Protein 1T0B (pdb70)

B-factor: mean 19.77, std 7.7, range [8.36, 55.63]

Structure (mmCIF, N/CA/C/O backbone):
data_1T0B
#
_entry.id   1T0B
#
_cell.length_a   71.542
_cell.length_b   74.603
_cell.length_c   123.518
_cell.angle_alpha   90.84
_cell.angle_beta   97.78
_cell.angle_gamma   118.69
#
_symmetry.space_group_name_H-M   'P 1'
#
loop_
_entity.id
_entity.type
_entity.pdbx_description
1 polymer 'ThuA-like protein'
2 non-polymer 'ZINC ION'
3 water water
#
loop_
_atom_site.group_PDB
_atom_site.id
_atom_site.type_symbol
_atom_site.label_atom_id
_atom_site.label_alt_id
_atom_site.label_comp_id
_atom_site.label_asym_id
_atom_site.label_entity_id
_atom_site.label_seq_id
_atom_site.pdbx_PDB_ins_code
_atom_site.Cartn_x
_atom_site.Cartn_y
_atom_site.Cartn_z
_atom_site.occupancy
_atom_site.B_iso_or_equiv
_atom_site.auth_seq_id
_atom_site.auth_comp_id
_atom_site.auth_asym_id
_atom_site.auth_atom_id
_atom_site.pdbx_PDB_model_num
ATOM 1 N N . THR A 1 6 ? 37.066 51.888 32.370 1.00 37.86 3 THR A N 1
ATOM 2 C CA . THR A 1 6 ? 36.508 50.496 32.331 1.00 36.55 3 THR A CA 1
ATOM 3 C C . THR A 1 6 ? 36.733 49.817 33.671 1.00 35.19 3 THR A C 1
ATOM 4 O O . THR A 1 6 ? 37.814 49.945 34.227 1.00 36.84 3 THR A O 1
ATOM 8 N N . PRO A 1 7 ? 35.735 49.141 34.235 1.00 32.69 4 PRO A N 1
ATOM 9 C CA . PRO A 1 7 ? 35.964 48.457 35.494 1.00 30.46 4 PRO A CA 1
ATOM 10 C C . PRO A 1 7 ? 36.871 47.244 35.288 1.00 28.09 4 PRO A C 1
ATOM 11 O O . PRO A 1 7 ? 36.857 46.594 34.228 1.00 25.42 4 PRO A O 1
ATOM 15 N N . ILE A 1 8 ? 37.607 46.945 36.343 1.00 25.29 5 ILE A N 1
ATOM 16 C CA . ILE A 1 8 ? 38.536 45.846 36.372 1.00 23.96 5 ILE A CA 1
ATOM 17 C C . ILE A 1 8 ? 37.720 44.576 36.406 1.00 22.05 5 ILE A C 1
ATOM 18 O O . ILE A 1 8 ? 36.772 44.472 37.154 1.00 22.91 5 ILE A O 1
ATOM 23 N N . ARG A 1 9 ? 38.118 43.629 35.584 1.00 20.23 6 ARG A N 1
ATOM 24 C CA . ARG A 1 9 ? 37.447 42.358 35.476 1.00 19.67 6 ARG A CA 1
ATOM 25 C C . ARG A 1 9 ? 38.161 41.347 36.338 1.00 18.24 6 ARG A C 1
ATOM 26 O O . ARG A 1 9 ? 39.318 41.013 36.110 1.00 18.26 6 ARG A O 1
ATOM 41 N N . VAL A 1 10 ? 37.434 40.777 37.290 1.00 18.87 7 VAL A N 1
ATOM 42 C CA . VAL A 1 10 ? 38.033 39.879 38.242 1.00 16.52 7 VAL A CA 1
ATOM 43 C C . VAL A 1 10 ? 37.260 38.557 38.243 1.00 16.58 7 VAL A C 1
ATOM 44 O O . VAL A 1 10 ? 36.067 38.579 38.180 1.00 18.67 7 VAL A O 1
ATOM 48 N N . VAL A 1 11 ? 37.979 37.439 38.173 1.00 15.23 8 VAL A N 1
ATOM 49 C CA . VAL A 1 11 ? 37.373 36.106 38.309 1.00 15.34 8 VAL A CA 1
ATOM 50 C C . VAL A 1 11 ? 37.799 35.565 39.670 1.00 13.60 8 VAL A C 1
ATOM 51 O O . VAL A 1 11 ? 38.973 35.469 39.930 1.00 15.49 8 VAL A O 1
ATOM 55 N N . VAL A 1 12 ? 36.830 35.111 40.481 1.00 15.48 9 VAL A N 1
ATOM 56 C CA . VAL A 1 12 ? 37.058 34.504 41.739 1.00 13.43 9 VAL A CA 1
ATOM 57 C C . VAL A 1 12 ? 36.891 33.006 41.586 1.00 13.72 9 VAL A C 1
ATOM 58 O O . VAL A 1 12 ? 35.834 32.580 41.256 1.00 14.53 9 VAL A O 1
ATOM 62 N N . TRP A 1 13 ? 37.988 32.292 41.692 1.00 12.76 10 TRP A N 1
ATOM 63 C CA . TRP A 1 13 ? 38.075 30.824 41.479 1.00 12.72 10 TRP A CA 1
ATOM 64 C C . TRP A 1 13 ? 38.062 30.146 42.836 1.00 12.73 10 TRP A C 1
ATOM 65 O O . TRP A 1 13 ? 38.881 30.478 43.729 1.00 14.57 10 TRP A O 1
ATOM 76 N N . ASN A 1 14 ? 37.237 29.138 43.003 1.00 13.27 11 ASN A N 1
ATOM 77 C CA . ASN A 1 14 ? 37.139 28.466 44.259 1.00 12.60 11 ASN A CA 1
ATOM 78 C C . ASN A 1 14 ? 36.938 26.974 43.953 1.00 14.05 11 ASN A C 1
ATOM 79 O O . ASN A 1 14 ? 36.161 26.615 43.077 1.00 15.04 11 ASN A O 1
ATOM 84 N N . GLU A 1 15 ? 37.696 26.184 44.669 1.00 12.18 12 GLU A N 1
ATOM 85 C CA . GLU A 1 15 ? 37.593 24.694 44.639 1.00 13.01 12 GLU A CA 1
ATOM 86 C C . GLU A 1 15 ? 36.159 24.237 44.822 1.00 14.03 12 GLU A C 1
ATOM 87 O O . GLU A 1 15 ? 35.687 23.316 44.107 1.00 13.87 12 GLU A O 1
ATOM 93 N N . PHE A 1 16 ? 35.435 24.817 45.806 1.00 13.93 13 PHE A N 1
ATOM 94 C CA . PHE A 1 16 ? 34.003 24.645 46.001 1.00 14.45 13 PHE A CA 1
ATOM 95 C C . PHE A 1 16 ? 33.661 23.163 46.280 1.00 14.92 13 PHE A C 1
ATOM 96 O O . PHE A 1 16 ? 32.744 22.637 45.678 1.00 16.89 13 PHE A O 1
ATOM 104 N N . ARG A 1 17 ? 34.457 22.532 47.133 1.00 15.49 14 ARG A N 1
ATOM 105 C CA . ARG A 1 17 ? 34.184 21.181 47.606 1.00 15.65 14 ARG A CA 1
ATOM 106 C C . ARG A 1 17 ? 33.707 21.246 49.032 1.00 16.00 14 ARG A C 1
ATOM 107 O O . ARG A 1 17 ? 32.683 20.640 49.359 1.00 16.99 14 ARG A O 1
ATOM 115 N N . HIS A 1 18 ? 34.443 21.928 49.893 1.00 16.15 15 HIS A N 1
ATOM 116 C CA . HIS A 1 18 ? 34.037 21.968 51.320 1.00 16.26 15 HIS A CA 1
ATOM 117 C C . HIS A 1 18 ? 32.593 22.407 51.533 1.00 16.49 15 HIS A C 1
ATOM 118 O O . HIS A 1 18 ? 31.900 21.859 52.409 1.00 17.41 15 HIS A O 1
ATOM 125 N N . GLU A 1 19 ? 32.149 23.445 50.805 1.00 17.26 16 GLU A N 1
ATOM 126 C CA . GLU A 1 19 ? 30.801 23.970 50.973 1.00 18.11 16 GLU A CA 1
ATOM 127 C C . GLU A 1 19 ? 29.679 22.964 50.585 1.00 19.68 16 GLU A C 1
ATOM 128 O O . GLU A 1 19 ? 28.510 23.172 50.896 1.00 18.33 16 GLU A O 1
ATOM 134 N N . LYS A 1 20 ? 30.042 21.929 49.845 1.00 19.08 17 LYS A N 1
ATOM 135 C CA . LYS A 1 20 ? 29.108 20.808 49.557 1.00 21.18 17 LYS A CA 1
ATOM 136 C C . LYS A 1 20 ? 29.291 19.645 50.511 1.00 21.01 17 LYS A C 1
ATOM 137 O O . LYS A 1 20 ? 28.418 18.817 50.663 1.00 21.83 17 LYS A O 1
ATOM 143 N N . LYS A 1 21 ? 30.456 19.517 51.122 1.00 23.15 18 LYS A N 1
ATOM 144 C CA . LYS A 1 21 ? 30.766 18.272 51.874 1.00 24.33 18 LYS A CA 1
ATOM 145 C C . LYS A 1 21 ? 30.333 18.435 53.293 1.00 24.84 18 LYS A C 1
ATOM 146 O O . LYS A 1 21 ? 29.858 17.483 53.929 1.00 25.61 18 LYS A O 1
ATOM 152 N N . ASP A 1 22 ? 30.458 19.638 53.810 1.00 24.95 19 ASP A N 1
ATOM 153 C CA . ASP A 1 22 ? 30.492 19.799 55.253 1.00 25.71 19 ASP A CA 1
ATOM 154 C C . ASP A 1 22 ? 29.378 20.751 55.656 1.00 25.61 19 ASP A C 1
ATOM 155 O O . ASP A 1 22 ? 29.325 21.918 55.254 1.00 24.17 19 ASP A O 1
ATOM 164 N N . GLU A 1 23 ? 28.449 20.227 56.447 1.00 25.70 20 GLU A N 1
ATOM 165 C CA . GLU A 1 23 ? 27.267 20.971 56.853 1.00 25.24 20 GLU A CA 1
ATOM 166 C C . GLU A 1 23 ? 27.633 22.279 57.531 1.00 25.43 20 GLU A C 1
ATOM 167 O O . GLU A 1 23 ? 26.977 23.307 57.338 1.00 25.89 20 GLU A O 1
ATOM 173 N N . GLN A 1 24 ? 28.674 22.260 58.346 1.00 25.15 21 GLN A N 1
ATOM 174 C CA . GLN A 1 24 ? 29.012 23.480 59.110 1.00 24.31 21 GLN A CA 1
ATOM 175 C C . GLN A 1 24 ? 29.576 24.570 58.177 1.00 23.37 21 GLN A C 1
ATOM 176 O O . GLN A 1 24 ? 29.422 25.755 58.442 1.00 23.32 21 GLN A O 1
ATOM 182 N N . VAL A 1 25 ? 30.208 24.162 57.088 1.00 22.80 22 VAL A N 1
ATOM 183 C CA . VAL A 1 25 ? 30.755 25.114 56.116 1.00 22.55 22 VAL A CA 1
ATOM 184 C C . VAL A 1 25 ? 29.608 25.663 55.276 1.00 22.34 22 VAL A C 1
ATOM 185 O O . VAL A 1 25 ? 29.537 26.844 54.997 1.00 19.33 22 VAL A O 1
ATOM 189 N N . ARG A 1 26 ? 28.748 24.753 54.797 1.00 22.28 23 ARG A N 1
ATOM 190 C CA . ARG A 1 26 ? 27.611 25.135 53.978 1.00 23.47 23 ARG A CA 1
ATOM 191 C C . ARG A 1 26 ? 26.737 26.174 54.710 1.00 23.65 23 ARG A C 1
ATOM 192 O O . ARG A 1 26 ? 26.177 27.097 54.108 1.00 23.58 23 ARG A O 1
ATOM 200 N N . ALA A 1 27 ? 26.657 26.039 56.022 1.00 23.28 24 ALA A N 1
ATOM 201 C CA . ALA A 1 27 ? 25.864 26.944 56.821 1.00 23.43 24 ALA A CA 1
ATOM 202 C C . ALA A 1 27 ? 26.429 28.346 56.732 1.00 23.90 24 ALA A C 1
ATOM 203 O O . ALA A 1 27 ? 25.663 29.300 56.751 1.00 26.23 24 ALA A O 1
ATOM 205 N N . ILE A 1 28 ? 27.751 28.482 56.589 1.00 22.47 25 ILE A N 1
ATOM 206 C CA . ILE A 1 28 ? 28.404 29.808 56.525 1.00 21.15 25 ILE A CA 1
ATOM 207 C C . ILE A 1 28 ? 28.445 30.351 55.101 1.00 19.81 25 ILE A C 1
ATOM 208 O O . ILE A 1 28 ? 28.329 31.534 54.878 1.00 19.70 25 ILE A O 1
ATOM 213 N N . TYR A 1 29 ? 28.685 29.454 54.159 1.00 18.70 26 TYR A N 1
ATOM 214 C CA . TYR A 1 29 ? 28.892 29.808 52.770 1.00 19.33 26 TYR A CA 1
ATOM 215 C C . TYR A 1 29 ? 28.007 28.914 51.897 1.00 20.56 26 TYR A C 1
ATOM 216 O O . TYR A 1 29 ? 28.495 28.059 51.165 1.00 19.00 26 TYR A O 1
ATOM 225 N N . PRO A 1 30 ? 26.697 29.124 51.945 1.00 22.50 27 PRO A N 1
ATOM 226 C CA . PRO A 1 30 ? 25.757 28.176 51.298 1.00 22.98 27 PRO A CA 1
ATOM 227 C C . PRO A 1 30 ? 25.863 28.130 49.776 1.00 23.91 27 PRO A C 1
ATOM 228 O O . PRO A 1 30 ? 25.485 27.132 49.147 1.00 22.58 27 PRO A O 1
ATOM 232 N N . GLU A 1 31 ? 26.356 29.216 49.196 1.00 23.22 28 GLU A N 1
ATOM 233 C CA . GLU A 1 31 ? 26.596 29.260 47.757 1.00 24.60 28 GLU A CA 1
ATOM 234 C C . GLU A 1 31 ? 28.082 29.365 47.439 1.00 22.13 28 GLU A C 1
ATOM 235 O O . GLU A 1 31 ? 28.482 29.698 46.304 1.00 22.28 28 GLU A O 1
ATOM 241 N N . GLY A 1 32 ? 28.912 29.048 48.408 1.00 20.12 29 GLY A N 1
ATOM 242 C CA . GLY A 1 32 ? 30.335 29.021 48.170 1.00 19.50 29 GLY A CA 1
ATOM 243 C C . GLY A 1 32 ? 31.020 30.306 48.552 1.00 17.51 29 GLY A C 1
ATOM 244 O O . GLY A 1 32 ? 30.392 31.366 48.504 1.00 17.78 29 GLY A O 1
ATOM 245 N N . MET A 1 33 ? 32.293 30.235 48.925 1.00 16.32 30 MET A N 1
ATOM 246 C CA . MET A 1 33 ? 33.037 31.459 49.317 1.00 16.89 30 MET A CA 1
ATOM 247 C C . MET A 1 33 ? 33.226 32.361 48.136 1.00 16.25 30 MET A C 1
ATOM 248 O O . MET A 1 33 ? 33.304 33.603 48.281 1.00 16.43 30 MET A O 1
ATOM 253 N N . HIS A 1 34 ? 33.322 31.766 46.960 1.00 15.79 31 HIS A N 1
ATOM 254 C CA . HIS A 1 34 ? 33.443 32.567 45.714 1.00 16.83 31 HIS A CA 1
ATOM 255 C C . HIS A 1 34 ? 32.311 33.590 45.521 1.00 17.70 31 HIS A C 1
ATOM 256 O O . HIS A 1 34 ? 32.581 34.742 45.143 1.00 16.42 31 HIS A O 1
ATOM 263 N N . THR A 1 35 ? 31.091 33.197 45.869 1.00 17.95 32 THR A N 1
ATOM 264 C CA . THR A 1 35 ? 29.878 33.988 45.678 1.00 18.54 32 THR A CA 1
ATOM 265 C C . THR A 1 35 ? 29.920 35.192 46.634 1.00 19.13 32 THR A C 1
ATOM 266 O O . THR A 1 35 ? 29.678 36.327 46.244 1.00 20.16 32 THR A O 1
ATOM 270 N N . VAL A 1 36 ? 30.310 34.944 47.874 1.00 18.98 33 VAL A N 1
ATOM 271 C CA . VAL A 1 36 ? 30.455 36.013 48.863 1.00 18.74 33 VAL A CA 1
ATOM 272 C C . VAL A 1 36 ? 31.528 37.027 48.450 1.00 18.21 33 VAL A C 1
ATOM 273 O O . VAL A 1 36 ? 31.260 38.239 48.436 1.00 18.55 33 VAL A O 1
ATOM 277 N N . ILE A 1 37 ? 32.715 36.546 48.068 1.00 17.92 34 ILE A N 1
ATOM 278 C CA . ILE A 1 37 ? 33.790 37.452 47.606 1.00 18.14 34 ILE A CA 1
ATOM 279 C C . ILE A 1 37 ? 33.374 38.193 46.345 1.00 18.41 34 ILE A C 1
ATOM 280 O O . ILE A 1 37 ? 33.523 39.417 46.279 1.00 17.02 34 ILE A O 1
ATOM 285 N N . ALA A 1 38 ? 32.867 37.460 45.348 1.00 17.90 35 ALA A N 1
ATOM 286 C CA . ALA A 1 38 ? 32.484 38.116 44.088 1.00 19.45 35 ALA A CA 1
ATOM 287 C C . ALA A 1 38 ? 31.355 39.133 44.304 1.00 19.84 35 ALA A C 1
ATOM 288 O O . ALA A 1 38 ? 31.367 40.200 43.667 1.00 20.18 35 ALA A O 1
ATOM 290 N N . SER A 1 39 ? 30.418 38.859 45.219 1.00 19.63 36 SER A N 1
ATOM 291 C CA . SER A 1 39 ? 29.335 39.808 45.462 1.00 20.28 36 SER A CA 1
ATOM 292 C C . SER A 1 39 ? 29.888 41.096 46.018 1.00 20.06 36 SER A C 1
ATOM 293 O O . SER A 1 39 ? 29.471 42.165 45.597 1.00 20.49 36 SER A O 1
ATOM 296 N N . TYR A 1 40 ? 30.809 40.998 46.966 1.00 18.70 37 TYR A N 1
ATOM 297 C CA . TYR A 1 40 ? 31.413 42.207 47.544 1.00 18.99 37 TYR A CA 1
ATOM 298 C C . TYR A 1 40 ? 32.118 42.986 46.458 1.00 18.73 37 TYR A C 1
ATOM 299 O O . TYR A 1 40 ? 32.000 44.232 46.344 1.00 18.75 37 TYR A O 1
ATOM 308 N N . LEU A 1 41 ? 32.909 42.280 45.656 1.00 18.28 38 LEU A N 1
ATOM 309 C CA . LEU A 1 41 ? 33.672 42.971 44.605 1.00 19.23 38 LEU A CA 1
ATOM 310 C C . LEU A 1 41 ? 32.746 43.665 43.613 1.00 20.07 38 LEU A C 1
ATOM 311 O O . LEU A 1 41 ? 33.063 44.770 43.157 1.00 20.61 38 LEU A O 1
ATOM 316 N N . ALA A 1 42 ? 31.647 43.008 43.241 1.00 20.78 39 ALA A N 1
ATOM 317 C CA . ALA A 1 42 ? 30.655 43.593 42.323 1.00 22.36 39 ALA A CA 1
ATOM 318 C C . ALA A 1 42 ? 30.077 44.889 42.934 1.00 23.61 39 ALA A C 1
ATOM 319 O O . ALA A 1 42 ? 30.023 45.958 42.273 1.00 23.30 39 ALA A O 1
ATOM 321 N N . GLU A 1 43 ? 29.705 44.828 44.199 1.00 23.57 40 GLU A N 1
ATOM 322 C CA . GLU A 1 43 ? 29.270 46.055 44.901 1.00 25.56 40 GLU A CA 1
ATOM 323 C C . GLU A 1 43 ? 30.313 47.164 44.973 1.00 25.73 40 GLU A C 1
ATOM 324 O O . GLU A 1 43 ? 29.958 48.353 45.043 1.00 27.93 40 GLU A O 1
ATOM 330 N N . ALA A 1 44 ? 31.591 46.815 44.961 1.00 25.57 41 ALA A N 1
ATOM 331 C CA . ALA A 1 44 ? 32.666 47.784 45.026 1.00 25.67 41 ALA A CA 1
ATOM 332 C C . ALA A 1 44 ? 33.030 48.297 43.633 1.00 25.77 41 ALA A C 1
ATOM 333 O O . ALA A 1 44 ? 33.976 49.065 43.497 1.00 26.49 41 ALA A O 1
ATOM 335 N N . GLY A 1 45 ? 32.319 47.869 42.613 1.00 24.38 42 GLY A N 1
ATOM 336 C CA . GLY A 1 45 ? 32.484 48.461 41.280 1.00 24.28 42 GLY A CA 1
ATOM 337 C C . GLY A 1 45 ? 33.279 47.642 40.297 1.00 24.33 42 GLY A C 1
ATOM 338 O O . GLY A 1 45 ? 33.489 48.073 39.146 1.00 24.23 42 GLY A O 1
ATOM 339 N N . PHE A 1 46 ? 33.693 46.439 40.709 1.00 22.66 43 PHE A N 1
ATOM 340 C CA . PHE A 1 46 ? 34.439 45.553 39.818 1.00 22.37 43 PHE A CA 1
ATOM 341 C C . PHE A 1 46 ? 33.453 44.745 38.943 1.00 22.06 43 PHE A C 1
ATOM 342 O O . PHE A 1 46 ? 32.303 44.529 39.310 1.00 22.89 43 PHE A O 1
ATOM 350 N N . ASP A 1 47 ? 33.911 44.288 37.783 1.00 21.79 44 ASP A N 1
ATOM 351 C CA . ASP A 1 47 ? 33.138 43.425 36.929 1.00 21.84 44 ASP A CA 1
ATOM 352 C C . ASP A 1 47 ? 33.547 42.025 37.381 1.00 22.02 44 ASP A C 1
ATOM 353 O O . ASP A 1 47 ? 34.559 41.517 36.945 1.00 22.64 44 ASP A O 1
ATOM 358 N N . ALA A 1 48 ? 32.776 41.445 38.290 1.00 21.59 45 ALA A N 1
ATOM 359 C CA . ALA A 1 48 ? 33.156 40.208 38.992 1.00 21.05 45 ALA A CA 1
ATOM 360 C C . ALA A 1 48 ? 32.455 38.981 38.401 1.00 20.71 45 ALA A C 1
ATOM 361 O O . ALA A 1 48 ? 31.276 39.056 38.051 1.00 22.07 45 ALA A O 1
ATOM 363 N N . ALA A 1 49 ? 33.176 37.871 38.287 1.00 19.67 46 ALA A N 1
ATOM 364 C CA . ALA A 1 49 ? 32.628 36.568 37.842 1.00 19.60 46 ALA A CA 1
ATOM 365 C C . ALA A 1 49 ? 33.263 35.491 38.700 1.00 18.70 46 ALA A C 1
ATOM 366 O O . ALA A 1 49 ? 34.209 35.732 39.431 1.00 18.44 46 ALA A O 1
ATOM 368 N N . THR A 1 50 ? 32.754 34.280 38.609 1.00 18.75 47 THR A N 1
ATOM 369 C CA . THR A 1 50 ? 33.285 33.235 39.430 1.00 18.25 47 THR A CA 1
ATOM 370 C C . THR A 1 50 ? 33.579 32.002 38.573 1.00 17.33 47 THR A C 1
ATOM 371 O O . THR A 1 50 ? 33.112 31.882 37.430 1.00 19.02 47 THR A O 1
ATOM 375 N N . ALA A 1 51 ? 34.413 31.146 39.106 1.00 16.63 48 ALA A N 1
ATOM 376 C CA . ALA A 1 51 ? 34.766 29.865 38.417 1.00 16.58 48 ALA A CA 1
ATOM 377 C C . ALA A 1 51 ? 35.060 28.845 39.462 1.00 16.49 48 ALA A C 1
ATOM 378 O O . ALA A 1 51 ? 35.505 29.189 40.546 1.00 17.70 48 ALA A O 1
ATOM 380 N N . VAL A 1 52 ? 34.847 27.570 39.155 1.00 15.79 49 VAL A N 1
ATOM 381 C CA . VAL A 1 52 ? 35.008 26.548 40.199 1.00 16.20 49 VAL A CA 1
ATOM 382 C C . VAL A 1 52 ? 35.623 25.313 39.563 1.00 16.35 49 VAL A C 1
ATOM 383 O O . VAL A 1 52 ? 35.587 25.188 38.338 1.00 14.38 49 VAL A O 1
ATOM 387 N N . LEU A 1 53 ? 36.179 24.455 40.404 1.00 15.75 50 LEU A N 1
ATOM 388 C CA . LEU A 1 53 ? 36.958 23.299 39.992 1.00 16.90 50 LEU A CA 1
ATOM 389 C C . LEU A 1 53 ? 36.112 22.363 39.141 1.00 16.23 50 LEU A C 1
ATOM 390 O O . LEU A 1 53 ? 36.594 21.908 38.087 1.00 16.95 50 LEU A O 1
ATOM 395 N N . ASP A 1 54 ? 34.878 22.077 39.570 1.00 17.56 51 ASP A N 1
ATOM 396 C CA . ASP A 1 54 ? 34.042 21.039 38.903 1.00 19.12 51 ASP A CA 1
ATOM 397 C C . ASP A 1 54 ? 33.255 21.555 37.684 1.00 19.73 51 ASP A C 1
ATOM 398 O O . ASP A 1 54 ? 32.065 21.393 37.606 1.00 21.77 51 ASP A O 1
ATOM 403 N N . GLU A 1 55 ? 33.951 22.210 36.762 1.00 21.50 52 GLU A N 1
ATOM 404 C CA . GLU A 1 55 ? 33.409 22.884 35.533 1.00 21.36 52 GLU A CA 1
ATOM 405 C C . GLU A 1 55 ? 34.412 22.456 34.495 1.00 20.10 52 GLU A C 1
ATOM 406 O O . GLU A 1 55 ? 35.557 22.248 34.829 1.00 17.86 52 GLU A O 1
ATOM 412 N N . PRO A 1 56 ? 34.025 22.409 33.227 1.00 19.64 53 PRO A N 1
ATOM 413 C CA . PRO A 1 56 ? 34.975 22.216 32.134 1.00 18.93 53 PRO A CA 1
ATOM 414 C C . PRO A 1 56 ? 36.095 23.247 32.193 1.00 18.22 53 PRO A C 1
ATOM 415 O O . PRO A 1 56 ? 35.820 24.444 32.367 1.00 17.99 53 PRO A O 1
ATOM 419 N N . GLU A 1 57 ? 37.342 22.792 32.106 1.00 16.37 54 GLU A N 1
ATOM 420 C CA . GLU A 1 57 ? 38.528 23.604 32.219 1.00 17.07 54 GLU A CA 1
ATOM 421 C C . GLU A 1 57 ? 38.579 24.369 33.530 1.00 15.72 54 GLU A C 1
ATOM 422 O O . GLU A 1 57 ? 39.234 25.375 33.628 1.00 15.58 54 GLU A O 1
ATOM 428 N N . HIS A 1 58 ? 37.874 23.862 34.522 1.00 14.77 55 HIS A N 1
ATOM 429 C CA . HIS A 1 58 ? 37.768 24.524 35.838 1.00 14.89 55 HIS A CA 1
ATOM 430 C C . HIS A 1 58 ? 37.342 25.975 35.692 1.00 15.63 55 HIS A C 1
ATOM 431 O O . HIS A 1 58 ? 37.634 26.800 36.549 1.00 15.96 55 HIS A O 1
ATOM 438 N N . GLY A 1 59 ? 36.584 26.238 34.642 1.00 15.12 56 GLY A N 1
ATOM 439 C CA . GLY A 1 59 ? 36.021 27.512 34.382 1.00 17.46 56 GLY A CA 1
ATOM 440 C C . GLY A 1 59 ? 37.033 28.444 33.796 1.00 17.34 56 GLY A C 1
ATOM 441 O O . GLY A 1 59 ? 36.692 29.573 33.546 1.00 20.38 56 GLY A O 1
ATOM 442 N N . LEU A 1 60 ? 38.263 27.999 33.561 1.00 17.11 57 LEU A N 1
ATOM 443 C CA . LEU A 1 60 ? 39.310 28.887 33.148 1.00 17.12 57 LEU A CA 1
ATOM 444 C C . LEU A 1 60 ? 39.717 28.572 31.707 1.00 17.15 57 LEU A C 1
ATOM 445 O O . LEU A 1 60 ? 40.845 28.185 31.454 1.00 17.12 57 LEU A O 1
ATOM 450 N N . THR A 1 61 ? 38.790 28.762 30.789 1.00 17.86 58 THR A N 1
ATOM 451 C CA . THR A 1 61 ? 39.079 28.613 29.346 1.00 18.57 58 THR A CA 1
ATOM 452 C C . THR A 1 61 ? 39.909 29.801 28.888 1.00 19.22 58 THR A C 1
ATOM 453 O O . THR A 1 61 ? 40.067 30.799 29.599 1.00 16.26 58 THR A O 1
ATOM 457 N N . ASP A 1 62 ? 40.449 29.684 27.687 1.00 19.27 59 ASP A N 1
ATOM 458 C CA . ASP A 1 62 ? 41.191 30.822 27.117 1.00 21.15 59 ASP A CA 1
ATOM 459 C C . ASP A 1 62 ? 40.368 32.076 27.051 1.00 20.91 59 ASP A C 1
ATOM 460 O O . ASP A 1 62 ? 40.900 33.155 27.267 1.00 22.08 59 ASP A O 1
ATOM 465 N N . GLU A 1 63 ? 39.080 31.939 26.782 1.00 21.98 60 GLU A N 1
ATOM 466 C CA . GLU A 1 63 ? 38.211 33.087 26.526 1.00 22.51 60 GLU A CA 1
ATOM 467 C C . GLU A 1 63 ? 37.972 33.806 27.841 1.00 22.22 60 GLU A C 1
ATOM 468 O O . GLU A 1 63 ? 37.990 35.051 27.938 1.00 21.49 60 GLU A O 1
ATOM 474 N N . VAL A 1 64 ? 37.819 33.017 28.886 1.00 21.02 61 VAL A N 1
ATOM 475 C CA . VAL A 1 64 ? 37.637 33.600 30.206 1.00 20.66 61 VAL A CA 1
ATOM 476 C C . VAL A 1 64 ? 38.908 34.326 30.654 1.00 20.18 61 VAL A C 1
ATOM 477 O O . VAL A 1 64 ? 38.841 35.440 31.187 1.00 20.93 61 VAL A O 1
ATOM 481 N N . LEU A 1 65 ? 40.052 33.671 30.513 1.00 20.09 62 LEU A N 1
ATOM 482 C CA . LEU A 1 65 ? 41.303 34.196 31.075 1.00 21.08 62 LEU A CA 1
ATOM 483 C C . LEU A 1 65 ? 41.756 35.367 30.268 1.00 22.61 62 LEU A C 1
ATOM 484 O O . LEU A 1 65 ? 42.338 36.293 30.784 1.00 22.52 62 LEU A O 1
ATOM 489 N N . ASP A 1 66 ? 41.473 35.345 28.982 1.00 24.05 63 ASP A N 1
ATOM 490 C CA . ASP A 1 66 ? 41.904 36.475 28.151 1.00 26.26 63 ASP A CA 1
ATOM 491 C C . ASP A 1 66 ? 41.217 37.772 28.514 1.00 26.05 63 ASP A C 1
ATOM 492 O O . ASP A 1 66 ? 41.765 38.848 28.250 1.00 28.37 63 ASP A O 1
ATOM 497 N N . ARG A 1 67 ? 40.018 37.712 29.086 1.00 25.37 64 ARG A N 1
ATOM 498 C CA . ARG A 1 67 ? 39.337 38.916 29.548 1.00 26.22 64 ARG A CA 1
ATOM 499 C C . ARG A 1 67 ? 39.394 39.081 31.076 1.00 24.89 64 ARG A C 1
ATOM 500 O O . ARG A 1 67 ? 38.687 39.910 31.643 1.00 25.47 64 ARG A O 1
ATOM 508 N N . CYS A 1 68 ? 40.238 38.295 31.723 1.00 22.59 65 CYS A N 1
ATOM 509 C CA . CYS A 1 68 ? 40.389 38.368 33.189 1.00 21.13 65 CYS A CA 1
ATOM 510 C C . CYS A 1 68 ? 41.573 39.259 33.495 1.00 20.44 65 CYS A C 1
ATOM 511 O O . CYS A 1 68 ? 42.680 38.961 33.084 1.00 20.95 65 CYS A O 1
ATOM 514 N N . ASP A 1 69 ? 41.340 40.370 34.177 1.00 18.10 66 ASP A N 1
ATOM 515 C CA . ASP A 1 69 ? 42.396 41.227 34.611 1.00 17.37 66 ASP A CA 1
ATOM 516 C C . ASP A 1 69 ? 43.062 40.735 35.912 1.00 16.05 66 ASP A C 1
ATOM 517 O O . ASP A 1 69 ? 44.272 40.847 36.056 1.00 15.65 66 ASP A O 1
ATOM 522 N N . VAL A 1 70 ? 42.274 40.184 36.854 1.00 14.72 67 VAL A N 1
ATOM 523 C CA . VAL A 1 70 ? 42.812 39.669 38.095 1.00 14.29 67 VAL A CA 1
ATOM 524 C C . VAL A 1 70 ? 42.052 38.358 38.431 1.00 12.83 67 VAL A C 1
ATOM 525 O O . VAL A 1 70 ? 40.845 38.357 38.363 1.00 15.86 67 VAL A O 1
ATOM 529 N N . LEU A 1 71 ? 42.785 37.301 38.711 1.00 13.51 68 LEU A N 1
ATOM 530 C CA . LEU A 1 71 ? 42.236 36.032 39.191 1.00 13.92 68 LEU A CA 1
ATOM 531 C C . LEU A 1 71 ? 42.490 35.910 40.694 1.00 12.99 68 LEU A C 1
ATOM 532 O O . LEU A 1 71 ? 43.653 36.063 41.146 1.00 13.48 68 LEU A O 1
ATOM 537 N N . VAL A 1 72 ? 41.442 35.552 41.443 1.00 14.48 69 VAL A N 1
ATOM 538 C CA . VAL A 1 72 ? 41.504 35.295 42.872 1.00 12.97 69 VAL A CA 1
ATOM 539 C C . VAL A 1 72 ? 41.396 33.746 43.031 1.00 13.83 69 VAL A C 1
ATOM 540 O O . VAL A 1 72 ? 40.600 33.160 42.361 1.00 15.83 69 VAL A O 1
ATOM 544 N N . TRP A 1 73 ? 42.219 33.137 43.874 1.00 12.32 70 TRP A N 1
ATOM 545 C CA . TRP A 1 73 ? 42.292 31.653 43.959 1.00 13.09 70 TRP A CA 1
ATOM 546 C C . TRP A 1 73 ? 42.165 31.162 45.404 1.00 13.19 70 TRP A C 1
ATOM 547 O O . TRP A 1 73 ? 42.999 31.489 46.239 1.00 14.14 70 TRP A O 1
ATOM 558 N N . TRP A 1 74 ? 41.199 30.275 45.666 1.00 13.06 71 TRP A N 1
ATOM 559 C CA . TRP A 1 74 ? 41.119 29.593 46.931 1.00 12.50 71 TRP A CA 1
ATOM 560 C C . TRP A 1 74 ? 40.989 28.094 46.619 1.00 13.50 71 TRP A C 1
ATOM 561 O O . TRP A 1 74 ? 40.140 27.706 45.809 1.00 14.37 71 TRP A O 1
ATOM 572 N N . GLY A 1 75 ? 41.837 27.301 47.237 1.00 12.34 72 GLY A N 1
ATOM 573 C CA . GLY A 1 75 ? 41.761 25.811 47.158 1.00 12.72 72 GLY A CA 1
ATOM 574 C C . GLY A 1 75 ? 42.268 25.180 48.444 1.00 13.13 72 GLY A C 1
ATOM 575 O O . GLY A 1 75 ? 42.828 25.873 49.344 1.00 12.49 72 GLY A O 1
ATOM 576 N N . HIS A 1 76 ? 42.069 23.869 48.611 1.00 13.41 73 HIS A N 1
ATOM 577 C CA . HIS A 1 76 ? 42.527 23.233 49.812 1.00 14.66 73 HIS A CA 1
ATOM 578 C C . HIS A 1 76 ? 42.721 21.695 49.668 1.00 15.25 73 HIS A C 1
ATOM 579 O O . HIS A 1 76 ? 43.829 21.187 49.839 1.00 14.18 73 HIS A O 1
ATOM 586 N N . ILE A 1 77 ? 41.631 21.044 49.414 1.00 15.98 74 ILE A N 1
ATOM 587 C CA . ILE A 1 77 ? 41.610 19.566 49.493 1.00 16.25 74 ILE A CA 1
ATOM 588 C C . ILE A 1 77 ? 41.682 18.886 48.160 1.00 17.01 74 ILE A C 1
ATOM 589 O O . ILE A 1 77 ? 41.738 17.628 48.078 1.00 16.57 74 ILE A 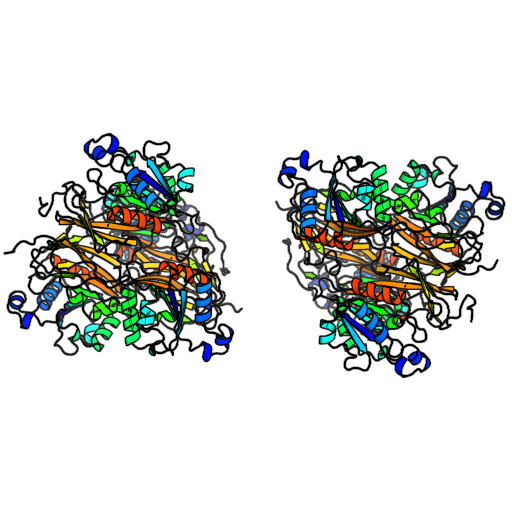O 1
ATOM 594 N N . ALA A 1 78 ? 41.647 19.676 47.118 1.00 13.64 75 ALA A N 1
ATOM 595 C CA . ALA A 1 78 ? 41.711 19.126 45.759 1.00 14.47 75 ALA A CA 1
ATOM 596 C C . ALA A 1 78 ? 42.694 19.871 44.863 1.00 13.45 75 ALA A C 1
ATOM 597 O O . ALA A 1 78 ? 42.441 20.050 43.667 1.00 14.86 75 ALA A O 1
ATOM 599 N N . HIS A 1 79 ? 43.867 20.287 45.404 1.00 14.87 76 HIS A N 1
ATOM 600 C CA . HIS A 1 79 ? 44.844 21.043 44.582 1.00 14.95 76 HIS A CA 1
ATOM 601 C C . HIS A 1 79 ? 45.317 20.180 43.412 1.00 14.79 76 HIS A C 1
ATOM 602 O O . HIS A 1 79 ? 45.598 20.730 42.343 1.00 15.46 76 HIS A O 1
ATOM 609 N N . ASP A 1 80 ? 45.431 18.867 43.673 1.00 16.20 77 ASP A N 1
ATOM 610 C CA . ASP A 1 80 ? 45.898 17.852 42.764 1.00 17.23 77 ASP A CA 1
ATOM 611 C C . ASP A 1 80 ? 45.019 17.702 41.500 1.00 18.41 77 ASP A C 1
ATOM 612 O O . ASP A 1 80 ? 45.477 17.214 40.425 1.00 16.89 77 ASP A O 1
ATOM 617 N N . GLU A 1 81 ? 43.758 18.115 41.625 1.00 17.30 78 GLU A N 1
ATOM 618 C CA . GLU A 1 81 ? 42.750 17.894 40.595 1.00 17.03 78 GLU A CA 1
ATOM 619 C C . GLU A 1 81 ? 42.720 19.006 39.546 1.00 15.77 78 GLU A C 1
ATOM 620 O O . GLU A 1 81 ? 41.999 18.901 38.577 1.00 14.91 78 GLU A O 1
ATOM 626 N N . VAL A 1 82 ? 43.422 20.093 39.811 1.00 14.94 79 VAL A N 1
ATOM 627 C CA . VAL A 1 82 ? 43.557 21.113 38.804 1.00 14.76 79 VAL A CA 1
ATOM 628 C C . VAL A 1 82 ? 44.515 20.586 37.728 1.00 15.21 79 VAL A C 1
ATOM 629 O O . VAL A 1 82 ? 45.684 20.314 37.981 1.00 17.61 79 VAL A O 1
ATOM 633 N N . LYS A 1 83 ? 44.014 20.470 36.516 1.00 16.36 80 LYS A N 1
ATOM 634 C CA . LYS A 1 83 ? 44.790 19.921 35.426 1.00 16.98 80 LYS A CA 1
ATOM 635 C C . LYS A 1 83 ? 45.965 20.768 35.071 1.00 17.11 80 LYS A C 1
ATOM 636 O O . LYS A 1 83 ? 45.886 22.005 35.006 1.00 14.96 80 LYS A O 1
ATOM 642 N N . ASP A 1 84 ? 47.091 20.133 34.847 1.00 18.81 81 ASP A N 1
ATOM 643 C CA . ASP A 1 84 ? 48.306 20.856 34.470 1.00 19.09 81 ASP A CA 1
ATOM 644 C C . ASP A 1 84 ? 48.138 21.806 33.287 1.00 19.18 81 ASP A C 1
ATOM 645 O O . ASP A 1 84 ? 48.792 22.862 33.251 1.00 17.44 81 ASP A O 1
ATOM 650 N N . GLU A 1 85 ? 47.304 21.440 32.322 1.00 19.93 82 GLU A N 1
ATOM 651 C CA . GLU A 1 85 ? 47.091 22.289 31.127 1.00 19.99 82 GLU A CA 1
ATOM 652 C C . GLU A 1 85 ? 46.523 23.681 31.519 1.00 19.80 82 GLU A C 1
ATOM 653 O O . GLU A 1 85 ? 46.919 24.747 30.993 1.00 19.35 82 GLU A O 1
ATOM 659 N N . VAL A 1 86 ? 45.621 23.647 32.493 1.00 18.62 83 VAL A N 1
ATOM 660 C CA . VAL A 1 86 ? 45.016 24.849 33.039 1.00 17.65 83 VAL A CA 1
ATOM 661 C C . VAL A 1 86 ? 46.022 25.630 33.879 1.00 17.20 83 VAL A C 1
ATOM 662 O O . VAL A 1 86 ? 46.072 26.871 33.749 1.00 17.31 83 VAL A O 1
ATOM 666 N N . VAL A 1 87 ? 46.787 24.953 34.745 1.00 16.44 84 VAL A N 1
ATOM 667 C CA . VAL A 1 87 ? 47.826 25.635 35.548 1.00 16.43 84 VAL A CA 1
ATOM 668 C C . VAL A 1 87 ? 48.785 26.345 34.593 1.00 16.91 84 VAL A C 1
ATOM 669 O O . VAL A 1 87 ? 49.144 27.502 34.766 1.00 14.04 84 VAL A O 1
ATOM 673 N N . GLU A 1 88 ? 49.186 25.655 33.522 1.00 16.71 85 GLU A N 1
ATOM 674 C CA . GLU A 1 88 ? 50.098 26.286 32.589 1.00 17.94 85 GLU A CA 1
ATOM 675 C C . GLU A 1 88 ? 49.469 27.530 31.908 1.00 18.12 85 GLU A C 1
ATOM 676 O O . GLU A 1 88 ? 50.177 28.533 31.623 1.00 17.03 85 GLU A O 1
ATOM 687 N N . ARG A 1 89 ? 48.176 27.468 31.593 1.00 16.59 86 ARG A N 1
ATOM 688 C CA . ARG A 1 89 ? 47.477 28.547 30.937 1.00 17.60 86 ARG A CA 1
ATOM 689 C C . ARG A 1 89 ? 47.457 29.756 31.836 1.00 16.80 86 ARG A C 1
ATOM 690 O O . ARG A 1 89 ? 47.668 30.890 31.381 1.00 16.30 86 ARG A O 1
ATOM 698 N N . VAL A 1 90 ? 47.142 29.489 33.094 1.00 13.79 87 VAL A N 1
ATOM 699 C CA . VAL A 1 90 ? 47.112 30.587 34.107 1.00 15.19 87 VAL A CA 1
ATOM 700 C C . VAL A 1 90 ? 48.487 31.221 34.283 1.00 14.82 87 VAL A C 1
ATOM 701 O O . VAL A 1 90 ? 48.644 32.484 34.402 1.00 15.09 87 VAL A O 1
ATOM 705 N N . HIS A 1 91 ? 49.485 30.389 34.402 1.00 16.11 88 HIS A N 1
ATOM 706 C CA . HIS A 1 91 ? 50.882 30.810 34.620 1.00 17.00 88 HIS A CA 1
ATOM 707 C C . HIS A 1 91 ? 51.298 31.729 33.464 1.00 16.08 88 HIS A C 1
ATOM 708 O O . HIS A 1 91 ? 51.834 32.803 33.684 1.00 14.91 88 HIS A O 1
ATOM 715 N N . ARG A 1 92 ? 51.035 31.312 32.245 1.00 15.49 89 ARG A N 1
ATOM 716 C CA . ARG A 1 92 ? 51.318 32.192 31.075 1.00 17.00 89 ARG A CA 1
ATOM 717 C C . ARG A 1 92 ? 50.623 33.548 31.166 1.00 16.64 89 ARG A C 1
ATOM 718 O O . ARG A 1 92 ? 51.204 34.593 30.875 1.00 16.65 89 ARG A O 1
ATOM 726 N N . ARG A 1 93 ? 49.381 33.554 31.625 1.00 16.91 90 ARG A N 1
ATOM 727 C CA . ARG A 1 93 ? 48.612 34.793 31.726 1.00 16.20 90 ARG A CA 1
ATOM 728 C C . ARG A 1 93 ? 49.199 35.696 32.784 1.00 16.03 90 ARG A C 1
ATOM 729 O O . ARG A 1 93 ? 49.301 36.889 32.590 1.00 13.61 90 ARG A O 1
ATOM 737 N N . VAL A 1 94 ? 49.542 35.131 33.939 1.00 14.16 91 VAL A N 1
ATOM 738 C CA . VAL A 1 94 ? 50.188 35.971 34.990 1.00 15.87 91 VAL A CA 1
ATOM 739 C C . VAL A 1 94 ? 51.489 36.599 34.493 1.00 16.56 91 VAL A C 1
ATOM 740 O O . VAL A 1 94 ? 51.721 37.842 34.638 1.00 17.11 91 VAL A O 1
ATOM 744 N N . LEU A 1 95 ? 52.319 35.816 33.801 1.00 16.36 92 LEU A N 1
ATOM 745 C CA . LEU A 1 95 ? 53.578 36.408 33.303 1.00 17.48 92 LEU A CA 1
ATOM 746 C C . LEU A 1 95 ? 53.367 37.511 32.306 1.00 17.14 92 LEU A C 1
ATOM 747 O O . LEU A 1 95 ? 54.242 38.368 32.172 1.00 16.92 92 LEU A O 1
ATOM 752 N N . GLU A 1 96 ? 52.251 37.469 31.565 1.00 18.82 93 GLU A N 1
ATOM 753 C CA . GLU A 1 96 ? 51.872 38.543 30.608 1.00 19.95 93 GLU A CA 1
ATOM 754 C C . GLU A 1 96 ? 51.232 39.722 31.264 1.00 19.28 93 GLU A C 1
ATOM 755 O O . GLU A 1 96 ? 50.922 40.694 30.596 1.00 18.70 93 GLU A O 1
ATOM 761 N N . GLY A 1 97 ? 50.958 39.625 32.570 1.00 15.69 94 GLY A N 1
ATOM 762 C CA . GLY A 1 97 ? 50.362 40.745 33.266 1.00 17.74 94 GLY A CA 1
ATOM 763 C C . GLY A 1 97 ? 49.109 40.555 34.081 1.00 16.76 94 GLY A C 1
ATOM 764 O O . GLY A 1 97 ? 48.765 41.411 34.880 1.00 15.87 94 GLY A O 1
ATOM 765 N N . MET A 1 98 ? 48.433 39.422 33.951 1.00 15.19 95 MET A N 1
ATOM 766 C CA . MET A 1 98 ? 47.254 39.142 34.741 1.00 15.62 95 MET A CA 1
ATOM 767 C C . MET A 1 98 ? 47.627 39.100 36.244 1.00 15.46 95 MET A C 1
ATOM 768 O O . MET A 1 98 ? 48.652 38.489 36.629 1.00 16.54 95 MET A O 1
ATOM 773 N N . GLY A 1 99 ? 46.811 39.737 37.073 1.00 13.96 96 GLY A N 1
ATOM 774 C CA . GLY A 1 99 ? 47.053 39.743 38.500 1.00 13.47 96 GLY A CA 1
ATOM 775 C C . GLY A 1 99 ? 46.571 38.420 39.094 1.00 13.83 96 GLY A C 1
ATOM 776 O O . GLY A 1 99 ? 45.675 37.818 38.528 1.00 14.32 96 GLY A O 1
ATOM 777 N N . LEU A 1 100 ? 47.118 38.047 40.262 1.00 12.97 97 LEU A N 1
ATOM 778 C CA . LEU A 1 100 ? 46.740 36.782 40.927 1.00 13.66 97 LEU A CA 1
ATOM 779 C C . LEU A 1 100 ? 46.667 37.100 42.422 1.00 14.13 97 LEU A C 1
ATOM 780 O O . LEU A 1 100 ? 47.669 37.586 42.953 1.00 14.76 97 LEU A O 1
ATOM 785 N N . ILE A 1 101 ? 45.542 36.810 43.071 1.00 13.05 98 ILE A N 1
ATOM 786 C CA . ILE A 1 101 ? 45.380 36.954 44.526 1.00 12.65 98 ILE A CA 1
ATOM 787 C C . ILE A 1 101 ? 45.179 35.545 45.045 1.00 12.67 98 ILE A C 1
ATOM 788 O O . ILE A 1 101 ? 44.189 34.942 44.687 1.00 14.95 98 ILE A O 1
ATOM 793 N N . VAL A 1 102 ? 46.098 35.066 45.837 1.00 11.14 99 VAL A N 1
ATOM 794 C CA . VAL A 1 102 ? 46.053 33.680 46.360 1.00 12.52 99 VAL A CA 1
ATOM 795 C C . VAL A 1 102 ? 45.610 33.738 47.794 1.00 12.17 99 VAL A C 1
ATOM 796 O O . VAL A 1 102 ? 46.252 34.448 48.615 1.00 14.25 99 VAL A O 1
ATOM 800 N N . LEU A 1 103 ? 44.555 32.999 48.145 1.00 12.37 100 LEU A N 1
ATOM 801 C CA . LEU A 1 103 ? 43.958 33.106 49.479 1.00 12.44 100 LEU A CA 1
ATOM 802 C C . LEU A 1 103 ? 44.203 31.877 50.319 1.00 14.08 100 LEU A C 1
ATOM 803 O O . LEU A 1 103 ? 44.039 30.789 49.810 1.00 11.73 100 LEU A O 1
ATOM 808 N N . HIS A 1 104 ? 44.638 32.046 51.588 1.00 13.11 101 HIS A N 1
ATOM 809 C CA . HIS A 1 104 ? 44.589 30.939 52.587 1.00 13.40 101 HIS A CA 1
ATOM 810 C C . HIS A 1 104 ? 45.297 29.662 52.017 1.00 12.63 101 HIS A C 1
ATOM 811 O O . HIS A 1 104 ? 46.499 29.726 51.719 1.00 13.36 101 HIS A O 1
ATOM 818 N N . SER A 1 105 ? 44.574 28.542 51.928 1.00 13.34 102 SER A N 1
ATOM 819 C CA . SER A 1 105 ? 45.123 27.244 51.616 1.00 13.64 102 SER A CA 1
ATOM 820 C C . SER A 1 105 ? 45.527 27.205 50.135 1.00 13.44 102 SER A C 1
ATOM 821 O O . SER A 1 105 ? 46.123 26.224 49.668 1.00 14.09 102 SER A O 1
ATOM 824 N N . GLY A 1 106 ? 45.200 28.264 49.439 1.00 13.59 103 GLY A N 1
ATOM 825 C CA . GLY A 1 106 ? 45.775 28.538 48.101 1.00 13.63 103 GLY A CA 1
ATOM 826 C C . GLY A 1 106 ? 47.286 28.485 48.059 1.00 13.51 103 GLY A C 1
ATOM 827 O O . GLY A 1 106 ? 47.878 28.359 46.952 1.00 15.53 103 GLY A O 1
ATOM 828 N N . HIS A 1 107 ? 47.952 28.710 49.209 1.00 13.19 104 HIS A N 1
ATOM 829 C CA . HIS A 1 107 ? 49.400 28.530 49.284 1.00 13.90 104 HIS A CA 1
ATOM 830 C C . HIS A 1 107 ? 49.932 27.210 48.727 1.00 13.72 104 HIS A C 1
ATOM 831 O O . HIS A 1 107 ? 51.100 27.178 48.332 1.00 14.86 104 HIS A O 1
ATOM 838 N N . PHE A 1 108 ? 49.137 26.131 48.740 1.00 13.79 105 PHE A N 1
ATOM 839 C CA . PHE A 1 108 ? 49.606 24.855 48.264 1.00 13.76 105 PHE A CA 1
ATOM 840 C C . PHE A 1 108 ? 48.989 24.538 46.923 1.00 15.81 105 PHE A C 1
ATOM 841 O O . PHE A 1 108 ? 49.052 23.367 46.469 1.00 16.17 105 PHE A O 1
ATOM 849 N N . SER A 1 109 ? 48.450 25.550 46.244 1.00 14.16 106 SER A N 1
ATOM 850 C CA . SER A 1 109 ? 47.889 25.337 44.891 1.00 13.81 106 SER A CA 1
ATOM 851 C C . SER A 1 109 ? 49.005 25.124 43.923 1.00 13.48 106 SER A C 1
ATOM 852 O O . SER A 1 109 ? 50.159 25.571 44.121 1.00 12.98 106 SER A O 1
ATOM 855 N N . LYS A 1 110 ? 48.726 24.376 42.858 1.00 11.61 107 LYS A N 1
ATOM 856 C CA . LYS A 1 110 ? 49.740 24.176 41.867 1.00 12.79 107 LYS A CA 1
ATOM 857 C C . LYS A 1 110 ? 50.261 25.495 41.270 1.00 12.43 107 LYS A C 1
ATOM 858 O O . LYS A 1 110 ? 51.432 25.645 41.056 1.00 12.88 107 LYS A O 1
ATOM 864 N N . ILE A 1 111 ? 49.384 26.434 41.009 1.00 14.03 108 ILE A N 1
ATOM 865 C CA . ILE A 1 111 ? 49.778 27.732 40.433 1.00 13.36 108 ILE A CA 1
ATOM 866 C C . ILE A 1 111 ? 50.697 28.516 41.339 1.00 13.48 108 ILE A C 1
ATOM 867 O O . ILE A 1 111 ? 51.709 29.096 40.908 1.00 14.12 108 ILE A O 1
ATOM 872 N N . PHE A 1 112 ? 50.374 28.588 42.633 1.00 12.59 109 PHE A N 1
ATOM 873 C CA . PHE A 1 112 ? 51.224 29.376 43.521 1.00 13.66 109 PHE A CA 1
ATOM 874 C C . PHE A 1 112 ? 52.555 28.730 43.661 1.00 12.87 109 PHE A C 1
ATOM 875 O O . PHE A 1 112 ? 53.558 29.369 43.557 1.00 12.80 109 PHE A O 1
ATOM 883 N N . LYS A 1 113 ? 52.596 27.381 43.824 1.00 13.35 110 LYS A N 1
ATOM 884 C CA . LYS A 1 113 ? 53.844 26.714 43.941 1.00 14.78 110 LYS A CA 1
ATOM 885 C C . LYS A 1 113 ? 54.704 26.888 42.695 1.00 13.90 110 LYS A C 1
ATOM 886 O O . LYS A 1 113 ? 55.937 26.997 42.810 1.00 14.91 110 LYS A O 1
ATOM 892 N N . LYS A 1 114 ? 54.061 26.866 41.524 1.00 14.42 111 LYS A N 1
ATOM 893 C CA . LYS A 1 114 ? 54.795 26.983 40.271 1.00 14.28 111 LYS A CA 1
ATOM 894 C C . LYS A 1 114 ? 55.438 28.358 40.166 1.00 14.77 111 LYS A C 1
ATOM 895 O O . LYS A 1 114 ? 56.651 28.477 39.901 1.00 15.69 111 LYS A O 1
ATOM 901 N N . LEU A 1 115 ? 54.670 29.382 40.501 1.00 13.84 112 LEU A N 1
ATOM 902 C CA . LEU A 1 115 ? 55.217 30.776 40.476 1.00 13.88 112 LEU A CA 1
ATOM 903 C C . LEU A 1 115 ? 56.304 31.074 41.491 1.00 15.52 112 LEU A C 1
ATOM 904 O O . LEU A 1 115 ? 57.170 31.972 41.304 1.00 16.01 112 LEU A O 1
ATOM 909 N N . MET A 1 116 ? 56.213 30.433 42.640 1.00 14.17 113 MET A N 1
ATOM 910 C CA . MET A 1 116 ? 57.192 30.611 43.738 1.00 13.94 113 MET A CA 1
ATOM 911 C C . MET A 1 116 ? 58.464 29.822 43.580 1.00 15.24 113 MET A C 1
ATOM 912 O O . MET A 1 116 ? 59.541 30.323 43.916 1.00 15.64 113 MET A O 1
ATOM 917 N N . GLY A 1 117 ? 58.406 28.566 43.066 1.00 14.64 114 GLY A N 1
ATOM 918 C CA . GLY A 1 117 ? 59.630 27.803 42.939 1.00 15.49 114 GLY A CA 1
ATOM 919 C C . GLY A 1 117 ? 60.056 27.016 44.202 1.00 16.45 114 GLY A C 1
ATOM 920 O O . GLY A 1 117 ? 61.129 26.377 44.240 1.00 17.29 114 GLY A O 1
ATOM 921 N N . THR A 1 118 ? 59.232 27.125 45.256 1.00 18.05 115 THR A N 1
ATOM 922 C CA . THR A 1 118 ? 59.483 26.456 46.522 1.00 16.98 115 THR A CA 1
ATOM 923 C C . THR A 1 118 ? 58.312 25.529 46.890 1.00 17.34 115 THR A C 1
ATOM 924 O O . THR A 1 118 ? 57.326 25.457 46.159 1.00 19.16 115 THR A O 1
ATOM 928 N N . THR A 1 119 ? 58.367 24.896 48.079 1.00 17.03 116 THR A N 1
ATOM 929 C CA . THR A 1 119 ? 57.278 23.991 48.430 1.00 17.59 116 THR A CA 1
ATOM 930 C C . THR A 1 119 ? 56.007 24.696 48.893 1.00 17.78 116 THR A C 1
ATOM 931 O O . THR A 1 119 ? 54.931 24.107 48.844 1.00 17.33 116 THR A O 1
ATOM 935 N N . CYS A 1 120 ? 56.179 25.899 49.463 1.00 16.01 117 CYS A N 1
ATOM 936 C CA . CYS A 1 120 ? 55.110 26.688 50.041 1.00 14.77 117 CYS A CA 1
ATOM 937 C C . CYS A 1 120 ? 54.505 25.951 51.233 1.00 16.15 117 CYS A C 1
ATOM 938 O O . CYS A 1 120 ? 53.384 26.271 51.598 1.00 16.75 117 CYS A O 1
ATOM 941 N N . ASN A 1 121 ? 55.292 25.100 51.857 1.00 14.84 118 ASN A N 1
ATOM 942 C CA . ASN A 1 121 ? 54.834 24.392 53.082 1.00 13.87 118 ASN A CA 1
ATOM 943 C C . ASN A 1 121 ? 54.948 25.334 54.260 1.00 14.27 118 ASN A C 1
ATOM 944 O O . ASN A 1 121 ? 55.537 26.403 54.149 1.00 13.07 118 ASN A O 1
ATOM 949 N N . LEU A 1 122 ? 54.378 24.934 55.389 1.00 14.00 119 LEU A N 1
ATOM 950 C CA . LEU A 1 122 ? 54.356 25.827 56.555 1.00 14.71 119 LEU A CA 1
ATOM 951 C C . LEU A 1 122 ? 53.939 24.955 57.718 1.00 14.04 119 LEU A C 1
ATOM 952 O O . LEU A 1 122 ? 53.596 23.809 57.507 1.00 15.50 119 LEU A O 1
ATOM 957 N N . LYS A 1 123 ? 53.999 25.491 58.925 1.00 15.07 120 LYS A N 1
ATOM 958 C CA . LYS A 1 123 ? 53.395 24.851 60.098 1.00 16.55 120 LYS A CA 1
ATOM 959 C C . LYS A 1 123 ? 51.933 25.270 60.187 1.00 15.98 120 LYS A C 1
ATOM 960 O O . LYS A 1 123 ? 51.547 26.359 59.756 1.00 14.94 120 LYS A O 1
ATOM 966 N N . TRP A 1 124 ? 51.091 24.427 60.821 1.00 14.79 121 TRP A N 1
ATOM 967 C CA . TRP A 1 124 ? 49.663 24.742 60.884 1.00 15.45 121 TRP A CA 1
ATOM 968 C C . TRP A 1 124 ? 48.973 24.076 62.068 1.00 14.99 121 TRP A C 1
ATOM 969 O O . TRP A 1 124 ? 49.472 23.109 62.579 1.00 15.44 121 TRP A O 1
ATOM 980 N N . ARG A 1 125 ? 47.813 24.597 62.421 1.00 14.63 122 ARG A N 1
ATOM 981 C CA . ARG A 1 125 ? 46.994 24.081 63.536 1.00 16.99 122 ARG A CA 1
ATOM 982 C C . ARG A 1 125 ? 45.583 24.585 63.387 1.00 17.13 122 ARG A C 1
ATOM 983 O O . ARG A 1 125 ? 45.368 25.752 63.152 1.00 17.40 122 ARG A O 1
ATOM 991 N N . GLU A 1 126 ? 44.617 23.670 63.490 1.00 18.64 123 GLU A N 1
ATOM 992 C CA . GLU A 1 126 ? 43.195 24.054 63.453 1.00 19.97 123 GLU A CA 1
ATOM 993 C C . GLU A 1 126 ? 42.704 24.043 64.867 1.00 20.52 123 GLU A C 1
ATOM 994 O O . GLU A 1 126 ? 42.346 22.998 65.362 1.00 20.83 123 GLU A O 1
ATOM 1000 N N . ALA A 1 127 ? 42.696 25.202 65.524 1.00 20.05 124 ALA A N 1
ATOM 1001 C CA . ALA A 1 127 ? 42.276 25.272 66.926 1.00 21.13 124 ALA A CA 1
ATOM 1002 C C . ALA A 1 127 ? 41.376 26.475 67.332 1.00 20.74 124 ALA A C 1
ATOM 1003 O O . ALA A 1 127 ? 41.271 26.806 68.558 1.00 21.51 124 ALA A O 1
ATOM 1005 N N . ASP A 1 128 ? 40.708 27.088 66.343 1.00 19.83 125 ASP A N 1
ATOM 1006 C CA . ASP A 1 128 ? 39.729 28.150 66.535 1.00 21.08 125 ASP A CA 1
ATOM 1007 C C . ASP A 1 128 ? 40.350 29.308 67.296 1.00 20.70 125 ASP A C 1
ATOM 1008 O O . ASP A 1 128 ? 39.693 29.865 68.143 1.00 23.42 125 ASP A O 1
ATOM 1013 N N . GLU A 1 129 ? 41.609 29.618 67.038 1.00 20.03 126 GLU A N 1
ATOM 1014 C CA . GLU A 1 129 ? 42.326 30.599 67.856 1.00 17.95 126 GLU A CA 1
ATOM 1015 C C . GLU A 1 129 ? 42.328 31.960 67.253 1.00 17.49 126 GLU A C 1
ATOM 1016 O O . GLU A 1 129 ? 42.113 32.136 66.070 1.00 17.11 126 GLU A O 1
ATOM 1022 N N . LYS A 1 130 ? 42.685 32.954 68.064 1.00 16.10 127 LYS A N 1
ATOM 1023 C CA . LYS A 1 130 ? 42.695 34.333 67.618 1.00 17.22 127 LYS A CA 1
ATOM 1024 C C . LYS A 1 130 ? 43.901 34.643 66.743 1.00 14.91 127 LYS A C 1
ATOM 1025 O O . LYS A 1 130 ? 44.968 34.120 66.999 1.00 14.88 127 LYS A O 1
ATOM 1031 N N . GLU A 1 131 ? 43.739 35.484 65.699 1.00 15.37 128 GLU A N 1
ATOM 1032 C CA . GLU A 1 131 ? 44.810 35.947 64.827 1.00 15.52 128 GLU A CA 1
ATOM 1033 C C . GLU A 1 131 ? 44.715 37.482 64.756 1.00 14.35 128 GLU A C 1
ATOM 1034 O O . GLU A 1 131 ? 43.621 37.987 64.622 1.00 15.39 128 GLU A O 1
ATOM 1040 N N . ARG A 1 132 ? 45.825 38.183 64.888 1.00 14.19 129 ARG A N 1
ATOM 1041 C CA . ARG A 1 132 ? 45.842 39.625 64.730 1.00 13.81 129 ARG A CA 1
ATOM 1042 C C . ARG A 1 132 ? 46.854 39.875 63.581 1.00 13.92 129 ARG A C 1
ATOM 1043 O O . ARG A 1 132 ? 48.042 39.611 63.752 1.00 14.78 129 ARG A O 1
ATOM 1051 N N . LEU A 1 133 ? 46.370 40.384 62.455 1.00 14.53 130 LEU A N 1
ATOM 1052 C CA . LEU A 1 133 ? 47.167 40.740 61.283 1.00 14.13 130 LEU A CA 1
ATOM 1053 C C . LEU A 1 133 ? 47.617 42.196 61.377 1.00 13.47 130 LEU A C 1
ATOM 1054 O O . LEU A 1 133 ? 46.824 43.098 61.144 1.00 16.15 130 LEU A O 1
ATOM 1059 N N . TRP A 1 134 ? 48.879 42.373 61.671 1.00 13.34 131 TRP A N 1
ATOM 1060 C CA . TRP A 1 134 ? 49.516 43.700 61.850 1.00 12.43 131 TRP A CA 1
ATOM 1061 C C . TRP A 1 134 ? 49.971 44.191 60.513 1.00 13.22 131 TRP A C 1
ATOM 1062 O O . TRP A 1 134 ? 50.637 43.476 59.741 1.00 12.75 131 TRP A O 1
ATOM 1073 N N . VAL A 1 135 ? 49.656 45.427 60.249 1.00 14.50 132 VAL A N 1
ATOM 1074 C CA . VAL A 1 135 ? 50.144 46.064 59.023 1.00 13.93 132 VAL A CA 1
ATOM 1075 C C . VAL A 1 135 ? 51.599 46.471 59.215 1.00 15.30 132 VAL A C 1
ATOM 1076 O O . VAL A 1 135 ? 51.949 47.201 60.217 1.00 13.58 132 VAL A O 1
ATOM 1080 N N . VAL A 1 136 ? 52.427 46.164 58.234 1.00 14.57 133 VAL A N 1
ATOM 1081 C CA . VAL A 1 136 ? 53.852 46.482 58.290 1.00 14.48 133 VAL A CA 1
ATOM 1082 C C . VAL A 1 136 ? 54.295 47.302 57.032 1.00 15.50 133 VAL A C 1
ATOM 1083 O O . VAL A 1 136 ? 55.460 47.593 56.895 1.00 16.77 133 VAL A O 1
ATOM 1087 N N . ALA A 1 137 ? 53.355 47.595 56.130 1.00 16.52 134 ALA A N 1
ATOM 1088 C CA . ALA A 1 137 ? 53.602 48.471 54.950 1.00 16.15 134 ALA A CA 1
ATOM 1089 C C . ALA A 1 137 ? 52.473 49.507 54.937 1.00 16.77 134 ALA A C 1
ATOM 1090 O O . ALA A 1 137 ? 51.549 49.421 54.181 1.00 16.60 134 ALA A O 1
ATOM 1092 N N . PRO A 1 138 ? 52.474 50.436 55.894 1.00 16.86 135 PRO A N 1
ATOM 1093 C CA . PRO A 1 138 ? 51.312 51.281 56.144 1.00 16.44 135 PRO A CA 1
ATOM 1094 C C . PRO A 1 138 ? 50.996 52.311 55.076 1.00 16.98 135 PRO A C 1
ATOM 1095 O O . PRO A 1 138 ? 49.985 52.986 55.178 1.00 19.13 135 PRO A O 1
ATOM 1099 N N . GLY A 1 139 ? 51.847 52.422 54.092 1.00 15.49 136 GLY A N 1
ATOM 1100 C CA . GLY A 1 139 ? 51.583 53.288 52.926 1.00 17.01 136 GLY A CA 1
ATOM 1101 C C . GLY A 1 139 ? 51.142 52.499 51.702 1.00 16.95 136 GLY A C 1
ATOM 1102 O O . GLY A 1 139 ? 50.967 53.070 50.622 1.00 18.99 136 GLY A O 1
ATOM 1103 N N . HIS A 1 140 ? 50.959 51.186 51.835 1.00 16.13 137 HIS A N 1
ATOM 1104 C CA . HIS A 1 140 ? 50.723 50.414 50.643 1.00 15.47 137 HIS A CA 1
ATOM 1105 C C . HIS A 1 140 ? 49.263 50.523 50.233 1.00 14.73 137 HIS A C 1
ATOM 1106 O O . HIS A 1 140 ? 48.385 50.461 51.070 1.00 16.60 137 HIS A O 1
ATOM 1113 N N . PRO A 1 141 ? 48.970 50.596 48.941 1.00 15.34 138 PRO A N 1
ATOM 1114 C CA . PRO A 1 141 ? 47.568 50.632 48.501 1.00 15.13 138 PRO A CA 1
ATOM 1115 C C . PRO A 1 141 ? 46.660 49.471 49.042 1.00 14.98 138 PRO A C 1
ATOM 1116 O O . PRO A 1 141 ? 45.463 49.636 49.239 1.00 16.55 138 PRO A O 1
ATOM 1120 N N . ILE A 1 142 ? 47.242 48.338 49.264 1.00 14.78 139 ILE A N 1
ATOM 1121 C CA . ILE A 1 142 ? 46.490 47.165 49.758 1.00 14.33 139 ILE A CA 1
ATOM 1122 C C . ILE A 1 142 ? 45.873 47.474 51.102 1.00 14.60 139 ILE A C 1
ATOM 1123 O O . ILE A 1 142 ? 44.841 46.922 51.467 1.00 15.65 139 ILE A O 1
ATOM 1128 N N . VAL A 1 143 ? 46.518 48.360 51.852 1.00 13.46 140 VAL A N 1
ATOM 1129 C CA . VAL A 1 143 ? 45.949 48.627 53.180 1.00 16.45 140 VAL A CA 1
ATOM 1130 C C . VAL A 1 143 ? 45.163 49.951 53.269 1.00 16.86 140 VAL A C 1
ATOM 1131 O O . VAL A 1 143 ? 44.890 50.429 54.394 1.00 17.10 140 VAL A O 1
ATOM 1135 N N . GLU A 1 144 ? 44.727 50.519 52.138 1.00 18.62 141 GLU A N 1
ATOM 1136 C CA . GLU A 1 144 ? 43.860 51.732 52.164 1.00 19.06 141 GLU A CA 1
ATOM 1137 C C . GLU A 1 144 ? 42.616 51.451 52.978 1.00 19.33 141 GLU A C 1
ATOM 1138 O O . GLU A 1 144 ? 41.939 50.407 52.827 1.00 18.70 141 GLU A O 1
ATOM 1144 N N . GLY A 1 145 ? 42.311 52.308 53.938 1.00 20.35 142 GLY A N 1
ATOM 1145 C CA . GLY A 1 145 ? 41.149 52.060 54.774 1.00 20.19 142 GLY A CA 1
ATOM 1146 C C . GLY A 1 145 ? 41.275 51.034 55.880 1.00 21.57 142 GLY A C 1
ATOM 1147 O O . GLY A 1 145 ? 40.277 50.680 56.532 1.00 22.78 142 GLY A O 1
ATOM 1148 N N . ILE A 1 146 ? 42.466 50.512 56.094 1.00 20.68 143 ILE A N 1
ATOM 1149 C CA . ILE A 1 146 ? 42.658 49.494 57.132 1.00 20.55 143 ILE A CA 1
ATOM 1150 C C . ILE A 1 146 ? 43.396 50.124 58.292 1.00 21.06 143 ILE A C 1
ATOM 1151 O O . ILE A 1 146 ? 44.265 50.972 58.112 1.00 20.65 143 ILE A O 1
ATOM 1156 N N . GLY A 1 147 ? 43.068 49.696 59.499 1.00 21.00 144 GLY A N 1
ATOM 1157 C CA . GLY A 1 147 ? 43.673 50.299 60.692 1.00 20.15 144 GLY A CA 1
ATOM 1158 C C . GLY A 1 147 ? 45.005 49.642 60.928 1.00 19.36 144 GLY A C 1
ATOM 1159 O O . GLY A 1 147 ? 45.504 48.972 60.007 1.00 17.98 144 GLY A O 1
ATOM 1160 N N . PRO A 1 148 ? 45.576 49.757 62.134 1.00 17.51 145 PRO A N 1
ATOM 1161 C CA . PRO A 1 148 ? 46.903 49.192 62.392 1.00 17.12 145 PRO A CA 1
ATOM 1162 C C . PRO A 1 148 ? 46.924 47.657 62.302 1.00 15.81 145 PRO A C 1
ATOM 1163 O O . PRO A 1 148 ? 47.958 47.073 62.077 1.00 16.03 145 PRO A O 1
ATOM 1167 N N . TYR A 1 149 ? 45.771 47.091 62.529 1.00 16.16 146 TYR A N 1
ATOM 1168 C CA . TYR A 1 149 ? 45.597 45.628 62.475 1.00 15.71 146 TYR A CA 1
ATOM 1169 C C . TYR A 1 149 ? 44.198 45.228 62.170 1.00 16.11 146 TYR A C 1
ATOM 1170 O O . TYR A 1 149 ? 43.268 46.000 62.414 1.00 16.80 146 TYR A O 1
ATOM 1179 N N . ILE A 1 150 ? 44.062 43.965 61.718 1.00 15.51 147 ILE A N 1
ATOM 1180 C CA . ILE A 1 150 ? 42.810 43.297 61.565 1.00 15.49 147 ILE A CA 1
ATOM 1181 C C . ILE A 1 150 ? 42.808 42.152 62.595 1.00 15.37 147 ILE A C 1
ATOM 1182 O O . ILE A 1 150 ? 43.779 41.385 62.672 1.00 16.37 147 ILE A O 1
ATOM 1187 N N . GLU A 1 151 ? 41.752 42.043 63.378 1.00 16.71 148 GLU A N 1
ATOM 1188 C CA . GLU A 1 151 ? 41.649 40.999 64.355 1.00 17.91 148 GLU A CA 1
ATOM 1189 C C . GLU A 1 151 ? 40.537 40.039 63.964 1.00 17.70 148 GLU A C 1
ATOM 1190 O O . GLU A 1 151 ? 39.409 40.468 63.695 1.00 18.20 148 GLU A O 1
ATOM 1196 N N . LEU A 1 152 ? 40.863 38.745 63.939 1.00 17.50 149 LEU A N 1
ATOM 1197 C CA . LEU A 1 152 ? 39.939 37.697 63.638 1.00 17.12 149 LEU A CA 1
ATOM 1198 C C . LEU A 1 152 ? 39.833 36.834 64.886 1.00 16.22 149 LEU A C 1
ATOM 1199 O O . LEU A 1 152 ? 40.817 36.325 65.395 1.00 17.28 149 LEU A O 1
ATOM 1204 N N . GLU A 1 153 ? 38.620 36.651 65.368 1.00 17.71 150 GLU A N 1
ATOM 1205 C CA . GLU A 1 153 ? 38.432 35.968 66.620 1.00 17.78 150 GLU A CA 1
ATOM 1206 C C . GLU A 1 153 ? 38.733 34.484 66.563 1.00 18.21 150 GLU A C 1
ATOM 1207 O O . GLU A 1 153 ? 39.132 33.917 67.579 1.00 16.80 150 GLU A O 1
ATOM 1213 N N . GLN A 1 154 ? 38.552 33.861 65.392 1.00 16.74 151 GLN A N 1
ATOM 1214 C CA . GLN A 1 154 ? 38.810 32.443 65.171 1.00 18.04 151 GLN A CA 1
ATOM 1215 C C . GLN A 1 154 ? 39.427 32.304 63.794 1.00 16.18 151 GLN A C 1
ATOM 1216 O O . GLN A 1 154 ? 38.900 32.870 62.854 1.00 17.45 151 GLN A O 1
ATOM 1222 N N . GLU A 1 155 ? 40.561 31.631 63.711 1.00 17.13 152 GLU A N 1
ATOM 1223 C CA . GLU A 1 155 ? 41.129 31.220 62.408 1.00 17.65 152 GLU A CA 1
ATOM 1224 C C . GLU A 1 155 ? 41.996 29.998 62.579 1.00 17.49 152 GLU A C 1
ATOM 1225 O O . GLU A 1 155 ? 42.260 29.505 63.676 1.00 16.46 152 GLU A O 1
ATOM 1231 N N . GLU A 1 156 ? 42.368 29.385 61.468 1.00 17.13 153 GLU A N 1
ATOM 1232 C CA . GLU A 1 156 ? 43.371 28.358 61.500 1.00 16.85 153 GLU A CA 1
ATOM 1233 C C . GLU A 1 156 ? 44.747 29.011 61.503 1.00 16.82 153 GLU A C 1
ATOM 1234 O O . GLU A 1 156 ? 45.043 29.876 60.637 1.00 17.83 153 GLU A O 1
ATOM 1240 N N . MET A 1 157 ? 45.608 28.609 62.447 1.00 14.81 154 MET A N 1
ATOM 1241 C CA . MET A 1 157 ? 46.983 29.026 62.464 1.00 13.60 154 MET A CA 1
ATOM 1242 C C . MET A 1 157 ? 47.808 28.473 61.293 1.00 13.08 154 MET A C 1
ATOM 1243 O O . MET A 1 157 ? 47.739 27.299 61.034 1.00 13.32 154 MET A O 1
ATOM 1248 N N . TYR A 1 158 ? 48.504 29.349 60.572 1.00 14.43 155 TYR A N 1
ATOM 1249 C CA . TYR A 1 158 ? 49.683 28.961 59.816 1.00 14.19 155 TYR A CA 1
ATOM 1250 C C . TYR A 1 158 ? 50.847 29.629 60.511 1.00 16.43 155 TYR A C 1
ATOM 1251 O O . TYR A 1 158 ? 50.724 30.775 60.961 1.00 16.29 155 TYR A O 1
ATOM 1260 N N . GLY A 1 159 ? 52.006 29.000 60.503 1.00 15.31 156 GLY A N 1
ATOM 1261 C CA . GLY A 1 159 ? 53.183 29.519 61.154 1.00 16.12 156 GLY A CA 1
ATOM 1262 C C . GLY A 1 159 ? 54.448 29.408 60.321 1.00 16.39 156 GLY A C 1
ATOM 1263 O O . GLY A 1 159 ? 54.633 28.512 59.497 1.00 15.11 156 GLY A O 1
ATOM 1264 N N . GLU A 1 160 ? 55.399 30.280 60.640 1.00 16.39 157 GLU A N 1
ATOM 1265 C CA . GLU A 1 160 ? 56.726 30.274 60.021 1.00 15.89 157 GLU A CA 1
ATOM 1266 C C . GLU A 1 160 ? 57.489 29.035 60.517 1.00 16.20 157 GLU A C 1
ATOM 1267 O O . GLU A 1 160 ? 57.246 28.596 61.655 1.00 17.42 157 GLU A O 1
ATOM 1273 N N . PHE A 1 161 ? 58.394 28.443 59.752 1.00 16.12 158 PHE A N 1
ATOM 1274 C CA . PHE A 1 161 ? 58.841 28.960 58.432 1.00 16.52 158 PHE A CA 1
ATOM 1275 C C . PHE A 1 161 ? 57.903 28.535 57.319 1.00 16.56 158 PHE A C 1
ATOM 1276 O O . PHE A 1 161 ? 57.593 27.344 57.131 1.00 16.91 158 PHE A O 1
ATOM 1284 N N . PHE A 1 162 ? 57.481 29.558 56.561 1.00 16.46 159 PHE A N 1
ATOM 1285 C CA . PHE A 1 162 ? 56.664 29.469 55.370 1.00 15.00 159 PHE A CA 1
ATOM 1286 C C . PHE A 1 162 ? 57.653 29.455 54.193 1.00 16.05 159 PHE A C 1
ATOM 1287 O O . PHE A 1 162 ? 58.360 30.435 53.916 1.00 12.31 159 PHE A O 1
ATOM 1295 N N . ASP A 1 163 ? 57.644 28.369 53.432 1.00 15.72 160 ASP A N 1
ATOM 1296 C CA . ASP A 1 163 ? 58.688 28.138 52.467 1.00 15.53 160 ASP A CA 1
ATOM 1297 C C . ASP A 1 163 ? 58.317 28.835 51.184 1.00 16.72 160 ASP A C 1
ATOM 1298 O O . ASP A 1 163 ? 57.955 28.236 50.154 1.00 12.99 160 ASP A O 1
ATOM 1303 N N . ILE A 1 164 ? 58.472 30.144 51.219 1.00 14.63 161 ILE A N 1
ATOM 1304 C CA . ILE A 1 164 ? 58.262 31.021 50.022 1.00 15.46 161 ILE A CA 1
ATOM 1305 C C . ILE A 1 164 ? 59.571 31.817 49.774 1.00 14.91 161 ILE A C 1
ATOM 1306 O O . ILE A 1 164 ? 60.397 32.025 50.655 1.00 14.01 161 ILE A O 1
ATOM 1311 N N . PRO A 1 165 ? 59.775 32.217 48.534 1.00 15.16 162 PRO A N 1
ATOM 1312 C CA . PRO A 1 165 ? 60.776 33.178 48.257 1.00 16.75 162 PRO A CA 1
ATOM 1313 C C . PRO A 1 165 ? 60.446 34.452 49.057 1.00 18.00 162 PRO A C 1
ATOM 1314 O O . PRO A 1 165 ? 59.284 34.684 49.345 1.00 17.91 162 PRO A O 1
ATOM 1318 N N . GLU A 1 166 ? 61.458 35.240 49.434 1.00 19.88 163 GLU A N 1
ATOM 1319 C CA . GLU A 1 166 ? 61.229 36.447 50.202 1.00 20.48 163 GLU A CA 1
ATOM 1320 C C . GLU A 1 166 ? 60.299 37.301 49.364 1.00 19.10 163 GLU A C 1
ATOM 1321 O O . GLU A 1 166 ? 60.540 37.475 48.153 1.00 18.83 163 GLU A O 1
ATOM 1327 N N . PRO A 1 167 ? 59.221 37.798 49.937 1.00 18.19 164 PRO A N 1
ATOM 1328 C CA . PRO A 1 167 ? 58.282 38.627 49.175 1.00 18.40 164 PRO A CA 1
ATOM 1329 C C . PRO A 1 167 ? 58.932 39.926 48.668 1.00 18.28 164 PRO A C 1
ATOM 1330 O O . PRO A 1 167 ? 59.859 40.421 49.328 1.00 17.93 164 PRO A O 1
ATOM 1334 N N . ASP A 1 168 ? 58.430 40.467 47.578 1.00 18.85 165 ASP A N 1
ATOM 1335 C CA . ASP A 1 168 ? 58.742 41.835 47.188 1.00 18.15 165 ASP A CA 1
ATOM 1336 C C . ASP A 1 168 ? 58.454 42.809 48.329 1.00 18.58 165 ASP A C 1
ATOM 1337 O O . ASP A 1 168 ? 59.279 43.666 48.615 1.00 18.65 165 ASP A O 1
ATOM 1342 N N . GLU A 1 169 ? 57.278 42.708 48.920 1.00 18.53 166 GLU A N 1
ATOM 1343 C CA . GLU A 1 169 ? 56.919 43.455 50.128 1.00 18.34 166 GLU A CA 1
ATOM 1344 C C . GLU A 1 169 ? 56.071 42.552 51.030 1.00 17.92 166 GLU A C 1
ATOM 1345 O O . GLU A 1 169 ? 55.233 41.793 50.585 1.00 18.31 166 GLU A O 1
ATOM 1351 N N . THR A 1 170 ? 56.307 42.692 52.331 1.00 16.65 167 THR A N 1
ATOM 1352 C CA . THR A 1 170 ? 55.491 42.064 53.349 1.00 16.24 167 THR A CA 1
ATOM 1353 C C . THR A 1 170 ? 54.526 43.146 53.790 1.00 16.60 167 THR A C 1
ATOM 1354 O O . THR A 1 170 ? 54.977 44.269 54.200 1.00 16.44 167 THR A O 1
ATOM 1358 N N . ILE A 1 171 ? 53.232 42.874 53.665 1.00 14.51 168 ILE A N 1
ATOM 1359 C CA . ILE A 1 171 ? 52.183 43.831 53.976 1.00 15.11 168 ILE A CA 1
ATOM 1360 C C . ILE A 1 171 ? 51.622 43.658 55.380 1.00 13.57 168 ILE A C 1
ATOM 1361 O O . ILE A 1 171 ? 51.318 44.623 56.085 1.00 14.43 168 ILE A O 1
ATOM 1366 N N . PHE A 1 172 ? 51.387 42.421 55.720 1.00 14.21 169 PHE A N 1
ATOM 1367 C CA . PHE A 1 172 ? 50.823 41.991 57.015 1.00 14.48 169 PHE A CA 1
ATOM 1368 C C . PHE A 1 172 ? 51.743 40.922 57.660 1.00 15.10 169 PHE A C 1
ATOM 1369 O O . PHE A 1 172 ? 52.294 40.043 56.976 1.00 12.08 169 PHE A O 1
ATOM 1377 N N . ILE A 1 173 ? 51.847 40.939 58.993 1.00 14.17 170 ILE A N 1
ATOM 1378 C CA . ILE A 1 173 ? 52.448 39.859 59.729 1.00 14.05 170 ILE A CA 1
ATOM 1379 C C . ILE A 1 173 ? 51.427 39.529 60.762 1.00 13.96 170 ILE A C 1
ATOM 1380 O O . ILE A 1 173 ? 50.986 40.423 61.500 1.00 13.68 170 ILE A O 1
ATOM 1385 N N . SER A 1 174 ? 51.081 38.255 60.872 1.00 11.76 171 SER A N 1
ATOM 1386 C CA . SER A 1 174 ? 50.099 37.765 61.853 1.00 13.42 171 SER A CA 1
ATOM 1387 C C . SER A 1 174 ? 50.714 37.301 63.164 1.00 12.40 171 SER A C 1
ATOM 1388 O O . SER A 1 174 ? 51.804 36.722 63.164 1.00 12.06 171 SER A O 1
ATOM 1391 N N . TRP A 1 175 ? 50.022 37.612 64.292 1.00 12.09 172 TRP A N 1
ATOM 1392 C CA . TRP A 1 175 ? 50.248 37.061 65.589 1.00 13.25 172 TRP A CA 1
ATOM 1393 C C . TRP A 1 175 ? 49.130 36.064 65.859 1.00 12.56 172 TRP A C 1
ATOM 1394 O O . TRP A 1 175 ? 47.969 36.393 65.580 1.00 13.80 172 TRP A O 1
ATOM 1405 N N . PHE A 1 176 ? 49.468 34.878 66.341 1.00 13.52 173 PHE A N 1
ATOM 1406 C CA . PHE A 1 176 ? 48.500 33.880 66.681 1.00 13.12 173 PHE A CA 1
ATOM 1407 C C . PHE A 1 176 ? 48.541 33.627 68.177 1.00 12.33 173 PHE A C 1
ATOM 1408 O O . PHE A 1 176 ? 49.603 33.538 68.796 1.00 12.45 173 PHE A O 1
ATOM 1416 N N . GLU A 1 177 ? 47.378 33.395 68.711 1.00 14.31 174 GLU A N 1
ATOM 1417 C CA . GLU A 1 177 ? 47.185 33.108 70.143 1.00 15.38 174 GLU A CA 1
ATOM 1418 C C . GLU A 1 177 ? 48.117 31.998 70.670 1.00 15.71 174 GLU A C 1
ATOM 1419 O O . GLU A 1 177 ? 48.617 32.029 71.807 1.00 13.90 174 GLU A O 1
ATOM 1425 N N . GLY A 1 178 ? 48.295 30.963 69.861 1.00 15.40 175 GLY A N 1
ATOM 1426 C CA . GLY A 1 178 ? 49.156 29.845 70.190 1.00 15.03 175 GLY A CA 1
ATOM 1427 C C . GLY A 1 178 ? 50.656 29.996 70.139 1.00 15.26 175 GLY A C 1
ATOM 1428 O O . GLY A 1 178 ? 51.361 29.074 70.519 1.00 14.77 175 GLY A O 1
ATOM 1429 N N . GLY A 1 179 ? 51.196 31.182 69.758 1.00 12.14 176 GLY A N 1
ATOM 1430 C CA . GLY A 1 179 ? 52.613 31.341 69.844 1.00 12.42 176 GLY A CA 1
ATOM 1431 C C . GLY A 1 179 ? 53.405 31.598 68.591 1.00 13.05 176 GLY A C 1
ATOM 1432 O O . GLY A 1 179 ? 54.580 31.906 68.694 1.00 14.65 176 GLY A O 1
ATOM 1433 N N . GLU A 1 180 ? 52.759 31.431 67.458 1.00 12.07 177 GLU A N 1
ATOM 1434 C CA . GLU A 1 180 ? 53.395 31.542 66.161 1.00 12.44 177 GLU A CA 1
ATOM 1435 C C . GLU A 1 180 ? 53.170 32.890 65.520 1.00 11.71 177 GLU A C 1
ATOM 1436 O O . GLU A 1 180 ? 52.223 33.620 65.857 1.00 12.28 177 GLU A O 1
ATOM 1442 N N . VAL A 1 181 ? 53.947 33.136 64.459 1.00 13.04 178 VAL A N 1
ATOM 1443 C CA . VAL A 1 181 ? 53.770 34.292 63.629 1.00 11.64 178 VAL A CA 1
ATOM 1444 C C . VAL A 1 181 ? 53.740 33.824 62.158 1.00 13.52 178 VAL A C 1
ATOM 1445 O O . VAL A 1 181 ? 54.155 32.664 61.858 1.00 13.58 178 VAL A O 1
ATOM 1449 N N . PHE A 1 182 ? 53.350 34.725 61.287 1.00 13.00 179 PHE A N 1
ATOM 1450 C CA . PHE A 1 182 ? 53.250 34.366 59.821 1.00 11.62 179 PHE A CA 1
ATOM 1451 C C . PHE A 1 182 ? 53.312 35.627 58.975 1.00 11.97 179 PHE A C 1
ATOM 1452 O O . PHE A 1 182 ? 52.660 36.634 59.275 1.00 13.34 179 PHE A O 1
ATOM 1460 N N . ARG A 1 183 ? 54.039 35.551 57.875 1.00 12.53 180 ARG A N 1
ATOM 1461 C CA . ARG A 1 183 ? 54.002 36.631 56.902 1.00 14.29 180 ARG A CA 1
ATOM 1462 C C . ARG A 1 183 ? 52.710 36.440 56.087 1.00 15.26 180 ARG A C 1
ATOM 1463 O O . ARG A 1 183 ? 52.672 35.747 55.027 1.00 15.81 180 ARG A O 1
ATOM 1471 N N . SER A 1 184 ? 51.645 37.036 56.562 1.00 14.84 181 SER A N 1
ATOM 1472 C CA . SER A 1 184 ? 50.265 36.811 56.080 1.00 15.19 181 SER A CA 1
ATOM 1473 C C . SER A 1 184 ? 49.802 37.675 54.910 1.00 14.69 181 SER A C 1
ATOM 1474 O O . SER A 1 184 ? 48.694 37.475 54.427 1.00 14.43 181 SER A O 1
ATOM 1479 N N . GLY A 1 185 ? 50.533 38.705 54.501 1.00 14.77 182 GLY A N 1
ATOM 1480 C CA . GLY A 1 185 ? 50.210 39.340 53.218 1.00 14.67 182 GLY A CA 1
ATOM 1481 C C . GLY A 1 185 ? 51.541 39.652 52.605 1.00 15.30 182 GLY A C 1
ATOM 1482 O O . GLY A 1 185 ? 52.354 40.413 53.164 1.00 15.63 182 GLY A O 1
ATOM 1483 N N . CYS A 1 186 ? 51.783 39.071 51.409 1.00 15.16 183 CYS A N 1
ATOM 1484 C CA . CYS A 1 186 ? 53.084 39.137 50.750 1.00 15.33 183 CYS A CA 1
ATOM 1485 C C . CYS A 1 186 ? 52.795 39.474 49.296 1.00 14.90 183 CYS A C 1
ATOM 1486 O O . CYS A 1 186 ? 51.858 38.858 48.700 1.00 15.42 183 CYS A O 1
ATOM 1489 N N . THR A 1 187 ? 53.498 40.405 48.728 1.00 11.74 184 THR A N 1
ATOM 1490 C CA . THR A 1 187 ? 53.437 40.641 47.262 1.00 13.62 184 THR A CA 1
ATOM 1491 C C . THR A 1 187 ? 54.609 40.029 46.560 1.00 13.55 184 THR A C 1
ATOM 1492 O O . THR A 1 187 ? 55.748 39.945 47.099 1.00 13.65 184 THR A O 1
ATOM 1496 N N . PHE A 1 188 ? 54.395 39.706 45.259 1.00 15.38 185 PHE A N 1
ATOM 1497 C CA . PHE A 1 188 ? 55.431 39.236 44.393 1.00 15.57 185 PHE A CA 1
ATOM 1498 C C . PHE A 1 188 ? 55.116 39.719 43.011 1.00 16.64 185 PHE A C 1
ATOM 1499 O O . PHE A 1 188 ? 53.968 39.972 42.701 1.00 17.53 185 PHE A O 1
ATOM 1507 N N . THR A 1 189 ? 56.141 39.873 42.202 1.00 16.25 186 THR A N 1
ATOM 1508 C CA . THR A 1 189 ? 55.916 40.178 40.799 1.00 16.24 186 THR A CA 1
ATOM 1509 C C . THR A 1 189 ? 56.565 39.061 40.018 1.00 13.95 186 THR A C 1
ATOM 1510 O O . THR A 1 189 ? 57.692 38.660 40.275 1.00 15.25 186 THR A O 1
ATOM 1514 N N . ARG A 1 190 ? 55.832 38.538 39.043 1.00 16.44 187 ARG A N 1
ATOM 1515 C CA . ARG A 1 190 ? 56.344 37.512 38.139 1.00 15.81 187 ARG A CA 1
ATOM 1516 C C . ARG A 1 190 ? 56.009 37.894 36.717 1.00 16.14 187 ARG A C 1
ATOM 1517 O O . ARG A 1 190 ? 54.859 38.003 36.355 1.00 15.23 187 ARG A O 1
ATOM 1525 N N . GLY A 1 191 ? 57.017 38.105 35.905 1.00 16.64 188 GLY A N 1
ATOM 1526 C CA . GLY A 1 191 ? 56.839 38.696 34.581 1.00 16.76 188 GLY A CA 1
ATOM 1527 C C . GLY A 1 191 ? 56.281 40.050 34.767 1.00 16.26 188 GLY A C 1
ATOM 1528 O O . GLY A 1 191 ? 56.830 40.840 35.600 1.00 17.03 188 GLY A O 1
ATOM 1529 N N . LYS A 1 192 ? 55.174 40.324 34.081 1.00 17.01 189 LYS A N 1
ATOM 1530 C CA . LYS A 1 192 ? 54.442 41.571 34.279 1.00 18.14 189 LYS A CA 1
ATOM 1531 C C . LYS A 1 192 ? 53.357 41.481 35.383 1.00 18.25 189 LYS A C 1
ATOM 1532 O O . LYS A 1 192 ? 52.695 42.486 35.715 1.00 19.31 189 LYS A O 1
ATOM 1538 N N . GLY A 1 193 ? 53.134 40.284 35.908 1.00 16.32 190 GLY A N 1
ATOM 1539 C CA . GLY A 1 193 ? 52.002 40.020 36.744 1.00 16.08 190 GLY A CA 1
ATOM 1540 C C . GLY A 1 193 ? 52.307 40.282 38.206 1.00 16.20 190 GLY A C 1
ATOM 1541 O O . GLY A 1 193 ? 53.403 40.036 38.653 1.00 18.55 190 GLY A O 1
ATOM 1542 N N . LYS A 1 194 ? 51.320 40.809 38.917 1.00 15.02 191 LYS A N 1
ATOM 1543 C CA . LYS A 1 194 ? 51.411 41.159 40.307 1.00 15.14 191 LYS A CA 1
ATOM 1544 C C . LYS A 1 194 ? 50.618 40.079 41.064 1.00 13.05 191 LYS A C 1
ATOM 1545 O O . LYS A 1 194 ? 49.503 39.781 40.691 1.00 14.25 191 LYS A O 1
ATOM 1551 N N . ILE A 1 195 ? 51.207 39.576 42.140 1.00 13.56 192 ILE A N 1
ATOM 1552 C CA . ILE A 1 195 ? 50.608 38.521 42.951 1.00 12.67 192 ILE A CA 1
ATOM 1553 C C . ILE A 1 195 ? 50.542 39.037 44.376 1.00 12.54 192 ILE A C 1
ATOM 1554 O O . ILE A 1 195 ? 51.540 39.639 44.827 1.00 12.91 192 ILE A O 1
ATOM 1559 N N . PHE A 1 196 ? 49.448 38.705 45.073 1.00 12.31 193 PHE A N 1
ATOM 1560 C CA . PHE A 1 196 ? 49.323 38.997 46.477 1.00 11.28 193 PHE A CA 1
ATOM 1561 C C . PHE A 1 196 ? 48.840 37.721 47.112 1.00 12.39 193 PHE A C 1
ATOM 1562 O O . PHE A 1 196 ? 47.804 37.206 46.688 1.00 12.01 193 PHE A O 1
ATOM 1570 N N . TYR A 1 197 ? 49.600 37.276 48.092 1.00 11.24 194 TYR A N 1
ATOM 1571 C CA . TYR A 1 197 ? 49.190 36.131 48.968 1.00 11.22 194 TYR A CA 1
ATOM 1572 C C . TYR A 1 197 ? 48.588 36.727 50.217 1.00 12.85 194 TYR A C 1
ATOM 1573 O O . TYR A 1 197 ? 49.284 37.558 50.827 1.00 13.76 194 TYR A O 1
ATOM 1582 N N . PHE A 1 198 ? 47.348 36.346 50.583 1.00 12.93 195 PHE A N 1
ATOM 1583 C CA . PHE A 1 198 ? 46.664 36.848 51.812 1.00 12.06 195 PHE A CA 1
ATOM 1584 C C . PHE A 1 198 ? 46.171 35.651 52.569 1.00 14.03 195 PHE A C 1
ATOM 1585 O O . PHE A 1 198 ? 45.381 34.791 52.027 1.00 16.39 195 PHE A O 1
ATOM 1593 N N . ARG A 1 199 ? 46.643 35.521 53.797 1.00 15.12 196 ARG A N 1
ATOM 1594 C CA . ARG A 1 199 ? 46.467 34.251 54.546 1.00 15.05 196 ARG A CA 1
ATOM 1595 C C . ARG A 1 199 ? 45.034 33.897 55.001 1.00 16.59 196 ARG A C 1
ATOM 1596 O O . ARG A 1 199 ? 44.648 32.680 54.931 1.00 16.00 196 ARG A O 1
ATOM 1604 N N . PRO A 1 200 ? 44.227 34.852 55.530 1.00 16.06 197 PRO A N 1
ATOM 1605 C CA . PRO A 1 200 ? 42.955 34.492 56.152 1.00 16.83 197 PRO A CA 1
ATOM 1606 C C . PRO A 1 200 ? 41.932 33.867 55.233 1.00 17.41 197 PRO A C 1
ATOM 1607 O O . PRO A 1 200 ? 41.813 34.232 54.024 1.00 16.33 197 PRO A O 1
ATOM 1611 N N . GLY A 1 201 ? 41.234 32.849 55.727 1.00 16.21 198 GLY A N 1
ATOM 1612 C CA . GLY A 1 201 ? 40.154 32.331 54.915 1.00 16.53 198 GLY A CA 1
ATOM 1613 C C . GLY A 1 201 ? 39.778 30.894 55.132 1.00 17.12 198 GLY A C 1
ATOM 1614 O O . GLY A 1 201 ? 39.347 30.247 54.189 1.00 16.82 198 GLY A O 1
ATOM 1615 N N . HIS A 1 202 ? 39.925 30.401 56.371 1.00 16.70 199 HIS A N 1
ATOM 1616 C CA . HIS A 1 202 ? 39.564 28.983 56.606 1.00 16.86 199 HIS A CA 1
ATOM 1617 C C . HIS A 1 202 ? 38.078 28.730 56.415 1.00 16.88 199 HIS A C 1
ATOM 1618 O O . HIS A 1 202 ? 37.247 29.465 56.895 1.00 16.57 199 HIS A O 1
ATOM 1625 N N . GLU A 1 203 ? 37.744 27.576 55.825 1.00 15.98 200 GLU A N 1
ATOM 1626 C CA . GLU A 1 203 ? 36.392 27.321 55.433 1.00 15.70 200 GLU A CA 1
ATOM 1627 C C . GLU A 1 203 ? 35.372 27.229 56.580 1.00 16.17 200 GLU A C 1
ATOM 1628 O O . GLU A 1 203 ? 34.184 27.461 56.386 1.00 16.32 200 GLU A O 1
ATOM 1634 N N . THR A 1 204 ? 35.843 26.869 57.759 1.00 16.94 201 THR A N 1
ATOM 1635 C CA . THR A 1 204 ? 34.969 26.667 58.887 1.00 17.09 201 THR A CA 1
ATOM 1636 C C . THR A 1 204 ? 34.686 27.921 59.700 1.00 18.20 201 THR A C 1
ATOM 1637 O O . THR A 1 204 ? 33.903 27.884 60.684 1.00 17.00 201 THR A O 1
ATOM 1641 N N . TYR A 1 205 ? 35.226 29.049 59.262 1.00 17.39 202 TYR A N 1
ATOM 1642 C CA . TYR A 1 205 ? 35.007 30.306 59.966 1.00 18.61 202 TYR A CA 1
ATOM 1643 C C . TYR A 1 205 ? 34.495 31.359 58.973 1.00 18.57 202 TYR A C 1
ATOM 1644 O O . TYR A 1 205 ? 34.903 31.344 57.805 1.00 17.69 202 TYR A O 1
ATOM 1653 N N . PRO A 1 206 ? 33.655 32.300 59.413 1.00 18.26 203 PRO A N 1
ATOM 1654 C CA . PRO A 1 206 ? 33.091 33.328 58.535 1.00 19.08 203 PRO A CA 1
ATOM 1655 C C . PRO A 1 206 ? 34.073 34.469 58.155 1.00 19.08 203 PRO A C 1
ATOM 1656 O O . PRO A 1 206 ? 33.696 35.617 58.115 1.00 17.44 203 PRO A O 1
ATOM 1660 N N . THR A 1 207 ? 35.329 34.132 57.907 1.00 19.97 204 THR A N 1
ATOM 1661 C CA . THR A 1 207 ? 36.380 35.116 57.632 1.00 19.19 204 THR A CA 1
ATOM 1662 C C . THR A 1 207 ? 36.048 36.020 56.457 1.00 19.61 204 THR A C 1
ATOM 1663 O O . THR A 1 207 ? 36.360 37.225 56.499 1.00 18.55 204 THR A O 1
ATOM 1667 N N . TYR A 1 208 ? 35.401 35.455 55.426 1.00 18.11 205 TYR A N 1
ATOM 1668 C CA . TYR A 1 208 ? 35.042 36.249 54.234 1.00 17.62 205 TYR A CA 1
ATOM 1669 C C . TYR A 1 208 ? 33.777 37.067 54.390 1.00 18.53 205 TYR A C 1
ATOM 1670 O O . TYR A 1 208 ? 33.310 37.651 53.437 1.00 19.92 205 TYR A O 1
ATOM 1679 N N . HIS A 1 209 ? 33.232 37.120 55.605 1.00 17.37 206 HIS A N 1
ATOM 1680 C CA . HIS A 1 209 ? 32.219 38.087 55.949 1.00 18.25 206 HIS A CA 1
ATOM 1681 C C . HIS A 1 209 ? 32.788 39.232 56.763 1.00 19.00 206 HIS A C 1
ATOM 1682 O O . HIS A 1 209 ? 32.040 40.115 57.184 1.00 20.43 206 HIS A O 1
ATOM 1689 N N . HIS A 1 210 ? 34.078 39.205 57.029 1.00 17.79 207 HIS A N 1
ATOM 1690 C CA . HIS A 1 210 ? 34.711 40.270 57.828 1.00 17.70 207 HIS A CA 1
ATOM 1691 C C . HIS A 1 210 ? 34.957 41.455 56.897 1.00 17.42 207 HIS A C 1
ATOM 1692 O O . HIS A 1 210 ? 35.671 41.297 55.891 1.00 16.36 207 HIS A O 1
ATOM 1699 N N . PRO A 1 211 ? 34.412 42.657 57.197 1.00 19.13 208 PRO A N 1
ATOM 1700 C CA . PRO A 1 211 ? 34.588 43.784 56.288 1.00 18.37 208 PRO A CA 1
ATOM 1701 C C . PRO A 1 211 ? 36.011 44.176 55.978 1.00 18.85 208 PRO A C 1
ATOM 1702 O O . PRO A 1 211 ? 36.232 44.646 54.858 1.00 19.47 208 PRO A O 1
ATOM 1706 N N . ASP A 1 212 ? 36.949 44.070 56.929 1.00 18.75 209 ASP A N 1
ATOM 1707 C CA . ASP A 1 212 ? 38.341 44.403 56.699 1.00 18.29 209 ASP A CA 1
ATOM 1708 C C . ASP A 1 212 ? 38.996 43.392 55.752 1.00 16.07 209 ASP A C 1
ATOM 1709 O O . ASP A 1 212 ? 39.825 43.728 54.904 1.00 15.73 209 ASP A O 1
ATOM 1714 N N . VAL A 1 213 ? 38.639 42.135 55.899 1.00 14.96 210 VAL A N 1
ATOM 1715 C CA . VAL A 1 213 ? 39.174 41.111 55.002 1.00 14.54 210 VAL A CA 1
ATOM 1716 C C . VAL A 1 213 ? 38.750 41.389 53.575 1.00 14.72 210 VAL A C 1
ATOM 1717 O O . VAL A 1 213 ? 39.560 41.314 52.664 1.00 16.93 210 VAL A O 1
ATOM 1721 N N . LEU A 1 214 ? 37.478 41.696 53.363 1.00 15.26 211 LEU A N 1
ATOM 1722 C CA . LEU A 1 214 ? 36.927 41.890 52.019 1.00 15.03 211 LEU A CA 1
ATOM 1723 C C . LEU A 1 214 ? 37.512 43.186 51.458 1.00 14.69 211 LEU A C 1
ATOM 1724 O O . LEU A 1 214 ? 37.880 43.225 50.302 1.00 14.75 211 LEU A O 1
ATOM 1729 N N . LYS A 1 215 ? 37.707 44.172 52.324 1.00 15.60 212 LYS A N 1
ATOM 1730 C CA . LYS A 1 215 ? 38.344 45.433 51.889 1.00 15.33 212 LYS A CA 1
ATOM 1731 C C . LYS A 1 215 ? 39.778 45.240 51.367 1.00 15.10 212 LYS A C 1
ATOM 1732 O O . LYS A 1 215 ? 40.159 45.734 50.280 1.00 16.70 212 LYS A O 1
ATOM 1738 N N . VAL A 1 216 ? 40.542 44.429 52.045 1.00 13.99 213 VAL A N 1
ATOM 1739 C CA . VAL A 1 216 ? 41.891 44.110 51.645 1.00 14.47 213 VAL A CA 1
ATOM 1740 C C . VAL A 1 216 ? 41.894 43.415 50.304 1.00 13.68 213 VAL A C 1
ATOM 1741 O O . VAL A 1 216 ? 42.652 43.741 49.428 1.00 13.75 213 VAL A O 1
ATOM 1745 N N . ILE A 1 217 ? 41.038 42.401 50.159 1.00 14.76 214 ILE A N 1
ATOM 1746 C CA . ILE A 1 217 ? 40.924 41.750 48.828 1.00 15.38 214 ILE A CA 1
ATOM 1747 C C . ILE A 1 217 ? 40.592 42.752 47.712 1.00 15.68 214 ILE A C 1
ATOM 1748 O O . ILE A 1 217 ? 41.270 42.738 46.648 1.00 14.63 214 ILE A O 1
ATOM 1753 N N . ALA A 1 218 ? 39.578 43.606 47.924 1.00 15.20 215 ALA A N 1
ATOM 1754 C CA . ALA A 1 218 ? 39.226 44.631 46.929 1.00 16.68 215 ALA A CA 1
ATOM 1755 C C . ALA A 1 218 ? 40.399 45.550 46.617 1.00 16.36 215 ALA A C 1
ATOM 1756 O O . ALA A 1 218 ? 40.709 45.826 45.448 1.00 15.84 215 ALA A O 1
ATOM 1758 N N . ASN A 1 219 ? 41.089 46.038 47.654 1.00 16.79 216 ASN A N 1
ATOM 1759 C CA . ASN A 1 219 ? 42.259 46.879 47.440 1.00 16.03 216 ASN A CA 1
ATOM 1760 C C . ASN A 1 219 ? 43.380 46.188 46.624 1.00 14.94 216 ASN A C 1
ATOM 1761 O O . ASN A 1 219 ? 44.010 46.777 45.739 1.00 15.32 216 ASN A O 1
ATOM 1766 N N . ALA A 1 220 ? 43.542 44.883 46.865 1.00 14.62 217 ALA A N 1
ATOM 1767 C CA . ALA A 1 220 ? 44.557 44.074 46.231 1.00 15.06 217 ALA A CA 1
ATOM 1768 C C . ALA A 1 220 ? 44.173 43.828 44.770 1.00 15.15 217 ALA A C 1
ATOM 1769 O O . ALA A 1 220 ? 45.047 43.813 43.894 1.00 15.80 217 ALA A O 1
ATOM 1771 N N . VAL A 1 221 ? 42.863 43.656 44.492 1.00 15.14 218 VAL A N 1
ATOM 1772 C CA . VAL A 1 221 ? 42.412 43.492 43.097 1.00 16.23 218 VAL A CA 1
ATOM 1773 C C . VAL A 1 221 ? 42.745 44.774 42.331 1.00 17.46 218 VAL A C 1
ATOM 1774 O O . VAL A 1 221 ? 43.272 44.750 41.236 1.00 17.00 218 VAL A O 1
ATOM 1778 N N . ARG A 1 222 ? 42.451 45.908 42.938 1.00 17.60 219 ARG A N 1
ATOM 1779 C CA . ARG A 1 222 ? 42.798 47.171 42.285 1.00 17.81 219 ARG A CA 1
ATOM 1780 C C . ARG A 1 222 ? 44.286 47.290 42.052 1.00 17.18 219 ARG A C 1
ATOM 1781 O O . ARG A 1 222 ? 44.721 47.749 40.961 1.00 17.90 219 ARG A O 1
ATOM 1789 N N . TRP A 1 223 ? 45.079 46.953 43.063 1.00 16.83 220 TRP A N 1
ATOM 1790 C CA . TRP A 1 223 ? 46.545 46.984 43.027 1.00 16.30 220 TRP A CA 1
ATOM 1791 C C . TRP A 1 223 ? 47.145 46.066 41.955 1.00 16.95 220 TRP A C 1
ATOM 1792 O O . TRP A 1 223 ? 48.112 46.439 41.298 1.00 16.21 220 TRP A O 1
ATOM 1803 N N . ALA A 1 224 ? 46.557 44.875 41.802 1.00 16.17 221 ALA A N 1
ATOM 1804 C CA . ALA A 1 224 ? 47.106 43.828 40.951 1.00 17.17 221 ALA A CA 1
ATOM 1805 C C . ALA A 1 224 ? 46.660 43.966 39.522 1.00 18.35 221 ALA A C 1
ATOM 1806 O O . ALA A 1 224 ? 47.094 43.220 38.651 1.00 18.41 221 ALA A O 1
ATOM 1808 N N . ALA A 1 225 ? 45.802 44.911 39.216 1.00 19.66 222 ALA A N 1
ATOM 1809 C CA . ALA A 1 225 ? 45.298 44.970 37.838 1.00 19.78 222 ALA A CA 1
ATOM 1810 C C . ALA A 1 225 ? 46.426 45.378 36.869 1.00 20.70 222 ALA A C 1
ATOM 1811 O O . ALA A 1 225 ? 47.257 46.225 37.187 1.00 21.14 222 ALA A O 1
ATOM 1813 N N . PRO A 1 226 ? 46.509 44.765 35.705 1.00 20.76 223 PRO A N 1
ATOM 1814 C CA . PRO A 1 226 ? 47.589 45.058 34.788 1.00 22.25 223 PRO A CA 1
ATOM 1815 C C . PRO A 1 226 ? 47.440 46.446 34.160 1.00 23.76 223 PRO A C 1
ATOM 1816 O O . PRO A 1 226 ? 46.337 46.835 33.912 1.00 25.69 223 PRO A O 1
ATOM 1820 N N . VAL A 1 227 ? 48.496 47.159 33.859 1.00 27.49 224 VAL A N 1
ATOM 1821 C CA . VAL A 1 227 ? 48.327 48.380 33.042 1.00 28.65 224 VAL A CA 1
ATOM 1822 C C . VAL A 1 227 ? 49.133 48.393 31.728 1.00 29.77 224 VAL A C 1
ATOM 1823 O O . VAL A 1 227 ? 48.838 49.288 30.919 1.00 30.33 224 VAL A O 1
ATOM 1827 N N . ASN A 1 228 ? 50.046 47.398 31.490 1.00 30.11 225 ASN A N 1
ATOM 1828 C CA . ASN A 1 228 ? 50.876 47.209 30.252 1.00 30.38 225 ASN A CA 1
ATOM 1829 C C . ASN A 1 228 ? 50.705 45.761 29.657 1.00 31.95 225 ASN A C 1
ATOM 1830 O O . ASN A 1 228 ? 51.651 45.039 29.336 1.00 31.33 225 ASN A O 1
ATOM 1835 N N . ARG A 1 229 ? 49.488 45.331 29.509 1.00 33.92 226 ARG A N 1
ATOM 1836 C CA . ARG A 1 229 ? 49.257 43.900 29.380 1.00 35.05 226 ARG A CA 1
ATOM 1837 C C . ARG A 1 229 ? 49.635 43.315 28.012 1.00 35.82 226 ARG A C 1
ATOM 1838 O O . ARG A 1 229 ? 49.349 43.900 26.973 1.00 35.15 226 ARG A O 1
ATOM 1846 N N . GLY A 1 230 ? 50.288 42.151 28.036 1.00 36.86 227 GLY A N 1
ATOM 1847 C CA . GLY A 1 230 ? 50.499 41.363 26.809 1.00 37.62 227 GLY A CA 1
ATOM 1848 C C . GLY A 1 230 ? 51.920 40.871 26.697 1.00 38.16 227 GLY A C 1
ATOM 1849 O O . GLY A 1 230 ? 52.636 40.799 27.694 1.00 37.57 227 GLY A O 1
ATOM 1850 N N . GLU A 1 231 ? 52.314 40.575 25.453 1.00 38.97 228 GLU A N 1
ATOM 1851 C CA . GLU A 1 231 ? 53.592 39.924 25.141 1.00 38.55 228 GLU A CA 1
ATOM 1852 C C . GLU A 1 231 ? 54.808 40.853 25.215 1.00 37.82 228 GLU A C 1
ATOM 1853 O O . GLU A 1 231 ? 54.824 41.944 24.642 1.00 38.44 228 GLU A O 1
ATOM 1859 N N . ILE A 1 232 ? 55.830 40.390 25.944 1.00 35.94 229 ILE A N 1
ATOM 1860 C CA . ILE A 1 232 ? 57.153 40.987 25.914 1.00 33.88 229 ILE A CA 1
ATOM 1861 C C . ILE A 1 232 ? 57.924 40.360 24.756 1.00 30.91 229 ILE A C 1
ATOM 1862 O O . ILE A 1 232 ? 57.763 39.175 24.479 1.00 30.38 229 ILE A O 1
ATOM 1867 N N . VAL A 1 233 ? 58.781 41.149 24.129 1.00 28.40 230 VAL A N 1
ATOM 1868 C CA . VAL A 1 233 ? 59.706 40.638 23.114 1.00 26.08 230 VAL A CA 1
ATOM 1869 C C . VAL A 1 233 ? 60.950 39.982 23.719 1.00 23.34 230 VAL A C 1
ATOM 1870 O O . VAL A 1 233 ? 61.683 40.603 24.513 1.00 22.72 230 VAL A O 1
ATOM 1874 N N . PHE A 1 234 ? 61.159 38.712 23.357 1.00 18.90 231 PHE A N 1
ATOM 1875 C CA . PHE A 1 234 ? 62.370 38.002 23.692 1.00 18.09 231 PHE A CA 1
ATOM 1876 C C . PHE A 1 234 ? 63.071 37.496 22.443 1.00 17.31 231 PHE A C 1
ATOM 1877 O O . PHE A 1 234 ? 62.566 37.710 21.342 1.00 19.92 231 PHE A O 1
ATOM 1885 N N . GLY A 1 235 ? 64.232 36.872 22.577 1.00 14.59 232 GLY A N 1
ATOM 1886 C CA . GLY A 1 235 ? 64.894 36.247 21.424 1.00 16.16 232 GLY A CA 1
ATOM 1887 C C . GLY A 1 235 ? 65.978 37.075 20.794 1.00 15.76 232 GLY A C 1
ATOM 1888 O O . GLY A 1 235 ? 66.478 38.048 21.338 1.00 12.97 232 GLY A O 1
ATOM 1889 N N . ASN A 1 236 ? 66.313 36.700 19.570 1.00 14.62 233 ASN A N 1
ATOM 1890 C CA . ASN A 1 236 ? 67.459 37.238 18.906 1.00 15.93 233 ASN A CA 1
ATOM 1891 C C . ASN A 1 236 ? 67.121 38.626 18.447 1.00 16.41 233 ASN A C 1
ATOM 1892 O O . ASN A 1 236 ? 66.076 38.803 17.811 1.00 17.89 233 ASN A O 1
ATOM 1897 N N . VAL A 1 237 ? 68.003 39.600 18.706 1.00 15.79 234 VAL A N 1
ATOM 1898 C CA . VAL A 1 237 ? 67.767 40.997 18.322 1.00 16.03 234 VAL A CA 1
ATOM 1899 C C . VAL A 1 237 ? 68.975 41.685 17.708 1.00 15.86 234 VAL A C 1
ATOM 1900 O O . VAL A 1 237 ? 70.127 41.376 18.009 1.00 15.09 234 VAL A O 1
ATOM 1904 N N . LYS A 1 238 ? 68.714 42.600 16.782 1.00 17.09 235 LYS A N 1
ATOM 1905 C CA . LYS A 1 238 ? 69.738 43.324 16.123 1.00 18.39 235 LYS A CA 1
ATOM 1906 C C . LYS A 1 238 ? 70.225 44.412 17.043 1.00 17.72 235 LYS A C 1
ATOM 1907 O O . LYS A 1 238 ? 69.431 44.928 17.855 1.00 19.67 235 LYS A O 1
ATOM 1913 N N . PRO A 1 239 ? 71.489 44.784 16.905 1.00 17.74 236 PRO A N 1
ATOM 1914 C CA . PRO A 1 239 ? 72.066 45.833 17.718 1.00 17.91 236 PRO A CA 1
ATOM 1915 C C . PRO A 1 239 ? 71.519 47.211 17.433 1.00 18.09 236 PRO A C 1
ATOM 1916 O O . PRO A 1 239 ? 71.196 47.546 16.301 1.00 16.52 236 PRO A O 1
ATOM 1920 N N . LEU A 1 240 ? 71.429 48.027 18.473 1.00 17.42 237 LEU A N 1
ATOM 1921 C CA . LEU A 1 240 ? 71.023 49.419 18.344 1.00 19.20 237 LEU A CA 1
ATOM 1922 C C . LEU A 1 240 ? 72.224 50.309 18.128 1.00 19.65 237 LEU A C 1
ATOM 1923 O O . LEU A 1 240 ? 72.092 51.463 17.688 1.00 21.54 237 LEU A O 1
ATOM 1928 N N . GLU A 1 241 ? 73.410 49.808 18.421 1.00 20.48 238 GLU A N 1
ATOM 1929 C CA . GLU A 1 241 ? 74.648 50.520 18.190 1.00 21.26 238 GLU A CA 1
ATOM 1930 C C . GLU A 1 241 ? 75.597 49.678 17.347 1.00 22.32 238 GLU A C 1
ATOM 1931 O O . GLU A 1 241 ? 75.520 48.443 17.343 1.00 21.57 238 GLU A O 1
ATOM 1937 N N . PRO A 1 242 ? 76.482 50.342 16.607 1.00 23.92 239 PRO A N 1
ATOM 1938 C CA . PRO A 1 242 ? 77.496 49.661 15.806 1.00 23.92 239 PRO A CA 1
ATOM 1939 C C . PRO A 1 242 ? 78.399 48.778 16.637 1.00 24.69 239 PRO A C 1
ATOM 1940 O O . PRO A 1 242 ? 78.824 49.159 17.744 1.00 26.78 239 PRO A O 1
ATOM 1944 N N . ILE A 1 243 ? 78.654 47.578 16.157 1.00 24.07 240 ILE A N 1
ATOM 1945 C CA . ILE A 1 243 ? 79.575 46.696 16.848 1.00 24.29 240 ILE A CA 1
ATOM 1946 C C . ILE A 1 243 ? 80.831 46.595 16.016 1.00 25.27 240 ILE A C 1
ATOM 1947 O O . ILE A 1 243 ? 80.724 46.305 14.827 1.00 24.00 240 ILE A O 1
ATOM 1952 N N . LYS A 1 244 ? 82.001 46.852 16.617 1.00 26.24 241 LYS A N 1
ATOM 1953 C CA . LYS A 1 244 ? 83.271 46.822 15.869 1.00 27.28 241 LYS A CA 1
ATOM 1954 C C . LYS A 1 244 ? 83.667 45.385 15.576 1.00 27.99 241 LYS A C 1
ATOM 1955 O O . LYS A 1 244 ? 83.737 44.553 16.472 1.00 26.75 241 LYS A O 1
ATOM 1961 N N . ALA A 1 245 ? 83.936 45.088 14.316 1.00 28.56 242 ALA A N 1
ATOM 1962 C CA . ALA A 1 245 ? 84.313 43.718 13.932 1.00 29.73 242 ALA A CA 1
ATOM 1963 C C . ALA A 1 245 ? 85.773 43.410 14.279 1.00 30.79 242 ALA A C 1
ATOM 1964 O O . ALA A 1 245 ? 86.044 42.610 15.189 1.00 33.14 242 ALA A O 1
ATOM 1966 N N . THR B 1 6 ? 39.037 63.018 43.267 1.00 37.25 3 THR B N 1
ATOM 1967 C CA . THR B 1 6 ? 39.537 64.415 43.080 1.00 36.14 3 THR B CA 1
ATOM 1968 C C . THR B 1 6 ? 40.992 64.395 42.614 1.00 35.07 3 THR B C 1
ATOM 1969 O O . THR B 1 6 ? 41.719 63.477 42.979 1.00 35.83 3 THR B O 1
ATOM 1973 N N . PRO B 1 7 ? 41.424 65.365 41.797 1.00 32.46 4 PRO B N 1
ATOM 1974 C CA . PRO B 1 7 ? 42.793 65.326 41.292 1.00 30.19 4 PRO B CA 1
ATOM 1975 C C . PRO B 1 7 ? 43.851 65.215 42.392 1.00 28.00 4 PRO B C 1
ATOM 1976 O O . PRO B 1 7 ? 43.708 65.787 43.480 1.00 28.93 4 PRO B O 1
ATOM 1980 N N . ILE B 1 8 ? 44.904 64.483 42.093 1.00 24.17 5 ILE B N 1
ATOM 1981 C CA . ILE B 1 8 ? 46.108 64.461 42.900 1.00 23.47 5 ILE B CA 1
ATOM 1982 C C . ILE B 1 8 ? 46.780 65.846 42.843 1.00 21.61 5 ILE B C 1
ATOM 1983 O O . ILE B 1 8 ? 46.924 66.409 41.760 1.00 20.72 5 ILE B O 1
ATOM 1988 N N . ARG B 1 9 ? 47.178 66.347 44.003 1.00 19.91 6 ARG B N 1
ATOM 1989 C CA . ARG B 1 9 ? 47.785 67.669 44.118 1.00 20.16 6 ARG B CA 1
ATOM 1990 C C . ARG B 1 9 ? 49.295 67.543 44.160 1.00 19.03 6 ARG B C 1
ATOM 1991 O O . ARG B 1 9 ? 49.850 66.941 45.056 1.00 18.78 6 ARG B O 1
ATOM 1999 N N . VAL B 1 10 ? 49.952 68.110 43.171 1.00 17.41 7 VAL B N 1
ATOM 2000 C CA . VAL B 1 10 ? 51.390 67.958 43.016 1.00 16.66 7 VAL B CA 1
ATOM 2001 C C . VAL B 1 10 ? 52.084 69.318 43.033 1.00 16.47 7 VAL B C 1
ATOM 2002 O O . VAL B 1 10 ? 51.592 70.259 42.416 1.00 17.67 7 VAL B O 1
ATOM 2006 N N . VAL B 1 11 ? 53.165 69.424 43.794 1.00 15.82 8 VAL B N 1
ATOM 2007 C CA . VAL B 1 11 ? 54.014 70.633 43.789 1.00 14.49 8 VAL B CA 1
ATOM 2008 C C . VAL B 1 11 ? 55.337 70.260 43.134 1.00 13.65 8 VAL B C 1
ATOM 2009 O O . VAL B 1 11 ? 56.036 69.351 43.560 1.00 14.06 8 VAL B O 1
ATOM 2013 N N . VAL B 1 12 ? 55.684 70.977 42.067 1.00 12.69 9 VAL B N 1
ATOM 2014 C CA . VAL B 1 12 ? 56.939 70.829 41.403 1.00 12.51 9 VAL B CA 1
ATOM 2015 C C . VAL B 1 12 ? 57.926 71.862 41.909 1.00 13.27 9 VAL B C 1
ATOM 2016 O O . VAL B 1 12 ? 57.712 73.059 41.680 1.00 11.80 9 VAL B O 1
ATOM 2020 N N . TRP B 1 13 ? 58.927 71.409 42.658 1.00 12.62 10 TRP B N 1
ATOM 2021 C CA . TRP B 1 13 ? 59.960 72.279 43.268 1.00 13.28 10 TRP B CA 1
ATOM 2022 C C . TRP B 1 13 ? 61.224 72.271 42.439 1.00 14.02 10 TRP B C 1
ATOM 2023 O O . TRP B 1 13 ? 61.765 71.197 42.072 1.00 14.18 10 TRP B O 1
ATOM 2034 N N . ASN B 1 14 ? 61.749 73.470 42.188 1.00 12.95 11 ASN B N 1
ATOM 2035 C CA . ASN B 1 14 ? 62.899 73.629 41.363 1.00 13.90 11 ASN B CA 1
ATOM 2036 C C . ASN B 1 14 ? 63.751 74.738 41.906 1.00 14.42 11 ASN B C 1
ATOM 2037 O O . ASN B 1 14 ? 63.237 75.766 42.367 1.00 12.51 11 ASN B O 1
ATOM 2042 N N . GLU B 1 15 ? 65.045 74.466 41.919 1.00 14.23 12 GLU B N 1
ATOM 2043 C CA . GLU B 1 15 ? 66.034 75.390 42.473 1.00 14.92 12 GLU B CA 1
ATOM 2044 C C . GLU B 1 15 ? 65.902 76.665 41.706 1.00 14.70 12 GLU B C 1
ATOM 2045 O O . GLU B 1 15 ? 65.993 77.766 42.272 1.00 15.38 12 GLU B O 1
ATOM 2051 N N . PHE B 1 16 ? 65.707 76.551 40.388 1.00 14.12 13 PHE B N 1
ATOM 2052 C CA . PHE B 1 16 ? 65.446 77.748 39.524 1.00 14.93 13 PHE B CA 1
ATOM 2053 C C . PHE B 1 16 ? 66.563 78.782 39.617 1.00 16.07 13 PHE B C 1
ATOM 2054 O O . PHE B 1 16 ? 66.308 80.018 39.721 1.00 15.53 13 PHE B O 1
ATOM 2062 N N . ARG B 1 17 ? 67.787 78.305 39.526 1.00 16.09 14 ARG B N 1
ATOM 2063 C CA . ARG B 1 17 ? 68.954 79.200 39.408 1.00 16.98 14 ARG B CA 1
ATOM 2064 C C . ARG B 1 17 ? 69.541 79.220 37.999 1.00 17.83 14 ARG B C 1
ATOM 2065 O O . ARG B 1 17 ? 69.736 80.279 37.411 1.00 17.84 14 ARG B O 1
ATOM 2073 N N . HIS B 1 18 ? 69.808 78.048 37.461 1.00 17.92 15 HIS B N 1
ATOM 2074 C CA . HIS B 1 18 ? 70.380 77.949 36.116 1.00 18.42 15 HIS B CA 1
ATOM 2075 C C . HIS B 1 18 ? 69.571 78.693 35.084 1.00 19.21 15 HIS B C 1
ATOM 2076 O O . HIS B 1 18 ? 70.139 79.399 34.219 1.00 20.16 15 HIS B O 1
ATOM 2083 N N . GLU B 1 19 ? 68.246 78.613 35.167 1.00 18.41 16 GLU B N 1
ATOM 2084 C CA . GLU B 1 19 ? 67.448 79.141 34.073 1.00 19.75 16 GLU B CA 1
ATOM 2085 C C . GLU B 1 19 ? 67.441 80.673 34.084 1.00 20.53 16 GLU B C 1
ATOM 2086 O O . GLU B 1 19 ? 67.087 81.303 33.082 1.00 22.32 16 GLU B O 1
ATOM 2092 N N . LYS B 1 20 ? 67.819 81.266 35.218 1.00 21.79 17 LYS B N 1
ATOM 2093 C CA . LYS B 1 20 ? 67.789 82.738 35.346 1.00 24.02 17 LYS B CA 1
ATOM 2094 C C . LYS B 1 20 ? 69.016 83.394 34.732 1.00 25.33 17 LYS B C 1
ATOM 2095 O O . LYS B 1 20 ? 68.957 84.573 34.309 1.00 26.41 17 LYS B O 1
ATOM 2101 N N . LYS B 1 21 ? 70.119 82.645 34.710 1.00 26.48 18 LYS B N 1
ATOM 2102 C CA . LYS B 1 21 ? 71.479 83.203 34.601 1.00 26.44 18 LYS B CA 1
ATOM 2103 C C . LYS B 1 21 ? 72.302 82.555 33.476 1.00 26.64 18 LYS B C 1
ATOM 2104 O O . LYS B 1 21 ? 73.217 83.187 32.976 1.00 27.36 18 LYS B O 1
ATOM 2110 N N . ASP B 1 22 ? 72.013 81.301 33.104 1.00 24.87 19 ASP B N 1
ATOM 2111 C CA . ASP B 1 22 ? 72.776 80.585 32.098 1.00 24.32 19 ASP B CA 1
ATOM 2112 C C . ASP B 1 22 ? 72.081 80.674 30.747 1.00 23.20 19 ASP B C 1
ATOM 2113 O O . ASP B 1 22 ? 71.032 80.103 30.540 1.00 22.85 19 ASP B O 1
ATOM 2118 N N . GLU B 1 23 ? 72.680 81.364 29.791 1.00 22.33 20 GLU B N 1
ATOM 2119 C CA . GLU B 1 23 ? 72.031 81.568 28.482 1.00 22.69 20 GLU B CA 1
ATOM 2120 C C . GLU B 1 23 ? 71.523 80.319 27.775 1.00 21.76 20 GLU B C 1
ATOM 2121 O O . GLU B 1 23 ? 70.441 80.326 27.180 1.00 20.72 20 GLU B O 1
ATOM 2127 N N . GLN B 1 24 ? 72.343 79.275 27.774 1.00 21.96 21 GLN B N 1
ATOM 2128 C CA . GLN B 1 24 ? 72.019 78.048 27.053 1.00 21.84 21 GLN B CA 1
ATOM 2129 C C . GLN B 1 24 ? 70.870 77.328 27.717 1.00 21.23 21 GLN B C 1
ATOM 2130 O O . GLN B 1 24 ? 70.059 76.677 27.048 1.00 21.39 21 GLN B O 1
ATOM 2136 N N . VAL B 1 25 ? 70.775 77.428 29.045 1.00 20.35 22 VAL B N 1
ATOM 2137 C CA . VAL B 1 25 ? 69.636 76.825 29.767 1.00 19.02 22 VAL B CA 1
ATOM 2138 C C . VAL B 1 25 ? 68.362 77.655 29.575 1.00 18.54 22 VAL B C 1
ATOM 2139 O O . VAL B 1 25 ? 67.305 77.134 29.290 1.00 18.13 22 VAL B O 1
ATOM 2143 N N . ARG B 1 26 ? 68.463 78.978 29.707 1.00 19.38 23 ARG B N 1
ATOM 2144 C CA . ARG B 1 26 ? 67.291 79.840 29.553 1.00 20.21 23 ARG B CA 1
ATOM 2145 C C . ARG B 1 26 ? 66.684 79.638 28.157 1.00 19.89 23 ARG B C 1
ATOM 2146 O O . ARG B 1 26 ? 65.491 79.766 27.939 1.00 19.92 23 ARG B O 1
ATOM 2154 N N . ALA B 1 27 ? 67.516 79.306 27.190 1.00 20.80 24 ALA B N 1
ATOM 2155 C CA . ALA B 1 27 ? 67.045 79.113 25.844 1.00 20.59 24 ALA B CA 1
ATOM 2156 C C . ALA B 1 27 ? 66.133 77.904 25.748 1.00 20.76 24 ALA B C 1
ATOM 2157 O O . ALA B 1 27 ? 65.185 77.896 24.948 1.00 21.08 24 ALA B O 1
ATOM 2159 N N . ILE B 1 28 ? 66.395 76.895 26.578 1.00 19.70 25 ILE B N 1
ATOM 2160 C CA . ILE B 1 28 ? 65.609 75.648 26.612 1.00 19.39 25 ILE B CA 1
ATOM 2161 C C . ILE B 1 28 ? 64.415 75.755 27.536 1.00 18.41 25 ILE B C 1
ATOM 2162 O O . ILE B 1 28 ? 63.335 75.286 27.242 1.00 19.04 25 ILE B O 1
ATOM 2167 N N . TYR B 1 29 ? 64.620 76.383 28.680 1.00 17.85 26 TYR B N 1
ATOM 2168 C CA . TYR B 1 29 ? 63.641 76.478 29.708 1.00 17.02 26 TYR B CA 1
ATOM 2169 C C . TYR B 1 29 ? 63.481 77.931 30.165 1.00 17.44 26 TYR B C 1
ATOM 2170 O O . TYR B 1 29 ? 63.885 78.246 31.292 1.00 16.74 26 TYR B O 1
ATOM 2179 N N . PRO B 1 30 ? 62.918 78.794 29.316 1.00 18.61 27 PRO B N 1
ATOM 2180 C CA . PRO B 1 30 ? 62.896 80.239 29.600 1.00 18.73 27 PRO B CA 1
ATOM 2181 C C . PRO B 1 30 ? 62.051 80.615 30.820 1.00 19.66 27 PRO B C 1
ATOM 2182 O O . PRO B 1 30 ? 62.270 81.680 31.404 1.00 20.56 27 PRO B O 1
ATOM 2186 N N . GLU B 1 31 ? 61.130 79.756 31.227 1.00 18.59 28 GLU B N 1
ATOM 2187 C CA . GLU B 1 31 ? 60.276 79.984 32.389 1.00 19.63 28 GLU B CA 1
ATOM 2188 C C . GLU B 1 31 ? 60.566 78.950 33.531 1.00 19.35 28 GLU B C 1
ATOM 2189 O O . GLU B 1 31 ? 59.823 78.863 34.545 1.00 20.07 28 GLU B O 1
ATOM 2195 N N . GLY B 1 32 ? 61.668 78.213 33.388 1.00 17.47 29 GLY B N 1
ATOM 2196 C CA . GLY B 1 32 ? 62.076 77.249 34.327 1.00 16.93 29 GLY B CA 1
ATOM 2197 C C . GLY B 1 32 ? 61.587 75.843 33.996 1.00 14.90 29 GLY B C 1
ATOM 2198 O O . GLY B 1 32 ? 60.524 75.697 33.424 1.00 15.22 29 GLY B O 1
ATOM 2199 N N . MET B 1 33 ? 62.361 74.855 34.400 1.00 14.86 30 MET B N 1
ATOM 2200 C CA . MET B 1 33 ? 61.978 73.429 34.270 1.00 16.43 30 MET B CA 1
ATOM 2201 C C . MET B 1 33 ? 60.688 73.128 35.008 1.00 16.62 30 MET B C 1
ATOM 2202 O O . MET B 1 33 ? 59.896 72.261 34.611 1.00 16.75 30 MET B O 1
ATOM 2207 N N . HIS B 1 34 ? 60.456 73.828 36.113 1.00 15.73 31 HIS B N 1
ATOM 2208 C CA . HIS B 1 34 ? 59.256 73.563 36.892 1.00 15.30 31 HIS B CA 1
ATOM 2209 C C . HIS B 1 34 ? 58.013 73.892 36.124 1.00 16.52 31 HIS B C 1
ATOM 2210 O O . HIS B 1 34 ? 57.012 73.201 36.240 1.00 15.63 31 HIS B O 1
ATOM 2217 N N . THR B 1 35 ? 58.054 74.961 35.322 1.00 15.25 32 THR B N 1
ATOM 2218 C CA . THR B 1 35 ? 56.896 75.399 34.579 1.00 15.74 32 THR B CA 1
ATOM 2219 C C . THR B 1 35 ? 56.512 74.370 33.519 1.00 15.78 32 THR B C 1
ATOM 2220 O O . THR B 1 35 ? 55.348 74.075 33.312 1.00 17.44 32 THR B O 1
ATOM 2224 N N . VAL B 1 36 ? 57.527 73.807 32.906 1.00 16.12 33 VAL B N 1
ATOM 2225 C CA . VAL B 1 36 ? 57.354 72.789 31.859 1.00 15.61 33 VAL B CA 1
ATOM 2226 C C . VAL B 1 36 ? 56.713 71.489 32.415 1.00 16.06 33 VAL B C 1
ATOM 2227 O O . VAL B 1 36 ? 55.733 70.987 31.858 1.00 17.05 33 VAL B O 1
ATOM 2231 N N . ILE B 1 37 ? 57.272 71.003 33.506 1.00 14.75 34 ILE B N 1
ATOM 2232 C CA . ILE B 1 37 ? 56.809 69.804 34.163 1.00 15.92 34 ILE B CA 1
ATOM 2233 C C . ILE B 1 37 ? 55.390 70.094 34.668 1.00 16.14 34 ILE B C 1
ATOM 2234 O O . ILE B 1 37 ? 54.476 69.343 34.413 1.00 16.16 34 ILE B O 1
ATOM 2239 N N . ALA B 1 38 ? 55.183 71.231 35.360 1.00 16.29 35 ALA B N 1
ATOM 2240 C CA . ALA B 1 38 ? 53.873 71.506 35.938 1.00 16.36 35 ALA B CA 1
ATOM 2241 C C . ALA B 1 38 ? 52.825 71.704 34.869 1.00 17.41 35 ALA B C 1
ATOM 2242 O O . ALA B 1 38 ? 51.690 71.343 35.059 1.00 17.59 35 ALA B O 1
ATOM 2244 N N . SER B 1 39 ? 53.185 72.260 33.720 1.00 17.91 36 SER B N 1
ATOM 2245 C CA . SER B 1 39 ? 52.223 72.472 32.678 1.00 18.04 36 SER B CA 1
ATOM 2246 C C . SER B 1 39 ? 51.730 71.136 32.135 1.00 17.44 36 SER B C 1
ATOM 2247 O O . SER B 1 39 ? 50.527 70.932 31.954 1.00 18.57 36 SER B O 1
ATOM 2250 N N . TYR B 1 40 ? 52.672 70.226 31.906 1.00 17.90 37 TYR B N 1
ATOM 2251 C CA . TYR B 1 40 ? 52.359 68.893 31.409 1.00 16.93 37 TYR B CA 1
ATOM 2252 C C . TYR B 1 40 ? 51.428 68.194 32.386 1.00 16.90 37 TYR B C 1
ATOM 2253 O O . TYR B 1 40 ? 50.442 67.590 31.977 1.00 18.48 37 TYR B O 1
ATOM 2262 N N . LEU B 1 41 ? 51.759 68.245 33.667 1.00 15.62 38 LEU B N 1
ATOM 2263 C CA . LEU B 1 41 ? 50.974 67.595 34.702 1.00 17.76 38 LEU B CA 1
ATOM 2264 C C . LEU B 1 41 ? 49.560 68.142 34.803 1.00 19.45 38 LEU B C 1
ATOM 2265 O O . LEU B 1 41 ? 48.571 67.375 34.904 1.00 19.55 38 LEU B O 1
ATOM 2270 N N . ALA B 1 42 ? 49.426 69.459 34.742 1.00 19.21 39 ALA B N 1
ATOM 2271 C CA . ALA B 1 42 ? 48.111 70.083 34.706 1.00 21.16 39 ALA B CA 1
ATOM 2272 C C . ALA B 1 42 ? 47.278 69.622 33.490 1.00 22.55 39 ALA B C 1
ATOM 2273 O O . ALA B 1 42 ? 46.091 69.312 33.606 1.00 24.22 39 ALA B O 1
ATOM 2275 N N . GLU B 1 43 ? 47.899 69.564 32.331 1.00 23.91 40 GLU B N 1
ATOM 2276 C CA . GLU B 1 43 ? 47.196 69.164 31.114 1.00 24.70 40 GLU B CA 1
ATOM 2277 C C . GLU B 1 43 ? 46.849 67.655 31.173 1.00 25.48 40 GLU B C 1
ATOM 2278 O O . GLU B 1 43 ? 45.916 67.184 30.484 1.00 27.50 40 GLU B O 1
ATOM 2284 N N . ALA B 1 44 ? 47.539 66.905 32.033 1.00 24.52 41 ALA B N 1
ATOM 2285 C CA . ALA B 1 44 ? 47.228 65.500 32.323 1.00 24.50 41 ALA B CA 1
ATOM 2286 C C . ALA B 1 44 ? 46.197 65.290 33.451 1.00 24.52 41 ALA B C 1
ATOM 2287 O O . ALA B 1 44 ? 45.907 64.145 33.837 1.00 26.37 41 ALA B O 1
ATOM 2289 N N . GLY B 1 45 ? 45.628 66.359 33.987 1.00 24.67 42 GLY B N 1
ATOM 2290 C CA . GLY B 1 45 ? 44.583 66.239 35.016 1.00 23.52 42 GLY B CA 1
ATOM 2291 C C . GLY B 1 45 ? 44.998 66.391 36.464 1.00 23.38 42 GLY B C 1
ATOM 2292 O O . GLY B 1 45 ? 44.165 66.287 37.360 1.00 24.26 42 GLY B O 1
ATOM 2293 N N . PHE B 1 46 ? 46.278 66.644 36.717 1.00 21.63 43 PHE B N 1
ATOM 2294 C CA . PHE B 1 46 ? 46.726 66.821 38.081 1.00 20.71 43 PHE B CA 1
ATOM 2295 C C . PHE B 1 46 ? 46.434 68.252 38.483 1.00 19.91 43 PHE B C 1
ATOM 2296 O O . PHE B 1 46 ? 46.360 69.143 37.637 1.00 20.61 43 PHE B O 1
ATOM 2304 N N . ASP B 1 47 ? 46.319 68.475 39.776 1.00 18.64 44 ASP B N 1
ATOM 2305 C CA . ASP B 1 47 ? 46.240 69.823 40.304 1.00 19.93 44 ASP B CA 1
ATOM 2306 C C . ASP B 1 47 ? 47.675 70.269 40.602 1.00 19.22 44 ASP B C 1
ATOM 2307 O O . ASP B 1 47 ? 48.185 69.996 41.682 1.00 18.97 44 ASP B O 1
ATOM 2312 N N . ALA B 1 48 ? 48.321 70.966 39.667 1.00 17.78 45 ALA B N 1
ATOM 2313 C CA . ALA B 1 48 ? 49.766 71.144 39.733 1.00 17.57 45 ALA B CA 1
ATOM 2314 C C . ALA B 1 48 ? 50.126 72.586 40.097 1.00 18.72 45 ALA B C 1
ATOM 2315 O O . ALA B 1 48 ? 49.471 73.492 39.635 1.00 18.64 45 ALA B O 1
ATOM 2317 N N . ALA B 1 49 ? 51.135 72.752 40.933 1.00 17.35 46 ALA B N 1
ATOM 2318 C CA . ALA B 1 49 ? 51.634 74.055 41.322 1.00 17.52 46 ALA B CA 1
ATOM 2319 C C . ALA B 1 49 ? 53.135 73.970 41.262 1.00 16.99 46 ALA B C 1
ATOM 2320 O O . ALA B 1 49 ? 53.695 72.877 41.098 1.00 16.80 46 ALA B O 1
ATOM 2322 N N . THR B 1 50 ? 53.811 75.105 41.431 1.00 15.57 47 THR B N 1
ATOM 2323 C CA . THR B 1 50 ? 55.246 75.099 41.556 1.00 15.57 47 THR B CA 1
ATOM 2324 C C . THR B 1 50 ? 55.727 75.836 42.792 1.00 15.58 47 THR B C 1
ATOM 2325 O O . THR B 1 50 ? 54.972 76.611 43.408 1.00 16.23 47 THR B O 1
ATOM 2329 N N . ALA B 1 51 ? 56.960 75.550 43.163 1.00 14.67 48 ALA B N 1
ATOM 2330 C CA . ALA B 1 51 ? 57.692 76.200 44.282 1.00 15.70 48 ALA B CA 1
ATOM 2331 C C . ALA B 1 51 ? 59.149 76.323 43.866 1.00 15.72 48 ALA B C 1
ATOM 2332 O O . ALA B 1 51 ? 59.680 75.429 43.197 1.00 14.22 48 ALA B O 1
ATOM 2334 N N . VAL B 1 52 ? 59.819 77.415 44.237 1.00 15.34 49 VAL B N 1
ATOM 2335 C CA . VAL B 1 52 ? 61.228 77.559 43.954 1.00 14.70 49 VAL B CA 1
ATOM 2336 C C . VAL B 1 52 ? 62.023 78.001 45.172 1.00 15.42 49 VAL B C 1
ATOM 2337 O O . VAL B 1 52 ? 61.449 78.482 46.156 1.00 16.07 49 VAL B O 1
ATOM 2341 N N . LEU B 1 53 ? 63.328 77.800 45.112 1.00 13.97 50 LEU B N 1
ATOM 2342 C CA . LEU B 1 53 ? 64.216 78.048 46.226 1.00 14.90 50 LEU B CA 1
ATOM 2343 C C . LEU B 1 53 ? 64.070 79.454 46.770 1.00 14.64 50 LEU B C 1
ATOM 2344 O O . LEU B 1 53 ? 64.015 79.644 47.974 1.00 14.49 50 LEU B O 1
ATOM 2349 N N . ASP B 1 54 ? 64.010 80.414 45.868 1.00 15.50 51 ASP B N 1
ATOM 2350 C CA . ASP B 1 54 ? 64.039 81.838 46.337 1.00 18.26 51 ASP B CA 1
ATOM 2351 C C . ASP B 1 54 ? 62.682 82.453 46.732 1.00 18.45 51 ASP B C 1
ATOM 2352 O O . ASP B 1 54 ? 62.568 83.662 46.822 1.00 22.62 51 ASP B O 1
ATOM 2357 N N . GLU B 1 55 ? 61.640 81.662 46.878 1.00 19.96 52 GLU B N 1
ATOM 2358 C CA . GLU B 1 55 ? 60.353 82.057 47.494 1.00 19.27 52 GLU B CA 1
ATOM 2359 C C . GLU B 1 55 ? 60.539 81.965 49.044 1.00 19.81 52 GLU B C 1
ATOM 2360 O O . GLU B 1 55 ? 61.442 81.232 49.553 1.00 19.24 52 GLU B O 1
ATOM 2366 N N . PRO B 1 56 ? 59.693 82.650 49.815 1.00 18.73 53 PRO B N 1
ATOM 2367 C CA . PRO B 1 56 ? 59.698 82.434 51.274 1.00 18.27 53 PRO B CA 1
ATOM 2368 C C . PRO B 1 56 ? 59.527 80.967 51.609 1.00 18.17 53 PRO B C 1
ATOM 2369 O O . PRO B 1 56 ? 58.690 80.310 51.001 1.00 18.81 53 PRO B O 1
ATOM 2373 N N . GLU B 1 57 ? 60.340 80.453 52.539 1.00 17.38 54 GLU B N 1
ATOM 2374 C CA . GLU B 1 57 ? 60.329 79.043 52.931 1.00 18.00 54 GLU B CA 1
ATOM 2375 C C . GLU B 1 57 ? 60.490 78.109 51.733 1.00 16.33 54 GLU B C 1
ATOM 2376 O O . GLU B 1 57 ? 60.056 76.943 51.751 1.00 16.17 54 GLU B O 1
ATOM 2382 N N . HIS B 1 58 ? 61.183 78.630 50.736 1.00 16.08 55 HIS B N 1
ATOM 2383 C CA . HIS B 1 58 ? 61.419 77.903 49.472 1.00 16.61 55 HIS B CA 1
ATOM 2384 C C . HIS B 1 58 ? 60.094 77.445 48.852 1.00 16.21 55 HIS B C 1
ATOM 2385 O O . HIS B 1 58 ? 60.044 76.454 48.081 1.00 13.74 55 HIS B O 1
ATOM 2392 N N . GLY B 1 59 ? 59.020 78.142 49.197 1.00 15.76 56 GLY B N 1
ATOM 2393 C CA . GLY B 1 59 ? 57.689 77.862 48.673 1.00 17.11 56 GLY B CA 1
ATOM 2394 C C . GLY B 1 59 ? 57.000 76.690 49.345 1.00 18.24 56 GLY B C 1
ATOM 2395 O O . GLY B 1 59 ? 55.909 76.247 48.924 1.00 21.32 56 GLY B O 1
ATOM 2396 N N . LEU B 1 60 ? 57.644 76.157 50.365 1.00 17.70 57 LEU B N 1
ATOM 2397 C CA . LEU B 1 60 ? 57.194 74.928 51.029 1.00 17.35 57 LEU B CA 1
ATOM 2398 C C . LEU B 1 60 ? 56.776 75.271 52.447 1.00 17.99 57 LEU B C 1
ATOM 2399 O O . LEU B 1 60 ? 57.330 74.735 53.401 1.00 17.54 57 LEU B O 1
ATOM 2404 N N . THR B 1 61 ? 55.825 76.183 52.569 1.00 18.91 58 THR B N 1
ATOM 2405 C CA . THR B 1 61 ? 55.244 76.508 53.899 1.00 18.73 58 THR B CA 1
ATOM 2406 C C . THR B 1 61 ? 54.480 75.284 54.355 1.00 19.24 58 THR B C 1
ATOM 2407 O O . THR B 1 61 ? 54.188 74.396 53.565 1.00 17.37 58 THR B O 1
ATOM 2411 N N . ASP B 1 62 ? 54.129 75.239 55.635 1.00 20.06 59 ASP B N 1
ATOM 2412 C CA . ASP B 1 62 ? 53.199 74.198 56.122 1.00 20.50 59 ASP B CA 1
ATOM 2413 C C . ASP B 1 62 ? 51.895 74.145 55.343 1.00 20.25 59 ASP B C 1
ATOM 2414 O O . ASP B 1 62 ? 51.393 73.058 55.047 1.00 23.00 59 ASP B O 1
ATOM 2419 N N . GLU B 1 63 ? 51.356 75.303 54.995 1.00 21.27 60 GLU B N 1
ATOM 2420 C CA . GLU B 1 63 ? 50.086 75.400 54.288 1.00 20.93 60 GLU B CA 1
ATOM 2421 C C . GLU B 1 63 ? 50.190 74.725 52.915 1.00 21.02 60 GLU B C 1
ATOM 2422 O O . GLU B 1 63 ? 49.330 73.943 52.523 1.00 22.69 60 GLU B O 1
ATOM 2428 N N . VAL B 1 64 ? 51.271 75.018 52.207 1.00 20.47 61 VAL B N 1
ATOM 2429 C CA . VAL B 1 64 ? 51.540 74.407 50.901 1.00 18.67 61 VAL B CA 1
ATOM 2430 C C . VAL B 1 64 ? 51.709 72.893 51.038 1.00 19.16 61 VAL B C 1
ATOM 2431 O O . VAL B 1 64 ? 51.100 72.130 50.277 1.00 19.11 61 VAL B O 1
ATOM 2435 N N . LEU B 1 65 ? 52.548 72.463 51.974 1.00 18.47 62 LEU B N 1
ATOM 2436 C CA . LEU B 1 65 ? 52.850 71.011 52.117 1.00 19.58 62 LEU B CA 1
ATOM 2437 C C . LEU B 1 65 ? 51.670 70.216 52.593 1.00 20.17 62 LEU B C 1
ATOM 2438 O O . LEU B 1 65 ? 51.492 69.018 52.205 1.00 21.50 62 LEU B O 1
ATOM 2443 N N . ASP B 1 66 ? 50.833 70.846 53.419 1.00 21.31 63 ASP B N 1
ATOM 2444 C CA . ASP B 1 66 ? 49.672 70.151 53.943 1.00 23.08 63 ASP B CA 1
ATOM 2445 C C . ASP B 1 66 ? 48.654 69.856 52.848 1.00 23.87 63 ASP B C 1
ATOM 2446 O O . ASP B 1 66 ? 47.899 68.927 53.010 1.00 26.91 63 ASP B O 1
ATOM 2451 N N . ARG B 1 67 ? 48.657 70.580 51.729 1.00 23.23 64 ARG B N 1
ATOM 2452 C CA . ARG B 1 67 ? 47.773 70.280 50.626 1.00 24.32 64 ARG B CA 1
ATOM 2453 C C . ARG B 1 67 ? 48.544 69.689 49.437 1.00 23.36 64 ARG B C 1
ATOM 2454 O O . ARG B 1 67 ? 48.074 69.724 48.306 1.00 26.68 64 ARG B O 1
ATOM 2462 N N . CYS B 1 68 ? 49.736 69.175 49.688 1.00 21.17 65 CYS B N 1
ATOM 2463 C CA . CYS B 1 68 ? 50.570 68.581 48.648 1.00 19.63 65 CYS B CA 1
ATOM 2464 C C . CYS B 1 68 ? 50.531 67.115 48.820 1.00 19.34 65 CYS B C 1
ATOM 2465 O O . CYS B 1 68 ? 50.872 66.652 49.895 1.00 18.90 65 CYS B O 1
ATOM 2468 N N . ASP B 1 69 ? 50.120 66.392 47.778 1.00 17.02 66 ASP B N 1
ATOM 2469 C CA . ASP B 1 69 ? 50.078 64.961 47.835 1.00 16.55 66 ASP B CA 1
ATOM 2470 C C . ASP B 1 69 ? 51.377 64.338 47.389 1.00 15.57 66 ASP B C 1
ATOM 2471 O O . ASP B 1 69 ? 51.770 63.300 47.864 1.00 14.75 66 ASP B O 1
ATOM 2476 N N . VAL B 1 70 ? 51.999 64.933 46.359 1.00 13.50 67 VAL B N 1
ATOM 2477 C CA . VAL B 1 70 ? 53.261 64.511 45.873 1.00 12.97 67 VAL B CA 1
ATOM 2478 C C . VAL B 1 70 ? 54.102 65.729 45.551 1.00 12.33 67 VAL B C 1
ATOM 2479 O O . VAL B 1 70 ? 53.617 66.629 44.869 1.00 14.39 67 VAL B O 1
ATOM 2483 N N . LEU B 1 71 ? 55.338 65.682 46.007 1.00 12.32 68 LEU B N 1
ATOM 2484 C CA . LEU B 1 71 ? 56.382 66.720 45.745 1.00 14.32 68 LEU B CA 1
ATOM 2485 C C . LEU B 1 71 ? 57.406 66.195 44.761 1.00 14.59 68 LEU B C 1
ATOM 2486 O O . LEU B 1 71 ? 57.946 65.080 44.933 1.00 14.81 68 LEU B O 1
ATOM 2491 N N . VAL B 1 72 ? 57.677 66.974 43.720 1.00 13.96 69 VAL B N 1
ATOM 2492 C CA . VAL B 1 72 ? 58.689 66.644 42.721 1.00 14.34 69 VAL B CA 1
ATOM 2493 C C . VAL B 1 72 ? 59.853 67.611 42.981 1.00 15.24 69 VAL B C 1
ATOM 2494 O O . VAL B 1 72 ? 59.611 68.792 43.282 1.00 15.03 69 VAL B O 1
ATOM 2498 N N . TRP B 1 73 ? 61.090 67.122 42.930 1.00 13.73 70 TRP B N 1
ATOM 2499 C CA . TRP B 1 73 ? 62.248 67.885 43.336 1.00 14.15 70 TRP B CA 1
ATOM 2500 C C . TRP B 1 73 ? 63.412 67.852 42.319 1.00 15.36 70 TRP B C 1
ATOM 2501 O O . TRP B 1 73 ? 63.930 66.795 42.014 1.00 14.96 70 TRP B O 1
ATOM 2512 N N . TRP B 1 74 ? 63.838 69.021 41.839 1.00 13.45 71 TRP B N 1
ATOM 2513 C CA . TRP B 1 74 ? 65.023 69.183 41.048 1.00 14.36 71 TRP B CA 1
ATOM 2514 C C . TRP B 1 74 ? 65.900 70.276 41.693 1.00 14.63 71 TRP B C 1
ATOM 2515 O O . TRP B 1 74 ? 65.417 71.362 42.003 1.00 14.09 71 TRP B O 1
ATOM 2526 N N . GLY B 1 75 ? 67.156 69.945 41.907 1.00 14.91 72 GLY B N 1
ATOM 2527 C CA . GLY B 1 75 ? 68.191 70.847 42.405 1.00 14.22 72 GLY B CA 1
ATOM 2528 C C . GLY B 1 75 ? 69.549 70.481 41.866 1.00 15.42 72 GLY B C 1
ATOM 2529 O O . GLY B 1 75 ? 69.738 69.383 41.304 1.00 13.76 72 GLY B O 1
ATOM 2530 N N . HIS B 1 76 ? 70.524 71.393 42.017 1.00 13.95 73 HIS B N 1
ATOM 2531 C CA . HIS B 1 76 ? 71.873 71.122 41.499 1.00 15.25 73 HIS B CA 1
ATOM 2532 C C . HIS B 1 76 ? 72.976 71.928 42.192 1.00 15.21 73 HIS B C 1
ATOM 2533 O O . HIS B 1 76 ? 73.847 71.337 42.814 1.00 16.09 73 HIS B O 1
ATOM 2540 N N . ILE B 1 77 ? 72.988 73.226 41.968 1.00 14.84 74 ILE B N 1
ATOM 2541 C CA . ILE B 1 77 ? 74.091 74.046 42.400 1.00 14.98 74 ILE B CA 1
ATOM 2542 C C . ILE B 1 77 ? 73.837 74.760 43.726 1.00 14.92 74 ILE B C 1
ATOM 2543 O O . ILE B 1 77 ? 74.713 75.550 44.166 1.00 15.77 74 ILE B O 1
ATOM 2548 N N . ALA B 1 78 ? 72.679 74.551 44.337 1.00 13.51 75 ALA B N 1
ATOM 2549 C CA . ALA B 1 78 ? 72.334 75.236 45.593 1.00 14.47 75 ALA B CA 1
ATOM 2550 C C . ALA B 1 78 ? 71.690 74.347 46.592 1.00 14.43 75 ALA B C 1
ATOM 2551 O O . ALA B 1 78 ? 70.778 74.786 47.342 1.00 14.19 75 ALA B O 1
ATOM 2553 N N . HIS B 1 79 ? 72.080 73.055 46.599 1.00 13.62 76 HIS B N 1
ATOM 2554 C CA . HIS B 1 79 ? 71.466 72.118 47.566 1.00 14.61 76 HIS B CA 1
ATOM 2555 C C . HIS B 1 79 ? 71.616 72.610 48.996 1.00 14.47 76 HIS B C 1
ATOM 2556 O O . HIS B 1 79 ? 70.717 72.384 49.826 1.00 13.41 76 HIS B O 1
ATOM 2563 N N . ASP B 1 80 ? 72.762 73.205 49.256 1.00 16.19 77 ASP B N 1
ATOM 2564 C CA . ASP B 1 80 ? 73.129 73.645 50.628 1.00 17.87 77 ASP B CA 1
ATOM 2565 C C . ASP B 1 80 ? 72.292 74.817 51.137 1.00 18.66 77 ASP B C 1
ATOM 2566 O O . ASP B 1 80 ? 72.234 75.069 52.401 1.00 16.09 77 ASP B O 1
ATOM 2571 N N . GLU B 1 81 ? 71.640 75.541 50.207 1.00 16.69 78 GLU B N 1
ATOM 2572 C CA . GLU B 1 81 ? 70.788 76.710 50.582 1.00 16.41 78 GLU B CA 1
ATOM 2573 C C . GLU B 1 81 ? 69.365 76.373 50.991 1.00 16.14 78 GLU B C 1
ATOM 2574 O O . GLU B 1 81 ? 68.621 77.221 51.401 1.00 13.53 78 GLU B O 1
ATOM 2580 N N . VAL B 1 82 ? 68.953 75.112 50.861 1.00 14.37 79 VAL B N 1
ATOM 2581 C CA . VAL B 1 82 ? 67.662 74.736 51.348 1.00 15.39 79 VAL B CA 1
ATOM 2582 C C . VAL B 1 82 ? 67.786 74.614 52.868 1.00 15.98 79 VAL B C 1
ATOM 2583 O O . VAL B 1 82 ? 68.577 73.784 53.367 1.00 17.66 79 VAL B O 1
ATOM 2587 N N . LYS B 1 83 ? 67.012 75.394 53.599 1.00 15.35 80 LYS B N 1
ATOM 2588 C CA . LYS B 1 83 ? 67.194 75.428 55.040 1.00 15.73 80 LYS B CA 1
ATOM 2589 C C . LYS B 1 83 ? 66.827 74.125 55.699 1.00 17.18 80 LYS B C 1
ATOM 2590 O O . LYS B 1 83 ? 65.831 73.533 55.365 1.00 13.65 80 LYS B O 1
ATOM 2596 N N . ASP B 1 84 ? 67.582 73.762 56.727 1.00 17.50 81 ASP B N 1
ATOM 2597 C CA . ASP B 1 84 ? 67.291 72.555 57.454 1.00 19.08 81 ASP B CA 1
ATOM 2598 C C . ASP B 1 84 ? 65.871 72.466 57.963 1.00 19.16 81 ASP B C 1
ATOM 2599 O O . ASP B 1 84 ? 65.315 71.330 57.983 1.00 18.03 81 ASP B O 1
ATOM 2604 N N . GLU B 1 85 ? 65.293 73.584 58.429 1.00 18.12 82 GLU B N 1
ATOM 2605 C CA . GLU B 1 85 ? 63.903 73.592 58.935 1.00 18.06 82 GLU B CA 1
ATOM 2606 C C . GLU B 1 85 ? 62.889 73.067 57.895 1.00 18.20 82 GLU B C 1
ATOM 2607 O O . GLU B 1 85 ? 61.991 72.248 58.212 1.00 17.26 82 GLU B O 1
ATOM 2613 N N . VAL B 1 86 ? 63.082 73.467 56.642 1.00 16.02 83 VAL B N 1
ATOM 2614 C CA . VAL B 1 86 ? 62.229 73.064 55.546 1.00 15.74 83 VAL B CA 1
ATOM 2615 C C . VAL B 1 86 ? 62.495 71.585 55.139 1.00 15.06 83 VAL B C 1
ATOM 2616 O O . VAL B 1 86 ? 61.541 70.838 54.868 1.00 16.04 83 VAL B O 1
ATOM 2620 N N . VAL B 1 87 ? 63.760 71.176 55.123 1.00 13.86 84 VAL B N 1
ATOM 2621 C CA . VAL B 1 87 ? 64.135 69.774 54.883 1.00 14.35 84 VAL B CA 1
ATOM 2622 C C . VAL B 1 87 ? 63.437 68.895 55.904 1.00 13.93 84 VAL B C 1
ATOM 2623 O O . VAL B 1 87 ? 62.850 67.907 55.543 1.00 14.28 84 VAL B O 1
ATOM 2627 N N . GLU B 1 88 ? 63.493 69.286 57.169 1.00 15.53 85 GLU B N 1
ATOM 2628 C CA . GLU B 1 88 ? 62.824 68.516 58.202 1.00 16.62 85 GLU B CA 1
ATOM 2629 C C . GLU B 1 88 ? 61.317 68.448 58.013 1.00 16.12 85 GLU B C 1
ATOM 2630 O O . GLU B 1 88 ? 60.705 67.426 58.206 1.00 17.29 85 GLU B O 1
ATOM 2636 N N . ARG B 1 89 ? 60.725 69.551 57.636 1.00 15.27 86 ARG B N 1
ATOM 2637 C CA . ARG B 1 89 ? 59.288 69.640 57.363 1.00 15.26 86 ARG B CA 1
ATOM 2638 C C . ARG B 1 89 ? 58.853 68.709 56.232 1.00 13.53 86 ARG B C 1
ATOM 2639 O O . ARG B 1 89 ? 57.879 67.921 56.325 1.00 14.17 86 ARG B O 1
ATOM 2647 N N . VAL B 1 90 ? 59.599 68.762 55.143 1.00 14.17 87 VAL B N 1
ATOM 2648 C CA . VAL B 1 90 ? 59.380 67.822 54.043 1.00 13.58 87 VAL B CA 1
ATOM 2649 C C . VAL B 1 90 ? 59.570 66.368 54.460 1.00 14.52 87 VAL B C 1
ATOM 2650 O O . VAL B 1 90 ? 58.757 65.507 54.115 1.00 14.55 87 VAL B O 1
ATOM 2654 N N . HIS B 1 91 ? 60.665 66.083 55.162 1.00 14.36 88 HIS B N 1
ATOM 2655 C CA . HIS B 1 91 ? 60.956 64.716 55.683 1.00 14.53 88 HIS B CA 1
ATOM 2656 C C . HIS B 1 91 ? 59.750 64.209 56.473 1.00 15.23 88 HIS B C 1
ATOM 2657 O O . HIS B 1 91 ? 59.277 63.072 56.234 1.00 13.63 88 HIS B O 1
ATOM 2664 N N . ARG B 1 92 ? 59.269 65.009 57.411 1.00 15.10 89 ARG B N 1
ATOM 2665 C CA . ARG B 1 92 ? 58.079 64.634 58.189 1.00 16.29 89 ARG B CA 1
ATOM 2666 C C . ARG B 1 92 ? 56.861 64.310 57.331 1.00 15.91 89 ARG B C 1
ATOM 2667 O O . ARG B 1 92 ? 56.171 63.313 57.561 1.00 15.27 89 ARG B O 1
ATOM 2675 N N . ARG B 1 93 ? 56.623 65.107 56.299 1.00 14.90 90 ARG B N 1
ATOM 2676 C CA . ARG B 1 93 ? 55.488 64.923 55.407 1.00 14.25 90 ARG B CA 1
ATOM 2677 C C . ARG B 1 93 ? 55.644 63.610 54.612 1.00 13.34 90 ARG B C 1
ATOM 2678 O O . ARG B 1 93 ? 54.671 62.849 54.482 1.00 13.99 90 ARG B O 1
ATOM 2686 N N . VAL B 1 94 ? 56.855 63.308 54.154 1.00 13.85 91 VAL B N 1
ATOM 2687 C CA . VAL B 1 94 ? 57.084 62.041 53.387 1.00 14.03 91 VAL B CA 1
ATOM 2688 C C . VAL B 1 94 ? 56.809 60.888 54.298 1.00 13.80 91 VAL B C 1
ATOM 2689 O O . VAL B 1 94 ? 56.115 59.916 53.914 1.00 15.50 91 VAL B O 1
ATOM 2693 N N . LEU B 1 95 ? 57.356 60.939 55.505 1.00 14.57 92 LEU B N 1
ATOM 2694 C CA . LEU B 1 95 ? 57.082 59.810 56.438 1.00 16.04 92 LEU B CA 1
ATOM 2695 C C . LEU B 1 95 ? 55.603 59.610 56.772 1.00 16.79 92 LEU B C 1
ATOM 2696 O O . LEU B 1 95 ? 55.189 58.471 57.054 1.00 17.69 92 LEU B O 1
ATOM 2701 N N . GLU B 1 96 ? 54.807 60.691 56.800 1.00 16.06 93 GLU B N 1
ATOM 2702 C CA . GLU B 1 96 ? 53.373 60.681 56.994 1.00 18.10 93 GLU B CA 1
ATOM 2703 C C . GLU B 1 96 ? 52.599 60.223 55.791 1.00 16.62 93 GLU B C 1
ATOM 2704 O O . GLU B 1 96 ? 51.397 60.035 55.860 1.00 16.93 93 GLU B O 1
ATOM 2710 N N . GLY B 1 97 ? 53.242 60.151 54.639 1.00 16.19 94 GLY B N 1
ATOM 2711 C CA . GLY B 1 97 ? 52.600 59.605 53.448 1.00 15.73 94 GLY B CA 1
ATOM 2712 C C . GLY B 1 97 ? 52.734 60.456 52.174 1.00 15.17 94 GLY B C 1
ATOM 2713 O O . GLY B 1 97 ? 52.360 59.984 51.103 1.00 13.64 94 GLY B O 1
ATOM 2714 N N . MET B 1 98 ? 53.273 61.681 52.258 1.00 13.46 95 MET B N 1
ATOM 2715 C CA . MET B 1 98 ? 53.481 62.436 51.029 1.00 13.82 95 MET B CA 1
ATOM 2716 C C . MET B 1 98 ? 54.460 61.743 50.082 1.00 12.93 95 MET B C 1
ATOM 2717 O O . MET B 1 98 ? 55.506 61.248 50.486 1.00 14.28 95 MET B O 1
ATOM 2722 N N . GLY B 1 99 ? 54.140 61.713 48.797 1.00 15.21 96 GLY B N 1
ATOM 2723 C CA . GLY B 1 99 ? 54.998 61.115 47.846 1.00 14.07 96 GLY B CA 1
ATOM 2724 C C . GLY B 1 99 ? 56.091 62.073 47.478 1.00 15.21 96 GLY B C 1
ATOM 2725 O O . GLY B 1 99 ? 55.898 63.320 47.611 1.00 14.53 96 GLY B O 1
ATOM 2726 N N . LEU B 1 100 ? 57.214 61.532 46.993 1.00 13.94 97 LEU B N 1
ATOM 2727 C CA . LEU B 1 100 ? 58.369 62.358 46.573 1.00 12.69 97 LEU B CA 1
ATOM 2728 C C . LEU B 1 100 ? 58.950 61.818 45.285 1.00 13.29 97 LEU B C 1
ATOM 2729 O O . LEU B 1 100 ? 59.296 60.645 45.244 1.00 13.64 97 LEU B O 1
ATOM 2734 N N . ILE B 1 101 ? 59.057 62.641 44.270 1.00 12.39 98 ILE B N 1
ATOM 2735 C CA . ILE B 1 101 ? 59.718 62.272 43.022 1.00 13.72 98 ILE B CA 1
ATOM 2736 C C . ILE B 1 101 ? 60.992 63.127 42.952 1.00 14.48 98 ILE B C 1
ATOM 2737 O O . ILE B 1 101 ? 60.895 64.362 42.889 1.00 15.55 98 ILE B O 1
ATOM 2742 N N . VAL B 1 102 ? 62.154 62.489 43.013 1.00 13.52 99 VAL B N 1
ATOM 2743 C CA . VAL B 1 102 ? 63.433 63.161 42.964 1.00 13.17 99 VAL B CA 1
ATOM 2744 C C . VAL B 1 102 ? 64.032 62.986 41.595 1.00 13.96 99 VAL B C 1
ATOM 2745 O O . VAL B 1 102 ? 64.088 61.866 41.093 1.00 13.84 99 VAL B O 1
ATOM 2749 N N . LEU B 1 103 ? 64.426 64.110 40.999 1.00 12.16 100 LEU B N 1
ATOM 2750 C CA . LEU B 1 103 ? 64.901 64.120 39.603 1.00 14.26 100 LEU B CA 1
ATOM 2751 C C . LEU B 1 103 ? 66.379 64.467 39.461 1.00 14.01 100 LEU B C 1
ATOM 2752 O O . LEU B 1 103 ? 66.866 65.460 40.067 1.00 11.89 100 LEU B O 1
ATOM 2757 N N . HIS B 1 104 ? 67.096 63.709 38.595 1.00 13.70 101 HIS B N 1
ATOM 2758 C CA . HIS B 1 104 ? 68.442 64.011 38.139 1.00 13.73 101 HIS B CA 1
ATOM 2759 C C . HIS B 1 104 ? 69.368 64.441 39.328 1.00 13.96 101 HIS B C 1
ATOM 2760 O O . HIS B 1 104 ? 69.590 63.641 40.242 1.00 13.64 101 HIS B O 1
ATOM 2767 N N . SER B 1 105 ? 69.806 65.711 39.344 1.00 11.54 102 SER B N 1
ATOM 2768 C CA . SER B 1 105 ? 70.825 66.205 40.259 1.00 12.96 102 SER B CA 1
ATOM 2769 C C . SER B 1 105 ? 70.214 66.321 41.692 1.00 12.99 102 SER B C 1
ATOM 2770 O O . SER B 1 105 ? 70.927 66.632 42.652 1.00 15.23 102 SER B O 1
ATOM 2773 N N . GLY B 1 106 ? 68.902 66.169 41.795 1.00 12.44 103 GLY B N 1
ATOM 2774 C CA . GLY B 1 106 ? 68.205 65.982 43.105 1.00 12.93 103 GLY B CA 1
ATOM 2775 C C . GLY B 1 106 ? 68.724 64.798 43.893 1.00 12.93 103 GLY B C 1
ATOM 2776 O O . GLY B 1 106 ? 68.450 64.734 45.130 1.00 15.42 103 GLY B O 1
ATOM 2777 N N . HIS B 1 107 ? 69.536 63.913 43.289 1.00 14.20 104 HIS B N 1
ATOM 2778 C CA . HIS B 1 107 ? 70.200 62.830 44.079 1.00 14.48 104 HIS B CA 1
ATOM 2779 C C . HIS B 1 107 ? 71.100 63.394 45.162 1.00 14.18 104 HIS B C 1
ATOM 2780 O O . HIS B 1 107 ? 71.333 62.770 46.168 1.00 13.72 104 HIS B O 1
ATOM 2787 N N . PHE B 1 108 ? 71.585 64.637 45.005 1.00 13.10 105 PHE B N 1
ATOM 2788 C CA . PHE B 1 108 ? 72.401 65.265 46.021 1.00 14.50 105 PHE B CA 1
ATOM 2789 C C . PHE B 1 108 ? 71.643 66.265 46.894 1.00 14.52 105 PHE B C 1
ATOM 2790 O O . PHE B 1 108 ? 72.281 66.991 47.688 1.00 16.24 105 PHE B O 1
ATOM 2798 N N . SER B 1 109 ? 70.324 66.317 46.777 1.00 12.09 106 SER B N 1
ATOM 2799 C CA . SER B 1 109 ? 69.505 67.165 47.635 1.00 12.74 106 SER B CA 1
ATOM 2800 C C . SER B 1 109 ? 69.631 66.766 49.062 1.00 11.91 106 SER B C 1
ATOM 2801 O O . SER B 1 109 ? 69.792 65.562 49.385 1.00 11.02 106 SER B O 1
ATOM 2804 N N . LYS B 1 110 ? 69.518 67.746 49.963 1.00 11.49 107 LYS B N 1
ATOM 2805 C CA . LYS B 1 110 ? 69.475 67.363 51.360 1.00 12.26 107 LYS B CA 1
ATOM 2806 C C . LYS B 1 110 ? 68.366 66.381 51.655 1.00 12.62 107 LYS B C 1
ATOM 2807 O O . LYS B 1 110 ? 68.548 65.409 52.504 1.00 14.49 107 LYS B O 1
ATOM 2813 N N . ILE B 1 111 ? 67.181 66.585 51.059 1.00 11.93 108 ILE B N 1
ATOM 2814 C CA . ILE B 1 111 ? 66.049 65.703 51.380 1.00 11.89 108 ILE B CA 1
ATOM 2815 C C . ILE B 1 111 ? 66.306 64.278 50.928 1.00 12.27 108 ILE B C 1
ATOM 2816 O O . ILE B 1 111 ? 66.079 63.313 51.684 1.00 10.90 108 ILE B O 1
ATOM 2821 N N . PHE B 1 112 ? 66.767 64.098 49.707 1.00 12.66 109 PHE B N 1
ATOM 2822 C CA . PHE B 1 112 ? 67.054 62.715 49.261 1.00 12.63 109 PHE B CA 1
ATOM 2823 C C . PHE B 1 112 ? 68.170 62.015 50.058 1.00 13.07 109 PHE B C 1
ATOM 2824 O O . PHE B 1 112 ? 67.968 60.880 50.508 1.00 13.42 109 PHE B O 1
ATOM 2832 N N . LYS B 1 113 ? 69.258 62.714 50.363 1.00 13.36 110 LYS B N 1
ATOM 2833 C CA . LYS B 1 113 ? 70.382 62.187 51.138 1.00 13.95 110 LYS B CA 1
ATOM 2834 C C . LYS B 1 113 ? 69.897 61.817 52.538 1.00 13.40 110 LYS B C 1
ATOM 2835 O O . LYS B 1 113 ? 70.234 60.748 53.053 1.00 13.66 110 LYS B O 1
ATOM 2841 N N . LYS B 1 114 ? 69.046 62.662 53.091 1.00 13.02 111 LYS B N 1
ATOM 2842 C CA . LYS B 1 114 ? 68.474 62.372 54.455 1.00 13.56 111 LYS B CA 1
ATOM 2843 C C . LYS B 1 114 ? 67.666 61.090 54.454 1.00 14.07 111 LYS B C 1
ATOM 2844 O O . LYS B 1 114 ? 67.826 60.201 55.357 1.00 15.19 111 LYS B O 1
ATOM 2850 N N . LEU B 1 115 ? 66.766 60.969 53.472 1.00 12.49 112 LEU B N 1
ATOM 2851 C CA . LEU B 1 115 ? 65.928 59.704 53.330 1.00 13.39 112 LEU B CA 1
ATOM 2852 C C . LEU B 1 115 ? 66.717 58.477 53.040 1.00 13.89 112 LEU B C 1
ATOM 2853 O O . LEU B 1 115 ? 66.292 57.332 53.435 1.00 13.05 112 LEU B O 1
ATOM 2858 N N . MET B 1 116 ? 67.793 58.618 52.261 1.00 14.29 113 MET B N 1
ATOM 2859 C CA . MET B 1 116 ? 68.580 57.447 51.808 1.00 14.58 113 MET B CA 1
ATOM 2860 C C . MET B 1 116 ? 69.529 56.994 52.952 1.00 15.25 113 MET B C 1
ATOM 2861 O O . MET B 1 116 ? 69.844 55.813 53.099 1.00 14.89 113 MET B O 1
ATOM 2866 N N . GLY B 1 117 ? 70.063 57.947 53.748 1.00 13.91 114 GLY B N 1
ATOM 2867 C CA . GLY B 1 117 ? 71.093 57.611 54.719 1.00 14.58 114 GLY B CA 1
ATOM 2868 C C . GLY B 1 117 ? 72.471 57.261 54.178 1.00 16.00 114 GLY B C 1
ATOM 2869 O O . GLY B 1 117 ? 73.328 56.765 54.910 1.00 16.10 114 GLY B O 1
ATOM 2870 N N . THR B 1 118 ? 72.731 57.554 52.875 1.00 15.53 115 THR B N 1
ATOM 2871 C CA . THR B 1 118 ? 74.018 57.315 52.264 1.00 14.94 115 THR B CA 1
ATOM 2872 C C . THR B 1 118 ? 74.457 58.625 51.597 1.00 16.60 115 THR B C 1
ATOM 2873 O O . THR B 1 118 ? 73.689 59.584 51.619 1.00 18.87 115 THR B O 1
ATOM 2877 N N . THR B 1 119 ? 75.627 58.652 50.961 1.00 15.98 116 THR B N 1
ATOM 2878 C CA . THR B 1 119 ? 76.106 59.927 50.342 1.00 17.03 116 THR B CA 1
ATOM 2879 C C . THR B 1 119 ? 75.366 60.305 49.071 1.00 17.29 116 THR B C 1
ATOM 2880 O O . THR B 1 119 ? 75.394 61.473 48.644 1.00 16.98 116 THR B O 1
ATOM 2884 N N . CYS B 1 120 ? 74.811 59.286 48.390 1.00 16.31 117 CYS B N 1
ATOM 2885 C CA . CYS B 1 120 ? 74.136 59.454 47.123 1.00 14.62 117 CYS B CA 1
ATOM 2886 C C . CYS B 1 120 ? 75.125 59.893 46.044 1.00 13.47 117 CYS B C 1
ATOM 2887 O O . CYS B 1 120 ? 74.676 60.412 45.035 1.00 16.53 117 CYS B O 1
ATOM 2890 N N . ASN B 1 121 ? 76.415 59.615 46.230 1.00 13.41 118 ASN B N 1
ATOM 2891 C CA . ASN B 1 121 ? 77.434 60.027 45.259 1.00 13.82 118 ASN B CA 1
ATOM 2892 C C . ASN B 1 121 ? 77.426 59.049 44.099 1.00 13.47 118 ASN B C 1
ATOM 2893 O O . ASN B 1 121 ? 76.761 57.999 44.161 1.00 13.49 118 ASN B O 1
ATOM 2898 N N . LEU B 1 122 ? 78.150 59.401 43.060 1.00 12.99 119 LEU B N 1
ATOM 2899 C CA . LEU B 1 122 ? 78.095 58.593 41.839 1.00 13.20 119 LEU B CA 1
ATOM 2900 C C . LEU B 1 122 ? 79.264 59.060 40.960 1.00 13.97 119 LEU B C 1
ATOM 2901 O O . LEU B 1 122 ? 79.948 60.031 41.281 1.00 14.32 119 LEU B O 1
ATOM 2906 N N . LYS B 1 123 ? 79.525 58.326 39.889 1.00 13.91 120 LYS B N 1
ATOM 2907 C CA . LYS B 1 123 ? 80.364 58.823 38.805 1.00 15.84 120 LYS B CA 1
ATOM 2908 C C . LYS B 1 123 ? 79.578 59.673 37.828 1.00 14.01 120 LYS B C 1
ATOM 2909 O O . LYS B 1 123 ? 78.353 59.498 37.632 1.00 13.43 120 LYS B O 1
ATOM 2915 N N . TRP B 1 124 ? 80.243 60.614 37.137 1.00 15.24 121 TRP B N 1
ATOM 2916 C CA . TRP B 1 124 ? 79.495 61.439 36.218 1.00 15.67 121 TRP B CA 1
ATOM 2917 C C . TRP B 1 124 ? 80.410 62.063 35.137 1.00 15.10 121 TRP B C 1
ATOM 2918 O O . TRP B 1 124 ? 81.624 62.091 35.295 1.00 15.08 121 TRP B O 1
ATOM 2929 N N . ARG B 1 125 ? 79.783 62.509 34.077 1.00 14.15 122 ARG B N 1
ATOM 2930 C CA . ARG B 1 125 ? 80.475 63.159 32.954 1.00 15.47 122 ARG B CA 1
ATOM 2931 C C . ARG B 1 125 ? 79.502 63.950 32.120 1.00 16.34 122 ARG B C 1
ATOM 2932 O O . ARG B 1 125 ? 78.470 63.461 31.800 1.00 16.23 122 ARG B O 1
ATOM 2940 N N . GLU B 1 126 ? 79.847 65.183 31.745 1.00 18.77 123 GLU B N 1
ATOM 2941 C CA . GLU B 1 126 ? 78.986 65.998 30.912 1.00 19.28 123 GLU B CA 1
ATOM 2942 C C . GLU B 1 126 ? 79.672 65.990 29.551 1.00 20.00 123 GLU B C 1
ATOM 2943 O O . GLU B 1 126 ? 80.638 66.746 29.343 1.00 18.92 123 GLU B O 1
ATOM 2949 N N . ALA B 1 127 ? 79.198 65.115 28.661 1.00 19.42 124 ALA B N 1
ATOM 2950 C CA . ALA B 1 127 ? 79.775 64.920 27.330 1.00 19.22 124 ALA B CA 1
ATOM 2951 C C . ALA B 1 127 ? 78.777 64.806 26.177 1.00 19.31 124 ALA B C 1
ATOM 2952 O O . ALA B 1 127 ? 79.161 64.314 25.089 1.00 18.65 124 ALA B O 1
ATOM 2954 N N . ASP B 1 128 ? 77.531 65.282 26.386 1.00 18.79 125 ASP B N 1
ATOM 2955 C CA . ASP B 1 128 ? 76.500 65.309 25.353 1.00 18.92 125 ASP B CA 1
ATOM 2956 C C . ASP B 1 128 ? 76.342 63.924 24.793 1.00 18.24 125 ASP B C 1
ATOM 2957 O O . ASP B 1 128 ? 76.234 63.766 23.594 1.00 20.42 125 ASP B O 1
ATOM 2962 N N . GLU B 1 129 ? 76.323 62.921 25.645 1.00 17.58 126 GLU B N 1
ATOM 2963 C CA . GLU B 1 129 ? 76.289 61.525 25.131 1.00 16.43 126 GLU B CA 1
ATOM 2964 C C . GLU B 1 129 ? 74.919 60.839 25.211 1.00 16.34 126 GLU B C 1
ATOM 2965 O O . GLU B 1 129 ? 73.998 61.290 25.882 1.00 16.66 126 GLU B O 1
ATOM 2971 N N . LYS B 1 130 ? 74.789 59.689 24.532 1.00 15.36 127 LYS B N 1
ATOM 2972 C CA . LYS B 1 130 ? 73.525 59.060 24.393 1.00 15.66 127 LYS B CA 1
ATOM 2973 C C . LYS B 1 130 ? 73.235 58.237 25.620 1.00 15.38 127 LYS B C 1
ATOM 2974 O O . LYS B 1 130 ? 74.150 57.616 26.127 1.00 15.07 127 LYS B O 1
ATOM 2980 N N . GLU B 1 131 ? 71.977 58.266 26.050 1.00 16.40 128 GLU B N 1
ATOM 2981 C CA . GLU B 1 131 ? 71.455 57.409 27.161 1.00 14.73 128 GLU B CA 1
ATOM 2982 C C . GLU B 1 131 ? 70.277 56.598 26.670 1.00 14.87 128 GLU B C 1
ATOM 2983 O O . GLU B 1 131 ? 69.422 57.107 25.951 1.00 16.20 128 GLU B O 1
ATOM 2989 N N . ARG B 1 132 ? 70.190 55.327 27.050 1.00 14.94 129 ARG B N 1
ATOM 2990 C CA . ARG B 1 132 ? 69.043 54.551 26.767 1.00 13.48 129 ARG B CA 1
ATOM 2991 C C . ARG B 1 132 ? 68.629 53.949 28.135 1.00 13.24 129 ARG B C 1
ATOM 2992 O O . ARG B 1 132 ? 69.406 53.252 28.710 1.00 13.87 129 ARG B O 1
ATOM 3000 N N . LEU B 1 133 ? 67.444 54.300 28.549 1.00 12.92 130 LEU B N 1
ATOM 3001 C CA . LEU B 1 133 ? 66.848 53.889 29.857 1.00 13.11 130 LEU B CA 1
ATOM 3002 C C . LEU B 1 133 ? 66.024 52.677 29.571 1.00 13.03 130 LEU B C 1
ATOM 3003 O O . LEU B 1 133 ? 64.908 52.776 29.036 1.00 14.97 130 LEU B O 1
ATOM 3008 N N . TRP B 1 134 ? 66.564 51.525 29.898 1.00 13.96 131 TRP B N 1
ATOM 3009 C CA . TRP B 1 134 ? 65.864 50.257 29.663 1.00 13.55 131 TRP B CA 1
ATOM 3010 C C . TRP B 1 134 ? 64.883 49.942 30.780 1.00 15.16 131 TRP B C 1
ATOM 3011 O O . TRP B 1 134 ? 65.241 49.996 31.940 1.00 13.44 131 TRP B O 1
ATOM 3022 N N . VAL B 1 135 ? 63.667 49.522 30.424 1.00 15.96 132 VAL B N 1
ATOM 3023 C CA . VAL B 1 135 ? 62.700 49.074 31.446 1.00 14.95 132 VAL B CA 1
ATOM 3024 C C . VAL B 1 135 ? 63.099 47.674 31.932 1.00 16.36 132 VAL B C 1
ATOM 3025 O O . VAL B 1 135 ? 63.288 46.745 31.132 1.00 12.38 132 VAL B O 1
ATOM 3029 N N . VAL B 1 136 ? 63.185 47.534 33.257 1.00 14.81 133 VAL B N 1
ATOM 3030 C CA . VAL B 1 136 ? 63.433 46.253 33.883 1.00 16.49 133 VAL B CA 1
ATOM 3031 C C . VAL B 1 136 ? 62.298 45.842 34.871 1.00 16.91 133 VAL B C 1
ATOM 3032 O O . VAL B 1 136 ? 62.385 44.787 35.491 1.00 19.86 133 VAL B O 1
ATOM 3036 N N . ALA B 1 137 ? 61.213 46.629 34.938 1.00 17.49 134 ALA B N 1
ATOM 3037 C CA . ALA B 1 137 ? 59.992 46.291 35.722 1.00 16.96 134 ALA B CA 1
ATOM 3038 C C . ALA B 1 137 ? 58.764 46.507 34.840 1.00 17.41 134 ALA B C 1
ATOM 3039 O O . ALA B 1 137 ? 58.017 47.506 34.927 1.00 15.73 134 ALA B O 1
ATOM 3041 N N . PRO B 1 138 ? 58.602 45.636 33.832 1.00 16.62 135 PRO B N 1
ATOM 3042 C CA . PRO B 1 138 ? 57.714 45.959 32.751 1.00 16.50 135 PRO B CA 1
ATOM 3043 C C . PRO B 1 138 ? 56.242 46.018 33.115 1.00 16.55 135 PRO B C 1
ATOM 3044 O O . PRO B 1 138 ? 55.461 46.577 32.336 1.00 19.06 135 PRO B O 1
ATOM 3048 N N . GLY B 1 139 ? 55.845 45.470 34.259 1.00 16.31 136 GLY B N 1
ATOM 3049 C CA . GLY B 1 139 ? 54.451 45.648 34.644 1.00 17.81 136 GLY B CA 1
ATOM 3050 C C . GLY B 1 139 ? 54.210 46.738 35.659 1.00 19.28 136 GLY B C 1
ATOM 3051 O O . GLY B 1 139 ? 53.076 46.889 36.138 1.00 20.46 136 GLY B O 1
ATOM 3052 N N . HIS B 1 140 ? 55.236 47.524 35.964 1.00 16.97 137 HIS B N 1
ATOM 3053 C CA . HIS B 1 140 ? 55.112 48.511 37.028 1.00 16.95 137 HIS B CA 1
ATOM 3054 C C . HIS B 1 140 ? 54.306 49.686 36.485 1.00 16.54 137 HIS B C 1
ATOM 3055 O O . HIS B 1 140 ? 54.515 50.097 35.342 1.00 17.66 137 HIS B O 1
ATOM 3062 N N . PRO B 1 141 ? 53.397 50.261 37.288 1.00 16.86 138 PRO B N 1
ATOM 3063 C CA . PRO B 1 141 ? 52.601 51.391 36.843 1.00 16.01 138 PRO B CA 1
ATOM 3064 C C . PRO B 1 141 ? 53.452 52.575 36.351 1.00 15.10 138 PRO B C 1
ATOM 3065 O O . PRO B 1 141 ? 52.971 53.334 35.506 1.00 17.17 138 PRO B O 1
ATOM 3069 N N . ILE B 1 142 ? 54.686 52.698 36.809 1.00 14.55 139 ILE B N 1
ATOM 3070 C CA . ILE B 1 142 ? 55.498 53.849 36.439 1.00 13.83 139 ILE B CA 1
ATOM 3071 C C . ILE B 1 142 ? 55.808 53.770 34.938 1.00 14.93 139 ILE B C 1
ATOM 3072 O O . ILE B 1 142 ? 55.989 54.780 34.324 1.00 13.64 139 ILE B O 1
ATOM 3077 N N . VAL B 1 143 ? 55.867 52.561 34.384 1.00 14.53 140 VAL B N 1
ATOM 3078 C CA . VAL B 1 143 ? 56.246 52.426 32.954 1.00 17.42 140 VAL B CA 1
ATOM 3079 C C . VAL B 1 143 ? 55.083 52.243 31.982 1.00 19.57 140 VAL B C 1
ATOM 3080 O O . VAL B 1 143 ? 55.321 51.914 30.779 1.00 17.94 140 VAL B O 1
ATOM 3084 N N . GLU B 1 144 ? 53.876 52.524 32.449 1.00 20.35 141 GLU B N 1
ATOM 3085 C CA . GLU B 1 144 ? 52.689 52.487 31.585 1.00 22.14 141 GLU B CA 1
ATOM 3086 C C . GLU B 1 144 ? 52.848 53.376 30.365 1.00 21.66 141 GLU B C 1
ATOM 3087 O O . GLU B 1 144 ? 53.155 54.552 30.472 1.00 19.59 141 GLU B O 1
ATOM 3093 N N . GLY B 1 145 ? 52.690 52.814 29.161 1.00 21.43 142 GLY B N 1
ATOM 3094 C CA . GLY B 1 145 ? 52.813 53.642 27.997 1.00 23.46 142 GLY B CA 1
ATOM 3095 C C . GLY B 1 145 ? 54.204 53.923 27.444 1.00 24.50 142 GLY B C 1
ATOM 3096 O O . GLY B 1 145 ? 54.300 54.655 26.455 1.00 27.06 142 GLY B O 1
ATOM 3097 N N . ILE B 1 146 ? 55.251 53.297 27.988 1.00 24.61 143 ILE B N 1
ATOM 3098 C CA . ILE B 1 146 ? 56.619 53.724 27.723 1.00 26.00 143 ILE B CA 1
ATOM 3099 C C . ILE B 1 146 ? 57.466 53.019 26.627 1.00 26.54 143 ILE B C 1
ATOM 3100 O O . ILE B 1 146 ? 58.421 53.615 26.055 1.00 28.24 143 ILE B O 1
ATOM 3105 N N . GLY B 1 147 ? 57.122 51.786 26.360 1.00 25.25 144 GLY B N 1
ATOM 3106 C CA . GLY B 1 147 ? 57.907 50.972 25.398 1.00 23.62 144 GLY B CA 1
ATOM 3107 C C . GLY B 1 147 ? 58.986 50.286 26.185 1.00 22.28 144 GLY B C 1
ATOM 3108 O O . GLY B 1 147 ? 59.005 50.402 27.419 1.00 22.18 144 GLY B O 1
ATOM 3109 N N . PRO B 1 148 ? 59.873 49.562 25.501 1.00 20.32 145 PRO B N 1
ATOM 3110 C CA . PRO B 1 148 ? 60.941 48.815 26.183 1.00 18.79 145 PRO B CA 1
ATOM 3111 C C . PRO B 1 148 ? 62.059 49.718 26.736 1.00 16.45 145 PRO B C 1
ATOM 3112 O O . PRO B 1 148 ? 62.795 49.307 27.622 1.00 15.68 145 PRO B O 1
ATOM 3116 N N . TYR B 1 149 ? 62.181 50.910 26.168 1.00 16.08 146 TYR B N 1
ATOM 3117 C CA . TYR B 1 149 ? 63.166 51.890 26.629 1.00 15.16 146 TYR B CA 1
ATOM 3118 C C . TYR B 1 149 ? 62.804 53.306 26.262 1.00 15.71 146 TYR B C 1
ATOM 3119 O O . TYR B 1 149 ? 61.939 53.551 25.413 1.00 15.46 146 TYR B O 1
ATOM 3128 N N . ILE B 1 150 ? 63.484 54.248 26.908 1.00 14.51 147 ILE B N 1
ATOM 3129 C CA . ILE B 1 150 ? 63.452 55.653 26.511 1.00 15.70 147 ILE B CA 1
ATOM 3130 C C . ILE B 1 150 ? 64.845 56.009 26.025 1.00 15.01 147 ILE B C 1
ATOM 3131 O O . ILE B 1 150 ? 65.817 55.663 26.677 1.00 16.45 147 ILE B O 1
ATOM 3136 N N . GLU B 1 151 ? 65.011 56.688 24.869 1.00 16.48 148 GLU B N 1
ATOM 3137 C CA . GLU B 1 151 ? 66.294 57.018 24.380 1.00 16.80 148 GLU B CA 1
ATOM 3138 C C . GLU B 1 151 ? 66.414 58.541 24.444 1.00 16.65 148 GLU B C 1
ATOM 3139 O O . GLU B 1 151 ? 65.514 59.250 24.010 1.00 17.97 148 GLU B O 1
ATOM 3145 N N . LEU B 1 152 ? 67.511 59.004 24.981 1.00 15.91 149 LEU B N 1
ATOM 3146 C CA . LEU B 1 152 ? 67.833 60.437 25.017 1.00 16.38 149 LEU B CA 1
ATOM 3147 C C . LEU B 1 152 ? 69.114 60.676 24.221 1.00 17.21 149 LEU B C 1
ATOM 3148 O O . LEU B 1 152 ? 70.151 60.114 24.515 1.00 17.38 149 LEU B O 1
ATOM 3153 N N . GLU B 1 153 ? 69.063 61.538 23.208 1.00 17.51 150 GLU B N 1
ATOM 3154 C CA . GLU B 1 153 ? 70.192 61.659 22.312 1.00 18.55 150 GLU B CA 1
ATOM 3155 C C . GLU B 1 153 ? 71.428 62.264 22.970 1.00 17.54 150 GLU B C 1
ATOM 3156 O O . GLU B 1 153 ? 72.555 61.887 22.649 1.00 16.60 150 GLU B O 1
ATOM 3162 N N . GLN B 1 154 ? 71.222 63.137 23.960 1.00 16.42 151 GLN B N 1
ATOM 3163 C CA . GLN B 1 154 ? 72.319 63.759 24.684 1.00 16.39 151 GLN B CA 1
ATOM 3164 C C . GLN B 1 154 ? 71.855 63.859 26.115 1.00 16.37 151 GLN B C 1
ATOM 3165 O O . GLN B 1 154 ? 70.730 64.202 26.332 1.00 17.11 151 GLN B O 1
ATOM 3171 N N . GLU B 1 155 ? 72.680 63.461 27.044 1.00 17.10 152 GLU B N 1
ATOM 3172 C CA . GLU B 1 155 ? 72.428 63.686 28.496 1.00 16.48 152 GLU B CA 1
ATOM 3173 C C . GLU B 1 155 ? 73.747 63.684 29.216 1.00 16.11 152 GLU B C 1
ATOM 3174 O O . GLU B 1 155 ? 74.778 63.397 28.671 1.00 15.22 152 GLU B O 1
ATOM 3180 N N . GLU B 1 156 ? 73.716 64.037 30.484 1.00 16.42 153 GLU B N 1
ATOM 3181 C CA . GLU B 1 156 ? 74.883 63.925 31.328 1.00 15.24 153 GLU B CA 1
ATOM 3182 C C . GLU B 1 156 ? 74.901 62.517 31.862 1.00 15.21 153 GLU B C 1
ATOM 3183 O O . GLU B 1 156 ? 73.890 62.091 32.426 1.00 18.01 153 GLU B O 1
ATOM 3189 N N . MET B 1 157 ? 76.007 61.826 31.757 1.00 15.09 154 MET B N 1
ATOM 3190 C CA . MET B 1 157 ? 76.151 60.425 32.290 1.00 14.64 154 MET B CA 1
ATOM 3191 C C . MET B 1 157 ? 76.224 60.489 33.831 1.00 14.54 154 MET B C 1
ATOM 3192 O O . MET B 1 157 ? 76.975 61.288 34.369 1.00 14.76 154 MET B O 1
ATOM 3197 N N . TYR B 1 158 ? 75.447 59.639 34.502 1.00 14.71 155 TYR B N 1
ATOM 3198 C CA . TYR B 1 158 ? 75.740 59.231 35.831 1.00 13.58 155 TYR B CA 1
ATOM 3199 C C . TYR B 1 158 ? 76.035 57.724 35.752 1.00 15.19 155 TYR B C 1
ATOM 3200 O O . TYR B 1 158 ? 75.435 57.036 34.897 1.00 14.09 155 TYR B O 1
ATOM 3209 N N . GLY B 1 159 ? 76.874 57.231 36.659 1.00 13.15 156 GLY B N 1
ATOM 3210 C CA . GLY B 1 159 ? 77.399 55.846 36.547 1.00 15.15 156 GLY B CA 1
ATOM 3211 C C . GLY B 1 159 ? 77.506 55.207 37.890 1.00 15.17 156 GLY B C 1
ATOM 3212 O O . GLY B 1 159 ? 77.781 55.818 38.899 1.00 13.82 156 GLY B O 1
ATOM 3213 N N . GLU B 1 160 ? 77.319 53.893 37.879 1.00 15.55 157 GLU B N 1
ATOM 3214 C CA . GLU B 1 160 ? 77.526 53.120 39.083 1.00 13.99 157 GLU B CA 1
ATOM 3215 C C . GLU B 1 160 ? 78.970 53.154 39.485 1.00 14.93 157 GLU B C 1
ATOM 3216 O O . GLU B 1 160 ? 79.862 53.305 38.613 1.00 15.54 157 GLU B O 1
ATOM 3222 N N . PHE B 1 161 ? 79.299 53.020 40.756 1.00 14.84 158 PHE B N 1
ATOM 3223 C CA . PHE B 1 161 ? 78.382 52.716 41.873 1.00 14.60 158 PHE B CA 1
ATOM 3224 C C . PHE B 1 161 ? 77.707 54.009 42.370 1.00 15.24 158 PHE B C 1
ATOM 3225 O O . PHE B 1 161 ? 78.401 54.999 42.643 1.00 16.28 158 PHE B O 1
ATOM 3233 N N . PHE B 1 162 ? 76.389 53.969 42.411 1.00 13.72 159 PHE B N 1
ATOM 3234 C CA . PHE B 1 162 ? 75.489 54.978 42.955 1.00 13.71 159 PHE B CA 1
ATOM 3235 C C . PHE B 1 162 ? 75.286 54.612 44.407 1.00 14.37 159 PHE B C 1
ATOM 3236 O O . PHE B 1 162 ? 74.767 53.556 44.731 1.00 12.60 159 PHE B O 1
ATOM 3244 N N . ASP B 1 163 ? 75.732 55.491 45.268 1.00 13.77 160 ASP B N 1
ATOM 3245 C CA . ASP B 1 163 ? 75.708 55.160 46.686 1.00 13.81 160 ASP B CA 1
ATOM 3246 C C . ASP B 1 163 ? 74.346 55.393 47.284 1.00 13.80 160 ASP B C 1
ATOM 3247 O O . ASP B 1 163 ? 74.122 56.386 48.040 1.00 13.16 160 ASP B O 1
ATOM 3252 N N . ILE B 1 164 ? 73.426 54.457 47.031 1.00 13.13 161 ILE B N 1
ATOM 3253 C CA . ILE B 1 164 ? 72.057 54.502 47.531 1.00 14.55 161 ILE B CA 1
ATOM 3254 C C . ILE B 1 164 ? 71.806 53.143 48.194 1.00 14.16 161 ILE B C 1
ATOM 3255 O O . ILE B 1 164 ? 72.474 52.157 47.831 1.00 14.87 161 ILE B O 1
ATOM 3260 N N . PRO B 1 165 ? 70.888 53.102 49.156 1.00 14.12 162 PRO B N 1
ATOM 3261 C CA . PRO B 1 165 ? 70.404 51.828 49.594 1.00 15.95 162 PRO B CA 1
ATOM 3262 C C . PRO B 1 165 ? 69.783 51.087 48.387 1.00 16.33 162 PRO B C 1
ATOM 3263 O O . PRO B 1 165 ? 69.194 51.679 47.480 1.00 17.38 162 PRO B O 1
ATOM 3267 N N . GLU B 1 166 ? 69.854 49.769 48.404 1.00 19.46 163 GLU B N 1
ATOM 3268 C CA . GLU B 1 166 ? 69.240 48.974 47.341 1.00 18.38 163 GLU B CA 1
ATOM 3269 C C . GLU B 1 166 ? 67.770 49.381 47.228 1.00 17.96 163 GLU B C 1
ATOM 3270 O O . GLU B 1 166 ? 67.017 49.421 48.235 1.00 17.97 163 GLU B O 1
ATOM 3276 N N . PRO B 1 167 ? 67.305 49.725 46.033 1.00 17.19 164 PRO B N 1
ATOM 3277 C CA . PRO B 1 167 ? 65.904 50.115 45.855 1.00 17.16 164 PRO B CA 1
ATOM 3278 C C . PRO B 1 167 ? 64.923 49.028 46.219 1.00 16.60 164 PRO B C 1
ATOM 3279 O O . PRO B 1 167 ? 65.288 47.785 46.047 1.00 17.76 164 PRO B O 1
ATOM 3283 N N . ASP B 1 168 ? 63.731 49.432 46.676 1.00 15.42 165 ASP B N 1
ATOM 3284 C CA . ASP B 1 168 ? 62.557 48.557 46.744 1.00 18.14 165 ASP B CA 1
ATOM 3285 C C . ASP B 1 168 ? 62.365 47.890 45.387 1.00 17.72 165 ASP B C 1
ATOM 3286 O O . ASP B 1 168 ? 62.175 46.699 45.269 1.00 15.47 165 ASP B O 1
ATOM 3291 N N . GLU B 1 169 ? 62.411 48.662 44.341 1.00 16.23 166 GLU B N 1
ATOM 3292 C CA . GLU B 1 169 ? 62.319 48.166 42.992 1.00 16.91 166 GLU B CA 1
ATOM 3293 C C . GLU B 1 169 ? 63.164 49.012 42.080 1.00 17.48 166 GLU B C 1
ATOM 3294 O O . GLU B 1 169 ? 63.167 50.194 42.195 1.00 16.49 166 GLU B O 1
ATOM 3300 N N . THR B 1 170 ? 63.836 48.361 41.144 1.00 16.17 167 THR B N 1
ATOM 3301 C CA . THR B 1 170 ? 64.528 49.030 40.061 1.00 15.82 167 THR B CA 1
ATOM 3302 C C . THR B 1 170 ? 63.641 48.948 38.820 1.00 17.18 167 THR B C 1
ATOM 3303 O O . THR B 1 170 ? 63.222 47.847 38.415 1.00 15.51 167 THR B O 1
ATOM 3307 N N . ILE B 1 171 ? 63.331 50.109 38.252 1.00 15.13 168 ILE B N 1
ATOM 3308 C CA . ILE B 1 171 ? 62.390 50.222 37.202 1.00 14.26 168 ILE B CA 1
ATOM 3309 C C . ILE B 1 171 ? 63.161 50.391 35.866 1.00 15.08 168 ILE B C 1
ATOM 3310 O O . ILE B 1 171 ? 62.756 49.858 34.874 1.00 15.25 168 ILE B O 1
ATOM 3315 N N . PHE B 1 172 ? 64.191 51.231 35.859 1.00 13.98 169 PHE B N 1
ATOM 3316 C CA . PHE B 1 172 ? 65.007 51.564 34.678 1.00 13.20 169 PHE B CA 1
ATOM 3317 C C . PHE B 1 172 ? 66.456 51.325 35.027 1.00 14.30 169 PHE B C 1
ATOM 3318 O O . PHE B 1 172 ? 66.953 51.640 36.134 1.00 12.37 169 PHE B O 1
ATOM 3326 N N . ILE B 1 173 ? 67.178 50.850 34.064 1.00 12.26 170 ILE B N 1
ATOM 3327 C CA . ILE B 1 173 ? 68.639 50.786 34.105 1.00 11.85 170 ILE B CA 1
ATOM 3328 C C . ILE B 1 173 ? 69.122 51.444 32.816 1.00 12.55 170 ILE B C 1
ATOM 3329 O O . ILE B 1 173 ? 68.708 51.032 31.726 1.00 12.26 170 ILE B O 1
ATOM 3334 N N . SER B 1 174 ? 69.955 52.457 32.940 1.00 12.46 171 SER B N 1
ATOM 3335 C CA . SER B 1 174 ? 70.493 53.169 31.772 1.00 12.07 171 SER B CA 1
ATOM 3336 C C . SER B 1 174 ? 71.750 52.568 31.254 1.00 12.14 171 SER B C 1
ATOM 3337 O O . SER B 1 174 ? 72.647 52.120 32.005 1.00 12.05 171 SER B O 1
ATOM 3340 N N . TRP B 1 175 ? 71.893 52.625 29.916 1.00 12.28 172 TRP B N 1
ATOM 3341 C CA . TRP B 1 175 ? 73.092 52.366 29.184 1.00 12.77 172 TRP B CA 1
ATOM 3342 C C . TRP B 1 175 ? 73.566 53.764 28.672 1.00 12.58 172 TRP B C 1
ATOM 3343 O O . TRP B 1 175 ? 72.740 54.520 28.251 1.00 13.24 172 TRP B O 1
ATOM 3354 N N . PHE B 1 176 ? 74.832 54.046 28.824 1.00 12.55 173 PHE B N 1
ATOM 3355 C CA . PHE B 1 176 ? 75.446 55.289 28.302 1.00 13.18 173 PHE B CA 1
ATOM 3356 C C . PHE B 1 176 ? 76.448 54.924 27.235 1.00 11.26 173 PHE B C 1
ATOM 3357 O O . PHE B 1 176 ? 77.285 53.990 27.363 1.00 12.06 173 PHE B O 1
ATOM 3365 N N . GLU B 1 177 ? 76.537 55.811 26.254 1.00 14.29 174 GLU B N 1
ATOM 3366 C CA . GLU B 1 177 ? 77.428 55.652 25.144 1.00 14.37 174 GLU B CA 1
ATOM 3367 C C . GLU B 1 177 ? 78.872 55.385 25.608 1.00 13.50 174 GLU B C 1
ATOM 3368 O O . GLU B 1 177 ? 79.577 54.599 24.993 1.00 14.82 174 GLU B O 1
ATOM 3374 N N . GLY B 1 178 ? 79.343 56.121 26.612 1.00 12.35 175 GLY B N 1
ATOM 3375 C CA . GLY B 1 178 ? 80.697 55.991 27.113 1.00 13.06 175 GLY B CA 1
ATOM 3376 C C . GLY B 1 178 ? 81.111 54.790 27.926 1.00 13.41 175 GLY B C 1
ATOM 3377 O O . GLY B 1 178 ? 82.257 54.661 28.321 1.00 14.27 175 GLY B O 1
ATOM 3378 N N . GLY B 1 179 ? 80.191 53.883 28.192 1.00 12.69 176 GLY B N 1
ATOM 3379 C CA . GLY B 1 179 ? 80.554 52.606 28.765 1.00 12.98 176 GLY B CA 1
ATOM 3380 C C . GLY B 1 179 ? 79.966 52.295 30.106 1.00 13.89 176 GLY B C 1
ATOM 3381 O O . GLY B 1 179 ? 80.140 51.184 30.597 1.00 14.33 176 GLY B O 1
ATOM 3382 N N . GLU B 1 180 ? 79.273 53.266 30.699 1.00 14.36 177 GLU B N 1
ATOM 3383 C CA . GLU B 1 180 ? 78.716 53.076 32.071 1.00 13.99 177 GLU B CA 1
ATOM 3384 C C . GLU B 1 180 ? 77.257 52.623 32.069 1.00 12.07 177 GLU B C 1
ATOM 3385 O O . GLU B 1 180 ? 76.542 52.713 31.066 1.00 12.87 177 GLU B O 1
ATOM 3391 N N . VAL B 1 181 ? 76.740 52.208 33.250 1.00 11.83 178 VAL B N 1
ATOM 3392 C CA . VAL B 1 181 ? 75.365 51.932 33.422 1.00 11.23 178 VAL B CA 1
ATOM 3393 C C . VAL B 1 181 ? 74.901 52.577 34.706 1.00 11.18 178 VAL B C 1
ATOM 3394 O O . VAL B 1 181 ? 75.703 53.050 35.436 1.00 11.47 178 VAL B O 1
ATOM 3398 N N . PHE B 1 182 ? 73.613 52.698 34.851 1.00 11.09 179 PHE B N 1
ATOM 3399 C CA . PHE B 1 182 ? 73.058 53.363 36.086 1.00 11.67 179 PHE B CA 1
ATOM 3400 C C . PHE B 1 182 ? 71.705 52.850 36.411 1.00 11.67 179 PHE B C 1
ATOM 3401 O O . PHE B 1 182 ? 70.829 52.644 35.564 1.00 11.95 179 PHE B O 1
ATOM 3409 N N . ARG B 1 183 ? 71.458 52.663 37.706 1.00 12.14 180 ARG B N 1
ATOM 3410 C CA . ARG B 1 183 ? 70.097 52.394 38.116 1.00 13.16 180 ARG B CA 1
ATOM 3411 C C . ARG B 1 183 ? 69.302 53.705 38.153 1.00 13.98 180 ARG B C 1
ATOM 3412 O O . ARG B 1 183 ? 69.245 54.405 39.206 1.00 13.47 180 ARG B O 1
ATOM 3420 N N . SER B 1 184 ? 68.617 54.005 37.025 1.00 12.99 181 SER B N 1
ATOM 3421 C CA . SER B 1 184 ? 68.057 55.306 36.722 1.00 13.20 181 SER B CA 1
ATOM 3422 C C . SER B 1 184 ? 66.610 55.534 37.084 1.00 13.83 181 SER B C 1
ATOM 3423 O O . SER B 1 184 ? 66.141 56.684 36.939 1.00 14.22 181 SER B O 1
ATOM 3428 N N . GLY B 1 185 ? 65.884 54.481 37.530 1.00 13.35 182 GLY B N 1
ATOM 3429 C CA . GLY B 1 185 ? 64.569 54.621 38.070 1.00 13.11 182 GLY B CA 1
ATOM 3430 C C . GLY B 1 185 ? 64.482 53.679 39.235 1.00 15.45 182 GLY B C 1
ATOM 3431 O O . GLY B 1 185 ? 64.598 52.484 39.055 1.00 14.79 182 GLY B O 1
ATOM 3432 N N . CYS B 1 186 ? 64.273 54.207 40.436 1.00 13.40 183 CYS B N 1
ATOM 3433 C CA . CYS B 1 186 ? 64.361 53.382 41.640 1.00 15.68 183 CYS B CA 1
ATOM 3434 C C . CYS B 1 186 ? 63.221 53.831 42.529 1.00 15.45 183 CYS B C 1
ATOM 3435 O O . CYS B 1 186 ? 63.051 55.048 42.757 1.00 15.15 183 CYS B O 1
ATOM 3438 N N . THR B 1 187 ? 62.505 52.873 43.132 1.00 14.60 184 THR B N 1
ATOM 3439 C CA . THR B 1 187 ? 61.486 53.237 44.102 1.00 14.16 184 THR B CA 1
ATOM 3440 C C . THR B 1 187 ? 61.970 52.904 45.503 1.00 14.66 184 THR B C 1
ATOM 3441 O O . THR B 1 187 ? 62.846 52.027 45.713 1.00 13.38 184 THR B O 1
ATOM 3445 N N . PHE B 1 188 ? 61.468 53.654 46.477 1.00 13.23 185 PHE B N 1
ATOM 3446 C CA . PHE B 1 188 ? 61.734 53.423 47.901 1.00 15.54 185 PHE B CA 1
ATOM 3447 C C . PHE B 1 188 ? 60.503 53.759 48.681 1.00 16.36 185 PHE B C 1
ATOM 3448 O O . PHE B 1 188 ? 59.621 54.471 48.225 1.00 16.28 185 PHE B O 1
ATOM 3456 N N . THR B 1 189 ? 60.375 53.170 49.880 1.00 15.94 186 THR B N 1
ATOM 3457 C CA . THR B 1 189 ? 59.301 53.559 50.743 1.00 17.83 186 THR B CA 1
ATOM 3458 C C . THR B 1 189 ? 59.932 53.978 52.081 1.00 17.02 186 THR B C 1
ATOM 3459 O O . THR B 1 189 ? 60.814 53.300 52.604 1.00 14.84 186 THR B O 1
ATOM 3463 N N . ARG B 1 190 ? 59.461 55.114 52.593 1.00 16.61 187 ARG B N 1
ATOM 3464 C CA . ARG B 1 190 ? 59.975 55.643 53.855 1.00 17.11 187 ARG B CA 1
ATOM 3465 C C . ARG B 1 190 ? 58.769 56.063 54.641 1.00 15.50 187 ARG B C 1
ATOM 3466 O O . ARG B 1 190 ? 57.992 56.925 54.265 1.00 15.83 187 ARG B O 1
ATOM 3474 N N . GLY B 1 191 ? 58.524 55.382 55.754 1.00 16.89 188 GLY B N 1
ATOM 3475 C CA . GLY B 1 191 ? 57.301 55.628 56.505 1.00 16.09 188 GLY B CA 1
ATOM 3476 C C . GLY B 1 191 ? 56.167 55.176 55.639 1.00 15.87 188 GLY B C 1
ATOM 3477 O O . GLY B 1 191 ? 56.203 54.046 55.064 1.00 17.27 188 GLY B O 1
ATOM 3478 N N . LYS B 1 192 ? 55.173 56.027 55.514 1.00 14.29 189 LYS B N 1
ATOM 3479 C CA . LYS B 1 192 ? 54.093 55.820 54.623 1.00 15.54 189 LYS B CA 1
ATOM 3480 C C . LYS B 1 192 ? 54.381 56.350 53.208 1.00 17.06 189 LYS B C 1
ATOM 3481 O O . LYS B 1 192 ? 53.597 56.100 52.302 1.00 16.58 189 LYS B O 1
ATOM 3487 N N . GLY B 1 193 ? 55.442 57.120 53.064 1.00 15.20 190 GLY B N 1
ATOM 3488 C CA . GLY B 1 193 ? 55.697 57.814 51.774 1.00 13.89 190 GLY B CA 1
ATOM 3489 C C . GLY B 1 193 ? 56.377 56.906 50.782 1.00 14.58 190 GLY B C 1
ATOM 3490 O O . GLY B 1 193 ? 57.239 56.101 51.164 1.00 16.19 190 GLY B O 1
ATOM 3491 N N . LYS B 1 194 ? 56.023 57.105 49.519 1.00 14.36 191 LYS B N 1
ATOM 3492 C CA . LYS B 1 194 ? 56.588 56.469 48.402 1.00 14.74 191 LYS B CA 1
ATOM 3493 C C . LYS B 1 194 ? 57.501 57.475 47.635 1.00 14.10 191 LYS B C 1
ATOM 3494 O O . LYS B 1 194 ? 57.098 58.647 47.396 1.00 14.13 191 LYS B O 1
ATOM 3500 N N . ILE B 1 195 ? 58.699 57.043 47.280 1.00 14.19 192 ILE B N 1
ATOM 3501 C CA . ILE B 1 195 ? 59.702 57.914 46.656 1.00 14.08 192 ILE B CA 1
ATOM 3502 C C . ILE B 1 195 ? 60.107 57.260 45.348 1.00 14.06 192 ILE B C 1
ATOM 3503 O O . ILE B 1 195 ? 60.278 56.034 45.319 1.00 13.72 192 ILE B O 1
ATOM 3508 N N . PHE B 1 196 ? 60.274 58.043 44.313 1.00 12.70 193 PHE B N 1
ATOM 3509 C CA . PHE B 1 196 ? 60.775 57.556 43.033 1.00 10.99 193 PHE B CA 1
ATOM 3510 C C . PHE B 1 196 ? 61.914 58.450 42.615 1.00 13.12 193 PHE B C 1
ATOM 3511 O O . PHE B 1 196 ? 61.727 59.703 42.656 1.00 14.19 193 PHE B O 1
ATOM 3519 N N . TYR B 1 197 ? 63.111 57.865 42.453 1.00 12.14 194 TYR B N 1
ATOM 3520 C CA . TYR B 1 197 ? 64.272 58.555 41.930 1.00 11.75 194 TYR B CA 1
ATOM 3521 C C . TYR B 1 197 ? 64.245 58.337 40.413 1.00 12.57 194 TYR B C 1
ATOM 3522 O O . TYR B 1 197 ? 64.240 57.180 39.981 1.00 12.60 194 TYR B O 1
ATOM 3531 N N . PHE B 1 198 ? 64.334 59.414 39.644 1.00 11.22 195 PHE B N 1
ATOM 3532 C CA . PHE B 1 198 ? 64.348 59.283 38.147 1.00 11.32 195 PHE B CA 1
ATOM 3533 C C . PHE B 1 198 ? 65.454 60.146 37.581 1.00 13.99 195 PHE B C 1
ATOM 3534 O O . PHE B 1 198 ? 65.547 61.373 37.848 1.00 14.10 195 PHE B O 1
ATOM 3542 N N . ARG B 1 199 ? 66.383 59.495 36.899 1.00 14.48 196 ARG B N 1
ATOM 3543 C CA . ARG B 1 199 ? 67.693 60.089 36.643 1.00 15.52 196 ARG B CA 1
ATOM 3544 C C . ARG B 1 199 ? 67.707 61.228 35.614 1.00 15.37 196 ARG B C 1
ATOM 3545 O O . ARG B 1 199 ? 68.447 62.222 35.833 1.00 15.47 196 ARG B O 1
ATOM 3553 N N . PRO B 1 200 ? 66.976 61.129 34.511 1.00 15.38 197 PRO B N 1
ATOM 3554 C CA . PRO B 1 200 ? 67.165 62.157 33.490 1.00 16.08 197 PRO B CA 1
ATOM 3555 C C . PRO B 1 200 ? 66.758 63.562 33.869 1.00 16.04 197 PRO B C 1
ATOM 3556 O O . PRO B 1 200 ? 65.806 63.772 34.661 1.00 17.23 197 PRO B O 1
ATOM 3560 N N . GLY B 1 201 ? 67.463 64.544 33.260 1.00 16.96 198 GLY B N 1
ATOM 3561 C CA . GLY B 1 201 ? 67.039 65.919 33.342 1.00 16.64 198 GLY B CA 1
ATOM 3562 C C . GLY B 1 201 ? 68.121 66.958 33.492 1.00 17.24 198 GLY B C 1
ATOM 3563 O O . GLY B 1 201 ? 67.949 67.933 34.245 1.00 16.88 198 GLY B O 1
ATOM 3564 N N . HIS B 1 202 ? 69.270 66.758 32.871 1.00 15.73 199 HIS B N 1
ATOM 3565 C CA . HIS B 1 202 ? 70.303 67.817 32.912 1.00 15.76 199 HIS B CA 1
ATOM 3566 C C . HIS B 1 202 ? 69.838 69.139 32.293 1.00 14.82 199 HIS B C 1
ATOM 3567 O O . HIS B 1 202 ? 69.185 69.158 31.281 1.00 16.98 199 HIS B O 1
ATOM 3574 N N . GLU B 1 203 ? 70.222 70.274 32.921 1.00 14.03 200 GLU B N 1
ATOM 3575 C CA . GLU B 1 203 ? 69.628 71.552 32.636 1.00 13.75 200 GLU B CA 1
ATOM 3576 C C . GLU B 1 203 ? 69.941 72.047 31.210 1.00 14.82 200 GLU B C 1
ATOM 3577 O O . GLU B 1 203 ? 69.243 72.928 30.705 1.00 15.10 200 GLU B O 1
ATOM 3583 N N . THR B 1 204 ? 71.004 71.521 30.617 1.00 15.47 201 THR B N 1
ATOM 3584 C CA . THR B 1 204 ? 71.447 72.017 29.301 1.00 16.28 201 THR B CA 1
ATOM 3585 C C . THR B 1 204 ? 70.881 71.227 28.140 1.00 17.67 201 THR B C 1
ATOM 3586 O O . THR B 1 204 ? 71.246 71.502 26.994 1.00 15.83 201 THR B O 1
ATOM 3590 N N . TYR B 1 205 ? 70.018 70.250 28.414 1.00 17.23 202 TYR B N 1
ATOM 3591 C CA . TYR B 1 205 ? 69.353 69.458 27.367 1.00 17.45 202 TYR B CA 1
ATOM 3592 C C . TYR B 1 205 ? 67.835 69.528 27.591 1.00 17.67 202 TYR B C 1
ATOM 3593 O O . TYR B 1 205 ? 67.366 69.630 28.761 1.00 14.28 202 TYR B O 1
ATOM 3602 N N . PRO B 1 206 ? 67.047 69.393 26.518 1.00 16.69 203 PRO B N 1
ATOM 3603 C CA . PRO B 1 206 ? 65.595 69.547 26.570 1.00 16.20 203 PRO B CA 1
ATOM 3604 C C . PRO B 1 206 ? 64.940 68.248 27.006 1.00 17.20 203 PRO B C 1
ATOM 3605 O O . PRO B 1 206 ? 63.932 67.819 26.455 1.00 17.11 203 PRO B O 1
ATOM 3609 N N . THR B 1 207 ? 65.487 67.672 28.052 1.00 15.16 204 THR B N 1
ATOM 3610 C CA . THR B 1 207 ? 65.030 66.319 28.487 1.00 15.85 204 THR B CA 1
ATOM 3611 C C . THR B 1 207 ? 63.571 66.397 28.949 1.00 15.29 204 THR B C 1
ATOM 3612 O O . THR B 1 207 ? 62.806 65.496 28.737 1.00 15.60 204 THR B O 1
ATOM 3616 N N . TYR B 1 208 ? 63.204 67.485 29.648 1.00 16.51 205 TYR B N 1
ATOM 3617 C CA . TYR B 1 208 ? 61.830 67.674 30.106 1.00 15.83 205 TYR B CA 1
ATOM 3618 C C . TYR B 1 208 ? 60.828 68.160 29.085 1.00 17.24 205 TYR B C 1
ATOM 3619 O O . TYR B 1 208 ? 59.690 68.425 29.438 1.00 19.92 205 TYR B O 1
ATOM 3628 N N . HIS B 1 209 ? 61.225 68.233 27.822 1.00 16.04 206 HIS B N 1
ATOM 3629 C CA . HIS B 1 209 ? 60.296 68.313 26.747 1.00 18.33 206 HIS B CA 1
ATOM 3630 C C . HIS B 1 209 ? 60.022 66.969 26.044 1.00 19.23 206 HIS B C 1
ATOM 3631 O O . HIS B 1 209 ? 59.141 66.900 25.163 1.00 20.05 206 HIS B O 1
ATOM 3638 N N . HIS B 1 210 ? 60.733 65.904 26.438 1.00 19.48 207 HIS B N 1
ATOM 3639 C CA . HIS B 1 210 ? 60.576 64.556 25.826 1.00 18.44 207 HIS B CA 1
ATOM 3640 C C . HIS B 1 210 ? 59.315 63.928 26.448 1.00 18.11 207 HIS B C 1
ATOM 3641 O O . HIS B 1 210 ? 59.212 63.809 27.684 1.00 18.65 207 HIS B O 1
ATOM 3648 N N . PRO B 1 211 ? 58.332 63.599 25.611 1.00 18.23 208 PRO B N 1
ATOM 3649 C CA . PRO B 1 211 ? 57.026 63.121 26.051 1.00 17.69 208 PRO B CA 1
ATOM 3650 C C . PRO B 1 211 ? 57.137 61.865 26.898 1.00 17.37 208 PRO B C 1
ATOM 3651 O O . PRO B 1 211 ? 56.313 61.707 27.798 1.00 17.46 208 PRO B O 1
ATOM 3655 N N . ASP B 1 212 ? 58.096 60.976 26.636 1.00 16.27 209 ASP B N 1
ATOM 3656 C CA . ASP B 1 212 ? 58.198 59.729 27.466 1.00 17.52 209 ASP B CA 1
ATOM 3657 C C . ASP B 1 212 ? 58.701 60.039 28.859 1.00 15.35 209 ASP B C 1
ATOM 3658 O O . ASP B 1 212 ? 58.251 59.448 29.846 1.00 15.24 209 ASP B O 1
ATOM 3663 N N . VAL B 1 213 ? 59.621 60.991 28.953 1.00 15.03 210 VAL B N 1
ATOM 3664 C CA . VAL B 1 213 ? 60.128 61.481 30.263 1.00 16.13 210 VAL B CA 1
ATOM 3665 C C . VAL B 1 213 ? 58.970 62.049 31.071 1.00 16.33 210 VAL B C 1
ATOM 3666 O O . VAL B 1 213 ? 58.829 61.722 32.279 1.00 16.96 210 VAL B O 1
ATOM 3670 N N . LEU B 1 214 ? 58.180 62.945 30.474 1.00 15.34 211 LEU B N 1
ATOM 3671 C CA . LEU B 1 214 ? 57.065 63.607 31.174 1.00 15.98 211 LEU B CA 1
ATOM 3672 C C . LEU B 1 214 ? 56.003 62.554 31.579 1.00 16.31 211 LEU B C 1
ATOM 3673 O O . LEU B 1 214 ? 55.446 62.566 32.677 1.00 13.92 211 LEU B O 1
ATOM 3678 N N . LYS B 1 215 ? 55.736 61.612 30.674 1.00 15.17 212 LYS B N 1
ATOM 3679 C CA . LYS B 1 215 ? 54.826 60.519 31.022 1.00 16.47 212 LYS B CA 1
ATOM 3680 C C . LYS B 1 215 ? 55.282 59.700 32.198 1.00 15.67 212 LYS B C 1
ATOM 3681 O O . LYS B 1 215 ? 54.449 59.367 33.043 1.00 17.06 212 LYS B O 1
ATOM 3687 N N . VAL B 1 216 ? 56.578 59.365 32.303 1.00 14.68 213 VAL B N 1
ATOM 3688 C CA . VAL B 1 216 ? 57.090 58.629 33.494 1.00 14.55 213 VAL B CA 1
ATOM 3689 C C . VAL B 1 216 ? 56.852 59.441 34.730 1.00 14.81 213 VAL B C 1
ATOM 3690 O O . VAL B 1 216 ? 56.405 58.925 35.749 1.00 12.97 213 VAL B O 1
ATOM 3694 N N . ILE B 1 217 ? 57.065 60.735 34.617 1.00 13.89 214 ILE B N 1
ATOM 3695 C CA . ILE B 1 217 ? 56.829 61.573 35.804 1.00 14.75 214 ILE B CA 1
ATOM 3696 C C . ILE B 1 217 ? 55.350 61.573 36.216 1.00 13.85 214 ILE B C 1
ATOM 3697 O O . ILE B 1 217 ? 55.017 61.401 37.414 1.00 14.77 214 ILE B O 1
ATOM 3702 N N . ALA B 1 218 ? 54.459 61.649 35.268 1.00 14.93 215 ALA B N 1
ATOM 3703 C CA . ALA B 1 218 ? 53.042 61.659 35.518 1.00 14.68 215 ALA B CA 1
ATOM 3704 C C . ALA B 1 218 ? 52.642 60.318 36.129 1.00 14.82 215 ALA B C 1
ATOM 3705 O O . ALA B 1 218 ? 51.949 60.238 37.135 1.00 14.86 215 ALA B O 1
ATOM 3707 N N . ASN B 1 219 ? 53.074 59.253 35.474 1.00 14.14 216 ASN B N 1
ATOM 3708 C CA . ASN B 1 219 ? 52.838 57.901 36.031 1.00 14.43 216 ASN B CA 1
ATOM 3709 C C . ASN B 1 219 ? 53.344 57.739 37.464 1.00 13.55 216 ASN B C 1
ATOM 3710 O O . ASN B 1 219 ? 52.702 57.100 38.347 1.00 14.26 216 ASN B O 1
ATOM 3715 N N . ALA B 1 220 ? 54.508 58.289 37.743 1.00 14.33 217 ALA B N 1
ATOM 3716 C CA . ALA B 1 220 ? 55.111 58.239 39.049 1.00 14.86 217 ALA B CA 1
ATOM 3717 C C . ALA B 1 220 ? 54.349 59.049 40.075 1.00 15.77 217 ALA B C 1
ATOM 3718 O O . ALA B 1 220 ? 54.240 58.613 41.254 1.00 14.69 217 ALA B O 1
ATOM 3720 N N . VAL B 1 221 ? 53.888 60.254 39.694 1.00 17.24 218 VAL B N 1
ATOM 3721 C CA . VAL B 1 221 ? 53.019 61.054 40.583 1.00 17.69 218 VAL B CA 1
ATOM 3722 C C . VAL B 1 221 ? 51.785 60.254 41.020 1.00 19.05 218 VAL B C 1
ATOM 3723 O O . VAL B 1 221 ? 51.445 60.188 42.194 1.00 19.50 218 VAL B O 1
ATOM 3727 N N . ARG B 1 222 ? 51.158 59.541 40.086 1.00 18.43 219 ARG B N 1
ATOM 3728 C CA . ARG B 1 222 ? 50.004 58.745 40.387 1.00 19.72 219 ARG B CA 1
ATOM 3729 C C . ARG B 1 222 ? 50.359 57.607 41.315 1.00 17.65 219 ARG B C 1
ATOM 3730 O O . ARG B 1 222 ? 49.665 57.401 42.327 1.00 17.34 219 ARG B O 1
ATOM 3738 N N . TRP B 1 223 ? 51.492 56.935 41.055 1.00 16.64 220 TRP B N 1
ATOM 3739 C CA . TRP B 1 223 ? 51.947 55.763 41.844 1.00 16.62 220 TRP B CA 1
ATOM 3740 C C . TRP B 1 223 ? 52.315 56.188 43.291 1.00 17.26 220 TRP B C 1
ATOM 3741 O O . TRP B 1 223 ? 51.992 55.494 44.281 1.00 16.47 220 TRP B O 1
ATOM 3752 N N . ALA B 1 224 ? 52.871 57.389 43.401 1.00 14.99 221 ALA B N 1
ATOM 3753 C CA . ALA B 1 224 ? 53.333 57.944 44.674 1.00 16.52 221 ALA B CA 1
ATOM 3754 C C . ALA B 1 224 ? 52.238 58.604 45.525 1.00 16.46 221 ALA B C 1
ATOM 3755 O O . ALA B 1 224 ? 52.545 59.096 46.630 1.00 16.98 221 ALA B O 1
ATOM 3757 N N . ALA B 1 225 ? 50.997 58.681 45.036 1.00 18.46 222 ALA B N 1
ATOM 3758 C CA . ALA B 1 225 ? 49.978 59.436 45.783 1.00 18.56 222 ALA B CA 1
ATOM 3759 C C . ALA B 1 225 ? 49.742 58.762 47.125 1.00 18.13 222 ALA B C 1
ATOM 3760 O O . ALA B 1 225 ? 49.791 57.557 47.255 1.00 17.02 222 ALA B O 1
ATOM 3762 N N . PRO B 1 226 ? 49.495 59.543 48.145 1.00 18.04 223 PRO B N 1
ATOM 3763 C CA . PRO B 1 226 ? 49.284 58.989 49.485 1.00 19.67 223 PRO B CA 1
ATOM 3764 C C . PRO B 1 226 ? 48.103 58.046 49.599 1.00 22.18 223 PRO B C 1
ATOM 3765 O O . PRO B 1 226 ? 47.119 58.236 48.928 1.00 22.28 223 PRO B O 1
ATOM 3769 N N . VAL B 1 227 ? 48.152 57.069 50.506 1.00 25.70 224 VAL B N 1
ATOM 3770 C CA . VAL B 1 227 ? 46.924 56.245 50.711 1.00 28.13 224 VAL B CA 1
ATOM 3771 C C . VAL B 1 227 ? 46.219 56.480 52.062 1.00 30.68 224 VAL B C 1
ATOM 3772 O O . VAL B 1 227 ? 44.968 56.714 52.068 1.00 32.36 224 VAL B O 1
ATOM 3776 N N . ASN B 1 228 ? 46.994 56.416 53.146 1.00 31.81 225 ASN B N 1
ATOM 3777 C CA . ASN B 1 228 ? 46.483 56.488 54.566 1.00 33.09 225 ASN B CA 1
ATOM 3778 C C . ASN B 1 228 ? 47.217 57.661 55.234 1.00 34.44 225 ASN B C 1
ATOM 3779 O O . ASN B 1 228 ? 47.731 57.559 56.350 1.00 34.76 225 ASN B O 1
ATOM 3784 N N . ARG B 1 229 ? 47.311 58.778 54.553 1.00 36.73 226 ARG B N 1
ATOM 3785 C CA . ARG B 1 229 ? 48.195 59.819 55.076 1.00 37.95 226 ARG B CA 1
ATOM 3786 C C . ARG B 1 229 ? 47.842 60.218 56.545 1.00 39.43 226 ARG B C 1
ATOM 3787 O O . ARG B 1 229 ? 46.648 60.360 56.905 1.00 38.69 226 ARG B O 1
ATOM 3795 N N . GLY B 1 230 ? 48.887 60.295 57.396 1.00 40.93 227 GLY B N 1
ATOM 3796 C CA . GLY B 1 230 ? 48.808 60.931 58.735 1.00 41.22 227 GLY B CA 1
ATOM 3797 C C . GLY B 1 230 ? 48.888 60.119 60.044 1.00 42.84 227 GLY B C 1
ATOM 3798 O O . GLY B 1 230 ? 49.514 60.598 61.010 1.00 44.36 227 GLY B O 1
ATOM 3799 N N . GLU B 1 231 ? 48.317 58.896 60.079 1.00 42.67 228 GLU B N 1
ATOM 3800 C CA . GLU B 1 231 ? 47.731 58.280 61.332 1.00 41.23 228 GLU B CA 1
ATOM 3801 C C . GLU B 1 231 ? 48.502 57.308 62.312 1.00 40.41 228 GLU B C 1
ATOM 3802 O O . GLU B 1 231 ? 47.819 56.684 63.150 1.00 40.17 228 GLU B O 1
ATOM 3808 N N . ILE B 1 232 ? 49.839 57.134 62.238 1.00 38.65 229 ILE B N 1
ATOM 3809 C CA . ILE B 1 232 ? 50.541 56.055 63.016 1.00 37.02 229 ILE B CA 1
ATOM 3810 C C . ILE B 1 232 ? 50.869 56.390 64.491 1.00 34.85 229 ILE B C 1
ATOM 3811 O O . ILE B 1 232 ? 51.546 57.351 64.795 1.00 35.56 229 ILE B O 1
ATOM 3816 N N . VAL B 1 233 ? 50.437 55.513 65.362 1.00 33.24 230 VAL B N 1
ATOM 3817 C CA . VAL B 1 233 ? 50.713 55.607 66.765 1.00 31.86 230 VAL B CA 1
ATOM 3818 C C . VAL B 1 233 ? 52.002 54.879 67.085 1.00 27.61 230 VAL B C 1
ATOM 3819 O O . VAL B 1 233 ? 52.206 53.691 66.714 1.00 28.14 230 VAL B O 1
ATOM 3823 N N . PHE B 1 234 ? 52.883 55.600 67.765 1.00 21.56 231 PHE B N 1
ATOM 3824 C CA . PHE B 1 234 ? 54.064 55.028 68.322 1.00 17.83 231 PHE B CA 1
ATOM 3825 C C . PHE B 1 234 ? 54.028 55.159 69.831 1.00 17.25 231 PHE B C 1
ATOM 3826 O O . PHE B 1 234 ? 53.100 55.728 70.371 1.00 21.01 231 PHE B O 1
ATOM 3834 N N . GLY B 1 235 ? 55.067 54.742 70.496 1.00 15.12 232 GLY B N 1
ATOM 3835 C CA . GLY B 1 235 ? 55.208 55.018 71.934 1.00 15.74 232 GLY B CA 1
ATOM 3836 C C . GLY B 1 235 ? 54.772 53.934 72.841 1.00 15.09 232 GLY B C 1
ATOM 3837 O O . GLY B 1 235 ? 54.584 52.803 72.450 1.00 12.78 232 GLY B O 1
ATOM 3838 N N . ASN B 1 236 ? 54.649 54.286 74.111 1.00 12.34 233 ASN B N 1
ATOM 3839 C CA . ASN B 1 236 ? 54.363 53.301 75.126 1.00 13.46 233 ASN B CA 1
ATOM 3840 C C . ASN B 1 236 ? 52.926 52.825 75.021 1.00 13.99 233 ASN B C 1
ATOM 3841 O O . ASN B 1 236 ? 51.996 53.655 75.095 1.00 16.19 233 ASN B O 1
ATOM 3850 N N . VAL B 1 237 ? 52.685 51.508 74.974 1.00 12.94 234 VAL B N 1
ATOM 3851 C CA . VAL B 1 237 ? 51.346 50.974 74.756 1.00 11.58 234 VAL B CA 1
ATOM 3852 C C . VAL B 1 237 ? 51.073 49.831 75.755 1.00 11.42 234 VAL B C 1
ATOM 3853 O O . VAL B 1 237 ? 52.004 49.155 76.189 1.00 12.90 234 VAL B O 1
ATOM 3857 N N . LYS B 1 238 ? 49.812 49.729 76.166 1.00 10.88 235 LYS B N 1
ATOM 3858 C CA . LYS B 1 238 ? 49.314 48.746 77.096 1.00 9.95 235 LYS B CA 1
ATOM 3859 C C . LYS B 1 238 ? 49.074 47.462 76.250 1.00 8.93 235 LYS B C 1
ATOM 3860 O O . LYS B 1 238 ? 48.947 47.528 74.982 1.00 10.96 235 LYS B O 1
ATOM 3866 N N . PRO B 1 239 ? 49.059 46.319 76.911 1.00 9.98 236 PRO B N 1
ATOM 3867 C CA . PRO B 1 239 ? 48.893 45.055 76.224 1.00 9.85 236 PRO B CA 1
ATOM 3868 C C . PRO B 1 239 ? 47.512 44.869 75.638 1.00 11.03 236 PRO B C 1
ATOM 3869 O O . PRO B 1 239 ? 46.547 45.427 76.117 1.00 11.24 236 PRO B O 1
ATOM 3873 N N . LEU B 1 240 ? 47.454 44.083 74.522 1.00 9.86 237 LEU B N 1
ATOM 3874 C CA . LEU B 1 240 ? 46.173 43.721 73.903 1.00 11.00 237 LEU B CA 1
ATOM 3875 C C . LEU B 1 240 ? 45.690 42.381 74.416 1.00 11.98 237 LEU B C 1
ATOM 3876 O O . LEU B 1 240 ? 44.507 42.064 74.303 1.00 16.06 237 LEU B O 1
ATOM 3881 N N . GLU B 1 241 ? 46.583 41.622 75.025 1.00 11.85 238 GLU B N 1
ATOM 3882 C CA . GLU B 1 241 ? 46.285 40.323 75.620 1.00 12.24 238 GLU B CA 1
ATOM 3883 C C . GLU B 1 241 ? 46.749 40.240 77.081 1.00 12.44 238 GLU B C 1
ATOM 3884 O O . GLU B 1 241 ? 47.770 40.803 77.430 1.00 12.75 238 GLU B O 1
ATOM 3890 N N . PRO B 1 242 ? 46.140 39.410 77.883 1.00 13.24 239 PRO B N 1
ATOM 3891 C CA . PRO B 1 242 ? 46.608 39.244 79.265 1.00 13.87 239 PRO B CA 1
ATOM 3892 C C . PRO B 1 242 ? 48.042 38.724 79.330 1.00 14.72 239 PRO B C 1
ATOM 3893 O O . PRO B 1 242 ? 48.372 37.699 78.705 1.00 17.64 239 PRO B O 1
ATOM 3897 N N . ILE B 1 243 ? 48.913 39.430 80.031 1.00 12.49 240 ILE B N 1
ATOM 3898 C CA . ILE B 1 243 ? 50.244 38.941 80.336 1.00 12.30 240 ILE B CA 1
ATOM 3899 C C . ILE B 1 243 ? 50.248 38.180 81.662 1.00 14.74 240 ILE B C 1
ATOM 3900 O O . ILE B 1 243 ? 49.767 38.691 82.656 1.00 13.98 240 ILE B O 1
ATOM 3905 N N . LYS B 1 244 ? 50.769 36.957 81.668 1.00 14.87 241 LYS B N 1
ATOM 3906 C CA . LYS B 1 244 ? 50.763 36.115 82.878 1.00 17.84 241 LYS B CA 1
ATOM 3907 C C . LYS B 1 244 ? 51.917 36.495 83.783 1.00 19.32 241 LYS B C 1
ATOM 3908 O O . LYS B 1 244 ? 53.044 36.584 83.353 1.00 20.70 241 LYS B O 1
ATOM 3914 N N . ALA B 1 245 ? 51.658 36.711 85.056 1.00 20.78 242 ALA B N 1
ATOM 3915 C CA . ALA B 1 245 ? 52.762 36.868 86.006 1.00 21.49 242 ALA B CA 1
ATOM 3916 C C . ALA B 1 245 ? 53.614 35.588 86.025 1.00 23.18 242 ALA B C 1
ATOM 3917 O O . ALA B 1 245 ? 54.835 35.693 86.225 1.00 26.14 242 ALA B O 1
ATOM 3919 N N . THR C 1 6 ? 94.346 38.484 61.479 1.00 36.14 3 THR C N 1
ATOM 3920 C CA . THR C 1 6 ? 93.378 37.468 60.966 1.00 34.89 3 THR C CA 1
ATOM 3921 C C . THR C 1 6 ? 92.042 37.460 61.736 1.00 33.76 3 THR C C 1
ATOM 3922 O O . THR C 1 6 ? 91.004 37.355 61.102 1.00 34.10 3 THR C O 1
ATOM 3926 N N . PRO C 1 7 ? 92.025 37.526 63.075 1.00 31.44 4 PRO C N 1
ATOM 3927 C CA . PRO C 1 7 ? 90.721 37.577 63.768 1.00 29.59 4 PRO C CA 1
ATOM 3928 C C . PRO C 1 7 ? 89.992 38.881 63.459 1.00 27.31 4 PRO C C 1
ATOM 3929 O O . PRO C 1 7 ? 90.618 39.917 63.280 1.00 27.22 4 PRO C O 1
ATOM 3933 N N . ILE C 1 8 ? 88.673 38.808 63.412 1.00 25.07 5 ILE C N 1
ATOM 3934 C CA . ILE C 1 8 ? 87.850 39.972 63.167 1.00 23.18 5 ILE C CA 1
ATOM 3935 C C . ILE C 1 8 ? 87.899 40.826 64.430 1.00 21.75 5 ILE C C 1
ATOM 3936 O O . ILE C 1 8 ? 87.728 40.309 65.533 1.00 20.51 5 ILE C O 1
ATOM 3941 N N . ARG C 1 9 ? 88.082 42.123 64.232 1.00 20.16 6 ARG C N 1
ATOM 3942 C CA . ARG C 1 9 ? 88.197 43.087 65.334 1.00 20.30 6 ARG C CA 1
ATOM 3943 C C . ARG C 1 9 ? 86.865 43.794 65.595 1.00 18.28 6 ARG C C 1
ATOM 3944 O O . ARG C 1 9 ? 86.298 44.440 64.687 1.00 17.63 6 ARG C O 1
ATOM 3952 N N . VAL C 1 10 ? 86.365 43.710 66.831 1.00 15.53 7 VAL C N 1
ATOM 3953 C CA . VAL C 1 10 ? 85.008 44.121 67.086 1.00 14.97 7 VAL C CA 1
ATOM 3954 C C . VAL C 1 10 ? 85.120 45.086 68.239 1.00 14.31 7 VAL C C 1
ATOM 3955 O O . VAL C 1 10 ? 85.877 44.817 69.167 1.00 16.63 7 VAL C O 1
ATOM 3961 N N . VAL C 1 11 ? 84.406 46.186 68.147 1.00 13.45 8 VAL C N 1
ATOM 3962 C CA . VAL C 1 11 ? 84.271 47.120 69.303 1.00 13.11 8 VAL C CA 1
ATOM 3963 C C . VAL C 1 11 ? 82.837 47.136 69.758 1.00 11.51 8 VAL C C 1
ATOM 3964 O O . VAL C 1 11 ? 81.922 47.349 68.982 1.00 11.69 8 VAL C O 1
ATOM 3968 N N . VAL C 1 12 ? 82.608 46.888 71.053 1.00 12.97 9 VAL C N 1
ATOM 3969 C CA . VAL C 1 12 ? 81.286 46.805 71.600 1.00 12.19 9 VAL C CA 1
ATOM 3970 C C . VAL C 1 12 ? 81.062 48.108 72.344 1.00 12.88 9 VAL C C 1
ATOM 3971 O O . VAL C 1 12 ? 81.711 48.327 73.385 1.00 12.61 9 VAL C O 1
ATOM 3975 N N . TRP C 1 13 ? 80.209 48.955 71.791 1.00 12.36 10 TRP C N 1
ATOM 3976 C CA . TRP C 1 13 ? 79.903 50.308 72.351 1.00 12.47 10 TRP C CA 1
ATOM 3977 C C . TRP C 1 13 ? 78.643 50.276 73.167 1.00 13.07 10 TRP C C 1
ATOM 3978 O O . TRP C 1 13 ? 77.585 49.826 72.697 1.00 13.32 10 TRP C O 1
ATOM 3989 N N . ASN C 1 14 ? 78.707 50.758 74.406 1.00 11.25 11 ASN C N 1
ATOM 3990 C CA . ASN C 1 14 ? 77.599 50.758 75.284 1.00 12.88 11 ASN C CA 1
ATOM 3991 C C . ASN C 1 14 ? 77.526 52.117 75.972 1.00 12.25 11 ASN C C 1
ATOM 3992 O O . ASN C 1 14 ? 78.540 52.630 76.358 1.00 12.09 11 ASN C O 1
ATOM 3997 N N . GLU C 1 15 ? 76.343 52.674 76.077 1.00 13.13 12 GLU C N 1
ATOM 3998 C CA . GLU C 1 15 ? 76.168 54.023 76.687 1.00 14.30 12 GLU C CA 1
ATOM 3999 C C . GLU C 1 15 ? 76.700 53.968 78.110 1.00 14.99 12 GLU C C 1
ATOM 4000 O O . GLU C 1 15 ? 77.347 54.911 78.574 1.00 15.46 12 GLU C O 1
ATOM 4006 N N . PHE C 1 16 ? 76.378 52.898 78.816 1.00 15.01 13 PHE C N 1
ATOM 4007 C CA . PHE C 1 16 ? 76.865 52.662 80.207 1.00 15.05 13 PHE C CA 1
ATOM 4008 C C . PHE C 1 16 ? 76.498 53.748 81.206 1.00 17.01 13 PHE C C 1
ATOM 4009 O O . PHE C 1 16 ? 77.361 54.179 81.994 1.00 17.83 13 PHE C O 1
ATOM 4017 N N . ARG C 1 17 ? 75.242 54.162 81.161 1.00 17.22 14 ARG C N 1
ATOM 4018 C CA . ARG C 1 17 ? 74.626 55.017 82.161 1.00 18.49 14 ARG C CA 1
ATOM 4019 C C . ARG C 1 17 ? 73.719 54.194 83.085 1.00 20.77 14 ARG C C 1
ATOM 4020 O O . ARG C 1 17 ? 73.819 54.279 84.320 1.00 22.47 14 ARG C O 1
ATOM 4028 N N . HIS C 1 18 ? 72.847 53.352 82.534 1.00 20.47 15 HIS C N 1
ATOM 4029 C CA . HIS C 1 18 ? 71.916 52.579 83.423 1.00 22.12 15 HIS C CA 1
ATOM 4030 C C . HIS C 1 18 ? 72.598 51.759 84.496 1.00 23.14 15 HIS C C 1
ATOM 4031 O O . HIS C 1 18 ? 72.125 51.680 85.681 1.00 23.92 15 HIS C O 1
ATOM 4038 N N . GLU C 1 19 ? 73.672 51.091 84.094 1.00 23.94 16 GLU C N 1
ATOM 4039 C CA . GLU C 1 19 ? 74.312 50.117 84.973 1.00 25.85 16 GLU C CA 1
ATOM 4040 C C . GLU C 1 19 ? 74.982 50.787 86.157 1.00 27.68 16 GLU C C 1
ATOM 4041 O O . GLU C 1 19 ? 75.270 50.115 87.150 1.00 29.39 16 GLU C O 1
ATOM 4047 N N . LYS C 1 20 ? 75.198 52.103 86.079 1.00 29.35 17 LYS C N 1
ATOM 4048 C CA . LYS C 1 20 ? 75.679 52.867 87.210 1.00 30.55 17 LYS C CA 1
ATOM 4049 C C . LYS C 1 20 ? 74.567 53.481 88.066 1.00 31.33 17 LYS C C 1
ATOM 4050 O O . LYS C 1 20 ? 74.760 53.669 89.268 1.00 32.63 17 LYS C O 1
ATOM 4056 N N . LYS C 1 21 ? 73.420 53.795 87.474 1.00 31.50 18 LYS C N 1
ATOM 4057 C CA . LYS C 1 21 ? 72.350 54.488 88.197 1.00 31.49 18 LYS C CA 1
ATOM 4058 C C . LYS C 1 21 ? 71.220 53.571 88.722 1.00 31.13 18 LYS C C 1
ATOM 4059 O O . LYS C 1 21 ? 70.494 53.960 89.635 1.00 31.03 18 LYS C O 1
ATOM 4065 N N . ASP C 1 22 ? 71.087 52.357 88.192 1.00 29.91 19 ASP C N 1
ATOM 4066 C CA . ASP C 1 22 ? 70.039 51.435 88.665 1.00 29.63 19 ASP C CA 1
ATOM 4067 C C . ASP C 1 22 ? 70.627 50.168 89.327 1.00 28.91 19 ASP C C 1
ATOM 4068 O O . ASP C 1 22 ? 71.211 49.323 88.667 1.00 29.36 19 ASP C O 1
ATOM 4073 N N . GLU C 1 23 ? 70.432 49.988 90.636 1.00 28.20 20 GLU C N 1
ATOM 4074 C CA . GLU C 1 23 ? 70.991 48.818 91.307 1.00 27.52 20 GLU C CA 1
ATOM 4075 C C . GLU C 1 23 ? 70.469 47.492 90.755 1.00 26.76 20 GLU C C 1
ATOM 4076 O O . GLU C 1 23 ? 71.149 46.460 90.797 1.00 26.96 20 GLU C O 1
ATOM 4082 N N . GLN C 1 24 ? 69.247 47.503 90.268 1.00 26.72 21 GLN C N 1
ATOM 4083 C CA . GLN C 1 24 ? 68.640 46.272 89.719 1.00 26.90 21 GLN C CA 1
ATOM 4084 C C . GLN C 1 24 ? 69.344 45.892 88.405 1.00 25.71 21 GLN C C 1
ATOM 4085 O O . GLN C 1 24 ? 69.502 44.713 88.069 1.00 25.74 21 GLN C O 1
ATOM 4091 N N . VAL C 1 25 ? 69.772 46.908 87.676 1.00 24.90 22 VAL C N 1
ATOM 4092 C CA . VAL C 1 25 ? 70.551 46.694 86.445 1.00 23.48 22 VAL C CA 1
ATOM 4093 C C . VAL C 1 25 ? 71.983 46.245 86.770 1.00 21.96 22 VAL C C 1
ATOM 4094 O O . VAL C 1 25 ? 72.499 45.304 86.195 1.00 19.87 22 VAL C O 1
ATOM 4098 N N . ARG C 1 26 ? 72.621 46.931 87.717 1.00 22.58 23 ARG C N 1
ATOM 4099 C CA . ARG C 1 26 ? 73.979 46.633 88.130 1.00 22.26 23 ARG C CA 1
ATOM 4100 C C . ARG C 1 26 ? 74.100 45.214 88.604 1.00 22.23 23 ARG C C 1
ATOM 4101 O O . ARG C 1 26 ? 75.107 44.581 88.395 1.00 23.64 23 ARG C O 1
ATOM 4109 N N . ALA C 1 27 ? 73.081 44.691 89.261 1.00 22.43 24 ALA C N 1
ATOM 4110 C CA . ALA C 1 27 ? 73.161 43.327 89.755 1.00 22.56 24 ALA C CA 1
ATOM 4111 C C . ALA C 1 27 ? 73.236 42.317 88.639 1.00 23.27 24 ALA C C 1
ATOM 4112 O O . ALA C 1 27 ? 73.905 41.295 88.780 1.00 24.63 24 ALA C O 1
ATOM 4114 N N . ILE C 1 28 ? 72.604 42.616 87.498 1.00 21.96 25 ILE C N 1
ATOM 4115 C CA . ILE C 1 28 ? 72.615 41.706 86.335 1.00 21.70 25 ILE C CA 1
ATOM 4116 C C . ILE C 1 28 ? 73.879 41.874 85.529 1.00 20.33 25 ILE C C 1
ATOM 4117 O O . ILE C 1 28 ? 74.466 40.903 85.091 1.00 20.25 25 ILE C O 1
ATOM 4122 N N . TYR C 1 29 ? 74.316 43.120 85.385 1.00 19.48 26 TYR C N 1
ATOM 4123 C CA . TYR C 1 29 ? 75.471 43.470 84.601 1.00 19.81 26 TYR C CA 1
ATOM 4124 C C . TYR C 1 29 ? 76.482 44.315 85.408 1.00 20.21 26 TYR C C 1
ATOM 4125 O O . TYR C 1 29 ? 76.611 45.528 85.165 1.00 19.51 26 TYR C O 1
ATOM 4134 N N . PRO C 1 30 ? 77.166 43.698 86.376 1.00 20.91 27 PRO C N 1
ATOM 4135 C CA . PRO C 1 30 ? 77.962 44.460 87.348 1.00 21.57 27 PRO C CA 1
ATOM 4136 C C . PRO C 1 30 ? 79.129 45.204 86.724 1.00 22.79 27 PRO C C 1
ATOM 4137 O O . PRO C 1 30 ? 79.590 46.202 87.296 1.00 23.10 27 PRO C O 1
ATOM 4141 N N . GLU C 1 31 ? 79.572 44.756 85.546 1.00 22.33 28 GLU C N 1
ATOM 4142 C CA . GLU C 1 31 ? 80.599 45.452 84.776 1.00 23.23 28 GLU C CA 1
ATOM 4143 C C . GLU C 1 31 ? 80.060 45.973 83.428 1.00 21.50 28 GLU C C 1
ATOM 4144 O O . GLU C 1 31 ? 80.844 46.326 82.544 1.00 19.90 28 GLU C O 1
ATOM 4150 N N . GLY C 1 32 ? 78.734 46.046 83.310 1.00 20.24 29 GLY C N 1
ATOM 4151 C CA . GLY C 1 32 ? 78.047 46.624 82.168 1.00 19.88 29 GLY C CA 1
ATOM 4152 C C . GLY C 1 32 ? 77.814 45.556 81.096 1.00 18.05 29 GLY C C 1
ATOM 4153 O O . GLY C 1 32 ? 78.498 44.549 81.087 1.00 15.70 29 GLY C O 1
ATOM 4154 N N . MET C 1 33 ? 76.867 45.809 80.218 1.00 18.64 30 MET C N 1
ATOM 4155 C CA . MET C 1 33 ? 76.537 44.861 79.141 1.00 18.17 30 MET C CA 1
ATOM 4156 C C . MET C 1 33 ? 77.680 44.656 78.160 1.00 16.66 30 MET C C 1
ATOM 4157 O O . MET C 1 33 ? 77.850 43.564 77.586 1.00 17.71 30 MET C O 1
ATOM 4162 N N . HIS C 1 34 ? 78.471 45.705 77.929 1.00 16.65 31 HIS C N 1
ATOM 4163 C CA . HIS C 1 34 ? 79.602 45.629 76.976 1.00 16.71 31 HIS C CA 1
ATOM 4164 C C . HIS C 1 34 ? 80.592 44.558 77.370 1.00 17.06 31 HIS C C 1
ATOM 4165 O O . HIS C 1 34 ? 81.095 43.815 76.533 1.00 17.03 31 HIS C O 1
ATOM 4172 N N . THR C 1 35 ? 80.808 44.395 78.676 1.00 15.75 32 THR C N 1
ATOM 4173 C CA . THR C 1 35 ? 81.770 43.478 79.163 1.00 15.96 32 THR C CA 1
ATOM 4174 C C . THR C 1 35 ? 81.311 42.043 78.911 1.00 15.45 32 THR C C 1
ATOM 4175 O O . THR C 1 35 ? 82.111 41.210 78.495 1.00 14.60 32 THR C O 1
ATOM 4179 N N . VAL C 1 36 ? 80.032 41.785 79.154 1.00 15.80 33 VAL C N 1
ATOM 4180 C CA . VAL C 1 36 ? 79.437 40.451 78.926 1.00 15.65 33 VAL C CA 1
ATOM 4181 C C . VAL C 1 36 ? 79.520 40.034 77.439 1.00 16.37 33 VAL C C 1
ATOM 4182 O O . VAL C 1 36 ? 79.903 38.867 77.106 1.00 17.51 33 VAL C O 1
ATOM 4186 N N . ILE C 1 37 ? 79.133 40.968 76.569 1.00 16.02 34 ILE C N 1
ATOM 4187 C CA . ILE C 1 37 ? 79.119 40.731 75.129 1.00 17.01 34 ILE C CA 1
ATOM 4188 C C . ILE C 1 37 ? 80.551 40.567 74.632 1.00 16.73 34 ILE C C 1
ATOM 4189 O O . ILE C 1 37 ? 80.856 39.614 73.929 1.00 17.42 34 ILE C O 1
ATOM 4194 N N . ALA C 1 38 ? 81.451 41.489 74.986 1.00 16.89 35 ALA C N 1
ATOM 4195 C CA . ALA C 1 38 ? 82.820 41.418 74.553 1.00 16.72 35 ALA C CA 1
ATOM 4196 C C . ALA C 1 38 ? 83.560 40.185 75.057 1.00 17.80 35 ALA C C 1
ATOM 4197 O O . ALA C 1 38 ? 84.371 39.628 74.335 1.00 17.69 35 ALA C O 1
ATOM 4199 N N . SER C 1 39 ? 83.293 39.777 76.306 1.00 17.62 36 SER C N 1
ATOM 4200 C CA . SER C 1 39 ? 83.880 38.564 76.836 1.00 17.89 36 SER C CA 1
ATOM 4201 C C . SER C 1 39 ? 83.493 37.361 76.014 1.00 17.51 36 SER C C 1
ATOM 4202 O O . SER C 1 39 ? 84.329 36.533 75.741 1.00 18.32 36 SER C O 1
ATOM 4205 N N . TYR C 1 40 ? 82.223 37.243 75.659 1.00 17.25 37 TYR C N 1
ATOM 4206 C CA . TYR C 1 40 ? 81.759 36.092 74.868 1.00 16.69 37 TYR C CA 1
ATOM 4207 C C . TYR C 1 40 ? 82.406 36.151 73.514 1.00 16.34 37 TYR C C 1
ATOM 4208 O O . TYR C 1 40 ? 82.823 35.104 72.970 1.00 17.06 37 TYR C O 1
ATOM 4217 N N . LEU C 1 41 ? 82.496 37.343 72.930 1.00 16.04 38 LEU C N 1
ATOM 4218 C CA . LEU C 1 41 ? 83.101 37.442 71.591 1.00 17.07 38 LEU C CA 1
ATOM 4219 C C . LEU C 1 41 ? 84.619 37.072 71.591 1.00 18.90 38 LEU C C 1
ATOM 4220 O O . LEU C 1 41 ? 85.154 36.481 70.627 1.00 20.83 38 LEU C O 1
ATOM 4225 N N . ALA C 1 42 ? 85.315 37.464 72.642 1.00 19.72 39 ALA C N 1
ATOM 4226 C CA . ALA C 1 42 ? 86.699 37.074 72.865 1.00 20.85 39 ALA C CA 1
ATOM 4227 C C . ALA C 1 42 ? 86.879 35.557 72.906 1.00 22.38 39 ALA C C 1
ATOM 4228 O O . ALA C 1 42 ? 87.783 34.992 72.268 1.00 23.17 39 ALA C O 1
ATOM 4230 N N . GLU C 1 43 ? 86.038 34.911 73.684 1.00 23.17 40 GLU C N 1
ATOM 4231 C CA . GLU C 1 43 ? 86.080 33.447 73.800 1.00 24.23 40 GLU C CA 1
ATOM 4232 C C . GLU C 1 43 ? 85.706 32.746 72.501 1.00 25.00 40 GLU C C 1
ATOM 4233 O O . GLU C 1 43 ? 86.117 31.609 72.278 1.00 27.79 40 GLU C O 1
ATOM 4239 N N . ALA C 1 44 ? 84.906 33.395 71.671 1.00 24.47 41 ALA C N 1
ATOM 4240 C CA . ALA C 1 44 ? 84.532 32.909 70.358 1.00 24.84 41 ALA C CA 1
ATOM 4241 C C . ALA C 1 44 ? 85.644 33.094 69.349 1.00 25.16 41 ALA C C 1
ATOM 4242 O O . ALA C 1 44 ? 85.536 32.583 68.253 1.00 27.77 41 ALA C O 1
ATOM 4244 N N . GLY C 1 45 ? 86.677 33.855 69.686 1.00 24.44 42 GLY C N 1
ATOM 4245 C CA . GLY C 1 45 ? 87.855 33.985 68.844 1.00 23.53 42 GLY C CA 1
ATOM 4246 C C . GLY C 1 45 ? 88.019 35.334 68.202 1.00 23.73 42 GLY C C 1
ATOM 4247 O O . GLY C 1 45 ? 88.897 35.507 67.346 1.00 23.91 42 GLY C O 1
ATOM 4248 N N . PHE C 1 46 ? 87.182 36.296 68.602 1.00 22.34 43 PHE C N 1
ATOM 4249 C CA . PHE C 1 46 ? 87.201 37.637 68.013 1.00 21.40 43 PHE C CA 1
ATOM 4250 C C . PHE C 1 46 ? 88.193 38.493 68.825 1.00 21.25 43 PHE C C 1
ATOM 4251 O O . PHE C 1 46 ? 88.374 38.275 70.021 1.00 19.99 43 PHE C O 1
ATOM 4259 N N . ASP C 1 47 ? 88.816 39.458 68.171 1.00 20.48 44 ASP C N 1
ATOM 4260 C CA . ASP C 1 47 ? 89.615 40.461 68.851 1.00 20.60 44 ASP C CA 1
ATOM 4261 C C . ASP C 1 47 ? 88.617 41.536 69.317 1.00 20.55 44 ASP C C 1
ATOM 4262 O O . ASP C 1 47 ? 88.203 42.390 68.517 1.00 21.32 44 ASP C O 1
ATOM 4267 N N . ALA C 1 48 ? 88.236 41.532 70.597 1.00 19.16 45 ALA C N 1
ATOM 4268 C CA . ALA C 1 48 ? 87.097 42.339 71.050 1.00 18.56 45 ALA C CA 1
ATOM 4269 C C . ALA C 1 48 ? 87.526 43.423 72.043 1.00 18.25 45 ALA C C 1
ATOM 4270 O O . ALA C 1 48 ? 88.369 43.152 72.890 1.00 19.18 45 ALA C O 1
ATOM 4272 N N . ALA C 1 49 ? 86.998 44.629 71.894 1.00 16.76 46 ALA C N 1
ATOM 4273 C CA . ALA C 1 49 ? 87.270 45.763 72.816 1.00 16.68 46 ALA C CA 1
ATOM 4274 C C . ALA C 1 49 ? 85.940 46.377 73.191 1.00 15.68 46 ALA C C 1
ATOM 4275 O O . ALA C 1 49 ? 84.919 46.033 72.593 1.00 14.44 46 ALA C O 1
ATOM 4277 N N . THR C 1 50 ? 85.936 47.278 74.201 1.00 13.92 47 THR C N 1
ATOM 4278 C CA . THR C 1 50 ? 84.725 47.972 74.532 1.00 14.42 47 THR C CA 1
ATOM 4279 C C . THR C 1 50 ? 84.954 49.471 74.510 1.00 12.86 47 THR C C 1
ATOM 4280 O O . THR C 1 50 ? 86.086 49.926 74.591 1.00 15.28 47 THR C O 1
ATOM 4284 N N . ALA C 1 51 ? 83.888 50.203 74.362 1.00 11.90 48 ALA C N 1
ATOM 4285 C CA . ALA C 1 51 ? 83.934 51.685 74.420 1.00 12.22 48 ALA C CA 1
ATOM 4286 C C . ALA C 1 51 ? 82.658 52.182 74.990 1.00 12.28 48 ALA C C 1
ATOM 4287 O O . ALA C 1 51 ? 81.624 51.498 74.887 1.00 13.90 48 ALA C O 1
ATOM 4289 N N . VAL C 1 52 ? 82.660 53.348 75.664 1.00 12.90 49 VAL C N 1
ATOM 4290 C CA . VAL C 1 52 ? 81.427 53.834 76.210 1.00 11.87 49 VAL C CA 1
ATOM 4291 C C . VAL C 1 52 ? 81.302 55.341 75.984 1.00 12.48 49 VAL C C 1
ATOM 4292 O O . VAL C 1 52 ? 82.260 56.002 75.648 1.00 12.97 49 VAL C O 1
ATOM 4296 N N . LEU C 1 53 ? 80.103 55.844 76.170 1.00 12.61 50 LEU C N 1
ATOM 4297 C CA . LEU C 1 53 ? 79.783 57.228 75.946 1.00 12.12 50 LEU C CA 1
ATOM 4298 C C . LEU C 1 53 ? 80.759 58.205 76.636 1.00 12.76 50 LEU C C 1
ATOM 4299 O O . LEU C 1 53 ? 81.126 59.250 76.049 1.00 13.17 50 LEU C O 1
ATOM 4304 N N . ASP C 1 54 ? 81.137 57.937 77.898 1.00 12.19 51 ASP C N 1
ATOM 4305 C CA . ASP C 1 54 ? 81.890 58.944 78.642 1.00 12.62 51 ASP C CA 1
ATOM 4306 C C . ASP C 1 54 ? 83.404 58.967 78.377 1.00 11.49 51 ASP C C 1
ATOM 4307 O O . ASP C 1 54 ? 84.129 59.830 78.853 1.00 13.56 51 ASP C O 1
ATOM 4312 N N . GLU C 1 55 ? 83.887 58.032 77.540 1.00 11.77 52 GLU C N 1
ATOM 4313 C CA . GLU C 1 55 ? 85.265 58.076 77.113 1.00 12.27 52 GLU C CA 1
ATOM 4314 C C . GLU C 1 55 ? 85.355 59.273 76.131 1.00 13.21 52 GLU C C 1
ATOM 4315 O O . GLU C 1 55 ? 84.352 59.686 75.592 1.00 12.41 52 GLU C O 1
ATOM 4321 N N . PRO C 1 56 ? 86.556 59.779 75.891 1.00 14.64 53 PRO C N 1
ATOM 4322 C CA . PRO C 1 56 ? 86.757 60.932 74.988 1.00 14.31 53 PRO C CA 1
ATOM 4323 C C . PRO C 1 56 ? 86.430 60.465 73.597 1.00 14.74 53 PRO C C 1
ATOM 4324 O O . PRO C 1 56 ? 86.724 59.305 73.285 1.00 14.15 53 PRO C O 1
ATOM 4328 N N . GLU C 1 57 ? 85.751 61.307 72.809 1.00 13.94 54 GLU C N 1
ATOM 4329 C CA . GLU C 1 57 ? 85.172 60.909 71.516 1.00 15.80 54 GLU C CA 1
ATOM 4330 C C . GLU C 1 57 ? 84.263 59.702 71.648 1.00 13.90 54 GLU C C 1
ATOM 4331 O O . GLU C 1 57 ? 84.055 58.988 70.733 1.00 14.73 54 GLU C O 1
ATOM 4337 N N . HIS C 1 58 ? 83.693 59.471 72.828 1.00 13.15 55 HIS C N 1
ATOM 4338 C CA . HIS C 1 58 ? 82.867 58.278 73.059 1.00 14.44 55 HIS C CA 1
ATOM 4339 C C . HIS C 1 58 ? 83.632 56.974 72.769 1.00 13.86 55 HIS C C 1
ATOM 4340 O O . HIS C 1 58 ? 83.036 55.936 72.543 1.00 14.16 55 HIS C O 1
ATOM 4347 N N . GLY C 1 59 ? 84.950 56.983 72.873 1.00 12.62 56 GLY C N 1
ATOM 4348 C CA . GLY C 1 59 ? 85.746 55.799 72.608 1.00 14.27 56 GLY C CA 1
ATOM 4349 C C . GLY C 1 59 ? 86.010 55.509 71.143 1.00 15.06 56 GLY C C 1
ATOM 4350 O O . GLY C 1 59 ? 86.701 54.543 70.806 1.00 17.34 56 GLY C O 1
ATOM 4351 N N . LEU C 1 60 ? 85.515 56.392 70.301 1.00 15.78 57 LEU C N 1
ATOM 4352 C CA . LEU C 1 60 ? 85.516 56.149 68.835 1.00 15.29 57 LEU C CA 1
ATOM 4353 C C . LEU C 1 60 ? 86.274 57.241 68.091 1.00 17.77 57 LEU C C 1
ATOM 4354 O O . LEU C 1 60 ? 85.739 57.974 67.244 1.00 17.53 57 LEU C O 1
ATOM 4359 N N . THR C 1 61 ? 87.546 57.304 68.409 1.00 19.69 58 THR C N 1
ATOM 4360 C CA . THR C 1 61 ? 88.491 58.101 67.651 1.00 20.40 58 THR C CA 1
ATOM 4361 C C . THR C 1 61 ? 88.723 57.480 66.278 1.00 20.83 58 THR C C 1
ATOM 4362 O O . THR C 1 61 ? 88.394 56.308 66.043 1.00 19.76 58 THR C O 1
ATOM 4366 N N . ASP C 1 62 ? 89.317 58.237 65.377 1.00 21.01 59 ASP C N 1
ATOM 4367 C CA . ASP C 1 62 ? 89.656 57.676 64.057 1.00 22.59 59 ASP C CA 1
ATOM 4368 C C . ASP C 1 62 ? 90.571 56.463 64.167 1.00 22.66 59 ASP C C 1
ATOM 4369 O O . ASP C 1 62 ? 90.479 55.473 63.399 1.00 23.67 59 ASP C O 1
ATOM 4374 N N . GLU C 1 63 ? 91.480 56.552 65.116 1.00 24.07 60 GLU C N 1
ATOM 4375 C CA . GLU C 1 63 ? 92.437 55.489 65.393 1.00 24.17 60 GLU C CA 1
ATOM 4376 C C . GLU C 1 63 ? 91.709 54.187 65.739 1.00 24.59 60 GLU C C 1
ATOM 4377 O O . GLU C 1 63 ? 91.967 53.128 65.131 1.00 25.86 60 GLU C O 1
ATOM 4383 N N . VAL C 1 64 ? 90.768 54.260 66.683 1.00 23.31 61 VAL C N 1
ATOM 4384 C CA . VAL C 1 64 ? 89.956 53.090 67.033 1.00 22.16 61 VAL C CA 1
ATOM 4385 C C . VAL C 1 64 ? 89.071 52.635 65.887 1.00 21.18 61 VAL C C 1
ATOM 4386 O O . VAL C 1 64 ? 88.979 51.444 65.620 1.00 21.89 61 VAL C O 1
ATOM 4390 N N . LEU C 1 65 ? 88.422 53.561 65.190 1.00 20.46 62 LEU C N 1
ATOM 4391 C CA . LEU C 1 65 ? 87.532 53.149 64.106 1.00 21.87 62 LEU C CA 1
ATOM 4392 C C . LEU C 1 65 ? 88.272 52.565 62.925 1.00 22.56 62 LEU C C 1
ATOM 4393 O O . LEU C 1 65 ? 87.754 51.667 62.264 1.00 22.66 62 LEU C O 1
ATOM 4398 N N . ASP C 1 66 ? 89.484 53.036 62.674 1.00 23.53 63 ASP C N 1
ATOM 4399 C CA . ASP C 1 66 ? 90.222 52.553 61.497 1.00 24.84 63 ASP C CA 1
ATOM 4400 C C . ASP C 1 66 ? 90.664 51.122 61.710 1.00 25.55 63 ASP C C 1
ATOM 4401 O O . ASP C 1 66 ? 90.779 50.383 60.736 1.00 27.84 63 ASP C O 1
ATOM 4406 N N . ARG C 1 67 ? 90.769 50.672 62.962 1.00 24.72 64 ARG C N 1
ATOM 4407 C CA . ARG C 1 67 ? 91.058 49.273 63.262 1.00 24.74 64 ARG C CA 1
ATOM 4408 C C . ARG C 1 67 ? 89.835 48.451 63.700 1.00 24.93 64 ARG C C 1
ATOM 4409 O O . ARG C 1 67 ? 89.960 47.352 64.261 1.00 27.79 64 ARG C O 1
ATOM 4417 N N . CYS C 1 68 ? 88.643 48.985 63.502 1.00 21.97 65 CYS C N 1
ATOM 4418 C CA . CYS C 1 68 ? 87.422 48.308 63.897 1.00 20.79 65 CYS C CA 1
ATOM 4419 C C . CYS C 1 68 ? 86.793 47.743 62.621 1.00 19.03 65 CYS C C 1
ATOM 4420 O O . CYS C 1 68 ? 86.596 48.474 61.669 1.00 20.18 65 CYS C O 1
ATOM 4423 N N . ASP C 1 69 ? 86.597 46.432 62.589 1.00 17.82 66 ASP C N 1
ATOM 4424 C CA . ASP C 1 69 ? 85.917 45.764 61.518 1.00 16.96 66 ASP C CA 1
ATOM 4425 C C . ASP C 1 69 ? 84.413 45.806 61.680 1.00 15.19 66 ASP C C 1
ATOM 4426 O O . ASP C 1 69 ? 83.686 45.913 60.699 1.00 14.17 66 ASP C O 1
ATOM 4431 N N . VAL C 1 70 ? 83.905 45.608 62.921 1.00 13.29 67 VAL C N 1
ATOM 4432 C CA . VAL C 1 70 ? 82.525 45.608 63.161 1.00 12.36 67 VAL C CA 1
ATOM 4433 C C . VAL C 1 70 ? 82.323 46.338 64.518 1.00 13.38 67 VAL C C 1
ATOM 4434 O O . VAL C 1 70 ? 83.014 46.038 65.464 1.00 16.38 67 VAL C O 1
ATOM 4438 N N . LEU C 1 71 ? 81.408 47.267 64.523 1.00 13.00 68 LEU C N 1
ATOM 4439 C CA . LEU C 1 71 ? 81.010 48.024 65.726 1.00 13.32 68 LEU C CA 1
ATOM 4440 C C . LEU C 1 71 ? 79.654 47.490 66.192 1.00 13.28 68 LEU C C 1
ATOM 4441 O O . LEU C 1 71 ? 78.699 47.402 65.409 1.00 12.97 68 LEU C O 1
ATOM 4446 N N . VAL C 1 72 ? 79.488 47.220 67.505 1.00 14.44 69 VAL C N 1
ATOM 4447 C CA . VAL C 1 72 ? 78.235 46.816 68.064 1.00 14.07 69 VAL C CA 1
ATOM 4448 C C . VAL C 1 72 ? 77.743 47.987 68.923 1.00 13.51 69 VAL C C 1
ATOM 4449 O O . VAL C 1 72 ? 78.554 48.588 69.621 1.00 14.50 69 VAL C O 1
ATOM 4453 N N . TRP C 1 73 ? 76.479 48.315 68.836 1.00 12.59 70 TRP C N 1
ATOM 4454 C CA . TRP C 1 73 ? 75.948 49.565 69.490 1.00 13.36 70 TRP C CA 1
ATOM 4455 C C . TRP C 1 73 ? 74.724 49.328 70.352 1.00 13.67 70 TRP C C 1
ATOM 4456 O O . TRP C 1 73 ? 73.691 48.920 69.853 1.00 14.22 70 TRP C O 1
ATOM 4467 N N . TRP C 1 74 ? 74.795 49.697 71.658 1.00 13.34 71 TRP C N 1
ATOM 4468 C CA . TRP C 1 74 ? 73.659 49.754 72.501 1.00 13.98 71 TRP C CA 1
ATOM 4469 C C . TRP C 1 74 ? 73.602 51.105 73.219 1.00 12.83 71 TRP C C 1
ATOM 4470 O O . TRP C 1 74 ? 74.604 51.567 73.786 1.00 13.14 71 TRP C O 1
ATOM 4481 N N . GLY C 1 75 ? 72.453 51.725 73.154 1.00 12.84 72 GLY C N 1
ATOM 4482 C CA . GLY C 1 75 ? 72.213 53.039 73.852 1.00 12.82 72 GLY C CA 1
ATOM 4483 C C . GLY C 1 75 ? 70.746 53.138 74.242 1.00 13.74 72 GLY C C 1
ATOM 4484 O O . GLY C 1 75 ? 69.924 52.328 73.830 1.00 12.70 72 GLY C O 1
ATOM 4485 N N . HIS C 1 76 ? 70.383 54.112 75.090 1.00 13.14 73 HIS C N 1
ATOM 4486 C CA . HIS C 1 76 ? 68.995 54.230 75.505 1.00 13.64 73 HIS C CA 1
ATOM 4487 C C . HIS C 1 76 ? 68.633 55.611 76.002 1.00 15.26 73 HIS C C 1
ATOM 4488 O O . HIS C 1 76 ? 67.771 56.257 75.446 1.00 16.73 73 HIS C O 1
ATOM 4495 N N . ILE C 1 77 ? 69.240 55.992 77.101 1.00 15.03 74 ILE C N 1
ATOM 4496 C CA . ILE C 1 77 ? 68.840 57.246 77.793 1.00 14.42 74 ILE C CA 1
ATOM 4497 C C . ILE C 1 77 ? 69.662 58.473 77.507 1.00 15.10 74 ILE C C 1
ATOM 4498 O O . ILE C 1 77 ? 69.337 59.590 78.060 1.00 14.47 74 ILE C O 1
ATOM 4503 N N . ALA C 1 78 ? 70.721 58.325 76.703 1.00 13.29 75 ALA C N 1
ATOM 4504 C CA . ALA C 1 78 ? 71.609 59.455 76.386 1.00 13.52 75 ALA C CA 1
ATOM 4505 C C . ALA C 1 78 ? 72.011 59.404 74.898 1.00 14.12 75 ALA C C 1
ATOM 4506 O O . ALA C 1 78 ? 73.133 59.742 74.566 1.00 14.65 75 ALA C O 1
ATOM 4508 N N . HIS C 1 79 ? 71.068 59.057 74.026 1.00 14.67 76 HIS C N 1
ATOM 4509 C CA . HIS C 1 79 ? 71.354 59.026 72.561 1.00 13.51 76 HIS C CA 1
ATOM 4510 C C . HIS C 1 79 ? 71.783 60.415 72.108 1.00 15.11 76 HIS C C 1
ATOM 4511 O O . HIS C 1 79 ? 72.630 60.555 71.212 1.00 14.67 76 HIS C O 1
ATOM 4518 N N . ASP C 1 80 ? 71.204 61.427 72.741 1.00 15.50 77 ASP C N 1
ATOM 4519 C CA . ASP C 1 80 ? 71.485 62.859 72.352 1.00 16.04 77 ASP C CA 1
ATOM 4520 C C . ASP C 1 80 ? 72.895 63.343 72.685 1.00 17.80 77 ASP C C 1
ATOM 4521 O O . ASP C 1 80 ? 73.350 64.412 72.171 1.00 17.48 77 ASP C O 1
ATOM 4526 N N . GLU C 1 81 ? 73.572 62.653 73.608 1.00 16.01 78 GLU C N 1
ATOM 4527 C CA . GLU C 1 81 ? 74.884 63.075 74.061 1.00 16.53 78 GLU C CA 1
ATOM 4528 C C . GLU C 1 81 ? 76.013 62.624 73.161 1.00 15.83 78 GLU C C 1
ATOM 4529 O O . GLU C 1 81 ? 77.145 63.038 73.396 1.00 15.10 78 GLU C O 1
ATOM 4535 N N . VAL C 1 82 ? 75.709 61.745 72.181 1.00 15.20 79 VAL C N 1
ATOM 4536 C CA . VAL C 1 82 ? 76.681 61.319 71.235 1.00 15.75 79 VAL C CA 1
ATOM 4537 C C . VAL C 1 82 ? 76.852 62.447 70.241 1.00 16.08 79 VAL C C 1
ATOM 4538 O O . VAL C 1 82 ? 75.926 62.782 69.508 1.00 17.47 79 VAL C O 1
ATOM 4542 N N . LYS C 1 83 ? 78.049 63.012 70.186 1.00 16.32 80 LYS C N 1
ATOM 4543 C CA . LYS C 1 83 ? 78.287 64.207 69.411 1.00 17.32 80 LYS C CA 1
ATOM 4544 C C . LYS C 1 83 ? 78.164 63.934 67.927 1.00 17.50 80 LYS C C 1
ATOM 4545 O O . LYS C 1 83 ? 78.562 62.884 67.427 1.00 15.95 80 LYS C O 1
ATOM 4551 N N . ASP C 1 84 ? 77.616 64.902 67.226 1.00 18.70 81 ASP C N 1
ATOM 4552 C CA . ASP C 1 84 ? 77.437 64.753 65.781 1.00 19.70 81 ASP C CA 1
ATOM 4553 C C . ASP C 1 84 ? 78.741 64.445 65.029 1.00 20.47 81 ASP C C 1
ATOM 4554 O O . ASP C 1 84 ? 78.691 63.691 64.023 1.00 20.81 81 ASP C O 1
ATOM 4559 N N . GLU C 1 85 ? 79.860 65.062 65.436 1.00 20.46 82 GLU C N 1
ATOM 4560 C CA . GLU C 1 85 ? 81.166 64.794 64.810 1.00 20.62 82 GLU C CA 1
ATOM 4561 C C . GLU C 1 85 ? 81.499 63.308 64.789 1.00 19.04 82 GLU C C 1
ATOM 4562 O O . GLU C 1 85 ? 81.962 62.737 63.780 1.00 18.76 82 GLU C O 1
ATOM 4568 N N . VAL C 1 86 ? 81.228 62.650 65.908 1.00 15.90 83 VAL C N 1
ATOM 4569 C CA . VAL C 1 86 ? 81.451 61.208 66.031 1.00 16.56 83 VAL C CA 1
ATOM 4570 C C . VAL C 1 86 ? 80.431 60.368 65.262 1.00 14.69 83 VAL C C 1
ATOM 4571 O O . VAL C 1 86 ? 80.783 59.367 64.611 1.00 16.23 83 VAL C O 1
ATOM 4575 N N . VAL C 1 87 ? 79.173 60.769 65.274 1.00 15.04 84 VAL C N 1
ATOM 4576 C CA . VAL C 1 87 ? 78.164 60.077 64.461 1.00 15.12 84 VAL C CA 1
ATOM 4577 C C . VAL C 1 87 ? 78.589 60.119 62.979 1.00 15.40 84 VAL C C 1
ATOM 4578 O O . VAL C 1 87 ? 78.548 59.140 62.265 1.00 14.18 84 VAL C O 1
ATOM 4582 N N . GLU C 1 88 ? 79.013 61.277 62.552 1.00 15.62 85 GLU C N 1
ATOM 4583 C CA . GLU C 1 88 ? 79.448 61.450 61.175 1.00 17.02 85 GLU C CA 1
ATOM 4584 C C . GLU C 1 88 ? 80.677 60.589 60.830 1.00 16.72 85 GLU C C 1
ATOM 4585 O O . GLU C 1 88 ? 80.733 59.983 59.757 1.00 17.25 85 GLU C O 1
ATOM 4591 N N . ARG C 1 89 ? 81.628 60.458 61.755 1.00 16.08 86 ARG C N 1
ATOM 4592 C CA . ARG C 1 89 ? 82.811 59.603 61.617 1.00 15.68 86 ARG C CA 1
ATOM 4593 C C . ARG C 1 89 ? 82.409 58.141 61.468 1.00 14.42 86 ARG C C 1
ATOM 4594 O O . ARG C 1 89 ? 82.846 57.465 60.526 1.00 14.15 86 ARG C O 1
ATOM 4602 N N . VAL C 1 90 ? 81.550 57.676 62.347 1.00 13.26 87 VAL C N 1
ATOM 4603 C CA . VAL C 1 90 ? 81.041 56.285 62.248 1.00 13.91 87 VAL C CA 1
ATOM 4604 C C . VAL C 1 90 ? 80.268 56.035 60.944 1.00 13.62 87 VAL C C 1
ATOM 4605 O O . VAL C 1 90 ? 80.461 54.959 60.290 1.00 14.31 87 VAL C O 1
ATOM 4609 N N . HIS C 1 91 ? 79.419 56.974 60.549 1.00 14.24 88 HIS C N 1
ATOM 4610 C CA . HIS C 1 91 ? 78.617 56.883 59.336 1.00 15.27 88 HIS C CA 1
ATOM 4611 C C . HIS C 1 91 ? 79.534 56.696 58.152 1.00 14.94 88 HIS C C 1
ATOM 4612 O O . HIS C 1 91 ? 79.337 55.801 57.331 1.00 14.22 88 HIS C O 1
ATOM 4619 N N . ARG C 1 92 ? 80.584 57.509 58.072 1.00 15.69 89 ARG C N 1
ATOM 4620 C CA . ARG C 1 92 ? 81.586 57.382 56.974 1.00 17.55 89 ARG C CA 1
ATOM 4621 C C . ARG C 1 92 ? 82.269 56.031 56.931 1.00 17.27 89 ARG C C 1
ATOM 4622 O O . ARG C 1 92 ? 82.447 55.432 55.869 1.00 17.45 89 ARG C O 1
ATOM 4630 N N . ARG C 1 93 ? 82.595 55.512 58.119 1.00 16.15 90 ARG C N 1
ATOM 4631 C CA . ARG C 1 93 ? 83.258 54.214 58.272 1.00 15.92 90 ARG C CA 1
ATOM 4632 C C . ARG C 1 93 ? 82.347 53.090 57.842 1.00 15.16 90 ARG C C 1
ATOM 4633 O O . ARG C 1 93 ? 82.818 52.183 57.116 1.00 16.25 90 ARG C O 1
ATOM 4641 N N . VAL C 1 94 ? 81.050 53.143 58.175 1.00 14.23 91 VAL C N 1
ATOM 4642 C CA . VAL C 1 94 ? 80.105 52.076 57.717 1.00 14.49 91 VAL C CA 1
ATOM 4643 C C . VAL C 1 94 ? 79.993 52.112 56.186 1.00 14.63 91 VAL C C 1
ATOM 4644 O O . VAL C 1 94 ? 80.027 51.074 55.518 1.00 14.06 91 VAL C O 1
ATOM 4648 N N . LEU C 1 95 ? 79.875 53.290 55.619 1.00 13.44 92 LEU C N 1
ATOM 4649 C CA . LEU C 1 95 ? 79.766 53.349 54.160 1.00 15.45 92 LEU C CA 1
ATOM 4650 C C . LEU C 1 95 ? 80.955 52.804 53.451 1.00 15.16 92 LEU C C 1
ATOM 4651 O O . LEU C 1 95 ? 80.806 52.310 52.281 1.00 17.09 92 LEU C O 1
ATOM 4656 N N . GLU C 1 96 ? 82.135 52.928 54.050 1.00 14.65 93 GLU C N 1
ATOM 4657 C CA . GLU C 1 96 ? 83.370 52.435 53.495 1.00 17.46 93 GLU C CA 1
ATOM 4658 C C . GLU C 1 96 ? 83.537 50.935 53.740 1.00 16.91 93 GLU C C 1
ATOM 4659 O O . GLU C 1 96 ? 84.464 50.324 53.254 1.00 17.68 93 GLU C O 1
ATOM 4670 N N . GLY C 1 97 ? 82.641 50.349 54.516 1.00 15.46 94 GLY C N 1
ATOM 4671 C CA . GLY C 1 97 ? 82.616 48.861 54.684 1.00 14.49 94 GLY C CA 1
ATOM 4672 C C . GLY C 1 97 ? 82.646 48.381 56.137 1.00 15.36 94 GLY C C 1
ATOM 4673 O O . GLY C 1 97 ? 82.539 47.191 56.357 1.00 15.82 94 GLY C O 1
ATOM 4674 N N . MET C 1 98 ? 82.795 49.265 57.141 1.00 14.60 95 MET C N 1
ATOM 4675 C CA . MET C 1 98 ? 82.724 48.763 58.541 1.00 14.41 95 MET C CA 1
ATOM 4676 C C . MET C 1 98 ? 81.368 48.170 58.832 1.00 14.03 95 MET C C 1
ATOM 4677 O O . MET C 1 98 ? 80.334 48.742 58.482 1.00 15.55 95 MET C O 1
ATOM 4682 N N . GLY C 1 99 ? 81.314 47.018 59.520 1.00 15.74 96 GLY C N 1
ATOM 4683 C CA . GLY C 1 99 ? 80.029 46.462 59.904 1.00 14.08 96 GLY C CA 1
ATOM 4684 C C . GLY C 1 99 ? 79.473 47.147 61.113 1.00 14.66 96 GLY C C 1
ATOM 4685 O O . GLY C 1 99 ? 80.236 47.708 61.881 1.00 14.36 96 GLY C O 1
ATOM 4686 N N . LEU C 1 100 ? 78.165 47.070 61.256 1.00 14.16 97 LEU C N 1
ATOM 4687 C CA . LEU C 1 100 ? 77.443 47.651 62.405 1.00 14.15 97 LEU C CA 1
ATOM 4688 C C . LEU C 1 100 ? 76.362 46.697 62.889 1.00 13.66 97 LEU C C 1
ATOM 4689 O O . LEU C 1 100 ? 75.464 46.327 62.132 1.00 13.52 97 LEU C O 1
ATOM 4694 N N . ILE C 1 101 ? 76.381 46.377 64.195 1.00 13.44 98 ILE C N 1
ATOM 4695 C CA . ILE C 1 101 ? 75.336 45.596 64.812 1.00 13.48 98 ILE C CA 1
ATOM 4696 C C . ILE C 1 101 ? 74.669 46.516 65.803 1.00 14.03 98 ILE C C 1
ATOM 4697 O O . ILE C 1 101 ? 75.324 47.013 66.650 1.00 14.20 98 ILE C O 1
ATOM 4704 N N . VAL C 1 102 ? 73.439 46.839 65.578 1.00 13.09 99 VAL C N 1
ATOM 4705 C CA . VAL C 1 102 ? 72.664 47.731 66.448 1.00 13.08 99 VAL C CA 1
ATOM 4706 C C . VAL C 1 102 ? 71.764 46.874 67.320 1.00 12.93 99 VAL C C 1
ATOM 4707 O O . VAL C 1 102 ? 70.955 46.075 66.800 1.00 12.68 99 VAL C O 1
ATOM 4711 N N . LEU C 1 103 ? 71.811 47.104 68.624 1.00 11.73 100 LEU C N 1
ATOM 4712 C CA . LEU C 1 103 ? 71.114 46.230 69.571 1.00 13.33 100 LEU C CA 1
ATOM 4713 C C . LEU C 1 103 ? 69.957 46.966 70.298 1.00 13.75 100 LEU C C 1
ATOM 4714 O O . LEU C 1 103 ? 70.190 48.080 70.783 1.00 11.61 100 LEU C O 1
ATOM 4719 N N . HIS C 1 104 ? 68.760 46.357 70.387 1.00 12.17 101 HIS C N 1
ATOM 4720 C CA . HIS C 1 104 ? 67.688 46.808 71.242 1.00 11.74 101 HIS C CA 1
ATOM 4721 C C . HIS C 1 104 ? 67.386 48.346 71.096 1.00 12.05 101 HIS C C 1
ATOM 4722 O O . HIS C 1 104 ? 67.053 48.814 69.997 1.00 13.10 101 HIS C O 1
ATOM 4729 N N . SER C 1 105 ? 67.559 49.105 72.204 1.00 10.77 102 SER C N 1
ATOM 4730 C CA . SER C 1 105 ? 67.332 50.549 72.233 1.00 12.82 102 SER C CA 1
ATOM 4731 C C . SER C 1 105 ? 68.269 51.358 71.352 1.00 14.18 102 SER C C 1
ATOM 4732 O O . SER C 1 105 ? 68.033 52.573 71.140 1.00 14.70 102 SER C O 1
ATOM 4735 N N . GLY C 1 106 ? 69.326 50.733 70.823 1.00 13.02 103 GLY C N 1
ATOM 4736 C CA . GLY C 1 106 ? 70.106 51.352 69.729 1.00 14.43 103 GLY C CA 1
ATOM 4737 C C . GLY C 1 106 ? 69.300 51.730 68.469 1.00 14.25 103 GLY C C 1
ATOM 4738 O O . GLY C 1 106 ? 69.813 52.488 67.592 1.00 14.34 103 GLY C O 1
ATOM 4739 N N . HIS C 1 107 ? 68.031 51.314 68.373 1.00 13.18 104 HIS C N 1
ATOM 4740 C CA . HIS C 1 107 ? 67.130 51.695 67.269 1.00 14.12 104 HIS C CA 1
ATOM 4741 C C . HIS C 1 107 ? 66.905 53.219 67.268 1.00 13.81 104 HIS C C 1
ATOM 4742 O O . HIS C 1 107 ? 66.695 53.801 66.244 1.00 14.53 104 HIS C O 1
ATOM 4749 N N . PHE C 1 108 ? 66.998 53.847 68.446 1.00 11.85 105 PHE C N 1
ATOM 4750 C CA . PHE C 1 108 ? 66.919 55.292 68.501 1.00 14.28 105 PHE C CA 1
ATOM 4751 C C . PHE C 1 108 ? 68.256 56.021 68.570 1.00 13.75 105 PHE C C 1
ATOM 4752 O O . PHE C 1 108 ? 68.281 57.283 68.842 1.00 14.49 105 PHE C O 1
ATOM 4760 N N . SER C 1 109 ? 69.346 55.345 68.262 1.00 12.00 106 SER C N 1
ATOM 4761 C CA . SER C 1 109 ? 70.657 55.960 68.218 1.00 13.20 106 SER C CA 1
ATOM 4762 C C . SER C 1 109 ? 70.753 56.926 67.066 1.00 11.75 106 SER C C 1
ATOM 4763 O O . SER C 1 109 ? 70.125 56.740 66.042 1.00 12.24 106 SER C O 1
ATOM 4766 N N . LYS C 1 110 ? 71.494 58.006 67.220 1.00 11.70 107 LYS C N 1
ATOM 4767 C CA . LYS C 1 110 ? 71.731 58.883 66.089 1.00 11.82 107 LYS C CA 1
ATOM 4768 C C . LYS C 1 110 ? 72.241 58.122 64.864 1.00 12.04 107 LYS C C 1
ATOM 4769 O O . LYS C 1 110 ? 71.829 58.434 63.722 1.00 12.93 107 LYS C O 1
ATOM 4775 N N . ILE C 1 111 ? 73.221 57.237 65.061 1.00 11.69 108 ILE C N 1
ATOM 4776 C CA . ILE C 1 111 ? 73.849 56.550 63.923 1.00 11.47 108 ILE C CA 1
ATOM 4777 C C . ILE C 1 111 ? 72.773 55.684 63.215 1.00 12.34 108 ILE C C 1
ATOM 4778 O O . ILE C 1 111 ? 72.699 55.690 61.970 1.00 12.41 108 ILE C O 1
ATOM 4783 N N . PHE C 1 112 ? 71.975 54.912 63.938 1.00 13.64 109 PHE C N 1
ATOM 4784 C CA . PHE C 1 112 ? 71.017 54.041 63.221 1.00 13.33 109 PHE C CA 1
ATOM 4785 C C . PHE C 1 112 ? 69.947 54.879 62.483 1.00 14.16 109 PHE C C 1
ATOM 4786 O O . PHE C 1 112 ? 69.588 54.650 61.313 1.00 12.87 109 PHE C O 1
ATOM 4794 N N . LYS C 1 113 ? 69.462 55.951 63.119 1.00 13.53 110 LYS C N 1
ATOM 4795 C CA . LYS C 1 113 ? 68.472 56.839 62.489 1.00 13.51 110 LYS C CA 1
ATOM 4796 C C . LYS C 1 113 ? 69.075 57.475 61.259 1.00 13.53 110 LYS C C 1
ATOM 4797 O O . LYS C 1 113 ? 68.370 57.597 60.238 1.00 13.97 110 LYS C O 1
ATOM 4803 N N . LYS C 1 114 ? 70.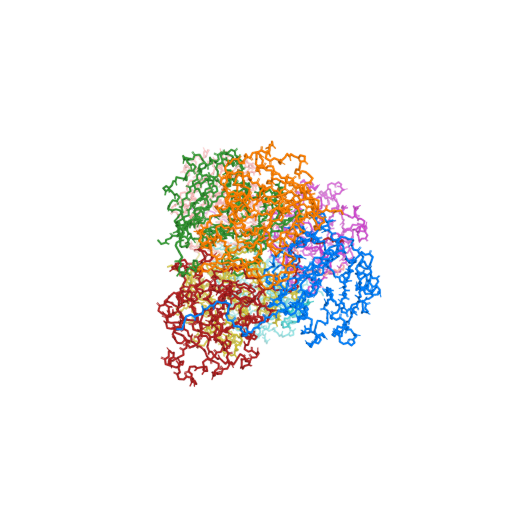347 57.841 61.326 1.00 13.96 111 LYS C N 1
ATOM 4804 C CA . LYS C 1 114 ? 71.021 58.504 60.165 1.00 14.38 111 LYS C CA 1
ATOM 4805 C C . LYS C 1 114 ? 71.088 57.516 59.011 1.00 14.51 111 LYS C C 1
ATOM 4806 O O . LYS C 1 114 ? 70.818 57.861 57.833 1.00 14.64 111 LYS C O 1
ATOM 4812 N N . LEU C 1 115 ? 71.482 56.288 59.284 1.00 13.98 112 LEU C N 1
ATOM 4813 C CA . LEU C 1 115 ? 71.614 55.290 58.210 1.00 14.42 112 LEU C CA 1
ATOM 4814 C C . LEU C 1 115 ? 70.276 54.832 57.625 1.00 15.48 112 LEU C C 1
ATOM 4815 O O . LEU C 1 115 ? 70.192 54.439 56.442 1.00 15.13 112 LEU C O 1
ATOM 4820 N N . MET C 1 116 ? 69.238 54.833 58.448 1.00 14.17 113 MET C N 1
ATOM 4821 C CA . MET C 1 116 ? 67.886 54.439 58.051 1.00 14.85 113 MET C CA 1
ATOM 4822 C C . MET C 1 116 ? 67.129 55.530 57.298 1.00 15.04 113 MET C C 1
ATOM 4823 O O . MET C 1 116 ? 66.410 55.227 56.352 1.00 15.13 113 MET C O 1
ATOM 4828 N N . GLY C 1 117 ? 67.371 56.795 57.619 1.00 14.30 114 GLY C N 1
ATOM 4829 C CA . GLY C 1 117 ? 66.622 57.860 56.984 1.00 14.95 114 GLY C CA 1
ATOM 4830 C C . GLY C 1 117 ? 65.195 58.021 57.458 1.00 15.52 114 GLY C C 1
ATOM 4831 O O . GLY C 1 117 ? 64.446 58.775 56.855 1.00 16.92 114 GLY C O 1
ATOM 4832 N N . THR C 1 118 ? 64.800 57.335 58.576 1.00 15.35 115 THR C N 1
ATOM 4833 C CA . THR C 1 118 ? 63.444 57.382 59.073 1.00 15.67 115 THR C CA 1
ATOM 4834 C C . THR C 1 118 ? 63.535 57.651 60.599 1.00 16.12 115 THR C C 1
ATOM 4835 O O . THR C 1 118 ? 64.647 57.596 61.155 1.00 16.76 115 THR C O 1
ATOM 4839 N N . THR C 1 119 ? 62.406 57.744 61.271 1.00 16.93 116 THR C N 1
ATOM 4840 C CA . THR C 1 119 ? 62.438 58.036 62.718 1.00 15.42 116 THR C CA 1
ATOM 4841 C C . THR C 1 119 ? 62.915 56.856 63.582 1.00 15.92 116 THR C C 1
ATOM 4842 O O . THR C 1 119 ? 63.332 57.045 64.757 1.00 15.45 116 THR C O 1
ATOM 4846 N N . CYS C 1 120 ? 62.712 55.653 63.055 1.00 14.32 117 CYS C N 1
ATOM 4847 C CA . CYS C 1 120 ? 62.970 54.391 63.760 1.00 13.76 117 CYS C CA 1
ATOM 4848 C C . CYS C 1 120 ? 62.129 54.358 65.041 1.00 14.29 117 CYS C C 1
ATOM 4849 O O . CYS C 1 120 ? 62.441 53.565 65.932 1.00 15.46 117 CYS C O 1
ATOM 4852 N N . ASN C 1 121 ? 60.978 55.006 65.026 1.00 12.47 118 ASN C N 1
ATOM 4853 C CA . ASN C 1 121 ? 60.076 54.906 66.181 1.00 13.69 118 ASN C CA 1
ATOM 4854 C C . ASN C 1 121 ? 59.350 53.553 66.132 1.00 13.99 118 ASN C C 1
ATOM 4855 O O . ASN C 1 121 ? 59.356 52.851 65.128 1.00 12.89 118 ASN C O 1
ATOM 4860 N N . LEU C 1 122 ? 58.673 53.238 67.212 1.00 13.04 119 LEU C N 1
ATOM 4861 C CA . LEU C 1 122 ? 57.988 51.963 67.305 1.00 12.49 119 LEU C CA 1
ATOM 4862 C C . LEU C 1 122 ? 57.058 52.045 68.553 1.00 13.10 119 LEU C C 1
ATOM 4863 O O . LEU C 1 122 ? 57.079 53.042 69.276 1.00 14.46 119 LEU C O 1
ATOM 4868 N N . LYS C 1 123 ? 56.262 51.009 68.766 1.00 12.60 120 LYS C N 1
ATOM 4869 C CA . LYS C 1 123 ? 55.498 50.858 70.040 1.00 15.06 120 LYS C CA 1
ATOM 4870 C C . LYS C 1 123 ? 56.347 50.049 71.002 1.00 13.84 120 LYS C C 1
ATOM 4871 O O . LYS C 1 123 ? 57.201 49.231 70.602 1.00 14.70 120 LYS C O 1
ATOM 4877 N N . TRP C 1 124 ? 56.162 50.253 72.332 1.00 13.64 121 TRP C N 1
ATOM 4878 C CA . TRP C 1 124 ? 56.955 49.580 73.285 1.00 13.45 121 TRP C CA 1
ATOM 4879 C C . TRP C 1 124 ? 56.212 49.471 74.634 1.00 12.86 121 TRP C C 1
ATOM 4880 O O . TRP C 1 124 ? 55.224 50.176 74.872 1.00 12.13 121 TRP C O 1
ATOM 4891 N N . ARG C 1 125 ? 56.687 48.549 75.429 1.00 13.44 122 ARG C N 1
ATOM 4892 C CA . ARG C 1 125 ? 56.102 48.272 76.732 1.00 13.89 122 ARG C CA 1
ATOM 4893 C C . ARG C 1 125 ? 57.092 47.507 77.560 1.00 15.35 122 ARG C C 1
ATOM 4894 O O . ARG C 1 125 ? 57.661 46.549 77.091 1.00 15.82 122 ARG C O 1
ATOM 4902 N N . GLU C 1 126 ? 57.257 47.875 78.841 1.00 15.94 123 GLU C N 1
ATOM 4903 C CA . GLU C 1 126 ? 58.123 47.092 79.725 1.00 16.85 123 GLU C CA 1
ATOM 4904 C C . GLU C 1 126 ? 57.219 46.391 80.707 1.00 16.92 123 GLU C C 1
ATOM 4905 O O . GLU C 1 126 ? 56.703 47.034 81.645 1.00 15.49 123 GLU C O 1
ATOM 4911 N N . ALA C 1 127 ? 56.973 45.111 80.472 1.00 16.00 124 ALA C N 1
ATOM 4912 C CA . ALA C 1 127 ? 56.082 44.323 81.313 1.00 18.48 124 ALA C CA 1
ATOM 4913 C C . ALA C 1 127 ? 56.589 42.892 81.570 1.00 18.36 124 ALA C C 1
ATOM 4914 O O . ALA C 1 127 ? 55.809 42.022 81.946 1.00 19.21 124 ALA C O 1
ATOM 4916 N N . ASP C 1 128 ? 57.889 42.655 81.427 1.00 18.18 125 ASP C N 1
ATOM 4917 C CA . ASP C 1 128 ? 58.503 41.392 81.765 1.00 18.08 125 ASP C CA 1
ATOM 4918 C C . ASP C 1 128 ? 57.865 40.239 81.007 1.00 18.05 125 ASP C C 1
ATOM 4919 O O . ASP C 1 128 ? 57.751 39.141 81.556 1.00 19.50 125 ASP C O 1
ATOM 4924 N N . GLU C 1 129 ? 57.450 40.477 79.768 1.00 15.88 126 GLU C N 1
ATOM 4925 C CA . GLU C 1 129 ? 56.633 39.460 79.060 1.00 15.17 126 GLU C CA 1
ATOM 4926 C C . GLU C 1 129 ? 57.475 38.558 78.126 1.00 14.66 126 GLU C C 1
ATOM 4927 O O . GLU C 1 129 ? 58.620 38.866 77.821 1.00 14.42 126 GLU C O 1
ATOM 4933 N N . LYS C 1 130 ? 56.890 37.441 77.694 1.00 15.56 127 LYS C N 1
ATOM 4934 C CA . LYS C 1 130 ? 57.584 36.472 76.899 1.00 14.55 127 LYS C CA 1
ATOM 4935 C C . LYS C 1 130 ? 57.742 37.012 75.508 1.00 13.87 127 LYS C C 1
ATOM 4936 O O . LYS C 1 130 ? 56.824 37.607 75.002 1.00 14.49 127 LYS C O 1
ATOM 4942 N N . GLU C 1 131 ? 58.895 36.737 74.912 1.00 14.41 128 GLU C N 1
ATOM 4943 C CA . GLU C 1 131 ? 59.181 36.972 73.487 1.00 12.84 128 GLU C CA 1
ATOM 4944 C C . GLU C 1 131 ? 59.640 35.658 72.859 1.00 14.56 128 GLU C C 1
ATOM 4945 O O . GLU C 1 131 ? 60.486 34.969 73.445 1.00 14.06 128 GLU C O 1
ATOM 4951 N N . ARG C 1 132 ? 59.177 35.394 71.628 1.00 13.66 129 ARG C N 1
ATOM 4952 C CA . ARG C 1 132 ? 59.626 34.234 70.888 1.00 12.85 129 ARG C CA 1
ATOM 4953 C C . ARG C 1 132 ? 60.035 34.780 69.539 1.00 11.98 129 ARG C C 1
ATOM 4954 O O . ARG C 1 132 ? 59.209 35.254 68.812 1.00 13.20 129 ARG C O 1
ATOM 4962 N N . LEU C 1 133 ? 61.306 34.691 69.271 1.00 12.29 130 LEU C N 1
ATOM 4963 C CA . LEU C 1 133 ? 61.918 35.206 68.031 1.00 12.47 130 LEU C CA 1
ATOM 4964 C C . LEU C 1 133 ? 61.923 34.042 67.055 1.00 13.25 130 LEU C C 1
ATOM 4965 O O . LEU C 1 133 ? 62.807 33.206 67.171 1.00 14.89 130 LEU C O 1
ATOM 4970 N N . TRP C 1 134 ? 61.061 34.086 66.039 1.00 12.54 131 TRP C N 1
ATOM 4971 C CA . TRP C 1 134 ? 61.001 33.053 65.017 1.00 12.82 131 TRP C CA 1
ATOM 4972 C C . TRP C 1 134 ? 61.928 33.367 63.892 1.00 15.62 131 TRP C C 1
ATOM 4973 O O . TRP C 1 134 ? 61.920 34.470 63.365 1.00 14.52 131 TRP C O 1
ATOM 4984 N N . VAL C 1 135 ? 62.655 32.333 63.459 1.00 15.86 132 VAL C N 1
ATOM 4985 C CA . VAL C 1 135 ? 63.547 32.436 62.315 1.00 15.46 132 VAL C CA 1
ATOM 4986 C C . VAL C 1 135 ? 62.712 32.394 61.065 1.00 16.21 132 VAL C C 1
ATOM 4987 O O . VAL C 1 135 ? 61.872 31.455 60.862 1.00 13.50 132 VAL C O 1
ATOM 4991 N N . VAL C 1 136 ? 62.966 33.348 60.162 1.00 14.84 133 VAL C N 1
ATOM 4992 C CA . VAL C 1 136 ? 62.244 33.379 58.897 1.00 15.28 133 VAL C CA 1
ATOM 4993 C C . VAL C 1 136 ? 63.228 33.421 57.710 1.00 16.26 133 VAL C C 1
ATOM 4994 O O . VAL C 1 136 ? 62.788 33.524 56.560 1.00 18.40 133 VAL C O 1
ATOM 4998 N N . ALA C 1 137 ? 64.542 33.293 57.989 1.00 15.53 134 ALA C N 1
ATOM 4999 C CA . ALA C 1 137 ? 65.633 33.161 56.992 1.00 16.30 134 ALA C CA 1
ATOM 5000 C C . ALA C 1 137 ? 66.563 32.009 57.390 1.00 14.75 134 ALA C C 1
ATOM 5001 O O . ALA C 1 137 ? 67.667 32.165 57.885 1.00 15.09 134 ALA C O 1
ATOM 5003 N N . PRO C 1 138 ? 66.023 30.789 57.314 1.00 15.97 135 PRO C N 1
ATOM 5004 C CA . PRO C 1 138 ? 66.622 29.638 57.977 1.00 15.75 135 PRO C CA 1
ATOM 5005 C C . PRO C 1 138 ? 67.988 29.188 57.468 1.00 16.02 135 PRO C C 1
ATOM 5006 O O . PRO C 1 138 ? 68.644 28.334 58.116 1.00 17.82 135 PRO C O 1
ATOM 5010 N N . GLY C 1 139 ? 68.377 29.689 56.291 1.00 14.70 136 GLY C N 1
ATOM 5011 C CA . GLY C 1 139 ? 69.698 29.435 55.733 1.00 16.36 136 GLY C CA 1
ATOM 5012 C C . GLY C 1 139 ? 70.670 30.608 55.835 1.00 17.22 136 GLY C C 1
ATOM 5013 O O . GLY C 1 139 ? 71.748 30.543 55.312 1.00 18.62 136 GLY C O 1
ATOM 5014 N N . HIS C 1 140 ? 70.297 31.644 56.585 1.00 15.23 137 HIS C N 1
ATOM 5015 C CA . HIS C 1 140 ? 71.163 32.804 56.731 1.00 15.12 137 HIS C CA 1
ATOM 5016 C C . HIS C 1 140 ? 72.299 32.526 57.703 1.00 14.27 137 HIS C C 1
ATOM 5017 O O . HIS C 1 140 ? 72.059 31.919 58.768 1.00 14.92 137 HIS C O 1
ATOM 5024 N N . PRO C 1 141 ? 73.496 32.978 57.378 1.00 15.21 138 PRO C N 1
ATOM 5025 C CA . PRO C 1 141 ? 74.642 32.835 58.258 1.00 15.43 138 PRO C CA 1
ATOM 5026 C C . PRO C 1 141 ? 74.366 33.298 59.673 1.00 15.09 138 PRO C C 1
ATOM 5027 O O . PRO C 1 141 ? 74.868 32.686 60.600 1.00 15.48 138 PRO C O 1
ATOM 5031 N N . ILE C 1 142 ? 73.546 34.330 59.835 1.00 14.29 139 ILE C N 1
ATOM 5032 C CA . ILE C 1 142 ? 73.280 34.867 61.202 1.00 14.14 139 ILE C CA 1
ATOM 5033 C C . ILE C 1 142 ? 72.570 33.851 62.080 1.00 14.19 139 ILE C C 1
ATOM 5034 O O . ILE C 1 142 ? 72.630 33.952 63.317 1.00 13.40 139 ILE C O 1
ATOM 5039 N N . VAL C 1 143 ? 71.898 32.874 61.486 1.00 13.57 140 VAL C N 1
ATOM 5040 C CA . VAL C 1 143 ? 71.172 31.874 62.313 1.00 15.64 140 VAL C CA 1
ATOM 5041 C C . VAL C 1 143 ? 71.829 30.485 62.332 1.00 17.62 140 VAL C C 1
ATOM 5042 O O . VAL C 1 143 ? 71.178 29.495 62.712 1.00 17.47 140 VAL C O 1
ATOM 5046 N N . GLU C 1 144 ? 73.122 30.440 62.037 1.00 17.86 141 GLU C N 1
ATOM 5047 C CA . GLU C 1 144 ? 73.868 29.179 62.072 1.00 18.55 141 GLU C CA 1
ATOM 5048 C C . GLU C 1 144 ? 73.783 28.673 63.483 1.00 18.94 141 GLU C C 1
ATOM 5049 O O . GLU C 1 144 ? 74.013 29.393 64.447 1.00 18.47 141 GLU C O 1
ATOM 5055 N N . GLY C 1 145 ? 73.357 27.445 63.634 1.00 18.85 142 GLY C N 1
ATOM 5056 C CA . GLY C 1 145 ? 73.300 26.874 64.959 1.00 19.43 142 GLY C CA 1
ATOM 5057 C C . GLY C 1 145 ? 72.136 27.265 65.826 1.00 20.75 142 GLY C C 1
ATOM 5058 O O . GLY C 1 145 ? 72.035 26.796 66.977 1.00 21.59 142 GLY C O 1
ATOM 5059 N N . ILE C 1 146 ? 71.203 28.050 65.283 1.00 19.75 143 ILE C N 1
ATOM 5060 C CA . ILE C 1 146 ? 70.004 28.479 66.008 1.00 20.67 143 ILE C CA 1
ATOM 5061 C C . ILE C 1 146 ? 68.865 27.595 65.557 1.00 22.27 143 ILE C C 1
ATOM 5062 O O . ILE C 1 146 ? 68.821 27.205 64.393 1.00 22.40 143 ILE C O 1
ATOM 5067 N N . GLY C 1 147 ? 67.990 27.213 66.486 1.00 22.19 144 GLY C N 1
ATOM 5068 C CA . GLY C 1 147 ? 66.811 26.380 66.157 1.00 20.84 144 GLY C CA 1
ATOM 5069 C C . GLY C 1 147 ? 65.714 27.186 65.508 1.00 20.50 144 GLY C C 1
ATOM 5070 O O . GLY C 1 147 ? 65.993 28.329 65.015 1.00 19.94 144 GLY C O 1
ATOM 5071 N N . PRO C 1 148 ? 64.480 26.692 65.514 1.00 18.50 145 PRO C N 1
ATOM 5072 C CA . PRO C 1 148 ? 63.394 27.411 64.814 1.00 17.33 145 PRO C CA 1
ATOM 5073 C C . PRO C 1 148 ? 63.044 28.764 65.437 1.00 16.82 145 PRO C C 1
ATOM 5074 O O . PRO C 1 148 ? 62.543 29.631 64.728 1.00 14.46 145 PRO C O 1
ATOM 5078 N N . TYR C 1 149 ? 63.286 28.888 66.734 1.00 15.09 146 TYR C N 1
ATOM 5079 C CA . TYR C 1 149 ? 63.053 30.158 67.437 1.00 15.27 146 TYR C CA 1
ATOM 5080 C C . TYR C 1 149 ? 63.957 30.231 68.663 1.00 15.21 146 TYR C C 1
ATOM 5081 O O . TYR C 1 149 ? 64.474 29.206 69.119 1.00 13.69 146 TYR C O 1
ATOM 5090 N N . ILE C 1 150 ? 64.111 31.447 69.191 1.00 15.75 147 ILE C N 1
ATOM 5091 C CA . ILE C 1 150 ? 64.744 31.713 70.489 1.00 16.36 147 ILE C CA 1
ATOM 5092 C C . ILE C 1 150 ? 63.613 32.210 71.398 1.00 15.60 147 ILE C C 1
ATOM 5093 O O . ILE C 1 150 ? 62.790 33.008 70.982 1.00 15.09 147 ILE C O 1
ATOM 5098 N N . GLU C 1 151 ? 63.512 31.694 72.625 1.00 15.82 148 GLU C N 1
ATOM 5099 C CA . GLU C 1 151 ? 62.456 32.097 73.492 1.00 16.60 148 GLU C CA 1
ATOM 5100 C C . GLU C 1 151 ? 63.113 32.803 74.676 1.00 16.13 148 GLU C C 1
ATOM 5101 O O . GLU C 1 151 ? 64.070 32.262 75.257 1.00 15.29 148 GLU C O 1
ATOM 5107 N N . LEU C 1 152 ? 62.635 34.024 74.973 1.00 15.50 149 LEU C N 1
ATOM 5108 C CA . LEU C 1 152 ? 63.081 34.793 76.142 1.00 15.49 149 LEU C CA 1
ATOM 5109 C C . LEU C 1 152 ? 61.943 34.919 77.089 1.00 15.64 149 LEU C C 1
ATOM 5110 O O . LEU C 1 152 ? 60.880 35.375 76.715 1.00 15.84 149 LEU C O 1
ATOM 5115 N N . GLU C 1 153 ? 62.133 34.494 78.329 1.00 16.67 150 GLU C N 1
ATOM 5116 C CA . GLU C 1 153 ? 61.035 34.444 79.246 1.00 17.08 150 GLU C CA 1
ATOM 5117 C C . GLU C 1 153 ? 60.525 35.833 79.640 1.00 17.52 150 GLU C C 1
ATOM 5118 O O . GLU C 1 153 ? 59.340 36.015 79.929 1.00 18.30 150 GLU C O 1
ATOM 5124 N N . GLN C 1 154 ? 61.419 36.808 79.658 1.00 17.16 151 GLN C N 1
ATOM 5125 C CA . GLN C 1 154 ? 61.073 38.188 79.981 1.00 17.12 151 GLN C CA 1
ATOM 5126 C C . GLN C 1 154 ? 61.854 39.081 79.017 1.00 16.45 151 GLN C C 1
ATOM 5127 O O . GLN C 1 154 ? 63.045 38.910 78.873 1.00 17.88 151 GLN C O 1
ATOM 5133 N N . GLU C 1 155 ? 61.167 40.033 78.411 1.00 14.90 152 GLU C N 1
ATOM 5134 C CA . GLU C 1 155 ? 61.793 41.132 77.677 1.00 15.16 152 GLU C CA 1
ATOM 5135 C C . GLU C 1 155 ? 60.842 42.324 77.585 1.00 15.26 152 GLU C C 1
ATOM 5136 O O . GLU C 1 155 ? 59.666 42.216 77.938 1.00 16.56 152 GLU C O 1
ATOM 5142 N N . GLU C 1 156 ? 61.349 43.446 77.097 1.00 15.67 153 GLU C N 1
ATOM 5143 C CA . GLU C 1 156 ? 60.547 44.580 76.756 1.00 16.16 153 GLU C CA 1
ATOM 5144 C C . GLU C 1 156 ? 59.983 44.408 75.367 1.00 16.36 153 GLU C C 1
ATOM 5145 O O . GLU C 1 156 ? 60.742 44.154 74.419 1.00 17.15 153 GLU C O 1
ATOM 5151 N N . MET C 1 157 ? 58.676 44.513 75.232 1.00 14.17 154 MET C N 1
ATOM 5152 C CA . MET C 1 157 ? 58.050 44.466 73.948 1.00 13.06 154 MET C CA 1
ATOM 5153 C C . MET C 1 157 ? 58.445 45.671 73.116 1.00 12.77 154 MET C C 1
ATOM 5154 O O . MET C 1 157 ? 58.395 46.790 73.604 1.00 13.13 154 MET C O 1
ATOM 5159 N N . TYR C 1 158 ? 58.846 45.447 71.865 1.00 11.63 155 TYR C N 1
ATOM 5160 C CA . TYR C 1 158 ? 58.731 46.458 70.817 1.00 12.16 155 TYR C CA 1
ATOM 5161 C C . TYR C 1 158 ? 57.722 45.910 69.773 1.00 13.92 155 TYR C C 1
ATOM 5162 O O . TYR C 1 158 ? 57.621 44.652 69.599 1.00 12.50 155 TYR C O 1
ATOM 5171 N N . GLY C 1 159 ? 57.009 46.798 69.094 1.00 14.36 156 GLY C N 1
ATOM 5172 C CA . GLY C 1 159 ? 55.835 46.401 68.267 1.00 14.18 156 GLY C CA 1
ATOM 5173 C C . GLY C 1 159 ? 55.785 47.165 66.985 1.00 15.47 156 GLY C C 1
ATOM 5174 O O . GLY C 1 159 ? 56.150 48.331 66.944 1.00 13.43 156 GLY C O 1
ATOM 5175 N N . GLU C 1 160 ? 55.385 46.474 65.902 1.00 12.86 157 GLU C N 1
ATOM 5176 C CA . GLU C 1 160 ? 55.151 47.161 64.647 1.00 14.46 157 GLU C CA 1
ATOM 5177 C C . GLU C 1 160 ? 53.978 48.136 64.790 1.00 14.98 157 GLU C C 1
ATOM 5178 O O . GLU C 1 160 ? 53.087 47.954 65.668 1.00 14.93 157 GLU C O 1
ATOM 5184 N N . PHE C 1 161 ? 53.939 49.202 64.013 1.00 15.48 158 PHE C N 1
ATOM 5185 C CA . PHE C 1 161 ? 54.914 49.499 62.919 1.00 15.53 158 PHE C CA 1
ATOM 5186 C C . PHE C 1 161 ? 56.215 50.105 63.429 1.00 15.41 158 PHE C C 1
ATOM 5187 O O . PHE C 1 161 ? 56.225 51.118 64.198 1.00 15.16 158 PHE C O 1
ATOM 5195 N N . PHE C 1 162 ? 57.325 49.520 63.007 1.00 13.49 159 PHE C N 1
ATOM 5196 C CA . PHE C 1 162 ? 58.655 49.987 63.261 1.00 13.10 159 PHE C CA 1
ATOM 5197 C C . PHE C 1 162 ? 59.024 50.807 62.077 1.00 14.65 159 PHE C C 1
ATOM 5198 O O . PHE C 1 162 ? 59.118 50.272 60.986 1.00 12.17 159 PHE C O 1
ATOM 5206 N N . ASP C 1 163 ? 59.330 52.060 62.292 1.00 13.98 160 ASP C N 1
ATOM 5207 C CA . ASP C 1 163 ? 59.544 52.986 61.206 1.00 13.95 160 ASP C CA 1
ATOM 5208 C C . ASP C 1 163 ? 60.972 52.901 60.694 1.00 13.61 160 ASP C C 1
ATOM 5209 O O . ASP C 1 163 ? 61.821 53.786 60.913 1.00 13.58 160 ASP C O 1
ATOM 5214 N N . ILE C 1 164 ? 61.209 51.871 59.902 1.00 14.02 161 ILE C N 1
ATOM 5215 C CA . ILE C 1 164 ? 62.504 51.606 59.269 1.00 14.71 161 ILE C CA 1
ATOM 5216 C C . ILE C 1 164 ? 62.215 51.357 57.753 1.00 14.69 161 ILE C C 1
ATOM 5217 O O . ILE C 1 164 ? 61.105 50.996 57.359 1.00 15.97 161 ILE C O 1
ATOM 5222 N N . PRO C 1 165 ? 63.215 51.625 56.941 1.00 15.52 162 PRO C N 1
ATOM 5223 C CA . PRO C 1 165 ? 63.143 51.223 55.549 1.00 16.27 162 PRO C CA 1
ATOM 5224 C C . PRO C 1 165 ? 62.961 49.693 55.539 1.00 17.14 162 PRO C C 1
ATOM 5225 O O . PRO C 1 165 ? 63.405 49.022 56.439 1.00 16.42 162 PRO C O 1
ATOM 5229 N N . GLU C 1 166 ? 62.346 49.137 54.506 1.00 19.13 163 GLU C N 1
ATOM 5230 C CA . GLU C 1 166 ? 62.239 47.688 54.424 1.00 18.80 163 GLU C CA 1
ATOM 5231 C C . GLU C 1 166 ? 63.655 47.084 54.454 1.00 18.35 163 GLU C C 1
ATOM 5232 O O . GLU C 1 166 ? 64.577 47.523 53.740 1.00 16.43 163 GLU C O 1
ATOM 5238 N N . PRO C 1 167 ? 63.886 46.084 55.292 1.00 17.12 164 PRO C N 1
ATOM 5239 C CA . PRO C 1 167 ? 65.181 45.479 55.363 1.00 17.11 164 PRO C CA 1
ATOM 5240 C C . PRO C 1 167 ? 65.590 44.791 54.051 1.00 16.25 164 PRO C C 1
ATOM 5241 O O . PRO C 1 167 ? 64.709 44.320 53.342 1.00 17.33 164 PRO C O 1
ATOM 5245 N N . ASP C 1 168 ? 66.873 44.620 53.851 1.00 16.38 165 ASP C N 1
ATOM 5246 C CA . ASP C 1 168 ? 67.367 43.738 52.772 1.00 17.25 165 ASP C CA 1
ATOM 5247 C C . ASP C 1 168 ? 66.832 42.340 53.034 1.00 17.19 165 ASP C C 1
ATOM 5248 O O . ASP C 1 168 ? 66.464 41.578 52.148 1.00 14.79 165 ASP C O 1
ATOM 5253 N N . GLU C 1 169 ? 66.889 41.917 54.275 1.00 16.07 166 GLU C N 1
ATOM 5254 C CA . GLU C 1 169 ? 66.402 40.627 54.661 1.00 16.99 166 GLU C CA 1
ATOM 5255 C C . GLU C 1 169 ? 65.889 40.701 56.079 1.00 16.18 166 GLU C C 1
ATOM 5256 O O . GLU C 1 169 ? 66.493 41.361 56.910 1.00 17.00 166 GLU C O 1
ATOM 5267 N N . THR C 1 170 ? 64.783 40.029 56.318 1.00 15.92 167 THR C N 1
ATOM 5268 C CA . THR C 1 170 ? 64.243 39.859 57.718 1.00 15.74 167 THR C CA 1
ATOM 5269 C C . THR C 1 170 ? 64.619 38.480 58.172 1.00 16.79 167 THR C C 1
ATOM 5270 O O . THR C 1 170 ? 64.321 37.497 57.452 1.00 15.98 167 THR C O 1
ATOM 5274 N N . ILE C 1 171 ? 65.383 38.419 59.256 1.00 15.25 168 ILE C N 1
ATOM 5275 C CA . ILE C 1 171 ? 65.944 37.148 59.797 1.00 14.45 168 ILE C CA 1
ATOM 5276 C C . ILE C 1 171 ? 65.071 36.533 60.872 1.00 14.96 168 ILE C C 1
ATOM 5277 O O . ILE C 1 171 ? 64.870 35.296 60.928 1.00 13.13 168 ILE C O 1
ATOM 5282 N N . PHE C 1 172 ? 64.601 37.380 61.791 1.00 13.22 169 PHE C N 1
ATOM 5283 C CA . PHE C 1 172 ? 63.704 36.992 62.881 1.00 12.91 169 PHE C CA 1
ATOM 5284 C C . PHE C 1 172 ? 62.436 37.862 62.846 1.00 15.44 169 PHE C C 1
ATOM 5285 O O . PHE C 1 172 ? 62.527 39.146 62.609 1.00 13.63 169 PHE C O 1
ATOM 5293 N N . ILE C 1 173 ? 61.308 37.273 63.228 1.00 13.45 170 ILE C N 1
ATOM 5294 C CA . ILE C 1 173 ? 60.116 37.998 63.573 1.00 12.56 170 ILE C CA 1
ATOM 5295 C C . ILE C 1 173 ? 59.698 37.576 64.948 1.00 12.52 170 ILE C C 1
ATOM 5296 O O . ILE C 1 173 ? 59.569 36.412 65.200 1.00 12.47 170 ILE C O 1
ATOM 5301 N N . SER C 1 174 ? 59.553 38.515 65.844 1.00 11.96 171 SER C N 1
ATOM 5302 C CA . SER C 1 174 ? 59.118 38.211 67.208 1.00 11.56 171 SER C CA 1
ATOM 5303 C C . SER C 1 174 ? 57.646 38.151 67.441 1.00 11.41 171 SER C C 1
ATOM 5304 O O . SER C 1 174 ? 56.900 38.956 66.890 1.00 12.91 171 SER C O 1
ATOM 5307 N N . TRP C 1 175 ? 57.202 37.264 68.376 1.00 12.60 172 TRP C N 1
ATOM 5308 C CA . TRP C 1 175 ? 55.849 37.141 68.852 1.00 11.82 172 TRP C CA 1
ATOM 5309 C C . TRP C 1 175 ? 55.951 37.577 70.319 1.00 12.38 172 TRP C C 1
ATOM 5310 O O . TRP C 1 175 ? 56.910 37.184 70.940 1.00 10.76 172 TRP C O 1
ATOM 5321 N N . PHE C 1 176 ? 55.128 38.520 70.739 1.00 11.91 173 PHE C N 1
ATOM 5322 C CA . PHE C 1 176 ? 55.054 38.896 72.145 1.00 13.22 173 PHE C CA 1
ATOM 5323 C C . PHE C 1 176 ? 53.756 38.456 72.793 1.00 11.65 173 PHE C C 1
ATOM 5324 O O . PHE C 1 176 ? 52.666 38.532 72.205 1.00 11.87 173 PHE C O 1
ATOM 5332 N N . GLU C 1 177 ? 53.827 38.157 74.096 1.00 13.25 174 GLU C N 1
ATOM 5333 C CA . GLU C 1 177 ? 52.750 37.699 74.876 1.00 14.29 174 GLU C CA 1
ATOM 5334 C C . GLU C 1 177 ? 51.582 38.653 74.818 1.00 14.03 174 GLU C C 1
ATOM 5335 O O . GLU C 1 177 ? 50.459 38.224 74.787 1.00 13.79 174 GLU C O 1
ATOM 5341 N N . GLY C 1 178 ? 51.855 39.957 74.789 1.00 14.08 175 GLY C N 1
ATOM 5342 C CA . GLY C 1 178 ? 50.800 40.992 74.831 1.00 14.24 175 GLY C CA 1
ATOM 5343 C C . GLY C 1 178 ? 50.079 41.288 73.548 1.00 14.36 175 GLY C C 1
ATOM 5344 O O . GLY C 1 178 ? 49.153 42.062 73.510 1.00 12.64 175 GLY C O 1
ATOM 5345 N N . GLY C 1 179 ? 50.456 40.612 72.444 1.00 13.18 176 GLY C N 1
ATOM 5346 C CA . GLY C 1 179 ? 49.691 40.741 71.224 1.00 14.06 176 GLY C CA 1
ATOM 5347 C C . GLY C 1 179 ? 50.399 41.279 69.991 1.00 13.89 176 GLY C C 1
ATOM 5348 O O . GLY C 1 179 ? 49.779 41.333 68.913 1.00 13.92 176 GLY C O 1
ATOM 5349 N N . GLU C 1 180 ? 51.594 41.812 70.186 1.00 13.99 177 GLU C N 1
ATOM 5350 C CA . GLU C 1 180 ? 52.329 42.502 69.125 1.00 14.60 177 GLU C CA 1
ATOM 5351 C C . GLU C 1 180 ? 53.335 41.563 68.459 1.00 12.70 177 GLU C C 1
ATOM 5352 O O . GLU C 1 180 ? 53.660 40.501 68.966 1.00 12.92 177 GLU C O 1
ATOM 5358 N N . VAL C 1 181 ? 53.788 41.986 67.273 1.00 12.27 178 VAL C N 1
ATOM 5359 C CA . VAL C 1 181 ? 54.853 41.344 66.568 1.00 13.85 178 VAL C CA 1
ATOM 5360 C C . VAL C 1 181 ? 55.905 42.361 66.206 1.00 13.10 178 VAL C C 1
ATOM 5361 O O . VAL C 1 181 ? 55.669 43.571 66.309 1.00 11.99 178 VAL C O 1
ATOM 5365 N N . PHE C 1 182 ? 57.090 41.891 65.864 1.00 12.61 179 PHE C N 1
ATOM 5366 C CA . PHE C 1 182 ? 58.218 42.812 65.540 1.00 13.62 179 PHE C CA 1
ATOM 5367 C C . PHE C 1 182 ? 59.212 42.184 64.597 1.00 12.99 179 PHE C C 1
ATOM 5368 O O . PHE C 1 182 ? 59.581 41.021 64.771 1.00 11.95 179 PHE C O 1
ATOM 5376 N N . ARG C 1 183 ? 59.671 42.917 63.591 1.00 14.49 180 ARG C N 1
ATOM 5377 C CA . ARG C 1 183 ? 60.768 42.448 62.748 1.00 15.19 180 ARG C CA 1
ATOM 5378 C C . ARG C 1 183 ? 62.075 42.663 63.554 1.00 15.13 180 ARG C C 1
ATOM 5379 O O . ARG C 1 183 ? 62.757 43.697 63.475 1.00 14.43 180 ARG C O 1
ATOM 5387 N N . SER C 1 184 ? 62.449 41.656 64.310 1.00 13.55 181 SER C N 1
ATOM 5388 C CA . SER C 1 184 ? 63.442 41.745 65.366 1.00 14.55 181 SER C CA 1
ATOM 5389 C C . SER C 1 184 ? 64.819 41.369 64.930 1.00 14.61 181 SER C C 1
ATOM 5390 O O . SER C 1 184 ? 65.712 41.458 65.726 1.00 15.26 181 SER C O 1
ATOM 5395 N N . GLY C 1 185 ? 65.047 40.950 63.667 1.00 13.87 182 GLY C N 1
ATOM 5396 C CA . GLY C 1 185 ? 66.390 40.769 63.181 1.00 13.68 182 GLY C CA 1
ATOM 5397 C C . GLY C 1 185 ? 66.306 41.164 61.725 1.00 15.57 182 GLY C C 1
ATOM 5398 O O . GLY C 1 185 ? 65.570 40.534 60.969 1.00 16.88 182 GLY C O 1
ATOM 5399 N N . CYS C 1 186 ? 66.966 42.239 61.360 1.00 13.96 183 CYS C N 1
ATOM 5400 C CA . CYS C 1 186 ? 66.835 42.842 60.000 1.00 14.69 183 CYS C CA 1
ATOM 5401 C C . CYS C 1 186 ? 68.242 43.158 59.532 1.00 15.19 183 CYS C C 1
ATOM 5402 O O . CYS C 1 186 ? 69.014 43.810 60.270 1.00 14.77 183 CYS C O 1
ATOM 5405 N N . THR C 1 187 ? 68.549 42.904 58.255 1.00 13.02 184 THR C N 1
ATOM 5406 C CA . THR C 1 187 ? 69.844 43.254 57.717 1.00 13.77 184 THR C CA 1
ATOM 5407 C C . THR C 1 187 ? 69.605 44.385 56.683 1.00 14.75 184 THR C C 1
ATOM 5408 O O . THR C 1 187 ? 68.517 44.509 56.090 1.00 13.27 184 THR C O 1
ATOM 5412 N N . PHE C 1 188 ? 70.595 45.266 56.597 1.00 13.03 185 PHE C N 1
ATOM 5413 C CA . PHE C 1 188 ? 70.669 46.330 55.624 1.00 14.84 185 PHE C CA 1
ATOM 5414 C C . PHE C 1 188 ? 72.085 46.456 55.083 1.00 15.70 185 PHE C C 1
ATOM 5415 O O . PHE C 1 188 ? 73.059 46.087 55.726 1.00 17.09 185 PHE C O 1
ATOM 5423 N N . THR C 1 189 ? 72.237 47.005 53.879 1.00 15.94 186 THR C N 1
ATOM 5424 C CA . THR C 1 189 ? 73.526 47.353 53.376 1.00 15.56 186 THR C CA 1
ATOM 5425 C C . THR C 1 189 ? 73.497 48.855 53.052 1.00 14.72 186 THR C C 1
ATOM 5426 O O . THR C 1 189 ? 72.512 49.340 52.431 1.00 14.34 186 THR C O 1
ATOM 5430 N N . ARG C 1 190 ? 74.539 49.554 53.511 1.00 15.43 187 ARG C N 1
ATOM 5431 C CA . ARG C 1 190 ? 74.718 50.975 53.316 1.00 14.99 187 ARG C CA 1
ATOM 5432 C C . ARG C 1 190 ? 76.117 51.190 52.818 1.00 15.00 187 ARG C C 1
ATOM 5433 O O . ARG C 1 190 ? 77.074 51.014 53.530 1.00 15.10 187 ARG C O 1
ATOM 5441 N N . GLY C 1 191 ? 76.280 51.569 51.551 1.00 15.36 188 GLY C N 1
ATOM 5442 C CA . GLY C 1 191 ? 77.592 51.622 50.985 1.00 15.85 188 GLY C CA 1
ATOM 5443 C C . GLY C 1 191 ? 78.133 50.230 50.921 1.00 16.10 188 GLY C C 1
ATOM 5444 O O . GLY C 1 191 ? 77.477 49.339 50.404 1.00 18.78 188 GLY C O 1
ATOM 5445 N N . LYS C 1 192 ? 79.352 50.040 51.371 1.00 15.15 189 LYS C N 1
ATOM 5446 C CA . LYS C 1 192 ? 79.926 48.701 51.468 1.00 15.05 189 LYS C CA 1
ATOM 5447 C C . LYS C 1 192 ? 79.580 48.065 52.785 1.00 15.96 189 LYS C C 1
ATOM 5448 O O . LYS C 1 192 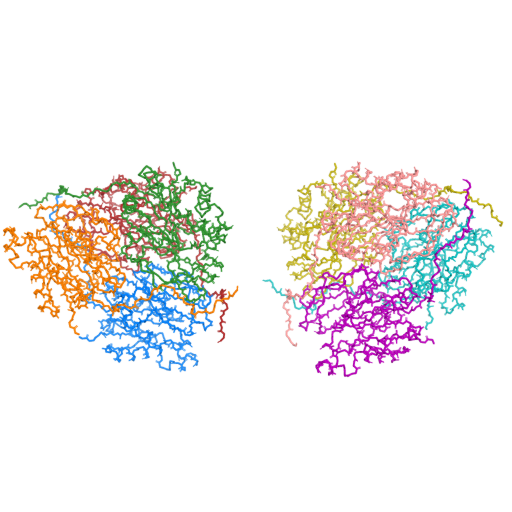? 79.800 46.892 52.931 1.00 16.68 189 LYS C O 1
ATOM 5454 N N . GLY C 1 193 ? 79.077 48.850 53.726 1.00 14.92 190 GLY C N 1
ATOM 5455 C CA . GLY C 1 193 ? 78.813 48.293 55.089 1.00 14.81 190 GLY C CA 1
ATOM 5456 C C . GLY C 1 193 ? 77.563 47.449 55.275 1.00 15.29 190 GLY C C 1
ATOM 5457 O O . GLY C 1 193 ? 76.525 47.748 54.742 1.00 17.13 190 GLY C O 1
ATOM 5458 N N . LYS C 1 194 ? 77.648 46.407 56.097 1.00 14.48 191 LYS C N 1
ATOM 5459 C CA . LYS C 1 194 ? 76.588 45.559 56.390 1.00 14.43 191 LYS C CA 1
ATOM 5460 C C . LYS C 1 194 ? 76.133 45.880 57.816 1.00 12.68 191 LYS C C 1
ATOM 5461 O O . LYS C 1 194 ? 76.944 46.011 58.675 1.00 13.72 191 LYS C O 1
ATOM 5467 N N . ILE C 1 195 ? 74.863 46.064 57.980 1.00 12.30 192 ILE C N 1
ATOM 5468 C CA . ILE C 1 195 ? 74.231 46.390 59.301 1.00 14.13 192 ILE C CA 1
ATOM 5469 C C . ILE C 1 195 ? 73.283 45.276 59.661 1.00 13.14 192 ILE C C 1
ATOM 5470 O O . ILE C 1 195 ? 72.518 44.843 58.792 1.00 14.64 192 ILE C O 1
ATOM 5475 N N . PHE C 1 196 ? 73.215 44.906 60.945 1.00 12.71 193 PHE C N 1
ATOM 5476 C CA . PHE C 1 196 ? 72.234 43.965 61.428 1.00 12.15 193 PHE C CA 1
ATOM 5477 C C . PHE C 1 196 ? 71.618 44.615 62.688 1.00 11.72 193 PHE C C 1
ATOM 5478 O O . PHE C 1 196 ? 72.408 45.027 63.508 1.00 13.57 193 PHE C O 1
ATOM 5486 N N . TYR C 1 197 ? 70.314 44.818 62.673 1.00 11.17 194 TYR C N 1
ATOM 5487 C CA . TYR C 1 197 ? 69.538 45.300 63.829 1.00 10.84 194 TYR C CA 1
ATOM 5488 C C . TYR C 1 197 ? 69.027 44.034 64.546 1.00 11.48 194 TYR C C 1
ATOM 5489 O O . TYR C 1 197 ? 68.323 43.203 63.912 1.00 12.90 194 TYR C O 1
ATOM 5498 N N . PHE C 1 198 ? 69.205 43.933 65.856 1.00 11.93 195 PHE C N 1
ATOM 5499 C CA . PHE C 1 198 ? 68.776 42.741 66.577 1.00 10.83 195 PHE C CA 1
ATOM 5500 C C . PHE C 1 198 ? 68.160 43.251 67.873 1.00 12.46 195 PHE C C 1
ATOM 5501 O O . PHE C 1 198 ? 68.786 44.026 68.646 1.00 13.67 195 PHE C O 1
ATOM 5509 N N . ARG C 1 199 ? 66.901 42.930 68.024 1.00 12.31 196 ARG C N 1
ATOM 5510 C CA . ARG C 1 199 ? 66.024 43.553 68.991 1.00 14.16 196 ARG C CA 1
ATOM 5511 C C . ARG C 1 199 ? 66.354 43.313 70.462 1.00 13.71 196 ARG C C 1
ATOM 5512 O O . ARG C 1 199 ? 66.188 44.303 71.321 1.00 14.76 196 ARG C O 1
ATOM 5520 N N . PRO C 1 200 ? 66.628 42.060 70.883 1.00 14.36 197 PRO C N 1
ATOM 5521 C CA . PRO C 1 200 ? 66.666 41.802 72.328 1.00 15.31 197 PRO C CA 1
ATOM 5522 C C . PRO C 1 200 ? 67.729 42.554 73.081 1.00 15.50 197 PRO C C 1
ATOM 5523 O O . PRO C 1 200 ? 68.817 42.809 72.573 1.00 16.04 197 PRO C O 1
ATOM 5527 N N . GLY C 1 201 ? 67.457 42.919 74.342 1.00 14.86 198 GLY C N 1
ATOM 5528 C CA . GLY C 1 201 ? 68.545 43.361 75.138 1.00 15.74 198 GLY C CA 1
ATOM 5529 C C . GLY C 1 201 ? 68.195 44.421 76.180 1.00 16.39 198 GLY C C 1
ATOM 5530 O O . GLY C 1 201 ? 68.994 45.336 76.405 1.00 16.01 198 GLY C O 1
ATOM 5531 N N . HIS C 1 202 ? 66.992 44.354 76.726 1.00 16.18 199 HIS C N 1
ATOM 5532 C CA . HIS C 1 202 ? 66.598 45.387 77.711 1.00 15.97 199 HIS C CA 1
ATOM 5533 C C . HIS C 1 202 ? 67.453 45.270 78.976 1.00 15.64 199 HIS C C 1
ATOM 5534 O O . HIS C 1 202 ? 67.734 44.193 79.426 1.00 14.91 199 HIS C O 1
ATOM 5541 N N . GLU C 1 203 ? 67.794 46.406 79.614 1.00 14.98 200 GLU C N 1
ATOM 5542 C CA . GLU C 1 203 ? 68.847 46.416 80.584 1.00 15.64 200 GLU C CA 1
ATOM 5543 C C . GLU C 1 203 ? 68.426 45.746 81.896 1.00 15.70 200 GLU C C 1
ATOM 5544 O O . GLU C 1 203 ? 69.260 45.400 82.697 1.00 16.57 200 GLU C O 1
ATOM 5550 N N . THR C 1 204 ? 67.135 45.615 82.104 1.00 16.40 201 THR C N 1
ATOM 5551 C CA . THR C 1 204 ? 66.614 45.041 83.387 1.00 16.70 201 THR C CA 1
ATOM 5552 C C . THR C 1 204 ? 66.450 43.533 83.356 1.00 17.34 201 THR C C 1
ATOM 5553 O O . THR C 1 204 ? 65.971 42.923 84.346 1.00 15.29 201 THR C O 1
ATOM 5557 N N . TYR C 1 205 ? 66.797 42.935 82.230 1.00 16.04 202 TYR C N 1
ATOM 5558 C CA . TYR C 1 205 ? 66.714 41.478 82.038 1.00 16.74 202 TYR C CA 1
ATOM 5559 C C . TYR C 1 205 ? 68.090 40.932 81.628 1.00 16.49 202 TYR C C 1
ATOM 5560 O O . TYR C 1 205 ? 68.834 41.602 80.874 1.00 14.59 202 TYR C O 1
ATOM 5569 N N . PRO C 1 206 ? 68.409 39.706 82.025 1.00 17.03 203 PRO C N 1
ATOM 5570 C CA . PRO C 1 206 ? 69.676 39.063 81.668 1.00 17.31 203 PRO C CA 1
ATOM 5571 C C . PRO C 1 206 ? 69.723 38.531 80.260 1.00 16.91 203 PRO C C 1
ATOM 5572 O O . PRO C 1 206 ? 70.211 37.414 79.996 1.00 16.51 203 PRO C O 1
ATOM 5576 N N . THR C 1 207 ? 69.285 39.352 79.323 1.00 16.15 204 THR C N 1
ATOM 5577 C CA . THR C 1 207 ? 69.123 38.853 77.947 1.00 16.49 204 THR C CA 1
ATOM 5578 C C . THR C 1 207 ? 70.487 38.511 77.335 1.00 16.81 204 THR C C 1
ATOM 5579 O O . THR C 1 207 ? 70.607 37.540 76.545 1.00 17.32 204 THR C O 1
ATOM 5583 N N . TYR C 1 208 ? 71.525 39.306 77.675 1.00 17.26 205 TYR C N 1
ATOM 5584 C CA . TYR C 1 208 ? 72.877 39.023 77.110 1.00 17.46 205 TYR C CA 1
ATOM 5585 C C . TYR C 1 208 ? 73.621 37.904 77.821 1.00 17.58 205 TYR C C 1
ATOM 5586 O O . TYR C 1 208 ? 74.778 37.620 77.535 1.00 18.27 205 TYR C O 1
ATOM 5595 N N . HIS C 1 209 ? 72.930 37.213 78.714 1.00 18.07 206 HIS C N 1
ATOM 5596 C CA . HIS C 1 209 ? 73.451 35.958 79.231 1.00 18.10 206 HIS C CA 1
ATOM 5597 C C . HIS C 1 209 ? 72.831 34.763 78.546 1.00 19.66 206 HIS C C 1
ATOM 5598 O O . HIS C 1 209 ? 73.199 33.622 78.854 1.00 19.50 206 HIS C O 1
ATOM 5605 N N . HIS C 1 210 ? 71.884 34.988 77.640 1.00 18.41 207 HIS C N 1
ATOM 5606 C CA . HIS C 1 210 ? 71.230 33.890 76.961 1.00 17.79 207 HIS C CA 1
ATOM 5607 C C . HIS C 1 210 ? 72.144 33.388 75.837 1.00 17.22 207 HIS C C 1
ATOM 5608 O O . HIS C 1 210 ? 72.526 34.157 74.946 1.00 16.83 207 HIS C O 1
ATOM 5615 N N . PRO C 1 211 ? 72.509 32.121 75.853 1.00 18.41 208 PRO C N 1
ATOM 5616 C CA . PRO C 1 211 ? 73.425 31.571 74.867 1.00 18.21 208 PRO C CA 1
ATOM 5617 C C . PRO C 1 211 ? 73.036 31.765 73.440 1.00 17.79 208 PRO C C 1
ATOM 5618 O O . PRO C 1 211 ? 73.933 31.954 72.596 1.00 18.70 208 PRO C O 1
ATOM 5622 N N . ASP C 1 212 ? 71.755 31.730 73.111 1.00 17.73 209 ASP C N 1
ATOM 5623 C CA . ASP C 1 212 ? 71.374 31.834 71.668 1.00 18.10 209 ASP C CA 1
ATOM 5624 C C . ASP C 1 212 ? 71.472 33.289 71.222 1.00 17.15 209 ASP C C 1
ATOM 5625 O O . ASP C 1 212 ? 71.782 33.587 70.075 1.00 17.54 209 ASP C O 1
ATOM 5630 N N . VAL C 1 213 ? 71.146 34.196 72.129 1.00 16.31 210 VAL C N 1
ATOM 5631 C CA . VAL C 1 213 ? 71.287 35.608 71.861 1.00 15.31 210 VAL C CA 1
ATOM 5632 C C . VAL C 1 213 ? 72.730 35.945 71.536 1.00 14.48 210 VAL C C 1
ATOM 5633 O O . VAL C 1 213 ? 73.013 36.687 70.570 1.00 14.93 210 VAL C O 1
ATOM 5637 N N . LEU C 1 214 ? 73.650 35.464 72.367 1.00 15.20 211 LEU C N 1
ATOM 5638 C CA . LEU C 1 214 ? 75.070 35.699 72.173 1.00 15.21 211 LEU C CA 1
ATOM 5639 C C . LEU C 1 214 ? 75.575 35.025 70.892 1.00 14.98 211 LEU C C 1
ATOM 5640 O O . LEU C 1 214 ? 76.366 35.595 70.140 1.00 14.27 211 LEU C O 1
ATOM 5645 N N . LYS C 1 215 ? 75.080 33.837 70.614 1.00 14.00 212 LYS C N 1
ATOM 5646 C CA . LYS C 1 215 ? 75.477 33.170 69.381 1.00 15.34 212 LYS C CA 1
ATOM 5647 C C . LYS C 1 215 ? 75.057 33.990 68.139 1.00 13.51 212 LYS C C 1
ATOM 5648 O O . LYS C 1 215 ? 75.842 34.126 67.110 1.00 15.10 212 LYS C O 1
ATOM 5654 N N . VAL C 1 216 ? 73.841 34.534 68.150 1.00 14.36 213 VAL C N 1
ATOM 5655 C CA . VAL C 1 216 ? 73.371 35.375 67.030 1.00 14.70 213 VAL C CA 1
ATOM 5656 C C . VAL C 1 216 ? 74.330 36.532 66.862 1.00 13.79 213 VAL C C 1
ATOM 5657 O O . VAL C 1 216 ? 74.770 36.855 65.719 1.00 11.49 213 VAL C O 1
ATOM 5661 N N . ILE C 1 217 ? 74.659 37.199 67.990 1.00 14.18 214 ILE C N 1
ATOM 5662 C CA . ILE C 1 217 ? 75.569 38.365 67.868 1.00 14.19 214 ILE C CA 1
ATOM 5663 C C . ILE C 1 217 ? 76.913 37.963 67.251 1.00 14.53 214 ILE C C 1
ATOM 5664 O O . ILE C 1 217 ? 77.377 38.583 66.280 1.00 15.07 214 ILE C O 1
ATOM 5669 N N . ALA C 1 218 ? 77.464 36.839 67.691 1.00 15.04 215 ALA C N 1
ATOM 5670 C CA . ALA C 1 218 ? 78.727 36.352 67.174 1.00 13.81 215 ALA C CA 1
ATOM 5671 C C . ALA C 1 218 ? 78.583 36.018 65.678 1.00 13.89 215 ALA C C 1
ATOM 5672 O O . ALA C 1 218 ? 79.446 36.340 64.886 1.00 15.75 215 ALA C O 1
ATOM 5674 N N . ASN C 1 219 ? 77.521 35.309 65.323 1.00 14.33 216 ASN C N 1
ATOM 5675 C CA . ASN C 1 219 ? 77.272 34.974 63.913 1.00 13.38 216 ASN C CA 1
ATOM 5676 C C . ASN C 1 219 ? 77.183 36.256 63.042 1.00 13.69 216 ASN C C 1
ATOM 5677 O O . ASN C 1 219 ? 77.687 36.303 61.893 1.00 14.07 216 ASN C O 1
ATOM 5682 N N . ALA C 1 220 ? 76.475 37.267 63.558 1.00 12.73 217 ALA C N 1
ATOM 5683 C CA . ALA C 1 220 ? 76.317 38.556 62.869 1.00 14.44 217 ALA C CA 1
ATOM 5684 C C . ALA C 1 220 ? 77.649 39.311 62.723 1.00 14.36 217 ALA C C 1
ATOM 5685 O O . ALA C 1 220 ? 77.872 40.009 61.692 1.00 14.79 217 ALA C O 1
ATOM 5687 N N . VAL C 1 221 ? 78.513 39.235 63.739 1.00 15.72 218 VAL C N 1
ATOM 5688 C CA . VAL C 1 221 ? 79.850 39.872 63.655 1.00 16.14 218 VAL C CA 1
ATOM 5689 C C . VAL C 1 221 ? 80.612 39.281 62.531 1.00 17.97 218 VAL C C 1
ATOM 5690 O O . VAL C 1 221 ? 81.155 39.984 61.705 1.00 18.96 218 VAL C O 1
ATOM 5694 N N . ARG C 1 222 ? 80.566 37.960 62.407 1.00 16.45 219 ARG C N 1
ATOM 5695 C CA . ARG C 1 222 ? 81.234 37.324 61.257 1.00 17.22 219 ARG C CA 1
ATOM 5696 C C . ARG C 1 222 ? 80.633 37.680 59.914 1.00 16.81 219 ARG C C 1
ATOM 5697 O O . ARG C 1 222 ? 81.373 37.978 58.948 1.00 18.95 219 ARG C O 1
ATOM 5705 N N . TRP C 1 223 ? 79.317 37.716 59.833 1.00 16.11 220 TRP C N 1
ATOM 5706 C CA . TRP C 1 223 ? 78.590 38.030 58.624 1.00 16.34 220 TRP C CA 1
ATOM 5707 C C . TRP C 1 223 ? 78.884 39.456 58.185 1.00 16.08 220 TRP C C 1
ATOM 5708 O O . TRP C 1 223 ? 78.961 39.741 57.014 1.00 15.24 220 TRP C O 1
ATOM 5719 N N . ALA C 1 224 ? 78.989 40.348 59.153 1.00 15.54 221 ALA C N 1
ATOM 5720 C CA . ALA C 1 224 ? 79.141 41.793 58.866 1.00 16.80 221 ALA C CA 1
ATOM 5721 C C . ALA C 1 224 ? 80.588 42.290 58.617 1.00 17.45 221 ALA C C 1
ATOM 5722 O O . ALA C 1 224 ? 80.816 43.489 58.404 1.00 18.60 221 ALA C O 1
ATOM 5724 N N . ALA C 1 225 ? 81.549 41.395 58.708 1.00 18.63 222 ALA C N 1
ATOM 5725 C CA . ALA C 1 225 ? 82.977 41.669 58.503 1.00 19.61 222 ALA C CA 1
ATOM 5726 C C . ALA C 1 225 ? 83.178 42.328 57.144 1.00 20.00 222 ALA C C 1
ATOM 5727 O O . ALA C 1 225 ? 82.597 41.872 56.171 1.00 19.18 222 ALA C O 1
ATOM 5729 N N . PRO C 1 226 ? 83.944 43.403 57.076 1.00 19.68 223 PRO C N 1
ATOM 5730 C CA . PRO C 1 226 ? 84.157 44.110 55.782 1.00 21.40 223 PRO C CA 1
ATOM 5731 C C . PRO C 1 226 ? 84.720 43.267 54.673 1.00 23.33 223 PRO C C 1
ATOM 5732 O O . PRO C 1 226 ? 85.558 42.414 54.921 1.00 23.01 223 PRO C O 1
ATOM 5736 N N . VAL C 1 227 ? 84.263 43.548 53.441 1.00 25.81 224 VAL C N 1
ATOM 5737 C CA . VAL C 1 227 ? 84.886 43.042 52.224 1.00 27.07 224 VAL C CA 1
ATOM 5738 C C . VAL C 1 227 ? 85.147 44.278 51.393 1.00 28.22 224 VAL C C 1
ATOM 5739 O O . VAL C 1 227 ? 84.313 45.239 51.392 1.00 28.78 224 VAL C O 1
ATOM 5743 N N . ASN C 1 228 ? 86.321 44.313 50.793 1.00 27.84 225 ASN C N 1
ATOM 5744 C CA . ASN C 1 228 ? 86.749 45.429 49.963 1.00 28.75 225 ASN C CA 1
ATOM 5745 C C . ASN C 1 228 ? 86.656 46.759 50.711 1.00 28.85 225 ASN C C 1
ATOM 5746 O O . ASN C 1 228 ? 86.269 47.790 50.143 1.00 28.59 225 ASN C O 1
ATOM 5751 N N . ARG C 1 229 ? 86.988 46.750 51.997 1.00 29.99 226 ARG C N 1
ATOM 5752 C CA . ARG C 1 229 ? 86.870 47.970 52.783 1.00 30.20 226 ARG C CA 1
ATOM 5753 C C . ARG C 1 229 ? 87.699 49.105 52.169 1.00 31.46 226 ARG C C 1
ATOM 5754 O O . ARG C 1 229 ? 88.875 48.911 51.733 1.00 31.16 226 ARG C O 1
ATOM 5762 N N . GLY C 1 230 ? 87.098 50.291 52.120 1.00 32.20 227 GLY C N 1
ATOM 5763 C CA . GLY C 1 230 ? 87.881 51.514 51.850 1.00 33.66 227 GLY C CA 1
ATOM 5764 C C . GLY C 1 230 ? 87.076 52.513 51.045 1.00 34.86 227 GLY C C 1
ATOM 5765 O O . GLY C 1 230 ? 85.920 52.245 50.741 1.00 34.89 227 GLY C O 1
ATOM 5766 N N . GLU C 1 231 ? 87.695 53.650 50.704 1.00 35.97 228 GLU C N 1
ATOM 5767 C CA . GLU C 1 231 ? 87.027 54.717 49.945 1.00 36.96 228 GLU C CA 1
ATOM 5768 C C . GLU C 1 231 ? 86.465 54.148 48.652 1.00 36.73 228 GLU C C 1
ATOM 5769 O O . GLU C 1 231 ? 87.105 53.294 48.003 1.00 38.81 228 GLU C O 1
ATOM 5775 N N . ILE C 1 232 ? 85.266 54.588 48.274 1.00 35.81 229 ILE C N 1
ATOM 5776 C CA . ILE C 1 232 ? 84.780 54.316 46.899 1.00 34.33 229 ILE C CA 1
ATOM 5777 C C . ILE C 1 232 ? 85.117 55.518 45.996 1.00 32.88 229 ILE C C 1
ATOM 5778 O O . ILE C 1 232 ? 85.052 56.658 46.446 1.00 33.95 229 ILE C O 1
ATOM 5783 N N . VAL C 1 233 ? 85.503 55.238 44.761 1.00 30.06 230 VAL C N 1
ATOM 5784 C CA . VAL C 1 233 ? 85.756 56.255 43.747 1.00 28.89 230 VAL C CA 1
ATOM 5785 C C . VAL C 1 233 ? 84.452 56.773 43.129 1.00 27.01 230 VAL C C 1
ATOM 5786 O O . VAL C 1 233 ? 83.655 55.985 42.610 1.00 27.14 230 VAL C O 1
ATOM 5790 N N . PHE C 1 234 ? 84.256 58.092 43.197 1.00 22.12 231 PHE C N 1
ATOM 5791 C CA . PHE C 1 234 ? 83.120 58.740 42.613 1.00 19.78 231 PHE C CA 1
ATOM 5792 C C . PHE C 1 234 ? 83.634 59.862 41.739 1.00 18.64 231 PHE C C 1
ATOM 5793 O O . PHE C 1 234 ? 84.836 59.997 41.572 1.00 20.94 231 PHE C O 1
ATOM 5801 N N . GLY C 1 235 ? 82.757 60.699 41.222 1.00 16.42 232 GLY C N 1
ATOM 5802 C CA . GLY C 1 235 ? 83.188 61.947 40.614 1.00 16.73 232 GLY C CA 1
ATOM 5803 C C . GLY C 1 235 ? 83.337 61.886 39.123 1.00 16.80 232 GLY C C 1
ATOM 5804 O O . GLY C 1 235 ? 82.887 60.955 38.485 1.00 14.70 232 GLY C O 1
ATOM 5805 N N . ASN C 1 236 ? 83.894 62.949 38.567 1.00 16.24 233 ASN C N 1
ATOM 5806 C CA . ASN C 1 236 ? 83.985 63.092 37.139 1.00 16.83 233 ASN C CA 1
ATOM 5807 C C . ASN C 1 236 ? 84.948 62.045 36.550 1.00 17.35 233 ASN C C 1
ATOM 5808 O O . ASN C 1 236 ? 86.051 61.829 37.071 1.00 17.55 233 ASN C O 1
ATOM 5813 N N . VAL C 1 237 ? 84.521 61.338 35.485 1.00 17.23 234 VAL C N 1
ATOM 5814 C CA . VAL C 1 237 ? 85.320 60.282 34.883 1.00 16.83 234 VAL C CA 1
ATOM 5815 C C . VAL C 1 237 ? 85.356 60.352 33.347 1.00 16.52 234 VAL C C 1
ATOM 5816 O O . VAL C 1 237 ? 84.411 60.822 32.715 1.00 16.41 234 VAL C O 1
ATOM 5820 N N . LYS C 1 238 ? 86.471 59.916 32.766 1.00 17.57 235 LYS C N 1
ATOM 5821 C CA . LYS C 1 238 ? 86.656 59.925 31.329 1.00 18.04 235 LYS C CA 1
ATOM 5822 C C . LYS C 1 238 ? 85.930 58.702 30.785 1.00 17.21 235 LYS C C 1
ATOM 5823 O O . LYS C 1 238 ? 85.779 57.704 31.533 1.00 18.07 235 LYS C O 1
ATOM 5829 N N . PRO C 1 239 ? 85.463 58.770 29.533 1.00 17.37 236 PRO C N 1
ATOM 5830 C CA . PRO C 1 239 ? 84.733 57.674 28.939 1.00 17.80 236 PRO C CA 1
ATOM 5831 C C . PRO C 1 239 ? 85.648 56.469 28.647 1.00 18.72 236 PRO C C 1
ATOM 5832 O O . PRO C 1 239 ? 86.841 56.621 28.346 1.00 17.06 236 PRO C O 1
ATOM 5836 N N . LEU C 1 240 ? 85.075 55.278 28.783 1.00 17.73 237 LEU C N 1
ATOM 5837 C CA . LEU C 1 240 ? 85.754 54.061 28.373 1.00 18.99 237 LEU C CA 1
ATOM 5838 C C . LEU C 1 240 ? 85.513 53.744 26.925 1.00 18.71 237 LEU C C 1
ATOM 5839 O O . LEU C 1 240 ? 86.237 52.905 26.344 1.00 19.96 237 LEU C O 1
ATOM 5844 N N . GLU C 1 241 ? 84.535 54.386 26.296 1.00 19.13 238 GLU C N 1
ATOM 5845 C CA . GLU C 1 241 ? 84.232 54.168 24.854 1.00 20.59 238 GLU C CA 1
ATOM 5846 C C . GLU C 1 241 ? 84.170 55.505 24.195 1.00 21.64 238 GLU C C 1
ATOM 5847 O O . GLU C 1 241 ? 83.790 56.464 24.831 1.00 23.59 238 GLU C O 1
ATOM 5853 N N . PRO C 1 242 ? 84.462 55.588 22.921 1.00 23.22 239 PRO C N 1
ATOM 5854 C CA . PRO C 1 242 ? 84.479 56.893 22.269 1.00 23.71 239 PRO C CA 1
ATOM 5855 C C . PRO C 1 242 ? 83.038 57.421 22.157 1.00 23.87 239 PRO C C 1
ATOM 5856 O O . PRO C 1 242 ? 82.093 56.647 22.003 1.00 24.18 239 PRO C O 1
ATOM 5860 N N . ILE C 1 243 ? 82.873 58.726 22.327 1.00 24.28 240 ILE C N 1
ATOM 5861 C CA . ILE C 1 243 ? 81.570 59.371 22.263 1.00 25.41 240 ILE C CA 1
ATOM 5862 C C . ILE C 1 243 ? 81.508 60.195 21.008 1.00 27.60 240 ILE C C 1
ATOM 5863 O O . ILE C 1 243 ? 82.320 61.119 20.847 1.00 27.01 240 ILE C O 1
ATOM 5868 N N . LYS C 1 244 ? 80.558 59.894 20.138 1.00 29.12 241 LYS C N 1
ATOM 5869 C CA . LYS C 1 244 ? 80.476 60.660 18.891 1.00 32.40 241 LYS C CA 1
ATOM 5870 C C . LYS C 1 244 ? 80.209 62.127 19.210 1.00 33.86 241 LYS C C 1
ATOM 5871 O O . LYS C 1 244 ? 79.309 62.457 19.989 1.00 34.75 241 LYS C O 1
ATOM 5877 N N . ALA C 1 245 ? 81.005 63.016 18.636 1.00 35.17 242 ALA C N 1
ATOM 5878 C CA . ALA C 1 245 ? 80.894 64.439 18.975 1.00 35.91 242 ALA C CA 1
ATOM 5879 C C . ALA C 1 245 ? 79.980 65.126 17.957 1.00 37.11 242 ALA C C 1
ATOM 5880 O O . ALA C 1 245 ? 79.689 64.574 16.878 1.00 39.08 242 ALA C O 1
ATOM 5882 N N . THR D 1 6 ? 87.153 21.888 57.078 1.00 31.53 3 THR D N 1
ATOM 5883 C CA . THR D 1 6 ? 86.746 20.943 55.992 1.00 30.13 3 THR D CA 1
ATOM 5884 C C . THR D 1 6 ? 86.475 21.753 54.729 1.00 29.40 3 THR D C 1
ATOM 5885 O O . THR D 1 6 ? 85.661 22.683 54.748 1.00 29.50 3 THR D O 1
ATOM 5889 N N . PRO D 1 7 ? 87.172 21.469 53.632 1.00 28.02 4 PRO D N 1
ATOM 5890 C CA . PRO D 1 7 ? 86.911 22.242 52.416 1.00 26.63 4 PRO D CA 1
ATOM 5891 C C . PRO D 1 7 ? 85.466 22.055 51.910 1.00 25.37 4 PRO D C 1
ATOM 5892 O O . PRO D 1 7 ? 84.858 20.984 52.075 1.00 23.65 4 PRO D O 1
ATOM 5896 N N . ILE D 1 8 ? 84.934 23.104 51.301 1.00 22.99 5 ILE D N 1
ATOM 5897 C CA . ILE D 1 8 ? 83.614 23.076 50.717 1.00 22.13 5 ILE D CA 1
ATOM 5898 C C . ILE D 1 8 ? 83.675 22.177 49.514 1.00 21.04 5 ILE D C 1
ATOM 5899 O O . ILE D 1 8 ? 84.631 22.265 48.740 1.00 20.32 5 ILE D O 1
ATOM 5904 N N . ARG D 1 9 ? 82.672 21.325 49.371 1.00 18.83 6 ARG D N 1
ATOM 5905 C CA . ARG D 1 9 ? 82.600 20.365 48.288 1.00 19.74 6 ARG D CA 1
ATOM 5906 C C . ARG D 1 9 ? 81.736 20.896 47.185 1.00 18.69 6 ARG D C 1
ATOM 5907 O O . ARG D 1 9 ? 80.566 21.196 47.423 1.00 20.11 6 ARG D O 1
ATOM 5915 N N . VAL D 1 10 ? 82.285 20.997 45.971 1.00 17.36 7 VAL D N 1
ATOM 5916 C CA . VAL D 1 10 ? 81.608 21.617 44.861 1.00 16.54 7 VAL D CA 1
ATOM 5917 C C . VAL D 1 10 ? 81.600 20.666 43.673 1.00 15.68 7 VAL D C 1
ATOM 5918 O O . VAL D 1 10 ? 82.586 20.020 43.414 1.00 17.55 7 VAL D O 1
ATOM 5922 N N . VAL D 1 11 ? 80.456 20.491 43.053 1.00 14.73 8 VAL D N 1
ATOM 5923 C CA . VAL D 1 11 ? 80.347 19.698 41.825 1.00 14.32 8 VAL D CA 1
ATOM 5924 C C . VAL D 1 11 ? 80.016 20.631 40.706 1.00 13.66 8 VAL D C 1
ATOM 5925 O O . VAL D 1 11 ? 78.979 21.342 40.732 1.00 14.06 8 VAL D O 1
ATOM 5929 N N . VAL D 1 12 ? 80.850 20.586 39.665 1.00 14.08 9 VAL D N 1
ATOM 5930 C CA . VAL D 1 12 ? 80.664 21.416 38.486 1.00 13.91 9 VAL D CA 1
ATOM 5931 C C . VAL D 1 12 ? 79.997 20.574 37.388 1.00 13.87 9 VAL D C 1
ATOM 5932 O O . VAL D 1 12 ? 80.615 19.616 36.912 1.00 13.55 9 VAL D O 1
ATOM 5936 N N . TRP D 1 13 ? 78.732 20.868 37.101 1.00 13.64 10 TRP D N 1
ATOM 5937 C CA . TRP D 1 13 ? 77.917 20.124 36.121 1.00 14.58 10 TRP D CA 1
ATOM 5938 C C . TRP D 1 13 ? 77.943 20.868 34.797 1.00 15.03 10 TRP D C 1
ATOM 5939 O O . TRP D 1 13 ? 77.697 22.056 34.752 1.00 12.51 10 TRP D O 1
ATOM 5950 N N . ASN D 1 14 ? 78.203 20.150 33.721 1.00 13.05 11 ASN D N 1
ATOM 5951 C CA . ASN D 1 14 ? 78.299 20.725 32.415 1.00 14.53 11 ASN D CA 1
ATOM 5952 C C . ASN D 1 14 ? 77.696 19.738 31.400 1.00 15.72 11 ASN D C 1
ATOM 5953 O O . ASN D 1 14 ? 77.949 18.501 31.462 1.00 14.43 11 ASN D O 1
ATOM 5958 N N . GLU D 1 15 ? 76.821 20.279 30.562 1.00 14.74 12 GLU D N 1
ATOM 5959 C CA . GLU D 1 15 ? 76.151 19.537 29.510 1.00 15.59 12 GLU D CA 1
ATOM 5960 C C . GLU D 1 15 ? 77.178 18.767 28.683 1.00 15.55 12 GLU D C 1
ATOM 5961 O O . GLU D 1 15 ? 76.930 17.618 28.326 1.00 15.86 12 GLU D O 1
ATOM 5967 N N . PHE D 1 16 ? 78.299 19.417 28.312 1.00 15.04 13 PHE D N 1
ATOM 5968 C CA . PHE D 1 16 ? 79.443 18.778 27.624 1.00 15.37 13 PHE D CA 1
ATOM 5969 C C . PHE D 1 16 ? 79.066 18.168 26.273 1.00 15.24 13 PHE D C 1
ATOM 5970 O O . PHE D 1 16 ? 79.435 17.012 25.977 1.00 15.23 13 PHE D O 1
ATOM 5978 N N . ARG D 1 17 ? 78.321 18.914 25.469 1.00 15.54 14 ARG D N 1
ATOM 5979 C CA . ARG D 1 17 ? 78.038 18.491 24.095 1.00 16.54 14 ARG D CA 1
ATOM 5980 C C . ARG D 1 17 ? 78.837 19.364 23.155 1.00 16.64 14 ARG D C 1
ATOM 5981 O O . ARG D 1 17 ? 79.473 18.870 22.208 1.00 16.06 14 ARG D O 1
ATOM 5989 N N . HIS D 1 18 ? 78.807 20.673 23.375 1.00 16.42 15 HIS D N 1
ATOM 5990 C CA . HIS D 1 18 ? 79.513 21.589 22.417 1.00 17.69 15 HIS D CA 1
ATOM 5991 C C . HIS D 1 18 ? 80.970 21.234 22.275 1.00 18.43 15 HIS D C 1
ATOM 5992 O O . HIS D 1 18 ? 81.516 21.263 21.126 1.00 19.21 15 HIS D O 1
ATOM 5999 N N . GLU D 1 19 ? 81.626 20.904 23.406 1.00 17.43 16 GLU D N 1
ATOM 6000 C CA . GLU D 1 19 ? 83.088 20.731 23.398 1.00 17.86 16 GLU D CA 1
ATOM 6001 C C . GLU D 1 19 ? 83.500 19.455 22.704 1.00 18.10 16 GLU D C 1
ATOM 6002 O O . GLU D 1 19 ? 84.654 19.302 22.294 1.00 19.88 16 GLU D O 1
ATOM 6008 N N . LYS D 1 20 ? 82.555 18.550 22.561 1.00 16.95 17 LYS D N 1
ATOM 6009 C CA . LYS D 1 20 ? 82.760 17.297 21.795 1.00 18.41 17 LYS D CA 1
ATOM 6010 C C . LYS D 1 20 ? 82.452 17.407 20.320 1.00 19.02 17 LYS D C 1
ATOM 6011 O O . LYS D 1 20 ? 82.972 16.580 19.504 1.00 20.28 17 LYS D O 1
ATOM 6017 N N . LYS D 1 21 ? 81.568 18.325 19.940 1.00 18.83 18 LYS D N 1
ATOM 6018 C CA . LYS D 1 21 ? 81.031 18.337 18.558 1.00 19.65 18 LYS D CA 1
ATOM 6019 C C . LYS D 1 21 ? 81.514 19.489 17.720 1.00 18.87 18 LYS D C 1
ATOM 6020 O O . LYS D 1 21 ? 81.513 19.390 16.503 1.00 18.60 18 LYS D O 1
ATOM 6026 N N . ASP D 1 22 ? 81.911 20.582 18.341 1.00 16.78 19 ASP D N 1
ATOM 6027 C CA . ASP D 1 22 ? 82.269 21.780 17.588 1.00 16.71 19 ASP D CA 1
ATOM 6028 C C . ASP D 1 22 ? 83.785 22.042 17.706 1.00 15.71 19 ASP D C 1
ATOM 6029 O O . ASP D 1 22 ? 84.264 22.362 18.816 1.00 15.76 19 ASP D O 1
ATOM 6034 N N . GLU D 1 23 ? 84.529 21.963 16.597 1.00 13.70 20 GLU D N 1
ATOM 6035 C CA . GLU D 1 23 ? 85.991 22.067 16.654 1.00 13.45 20 GLU D CA 1
ATOM 6036 C C . GLU D 1 23 ? 86.424 23.454 17.174 1.00 12.90 20 GLU D C 1
ATOM 6037 O O . GLU D 1 23 ? 87.472 23.574 17.769 1.00 12.87 20 GLU D O 1
ATOM 6043 N N . GLN D 1 24 ? 85.637 24.483 16.931 1.00 13.68 21 GLN D N 1
ATOM 6044 C CA . GLN D 1 24 ? 86.022 25.837 17.333 1.00 13.59 21 GLN D CA 1
ATOM 6045 C C . GLN D 1 24 ? 85.954 25.922 18.845 1.00 14.45 21 GLN D C 1
ATOM 6046 O O . GLN D 1 24 ? 86.743 26.620 19.489 1.00 16.17 21 GLN D O 1
ATOM 6052 N N . VAL D 1 25 ? 85.006 25.178 19.410 1.00 13.56 22 VAL D N 1
ATOM 6053 C CA . VAL D 1 25 ? 84.798 25.175 20.869 1.00 13.29 22 VAL D CA 1
ATOM 6054 C C . VAL D 1 25 ? 85.826 24.242 21.526 1.00 13.66 22 VAL D C 1
ATOM 6055 O O . VAL D 1 25 ? 86.424 24.573 22.553 1.00 12.40 22 VAL D O 1
ATOM 6059 N N . ARG D 1 26 ? 86.042 23.054 20.948 1.00 12.82 23 ARG D N 1
ATOM 6060 C CA . ARG D 1 26 ? 87.014 22.138 21.477 1.00 12.57 23 ARG D CA 1
ATOM 6061 C C . ARG D 1 26 ? 88.393 22.734 21.517 1.00 13.30 23 ARG D C 1
ATOM 6062 O O . ARG D 1 26 ? 89.209 22.335 22.358 1.00 15.09 23 ARG D O 1
ATOM 6070 N N . ALA D 1 27 ? 88.697 23.673 20.607 1.00 13.09 24 ALA D N 1
ATOM 6071 C CA . ALA D 1 27 ? 90.011 24.249 20.570 1.00 13.35 24 ALA D CA 1
ATOM 6072 C C . ALA D 1 27 ? 90.225 25.094 21.835 1.00 13.65 24 ALA D C 1
ATOM 6073 O O . ALA D 1 27 ? 91.387 25.322 22.201 1.00 15.94 24 ALA D O 1
ATOM 6075 N N . ILE D 1 28 ? 89.145 25.625 22.367 1.00 14.26 25 ILE D N 1
ATOM 6076 C CA . ILE D 1 28 ? 89.171 26.548 23.546 1.00 13.38 25 ILE D CA 1
ATOM 6077 C C . ILE D 1 28 ? 89.101 25.709 24.820 1.00 14.95 25 ILE D C 1
ATOM 6078 O O . ILE D 1 28 ? 89.815 25.974 25.816 1.00 16.47 25 ILE D O 1
ATOM 6083 N N . TYR D 1 29 ? 88.220 24.716 24.809 1.00 14.63 26 TYR D N 1
ATOM 6084 C CA . TYR D 1 29 ? 87.932 23.908 26.004 1.00 13.81 26 TYR D CA 1
ATOM 6085 C C . TYR D 1 29 ? 88.076 22.410 25.642 1.00 14.57 26 TYR D C 1
ATOM 6086 O O . TYR D 1 29 ? 87.076 21.713 25.609 1.00 13.49 26 TYR D O 1
ATOM 6095 N N . PRO D 1 30 ? 89.288 21.963 25.364 1.00 15.38 27 PRO D N 1
ATOM 6096 C CA . PRO D 1 30 ? 89.519 20.572 24.880 1.00 16.70 27 PRO D CA 1
ATOM 6097 C C . PRO D 1 30 ? 89.033 19.490 25.843 1.00 17.68 27 PRO D C 1
ATOM 6098 O O . PRO D 1 30 ? 88.692 18.374 25.420 1.00 18.69 27 PRO D O 1
ATOM 6102 N N . GLU D 1 31 ? 89.034 19.783 27.131 1.00 18.17 28 GLU D N 1
ATOM 6103 C CA . GLU D 1 31 ? 88.522 18.794 28.106 1.00 19.14 28 GLU D CA 1
ATOM 6104 C C . GLU D 1 31 ? 87.186 19.221 28.774 1.00 19.50 28 GLU D C 1
ATOM 6105 O O . GLU D 1 31 ? 86.726 18.620 29.789 1.00 19.20 28 GLU D O 1
ATOM 6111 N N . GLY D 1 32 ? 86.547 20.241 28.207 1.00 17.45 29 GLY D N 1
ATOM 6112 C CA . GLY D 1 32 ? 85.262 20.705 28.634 1.00 16.94 29 GLY D CA 1
ATOM 6113 C C . GLY D 1 32 ? 85.390 21.893 29.548 1.00 15.55 29 GLY D C 1
ATOM 6114 O O . GLY D 1 32 ? 86.415 22.079 30.182 1.00 15.96 29 GLY D O 1
ATOM 6115 N N . MET D 1 33 ? 84.378 22.728 29.566 1.00 15.87 30 MET D N 1
ATOM 6116 C CA . MET D 1 33 ? 84.377 23.943 30.445 1.00 16.31 30 MET D CA 1
ATOM 6117 C C . MET D 1 33 ? 84.383 23.515 31.893 1.00 16.57 30 MET D C 1
ATOM 6118 O O . MET D 1 33 ? 84.898 24.207 32.736 1.00 16.48 30 MET D O 1
ATOM 6123 N N . HIS D 1 34 ? 83.789 22.363 32.214 1.00 16.27 31 HIS D N 1
ATOM 6124 C CA . HIS D 1 34 ? 83.760 21.916 33.642 1.00 16.26 31 HIS D CA 1
ATOM 6125 C C . HIS D 1 34 ? 85.140 21.668 34.203 1.00 16.30 31 HIS D C 1
ATOM 6126 O O . HIS D 1 34 ? 85.405 21.885 35.395 1.00 16.28 31 HIS D O 1
ATOM 6133 N N . THR D 1 35 ? 86.025 21.155 33.357 1.00 17.16 32 THR D N 1
ATOM 6134 C CA . THR D 1 35 ? 87.368 20.867 33.771 1.00 17.16 32 THR D CA 1
ATOM 6135 C C . THR D 1 35 ? 88.124 22.092 34.180 1.00 16.73 32 THR D C 1
ATOM 6136 O O . THR D 1 35 ? 88.907 22.068 35.137 1.00 17.56 32 THR D O 1
ATOM 6140 N N . VAL D 1 36 ? 87.961 23.144 33.391 1.00 16.10 33 VAL D N 1
ATOM 6141 C CA . VAL D 1 36 ? 88.672 24.405 33.582 1.00 16.57 33 VAL D CA 1
ATOM 6142 C C . VAL D 1 36 ? 88.196 24.996 34.920 1.00 15.96 33 VAL D C 1
ATOM 6143 O O . VAL D 1 36 ? 89.000 25.391 35.776 1.00 16.63 33 VAL D O 1
ATOM 6147 N N . ILE D 1 37 ? 86.885 25.027 35.109 1.00 14.85 34 ILE D N 1
ATOM 6148 C CA . ILE D 1 37 ? 86.308 25.645 36.356 1.00 15.14 34 ILE D CA 1
ATOM 6149 C C . ILE D 1 37 ? 86.690 24.794 37.561 1.00 15.47 34 ILE D C 1
ATOM 6150 O O . ILE D 1 37 ? 87.113 25.304 38.607 1.00 14.87 34 ILE D O 1
ATOM 6155 N N . ALA D 1 38 ? 86.490 23.486 37.487 1.00 15.25 35 ALA D N 1
ATOM 6156 C CA . ALA D 1 38 ? 86.832 22.634 38.605 1.00 15.27 35 ALA D CA 1
ATOM 6157 C C . ALA D 1 38 ? 88.326 22.692 38.979 1.00 15.66 35 ALA D C 1
ATOM 6158 O O . ALA D 1 38 ? 88.661 22.666 40.141 1.00 15.96 35 ALA D O 1
ATOM 6160 N N . SER D 1 39 ? 89.233 22.766 37.997 1.00 16.33 36 SER D N 1
ATOM 6161 C CA . SER D 1 39 ? 90.650 22.890 38.263 1.00 17.67 36 SER D CA 1
ATOM 6162 C C . SER D 1 39 ? 90.979 24.177 39.026 1.00 17.72 36 SER D C 1
ATOM 6163 O O . SER D 1 39 ? 91.746 24.150 40.011 1.00 16.80 36 SER D O 1
ATOM 6166 N N . TYR D 1 40 ? 90.392 25.291 38.598 1.00 17.82 37 TYR D N 1
ATOM 6167 C CA . TYR D 1 40 ? 90.547 26.548 39.318 1.00 17.52 37 TYR D CA 1
ATOM 6168 C C . TYR D 1 40 ? 90.052 26.395 40.750 1.00 17.95 37 TYR D C 1
ATOM 6169 O O . TYR D 1 40 ? 90.677 26.864 41.719 1.00 19.22 37 TYR D O 1
ATOM 6178 N N . LEU D 1 41 ? 88.883 25.808 40.885 1.00 17.38 38 LEU D N 1
ATOM 6179 C CA . LEU D 1 41 ? 88.299 25.675 42.211 1.00 17.01 38 LEU D CA 1
ATOM 6180 C C . LEU D 1 41 ? 89.139 24.822 43.156 1.00 18.15 38 LEU D C 1
ATOM 6181 O O . LEU D 1 41 ? 89.234 25.130 44.355 1.00 18.24 38 LEU D O 1
ATOM 6186 N N . ALA D 1 42 ? 89.727 23.745 42.626 1.00 18.81 39 ALA D N 1
ATOM 6187 C CA . ALA D 1 42 ? 90.648 22.917 43.408 1.00 19.83 39 ALA D CA 1
ATOM 6188 C C . ALA D 1 42 ? 91.906 23.726 43.840 1.00 21.79 39 ALA D C 1
ATOM 6189 O O . ALA D 1 42 ? 92.399 23.612 44.983 1.00 21.69 39 ALA D O 1
ATOM 6191 N N . GLU D 1 43 ? 92.420 24.572 42.952 1.00 22.02 40 GLU D N 1
ATOM 6192 C CA . GLU D 1 43 ? 93.558 25.417 43.313 1.00 22.71 40 GLU D CA 1
ATOM 6193 C C . GLU D 1 43 ? 93.153 26.481 44.338 1.00 22.64 40 GLU D C 1
ATOM 6194 O O . GLU D 1 43 ? 94.001 26.976 45.083 1.00 24.86 40 GLU D O 1
ATOM 6200 N N . ALA D 1 44 ? 91.872 26.845 44.376 1.00 21.72 41 ALA D N 1
ATOM 6201 C CA . ALA D 1 44 ? 91.354 27.811 45.354 1.00 22.13 41 ALA D CA 1
ATOM 6202 C C . ALA D 1 44 ? 91.000 27.129 46.676 1.00 22.19 41 ALA D C 1
ATOM 6203 O O . ALA D 1 44 ? 90.522 27.783 47.582 1.00 23.63 41 ALA D O 1
ATOM 6205 N N . GLY D 1 45 ? 91.239 25.832 46.768 1.00 21.75 42 GLY D N 1
ATOM 6206 C CA . GLY D 1 45 ? 91.112 25.140 48.050 1.00 21.38 42 GLY D CA 1
ATOM 6207 C C . GLY D 1 45 ? 89.829 24.386 48.225 1.00 21.39 42 GLY D C 1
ATOM 6208 O O . GLY D 1 45 ? 89.589 23.846 49.301 1.00 22.29 42 GLY D O 1
ATOM 6209 N N . PHE D 1 46 ? 88.987 24.349 47.192 1.00 20.05 43 PHE D N 1
ATOM 6210 C CA . PHE D 1 46 ? 87.713 23.607 47.274 1.00 18.98 43 PHE D CA 1
ATOM 6211 C C . PHE D 1 46 ? 87.949 22.122 46.977 1.00 18.87 43 PHE D C 1
ATOM 6212 O O . PHE D 1 46 ? 88.866 21.761 46.238 1.00 19.35 43 PHE D O 1
ATOM 6220 N N . ASP D 1 47 ? 87.079 21.290 47.526 1.00 17.06 44 ASP D N 1
ATOM 6221 C CA . ASP D 1 47 ? 87.036 19.869 47.164 1.00 17.79 44 ASP D CA 1
ATOM 6222 C C . ASP D 1 47 ? 86.115 19.760 45.934 1.00 16.38 44 ASP D C 1
ATOM 6223 O O . ASP D 1 47 ? 84.915 19.762 46.031 1.00 17.45 44 ASP D O 1
ATOM 6228 N N . ALA D 1 48 ? 86.689 19.799 44.736 1.00 16.73 45 ALA D N 1
ATOM 6229 C CA . ALA D 1 48 ? 85.908 19.919 43.531 1.00 16.47 45 ALA D CA 1
ATOM 6230 C C . ALA D 1 48 ? 85.862 18.632 42.711 1.00 16.27 45 ALA D C 1
ATOM 6231 O O . ALA D 1 48 ? 86.832 17.902 42.664 1.00 18.52 45 ALA D O 1
ATOM 6233 N N . ALA D 1 49 ? 84.722 18.409 42.082 1.00 16.37 46 ALA D N 1
ATOM 6234 C CA . ALA D 1 49 ? 84.387 17.254 41.288 1.00 16.62 46 ALA D CA 1
ATOM 6235 C C . ALA D 1 49 ? 83.561 17.736 40.104 1.00 16.17 46 ALA D C 1
ATOM 6236 O O . ALA D 1 49 ? 83.149 18.905 40.025 1.00 16.14 46 ALA D O 1
ATOM 6238 N N . THR D 1 50 ? 83.435 16.903 39.089 1.00 15.73 47 THR D N 1
ATOM 6239 C CA . THR D 1 50 ? 82.609 17.296 37.965 1.00 16.10 47 THR D CA 1
ATOM 6240 C C . THR D 1 50 ? 81.567 16.246 37.671 1.00 16.38 47 THR D C 1
ATOM 6241 O O . THR D 1 50 ? 81.680 15.056 38.100 1.00 16.48 47 THR D O 1
ATOM 6245 N N . ALA D 1 51 ? 80.570 16.650 36.885 1.00 15.59 48 ALA D N 1
ATOM 6246 C CA . ALA D 1 51 ? 79.511 15.767 36.410 1.00 16.18 48 ALA D CA 1
ATOM 6247 C C . ALA D 1 51 ? 79.053 16.277 35.067 1.00 16.70 48 ALA D C 1
ATOM 6248 O O . ALA D 1 51 ? 79.150 17.466 34.791 1.00 15.29 48 ALA D O 1
ATOM 6250 N N . VAL D 1 52 ? 78.594 15.378 34.212 1.00 14.70 49 VAL D N 1
ATOM 6251 C CA . VAL D 1 52 ? 78.138 15.762 32.877 1.00 16.10 49 VAL D CA 1
ATOM 6252 C C . VAL D 1 52 ? 76.853 15.012 32.475 1.00 16.23 49 VAL D C 1
ATOM 6253 O O . VAL D 1 52 ? 76.496 14.000 33.081 1.00 15.46 49 VAL D O 1
ATOM 6257 N N . LEU D 1 53 ? 76.162 15.544 31.477 1.00 15.52 50 LEU D N 1
ATOM 6258 C CA . LEU D 1 53 ? 74.878 15.073 31.059 1.00 16.32 50 LEU D CA 1
ATOM 6259 C C . LEU D 1 53 ? 74.929 13.580 30.695 1.00 17.81 50 LEU D C 1
ATOM 6260 O O . LEU D 1 53 ? 74.045 12.800 31.065 1.00 17.24 50 LEU D O 1
ATOM 6265 N N . ASP D 1 54 ? 75.958 13.196 29.969 1.00 19.35 51 ASP D N 1
ATOM 6266 C CA . ASP D 1 54 ? 75.952 11.823 29.402 1.00 20.54 51 ASP D CA 1
ATOM 6267 C C . ASP D 1 54 ? 76.534 10.740 30.300 1.00 21.82 51 ASP D C 1
ATOM 6268 O O . ASP D 1 54 ? 76.948 9.691 29.819 1.00 24.45 51 ASP D O 1
ATOM 6273 N N . GLU D 1 55 ? 76.552 10.970 31.596 1.00 23.37 52 GLU D N 1
ATOM 6274 C CA . GLU D 1 55 ? 76.887 9.996 32.645 1.00 23.41 52 GLU D CA 1
ATOM 6275 C C . GLU D 1 55 ? 75.534 9.449 33.166 1.00 22.69 52 GLU D C 1
ATOM 6276 O O . GLU D 1 55 ? 74.493 10.099 32.992 1.00 22.91 52 GLU D O 1
ATOM 6282 N N . PRO D 1 56 ? 75.504 8.276 33.806 1.00 22.06 53 PRO D N 1
ATOM 6283 C CA . PRO D 1 56 ? 74.262 7.816 34.442 1.00 21.59 53 PRO D CA 1
ATOM 6284 C C . PRO D 1 56 ? 73.735 8.779 35.500 1.00 20.23 53 PRO D C 1
ATOM 6285 O O . PRO D 1 56 ? 74.512 9.256 36.318 1.00 21.80 53 PRO D O 1
ATOM 6289 N N . GLU D 1 57 ? 72.421 9.055 35.458 1.00 18.99 54 GLU D N 1
ATOM 6290 C CA . GLU D 1 57 ? 71.731 10.029 36.340 1.00 19.39 54 GLU D CA 1
ATOM 6291 C C . GLU D 1 57 ? 72.351 11.382 36.122 1.00 17.41 54 GLU D C 1
ATOM 6292 O O . GLU D 1 57 ? 72.281 12.273 36.960 1.00 17.64 54 GLU D O 1
ATOM 6298 N N . HIS D 1 58 ? 72.933 11.552 34.948 1.00 16.28 55 HIS D N 1
ATOM 6299 C CA . HIS D 1 58 ? 73.727 12.774 34.669 1.00 16.90 55 HIS D CA 1
ATOM 6300 C C . HIS D 1 58 ? 74.787 13.111 35.749 1.00 16.51 55 HIS D C 1
ATOM 6301 O O . HIS D 1 58 ? 75.142 14.277 35.964 1.00 16.57 55 HIS D O 1
ATOM 6308 N N . GLY D 1 59 ? 75.297 12.103 36.423 1.00 15.88 56 GLY D N 1
ATOM 6309 C CA . GLY D 1 59 ? 76.337 12.274 37.398 1.00 17.07 56 GLY D CA 1
ATOM 6310 C C . GLY D 1 59 ? 75.790 12.715 38.748 1.00 17.06 56 GLY D C 1
ATOM 6311 O O . GLY D 1 59 ? 76.536 12.880 39.692 1.00 19.68 56 GLY D O 1
ATOM 6312 N N . LEU D 1 60 ? 74.477 12.878 38.863 1.00 17.19 57 LEU D N 1
ATOM 6313 C CA . LEU D 1 60 ? 73.886 13.499 40.036 1.00 17.14 57 LEU D CA 1
ATOM 6314 C C . LEU D 1 60 ? 72.976 12.502 40.759 1.00 16.31 57 LEU D C 1
ATOM 6315 O O . LEU D 1 60 ? 71.776 12.725 40.902 1.00 16.29 57 LEU D O 1
ATOM 6320 N N . THR D 1 61 ? 73.586 11.439 41.235 1.00 18.19 58 THR D N 1
ATOM 6321 C CA . THR D 1 61 ? 72.908 10.477 42.110 1.00 18.89 58 THR D CA 1
ATOM 6322 C C . THR D 1 61 ? 72.636 11.119 43.457 1.00 18.80 58 THR D C 1
ATOM 6323 O O . THR D 1 61 ? 73.198 12.168 43.798 1.00 17.82 58 THR D O 1
ATOM 6327 N N . ASP D 1 62 ? 71.842 10.438 44.264 1.00 19.29 59 ASP D N 1
ATOM 6328 C CA . ASP D 1 62 ? 71.609 10.896 45.648 1.00 21.78 59 ASP D CA 1
ATOM 6329 C C . ASP D 1 62 ? 72.898 10.965 46.445 1.00 22.08 59 ASP D C 1
ATOM 6330 O O . ASP D 1 62 ? 73.088 11.886 47.268 1.00 23.61 59 ASP D O 1
ATOM 6335 N N . GLU D 1 63 ? 73.770 9.991 46.204 1.00 22.13 60 GLU D N 1
ATOM 6336 C CA . GLU D 1 63 ? 75.050 9.890 46.901 1.00 22.45 60 GLU D CA 1
ATOM 6337 C C . GLU D 1 63 ? 75.917 11.140 46.594 1.00 21.26 60 GLU D C 1
ATOM 6338 O O . GLU D 1 63 ? 76.408 11.850 47.502 1.00 22.42 60 GLU D O 1
ATOM 6344 N N . VAL D 1 64 ? 76.005 11.466 45.319 1.00 19.12 61 VAL D N 1
ATOM 6345 C CA . VAL D 1 64 ? 76.775 12.636 44.877 1.00 18.71 61 VAL D CA 1
ATOM 6346 C C . VAL D 1 64 ? 76.163 13.895 45.469 1.00 17.70 61 VAL D C 1
ATOM 6347 O O . VAL D 1 64 ? 76.890 14.736 46.036 1.00 19.69 61 VAL D O 1
ATOM 6351 N N . LEU D 1 65 ? 74.853 14.040 45.347 1.00 17.46 62 LEU D N 1
ATOM 6352 C CA . LEU D 1 65 ? 74.221 15.312 45.811 1.00 19.10 62 LEU D CA 1
ATOM 6353 C C . LEU D 1 65 ? 74.274 15.466 47.326 1.00 19.68 62 LEU D C 1
ATOM 6354 O O . LEU D 1 65 ? 74.424 16.582 47.860 1.00 19.67 62 LEU D O 1
ATOM 6359 N N . ASP D 1 66 ? 74.218 14.349 48.037 1.00 21.14 63 ASP D N 1
ATOM 6360 C CA . ASP D 1 66 ? 74.307 14.409 49.480 1.00 22.69 63 ASP D CA 1
ATOM 6361 C C . ASP D 1 66 ? 75.673 14.892 49.962 1.00 23.54 63 ASP D C 1
ATOM 6362 O O . ASP D 1 66 ? 75.753 15.541 50.993 1.00 25.73 63 ASP D O 1
ATOM 6367 N N . ARG D 1 67 ? 76.738 14.680 49.209 1.00 21.91 64 ARG D N 1
ATOM 6368 C CA . ARG D 1 67 ? 78.026 15.176 49.638 1.00 22.75 64 ARG D CA 1
ATOM 6369 C C . ARG D 1 67 ? 78.397 16.440 48.874 1.00 22.32 64 ARG D C 1
ATOM 6370 O O . ARG D 1 67 ? 79.501 16.915 48.977 1.00 25.07 64 ARG D O 1
ATOM 6378 N N . CYS D 1 68 ? 77.461 16.976 48.112 1.00 21.19 65 CYS D N 1
ATOM 6379 C CA . CYS D 1 68 ? 77.680 18.235 47.383 1.00 19.09 65 CYS D CA 1
ATOM 6380 C C . CYS D 1 68 ? 77.218 19.380 48.240 1.00 18.27 65 CYS D C 1
ATOM 6381 O O . CYS D 1 68 ? 76.039 19.421 48.575 1.00 18.55 65 CYS D O 1
ATOM 6384 N N . ASP D 1 69 ? 78.102 20.335 48.530 1.00 17.32 66 ASP D N 1
ATOM 6385 C CA . ASP D 1 69 ? 77.728 21.596 49.183 1.00 15.84 66 ASP D CA 1
ATOM 6386 C C . ASP D 1 69 ? 77.200 22.659 48.214 1.00 14.71 66 ASP D C 1
ATOM 6387 O O . ASP D 1 69 ? 76.265 23.416 48.527 1.00 15.84 66 ASP D O 1
ATOM 6392 N N . VAL D 1 70 ? 77.799 22.748 47.016 1.00 13.99 67 VAL D N 1
ATOM 6393 C CA . VAL D 1 70 ? 77.413 23.719 46.063 1.00 12.31 67 VAL D CA 1
ATOM 6394 C C . VAL D 1 70 ? 77.532 23.022 44.673 1.00 11.86 67 VAL D C 1
ATOM 6395 O O . VAL D 1 70 ? 78.557 22.420 44.419 1.00 12.97 67 VAL D O 1
ATOM 6399 N N . LEU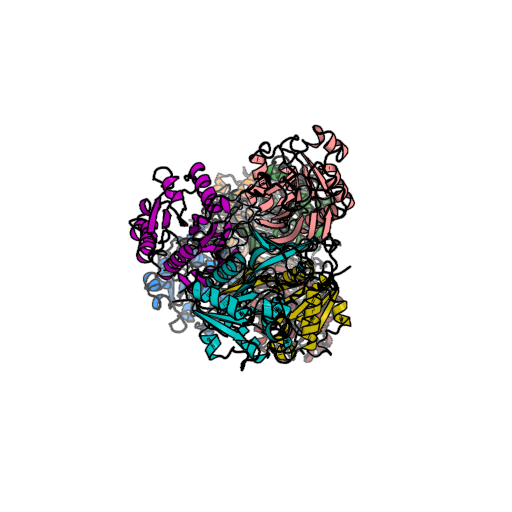 D 1 71 ? 76.490 23.152 43.900 1.00 11.58 68 LEU D N 1
ATOM 6400 C CA . LEU D 1 71 ? 76.412 22.635 42.520 1.00 12.91 68 LEU D CA 1
ATOM 6401 C C . LEU D 1 71 ? 76.550 23.829 41.593 1.00 13.36 68 LEU D C 1
ATOM 6402 O O . LEU D 1 71 ? 75.842 24.844 41.743 1.00 13.47 68 LEU D O 1
ATOM 6407 N N . VAL D 1 72 ? 77.402 23.710 40.582 1.00 13.49 69 VAL D N 1
ATOM 6408 C CA . VAL D 1 72 ? 77.533 24.725 39.546 1.00 13.88 69 VAL D CA 1
ATOM 6409 C C . VAL D 1 72 ? 76.961 24.128 38.237 1.00 15.03 69 VAL D C 1
ATOM 6410 O O . VAL D 1 72 ? 77.129 22.918 37.991 1.00 15.41 69 VAL D O 1
ATOM 6414 N N . TRP D 1 73 ? 76.183 24.908 37.474 1.00 14.00 70 TRP D N 1
ATOM 6415 C CA . TRP D 1 73 ? 75.408 24.324 36.314 1.00 14.30 70 TRP D CA 1
ATOM 6416 C C . TRP D 1 73 ? 75.617 25.154 35.051 1.00 14.44 70 TRP D C 1
ATOM 6417 O O . TRP D 1 73 ? 75.271 26.347 35.050 1.00 14.57 70 TRP D O 1
ATOM 6428 N N . TRP D 1 74 ? 76.039 24.508 33.962 1.00 13.80 71 TRP D N 1
ATOM 6429 C CA . TRP D 1 74 ? 76.109 25.120 32.637 1.00 14.25 71 TRP D CA 1
ATOM 6430 C C . TRP D 1 74 ? 75.451 24.175 31.647 1.00 13.87 71 TRP D C 1
ATOM 6431 O O . TRP D 1 74 ? 75.751 22.980 31.671 1.00 15.04 71 TRP D O 1
ATOM 6442 N N . GLY D 1 75 ? 74.455 24.683 30.911 1.00 14.22 72 GLY D N 1
ATOM 6443 C CA . GLY D 1 75 ? 73.814 23.936 29.828 1.00 14.84 72 GLY D CA 1
ATOM 6444 C C . GLY D 1 75 ? 73.428 24.861 28.703 1.00 15.50 72 GLY D C 1
ATOM 6445 O O . GLY D 1 75 ? 73.499 26.121 28.841 1.00 14.66 72 GLY D O 1
ATOM 6446 N N . HIS D 1 76 ? 72.972 24.294 27.594 1.00 15.24 73 HIS D N 1
ATOM 6447 C CA . HIS D 1 76 ? 72.597 25.148 26.445 1.00 16.20 73 HIS D CA 1
ATOM 6448 C C . HIS D 1 76 ? 71.695 24.491 25.392 1.00 16.85 73 HIS D C 1
ATOM 6449 O O . HIS D 1 76 ? 70.556 24.923 25.184 1.00 16.98 73 HIS D O 1
ATOM 6456 N N . ILE D 1 77 ? 72.216 23.472 24.732 1.00 17.49 74 ILE D N 1
ATOM 6457 C CA . ILE D 1 77 ? 71.484 22.830 23.617 1.00 17.58 74 ILE D CA 1
ATOM 6458 C C . ILE D 1 77 ? 70.809 21.537 23.984 1.00 17.95 74 ILE D C 1
ATOM 6459 O O . ILE D 1 77 ? 70.215 20.913 23.106 1.00 18.39 74 ILE D O 1
ATOM 6464 N N . ALA D 1 78 ? 70.872 21.104 25.236 1.00 15.34 75 ALA D N 1
ATOM 6465 C CA . ALA D 1 78 ? 70.209 19.840 25.634 1.00 16.36 75 ALA D CA 1
ATOM 6466 C C . ALA D 1 78 ? 69.549 19.971 27.012 1.00 14.87 75 ALA D C 1
ATOM 6467 O O . ALA D 1 78 ? 69.591 19.042 27.825 1.00 14.14 75 ALA D O 1
ATOM 6469 N N . HIS D 1 79 ? 68.952 21.124 27.270 1.00 16.18 76 HIS D N 1
ATOM 6470 C CA . HIS D 1 79 ? 68.309 21.339 28.587 1.00 16.21 76 HIS D CA 1
ATOM 6471 C C . HIS D 1 79 ? 67.199 20.273 28.773 1.00 17.30 76 HIS D C 1
ATOM 6472 O O . HIS D 1 79 ? 66.957 19.782 29.894 1.00 16.44 76 HIS D O 1
ATOM 6479 N N . ASP D 1 80 ? 66.503 19.944 27.674 1.00 17.05 77 ASP D N 1
ATOM 6480 C CA . ASP D 1 80 ? 65.369 19.020 27.707 1.00 19.53 77 ASP D CA 1
ATOM 6481 C C . ASP D 1 80 ? 65.779 17.582 28.036 1.00 19.67 77 ASP D C 1
ATOM 6482 O O . ASP D 1 80 ? 64.914 16.758 28.456 1.00 20.14 77 ASP D O 1
ATOM 6487 N N . GLU D 1 81 ? 67.065 17.246 27.841 1.00 19.19 78 GLU D N 1
ATOM 6488 C CA . GLU D 1 81 ? 67.537 15.867 28.121 1.00 19.15 78 GLU D CA 1
ATOM 6489 C C . GLU D 1 81 ? 67.919 15.592 29.565 1.00 18.19 78 GLU D C 1
ATOM 6490 O O . GLU D 1 81 ? 68.276 14.489 29.933 1.00 18.32 78 GLU D O 1
ATOM 6496 N N . VAL D 1 82 ? 67.872 16.614 30.403 1.00 17.59 79 VAL D N 1
ATOM 6497 C CA . VAL D 1 82 ? 68.008 16.367 31.819 1.00 18.15 79 VAL D CA 1
ATOM 6498 C C . VAL D 1 82 ? 66.675 15.796 32.346 1.00 17.81 79 VAL D C 1
ATOM 6499 O O . VAL D 1 82 ? 65.631 16.422 32.274 1.00 19.18 79 VAL D O 1
ATOM 6503 N N . LYS D 1 83 ? 66.723 14.600 32.892 1.00 17.70 80 LYS D N 1
ATOM 6504 C CA . LYS D 1 83 ? 65.550 13.935 33.362 1.00 18.32 80 LYS D CA 1
ATOM 6505 C C . LYS D 1 83 ? 64.919 14.664 34.525 1.00 19.08 80 LYS D C 1
ATOM 6506 O O . LYS D 1 83 ? 65.617 15.130 35.433 1.00 18.14 80 LYS D O 1
ATOM 6512 N N . ASP D 1 84 ? 63.591 14.758 34.470 1.00 19.60 81 ASP D N 1
ATOM 6513 C CA . ASP D 1 84 ? 62.802 15.424 35.520 1.00 20.48 81 ASP D CA 1
ATOM 6514 C C . ASP D 1 84 ? 63.091 14.841 36.905 1.00 20.36 81 ASP D C 1
ATOM 6515 O O . ASP D 1 84 ? 63.107 15.588 37.894 1.00 19.46 81 ASP D O 1
ATOM 6520 N N . GLU D 1 85 ? 63.276 13.516 37.001 1.00 19.73 82 GLU D N 1
ATOM 6521 C CA . GLU D 1 85 ? 63.671 12.897 38.302 1.00 20.13 82 GLU D CA 1
ATOM 6522 C C . GLU D 1 85 ? 64.944 13.532 38.932 1.00 19.31 82 GLU D C 1
ATOM 6523 O O . GLU D 1 85 ? 64.987 13.847 40.139 1.00 17.23 82 GLU D O 1
ATOM 6529 N N . VAL D 1 86 ? 65.939 13.830 38.085 1.00 18.33 83 VAL D N 1
ATOM 6530 C CA . VAL D 1 86 ? 67.178 14.446 38.498 1.00 17.68 83 VAL D CA 1
ATOM 6531 C C . VAL D 1 86 ? 66.906 15.900 38.841 1.00 16.82 83 VAL D C 1
ATOM 6532 O O . VAL D 1 86 ? 67.390 16.362 39.874 1.00 18.50 83 VAL D O 1
ATOM 6536 N N . VAL D 1 87 ? 66.103 16.613 38.025 1.00 15.28 84 VAL D N 1
ATOM 6537 C CA . VAL D 1 87 ? 65.780 18.011 38.339 1.00 16.12 84 VAL D CA 1
ATOM 6538 C C . VAL D 1 87 ? 65.134 18.071 39.692 1.00 15.39 84 VAL D C 1
ATOM 6539 O O . VAL D 1 87 ? 65.508 18.893 40.518 1.00 15.71 84 VAL D O 1
ATOM 6543 N N . GLU D 1 88 ? 64.136 17.224 39.917 1.00 16.57 85 GLU D N 1
ATOM 6544 C CA . GLU D 1 88 ? 63.472 17.167 41.240 1.00 17.27 85 GLU D CA 1
ATOM 6545 C C . GLU D 1 88 ? 64.410 16.909 42.417 1.00 17.20 85 GLU D C 1
ATOM 6546 O O . GLU D 1 88 ? 64.233 17.529 43.482 1.00 18.01 85 GLU D O 1
ATOM 6552 N N . ARG D 1 89 ? 65.359 15.995 42.238 1.00 16.96 86 ARG D N 1
ATOM 6553 C CA . ARG D 1 89 ? 66.392 15.653 43.215 1.00 17.71 86 ARG D CA 1
ATOM 6554 C C . ARG D 1 89 ? 67.226 16.875 43.583 1.00 16.46 86 ARG D C 1
ATOM 6555 O O . ARG D 1 89 ? 67.448 17.199 44.767 1.00 15.62 86 ARG D O 1
ATOM 6563 N N . VAL D 1 90 ? 67.672 17.561 42.543 1.00 14.01 87 VAL D N 1
ATOM 6564 C CA . VAL D 1 90 ? 68.420 18.807 42.751 1.00 14.65 87 VAL D CA 1
ATOM 6565 C C . VAL D 1 90 ? 67.559 19.859 43.472 1.00 15.51 87 VAL D C 1
ATOM 6566 O O . VAL D 1 90 ? 68.012 20.585 44.409 1.00 16.90 87 VAL D O 1
ATOM 6570 N N . HIS D 1 91 ? 66.359 20.060 42.991 1.00 14.90 88 HIS D N 1
ATOM 6571 C CA . HIS D 1 91 ? 65.458 21.062 43.584 1.00 15.51 88 HIS D CA 1
ATOM 6572 C C . HIS D 1 91 ? 65.307 20.823 45.060 1.00 14.76 88 HIS D C 1
ATOM 6573 O O . HIS D 1 91 ? 65.399 21.733 45.864 1.00 14.34 88 HIS D O 1
ATOM 6580 N N . ARG D 1 92 ? 65.061 19.596 45.456 1.00 14.70 89 ARG D N 1
ATOM 6581 C CA . ARG D 1 92 ? 64.915 19.296 46.906 1.00 15.26 89 ARG D CA 1
ATOM 6582 C C . ARG D 1 92 ? 66.149 19.595 47.709 1.00 14.39 89 ARG D C 1
ATOM 6583 O O . ARG D 1 92 ? 66.070 20.130 48.836 1.00 16.58 89 ARG D O 1
ATOM 6591 N N . ARG D 1 93 ? 67.294 19.335 47.112 1.00 13.51 90 ARG D N 1
ATOM 6592 C CA . ARG D 1 93 ? 68.585 19.553 47.754 1.00 13.87 90 ARG D CA 1
ATOM 6593 C C . ARG D 1 93 ? 68.818 21.062 47.939 1.00 13.37 90 ARG D C 1
ATOM 6594 O O . ARG D 1 93 ? 69.255 21.488 49.022 1.00 13.64 90 ARG D O 1
ATOM 6602 N N . VAL D 1 94 ? 68.506 21.847 46.917 1.00 14.21 91 VAL D N 1
ATOM 6603 C CA . VAL D 1 94 ? 68.621 23.355 47.060 1.00 13.69 91 VAL D CA 1
ATOM 6604 C C . VAL D 1 94 ? 67.734 23.827 48.169 1.00 14.37 91 VAL D C 1
ATOM 6605 O O . VAL D 1 94 ? 68.187 24.640 49.027 1.00 14.45 91 VAL D O 1
ATOM 6609 N N . LEU D 1 95 ? 66.468 23.402 48.174 1.00 14.34 92 LEU D N 1
ATOM 6610 C CA . LEU D 1 95 ? 65.572 23.846 49.297 1.00 15.40 92 LEU D CA 1
ATOM 6611 C C . LEU D 1 95 ? 66.047 23.489 50.691 1.00 15.86 92 LEU D C 1
ATOM 6612 O O . LEU D 1 95 ? 65.775 24.283 51.666 1.00 16.92 92 LEU D O 1
ATOM 6617 N N . GLU D 1 96 ? 66.771 22.372 50.824 1.00 16.93 93 GLU D N 1
ATOM 6618 C CA . GLU D 1 96 ? 67.382 21.929 52.102 1.00 16.85 93 GLU D CA 1
ATOM 6619 C C . GLU D 1 96 ? 68.712 22.635 52.432 1.00 16.30 93 GLU D C 1
ATOM 6620 O O . GLU D 1 96 ? 69.250 22.432 53.473 1.00 15.06 93 GLU D O 1
ATOM 6626 N N . GLY D 1 97 ? 69.225 23.447 51.491 1.00 15.23 94 GLY D N 1
ATOM 6627 C CA . GLY D 1 97 ? 70.367 24.297 51.684 1.00 15.60 94 GLY D CA 1
ATOM 6628 C C . GLY D 1 97 ? 71.558 24.134 50.779 1.00 15.30 94 GLY D C 1
ATOM 6629 O O . GLY D 1 97 ? 72.530 24.849 50.944 1.00 14.16 94 GLY D O 1
ATOM 6630 N N . MET D 1 98 ? 71.515 23.208 49.814 1.00 13.41 95 MET D N 1
ATOM 6631 C CA . MET D 1 98 ? 72.595 23.096 48.868 1.00 12.86 95 MET D CA 1
ATOM 6632 C C . MET D 1 98 ? 72.610 24.377 47.995 1.00 12.78 95 MET D C 1
ATOM 6633 O O . MET D 1 98 ? 71.571 24.845 47.572 1.00 13.97 95 MET D O 1
ATOM 6638 N N . GLY D 1 99 ? 73.793 24.891 47.738 1.00 13.52 96 GLY D N 1
ATOM 6639 C CA . GLY D 1 99 ? 74.006 26.101 46.978 1.00 11.68 96 GLY D CA 1
ATOM 6640 C C . GLY D 1 99 ? 73.936 25.753 45.526 1.00 13.37 96 GLY D C 1
ATOM 6641 O O . GLY D 1 99 ? 74.187 24.597 45.167 1.00 12.04 96 GLY D O 1
ATOM 6642 N N . LEU D 1 100 ? 73.656 26.745 44.688 1.00 12.14 97 LEU D N 1
ATOM 6643 C CA . LEU D 1 100 ? 73.551 26.483 43.233 1.00 11.82 97 LEU D CA 1
ATOM 6644 C C . LEU D 1 100 ? 74.064 27.708 42.542 1.00 13.31 97 LEU D C 1
ATOM 6645 O O . LEU D 1 100 ? 73.522 28.800 42.805 1.00 14.70 97 LEU D O 1
ATOM 6650 N N . ILE D 1 101 ? 75.036 27.557 41.640 1.00 13.15 98 ILE D N 1
ATOM 6651 C CA . ILE D 1 101 ? 75.574 28.658 40.820 1.00 11.90 98 ILE D CA 1
ATOM 6652 C C . ILE D 1 101 ? 75.216 28.344 39.363 1.00 13.04 98 ILE D C 1
ATOM 6653 O O . ILE D 1 101 ? 75.596 27.274 38.926 1.00 13.58 98 ILE D O 1
ATOM 6658 N N . VAL D 1 102 ? 74.373 29.162 38.721 1.00 12.60 99 VAL D N 1
ATOM 6659 C CA . VAL D 1 102 ? 73.870 28.930 37.382 1.00 12.68 99 VAL D CA 1
ATOM 6660 C C . VAL D 1 102 ? 74.625 29.859 36.476 1.00 13.40 99 VAL D C 1
ATOM 6661 O O . VAL D 1 102 ? 74.687 31.050 36.734 1.00 13.47 99 VAL D O 1
ATOM 6665 N N . LEU D 1 103 ? 75.190 29.310 35.416 1.00 14.53 100 LEU D N 1
ATOM 6666 C CA . LEU D 1 103 ? 76.058 30.049 34.557 1.00 14.28 100 LEU D CA 1
ATOM 6667 C C . LEU D 1 103 ? 75.469 30.177 33.178 1.00 14.62 100 LEU D C 1
ATOM 6668 O O . LEU D 1 103 ? 74.987 29.211 32.607 1.00 9.93 100 LEU D O 1
ATOM 6673 N N . HIS D 1 104 ? 75.491 31.395 32.676 1.00 12.59 101 HIS D N 1
ATOM 6674 C CA . HIS D 1 104 ? 75.262 31.679 31.261 1.00 13.43 101 HIS D CA 1
ATOM 6675 C C . HIS D 1 104 ? 73.975 31.036 30.792 1.00 12.50 101 HIS D C 1
ATOM 6676 O O . HIS D 1 104 ? 72.957 31.417 31.296 1.00 12.48 101 HIS D O 1
ATOM 6683 N N . SER D 1 105 ? 74.012 30.136 29.753 1.00 11.44 102 SER D N 1
ATOM 6684 C CA . SER D 1 105 ? 72.813 29.558 29.157 1.00 13.06 102 SER D CA 1
ATOM 6685 C C . SER D 1 105 ? 72.068 28.585 30.085 1.00 12.31 102 SER D C 1
ATOM 6686 O O . SER D 1 105 ? 71.000 28.097 29.740 1.00 13.91 102 SER D O 1
ATOM 6689 N N . GLY D 1 106 ? 72.654 28.348 31.259 1.00 14.65 103 GLY D N 1
ATOM 6690 C CA . GLY D 1 106 ? 71.965 27.718 32.406 1.00 13.60 103 GLY D CA 1
ATOM 6691 C C . GLY D 1 106 ? 70.726 28.493 32.861 1.00 15.09 103 GLY D C 1
ATOM 6692 O O . GLY D 1 106 ? 69.878 27.955 33.567 1.00 13.81 103 GLY D O 1
ATOM 6693 N N . HIS D 1 107 ? 70.585 29.757 32.413 1.00 14.77 104 HIS D N 1
ATOM 6694 C CA . HIS D 1 107 ? 69.299 30.502 32.590 1.00 14.80 104 HIS D CA 1
ATOM 6695 C C . HIS D 1 107 ? 68.077 29.700 32.082 1.00 14.87 104 HIS D C 1
ATOM 6696 O O . HIS D 1 107 ? 67.012 29.839 32.601 1.00 14.39 104 HIS D O 1
ATOM 6703 N N . PHE D 1 108 ? 68.245 28.862 31.012 1.00 13.73 105 PHE D N 1
ATOM 6704 C CA . PHE D 1 108 ? 67.176 28.098 30.459 1.00 15.56 105 PHE D CA 1
ATOM 6705 C C . PHE D 1 108 ? 67.220 26.658 30.906 1.00 16.28 105 PHE D C 1
ATOM 6706 O O . PHE D 1 108 ? 66.455 25.900 30.371 1.00 15.07 105 PHE D O 1
ATOM 6714 N N . SER D 1 109 ? 67.980 26.328 31.970 1.00 14.19 106 SER D N 1
ATOM 6715 C CA . SER D 1 109 ? 67.981 24.977 32.522 1.00 14.19 106 SER D CA 1
ATOM 6716 C C . SER D 1 109 ? 66.644 24.713 33.177 1.00 13.80 106 SER D C 1
ATOM 6717 O O . SER D 1 109 ? 65.989 25.622 33.734 1.00 14.11 106 SER D O 1
ATOM 6720 N N . LYS D 1 110 ? 66.229 23.442 33.188 1.00 12.44 107 LYS D N 1
ATOM 6721 C CA . LYS D 1 110 ? 64.998 23.099 33.879 1.00 12.76 107 LYS D CA 1
ATOM 6722 C C . LYS D 1 110 ? 65.117 23.516 35.352 1.00 11.77 107 LYS D C 1
ATOM 6723 O O . LYS D 1 110 ? 64.154 23.989 35.928 1.00 12.74 107 LYS D O 1
ATOM 6729 N N . ILE D 1 111 ? 66.252 23.297 35.987 1.00 12.71 108 ILE D N 1
ATOM 6730 C CA . ILE D 1 111 ? 66.324 23.547 37.467 1.00 11.45 108 ILE D CA 1
ATOM 6731 C C . ILE D 1 111 ? 66.199 25.034 37.733 1.00 11.93 108 ILE D C 1
ATOM 6732 O O . ILE D 1 111 ? 65.574 25.446 38.718 1.00 12.92 108 ILE D O 1
ATOM 6737 N N . PHE D 1 112 ? 66.833 25.857 36.908 1.00 13.21 109 PHE D N 1
ATOM 6738 C CA . PHE D 1 112 ? 66.802 27.323 37.191 1.00 12.37 109 PHE D CA 1
ATOM 6739 C C . PHE D 1 112 ? 65.378 27.835 36.995 1.00 13.36 109 PHE D C 1
ATOM 6740 O O . PHE D 1 112 ? 64.827 28.574 37.824 1.00 12.96 109 PHE D O 1
ATOM 6748 N N . LYS D 1 113 ? 64.771 27.483 35.878 1.00 11.72 110 LYS D N 1
ATOM 6749 C CA . LYS D 1 113 ? 63.396 27.842 35.595 1.00 12.57 110 LYS D CA 1
ATOM 6750 C C . LYS D 1 113 ? 62.416 27.370 36.699 1.00 13.32 110 LYS D C 1
ATOM 6751 O O . LYS D 1 113 ? 61.462 28.080 37.078 1.00 15.86 110 LYS D O 1
ATOM 6757 N N . LYS D 1 114 ? 62.648 26.177 37.218 1.00 13.34 111 LYS D N 1
ATOM 6758 C CA . LYS D 1 114 ? 61.806 25.642 38.286 1.00 14.11 111 LYS D CA 1
ATOM 6759 C C . LYS D 1 114 ? 61.945 26.498 39.534 1.00 13.52 111 LYS D C 1
ATOM 6760 O O . LYS D 1 114 ? 60.937 26.807 40.187 1.00 15.98 111 LYS D O 1
ATOM 6766 N N . LEU D 1 115 ? 63.165 26.838 39.903 1.00 12.65 112 LEU D N 1
ATOM 6767 C CA . LEU D 1 115 ? 63.335 27.673 41.145 1.00 13.70 112 LEU D CA 1
ATOM 6768 C C . LEU D 1 115 ? 62.824 29.089 40.989 1.00 13.20 112 LEU D C 1
ATOM 6769 O O . LEU D 1 115 ? 62.376 29.780 41.986 1.00 14.57 112 LEU D O 1
ATOM 6774 N N . MET D 1 116 ? 62.940 29.621 39.780 1.00 14.38 113 MET D N 1
ATOM 6775 C CA . MET D 1 116 ? 62.474 30.966 39.514 1.00 12.95 113 MET D CA 1
ATOM 6776 C C . MET D 1 116 ? 60.956 31.165 39.361 1.00 13.82 113 MET D C 1
ATOM 6777 O O . MET D 1 116 ? 60.383 32.153 39.805 1.00 13.97 113 MET D O 1
ATOM 6782 N N . GLY D 1 117 ? 60.280 30.187 38.764 1.00 12.58 114 GLY D N 1
ATOM 6783 C CA . GLY D 1 117 ? 58.848 30.259 38.506 1.00 13.72 114 GLY D CA 1
ATOM 6784 C C . GLY D 1 117 ? 58.421 31.159 37.320 1.00 13.91 114 GLY D C 1
ATOM 6785 O O . GLY D 1 117 ? 57.241 31.496 37.195 1.00 15.17 114 GLY D O 1
ATOM 6786 N N . THR D 1 118 ? 59.389 31.496 36.469 1.00 16.38 115 THR D N 1
ATOM 6787 C CA . THR D 1 118 ? 59.201 32.388 35.317 1.00 15.32 115 THR D CA 1
ATOM 6788 C C . THR D 1 118 ? 59.826 31.676 34.103 1.00 16.81 115 THR D C 1
ATOM 6789 O O . THR D 1 118 ? 60.377 30.562 34.191 1.00 18.69 115 THR D O 1
ATOM 6793 N N . THR D 1 119 ? 59.760 32.321 32.971 1.00 18.02 116 THR D N 1
ATOM 6794 C CA . THR D 1 119 ? 60.281 31.669 31.766 1.00 16.60 116 THR D CA 1
ATOM 6795 C C . THR D 1 119 ? 61.820 31.732 31.716 1.00 16.67 116 THR D C 1
ATOM 6796 O O . THR D 1 119 ? 62.435 30.958 31.015 1.00 17.40 116 THR D O 1
ATOM 6800 N N . CYS D 1 120 ? 62.399 32.792 32.301 1.00 14.35 117 CYS D N 1
ATOM 6801 C CA . CYS D 1 120 ? 63.807 33.029 32.272 1.00 12.83 117 CYS D CA 1
ATOM 6802 C C . CYS D 1 120 ? 64.299 33.408 30.857 1.00 12.00 117 CYS D C 1
ATOM 6803 O O . CYS D 1 120 ? 65.486 33.295 30.597 1.00 14.03 117 CYS D O 1
ATOM 6806 N N . ASN D 1 121 ? 63.390 33.865 30.020 1.00 12.64 118 ASN D N 1
ATOM 6807 C CA . ASN D 1 121 ? 63.740 34.227 28.657 1.00 11.75 118 ASN D CA 1
ATOM 6808 C C . ASN D 1 121 ? 64.350 35.620 28.696 1.00 12.12 118 ASN D C 1
ATOM 6809 O O . ASN D 1 121 ? 64.296 36.289 29.721 1.00 11.93 118 ASN D O 1
ATOM 6814 N N . LEU D 1 122 ? 64.938 36.053 27.579 1.00 12.59 119 LEU D N 1
ATOM 6815 C CA . LEU D 1 122 ? 65.688 37.300 27.545 1.00 12.54 119 LEU D CA 1
ATOM 6816 C C . LEU D 1 122 ? 65.893 37.593 26.064 1.00 13.47 119 LEU D C 1
ATOM 6817 O O . LEU D 1 122 ? 65.529 36.783 25.195 1.00 13.39 119 LEU D O 1
ATOM 6822 N N . LYS D 1 123 ? 66.432 38.749 25.771 1.00 13.58 120 LYS D N 1
ATOM 6823 C CA . LYS D 1 123 ? 66.913 39.028 24.394 1.00 14.23 120 LYS D CA 1
ATOM 6824 C C . LYS D 1 123 ? 68.358 38.558 24.270 1.00 13.29 120 LYS D C 1
ATOM 6825 O O . LYS D 1 123 ? 69.087 38.542 25.244 1.00 12.86 120 LYS D O 1
ATOM 6831 N N . TRP D 1 124 ? 68.851 38.224 23.065 1.00 12.27 121 TRP D N 1
ATOM 6832 C CA . TRP D 1 124 ? 70.225 37.794 22.947 1.00 13.48 121 TRP D CA 1
ATOM 6833 C C . TRP D 1 124 ? 70.734 38.097 21.539 1.00 13.54 121 TRP D C 1
ATOM 6834 O O . TRP D 1 124 ? 69.921 38.401 20.681 1.00 13.88 121 TRP D O 1
ATOM 6845 N N . ARG D 1 125 ? 72.042 38.024 21.352 1.00 14.71 122 ARG D N 1
ATOM 6846 C CA . ARG D 1 125 ? 72.693 38.232 20.049 1.00 15.13 122 ARG D CA 1
ATOM 6847 C C . ARG D 1 125 ? 74.071 37.651 20.166 1.00 16.16 122 ARG D C 1
ATOM 6848 O O . ARG D 1 125 ? 74.774 37.926 21.121 1.00 17.15 122 ARG D O 1
ATOM 6856 N N . GLU D 1 126 ? 74.516 36.890 19.170 1.00 16.59 123 GLU D N 1
ATOM 6857 C CA . GLU D 1 126 ? 75.891 36.405 19.141 1.00 17.96 123 GLU D CA 1
ATOM 6858 C C . GLU D 1 126 ? 76.645 37.227 18.116 1.00 18.89 123 GLU D C 1
ATOM 6859 O O . GLU D 1 126 ? 76.528 36.968 16.914 1.00 19.70 123 GLU D O 1
ATOM 6865 N N . ALA D 1 127 ? 77.384 38.228 18.558 1.00 19.18 124 ALA D N 1
ATOM 6866 C CA . ALA D 1 127 ? 78.097 39.124 17.635 1.00 19.66 124 ALA D CA 1
ATOM 6867 C C . ALA D 1 127 ? 79.522 39.514 18.078 1.00 19.85 124 ALA D C 1
ATOM 6868 O O . ALA D 1 127 ? 80.070 40.519 17.589 1.00 20.24 124 ALA D O 1
ATOM 6870 N N . ASP D 1 128 ? 80.121 38.732 18.971 1.00 18.76 125 ASP D N 1
ATOM 6871 C CA . ASP D 1 128 ? 81.511 38.893 19.409 1.00 19.50 125 ASP D CA 1
ATOM 6872 C C . ASP D 1 128 ? 81.742 40.264 19.992 1.00 19.80 125 ASP D C 1
ATOM 6873 O O . ASP D 1 128 ? 82.778 40.858 19.752 1.00 21.10 125 ASP D O 1
ATOM 6878 N N . GLU D 1 129 ? 80.766 40.774 20.725 1.00 18.28 126 GLU D N 1
ATOM 6879 C CA . GLU D 1 129 ? 80.796 42.176 21.145 1.00 17.91 126 GLU D CA 1
ATOM 6880 C C . GLU D 1 129 ? 81.298 42.293 22.577 1.00 17.74 126 GLU D C 1
ATOM 6881 O O . GLU D 1 129 ? 81.282 41.311 23.357 1.00 16.99 126 GLU D O 1
ATOM 6887 N N . LYS D 1 130 ? 81.737 43.492 22.940 1.00 17.66 127 LYS D N 1
ATOM 6888 C CA . LYS D 1 130 ? 82.304 43.748 24.270 1.00 17.55 127 LYS D CA 1
ATOM 6889 C C . LYS D 1 130 ? 81.227 43.824 25.335 1.00 15.43 127 LYS D C 1
ATOM 6890 O O . LYS D 1 130 ? 80.124 44.256 25.059 1.00 13.84 127 LYS D O 1
ATOM 6896 N N . GLU D 1 131 ? 81.556 43.331 26.542 1.00 16.38 128 GLU D N 1
ATOM 6897 C CA . GLU D 1 131 ? 80.665 43.286 27.719 1.00 15.24 128 GLU D CA 1
ATOM 6898 C C . GLU D 1 131 ? 81.481 43.869 28.844 1.00 15.50 128 GLU D C 1
ATOM 6899 O O . GLU D 1 131 ? 82.643 43.528 29.008 1.00 15.92 128 GLU D O 1
ATOM 6905 N N . ARG D 1 132 ? 80.882 44.773 29.620 1.00 15.60 129 ARG D N 1
ATOM 6906 C CA . ARG D 1 132 ? 81.526 45.299 30.790 1.00 13.88 129 ARG D CA 1
ATOM 6907 C C . ARG D 1 132 ? 80.552 45.074 31.943 1.00 13.09 129 ARG D C 1
ATOM 6908 O O . ARG D 1 132 ? 79.444 45.608 31.905 1.00 14.93 129 ARG D O 1
ATOM 6916 N N . LEU D 1 133 ? 80.948 44.224 32.892 1.00 13.99 130 LEU D N 1
ATOM 6917 C CA . LEU D 1 133 ? 80.149 43.868 34.056 1.00 14.06 130 LEU D CA 1
ATOM 6918 C C . LEU D 1 133 ? 80.506 44.816 35.203 1.00 13.47 130 LEU D C 1
ATOM 6919 O O . LEU D 1 133 ? 81.524 44.678 35.818 1.00 15.57 130 LEU D O 1
ATOM 6924 N N . TRP D 1 134 ? 79.604 45.717 35.514 1.00 15.05 131 TRP D N 1
ATOM 6925 C CA . TRP D 1 134 ? 79.818 46.723 36.532 1.00 12.08 131 TRP D CA 1
ATOM 6926 C C . TRP D 1 134 ? 79.326 46.141 37.839 1.00 13.35 131 TRP D C 1
ATOM 6927 O O . TRP D 1 134 ? 78.182 45.665 37.927 1.00 13.56 131 TRP D O 1
ATOM 6938 N N . VAL D 1 135 ? 80.124 46.332 38.864 1.00 12.75 132 VAL D N 1
ATOM 6939 C CA . VAL D 1 135 ? 79.748 45.945 40.247 1.00 12.37 132 VAL D CA 1
ATOM 6940 C C . VAL D 1 135 ? 78.777 46.961 40.816 1.00 14.65 132 VAL D C 1
ATOM 6941 O O . VAL D 1 135 ? 79.054 48.200 40.814 1.00 12.78 132 VAL D O 1
ATOM 6945 N N . VAL D 1 136 ? 77.635 46.489 41.347 1.00 14.30 133 VAL D N 1
ATOM 6946 C CA . VAL D 1 136 ? 76.674 47.340 41.955 1.00 14.22 133 VAL D CA 1
ATOM 6947 C C . VAL D 1 136 ? 76.374 46.973 43.433 1.00 15.62 133 VAL D C 1
ATOM 6948 O O . VAL D 1 136 ? 75.531 47.603 44.037 1.00 18.06 133 VAL D O 1
ATOM 6952 N N . ALA D 1 137 ? 77.101 45.989 43.965 1.00 15.45 134 ALA D N 1
ATOM 6953 C CA . ALA D 1 137 ? 77.037 45.602 45.379 1.00 15.36 134 ALA D CA 1
ATOM 6954 C C . ALA D 1 137 ? 78.481 45.490 45.828 1.00 15.69 134 ALA D C 1
ATOM 6955 O O . ALA D 1 137 ? 78.992 44.389 46.032 1.00 14.47 134 ALA D O 1
ATOM 6957 N N . PRO D 1 138 ? 79.179 46.618 45.962 1.00 16.62 135 PRO D N 1
ATOM 6958 C CA . PRO D 1 138 ? 80.620 46.625 46.178 1.00 16.02 135 PRO D CA 1
ATOM 6959 C C . PRO D 1 138 ? 81.165 46.022 47.505 1.00 16.01 135 PRO D C 1
ATOM 6960 O O . PRO D 1 138 ? 82.375 45.761 47.616 1.00 17.76 135 PRO D O 1
ATOM 6964 N N . GLY D 1 139 ? 80.289 45.790 48.447 1.00 15.14 136 GLY D N 1
ATOM 6965 C CA . GLY D 1 139 ? 80.658 45.107 49.677 1.00 16.75 136 GLY D CA 1
ATOM 6966 C C . GLY D 1 139 ? 80.266 43.657 49.715 1.00 17.48 136 GLY D C 1
ATOM 6967 O O . GLY D 1 139 ? 80.420 43.014 50.735 1.00 18.84 136 GLY D O 1
ATOM 6968 N N . HIS D 1 140 ? 79.691 43.139 48.658 1.00 16.32 137 HIS D N 1
ATOM 6969 C CA . HIS D 1 140 ? 79.204 41.782 48.699 1.00 15.79 137 HIS D CA 1
ATOM 6970 C C . HIS D 1 140 ? 80.388 40.776 48.644 1.00 16.41 137 HIS D C 1
ATOM 6971 O O . HIS D 1 140 ? 81.319 40.958 47.850 1.00 17.38 137 HIS D O 1
ATOM 6978 N N . PRO D 1 141 ? 80.320 39.662 49.379 1.00 17.22 138 PRO D N 1
ATOM 6979 C CA . PRO D 1 141 ? 81.367 38.675 49.314 1.00 15.86 138 PRO D CA 1
ATOM 6980 C C . PRO D 1 141 ? 81.706 38.142 47.897 1.00 15.92 138 PRO D C 1
ATOM 6981 O O . PRO D 1 141 ? 82.836 37.770 47.638 1.00 18.04 138 PRO D O 1
ATOM 6985 N N . ILE D 1 142 ? 80.735 38.128 47.014 1.00 15.02 139 ILE D N 1
ATOM 6986 C CA . ILE D 1 142 ? 80.937 37.595 45.631 1.00 15.06 139 ILE D CA 1
ATOM 6987 C C . ILE D 1 142 ? 81.933 38.439 44.896 1.00 16.17 139 ILE D C 1
ATOM 6988 O O . ILE D 1 142 ? 82.621 37.964 44.005 1.00 15.92 139 ILE D O 1
ATOM 6993 N N . VAL D 1 143 ? 82.046 39.702 45.262 1.00 15.67 140 VAL D N 1
ATOM 6994 C CA . VAL D 1 143 ? 82.978 40.605 44.553 1.00 16.83 140 VAL D CA 1
ATOM 6995 C C . VAL D 1 143 ? 84.274 40.922 45.336 1.00 17.84 140 VAL D C 1
ATOM 6996 O O . VAL D 1 143 ? 85.020 41.861 44.960 1.00 19.13 140 VAL D O 1
ATOM 7000 N N . GLU D 1 144 ? 84.620 40.083 46.301 1.00 19.47 141 GLU D N 1
ATOM 7001 C CA . GLU D 1 144 ? 85.904 40.199 46.988 1.00 19.81 141 GLU D CA 1
ATOM 7002 C C . GLU D 1 144 ? 87.048 40.093 45.987 1.00 21.36 141 GLU D C 1
ATOM 7003 O O . GLU D 1 144 ? 87.157 39.157 45.222 1.00 19.35 141 GLU D O 1
ATOM 7009 N N . GLY D 1 145 ? 87.892 41.125 45.934 1.00 22.74 142 GLY D N 1
ATOM 7010 C CA . GLY D 1 145 ? 89.012 41.116 45.026 1.00 22.41 142 GLY D CA 1
ATOM 7011 C C . GLY D 1 145 ? 88.711 41.552 43.609 1.00 23.32 142 GLY D C 1
ATOM 7012 O O . GLY D 1 145 ? 89.560 41.371 42.734 1.00 25.25 142 GLY D O 1
ATOM 7013 N N . ILE D 1 146 ? 87.500 42.027 43.362 1.00 22.34 143 ILE D N 1
ATOM 7014 C CA . ILE D 1 146 ? 87.065 42.377 42.026 1.00 22.42 143 ILE D CA 1
ATOM 7015 C C . ILE D 1 146 ? 87.082 43.896 41.985 1.00 22.63 143 ILE D C 1
ATOM 7016 O O . ILE D 1 146 ? 86.736 44.561 42.964 1.00 24.65 143 ILE D O 1
ATOM 7021 N N . GLY D 1 147 ? 87.518 44.424 40.864 1.00 22.21 144 GLY D N 1
ATOM 7022 C CA . GLY D 1 147 ? 87.592 45.887 40.658 1.00 21.50 144 GLY D CA 1
ATOM 7023 C C . GLY D 1 147 ? 86.223 46.444 40.426 1.00 20.45 144 GLY D C 1
ATOM 7024 O O . GLY D 1 147 ? 85.259 45.771 40.745 1.00 19.05 144 GLY D O 1
ATOM 7025 N N . PRO D 1 148 ? 86.107 47.680 39.909 1.00 18.24 145 PRO D N 1
ATOM 7026 C CA . PRO D 1 148 ? 84.781 48.261 39.674 1.00 17.82 145 PRO D CA 1
ATOM 7027 C C . PRO D 1 148 ? 84.022 47.576 38.593 1.00 14.49 145 PRO D C 1
ATOM 7028 O O . PRO D 1 148 ? 82.815 47.663 38.560 1.00 13.88 145 PRO D O 1
ATOM 7032 N N . TYR D 1 149 ? 84.745 46.931 37.688 1.00 16.11 146 TYR D N 1
ATOM 7033 C CA . TYR D 1 149 ? 84.094 46.155 36.664 1.00 16.62 146 TYR D CA 1
ATOM 7034 C C . TYR D 1 149 ? 85.002 45.049 36.113 1.00 17.12 146 TYR D C 1
ATOM 7035 O O . TYR D 1 149 ? 86.193 45.065 36.358 1.00 17.45 146 TYR D O 1
ATOM 7044 N N . ILE D 1 150 ? 84.401 44.084 35.418 1.00 16.56 147 ILE D N 1
ATOM 7045 C CA . ILE D 1 150 ? 85.120 43.077 34.653 1.00 17.17 147 ILE D CA 1
ATOM 7046 C C . ILE D 1 150 ? 84.792 43.364 33.203 1.00 16.34 147 ILE D C 1
ATOM 7047 O O . ILE D 1 150 ? 83.636 43.541 32.883 1.00 15.91 147 ILE D O 1
ATOM 7052 N N . GLU D 1 151 ? 85.785 43.362 32.317 1.00 18.48 148 GLU D N 1
ATOM 7053 C CA . GLU D 1 151 ? 85.586 43.621 30.926 1.00 19.39 148 GLU D CA 1
ATOM 7054 C C . GLU D 1 151 ? 85.955 42.344 30.146 1.00 18.43 148 GLU D C 1
ATOM 7055 O O . GLU D 1 151 ? 87.022 41.753 30.367 1.00 20.65 148 GLU D O 1
ATOM 7061 N N . LEU D 1 152 ? 85.054 41.925 29.262 1.00 18.48 149 LEU D N 1
ATOM 7062 C CA . LEU D 1 152 ? 85.270 40.785 28.407 1.00 18.55 149 LEU D CA 1
ATOM 7063 C C . LEU D 1 152 ? 85.257 41.330 26.970 1.00 18.86 149 LEU D C 1
ATOM 7064 O O . LEU D 1 152 ? 84.289 41.935 26.542 1.00 18.37 149 LEU D O 1
ATOM 7069 N N . GLU D 1 153 ? 86.305 41.074 26.231 1.00 19.26 150 GLU D N 1
ATOM 7070 C CA . GLU D 1 153 ? 86.421 41.668 24.911 1.00 20.50 150 GLU D CA 1
ATOM 7071 C C . GLU D 1 153 ? 85.389 41.141 23.919 1.00 19.78 150 GLU D C 1
ATOM 7072 O O . GLU D 1 153 ? 84.956 41.879 22.990 1.00 18.33 150 GLU D O 1
ATOM 7078 N N . GLN D 1 154 ? 84.972 39.884 24.101 1.00 18.48 151 GLN D N 1
ATOM 7079 C CA . GLN D 1 154 ? 83.972 39.257 23.253 1.00 19.66 151 GLN D CA 1
ATOM 7080 C C . GLN D 1 154 ? 83.059 38.405 24.080 1.00 18.10 151 GLN D C 1
ATOM 7081 O O . GLN D 1 154 ? 83.542 37.681 24.903 1.00 19.67 151 GLN D O 1
ATOM 7087 N N . GLU D 1 155 ? 81.756 38.536 23.888 1.00 17.94 152 GLU D N 1
ATOM 7088 C CA . GLU D 1 155 ? 80.793 37.657 24.535 1.00 17.95 152 GLU D CA 1
ATOM 7089 C C . GLU D 1 155 ? 79.503 37.712 23.757 1.00 17.86 152 GLU D C 1
ATOM 7090 O O . GLU D 1 155 ? 79.328 38.554 22.872 1.00 17.62 152 GLU D O 1
ATOM 7096 N N . GLU D 1 156 ? 78.620 36.784 24.060 1.00 16.24 153 GLU D N 1
ATOM 7097 C CA . GLU D 1 156 ? 77.250 36.853 23.585 1.00 16.07 153 GLU D CA 1
ATOM 7098 C C . GLU D 1 156 ? 76.462 37.804 24.465 1.00 16.46 153 GLU D C 1
ATOM 7099 O O . GLU D 1 156 ? 76.517 37.706 25.694 1.00 18.74 153 GLU D O 1
ATOM 7105 N N . MET D 1 157 ? 75.728 38.698 23.824 1.00 15.94 154 MET D N 1
ATOM 7106 C CA . MET D 1 157 ? 74.868 39.624 24.490 1.00 14.84 154 MET D CA 1
ATOM 7107 C C . MET D 1 157 ? 73.600 38.924 24.968 1.00 14.07 154 MET D C 1
ATOM 7108 O O . MET D 1 157 ? 72.946 38.230 24.227 1.00 13.73 154 MET D O 1
ATOM 7113 N N . TYR D 1 158 ? 73.280 39.104 26.248 1.00 13.69 155 TYR D N 1
ATOM 7114 C CA . TYR D 1 158 ? 71.932 38.904 26.747 1.00 13.04 155 TYR D CA 1
ATOM 7115 C C . TYR D 1 158 ? 71.433 40.264 27.151 1.00 15.13 155 TYR D C 1
ATOM 7116 O O . TYR D 1 158 ? 72.223 41.039 27.716 1.00 15.30 155 TYR D O 1
ATOM 7125 N N . GLY D 1 159 ? 70.149 40.558 26.943 1.00 13.86 156 GLY D N 1
ATOM 7126 C CA . GLY D 1 159 ? 69.624 41.897 27.245 1.00 14.68 156 GLY D CA 1
ATOM 7127 C C . GLY D 1 159 ? 68.311 41.838 27.974 1.00 15.66 156 GLY D C 1
ATOM 7128 O O . GLY D 1 159 ? 67.548 40.874 27.925 1.00 14.60 156 GLY D O 1
ATOM 7129 N N . GLU D 1 160 ? 68.042 42.906 28.725 1.00 16.71 157 GLU D N 1
ATOM 7130 C CA . GLU D 1 160 ? 66.765 43.033 29.407 1.00 15.73 157 GLU D CA 1
ATOM 7131 C C . GLU D 1 160 ? 65.629 43.203 28.421 1.00 15.81 157 GLU D C 1
ATOM 7132 O O . GLU D 1 160 ? 65.854 43.688 27.292 1.00 17.84 157 GLU D O 1
ATOM 7138 N N . PHE D 1 161 ? 64.419 42.779 28.742 1.00 15.29 158 PHE D N 1
ATOM 7139 C CA . PHE D 1 161 ? 63.990 42.251 30.043 1.00 13.62 158 PHE D CA 1
ATOM 7140 C C . PHE D 1 161 ? 64.298 40.771 30.178 1.00 14.87 158 PHE D C 1
ATOM 7141 O O . PHE D 1 161 ? 63.937 39.978 29.293 1.00 14.96 158 PHE D O 1
ATOM 7149 N N . PHE D 1 162 ? 64.895 40.423 31.311 1.00 14.53 159 PHE D N 1
ATOM 7150 C CA . PHE D 1 162 ? 65.269 39.077 31.658 1.00 13.51 159 PHE D CA 1
ATOM 7151 C C . PHE D 1 162 ? 64.135 38.644 32.584 1.00 15.82 159 PHE D C 1
ATOM 7152 O O . PHE D 1 162 ? 63.878 39.293 33.582 1.00 12.33 159 PHE D O 1
ATOM 7160 N N . ASP D 1 163 ? 63.414 37.586 32.224 1.00 13.84 160 ASP D N 1
ATOM 7161 C CA . ASP D 1 163 ? 62.177 37.235 32.862 1.00 13.95 160 ASP D CA 1
ATOM 7162 C C . ASP D 1 163 ? 62.519 36.367 34.073 1.00 14.14 160 ASP D C 1
ATOM 7163 O O . ASP D 1 163 ? 62.304 35.128 34.123 1.00 13.20 160 ASP D O 1
ATOM 7168 N N . ILE D 1 164 ? 63.017 37.074 35.099 1.00 15.00 161 ILE D N 1
ATOM 7169 C CA . ILE D 1 164 ? 63.237 36.446 36.383 1.00 13.78 161 ILE D CA 1
ATOM 7170 C C . ILE D 1 164 ? 62.526 37.220 37.472 1.00 14.19 161 ILE D C 1
ATOM 7171 O O . ILE D 1 164 ? 62.211 38.426 37.333 1.00 12.42 161 ILE D O 1
ATOM 7176 N N . PRO D 1 165 ? 62.292 36.545 38.594 1.00 14.28 162 PRO D N 1
ATOM 7177 C CA . PRO D 1 165 ? 61.884 37.256 39.761 1.00 15.22 162 PRO D CA 1
ATOM 7178 C C . PRO D 1 165 ? 62.955 38.285 40.120 1.00 16.04 162 PRO D C 1
ATOM 7179 O O . PRO D 1 165 ? 64.133 38.083 39.892 1.00 17.04 162 PRO D O 1
ATOM 7183 N N . GLU D 1 166 ? 62.558 39.406 40.711 1.00 19.08 163 GLU D N 1
ATOM 7184 C CA . GLU D 1 166 ? 63.523 40.386 41.214 1.00 18.18 163 GLU D CA 1
ATOM 7185 C C . GLU D 1 166 ? 64.493 39.678 42.124 1.00 17.95 163 GLU D C 1
ATOM 7186 O O . GLU D 1 166 ? 64.076 38.903 43.044 1.00 16.12 163 GLU D O 1
ATOM 7192 N N . PRO D 1 167 ? 65.789 39.847 41.891 1.00 17.52 164 PRO D N 1
ATOM 7193 C CA . PRO D 1 167 ? 66.774 39.184 42.743 1.00 17.61 164 PRO D CA 1
ATOM 7194 C C . PRO D 1 167 ? 66.743 39.649 44.170 1.00 16.85 164 PRO D C 1
ATOM 7195 O O . PRO D 1 167 ? 66.375 40.810 44.390 1.00 16.79 164 PRO D O 1
ATOM 7199 N N . ASP D 1 168 ? 67.107 38.781 45.094 1.00 17.66 165 ASP D N 1
ATOM 7200 C CA . ASP D 1 168 ? 67.449 39.264 46.424 1.00 17.84 165 ASP D CA 1
ATOM 7201 C C . ASP D 1 168 ? 68.467 40.373 46.364 1.00 16.84 165 ASP D C 1
ATOM 7202 O O . ASP D 1 168 ? 68.333 41.375 47.035 1.00 14.64 165 ASP D O 1
ATOM 7207 N N . GLU D 1 169 ? 69.530 40.226 45.594 1.00 15.52 166 GLU D N 1
ATOM 7208 C CA . GLU D 1 169 ? 70.452 41.318 45.339 1.00 17.03 166 GLU D CA 1
ATOM 7209 C C . GLU D 1 169 ? 70.954 41.252 43.932 1.00 16.05 166 GLU D C 1
ATOM 7210 O O . GLU D 1 169 ? 71.195 40.195 43.433 1.00 16.00 166 GLU D O 1
ATOM 7221 N N . THR D 1 170 ? 71.250 42.399 43.384 1.00 16.42 167 THR D N 1
ATOM 7222 C CA . THR D 1 170 ? 71.899 42.464 42.051 1.00 16.36 167 THR D CA 1
ATOM 7223 C C . THR D 1 170 ? 73.337 42.841 42.347 1.00 16.66 167 THR D C 1
ATOM 7224 O O . THR D 1 170 ? 73.606 43.887 43.021 1.00 16.13 167 THR D O 1
ATOM 7228 N N . ILE D 1 171 ? 74.239 42.018 41.859 1.00 13.85 168 ILE D N 1
ATOM 7229 C CA . ILE D 1 171 ? 75.651 42.140 42.147 1.00 14.41 168 ILE D CA 1
ATOM 7230 C C . ILE D 1 171 ? 76.357 42.834 41.013 1.00 14.85 168 ILE D C 1
ATOM 7231 O O . ILE D 1 171 ? 77.237 43.678 41.237 1.00 13.94 168 ILE D O 1
ATOM 7236 N N . PHE D 1 172 ? 75.988 42.417 39.782 1.00 13.78 169 PHE D N 1
ATOM 7237 C CA . PHE D 1 172 ? 76.549 43.011 38.546 1.00 13.35 169 PHE D CA 1
ATOM 7238 C C . PHE D 1 172 ? 75.439 43.461 37.615 1.00 13.19 169 PHE D C 1
ATOM 7239 O O . PHE D 1 172 ? 74.393 42.787 37.460 1.00 13.14 169 PHE D O 1
ATOM 7247 N N . ILE D 1 173 ? 75.730 44.509 36.817 1.00 13.01 170 ILE D N 1
ATOM 7248 C CA . ILE D 1 173 ? 74.909 44.906 35.708 1.00 13.74 170 ILE D CA 1
ATOM 7249 C C . ILE D 1 173 ? 75.878 45.064 34.571 1.00 13.33 170 ILE D C 1
ATOM 7250 O O . ILE D 1 173 ? 76.925 45.734 34.677 1.00 15.07 170 ILE D O 1
ATOM 7255 N N . SER D 1 174 ? 75.593 44.384 33.486 1.00 12.42 171 SER D N 1
ATOM 7256 C CA . SER D 1 174 ? 76.415 44.479 32.305 1.00 12.11 171 SER D CA 1
ATOM 7257 C C . SER D 1 174 ? 75.974 45.582 31.334 1.00 11.98 171 SER D C 1
ATOM 7258 O O . SER D 1 174 ? 74.788 45.856 31.189 1.00 12.11 171 SER D O 1
ATOM 7261 N N . TRP D 1 175 ? 76.972 46.217 30.683 1.00 13.30 172 TRP D N 1
ATOM 7262 C CA . TRP D 1 175 ? 76.833 47.067 29.527 1.00 12.04 172 TRP D CA 1
ATOM 7263 C C . TRP D 1 175 ? 77.354 46.227 28.343 1.00 11.26 172 TRP D C 1
ATOM 7264 O O . TRP D 1 175 ? 78.396 45.604 28.445 1.00 14.15 172 TRP D O 1
ATOM 7275 N N . PHE D 1 176 ? 76.635 46.234 27.248 1.00 13.52 173 PHE D N 1
ATOM 7276 C CA . PHE D 1 176 ? 77.091 45.653 26.012 1.00 12.52 173 PHE D CA 1
ATOM 7277 C C . PHE D 1 176 ? 77.289 46.708 24.939 1.00 12.55 173 PHE D C 1
ATOM 7278 O O . PHE D 1 176 ? 76.484 47.633 24.786 1.00 13.35 173 PHE D O 1
ATOM 7286 N N . GLU D 1 177 ? 78.257 46.450 24.091 1.00 12.87 174 GLU D N 1
ATOM 7287 C CA . GLU D 1 177 ? 78.570 47.330 22.999 1.00 13.09 174 GLU D CA 1
ATOM 7288 C C . GLU D 1 177 ? 77.361 47.693 22.141 1.00 13.83 174 GLU D C 1
ATOM 7289 O O . GLU D 1 177 ? 77.253 48.829 21.640 1.00 14.24 174 GLU D O 1
ATOM 7295 N N . GLY D 1 178 ? 76.513 46.707 21.852 1.00 13.20 175 GLY D N 1
ATOM 7296 C CA . GLY D 1 178 ? 75.358 46.910 20.984 1.00 14.02 175 GLY D CA 1
ATOM 7297 C C . GLY D 1 178 ? 74.213 47.723 21.494 1.00 14.82 175 GLY D C 1
ATOM 7298 O O . GLY D 1 178 ? 73.246 47.976 20.766 1.00 14.69 175 GLY D O 1
ATOM 7299 N N . GLY D 1 179 ? 74.234 48.086 22.787 1.00 13.00 176 GLY D N 1
ATOM 7300 C CA . GLY D 1 179 ? 73.239 49.048 23.274 1.00 13.92 176 GLY D CA 1
ATOM 7301 C C . GLY D 1 179 ? 72.406 48.584 24.482 1.00 13.53 176 GLY D C 1
ATOM 7302 O O . GLY D 1 179 ? 71.574 49.330 24.955 1.00 14.18 176 GLY D O 1
ATOM 7303 N N . GLU D 1 180 ? 72.492 47.297 24.805 1.00 14.11 177 GLU D N 1
ATOM 7304 C CA . GLU D 1 180 ? 71.679 46.672 25.849 1.00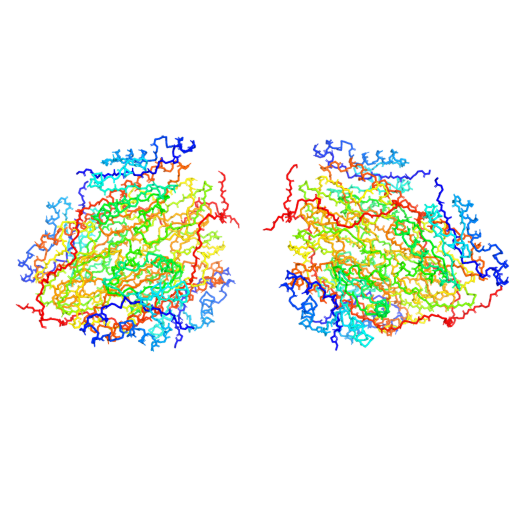 14.27 177 GLU D CA 1
ATOM 7305 C C . GLU D 1 180 ? 72.394 46.636 27.209 1.00 12.43 177 GLU D C 1
ATOM 7306 O O . GLU D 1 180 ? 73.637 46.780 27.322 1.00 13.14 177 GLU D O 1
ATOM 7312 N N . VAL D 1 181 ? 71.595 46.366 28.253 1.00 12.68 178 VAL D N 1
ATOM 7313 C CA . VAL D 1 181 ? 72.088 46.100 29.540 1.00 11.52 178 VAL D CA 1
ATOM 7314 C C . VAL D 1 181 ? 71.525 44.732 30.063 1.00 11.92 178 VAL D C 1
ATOM 7315 O O . VAL D 1 181 ? 70.485 44.258 29.524 1.00 11.70 178 VAL D O 1
ATOM 7319 N N . PHE D 1 182 ? 72.108 44.245 31.152 1.00 11.95 179 PHE D N 1
ATOM 7320 C CA . PHE D 1 182 ? 71.610 42.981 31.777 1.00 11.97 179 PHE D CA 1
ATOM 7321 C C . PHE D 1 182 ? 71.958 42.888 33.233 1.00 11.92 179 PHE D C 1
ATOM 7322 O O . PHE D 1 182 ? 73.110 43.157 33.599 1.00 12.78 179 PHE D O 1
ATOM 7330 N N . ARG D 1 183 ? 71.033 42.432 34.027 1.00 14.75 180 ARG D N 1
ATOM 7331 C CA . ARG D 1 183 ? 71.326 42.045 35.413 1.00 14.49 180 ARG D CA 1
ATOM 7332 C C . ARG D 1 183 ? 72.094 40.704 35.428 1.00 14.77 180 ARG D C 1
ATOM 7333 O O . ARG D 1 183 ? 71.513 39.582 35.524 1.00 15.13 180 ARG D O 1
ATOM 7341 N N . SER D 1 184 ? 73.405 40.810 35.350 1.00 14.37 181 SER D N 1
ATOM 7342 C CA . SER D 1 184 ? 74.344 39.700 35.047 1.00 15.03 181 SER D CA 1
ATOM 7343 C C . SER D 1 184 ? 74.914 38.972 36.253 1.00 14.65 181 SER D C 1
ATOM 7344 O O . SER D 1 184 ? 75.553 37.979 36.083 1.00 16.25 181 SER D O 1
ATOM 7349 N N . GLY D 1 185 ? 74.646 39.413 37.495 1.00 15.40 182 GLY D N 1
ATOM 7350 C CA . GLY D 1 185 ? 74.967 38.605 38.631 1.00 15.58 182 GLY D CA 1
ATOM 7351 C C . GLY D 1 185 ? 73.848 38.905 39.631 1.00 16.23 182 GLY D C 1
ATOM 7352 O O . GLY D 1 185 ? 73.621 40.050 39.978 1.00 15.68 182 GLY D O 1
ATOM 7353 N N . CYS D 1 186 ? 73.106 37.884 40.027 1.00 16.00 183 CYS D N 1
ATOM 7354 C CA . CYS D 1 186 ? 71.810 38.017 40.749 1.00 15.45 183 CYS D CA 1
ATOM 7355 C C . CYS D 1 186 ? 71.856 36.936 41.817 1.00 15.93 183 CYS D C 1
ATOM 7356 O O . CYS D 1 186 ? 72.108 35.794 41.493 1.00 15.30 183 CYS D O 1
ATOM 7359 N N . THR D 1 187 ? 71.603 37.281 43.081 1.00 12.86 184 THR D N 1
ATOM 7360 C CA . THR D 1 187 ? 71.416 36.255 44.078 1.00 13.38 184 THR D CA 1
ATOM 7361 C C . THR D 1 187 ? 69.936 36.023 44.352 1.00 13.54 184 THR D C 1
ATOM 7362 O O . THR D 1 187 ? 69.071 36.935 44.225 1.00 12.64 184 THR D O 1
ATOM 7366 N N . PHE D 1 188 ? 69.615 34.808 44.848 1.00 13.73 185 PHE D N 1
ATOM 7367 C CA . PHE D 1 188 ? 68.306 34.456 45.248 1.00 14.21 185 PHE D CA 1
ATOM 7368 C C . PHE D 1 188 ? 68.425 33.400 46.375 1.00 15.45 185 PHE D C 1
ATOM 7369 O O . PHE D 1 188 ? 69.464 32.752 46.516 1.00 15.99 185 PHE D O 1
ATOM 7377 N N . THR D 1 189 ? 67.429 33.381 47.220 1.00 16.21 186 THR D N 1
ATOM 7378 C CA . THR D 1 189 ? 67.329 32.354 48.278 1.00 15.73 186 THR D CA 1
ATOM 7379 C C . THR D 1 189 ? 66.069 31.577 48.027 1.00 14.29 186 THR D C 1
ATOM 7380 O O . THR D 1 189 ? 64.986 32.165 47.848 1.00 13.62 186 THR D O 1
ATOM 7384 N N . ARG D 1 190 ? 66.179 30.219 48.040 1.00 15.48 187 ARG D N 1
ATOM 7385 C CA . ARG D 1 190 ? 65.055 29.345 47.882 1.00 15.93 187 ARG D CA 1
ATOM 7386 C C . ARG D 1 190 ? 65.150 28.243 48.944 1.00 15.84 187 ARG D C 1
ATOM 7387 O O . ARG D 1 190 ? 66.131 27.526 49.018 1.00 13.56 187 ARG D O 1
ATOM 7395 N N . GLY D 1 191 ? 64.175 28.255 49.852 1.00 16.19 188 GLY D N 1
ATOM 7396 C CA . GLY D 1 191 ? 64.297 27.515 51.081 1.00 16.53 188 GLY D CA 1
ATOM 7397 C C . GLY D 1 191 ? 65.504 27.997 51.848 1.00 16.42 188 GLY D C 1
ATOM 7398 O O . GLY D 1 191 ? 65.678 29.224 52.104 1.00 18.02 188 GLY D O 1
ATOM 7399 N N . LYS D 1 192 ? 66.326 27.056 52.246 1.00 15.32 189 LYS D N 1
ATOM 7400 C CA . LYS D 1 192 ? 67.647 27.308 52.832 1.00 17.10 189 LYS D CA 1
ATOM 7401 C C . LYS D 1 192 ? 68.760 27.576 51.810 1.00 16.91 189 LYS D C 1
ATOM 7402 O O . LYS D 1 192 ? 69.851 27.990 52.178 1.00 19.28 189 LYS D O 1
ATOM 7408 N N . GLY D 1 193 ? 68.516 27.300 50.549 1.00 15.72 190 GLY D N 1
ATOM 7409 C CA . GLY D 1 193 ? 69.574 27.276 49.578 1.00 14.37 190 GLY D CA 1
ATOM 7410 C C . GLY D 1 193 ? 69.865 28.662 48.981 1.00 13.44 190 GLY D C 1
ATOM 7411 O O . GLY D 1 193 ? 68.967 29.452 48.790 1.00 18.46 190 GLY D O 1
ATOM 7412 N N . LYS D 1 194 ? 71.098 28.936 48.704 1.00 12.56 191 LYS D N 1
ATOM 7413 C CA . LYS D 1 194 ? 71.494 30.222 48.140 1.00 13.13 191 LYS D CA 1
ATOM 7414 C C . LYS D 1 194 ? 71.817 29.929 46.679 1.00 13.53 191 LYS D C 1
ATOM 7415 O O . LYS D 1 194 ? 72.547 28.992 46.406 1.00 12.93 191 LYS D O 1
ATOM 7421 N N . ILE D 1 195 ? 71.372 30.809 45.796 1.00 12.32 192 ILE D N 1
ATOM 7422 C CA . ILE D 1 195 ? 71.550 30.647 44.346 1.00 11.60 192 ILE D CA 1
ATOM 7423 C C . ILE D 1 195 ? 72.188 31.933 43.819 1.00 12.25 192 ILE D C 1
ATOM 7424 O O . ILE D 1 195 ? 71.736 33.016 44.175 1.00 13.05 192 ILE D O 1
ATOM 7429 N N . PHE D 1 196 ? 73.176 31.789 42.919 1.00 12.37 193 PHE D N 1
ATOM 7430 C CA . PHE D 1 196 ? 73.777 32.959 42.222 1.00 10.54 193 PHE D CA 1
ATOM 7431 C C . PHE D 1 196 ? 73.717 32.632 40.739 1.00 12.94 193 PHE D C 1
ATOM 7432 O O . PHE D 1 196 ? 74.182 31.549 40.358 1.00 13.85 193 PHE D O 1
ATOM 7440 N N . TYR D 1 197 ? 73.106 33.507 39.973 1.00 12.16 194 TYR D N 1
ATOM 7441 C CA . TYR D 1 197 ? 73.138 33.404 38.499 1.00 11.04 194 TYR D CA 1
ATOM 7442 C C . TYR D 1 197 ? 74.223 34.332 38.049 1.00 13.13 194 TYR D C 1
ATOM 7443 O O . TYR D 1 197 ? 74.205 35.520 38.425 1.00 13.42 194 TYR D O 1
ATOM 7452 N N . PHE D 1 198 ? 75.096 33.880 37.130 1.00 13.45 195 PHE D N 1
ATOM 7453 C CA . PHE D 1 198 ? 76.165 34.719 36.664 1.00 12.20 195 PHE D CA 1
ATOM 7454 C C . PHE D 1 198 ? 76.228 34.521 35.192 1.00 13.04 195 PHE D C 1
ATOM 7455 O O . PHE D 1 198 ? 76.314 33.407 34.732 1.00 14.57 195 PHE D O 1
ATOM 7463 N N . ARG D 1 199 ? 76.148 35.599 34.465 1.00 13.32 196 ARG D N 1
ATOM 7464 C CA . ARG D 1 199 ? 75.877 35.574 33.033 1.00 14.59 196 ARG D CA 1
ATOM 7465 C C . ARG D 1 199 ? 76.997 35.070 32.159 1.00 15.82 196 ARG D C 1
ATOM 7466 O O . ARG D 1 199 ? 76.637 34.415 31.117 1.00 16.32 196 ARG D O 1
ATOM 7474 N N . PRO D 1 200 ? 78.293 35.464 32.367 1.00 15.63 197 PRO D N 1
ATOM 7475 C CA . PRO D 1 200 ? 79.262 35.195 31.284 1.00 15.13 197 PRO D CA 1
ATOM 7476 C C . PRO D 1 200 ? 79.537 33.712 31.066 1.00 15.65 197 PRO D C 1
ATOM 7477 O O . PRO D 1 200 ? 79.456 32.885 31.981 1.00 15.42 197 PRO D O 1
ATOM 7481 N N . GLY D 1 201 ? 79.921 33.336 29.853 1.00 15.19 198 GLY D N 1
ATOM 7482 C CA . GLY D 1 201 ? 80.228 31.921 29.680 1.00 14.48 198 GLY D CA 1
ATOM 7483 C C . GLY D 1 201 ? 79.893 31.316 28.337 1.00 14.80 198 GLY D C 1
ATOM 7484 O O . GLY D 1 201 ? 79.759 30.113 28.239 1.00 15.50 198 GLY D O 1
ATOM 7485 N N . HIS D 1 202 ? 79.794 32.108 27.287 1.00 16.10 199 HIS D N 1
ATOM 7486 C CA . HIS D 1 202 ? 79.488 31.466 25.960 1.00 15.90 199 HIS D CA 1
ATOM 7487 C C . HIS D 1 202 ? 80.606 30.548 25.471 1.00 15.91 199 HIS D C 1
ATOM 7488 O O . HIS D 1 202 ? 81.785 30.812 25.586 1.00 16.17 199 HIS D O 1
ATOM 7495 N N . GLU D 1 203 ? 80.197 29.442 24.850 1.00 16.33 200 GLU D N 1
ATOM 7496 C CA . GLU D 1 203 ? 81.091 28.355 24.610 1.00 15.56 200 GLU D CA 1
ATOM 7497 C C . GLU D 1 203 ? 82.123 28.654 23.505 1.00 15.26 200 GLU D C 1
ATOM 7498 O O . GLU D 1 203 ? 83.192 28.025 23.474 1.00 15.95 200 GLU D O 1
ATOM 7504 N N . THR D 1 204 ? 81.854 29.683 22.703 1.00 15.08 201 THR D N 1
ATOM 7505 C CA . THR D 1 204 ? 82.759 30.014 21.577 1.00 15.38 201 THR D CA 1
ATOM 7506 C C . THR D 1 204 ? 83.819 31.057 21.967 1.00 16.79 201 THR D C 1
ATOM 7507 O O . THR D 1 204 ? 84.622 31.452 21.122 1.00 14.80 201 THR D O 1
ATOM 7511 N N . TYR D 1 205 ? 83.839 31.482 23.248 1.00 15.30 202 TYR D N 1
ATOM 7512 C CA . TYR D 1 205 ? 84.795 32.475 23.748 1.00 16.62 202 TYR D CA 1
ATOM 7513 C C . TYR D 1 205 ? 85.505 31.924 24.991 1.00 16.11 202 TYR D C 1
ATOM 7514 O O . TYR D 1 205 ? 84.900 31.154 25.735 1.00 15.43 202 TYR D O 1
ATOM 7523 N N . PRO D 1 206 ? 86.764 32.277 25.233 1.00 16.13 203 PRO D N 1
ATOM 7524 C CA . PRO D 1 206 ? 87.533 31.758 26.347 1.00 16.29 203 PRO D CA 1
ATOM 7525 C C . PRO D 1 206 ? 87.191 32.443 27.694 1.00 15.93 203 PRO D C 1
ATOM 7526 O O . PRO D 1 206 ? 88.059 32.798 28.485 1.00 16.61 203 PRO D O 1
ATOM 7530 N N . THR D 1 207 ? 85.914 32.569 27.947 1.00 16.44 204 THR D N 1
ATOM 7531 C CA . THR D 1 207 ? 85.436 33.381 29.111 1.00 15.91 204 THR D CA 1
ATOM 7532 C C . THR D 1 207 ? 85.885 32.780 30.424 1.00 16.52 204 THR D C 1
ATOM 7533 O O . THR D 1 207 ? 86.245 33.500 31.360 1.00 16.64 204 THR D O 1
ATOM 7537 N N . TYR D 1 208 ? 85.921 31.449 30.485 1.00 16.51 205 TYR D N 1
ATOM 7538 C CA . TYR D 1 208 ? 86.299 30.767 31.732 1.00 15.76 205 TYR D CA 1
ATOM 7539 C C . TYR D 1 208 ? 87.769 30.633 31.902 1.00 17.10 205 TYR D C 1
ATOM 7540 O O . TYR D 1 208 ? 88.234 29.949 32.801 1.00 19.09 205 TYR D O 1
ATOM 7549 N N . HIS D 1 209 ? 88.519 31.237 30.986 1.00 17.72 206 HIS D N 1
ATOM 7550 C CA . HIS D 1 209 ? 89.926 31.406 31.189 1.00 19.08 206 HIS D CA 1
ATOM 7551 C C . HIS D 1 209 ? 90.246 32.780 31.765 1.00 19.18 206 HIS D C 1
ATOM 7552 O O . HIS D 1 209 ? 91.388 33.041 32.081 1.00 22.56 206 HIS D O 1
ATOM 7559 N N . HIS D 1 210 ? 89.248 33.646 31.902 1.00 19.87 207 HIS D N 1
ATOM 7560 C CA . HIS D 1 210 ? 89.444 34.993 32.426 1.00 18.12 207 HIS D CA 1
ATOM 7561 C C . HIS D 1 210 ? 89.558 34.927 33.944 1.00 19.18 207 HIS D C 1
ATOM 7562 O O . HIS D 1 210 ? 88.655 34.421 34.610 1.00 17.54 207 HIS D O 1
ATOM 7569 N N . PRO D 1 211 ? 90.644 35.445 34.505 1.00 19.43 208 PRO D N 1
ATOM 7570 C CA . PRO D 1 211 ? 90.835 35.348 35.964 1.00 20.13 208 PRO D CA 1
ATOM 7571 C C . PRO D 1 211 ? 89.760 35.944 36.833 1.00 20.11 208 PRO D C 1
ATOM 7572 O O . PRO D 1 211 ? 89.520 35.412 37.927 1.00 19.96 208 PRO D O 1
ATOM 7576 N N . ASP D 1 212 ? 89.167 37.078 36.440 1.00 19.44 209 ASP D N 1
ATOM 7577 C CA . ASP D 1 212 ? 88.134 37.691 37.276 1.00 19.52 209 ASP D CA 1
ATOM 7578 C C . ASP D 1 212 ? 86.833 36.901 37.241 1.00 18.29 209 ASP D C 1
ATOM 7579 O O . ASP D 1 212 ? 86.126 36.777 38.238 1.00 16.88 209 ASP D O 1
ATOM 7584 N N . VAL D 1 213 ? 86.529 36.313 36.094 1.00 16.60 210 VAL D N 1
ATOM 7585 C CA . VAL D 1 213 ? 85.341 35.477 35.980 1.00 17.09 210 VAL D CA 1
ATOM 7586 C C . VAL D 1 213 ? 85.477 34.267 36.886 1.00 16.86 210 VAL D C 1
ATOM 7587 O O . VAL D 1 213 ? 84.526 33.893 37.606 1.00 17.08 210 VAL D O 1
ATOM 7591 N N . LEU D 1 214 ? 86.651 33.665 36.915 1.00 15.85 211 LEU D N 1
ATOM 7592 C CA . LEU D 1 214 ? 86.849 32.461 37.760 1.00 16.23 211 LEU D CA 1
ATOM 7593 C C . LEU D 1 214 ? 86.866 32.884 39.237 1.00 15.49 211 LEU D C 1
ATOM 7594 O O . LEU D 1 214 ? 86.363 32.188 40.094 1.00 13.65 211 LEU D O 1
ATOM 7599 N N . LYS D 1 215 ? 87.448 34.036 39.511 1.00 15.26 212 LYS D N 1
ATOM 7600 C CA . LYS D 1 215 ? 87.434 34.535 40.922 1.00 16.82 212 LYS D CA 1
ATOM 7601 C C . LYS D 1 215 ? 86.024 34.708 41.469 1.00 15.82 212 LYS D C 1
ATOM 7602 O O . LYS D 1 215 ? 85.769 34.449 42.670 1.00 17.81 212 LYS D O 1
ATOM 7608 N N . VAL D 1 216 ? 85.135 35.273 40.671 1.00 14.41 213 VAL D N 1
ATOM 7609 C CA . VAL D 1 216 ? 83.729 35.485 41.017 1.00 14.70 213 VAL D CA 1
ATOM 7610 C C . VAL D 1 216 ? 83.043 34.159 41.311 1.00 13.64 213 VAL D C 1
ATOM 7611 O O . VAL D 1 216 ? 82.324 34.003 42.294 1.00 12.69 213 VAL D O 1
ATOM 7615 N N . ILE D 1 217 ? 83.296 33.200 40.461 1.00 12.54 214 ILE D N 1
ATOM 7616 C CA . ILE D 1 217 ? 82.717 31.870 40.703 1.00 13.07 214 ILE D CA 1
ATOM 7617 C C . ILE D 1 217 ? 83.194 31.303 42.020 1.00 12.79 214 ILE D C 1
ATOM 7618 O O . ILE D 1 217 ? 82.386 30.805 42.825 1.00 16.79 214 ILE D O 1
ATOM 7623 N N . ALA D 1 218 ? 84.489 31.360 42.290 1.00 13.30 215 ALA D N 1
ATOM 7624 C CA . ALA D 1 218 ? 85.063 30.870 43.565 1.00 14.38 215 ALA D CA 1
ATOM 7625 C C . ALA D 1 218 ? 84.458 31.555 44.751 1.00 14.27 215 ALA D C 1
ATOM 7626 O O . ALA D 1 218 ? 84.046 30.934 45.713 1.00 15.35 215 ALA D O 1
ATOM 7628 N N . ASN D 1 219 ? 84.355 32.874 44.655 1.00 14.87 216 ASN D N 1
ATOM 7629 C CA . ASN D 1 219 ? 83.705 33.650 45.722 1.00 14.68 216 ASN D CA 1
ATOM 7630 C C . ASN D 1 219 ? 82.243 33.278 45.943 1.00 13.20 216 ASN D C 1
ATOM 7631 O O . ASN D 1 219 ? 81.773 33.247 47.092 1.00 14.53 216 ASN D O 1
ATOM 7636 N N . ALA D 1 220 ? 81.532 32.981 44.868 1.00 13.83 217 ALA D N 1
ATOM 7637 C CA . ALA D 1 220 ? 80.115 32.642 44.877 1.00 14.73 217 ALA D CA 1
ATOM 7638 C C . ALA D 1 220 ? 79.941 31.249 45.498 1.00 15.12 217 ALA D C 1
ATOM 7639 O O . ALA D 1 220 ? 79.074 31.066 46.343 1.00 15.74 217 ALA D O 1
ATOM 7641 N N . VAL D 1 221 ? 80.873 30.329 45.195 1.00 15.81 218 VAL D N 1
ATOM 7642 C CA . VAL D 1 221 ? 80.858 28.996 45.808 1.00 16.23 218 VAL D CA 1
ATOM 7643 C C . VAL D 1 221 ? 81.007 29.144 47.326 1.00 17.82 218 VAL D C 1
ATOM 7644 O O . VAL D 1 221 ? 80.236 28.566 48.058 1.00 18.78 218 VAL D O 1
ATOM 7648 N N . ARG D 1 222 ? 81.931 29.976 47.815 1.00 19.10 219 ARG D N 1
ATOM 7649 C CA . ARG D 1 222 ? 82.065 30.172 49.257 1.00 19.82 219 ARG D CA 1
ATOM 7650 C C . ARG D 1 222 ? 80.841 30.824 49.862 1.00 19.36 219 ARG D C 1
ATOM 7651 O O . ARG D 1 222 ? 80.414 30.434 50.967 1.00 17.73 219 ARG D O 1
ATOM 7659 N N . TRP D 1 223 ? 80.274 31.838 49.194 1.00 16.86 220 TRP D N 1
ATOM 7660 C CA . TRP D 1 223 ? 79.057 32.534 49.669 1.00 17.40 220 TRP D CA 1
ATOM 7661 C C . TRP D 1 223 ? 77.825 31.607 49.740 1.00 17.36 220 TRP D C 1
ATOM 7662 O O . TRP D 1 223 ? 76.999 31.719 50.633 1.00 16.26 220 TRP D O 1
ATOM 7673 N N . ALA D 1 224 ? 77.751 30.657 48.812 1.00 15.85 221 ALA D N 1
ATOM 7674 C CA . ALA D 1 224 ? 76.589 29.804 48.657 1.00 16.95 221 ALA D CA 1
ATOM 7675 C C . ALA D 1 224 ? 76.661 28.528 49.501 1.00 17.85 221 ALA D C 1
ATOM 7676 O O . ALA D 1 224 ? 75.742 27.741 49.494 1.00 16.24 221 ALA D O 1
ATOM 7678 N N . ALA D 1 225 ? 77.727 28.350 50.267 1.00 19.22 222 ALA D N 1
ATOM 7679 C CA . ALA D 1 225 ? 77.901 27.153 51.114 1.00 19.53 222 ALA D CA 1
ATOM 7680 C C . ALA D 1 225 ? 76.749 27.058 52.095 1.00 19.80 222 ALA D C 1
ATOM 7681 O O . ALA D 1 225 ? 76.353 28.062 52.672 1.00 18.77 222 ALA D O 1
ATOM 7683 N N . PRO D 1 226 ? 76.203 25.876 52.286 1.00 19.65 223 PRO D N 1
ATOM 7684 C CA . PRO D 1 226 ? 75.090 25.682 53.179 1.00 19.97 223 PRO D CA 1
ATOM 7685 C C . PRO D 1 226 ? 75.341 26.079 54.615 1.00 22.14 223 PRO D C 1
ATOM 7686 O O . PRO D 1 226 ? 76.430 25.907 55.128 1.00 21.45 223 PRO D O 1
ATOM 7690 N N . VAL D 1 227 ? 74.294 26.571 55.231 1.00 24.07 224 VAL D N 1
ATOM 7691 C CA . VAL D 1 227 ? 74.206 26.720 56.664 1.00 25.94 224 VAL D CA 1
ATOM 7692 C C . VAL D 1 227 ? 72.888 26.052 57.103 1.00 25.53 224 VAL D C 1
ATOM 7693 O O . VAL D 1 227 ? 71.815 26.152 56.442 1.00 24.30 224 VAL D O 1
ATOM 7697 N N . ASN D 1 228 ? 72.997 25.349 58.197 1.00 25.20 225 ASN D N 1
ATOM 7698 C CA . ASN D 1 228 ? 71.858 24.657 58.782 1.00 26.47 225 ASN D CA 1
ATOM 7699 C C . ASN D 1 228 ? 71.265 23.650 57.789 1.00 26.60 225 ASN D C 1
ATOM 7700 O O . ASN D 1 228 ? 70.042 23.430 57.763 1.00 26.91 225 ASN D O 1
ATOM 7705 N N . ARG D 1 229 ? 72.117 22.992 57.020 1.00 27.37 226 ARG D N 1
ATOM 7706 C CA . ARG D 1 229 ? 71.593 22.182 55.926 1.00 27.46 226 ARG D CA 1
ATOM 7707 C C . ARG D 1 229 ? 70.745 21.055 56.496 1.00 28.64 226 ARG D C 1
ATOM 7708 O O . ARG D 1 229 ? 71.066 20.521 57.562 1.00 26.85 226 ARG D O 1
ATOM 7716 N N . GLY D 1 230 ? 69.651 20.716 55.791 1.00 30.23 227 GLY D N 1
ATOM 7717 C CA . GLY D 1 230 ? 68.745 19.628 56.210 1.00 31.07 227 GLY D CA 1
ATOM 7718 C C . GLY D 1 230 ? 67.268 19.944 56.017 1.00 32.75 227 GLY D C 1
ATOM 7719 O O . GLY D 1 230 ? 66.897 21.125 55.774 1.00 32.78 227 GLY D O 1
ATOM 7720 N N . GLU D 1 231 ? 66.462 18.868 56.138 1.00 34.83 228 GLU D N 1
ATOM 7721 C CA . GLU D 1 231 ? 64.977 18.869 56.192 1.00 34.92 228 GLU D CA 1
ATOM 7722 C C . GLU D 1 231 ? 64.479 19.986 57.069 1.00 34.32 228 GLU D C 1
ATOM 7723 O O . GLU D 1 231 ? 64.879 20.034 58.228 1.00 35.56 228 GLU D O 1
ATOM 7729 N N . ILE D 1 232 ? 63.632 20.869 56.525 1.00 33.42 229 ILE D N 1
ATOM 7730 C CA . ILE D 1 232 ? 62.852 21.829 57.352 1.00 32.54 229 ILE D CA 1
ATOM 7731 C C . ILE D 1 232 ? 61.594 21.119 57.917 1.00 30.94 229 ILE D C 1
ATOM 7732 O O . ILE D 1 232 ? 60.952 20.333 57.207 1.00 31.00 229 ILE D O 1
ATOM 7737 N N . VAL D 1 233 ? 61.270 21.383 59.177 1.00 28.19 230 VAL D N 1
ATOM 7738 C CA . VAL D 1 233 ? 60.046 20.865 59.785 1.00 27.47 230 VAL D CA 1
ATOM 7739 C C . VAL D 1 233 ? 58.812 21.698 59.477 1.00 25.77 230 VAL D C 1
ATOM 7740 O O . VAL D 1 233 ? 58.779 22.920 59.745 1.00 25.04 230 VAL D O 1
ATOM 7744 N N . PHE D 1 234 ? 57.787 21.027 58.961 1.00 20.81 231 PHE D N 1
ATOM 7745 C CA . PHE D 1 234 ? 56.518 21.639 58.652 1.00 19.90 231 PHE D CA 1
ATOM 7746 C C . PHE D 1 234 ? 55.345 20.879 59.295 1.00 19.52 231 PHE D C 1
ATOM 7747 O O . PHE D 1 234 ? 55.557 19.970 60.106 1.00 22.27 231 PHE D O 1
ATOM 7755 N N . GLY D 1 235 ? 54.112 21.156 58.915 1.00 17.40 232 GLY D N 1
ATOM 7756 C CA . GLY D 1 235 ? 53.012 20.310 59.312 1.00 18.53 232 GLY D CA 1
ATOM 7757 C C . GLY D 1 235 ? 52.301 20.734 60.561 1.00 17.40 232 GLY D C 1
ATOM 7758 O O . GLY D 1 235 ? 52.510 21.834 61.057 1.00 14.12 232 GLY D O 1
ATOM 7759 N N . ASN D 1 236 ? 51.448 19.846 61.073 1.00 17.37 233 ASN D N 1
ATOM 7760 C CA . ASN D 1 236 ? 50.532 20.166 62.141 1.00 17.40 233 ASN D CA 1
ATOM 7761 C C . ASN D 1 236 ? 51.377 20.266 63.425 1.00 17.57 233 ASN D C 1
ATOM 7762 O O . ASN D 1 236 ? 52.223 19.395 63.689 1.00 17.51 233 ASN D O 1
ATOM 7767 N N . VAL D 1 237 ? 51.145 21.287 64.265 1.00 16.98 234 VAL D N 1
ATOM 7768 C CA . VAL D 1 237 ? 51.954 21.485 65.468 1.00 16.88 234 VAL D CA 1
ATOM 7769 C C . VAL D 1 237 ? 51.043 21.835 66.644 1.00 16.64 234 VAL D C 1
ATOM 7770 O O . VAL D 1 237 ? 49.980 22.446 66.484 1.00 15.84 234 VAL D O 1
ATOM 7774 N N . LYS D 1 238 ? 51.443 21.401 67.824 1.00 16.79 235 LYS D N 1
ATOM 7775 C CA . LYS D 1 238 ? 50.742 21.738 69.043 1.00 16.90 235 LYS D CA 1
ATOM 7776 C C . LYS D 1 238 ? 51.061 23.165 69.425 1.00 16.87 235 LYS D C 1
ATOM 7777 O O . LYS D 1 238 ? 52.161 23.638 69.099 1.00 17.39 235 LYS D O 1
ATOM 7783 N N . PRO D 1 239 ? 50.135 23.838 70.102 1.00 17.46 236 PRO D N 1
ATOM 7784 C CA . PRO D 1 239 ? 50.357 25.213 70.511 1.00 17.62 236 PRO D CA 1
ATOM 7785 C C . PRO D 1 239 ? 51.445 25.297 71.604 1.00 18.37 236 PRO D C 1
ATOM 7786 O O . PRO D 1 239 ? 51.592 24.391 72.438 1.00 18.66 236 PRO D O 1
ATOM 7790 N N . LEU D 1 240 ? 52.179 26.394 71.583 1.00 17.29 237 LEU D N 1
ATOM 7791 C CA . LEU D 1 240 ? 53.186 26.733 72.570 1.00 19.11 237 LEU D CA 1
ATOM 7792 C C . LEU D 1 240 ? 52.562 27.550 73.684 1.00 20.02 237 LEU D C 1
ATOM 7793 O O . LEU D 1 240 ? 53.147 27.643 74.801 1.00 22.68 237 LEU D O 1
ATOM 7798 N N . GLU D 1 241 ? 51.365 28.099 73.443 1.00 20.34 238 GLU D N 1
ATOM 7799 C CA . GLU D 1 241 ? 50.598 28.794 74.494 1.00 20.40 238 GLU D CA 1
ATOM 7800 C C . GLU D 1 241 ? 49.180 28.268 74.599 1.00 21.26 238 GLU D C 1
ATOM 7801 O O . GLU D 1 241 ? 48.627 27.839 73.608 1.00 20.34 238 GLU D O 1
ATOM 7807 N N . PRO D 1 242 ? 48.552 28.370 75.776 1.00 22.50 239 PRO D N 1
ATOM 7808 C CA . PRO D 1 242 ? 47.135 28.028 75.906 1.00 23.01 239 PRO D CA 1
ATOM 7809 C C . PRO D 1 242 ? 46.251 28.794 74.966 1.00 23.34 239 PRO D C 1
ATOM 7810 O O . PRO D 1 242 ? 46.495 29.999 74.692 1.00 22.45 239 PRO D O 1
ATOM 7814 N N . ILE D 1 243 ? 45.282 28.073 74.404 1.00 24.00 240 ILE D N 1
ATOM 7815 C CA . ILE D 1 243 ? 44.285 28.665 73.536 1.00 25.51 240 ILE D CA 1
ATOM 7816 C C . ILE D 1 243 ? 42.964 28.631 74.263 1.00 26.72 240 ILE D C 1
ATOM 7817 O O . ILE D 1 243 ? 42.543 27.577 74.735 1.00 25.40 240 ILE D O 1
ATOM 7822 N N . LYS D 1 244 ? 42.291 29.774 74.318 1.00 28.20 241 LYS D N 1
ATOM 7823 C CA . LYS D 1 244 ? 41.057 29.874 75.093 1.00 30.74 241 LYS D CA 1
ATOM 7824 C C . LYS D 1 244 ? 39.814 29.362 74.351 1.00 32.15 241 LYS D C 1
ATOM 7825 O O . LYS D 1 244 ? 39.673 29.537 73.138 1.00 32.95 241 LYS D O 1
ATOM 7831 N N . ALA D 1 245 ? 38.935 28.693 75.095 1.00 33.34 242 ALA D N 1
ATOM 7832 C CA . ALA D 1 245 ? 37.594 28.294 74.630 1.00 33.46 242 ALA D CA 1
ATOM 7833 C C . ALA D 1 245 ? 36.708 29.512 74.401 1.00 34.54 242 ALA D C 1
ATOM 7834 O O . ALA D 1 245 ? 36.140 29.670 73.315 1.00 36.43 242 ALA D O 1
ATOM 7836 N N . THR E 1 6 ? 36.190 -12.956 128.799 0.50 30.23 3 THR E N 1
ATOM 7837 C CA . THR E 1 6 ? 37.279 -13.486 127.942 1.00 30.01 3 THR E CA 1
ATOM 7838 C C . THR E 1 6 ? 37.400 -12.848 126.544 1.00 29.96 3 THR E C 1
ATOM 7839 O O . THR E 1 6 ? 38.448 -12.978 125.956 1.00 32.16 3 THR E O 1
ATOM 7843 N N . PRO E 1 7 ? 36.380 -12.210 125.966 1.00 28.70 4 PRO E N 1
ATOM 7844 C CA . PRO E 1 7 ? 36.557 -11.672 124.627 1.00 26.25 4 PRO E CA 1
ATOM 7845 C C . PRO E 1 7 ? 37.460 -10.474 124.727 1.00 24.42 4 PRO E C 1
ATOM 7846 O O . PRO E 1 7 ? 37.456 -9.792 125.746 1.00 23.34 4 PRO E O 1
ATOM 7850 N N . ILE E 1 8 ? 38.164 -10.190 123.653 1.00 22.10 5 ILE E N 1
ATOM 7851 C CA . ILE E 1 8 ? 39.056 -9.039 123.608 1.00 21.26 5 ILE E CA 1
ATOM 7852 C C . ILE E 1 8 ? 38.242 -7.748 123.596 1.00 20.27 5 ILE E C 1
ATOM 7853 O O . ILE E 1 8 ? 37.281 -7.611 122.846 1.00 20.88 5 ILE E O 1
ATOM 7858 N N . ARG E 1 9 ? 38.655 -6.770 124.394 1.00 18.72 6 ARG E N 1
ATOM 7859 C CA . ARG E 1 9 ? 37.939 -5.536 124.483 1.00 17.59 6 ARG E CA 1
ATOM 7860 C C . ARG E 1 9 ? 38.639 -4.485 123.631 1.00 16.30 6 ARG E C 1
ATOM 7861 O O . ARG E 1 9 ? 39.781 -4.216 123.885 1.00 15.72 6 ARG E O 1
ATOM 7869 N N . VAL E 1 10 ? 37.932 -3.978 122.642 1.00 15.26 7 VAL E N 1
ATOM 7870 C CA . VAL E 1 10 ? 38.491 -3.050 121.647 1.00 15.27 7 VAL E CA 1
ATOM 7871 C C . VAL E 1 10 ? 37.711 -1.717 121.703 1.00 15.12 7 VAL E C 1
ATOM 7872 O O . VAL E 1 10 ? 36.486 -1.691 121.795 1.00 18.35 7 VAL E O 1
ATOM 7876 N N . VAL E 1 11 ? 38.415 -0.574 121.710 1.00 15.25 8 VAL E N 1
ATOM 7877 C CA . VAL E 1 11 ? 37.777 0.696 121.637 1.00 14.05 8 VAL E CA 1
ATOM 7878 C C . VAL E 1 11 ? 38.178 1.308 120.286 1.00 12.60 8 VAL E C 1
ATOM 7879 O O . VAL E 1 11 ? 39.354 1.319 119.991 1.00 13.60 8 VAL E O 1
ATOM 7883 N N . VAL E 1 12 ? 37.203 1.626 119.471 1.00 12.36 9 VAL E N 1
ATOM 7884 C CA . VAL E 1 12 ? 37.432 2.237 118.151 1.00 12.52 9 VAL E CA 1
ATOM 7885 C C . VAL E 1 12 ? 37.317 3.755 118.359 1.00 12.04 9 VAL E C 1
ATOM 7886 O O . VAL E 1 12 ? 36.212 4.281 118.597 1.00 12.66 9 VAL E O 1
ATOM 7890 N N . TRP E 1 13 ? 38.423 4.421 118.172 1.00 13.44 10 TRP E N 1
ATOM 7891 C CA . TRP E 1 13 ? 38.445 5.873 118.380 1.00 11.85 10 TRP E CA 1
ATOM 7892 C C . TRP E 1 13 ? 38.449 6.560 117.040 1.00 13.31 10 TRP E C 1
ATOM 7893 O O . TRP E 1 13 ? 39.220 6.137 116.165 1.00 14.69 10 TRP E O 1
ATOM 7904 N N . ASN E 1 14 ? 37.591 7.564 116.863 1.00 13.11 11 ASN E N 1
ATOM 7905 C CA . ASN E 1 14 ? 37.474 8.303 115.599 1.00 12.47 11 ASN E CA 1
ATOM 7906 C C . ASN E 1 14 ? 37.340 9.784 115.861 1.00 13.90 11 ASN E C 1
ATOM 7907 O O . ASN E 1 14 ? 36.621 10.219 116.753 1.00 14.70 11 ASN E O 1
ATOM 7912 N N . GLU E 1 15 ? 38.028 10.549 115.067 1.00 13.37 12 GLU E N 1
ATOM 7913 C CA . GLU E 1 15 ? 37.939 12.032 115.179 1.00 13.60 12 GLU E CA 1
ATOM 7914 C C . GLU E 1 15 ? 36.485 12.455 115.008 1.00 13.68 12 GLU E C 1
ATOM 7915 O O . GLU E 1 15 ? 36.026 13.277 115.738 1.00 14.54 12 GLU E O 1
ATOM 7921 N N . PHE E 1 16 ? 35.765 11.878 114.032 1.00 13.72 13 PHE E N 1
ATOM 7922 C CA . PHE E 1 16 ? 34.341 12.111 113.812 1.00 13.85 13 PHE E CA 1
ATOM 7923 C C . PHE E 1 16 ? 34.003 13.578 113.538 1.00 15.24 13 PHE E C 1
ATOM 7924 O O . PHE E 1 16 ? 33.091 14.119 114.142 1.00 16.15 13 PHE E O 1
ATOM 7932 N N . ARG E 1 17 ? 34.766 14.196 112.647 1.00 15.42 14 ARG E N 1
ATOM 7933 C CA . ARG E 1 17 ? 34.462 15.526 112.129 1.00 16.31 14 ARG E CA 1
ATOM 7934 C C . ARG E 1 17 ? 33.925 15.454 110.702 1.00 16.08 14 ARG E C 1
ATOM 7935 O O . ARG E 1 17 ? 32.864 15.986 110.399 1.00 17.40 14 ARG E O 1
ATOM 7943 N N . HIS E 1 18 ? 34.646 14.808 109.815 1.00 16.21 15 HIS E N 1
ATOM 7944 C CA . HIS E 1 18 ? 34.240 14.756 108.417 1.00 16.90 15 HIS E CA 1
ATOM 7945 C C . HIS E 1 18 ? 32.821 14.312 108.235 1.00 17.36 15 HIS E C 1
ATOM 7946 O O . HIS E 1 18 ? 32.133 14.792 107.360 1.00 18.61 15 HIS E O 1
ATOM 7953 N N . GLU E 1 19 ? 32.397 13.302 109.001 1.00 17.51 16 GLU E N 1
ATOM 7954 C CA . GLU E 1 19 ? 31.063 12.755 108.847 1.00 19.32 16 GLU E CA 1
ATOM 7955 C C . GLU E 1 19 ? 29.930 13.704 109.253 1.00 20.27 16 GLU E C 1
ATOM 7956 O O . GLU E 1 19 ? 28.782 13.450 108.929 1.00 21.06 16 GLU E O 1
ATOM 7962 N N . LYS E 1 20 ? 30.269 14.786 109.964 1.00 20.41 17 LYS E N 1
ATOM 7963 C CA . LYS E 1 20 ? 29.356 15.865 110.316 1.00 22.20 17 LYS E CA 1
ATOM 7964 C C . LYS E 1 20 ? 29.518 17.077 109.365 1.00 22.36 17 LYS E C 1
ATOM 7965 O O . LYS E 1 20 ? 28.626 17.865 109.224 1.00 22.21 17 LYS E O 1
ATOM 7971 N N . LYS E 1 21 ? 30.659 17.207 108.698 1.00 25.16 18 LYS E N 1
ATOM 7972 C CA . LYS E 1 21 ? 31.002 18.442 107.931 1.00 25.58 18 LYS E CA 1
ATOM 7973 C C . LYS E 1 21 ? 30.654 18.268 106.488 1.00 26.66 18 LYS E C 1
ATOM 7974 O O . LYS E 1 21 ? 30.377 19.264 105.808 1.00 26.69 18 LYS E O 1
ATOM 7980 N N . ASP E 1 22 ? 30.752 17.037 105.969 1.00 26.32 19 ASP E N 1
ATOM 7981 C CA . ASP E 1 22 ? 30.652 16.827 104.525 1.00 26.99 19 ASP E CA 1
ATOM 7982 C C . ASP E 1 22 ? 29.532 15.892 104.226 1.00 25.70 19 ASP E C 1
ATOM 7983 O O . ASP E 1 22 ? 29.579 14.715 104.586 1.00 25.07 19 ASP E O 1
ATOM 7988 N N . GLU E 1 23 ? 28.524 16.384 103.526 1.00 24.94 20 GLU E N 1
ATOM 7989 C CA . GLU E 1 23 ? 27.345 15.542 103.327 1.00 25.16 20 GLU E CA 1
ATOM 7990 C C . GLU E 1 23 ? 27.654 14.304 102.484 1.00 25.24 20 GLU E C 1
ATOM 7991 O O . GLU E 1 23 ? 26.964 13.289 102.591 1.00 25.95 20 GLU E O 1
ATOM 7997 N N . GLN E 1 24 ? 28.715 14.368 101.679 1.00 25.45 21 GLN E N 1
ATOM 7998 C CA . GLN E 1 24 ? 29.112 13.207 100.859 1.00 24.57 21 GLN E CA 1
ATOM 7999 C C . GLN E 1 24 ? 29.660 12.073 101.728 1.00 23.47 21 GLN E C 1
ATOM 8000 O O . GLN E 1 24 ? 29.432 10.869 101.480 1.00 23.96 21 GLN E O 1
ATOM 8006 N N . VAL E 1 25 ? 30.398 12.465 102.749 1.00 22.10 22 VAL E N 1
ATOM 8007 C CA . VAL E 1 25 ? 30.991 11.538 103.703 1.00 20.98 22 VAL E CA 1
ATOM 8008 C C . VAL E 1 25 ? 29.862 10.989 104.600 1.00 20.58 22 VAL E C 1
ATOM 8009 O O . VAL E 1 25 ? 29.798 9.814 104.864 1.00 19.60 22 VAL E O 1
ATOM 8013 N N . ARG E 1 26 ? 29.001 11.880 105.091 1.00 21.09 23 ARG E N 1
ATOM 8014 C CA . ARG E 1 26 ? 27.885 11.488 105.968 1.00 21.58 23 ARG E CA 1
ATOM 8015 C C . ARG E 1 26 ? 26.960 10.473 105.272 1.00 22.40 23 ARG E C 1
ATOM 8016 O O . ARG E 1 26 ? 26.397 9.612 105.897 1.00 23.36 23 ARG E O 1
ATOM 8024 N N . ALA E 1 27 ? 26.853 10.528 103.949 1.00 22.84 24 ALA E N 1
ATOM 8025 C CA . ALA E 1 27 ? 26.026 9.578 103.228 1.00 22.59 24 ALA E CA 1
ATOM 8026 C C . ALA E 1 27 ? 26.635 8.186 103.209 1.00 22.72 24 ALA E C 1
ATOM 8027 O O . ALA E 1 27 ? 25.910 7.210 103.145 1.00 25.46 24 ALA E O 1
ATOM 8029 N N . ILE E 1 28 ? 27.961 8.073 103.273 1.00 21.93 25 ILE E N 1
ATOM 8030 C CA . ILE E 1 28 ? 28.635 6.756 103.377 1.00 20.84 25 ILE E CA 1
ATOM 8031 C C . ILE E 1 28 ? 28.654 6.266 104.812 1.00 19.69 25 ILE E C 1
ATOM 8032 O O . ILE E 1 28 ? 28.457 5.089 105.061 1.00 18.86 25 ILE E O 1
ATOM 8037 N N . TYR E 1 29 ? 28.883 7.192 105.751 1.00 19.13 26 TYR E N 1
ATOM 8038 C CA . TYR E 1 29 ? 29.158 6.866 107.174 1.00 18.61 26 TYR E CA 1
ATOM 8039 C C . TYR E 1 29 ? 28.279 7.767 108.092 1.00 18.39 26 TYR E C 1
ATOM 8040 O O . TYR E 1 29 ? 28.790 8.674 108.782 1.00 18.68 26 TYR E O 1
ATOM 8049 N N . PRO E 1 30 ? 26.982 7.558 108.027 1.00 19.45 27 PRO E N 1
ATOM 8050 C CA . PRO E 1 30 ? 26.001 8.443 108.694 1.00 21.08 27 PRO E CA 1
ATOM 8051 C C . PRO E 1 30 ? 26.182 8.528 110.198 1.00 22.02 27 PRO E C 1
ATOM 8052 O O . PRO E 1 30 ? 25.929 9.599 110.785 1.00 22.69 27 PRO E O 1
ATOM 8056 N N . GLU E 1 31 ? 26.678 7.443 110.786 1.00 22.09 28 GLU E N 1
ATOM 8057 C CA . GLU E 1 31 ? 26.960 7.366 112.227 1.00 23.04 28 GLU E CA 1
ATOM 8058 C C . GLU E 1 31 ? 28.421 7.306 112.555 1.00 21.32 28 GLU E C 1
ATOM 8059 O O . GLU E 1 31 ? 28.819 7.003 113.689 1.00 20.37 28 GLU E O 1
ATOM 8065 N N . GLY E 1 32 ? 29.238 7.642 111.571 1.00 19.16 29 GLY E N 1
ATOM 8066 C CA . GLY E 1 32 ? 30.664 7.652 111.736 1.00 18.51 29 GLY E CA 1
ATOM 8067 C C . GLY E 1 32 ? 31.326 6.366 111.325 1.00 18.62 29 GLY E C 1
ATOM 8068 O O . GLY E 1 32 ? 30.708 5.283 111.426 1.00 17.23 29 GLY E O 1
ATOM 8069 N N . MET E 1 33 ? 32.599 6.462 110.945 1.00 17.81 30 MET E N 1
ATOM 8070 C CA . MET E 1 33 ? 33.387 5.258 110.576 1.00 17.69 30 MET E CA 1
ATOM 8071 C C . MET E 1 33 ? 33.578 4.353 111.788 1.00 16.85 30 MET E C 1
ATOM 8072 O O . MET E 1 33 ? 33.607 3.122 111.662 1.00 16.34 30 MET E O 1
ATOM 8077 N N . HIS E 1 34 ? 33.634 4.936 112.980 1.00 15.35 31 HIS E N 1
ATOM 8078 C CA . HIS E 1 34 ? 33.783 4.150 114.177 1.00 15.98 31 HIS E CA 1
ATOM 8079 C C . HIS E 1 34 ? 32.641 3.187 114.347 1.00 16.42 31 HIS E C 1
ATOM 8080 O O . HIS E 1 34 ? 32.836 2.064 114.809 1.00 17.19 31 HIS E O 1
ATOM 8087 N N . THR E 1 35 ? 31.445 3.608 113.994 1.00 16.48 32 THR E N 1
ATOM 8088 C CA . THR E 1 35 ? 30.267 2.758 114.235 1.00 18.01 32 THR E CA 1
ATOM 8089 C C . THR E 1 35 ? 30.288 1.556 113.334 1.00 18.62 32 THR E C 1
ATOM 8090 O O . THR E 1 35 ? 29.963 0.445 113.768 1.00 18.61 32 THR E O 1
ATOM 8094 N N . VAL E 1 36 ? 30.712 1.775 112.100 1.00 17.74 33 VAL E N 1
ATOM 8095 C CA . VAL E 1 36 ? 30.812 0.697 111.106 1.00 18.14 33 VAL E CA 1
ATOM 8096 C C . VAL E 1 36 ? 31.878 -0.314 111.506 1.00 17.44 33 VAL E C 1
ATOM 8097 O O . VAL E 1 36 ? 31.636 -1.530 111.455 1.00 18.13 33 VAL E O 1
ATOM 8101 N N . ILE E 1 37 ? 33.039 0.170 111.967 1.00 15.87 34 ILE E N 1
ATOM 8102 C CA . ILE E 1 37 ? 34.163 -0.736 112.342 1.00 16.83 34 ILE E CA 1
ATOM 8103 C C . ILE E 1 37 ? 33.804 -1.491 113.628 1.00 16.63 34 ILE E C 1
ATOM 8104 O O . ILE E 1 37 ? 33.933 -2.725 113.725 1.00 15.91 34 ILE E O 1
ATOM 8109 N N . ALA E 1 38 ? 33.322 -0.748 114.613 1.00 15.88 35 ALA E N 1
ATOM 8110 C CA . ALA E 1 38 ? 32.906 -1.370 115.882 1.00 17.14 35 ALA E CA 1
ATOM 8111 C C . ALA E 1 38 ? 31.792 -2.397 115.736 1.00 17.99 35 ALA E C 1
ATOM 8112 O O . ALA E 1 38 ? 31.833 -3.476 116.403 1.00 19.55 35 ALA E O 1
ATOM 8114 N N . SER E 1 39 ? 30.828 -2.116 114.867 1.00 18.60 36 SER E N 1
ATOM 8115 C CA . SER E 1 39 ? 29.723 -3.046 114.570 1.00 19.69 36 SER E CA 1
ATOM 8116 C C . SER E 1 39 ? 30.228 -4.378 114.008 1.00 19.22 36 SER E C 1
ATOM 8117 O O . SER E 1 39 ? 29.784 -5.457 114.424 1.00 18.32 36 SER E O 1
ATOM 8122 N N . TYR E 1 40 ? 31.175 -4.294 113.072 1.00 18.19 37 TYR E N 1
ATOM 8123 C CA . TYR E 1 40 ? 31.813 -5.465 112.514 1.00 18.65 37 TYR E CA 1
ATOM 8124 C C . TYR E 1 40 ? 32.547 -6.278 113.568 1.00 18.35 37 TYR E C 1
ATOM 8125 O O . TYR E 1 40 ? 32.439 -7.530 113.639 1.00 17.98 37 TYR E O 1
ATOM 8134 N N . LEU E 1 41 ? 33.296 -5.586 114.405 1.00 17.46 38 LEU E N 1
ATOM 8135 C CA . LEU E 1 41 ? 34.059 -6.234 115.432 1.00 17.77 38 LEU E CA 1
ATOM 8136 C C . LEU E 1 41 ? 33.127 -6.894 116.443 1.00 18.02 38 LEU E C 1
ATOM 8137 O O . LEU E 1 41 ? 33.425 -7.981 116.883 1.00 18.74 38 LEU E O 1
ATOM 8142 N N . ALA E 1 42 ? 32.020 -6.247 116.808 1.00 19.33 39 ALA E N 1
ATOM 8143 C CA . ALA E 1 42 ? 31.076 -6.887 117.728 1.00 20.07 39 ALA E CA 1
ATOM 8144 C C . ALA E 1 42 ? 30.508 -8.178 117.117 1.00 21.99 39 ALA E C 1
ATOM 8145 O O . ALA E 1 42 ? 30.457 -9.221 117.784 1.00 21.84 39 ALA E O 1
ATOM 8147 N N . GLU E 1 43 ? 30.109 -8.113 115.846 1.00 22.38 40 GLU E N 1
ATOM 8148 C CA . GLU E 1 43 ? 29.583 -9.308 115.157 1.00 24.29 40 GLU E CA 1
ATOM 8149 C C . GLU E 1 43 ? 30.663 -10.397 115.025 1.00 24.48 40 GLU E C 1
ATOM 8150 O O . GLU E 1 43 ? 30.350 -11.619 115.000 1.00 26.23 40 GLU E O 1
ATOM 8156 N N . ALA E 1 44 ? 31.922 -10.000 115.003 1.00 23.32 41 ALA E N 1
ATOM 8157 C CA . ALA E 1 44 ? 33.030 -10.925 115.011 1.00 23.67 41 ALA E CA 1
ATOM 8158 C C . ALA E 1 44 ? 33.360 -11.521 116.408 1.00 23.62 41 ALA E C 1
ATOM 8159 O O . ALA E 1 44 ? 34.297 -12.312 116.533 1.00 25.17 41 ALA E O 1
ATOM 8161 N N . GLY E 1 45 ? 32.638 -11.137 117.444 1.00 22.27 42 GLY E N 1
ATOM 8162 C CA . GLY E 1 45 ? 32.875 -11.693 118.751 1.00 21.68 42 GLY E CA 1
ATOM 8163 C C . GLY E 1 45 ? 33.696 -10.857 119.708 1.00 21.43 42 GLY E C 1
ATOM 8164 O O . GLY E 1 45 ? 33.876 -11.255 120.871 1.00 20.21 42 GLY E O 1
ATOM 8165 N N . PHE E 1 46 ? 34.146 -9.671 119.279 1.00 19.29 43 PHE E N 1
ATOM 8166 C CA . PHE E 1 46 ? 34.875 -8.778 120.183 1.00 19.57 43 PHE E CA 1
ATOM 8167 C C . PHE E 1 46 ? 33.943 -7.956 121.068 1.00 18.89 43 PHE E C 1
ATOM 8168 O O . PHE E 1 46 ? 32.807 -7.685 120.692 1.00 19.18 43 PHE E O 1
ATOM 8176 N N . ASP E 1 47 ? 34.425 -7.546 122.240 1.00 18.89 44 ASP E N 1
ATOM 8177 C CA . ASP E 1 47 ? 33.691 -6.636 123.112 1.00 19.23 44 ASP E CA 1
ATOM 8178 C C . ASP E 1 47 ? 34.063 -5.231 122.637 1.00 18.80 44 ASP E C 1
ATOM 8179 O O . ASP E 1 47 ? 35.050 -4.688 123.102 1.00 19.83 44 ASP E O 1
ATOM 8184 N N . ALA E 1 48 ? 33.276 -4.665 121.731 1.00 18.20 45 ALA E N 1
ATOM 8185 C CA . ALA E 1 48 ? 33.661 -3.392 121.091 1.00 18.25 45 ALA E CA 1
ATOM 8186 C C . ALA E 1 48 ? 32.944 -2.165 121.677 1.00 18.46 45 ALA E C 1
ATOM 8187 O O . ALA E 1 48 ? 31.771 -2.235 122.070 1.00 19.16 45 ALA E O 1
ATOM 8189 N N . ALA E 1 49 ? 33.632 -1.015 121.698 1.00 17.22 46 ALA E N 1
ATOM 8190 C CA . ALA E 1 49 ? 33.062 0.230 122.125 1.00 17.11 46 ALA E CA 1
ATOM 8191 C C . ALA E 1 49 ? 33.664 1.284 121.213 1.00 17.11 46 ALA E C 1
ATOM 8192 O O . ALA E 1 49 ? 34.562 0.975 120.440 1.00 16.35 46 ALA E O 1
ATOM 8194 N N . THR E 1 50 ? 33.171 2.502 121.320 1.00 17.66 47 THR E N 1
ATOM 8195 C CA . THR E 1 50 ? 33.749 3.566 120.523 1.00 17.15 47 THR E CA 1
ATOM 8196 C C . THR E 1 50 ? 34.076 4.778 121.389 1.00 16.21 47 THR E C 1
ATOM 8197 O O . THR E 1 50 ? 33.603 4.893 122.518 1.00 16.54 47 THR E O 1
ATOM 8201 N N . ALA E 1 51 ? 34.855 5.685 120.826 1.00 15.04 48 ALA E N 1
ATOM 8202 C CA . ALA E 1 51 ? 35.192 6.946 121.514 1.00 14.14 48 ALA E CA 1
ATOM 8203 C C . ALA E 1 51 ? 35.472 7.960 120.417 1.00 14.22 48 ALA E C 1
ATOM 8204 O O . ALA E 1 51 ? 35.828 7.589 119.281 1.00 14.66 48 ALA E O 1
ATOM 8206 N N . VAL E 1 52 ? 35.304 9.233 120.711 1.00 12.84 49 VAL E N 1
ATOM 8207 C CA . VAL E 1 52 ? 35.519 10.238 119.676 1.00 12.62 49 VAL E CA 1
ATOM 8208 C C . VAL E 1 52 ? 36.140 11.460 120.284 1.00 13.86 49 VAL E C 1
ATOM 8209 O O . VAL E 1 52 ? 36.100 11.670 121.496 1.00 13.77 49 VAL E O 1
ATOM 8213 N N . LEU E 1 53 ? 36.620 12.311 119.417 1.00 14.14 50 LEU E N 1
ATOM 8214 C CA . LEU E 1 53 ? 37.329 13.496 119.829 1.00 15.38 50 LEU E CA 1
ATOM 8215 C C . LEU E 1 53 ? 36.503 14.397 120.715 1.00 15.83 50 LEU E C 1
ATOM 8216 O O . LEU E 1 53 ? 37.012 14.867 121.729 1.00 16.24 50 LEU E O 1
ATOM 8221 N N . ASP E 1 54 ? 35.242 14.639 120.364 1.00 16.56 51 ASP E N 1
ATOM 8222 C CA . ASP E 1 54 ? 34.452 15.738 120.987 1.00 19.17 51 ASP E CA 1
ATOM 8223 C C . ASP E 1 54 ? 33.659 15.161 122.182 1.00 20.67 51 ASP E C 1
ATOM 8224 O O . ASP E 1 54 ? 32.496 15.451 122.333 1.00 23.65 51 ASP E O 1
ATOM 8229 N N . GLU E 1 55 ? 34.296 14.245 122.924 1.00 23.01 52 GLU E N 1
ATOM 8230 C CA . GLU E 1 55 ? 33.800 13.614 124.197 1.00 22.37 52 GLU E CA 1
ATOM 8231 C C . GLU E 1 55 ? 34.766 14.227 125.285 1.00 21.13 52 GLU E C 1
ATOM 8232 O O . GLU E 1 55 ? 35.900 14.614 124.959 1.00 19.65 52 GLU E O 1
ATOM 8238 N N . PRO E 1 56 ? 34.402 14.279 126.581 1.00 20.41 53 PRO E N 1
ATOM 8239 C CA . PRO E 1 56 ? 35.421 14.572 127.590 1.00 19.76 53 PRO E CA 1
ATOM 8240 C C . PRO E 1 56 ? 36.571 13.573 127.554 1.00 18.79 53 PRO E C 1
ATOM 8241 O O . PRO E 1 56 ? 36.334 12.336 127.423 1.00 17.84 53 PRO E O 1
ATOM 8245 N N . GLU E 1 57 ? 37.803 14.112 127.594 1.00 17.87 54 GLU E N 1
ATOM 8246 C CA . GLU E 1 57 ? 39.052 13.341 127.540 1.00 17.84 54 GLU E CA 1
ATOM 8247 C C . GLU E 1 57 ? 39.093 12.498 126.266 1.00 16.44 54 GLU E C 1
ATOM 8248 O O . GLU E 1 57 ? 39.750 11.453 126.226 1.00 16.74 54 GLU E O 1
ATOM 8254 N N . HIS E 1 58 ? 38.367 12.978 125.258 1.00 15.24 55 HIS E N 1
ATOM 8255 C CA . HIS E 1 58 ? 38.203 12.304 123.957 1.00 14.23 55 HIS E CA 1
ATOM 8256 C C . HIS E 1 58 ? 37.749 10.860 124.128 1.00 13.49 55 HIS E C 1
ATOM 8257 O O . HIS E 1 58 ? 38.091 10.001 123.316 1.00 13.45 55 HIS E O 1
ATOM 8264 N N . GLY E 1 59 ? 36.978 10.606 125.180 1.00 14.17 56 GLY E N 1
ATOM 8265 C CA . GLY E 1 59 ? 36.464 9.278 125.488 1.00 16.08 56 GLY E CA 1
ATOM 8266 C C . GLY E 1 59 ? 37.491 8.312 126.026 1.00 17.41 56 GLY E C 1
ATOM 8267 O O . GLY E 1 59 ? 37.146 7.160 126.289 1.00 19.52 56 GLY E O 1
ATOM 8268 N N . LEU E 1 60 ? 38.712 8.771 126.279 1.00 16.34 57 LEU E N 1
ATOM 8269 C CA . LEU E 1 60 ? 39.829 7.950 126.681 1.00 17.13 57 LEU E CA 1
ATOM 8270 C C . LEU E 1 60 ? 40.280 8.271 128.116 1.00 17.62 57 LEU E C 1
ATOM 8271 O O . LEU E 1 60 ? 41.445 8.612 128.366 1.00 17.78 57 LEU E O 1
ATOM 8276 N N . THR E 1 61 ? 39.340 8.123 129.043 1.00 18.98 58 THR E N 1
ATOM 8277 C CA . THR E 1 61 ? 39.643 8.253 130.451 1.00 19.08 58 THR E CA 1
ATOM 8278 C C . THR E 1 61 ? 40.534 7.108 130.906 1.00 20.12 58 THR E C 1
ATOM 8279 O O . THR E 1 61 ? 40.642 6.062 130.232 1.00 18.48 58 THR E O 1
ATOM 8283 N N . ASP E 1 62 ? 41.112 7.261 132.104 1.00 19.76 59 ASP E N 1
ATOM 8284 C CA . ASP E 1 62 ? 41.849 6.175 132.738 1.00 21.06 59 ASP E CA 1
ATOM 8285 C C . ASP E 1 62 ? 40.948 4.923 132.855 1.00 21.18 59 ASP E C 1
ATOM 8286 O O . ASP E 1 62 ? 41.413 3.804 132.590 1.00 21.12 59 ASP E O 1
ATOM 8291 N N . GLU E 1 63 ? 39.675 5.107 133.192 1.00 21.29 60 GLU E N 1
ATOM 8292 C CA . GLU E 1 63 ? 38.767 3.971 133.385 1.00 21.69 60 GLU E CA 1
ATOM 8293 C C . GLU E 1 63 ? 38.640 3.225 132.080 1.00 21.67 60 GLU E C 1
ATOM 8294 O O . GLU E 1 63 ? 38.722 1.992 132.052 1.00 21.82 60 GLU E O 1
ATOM 8300 N N . VAL E 1 64 ? 38.433 3.977 130.997 1.00 19.65 61 VAL E N 1
ATOM 8301 C CA . VAL E 1 64 ? 38.203 3.374 129.679 1.00 18.67 61 VAL E CA 1
ATOM 8302 C C . VAL E 1 64 ? 39.457 2.631 129.213 1.00 18.72 61 VAL E C 1
ATOM 8303 O O . VAL E 1 64 ? 39.369 1.488 128.705 1.00 16.94 61 VAL E O 1
ATOM 8307 N N . LEU E 1 65 ? 40.610 3.273 129.350 1.00 18.14 62 LEU E N 1
ATOM 8308 C CA . LEU E 1 65 ? 41.866 2.724 128.837 1.00 19.17 62 LEU E CA 1
ATOM 8309 C C . LEU E 1 65 ? 42.326 1.541 129.671 1.00 19.83 62 LEU E C 1
ATOM 8310 O O . LEU E 1 65 ? 42.889 0.597 129.149 1.00 17.75 62 LEU E O 1
ATOM 8315 N N . ASP E 1 66 ? 42.042 1.534 130.980 1.00 19.64 63 ASP E N 1
ATOM 8316 C CA . ASP E 1 66 ? 42.424 0.360 131.734 1.00 22.26 63 ASP E CA 1
ATOM 8317 C C . ASP E 1 66 ? 41.617 -0.880 131.330 1.00 22.30 63 ASP E C 1
ATOM 8318 O O . ASP E 1 66 ? 42.082 -2.001 131.565 1.00 25.70 63 ASP E O 1
ATOM 8323 N N . ARG E 1 67 ? 40.421 -0.737 130.768 1.00 20.74 64 ARG E N 1
ATOM 8324 C CA . ARG E 1 67 ? 39.628 -1.918 130.314 1.00 22.83 64 ARG E CA 1
ATOM 8325 C C . ARG E 1 67 ? 39.857 -2.196 128.837 1.00 22.20 64 ARG E C 1
ATOM 8326 O O . ARG E 1 67 ? 39.235 -3.091 128.265 1.00 24.89 64 ARG E O 1
ATOM 8334 N N . CYS E 1 68 ? 40.690 -1.383 128.211 1.00 19.00 65 CYS E N 1
ATOM 8335 C CA . CYS E 1 68 ? 40.883 -1.478 126.755 1.00 18.35 65 CYS E CA 1
ATOM 8336 C C . CYS E 1 68 ? 42.042 -2.406 126.433 1.00 17.60 65 CYS E C 1
ATOM 8337 O O . CYS E 1 68 ? 43.144 -2.150 126.862 1.00 20.75 65 CYS E O 1
ATOM 8340 N N . ASP E 1 69 ? 41.833 -3.516 125.712 1.00 15.00 66 ASP E N 1
ATOM 8341 C CA . ASP E 1 69 ? 42.930 -4.381 125.344 1.00 14.29 66 ASP E CA 1
ATOM 8342 C C . ASP E 1 69 ? 43.591 -3.872 124.055 1.00 12.73 66 ASP E C 1
ATOM 8343 O O . ASP E 1 69 ? 44.771 -3.979 123.951 1.00 11.76 66 ASP E O 1
ATOM 8348 N N . VAL E 1 70 ? 42.785 -3.398 123.118 1.00 12.30 67 VAL E N 1
ATOM 8349 C CA . VAL E 1 70 ? 43.282 -2.805 121.826 1.00 13.75 67 VAL E CA 1
ATOM 8350 C C . VAL E 1 70 ? 42.506 -1.569 121.441 1.00 14.04 67 VAL E C 1
ATOM 8351 O O . VAL E 1 70 ? 41.262 -1.536 121.441 1.00 14.97 67 VAL E O 1
ATOM 8355 N N . LEU E 1 71 ? 43.243 -0.501 121.056 1.00 15.19 68 LEU E N 1
ATOM 8356 C CA . LEU E 1 71 ? 42.687 0.738 120.666 1.00 14.20 68 LEU E CA 1
ATOM 8357 C C . LEU E 1 71 ? 42.897 0.898 119.163 1.00 13.53 68 LEU E C 1
ATOM 8358 O O . LEU E 1 71 ? 43.975 0.719 118.754 1.00 13.94 68 LEU E O 1
ATOM 8363 N N . VAL E 1 72 ? 41.864 1.198 118.406 1.00 11.69 69 VAL E N 1
ATOM 8364 C CA . VAL E 1 72 ? 41.936 1.485 116.962 1.00 13.16 69 VAL E CA 1
ATOM 8365 C C . VAL E 1 72 ? 41.813 3.029 116.831 1.00 12.19 69 VAL E C 1
ATOM 8366 O O . VAL E 1 72 ? 40.970 3.661 117.541 1.00 13.88 69 VAL E O 1
ATOM 8370 N N . TRP E 1 73 ? 42.487 3.651 115.867 1.00 12.51 70 TRP E N 1
ATOM 8371 C CA . TRP E 1 73 ? 42.612 5.119 115.872 1.00 12.32 70 TRP E CA 1
ATOM 8372 C C . TRP E 1 73 ? 42.496 5.609 114.431 1.00 11.97 70 TRP E C 1
ATOM 8373 O O . TRP E 1 73 ? 43.317 5.233 113.638 1.00 13.59 70 TRP E O 1
ATOM 8384 N N . TRP E 1 74 ? 41.485 6.410 114.149 1.00 12.78 71 TRP E N 1
ATOM 8385 C CA . TRP E 1 74 ? 41.395 7.178 112.863 1.00 13.07 71 TRP E CA 1
ATOM 8386 C C . TRP E 1 74 ? 41.328 8.691 113.155 1.00 13.63 71 TRP E C 1
ATOM 8387 O O . TRP E 1 74 ? 40.501 9.174 113.941 1.00 15.07 71 TRP E O 1
ATOM 8398 N N . GLY E 1 75 ? 42.159 9.466 112.482 1.00 13.98 72 GLY E N 1
ATOM 8399 C CA . GLY E 1 75 ? 42.056 10.934 112.611 1.00 13.90 72 GLY E CA 1
ATOM 8400 C C . GLY E 1 75 ? 42.528 11.567 111.334 1.00 13.29 72 GLY E C 1
ATOM 8401 O O . GLY E 1 75 ? 43.109 10.842 110.494 1.00 13.33 72 GLY E O 1
ATOM 8402 N N . HIS E 1 76 ? 42.344 12.880 111.187 1.00 12.72 73 HIS E N 1
ATOM 8403 C CA . HIS E 1 76 ? 42.715 13.523 109.935 1.00 14.63 73 HIS E CA 1
ATOM 8404 C C . HIS E 1 76 ? 42.942 15.020 110.023 1.00 16.40 73 HIS E C 1
ATOM 8405 O O . HIS E 1 76 ? 44.083 15.454 109.824 1.00 16.57 73 HIS E O 1
ATOM 8412 N N . ILE E 1 77 ? 41.870 15.749 110.305 1.00 16.08 74 ILE E N 1
ATOM 8413 C CA . ILE E 1 77 ? 41.897 17.235 110.178 1.00 17.05 74 ILE E CA 1
ATOM 8414 C C . ILE E 1 77 ? 41.954 17.878 111.513 1.00 16.91 74 ILE E C 1
ATOM 8415 O O . ILE E 1 77 ? 42.001 19.124 111.584 1.00 17.40 74 ILE E O 1
ATOM 8420 N N . ALA E 1 78 ? 41.962 17.074 112.576 1.00 15.99 75 ALA E N 1
ATOM 8421 C CA . ALA E 1 78 ? 42.060 17.631 113.948 1.00 17.02 75 ALA E CA 1
ATOM 8422 C C . ALA E 1 78 ? 43.047 16.926 114.877 1.00 16.50 75 ALA E C 1
ATOM 8423 O O . ALA E 1 78 ? 42.772 16.761 116.102 1.00 15.49 75 ALA E O 1
ATOM 8425 N N . HIS E 1 79 ? 44.170 16.436 114.326 1.00 16.14 76 HIS E N 1
ATOM 8426 C CA . HIS E 1 79 ? 45.157 15.715 115.113 1.00 15.19 76 HIS E CA 1
ATOM 8427 C C . HIS E 1 79 ? 45.660 16.576 116.310 1.00 14.35 76 HIS E C 1
ATOM 8428 O O . HIS E 1 79 ? 45.983 16.063 117.370 1.00 14.65 76 HIS E O 1
ATOM 8435 N N . ASP E 1 80 ? 45.759 17.869 116.070 1.00 13.56 77 ASP E N 1
ATOM 8436 C CA . ASP E 1 80 ? 46.297 18.821 117.048 1.00 15.46 77 ASP E CA 1
ATOM 8437 C C . ASP E 1 80 ? 45.389 19.028 118.249 1.00 16.06 77 ASP E C 1
ATOM 8438 O O . ASP E 1 80 ? 45.844 19.566 119.302 1.00 15.99 77 ASP E O 1
ATOM 8443 N N . GLU E 1 81 ? 44.116 18.639 118.097 1.00 15.92 78 GLU E N 1
ATOM 8444 C CA . GLU E 1 81 ? 43.088 18.892 119.153 1.00 16.36 78 GLU E CA 1
ATOM 8445 C C . GLU E 1 81 ? 43.073 17.805 120.206 1.00 16.03 78 GLU E C 1
ATOM 8446 O O . GLU E 1 81 ? 42.389 17.918 121.244 1.00 15.87 78 GLU E O 1
ATOM 8452 N N . VAL E 1 82 ? 43.798 16.721 119.939 1.00 15.53 79 VAL E N 1
ATOM 8453 C CA . VAL E 1 82 ? 43.935 15.664 120.927 1.00 15.87 79 VAL E CA 1
ATOM 8454 C C . VAL E 1 82 ? 44.936 16.125 122.008 1.00 17.14 79 VAL E C 1
ATOM 8455 O O . VAL E 1 82 ? 46.115 16.365 121.750 1.00 17.53 79 VAL E O 1
ATOM 8459 N N . LYS E 1 83 ? 44.438 16.298 123.218 1.00 17.07 80 LYS E N 1
ATOM 8460 C CA . LYS E 1 83 ? 45.257 16.838 124.278 1.00 17.70 80 LYS E CA 1
ATOM 8461 C C . LYS E 1 83 ? 46.479 15.988 124.631 1.00 18.17 80 LYS E C 1
ATOM 8462 O O . LYS E 1 83 ? 46.430 14.754 124.727 1.00 15.92 80 LYS E O 1
ATOM 8468 N N . ASP E 1 84 ? 47.605 16.656 124.858 1.00 18.82 81 ASP E N 1
ATOM 8469 C CA . ASP E 1 84 ? 48.856 15.988 125.223 1.00 19.18 81 ASP E CA 1
ATOM 8470 C C . ASP E 1 84 ? 48.695 15.043 126.423 1.00 19.43 81 ASP E C 1
ATOM 8471 O O . ASP E 1 84 ? 49.323 13.956 126.460 1.00 18.33 81 ASP E O 1
ATOM 8476 N N . GLU E 1 85 ? 47.877 15.451 127.406 1.00 19.15 82 GLU E N 1
ATOM 8477 C CA . GLU E 1 85 ? 47.624 14.584 128.555 1.00 19.13 82 GLU E CA 1
ATOM 8478 C C . GLU E 1 85 ? 47.061 13.204 128.125 1.00 18.49 82 GLU E C 1
ATOM 8479 O O . GLU E 1 85 ? 47.454 12.158 128.677 1.00 16.79 82 GLU E O 1
ATOM 8485 N N . VAL E 1 86 ? 46.147 13.223 127.159 1.00 16.90 83 VAL E N 1
ATOM 8486 C CA . VAL E 1 86 ? 45.505 11.983 126.683 1.00 17.36 83 VAL E CA 1
ATOM 8487 C C . VAL E 1 86 ? 46.522 11.222 125.856 1.00 16.70 83 VAL E C 1
ATOM 8488 O O . VAL E 1 86 ? 46.653 10.006 125.976 1.00 16.95 83 VAL E O 1
ATOM 8492 N N . VAL E 1 87 ? 47.276 11.903 124.995 1.00 17.02 84 VAL E N 1
ATOM 8493 C CA . VAL E 1 87 ? 48.305 11.192 124.186 1.00 16.50 84 VAL E CA 1
ATOM 8494 C C . VAL E 1 87 ? 49.307 10.478 125.131 1.00 17.47 84 VAL E C 1
ATOM 8495 O O . VAL E 1 87 ? 49.619 9.296 124.947 1.00 14.97 84 VAL E O 1
ATOM 8499 N N . GLU E 1 88 ? 49.741 11.155 126.210 1.00 15.61 85 GLU E N 1
ATOM 8500 C CA . GLU E 1 88 ? 50.698 10.582 127.156 1.00 16.64 85 GLU E CA 1
ATOM 8501 C C . GLU E 1 88 ? 50.075 9.350 127.857 1.00 16.50 85 GLU E C 1
ATOM 8502 O O . GLU E 1 88 ? 50.703 8.282 127.985 1.00 17.48 85 GLU E O 1
ATOM 8508 N N . ARG E 1 89 ? 48.797 9.460 128.206 1.00 16.64 86 ARG E N 1
ATOM 8509 C CA . ARG E 1 89 ? 48.030 8.334 128.801 1.00 16.21 86 ARG E CA 1
ATOM 8510 C C . ARG E 1 89 ? 47.993 7.078 127.905 1.00 15.63 86 ARG E C 1
ATOM 8511 O O . ARG E 1 89 ? 48.226 5.940 128.358 1.00 15.46 86 ARG E O 1
ATOM 8519 N N . VAL E 1 90 ? 47.709 7.314 126.646 1.00 13.17 87 VAL E N 1
ATOM 8520 C CA . VAL E 1 90 ? 47.594 6.221 125.681 1.00 14.45 87 VAL E CA 1
ATOM 8521 C C . VAL E 1 90 ? 48.966 5.630 125.493 1.00 14.40 87 VAL E C 1
ATOM 8522 O O . VAL E 1 90 ? 49.133 4.413 125.394 1.00 14.35 87 VAL E O 1
ATOM 8526 N N . HIS E 1 91 ? 49.970 6.488 125.342 1.00 14.71 88 HIS E N 1
ATOM 8527 C CA . HIS E 1 91 ? 51.371 6.040 125.136 1.00 15.74 88 HIS E CA 1
ATOM 8528 C C . HIS E 1 91 ? 51.856 5.111 126.292 1.00 15.34 88 HIS E C 1
ATOM 8529 O O . HIS E 1 91 ? 52.390 4.023 126.064 1.00 15.70 88 HIS E O 1
ATOM 8536 N N . ARG E 1 92 ? 51.558 5.494 127.518 1.00 14.50 89 ARG E N 1
ATOM 8537 C CA . ARG E 1 92 ? 51.894 4.692 128.631 1.00 15.99 89 ARG E CA 1
ATOM 8538 C C . ARG E 1 92 ? 51.193 3.340 128.536 1.00 14.68 89 ARG E C 1
ATOM 8539 O O . ARG E 1 92 ? 51.770 2.313 128.842 1.00 17.09 89 ARG E O 1
ATOM 8547 N N . ARG E 1 93 ? 49.951 3.333 128.143 1.00 13.62 90 ARG E N 1
ATOM 8548 C CA . ARG E 1 93 ? 49.185 2.066 128.076 1.00 14.28 90 ARG E CA 1
ATOM 8549 C C . ARG E 1 93 ? 49.733 1.153 127.005 1.00 13.68 90 ARG E C 1
ATOM 8550 O O . ARG E 1 93 ? 49.815 -0.075 127.174 1.00 14.09 90 ARG E O 1
ATOM 8558 N N . VAL E 1 94 ? 50.089 1.712 125.864 1.00 13.04 91 VAL E N 1
ATOM 8559 C CA . VAL E 1 94 ? 50.715 0.907 124.811 1.00 13.71 91 VAL E CA 1
ATOM 8560 C C . VAL E 1 94 ? 52.008 0.242 125.286 1.00 14.15 91 VAL E C 1
ATOM 8561 O O . VAL E 1 94 ? 52.232 -0.959 125.117 1.00 13.38 91 VAL E O 1
ATOM 8565 N N . LEU E 1 95 ? 52.844 0.998 125.965 1.00 13.67 92 LEU E N 1
ATOM 8566 C CA . LEU E 1 95 ? 54.112 0.503 126.477 1.00 14.57 92 LEU E CA 1
ATOM 8567 C C . LEU E 1 95 ? 53.955 -0.613 127.492 1.00 14.43 92 LEU E C 1
ATOM 8568 O O . LEU E 1 95 ? 54.788 -1.528 127.541 1.00 15.80 92 LEU E O 1
ATOM 8573 N N . GLU E 1 96 ? 52.869 -0.556 128.227 1.00 14.99 93 GLU E N 1
ATOM 8574 C CA . GLU E 1 96 ? 52.412 -1.603 129.176 1.00 15.78 93 GLU E CA 1
ATOM 8575 C C . GLU E 1 96 ? 51.752 -2.797 128.587 1.00 16.09 93 GLU E C 1
ATOM 8576 O O . GLU E 1 96 ? 51.462 -3.800 129.322 1.00 15.03 93 GLU E O 1
ATOM 8582 N N . GLY E 1 97 ? 51.455 -2.732 127.294 1.00 15.75 94 GLY E N 1
ATOM 8583 C CA . GLY E 1 97 ? 50.909 -3.906 126.597 1.00 16.29 94 GLY E CA 1
ATOM 8584 C C . GLY E 1 97 ? 49.646 -3.693 125.778 1.00 16.05 94 GLY E C 1
ATOM 8585 O O . GLY E 1 97 ? 49.240 -4.612 125.049 1.00 15.27 94 GLY E O 1
ATOM 8586 N N . MET E 1 98 ? 49.031 -2.515 125.839 1.00 14.91 95 MET E N 1
ATOM 8587 C CA . MET E 1 98 ? 47.772 -2.297 125.137 1.00 14.86 95 MET E CA 1
ATOM 8588 C C . MET E 1 98 ? 48.095 -2.277 123.641 1.00 14.51 95 MET E C 1
ATOM 8589 O O . MET E 1 98 ? 49.084 -1.664 123.253 1.00 14.82 95 MET E O 1
ATOM 8594 N N . GLY E 1 99 ? 47.314 -3.001 122.844 1.00 12.90 96 GLY E N 1
ATOM 8595 C CA . GLY E 1 99 ? 47.452 -2.914 121.348 1.00 12.84 96 GLY E CA 1
ATOM 8596 C C . GLY E 1 99 ? 46.983 -1.583 120.749 1.00 12.64 96 GLY E C 1
ATOM 8597 O O . GLY E 1 99 ? 46.048 -0.902 121.279 1.00 12.61 96 GLY E O 1
ATOM 8598 N N . LEU E 1 100 ? 47.520 -1.275 119.551 1.00 12.34 97 LEU E N 1
ATOM 8599 C CA . LEU E 1 100 ? 47.159 -0.097 118.888 1.00 12.89 97 LEU E CA 1
ATOM 8600 C C . LEU E 1 100 ? 47.093 -0.359 117.402 1.00 11.56 97 LEU E C 1
ATOM 8601 O O . LEU E 1 100 ? 48.043 -0.866 116.869 1.00 14.48 97 LEU E O 1
ATOM 8606 N N . ILE E 1 101 ? 45.962 -0.094 116.815 1.00 11.56 98 ILE E N 1
ATOM 8607 C CA . ILE E 1 101 ? 45.827 -0.225 115.291 1.00 12.81 98 ILE E CA 1
ATOM 8608 C C . ILE E 1 101 ? 45.593 1.186 114.797 1.00 12.90 98 ILE E C 1
ATOM 8609 O O . ILE E 1 101 ? 44.534 1.822 115.148 1.00 14.32 98 ILE E O 1
ATOM 8616 N N . VAL E 1 102 ? 46.481 1.682 113.968 1.00 13.21 99 VAL E N 1
ATOM 8617 C CA . VAL E 1 102 ? 46.397 3.054 113.450 1.00 13.10 99 VAL E CA 1
ATOM 8618 C C . VAL E 1 102 ? 45.929 2.982 112.015 1.00 13.09 99 VAL E C 1
ATOM 8619 O O . VAL E 1 102 ? 46.551 2.213 111.217 1.00 12.52 99 VAL E O 1
ATOM 8623 N N . LEU E 1 103 ? 44.904 3.748 111.662 1.00 12.45 100 LEU E N 1
ATOM 8624 C CA . LEU E 1 103 ? 44.253 3.632 110.310 1.00 13.34 100 LEU E CA 1
ATOM 8625 C C . LEU E 1 103 ? 44.480 4.868 109.500 1.00 13.47 100 LEU E C 1
ATOM 8626 O O . LEU E 1 103 ? 44.270 5.964 109.985 1.00 12.70 100 LEU E O 1
ATOM 8631 N N . HIS E 1 104 ? 44.886 4.688 108.261 1.00 12.79 101 HIS E N 1
ATOM 8632 C CA . HIS E 1 104 ? 44.859 5.734 107.239 1.00 12.78 101 HIS E CA 1
ATOM 8633 C C . HIS E 1 104 ? 45.546 7.025 107.753 1.00 13.57 101 HIS E C 1
ATOM 8634 O O . HIS E 1 104 ? 46.720 6.998 108.068 1.00 14.04 101 HIS E O 1
ATOM 8641 N N . SER E 1 105 ? 44.800 8.110 107.801 1.00 14.52 102 SER E N 1
ATOM 8642 C CA . SER E 1 105 ? 45.329 9.425 108.157 1.00 14.36 102 SER E CA 1
ATOM 8643 C C . SER E 1 105 ? 45.723 9.486 109.630 1.00 14.86 102 SER E C 1
ATOM 8644 O O . SER E 1 105 ? 46.341 10.467 110.100 1.00 13.85 102 SER E O 1
ATOM 8647 N N . GLY E 1 106 ? 45.435 8.420 110.372 1.00 14.63 103 GLY E N 1
ATOM 8648 C CA . GLY E 1 106 ? 46.105 8.222 111.703 1.00 13.58 103 GLY E CA 1
ATOM 8649 C C . GLY E 1 106 ? 47.599 8.254 111.702 1.00 12.87 103 GLY E C 1
ATOM 8650 O O . GLY E 1 106 ? 48.211 8.428 112.744 1.00 15.51 103 GLY E O 1
ATOM 8651 N N . HIS E 1 107 ? 48.262 8.097 110.528 1.00 11.95 104 HIS E N 1
ATOM 8652 C CA . HIS E 1 107 ? 49.697 8.102 110.463 1.00 12.64 104 HIS E CA 1
ATOM 8653 C C . HIS E 1 107 ? 50.249 9.456 110.983 1.00 12.33 104 HIS E C 1
ATOM 8654 O O . HIS E 1 107 ? 51.345 9.540 111.423 1.00 12.78 104 HIS E O 1
ATOM 8661 N N . PHE E 1 108 ? 49.421 10.472 110.997 1.00 13.99 105 PHE E N 1
ATOM 8662 C CA . PHE E 1 108 ? 49.850 11.839 111.422 1.00 12.94 105 PHE E CA 1
ATOM 8663 C C . PHE E 1 108 ? 49.288 12.153 112.802 1.00 13.64 105 PHE E C 1
ATOM 8664 O O . PHE E 1 108 ? 49.390 13.318 113.270 1.00 14.16 105 PHE E O 1
ATOM 8672 N N . SER E 1 109 ? 48.695 11.182 113.472 1.00 12.88 106 SER E N 1
ATOM 8673 C CA . SER E 1 109 ? 48.197 11.416 114.827 1.00 13.70 106 SER E CA 1
ATOM 8674 C C . SER E 1 109 ? 49.334 11.669 115.774 1.00 13.51 106 SER E C 1
ATOM 8675 O O . SER E 1 109 ? 50.447 11.199 115.614 1.00 12.98 106 SER E O 1
ATOM 8678 N N . LYS E 1 110 ? 49.088 12.413 116.844 1.00 13.96 107 LYS E N 1
ATOM 8679 C CA . LYS E 1 110 ? 50.108 12.579 117.811 1.00 13.75 107 LYS E CA 1
ATOM 8680 C C . LYS E 1 110 ? 50.609 11.286 118.400 1.00 13.12 107 LYS E C 1
ATOM 8681 O O . LYS E 1 110 ? 51.776 11.166 118.620 1.00 12.75 107 LYS E O 1
ATOM 8687 N N . ILE E 1 111 ? 49.739 10.343 118.713 1.00 14.08 108 ILE E N 1
ATOM 8688 C CA . ILE E 1 111 ? 50.174 9.086 119.304 1.00 14.12 108 ILE E CA 1
ATOM 8689 C C . ILE E 1 111 ? 51.078 8.278 118.387 1.00 12.73 108 ILE E C 1
ATOM 8690 O O . ILE E 1 111 ? 52.087 7.779 118.805 1.00 13.23 108 ILE E O 1
ATOM 8695 N N . PHE E 1 112 ? 50.721 8.135 117.121 1.00 13.73 109 PHE E N 1
ATOM 8696 C CA . PHE E 1 112 ? 51.568 7.393 116.203 1.00 14.05 109 PHE E CA 1
ATOM 8697 C C . PHE E 1 112 ? 52.885 8.081 116.041 1.00 13.98 109 PHE E C 1
ATOM 8698 O O . PHE E 1 112 ? 53.922 7.451 116.118 1.00 13.98 109 PHE E O 1
ATOM 8706 N N . LYS E 1 113 ? 52.901 9.399 115.819 1.00 13.82 110 LYS E N 1
ATOM 8707 C CA . LYS E 1 113 ? 54.179 10.096 115.728 1.00 14.39 110 LYS E CA 1
ATOM 8708 C C . LYS E 1 113 ? 55.065 9.942 116.956 1.00 14.60 110 LYS E C 1
ATOM 8709 O O . LYS E 1 113 ? 56.275 9.777 116.838 1.00 13.92 110 LYS E O 1
ATOM 8715 N N . LYS E 1 114 ? 54.469 9.957 118.133 1.00 13.50 111 LYS E N 1
ATOM 8716 C CA . LYS E 1 114 ? 55.182 9.789 119.343 1.00 14.81 111 LYS E CA 1
ATOM 8717 C C . LYS E 1 114 ? 55.864 8.413 119.432 1.00 14.43 111 LYS E C 1
ATOM 8718 O O . LYS E 1 114 ? 57.036 8.312 119.766 1.00 14.98 111 LYS E O 1
ATOM 8724 N N . LEU E 1 115 ? 55.114 7.346 119.109 1.00 13.15 112 LEU E N 1
ATOM 8725 C CA . LEU E 1 115 ? 55.621 6.025 119.196 1.00 13.91 112 LEU E CA 1
ATOM 8726 C C . LEU E 1 115 ? 56.687 5.731 118.150 1.00 14.01 112 LEU E C 1
ATOM 8727 O O . LEU E 1 115 ? 57.640 4.930 118.368 1.00 13.61 112 LEU E O 1
ATOM 8732 N N . MET E 1 116 ? 56.576 6.423 117.024 1.00 13.80 113 MET E N 1
ATOM 8733 C CA . MET E 1 116 ? 57.512 6.193 115.898 1.00 13.70 113 MET E CA 1
ATOM 8734 C C . MET E 1 116 ? 58.822 7.022 116.027 1.00 13.19 113 MET E C 1
ATOM 8735 O O . MET E 1 116 ? 59.896 6.550 115.646 1.00 15.16 113 MET E O 1
ATOM 8740 N N . GLY E 1 117 ? 58.750 8.266 116.514 1.00 12.46 114 GLY E N 1
ATOM 8741 C CA . GLY E 1 117 ? 59.965 9.020 116.699 1.00 12.59 114 GLY E CA 1
ATOM 8742 C C . GLY E 1 117 ? 60.396 9.741 115.420 1.00 14.10 114 GLY E C 1
ATOM 8743 O O . GLY E 1 117 ? 61.487 10.361 115.385 1.00 15.00 114 GLY E O 1
ATOM 8744 N N . THR E 1 118 ? 59.545 9.663 114.409 1.00 14.48 115 THR E N 1
ATOM 8745 C CA . THR E 1 118 ? 59.796 10.317 113.086 1.00 13.74 115 THR E CA 1
ATOM 8746 C C . THR E 1 118 ? 58.625 11.202 112.657 1.00 16.92 115 THR E C 1
ATOM 8747 O O . THR E 1 118 ? 57.627 11.259 113.306 1.00 17.71 115 THR E O 1
ATOM 8751 N N . THR E 1 119 ? 58.708 11.903 111.493 1.00 15.62 116 THR E N 1
ATOM 8752 C CA . THR E 1 119 ? 57.567 12.775 111.145 1.00 15.47 116 THR E CA 1
ATOM 8753 C C . THR E 1 119 ? 56.350 12.035 110.693 1.00 15.73 116 THR E C 1
ATOM 8754 O O . THR E 1 119 ? 55.286 12.610 110.694 1.00 15.29 116 THR E O 1
ATOM 8758 N N . CYS E 1 120 ? 56.518 10.762 110.242 1.00 14.47 117 CYS E N 1
ATOM 8759 C CA . CYS E 1 120 ? 55.449 9.989 109.596 1.00 15.87 117 CYS E CA 1
ATOM 8760 C C . CYS E 1 120 ? 54.843 10.695 108.357 1.00 15.39 117 CYS E C 1
ATOM 8761 O O . CYS E 1 120 ? 53.676 10.463 108.010 1.00 15.05 117 CYS E O 1
ATOM 8764 N N . ASN E 1 121 ? 55.584 11.621 107.741 1.00 16.36 118 ASN E N 1
ATOM 8765 C CA . ASN E 1 121 ? 55.082 12.249 106.554 1.00 15.58 118 ASN E CA 1
ATOM 8766 C C . ASN E 1 121 ? 55.196 11.303 105.367 1.00 15.41 118 ASN E C 1
ATOM 8767 O O . ASN E 1 121 ? 55.763 10.233 105.489 1.00 13.96 118 ASN E O 1
ATOM 8772 N N . LEU E 1 122 ? 54.617 11.711 104.253 1.00 14.20 119 LEU E N 1
ATOM 8773 C CA . LEU E 1 122 ? 54.499 10.879 103.025 1.00 14.88 119 LEU E CA 1
ATOM 8774 C C . LEU E 1 122 ? 54.017 11.724 101.864 1.00 14.05 119 LEU E C 1
ATOM 8775 O O . LEU E 1 122 ? 53.753 12.952 101.990 1.00 15.46 119 LEU E O 1
ATOM 8780 N N . LYS E 1 123 ? 54.065 11.155 100.675 1.00 15.03 120 LYS E N 1
ATOM 8781 C CA . LYS E 1 123 ? 53.478 11.762 99.503 1.00 16.06 120 LYS E CA 1
ATOM 8782 C C . LYS E 1 123 ? 52.018 11.350 99.465 1.00 16.21 120 LYS E C 1
ATOM 8783 O O . LYS E 1 123 ? 51.662 10.237 99.962 1.00 15.47 120 LYS E O 1
ATOM 8789 N N . TRP E 1 124 ? 51.153 12.178 98.891 1.00 16.50 121 TRP E N 1
ATOM 8790 C CA . TRP E 1 124 ? 49.719 11.874 98.788 1.00 17.26 121 TRP E CA 1
ATOM 8791 C C . TRP E 1 124 ? 49.025 12.522 97.603 1.00 16.98 121 TRP E C 1
ATOM 8792 O O . TRP E 1 124 ? 49.564 13.464 97.016 1.00 16.18 121 TRP E O 1
ATOM 8803 N N . ARG E 1 125 ? 47.842 12.022 97.292 1.00 17.14 122 ARG E N 1
ATOM 8804 C CA . ARG E 1 125 ? 46.999 12.531 96.215 1.00 18.39 122 ARG E CA 1
ATOM 8805 C C . ARG E 1 125 ? 45.603 12.003 96.318 1.00 18.30 122 ARG E C 1
ATOM 8806 O O . ARG E 1 125 ? 45.421 10.791 96.503 1.00 17.77 122 ARG E O 1
ATOM 8814 N N . GLU E 1 126 ? 44.624 12.909 96.282 1.00 19.26 123 GLU E N 1
ATOM 8815 C CA . GLU E 1 126 ? 43.209 12.514 96.278 1.00 21.31 123 GLU E CA 1
ATOM 8816 C C . GLU E 1 126 ? 42.687 12.525 94.841 1.00 20.67 123 GLU E C 1
ATOM 8817 O O . GLU E 1 126 ? 42.417 13.574 94.267 1.00 20.62 123 GLU E O 1
ATOM 8823 N N . ALA E 1 127 ? 42.618 11.359 94.199 1.00 20.37 124 ALA E N 1
ATOM 8824 C CA . ALA E 1 127 ? 42.258 11.309 92.780 1.00 20.63 124 ALA E CA 1
ATOM 8825 C C . ALA E 1 127 ? 41.381 10.110 92.425 1.00 20.36 124 ALA E C 1
ATOM 8826 O O . ALA E 1 127 ? 41.244 9.805 91.243 1.00 20.12 124 ALA E O 1
ATOM 8828 N N . ASP E 1 128 ? 40.751 9.510 93.442 1.00 20.41 125 ASP E N 1
ATOM 8829 C CA . ASP E 1 128 ? 39.808 8.416 93.285 1.00 21.42 125 ASP E CA 1
ATOM 8830 C C . ASP E 1 128 ? 40.420 7.286 92.475 1.00 21.19 125 ASP E C 1
ATOM 8831 O O . ASP E 1 128 ? 39.726 6.658 91.674 1.00 23.61 125 ASP E O 1
ATOM 8836 N N . GLU E 1 129 ? 41.681 6.966 92.738 1.00 19.79 126 GLU E N 1
ATOM 8837 C CA . GLU E 1 129 ? 42.395 5.975 91.938 1.00 18.82 126 GLU E CA 1
ATOM 8838 C C . GLU E 1 129 ? 42.417 4.590 92.532 1.00 17.23 126 GLU E C 1
ATOM 8839 O O . GLU E 1 129 ? 42.117 4.391 93.667 1.00 16.31 126 GLU E O 1
ATOM 8845 N N . LYS E 1 130 ? 42.695 3.609 91.700 1.00 16.27 127 LYS E N 1
ATOM 8846 C CA . LYS E 1 130 ? 42.744 2.219 92.187 1.00 17.04 127 LYS E CA 1
ATOM 8847 C C . LYS E 1 130 ? 43.974 1.909 93.063 1.00 15.86 127 LYS E C 1
ATOM 8848 O O . LYS E 1 130 ? 45.061 2.389 92.806 1.00 15.58 127 LYS E O 1
ATOM 8854 N N . GLU E 1 131 ? 43.766 1.138 94.146 1.00 14.76 128 GLU E N 1
ATOM 8855 C CA . GLU E 1 131 ? 44.820 0.621 95.025 1.00 14.63 128 GLU E CA 1
ATOM 8856 C C . GLU E 1 131 ? 44.754 -0.913 95.055 1.00 15.27 128 GLU E C 1
ATOM 8857 O O . GLU E 1 131 ? 43.659 -1.445 95.207 1.00 16.40 128 GLU E O 1
ATOM 8863 N N . ARG E 1 132 ? 45.879 -1.584 94.868 1.00 13.75 129 ARG E N 1
ATOM 8864 C CA . ARG E 1 132 ? 45.956 -3.073 95.050 1.00 14.15 129 ARG E CA 1
ATOM 8865 C C . ARG E 1 132 ? 46.915 -3.326 96.226 1.00 13.18 129 ARG E C 1
ATOM 8866 O O . ARG E 1 132 ? 48.105 -3.045 96.131 1.00 13.83 129 ARG E O 1
ATOM 8874 N N . LEU E 1 133 ? 46.413 -3.817 97.362 1.00 12.96 130 LEU E N 1
ATOM 8875 C CA . LEU E 1 133 ? 47.253 -4.111 98.483 1.00 12.48 130 LEU E CA 1
ATOM 8876 C C . LEU E 1 133 ? 47.760 -5.509 98.405 1.00 14.04 130 LEU E C 1
ATOM 8877 O O . LEU E 1 133 ? 46.972 -6.459 98.674 1.00 13.01 130 LEU E O 1
ATOM 8882 N N . TRP E 1 134 ? 49.027 -5.696 98.104 1.00 13.02 131 TRP E N 1
ATOM 8883 C CA . TRP E 1 134 ? 49.567 -7.024 97.940 1.00 14.26 131 TRP E CA 1
ATOM 8884 C C . TRP E 1 134 ? 50.081 -7.587 99.266 1.00 14.35 131 TRP E C 1
ATOM 8885 O O . TRP E 1 134 ? 50.820 -6.908 99.969 1.00 15.14 131 TRP E O 1
ATOM 8896 N N . VAL E 1 135 ? 49.763 -8.845 99.567 1.00 15.08 132 VAL E N 1
ATOM 8897 C CA . VAL E 1 135 ? 50.275 -9.453 100.771 1.00 14.05 132 VAL E CA 1
ATOM 8898 C C . VAL E 1 135 ? 51.729 -9.858 100.606 1.00 16.15 132 VAL E C 1
ATOM 8899 O O . VAL E 1 135 ? 52.120 -10.540 99.606 1.00 14.57 132 VAL E O 1
ATOM 8903 N N . VAL E 1 136 ? 52.560 -9.464 101.553 1.00 13.96 133 VAL E N 1
ATOM 8904 C CA . VAL E 1 136 ? 53.972 -9.808 101.508 1.00 14.87 133 VAL E CA 1
ATOM 8905 C C . VAL E 1 136 ? 54.434 -10.573 102.748 1.00 17.06 133 VAL E C 1
ATOM 8906 O O . VAL E 1 136 ? 55.612 -10.894 102.850 1.00 16.93 133 VAL E O 1
ATOM 8910 N N . ALA E 1 137 ? 53.512 -10.908 103.659 1.00 16.60 134 ALA E N 1
ATOM 8911 C CA . ALA E 1 137 ? 53.808 -11.762 104.808 1.00 16.61 134 ALA E CA 1
ATOM 8912 C C . ALA E 1 137 ? 52.690 -12.778 104.843 1.00 15.93 134 ALA E C 1
ATOM 8913 O O . ALA E 1 137 ? 51.779 -12.711 105.665 1.00 17.40 134 ALA E O 1
ATOM 8915 N N . PRO E 1 138 ? 52.705 -13.717 103.916 1.00 15.49 135 PRO E N 1
ATOM 8916 C CA . PRO E 1 138 ? 51.532 -14.572 103.708 1.00 14.73 135 PRO E CA 1
ATOM 8917 C C . PRO E 1 138 ? 51.160 -15.558 104.830 1.00 14.99 135 PRO E C 1
ATOM 8918 O O . PRO E 1 138 ? 50.081 -16.206 104.715 1.00 17.28 135 PRO E O 1
ATOM 8922 N N . GLY E 1 139 ? 52.056 -15.754 105.783 1.00 15.67 136 GLY E N 1
ATOM 8923 C CA . GLY E 1 139 ? 51.791 -16.646 106.940 1.00 14.49 136 GLY E CA 1
ATOM 8924 C C . GLY E 1 139 ? 51.391 -15.822 108.169 1.00 15.14 136 GLY E C 1
ATOM 8925 O O . GLY E 1 139 ? 51.184 -16.367 109.241 1.00 16.60 136 GLY E O 1
ATOM 8926 N N . HIS E 1 140 ? 51.318 -14.507 108.052 1.00 15.22 137 HIS E N 1
ATOM 8927 C CA . HIS E 1 140 ? 51.024 -13.666 109.248 1.00 14.99 137 HIS E CA 1
ATOM 8928 C C . HIS E 1 140 ? 49.581 -13.760 109.709 1.00 13.82 137 HIS E C 1
ATOM 8929 O O . HIS E 1 140 ? 48.682 -13.767 108.908 1.00 13.06 137 HIS E O 1
ATOM 8936 N N . PRO E 1 141 ? 49.294 -13.854 111.025 1.00 15.09 138 PRO E N 1
ATOM 8937 C CA . PRO E 1 141 ? 47.878 -13.835 111.473 1.00 15.14 138 PRO E CA 1
ATOM 8938 C C . PRO E 1 141 ? 46.998 -12.717 110.913 1.00 13.72 138 PRO E C 1
ATOM 8939 O O . PRO E 1 141 ? 45.785 -12.894 110.731 1.00 14.74 138 PRO E O 1
ATOM 8943 N N . ILE E 1 142 ? 47.578 -11.539 110.662 1.00 13.00 139 ILE E N 1
ATOM 8944 C CA . ILE E 1 142 ? 46.788 -10.442 110.155 1.00 14.31 139 ILE E CA 1
ATOM 8945 C C . ILE E 1 142 ? 46.147 -10.740 108.812 1.00 13.87 139 ILE E C 1
ATOM 8946 O O . ILE E 1 142 ? 45.118 -10.194 108.496 1.00 13.48 139 ILE E O 1
ATOM 8951 N N . VAL E 1 143 ? 46.768 -11.607 108.007 1.00 13.30 140 VAL E N 1
ATOM 8952 C CA . VAL E 1 143 ? 46.163 -11.917 106.722 1.00 14.30 140 VAL E CA 1
ATOM 8953 C C . VAL E 1 143 ? 45.421 -13.255 106.648 1.00 14.26 140 VAL E C 1
ATOM 8954 O O . VAL E 1 143 ? 45.096 -13.726 105.567 1.00 15.11 140 VAL E O 1
ATOM 8958 N N . GLU E 1 144 ? 45.033 -13.795 107.797 1.00 14.72 141 GLU E N 1
ATOM 8959 C CA . GLU E 1 144 ? 44.187 -14.978 107.808 1.00 16.29 141 GLU E CA 1
ATOM 8960 C C . GLU E 1 144 ? 42.929 -14.715 106.984 1.00 15.82 141 GLU E C 1
ATOM 8961 O O . GLU E 1 144 ? 42.232 -13.728 107.152 1.00 15.59 141 GLU E O 1
ATOM 8967 N N . GLY E 1 145 ? 42.643 -15.574 106.010 1.00 16.81 142 GLY E N 1
ATOM 8968 C CA . GLY E 1 145 ? 41.410 -15.419 105.244 1.00 17.08 142 GLY E CA 1
ATOM 8969 C C . GLY E 1 145 ? 41.468 -14.373 104.134 1.00 18.83 142 GLY E C 1
ATOM 8970 O O . GLY E 1 145 ? 40.421 -14.039 103.551 1.00 22.23 142 GLY E O 1
ATOM 8971 N N . ILE E 1 146 ? 42.645 -13.818 103.868 1.00 18.44 143 ILE E N 1
ATOM 8972 C CA . ILE E 1 146 ? 42.835 -12.814 102.819 1.00 17.95 143 ILE E CA 1
ATOM 8973 C C . ILE E 1 146 ? 43.538 -13.503 101.656 1.00 19.20 143 ILE E C 1
ATOM 8974 O O . ILE E 1 146 ? 44.406 -14.374 101.871 1.00 19.38 143 ILE E O 1
ATOM 8979 N N . GLY E 1 147 ? 43.193 -13.112 100.430 1.00 19.36 144 GLY E N 1
ATOM 8980 C CA . GLY E 1 147 ? 43.827 -13.714 99.218 1.00 18.83 144 GLY E CA 1
ATOM 8981 C C . GLY E 1 147 ? 45.159 -13.019 98.986 1.00 19.71 144 GLY E C 1
ATOM 8982 O O . GLY E 1 147 ? 45.628 -12.310 99.906 1.00 17.23 144 GLY E O 1
ATOM 8983 N N . PRO E 1 148 ? 45.736 -13.145 97.788 1.00 17.12 145 PRO E N 1
ATOM 8984 C CA . PRO E 1 148 ? 47.046 -12.560 97.484 1.00 16.54 145 PRO E CA 1
ATOM 8985 C C . PRO E 1 148 ? 47.071 -11.044 97.514 1.00 16.27 145 PRO E C 1
ATOM 8986 O O . PRO E 1 148 ? 48.124 -10.508 97.767 1.00 14.78 145 PRO E O 1
ATOM 8990 N N . TYR E 1 149 ? 45.934 -10.408 97.284 1.00 16.78 146 TYR E N 1
ATOM 8991 C CA . TYR E 1 149 ? 45.802 -8.965 97.370 1.00 15.60 146 TYR E CA 1
ATOM 8992 C C . TYR E 1 149 ? 44.361 -8.585 97.676 1.00 16.43 146 TYR E C 1
ATOM 8993 O O . TYR E 1 149 ? 43.429 -9.390 97.549 1.00 16.20 146 TYR E O 1
ATOM 9002 N N . ILE E 1 150 ? 44.194 -7.381 98.189 1.00 13.76 147 ILE E N 1
ATOM 9003 C CA . ILE E 1 150 ? 42.934 -6.684 98.320 1.00 14.63 147 ILE E CA 1
ATOM 9004 C C . ILE E 1 150 ? 42.881 -5.558 97.295 1.00 15.56 147 ILE E C 1
ATOM 9005 O O . ILE E 1 150 ? 43.835 -4.803 97.206 1.00 16.05 147 ILE E O 1
ATOM 9010 N N . GLU E 1 151 ? 41.834 -5.483 96.481 1.00 17.55 148 GLU E N 1
ATOM 9011 C CA . GLU E 1 151 ? 41.733 -4.424 95.457 1.00 18.10 148 GLU E CA 1
ATOM 9012 C C . GLU E 1 151 ? 40.644 -3.456 95.914 1.00 17.88 148 GLU E C 1
ATOM 9013 O O . GLU E 1 151 ? 39.547 -3.863 96.279 1.00 17.93 148 GLU E O 1
ATOM 9019 N N . LEU E 1 152 ? 40.975 -2.175 95.993 1.00 17.27 149 LEU E N 1
ATOM 9020 C CA . LEU E 1 152 ? 40.015 -1.124 96.247 1.00 17.49 149 LEU E CA 1
ATOM 9021 C C . LEU E 1 152 ? 39.889 -0.281 94.993 1.00 16.96 149 LEU E C 1
ATOM 9022 O O . LEU E 1 152 ? 40.877 0.200 94.476 1.00 18.00 149 LEU E O 1
ATOM 9027 N N . GLU E 1 153 ? 38.682 -0.092 94.506 1.00 17.25 150 GLU E N 1
ATOM 9028 C CA . GLU E 1 153 ? 38.485 0.605 93.219 1.00 17.51 150 GLU E CA 1
ATOM 9029 C C . GLU E 1 153 ? 38.825 2.071 93.258 1.00 16.81 150 GLU E C 1
ATOM 9030 O O . GLU E 1 153 ? 39.260 2.625 92.272 1.00 16.83 150 GLU E O 1
ATOM 9036 N N . GLN E 1 154 ? 38.590 2.695 94.411 1.00 16.62 151 GLN E N 1
ATOM 9037 C CA . GLN E 1 154 ? 38.912 4.090 94.626 1.00 17.55 151 GLN E CA 1
ATOM 9038 C C . GLN E 1 154 ? 39.529 4.261 95.993 1.00 17.46 151 GLN E C 1
ATOM 9039 O O . GLN E 1 154 ? 38.972 3.729 96.984 1.00 17.13 151 GLN E O 1
ATOM 9045 N N . GLU E 1 155 ? 40.661 4.962 96.070 1.00 17.00 152 GLU E N 1
ATOM 9046 C CA . GLU E 1 155 ? 41.213 5.383 97.373 1.00 17.34 152 GLU E CA 1
ATOM 9047 C C . GLU E 1 155 ? 42.062 6.634 97.199 1.00 17.94 152 GLU E C 1
ATOM 9048 O O . GLU E 1 155 ? 42.328 7.093 96.085 1.00 17.54 152 GLU E O 1
ATOM 9054 N N . GLU E 1 156 ? 42.486 7.185 98.312 1.00 17.81 153 GLU E N 1
ATOM 9055 C CA . GLU E 1 156 ? 43.460 8.291 98.331 1.00 18.23 153 GLU E CA 1
ATOM 9056 C C . GLU E 1 156 ? 44.807 7.655 98.325 1.00 17.67 153 GLU E C 1
ATOM 9057 O O . GLU E 1 156 ? 45.103 6.768 99.108 1.00 19.85 153 GLU E O 1
ATOM 9063 N N . MET E 1 157 ? 45.631 8.056 97.378 1.00 14.92 154 MET E N 1
ATOM 9064 C CA . MET E 1 157 ? 46.986 7.614 97.326 1.00 13.41 154 MET E CA 1
ATOM 9065 C C . MET E 1 157 ? 47.863 8.172 98.435 1.00 13.36 154 MET E C 1
ATOM 9066 O O . MET E 1 157 ? 47.866 9.371 98.649 1.00 13.62 154 MET E O 1
ATOM 9071 N N . TYR E 1 158 ? 48.610 7.286 99.110 1.00 15.05 155 TYR E N 1
ATOM 9072 C CA . TYR E 1 158 ? 49.833 7.589 99.883 1.00 14.39 155 TYR E CA 1
ATOM 9073 C C . TYR E 1 158 ? 51.025 6.928 99.194 1.00 15.92 155 TYR E C 1
ATOM 9074 O O . TYR E 1 158 ? 50.951 5.770 98.701 1.00 16.29 155 TYR E O 1
ATOM 9083 N N . GLY E 1 159 ? 52.153 7.599 99.204 1.00 15.78 156 GLY E N 1
ATOM 9084 C CA . GLY E 1 159 ? 53.329 7.102 98.524 1.00 14.61 156 GLY E CA 1
ATOM 9085 C C . GLY E 1 159 ? 54.606 7.221 99.349 1.00 16.42 156 GLY E C 1
ATOM 9086 O O . GLY E 1 159 ? 54.820 8.161 100.117 1.00 15.66 156 GLY E O 1
ATOM 9087 N N . GLU E 1 160 ? 55.529 6.312 99.058 1.00 15.09 157 GLU E N 1
ATOM 9088 C CA . GLU E 1 160 ? 56.850 6.350 99.627 1.00 13.70 157 GLU E CA 1
ATOM 9089 C C . GLU E 1 160 ? 57.596 7.600 99.096 1.00 15.33 157 GLU E C 1
ATOM 9090 O O . GLU E 1 160 ? 57.343 8.045 97.978 1.00 15.61 157 GLU E O 1
ATOM 9096 N N . PHE E 1 161 ? 58.527 8.145 99.859 1.00 16.34 158 PHE E N 1
ATOM 9097 C CA . PHE E 1 161 ? 58.991 7.633 101.147 1.00 16.51 158 PHE E CA 1
ATOM 9098 C C . PHE E 1 161 ? 58.021 8.036 102.260 1.00 15.60 158 PHE E C 1
ATOM 9099 O O . PHE E 1 161 ? 57.673 9.227 102.388 1.00 17.21 158 PHE E O 1
ATOM 9107 N N . PHE E 1 162 ? 57.621 7.015 103.025 1.00 14.87 159 PHE E N 1
ATOM 9108 C CA . PHE E 1 162 ? 56.842 7.145 104.232 1.00 14.78 159 PHE E CA 1
ATOM 9109 C C . PHE E 1 162 ? 57.838 7.239 105.419 1.00 15.21 159 PHE E C 1
ATOM 9110 O O . PHE E 1 162 ? 58.559 6.300 105.686 1.00 14.87 159 PHE E O 1
ATOM 9118 N N . ASP E 1 163 ? 57.877 8.354 106.154 1.00 13.90 160 ASP E N 1
ATOM 9119 C CA . ASP E 1 163 ? 58.938 8.554 107.123 1.00 13.97 160 ASP E CA 1
ATOM 9120 C C . ASP E 1 163 ? 58.612 7.860 108.425 1.00 13.98 160 ASP E C 1
ATOM 9121 O O . ASP E 1 163 ? 58.254 8.535 109.405 1.00 14.15 160 ASP E O 1
ATOM 9126 N N . ILE E 1 164 ? 58.721 6.551 108.420 1.00 14.09 161 ILE E N 1
ATOM 9127 C CA . ILE E 1 164 ? 58.540 5.701 109.634 1.00 14.55 161 ILE E CA 1
ATOM 9128 C C . ILE E 1 164 ? 59.843 4.959 109.900 1.00 15.32 161 ILE E C 1
ATOM 9129 O O . ILE E 1 164 ? 60.683 4.766 108.964 1.00 13.99 161 ILE E O 1
ATOM 9134 N N . PRO E 1 165 ? 60.029 4.456 111.116 1.00 13.23 162 PRO E N 1
ATOM 9135 C CA . PRO E 1 165 ? 61.121 3.558 111.391 1.00 14.36 162 PRO E CA 1
ATOM 9136 C C . PRO E 1 165 ? 60.768 2.280 110.614 1.00 15.81 162 PRO E C 1
ATOM 9137 O O . PRO E 1 165 ? 59.579 2.071 110.323 1.00 15.48 162 PRO E O 1
ATOM 9141 N N . GLU E 1 166 ? 61.775 1.508 110.230 1.00 17.45 163 GLU E N 1
ATOM 9142 C CA . GLU E 1 166 ? 61.555 0.269 109.495 1.00 17.88 163 GLU E CA 1
ATOM 9143 C C . GLU E 1 166 ? 60.633 -0.609 110.340 1.00 18.82 163 GLU E C 1
ATOM 9144 O O . GLU E 1 166 ? 60.849 -0.762 111.517 1.00 19.49 163 GLU E O 1
ATOM 9150 N N . PRO E 1 167 ? 59.556 -1.123 109.774 1.00 17.41 164 PRO E N 1
ATOM 9151 C CA . PRO E 1 167 ? 58.640 -1.946 110.596 1.00 18.04 164 PRO E CA 1
ATOM 9152 C C . PRO E 1 167 ? 59.281 -3.247 111.042 1.00 17.90 164 PRO E C 1
ATOM 9153 O O . PRO E 1 167 ? 60.207 -3.743 110.420 1.00 18.38 164 PRO E O 1
ATOM 9157 N N . ASP E 1 168 ? 58.805 -3.775 112.142 1.00 18.40 165 ASP E N 1
ATOM 9158 C CA . ASP E 1 168 ? 59.104 -5.098 112.502 1.00 18.45 165 ASP E CA 1
ATOM 9159 C C . ASP E 1 168 ? 58.780 -6.062 111.383 1.00 18.67 165 ASP E C 1
ATOM 9160 O O . ASP E 1 168 ? 59.602 -6.924 111.072 1.00 19.22 165 ASP E O 1
ATOM 9165 N N . GLU E 1 169 ? 57.563 -5.974 110.858 1.00 17.15 166 GLU E N 1
ATOM 9166 C CA . GLU E 1 169 ? 57.172 -6.740 109.630 1.00 18.25 166 GLU E CA 1
ATOM 9167 C C . GLU E 1 169 ? 56.332 -5.888 108.686 1.00 17.52 166 GLU E C 1
ATOM 9168 O O . GLU E 1 169 ? 55.535 -5.054 109.104 1.00 15.80 166 GLU E O 1
ATOM 9179 N N . THR E 1 170 ? 56.599 -5.947 107.370 1.00 15.64 167 THR E N 1
ATOM 9180 C CA . THR E 1 170 ? 55.745 -5.377 106.434 1.00 15.03 167 THR E CA 1
ATOM 9181 C C . THR E 1 170 ? 54.773 -6.457 105.990 1.00 16.41 167 THR E C 1
ATOM 9182 O O . THR E 1 170 ? 55.227 -7.543 105.531 1.00 15.35 167 THR E O 1
ATOM 9186 N N . ILE E 1 171 ? 53.494 -6.199 106.130 1.00 14.60 168 ILE E N 1
ATOM 9187 C CA . ILE E 1 171 ? 52.402 -7.167 105.807 1.00 15.72 168 ILE E CA 1
ATOM 9188 C C . ILE E 1 171 ? 51.769 -6.930 104.448 1.00 14.00 168 ILE E C 1
ATOM 9189 O O . ILE E 1 171 ? 51.458 -7.889 103.713 1.00 14.50 168 ILE E O 1
ATOM 9194 N N . PHE E 1 172 ? 51.632 -5.673 104.057 1.00 14.71 169 PHE E N 1
ATOM 9195 C CA . PHE E 1 172 ? 51.060 -5.319 102.756 1.00 12.08 169 PHE E CA 1
ATOM 9196 C C . PHE E 1 172 ? 51.966 -4.264 102.099 1.00 14.43 169 PHE E C 1
ATOM 9197 O O . PHE E 1 172 ? 52.493 -3.372 102.790 1.00 12.67 169 PHE E O 1
ATOM 9205 N N . ILE E 1 173 ? 52.092 -4.368 100.784 1.00 12.66 170 ILE E N 1
ATOM 9206 C CA . ILE E 1 173 ? 52.656 -3.257 99.989 1.00 14.03 170 ILE E CA 1
ATOM 9207 C C . ILE E 1 173 ? 51.582 -2.891 98.966 1.00 14.61 170 ILE E C 1
ATOM 9208 O O . ILE E 1 173 ? 51.112 -3.750 98.196 1.00 13.31 170 ILE E O 1
ATOM 9213 N N . SER E 1 174 ? 51.259 -1.595 98.825 1.00 12.58 171 SER E N 1
ATOM 9214 C CA . SER E 1 174 ? 50.247 -1.153 97.880 1.00 13.37 171 SER E CA 1
ATOM 9215 C C . SER E 1 174 ? 50.868 -0.692 96.571 1.00 13.68 171 SER E C 1
ATOM 9216 O O . SER E 1 174 ? 51.966 -0.077 96.535 1.00 13.12 171 SER E O 1
ATOM 9219 N N . TRP E 1 175 ? 50.169 -1.058 95.521 1.00 14.57 172 TRP E N 1
ATOM 9220 C CA . TRP E 1 175 ? 50.346 -0.515 94.179 1.00 12.68 172 TRP E CA 1
ATOM 9221 C C . TRP E 1 175 ? 49.226 0.501 93.938 1.00 12.76 172 TRP E C 1
ATOM 9222 O O . TRP E 1 175 ? 48.055 0.210 94.180 1.00 13.76 172 TRP E O 1
ATOM 9233 N N . PHE E 1 176 ? 49.527 1.707 93.422 1.00 12.10 173 PHE E N 1
ATOM 9234 C CA . PHE E 1 176 ? 48.539 2.691 93.100 1.00 12.31 173 PHE E CA 1
ATOM 9235 C C . PHE E 1 176 ? 48.590 2.972 91.579 1.00 12.54 173 PHE E C 1
ATOM 9236 O O . PHE E 1 176 ? 49.643 3.042 90.968 1.00 12.53 173 PHE E O 1
ATOM 9244 N N . GLU E 1 177 ? 47.435 3.182 91.031 1.00 13.90 174 GLU E N 1
ATOM 9245 C CA . GLU E 1 177 ? 47.271 3.408 89.585 1.00 13.81 174 GLU E CA 1
ATOM 9246 C C . GLU E 1 177 ? 48.167 4.527 89.055 1.00 13.70 174 GLU E C 1
ATOM 9247 O O . GLU E 1 177 ? 48.681 4.505 87.939 1.00 13.59 174 GLU E O 1
ATOM 9253 N N . GLY E 1 178 ? 48.350 5.554 89.872 1.00 14.41 175 GLY E N 1
ATOM 9254 C CA . GLY E 1 178 ? 49.109 6.739 89.452 1.00 13.36 175 GLY E CA 1
ATOM 9255 C C . GLY E 1 178 ? 50.638 6.627 89.503 1.00 14.76 175 GLY E C 1
ATOM 9256 O O . GLY E 1 178 ? 51.361 7.585 89.091 1.00 16.99 175 GLY E O 1
ATOM 9257 N N . GLY E 1 179 ? 51.149 5.449 89.921 1.00 15.08 176 GLY E N 1
ATOM 9258 C CA . GLY E 1 179 ? 52.587 5.134 89.864 1.00 13.70 176 GLY E CA 1
ATOM 9259 C C . GLY E 1 179 ? 53.443 4.963 91.086 1.00 14.15 176 GLY E C 1
ATOM 9260 O O . GLY E 1 179 ? 54.618 4.653 90.954 1.00 13.90 176 GLY E O 1
ATOM 9261 N N . GLU E 1 180 ? 52.829 5.069 92.272 1.00 14.24 177 GLU E N 1
ATOM 9262 C CA . GLU E 1 180 ? 53.452 5.017 93.516 1.00 13.97 177 GLU E CA 1
ATOM 9263 C C . GLU E 1 180 ? 53.224 3.678 94.215 1.00 13.84 177 GLU E C 1
ATOM 9264 O O . GLU E 1 180 ? 52.297 2.964 93.813 1.00 12.71 177 GLU E O 1
ATOM 9270 N N . VAL E 1 181 ? 54.041 3.427 95.233 1.00 12.60 178 VAL E N 1
ATOM 9271 C CA . VAL E 1 181 ? 53.868 2.239 96.095 1.00 11.85 178 VAL E CA 1
ATOM 9272 C C . VAL E 1 181 ? 53.849 2.694 97.531 1.00 11.92 178 VAL E C 1
ATOM 9273 O O . VAL E 1 181 ? 54.228 3.862 97.811 1.00 12.82 178 VAL E O 1
ATOM 9277 N N . PHE E 1 182 ? 53.487 1.817 98.440 1.00 11.97 179 PHE E N 1
ATOM 9278 C CA . PHE E 1 182 ? 53.439 2.261 99.862 1.00 11.19 179 PHE E CA 1
ATOM 9279 C C . PHE E 1 182 ? 53.459 1.021 100.752 1.00 13.05 179 PHE E C 1
ATOM 9280 O O . PHE E 1 182 ? 52.775 0.074 100.425 1.00 14.18 179 PHE E O 1
ATOM 9288 N N . ARG E 1 183 ? 54.217 1.051 101.834 1.00 14.21 180 ARG E N 1
ATOM 9289 C CA . ARG E 1 183 ? 54.182 -0.005 102.884 1.00 14.94 180 ARG E CA 1
ATOM 9290 C C . ARG E 1 183 ? 52.901 0.186 103.714 1.00 16.70 180 ARG E C 1
ATOM 9291 O O . ARG E 1 183 ? 52.856 0.920 104.725 1.00 14.14 180 ARG E O 1
ATOM 9299 N N . SER E 1 184 ? 51.839 -0.483 103.286 1.00 16.23 181 SER E N 1
ATOM 9300 C CA . SER E 1 184 ? 50.443 -0.172 103.694 1.00 15.62 181 SER E CA 1
ATOM 9301 C C . SER E 1 184 ? 49.980 -0.989 104.848 1.00 15.28 181 SER E C 1
ATOM 9302 O O . SER E 1 184 ? 48.901 -0.734 105.323 1.00 15.39 181 SER E O 1
ATOM 9307 N N . GLY E 1 185 ? 50.744 -1.997 105.236 1.00 15.12 182 GLY E N 1
ATOM 9308 C CA . GLY E 1 185 ? 50.479 -2.735 106.510 1.00 14.82 182 GLY E CA 1
ATOM 9309 C C . GLY E 1 185 ? 51.801 -3.000 107.150 1.00 16.29 182 GLY E C 1
ATOM 9310 O O . GLY E 1 185 ? 52.667 -3.659 106.555 1.00 16.81 182 GLY E O 1
ATOM 9311 N N . CYS E 1 186 ? 52.001 -2.462 108.358 1.00 14.31 183 CYS E N 1
ATOM 9312 C CA . CYS E 1 186 ? 53.307 -2.467 108.988 1.00 13.16 183 CYS E CA 1
ATOM 9313 C C . CYS E 1 186 ? 53.050 -2.771 110.469 1.00 14.32 183 CYS E C 1
ATOM 9314 O O . CYS E 1 186 ? 52.171 -2.100 111.055 1.00 14.38 183 CYS E O 1
ATOM 9317 N N . THR E 1 187 ? 53.847 -3.638 111.033 1.00 12.59 184 THR E N 1
ATOM 9318 C CA . THR E 1 187 ? 53.750 -3.922 112.499 1.00 13.18 184 THR E CA 1
ATOM 9319 C C . THR E 1 187 ? 54.930 -3.320 113.208 1.00 14.85 184 THR E C 1
ATOM 9320 O O . THR E 1 187 ? 56.022 -3.224 112.675 1.00 14.21 184 THR E O 1
ATOM 9324 N N . PHE E 1 188 ? 54.747 -2.936 114.481 1.00 14.93 185 PHE E N 1
ATOM 9325 C CA . PHE E 1 188 ? 55.820 -2.523 115.311 1.00 13.42 185 PHE E CA 1
ATOM 9326 C C . PHE E 1 188 ? 55.518 -2.998 116.740 1.00 13.73 185 PHE E C 1
ATOM 9327 O O . PHE E 1 188 ? 54.382 -3.212 117.063 1.00 14.61 185 PHE E O 1
ATOM 9335 N N . THR E 1 189 ? 56.528 -3.114 117.553 1.00 15.19 186 THR E N 1
ATOM 9336 C CA . THR E 1 189 ? 56.329 -3.342 119.028 1.00 15.25 186 THR E CA 1
ATOM 9337 C C . THR E 1 189 ? 56.969 -2.161 119.738 1.00 14.42 186 THR E C 1
ATOM 9338 O O . THR E 1 189 ? 58.131 -1.783 119.438 1.00 13.68 186 THR E O 1
ATOM 9342 N N . ARG E 1 190 ? 56.278 -1.680 120.766 1.00 15.32 187 ARG E N 1
ATOM 9343 C CA . ARG E 1 190 ? 56.797 -0.627 121.611 1.00 14.49 187 ARG E CA 1
ATOM 9344 C C . ARG E 1 190 ? 56.471 -1.028 123.039 1.00 13.85 187 ARG E C 1
ATOM 9345 O O . ARG E 1 190 ? 55.320 -1.193 123.361 1.00 13.74 187 ARG E O 1
ATOM 9353 N N . GLY E 1 191 ? 57.512 -1.239 123.826 1.00 14.96 188 GLY E N 1
ATOM 9354 C CA . GLY E 1 191 ? 57.382 -1.863 125.166 1.00 14.85 188 GLY E CA 1
ATOM 9355 C C . GLY E 1 191 ? 56.809 -3.219 124.982 1.00 15.72 188 GLY E C 1
ATOM 9356 O O . GLY E 1 191 ? 57.302 -4.003 124.153 1.00 15.98 188 GLY E O 1
ATOM 9357 N N . LYS E 1 192 ? 55.716 -3.477 125.712 1.00 14.34 189 LYS E N 1
ATOM 9358 C CA . LYS E 1 192 ? 54.955 -4.696 125.549 1.00 14.80 189 LYS E CA 1
ATOM 9359 C C . LYS E 1 192 ? 53.860 -4.603 124.451 1.00 16.04 189 LYS E C 1
ATOM 9360 O O . LYS E 1 192 ? 53.268 -5.622 124.092 1.00 17.19 189 LYS E O 1
ATOM 9366 N N . GLY E 1 193 ? 53.629 -3.440 123.860 1.00 12.40 190 GLY E N 1
ATOM 9367 C CA . GLY E 1 193 ? 52.458 -3.154 123.087 1.00 12.76 190 GLY E CA 1
ATOM 9368 C C . GLY E 1 193 ? 52.747 -3.446 121.629 1.00 13.96 190 GLY E C 1
ATOM 9369 O O . GLY E 1 193 ? 53.811 -3.102 121.132 1.00 16.40 190 GLY E O 1
ATOM 9370 N N . LYS E 1 194 ? 51.802 -4.077 120.976 1.00 14.24 191 LYS E N 1
ATOM 9371 C CA . LYS E 1 194 ? 51.847 -4.369 119.532 1.00 14.03 191 LYS E CA 1
ATOM 9372 C C . LYS E 1 194 ? 51.044 -3.346 118.763 1.00 14.46 191 LYS E C 1
ATOM 9373 O O . LYS E 1 194 ? 49.857 -3.023 119.104 1.00 13.51 191 LYS E O 1
ATOM 9379 N N . ILE E 1 195 ? 51.666 -2.783 117.698 1.00 14.53 192 ILE E N 1
ATOM 9380 C CA . ILE E 1 195 ? 51.089 -1.784 116.871 1.00 13.59 192 ILE E CA 1
ATOM 9381 C C . ILE E 1 195 ? 50.989 -2.209 115.439 1.00 13.70 192 ILE E C 1
ATOM 9382 O O . ILE E 1 195 ? 51.931 -2.822 114.959 1.00 13.35 192 ILE E O 1
ATOM 9387 N N . PHE E 1 196 ? 49.845 -1.984 114.811 1.00 13.23 193 PHE E N 1
ATOM 9388 C CA . PHE E 1 196 ? 49.673 -2.281 113.350 1.00 13.14 193 PHE E CA 1
ATOM 9389 C C . PHE E 1 196 ? 49.185 -0.983 112.709 1.00 14.46 193 PHE E C 1
ATOM 9390 O O . PHE E 1 196 ? 48.101 -0.432 113.110 1.00 14.31 193 PHE E O 1
ATOM 9398 N N . TYR E 1 197 ? 49.923 -0.545 111.692 1.00 13.31 194 TYR E N 1
ATOM 9399 C CA . TYR E 1 197 ? 49.518 0.537 110.855 1.00 13.73 194 TYR E CA 1
ATOM 9400 C C . TYR E 1 197 ? 48.891 -0.033 109.589 1.00 12.74 194 TYR E C 1
ATOM 9401 O O . TYR E 1 197 ? 49.566 -0.801 108.944 1.00 14.42 194 TYR E O 1
ATOM 9410 N N . PHE E 1 198 ? 47.665 0.342 109.306 1.00 10.50 195 PHE E N 1
ATOM 9411 C CA . PHE E 1 198 ? 46.884 -0.106 108.061 1.00 13.60 195 PHE E CA 1
ATOM 9412 C C . PHE E 1 198 ? 46.377 1.089 107.248 1.00 13.52 195 PHE E C 1
ATOM 9413 O O . PHE E 1 198 ? 45.668 1.969 107.742 1.00 13.05 195 PHE E O 1
ATOM 9421 N N . ARG E 1 199 ? 46.794 1.195 105.991 1.00 11.92 196 ARG E N 1
ATOM 9422 C CA . ARG E 1 199 ? 46.678 2.409 105.234 1.00 14.08 196 ARG E CA 1
ATOM 9423 C C . ARG E 1 199 ? 45.252 2.725 104.795 1.00 14.77 196 ARG E C 1
ATOM 9424 O O . ARG E 1 199 ? 44.827 3.885 104.865 1.00 13.18 196 ARG E O 1
ATOM 9432 N N . PRO E 1 200 ? 44.479 1.767 104.271 1.00 13.77 197 PRO E N 1
ATOM 9433 C CA . PRO E 1 200 ? 43.214 2.160 103.651 1.00 14.29 197 PRO E CA 1
ATOM 9434 C C . PRO E 1 200 ? 42.216 2.808 104.608 1.00 16.40 197 PRO E C 1
ATOM 9435 O O . PRO E 1 200 ? 42.176 2.467 105.824 1.00 17.02 197 PRO E O 1
ATOM 9439 N N . GLY E 1 201 ? 41.433 3.758 104.098 1.00 16.27 198 GLY E N 1
ATOM 9440 C CA . GLY E 1 201 ? 40.413 4.387 104.958 1.00 15.71 198 GLY E CA 1
ATOM 9441 C C . GLY E 1 201 ? 40.017 5.818 104.703 1.00 16.60 198 GLY E C 1
ATOM 9442 O O . GLY E 1 201 ? 39.571 6.514 105.612 1.00 15.86 198 GLY E O 1
ATOM 9443 N N . HIS E 1 202 ? 40.148 6.298 103.475 1.00 15.85 199 HIS E N 1
ATOM 9444 C CA . HIS E 1 202 ? 39.751 7.688 103.215 1.00 15.71 199 HIS E CA 1
ATOM 9445 C C . HIS E 1 202 ? 38.257 7.931 103.384 1.00 15.88 199 HIS E C 1
ATOM 9446 O O . HIS E 1 202 ? 37.374 7.123 102.978 1.00 17.13 199 HIS E O 1
ATOM 9453 N N . GLU E 1 203 ? 37.935 9.033 104.061 1.00 15.87 200 GLU E N 1
ATOM 9454 C CA . GLU E 1 203 ? 36.567 9.318 104.429 1.00 16.59 200 GLU E CA 1
ATOM 9455 C C . GLU E 1 203 ? 35.562 9.418 103.289 1.00 16.85 200 GLU E C 1
ATOM 9456 O O . GLU E 1 203 ? 34.398 9.201 103.495 1.00 17.12 200 GLU E O 1
ATOM 9462 N N . THR E 1 204 ? 36.008 9.740 102.073 1.00 17.66 201 THR E N 1
ATOM 9463 C CA . THR E 1 204 ? 35.094 9.927 100.997 1.00 18.01 201 THR E CA 1
ATOM 9464 C C . THR E 1 204 ? 34.814 8.678 100.185 1.00 18.85 201 THR E C 1
ATOM 9465 O O . THR E 1 204 ? 34.075 8.783 99.210 1.00 17.27 201 THR E O 1
ATOM 9469 N N . TYR E 1 205 ? 35.407 7.545 100.574 1.00 18.83 202 TYR E N 1
ATOM 9470 C CA . TYR E 1 205 ? 35.206 6.262 99.903 1.00 18.77 202 TYR E CA 1
ATOM 9471 C C . TYR E 1 205 ? 34.713 5.267 100.911 1.00 18.93 202 TYR E C 1
ATOM 9472 O O . TYR E 1 205 ? 35.043 5.370 102.073 1.00 17.51 202 TYR E O 1
ATOM 9481 N N . PRO E 1 206 ? 33.901 4.300 100.478 1.00 17.62 203 PRO E N 1
ATOM 9482 C CA . PRO E 1 206 ? 33.323 3.297 101.386 1.00 17.79 203 PRO E CA 1
ATOM 9483 C C . PRO E 1 206 ? 34.231 2.138 101.787 1.00 17.43 203 PRO E C 1
ATOM 9484 O O . PRO E 1 206 ? 33.809 0.968 101.833 1.00 16.85 203 PRO E O 1
ATOM 9488 N N . THR E 1 207 ? 35.481 2.464 102.072 1.00 17.34 204 THR E N 1
ATOM 9489 C CA . THR E 1 207 ? 36.560 1.500 102.309 1.00 16.27 204 THR E CA 1
ATOM 9490 C C . THR E 1 207 ? 36.255 0.628 103.500 1.00 16.08 204 THR E C 1
ATOM 9491 O O . THR E 1 207 ? 36.539 -0.566 103.469 1.00 16.32 204 THR E O 1
ATOM 9495 N N . TYR E 1 208 ? 35.664 1.204 104.530 1.00 14.76 205 TYR E N 1
ATOM 9496 C CA . TYR E 1 208 ? 35.290 0.398 105.691 1.00 15.58 205 TYR E CA 1
ATOM 9497 C C . TYR E 1 208 ? 34.005 -0.393 105.542 1.00 16.46 205 TYR E C 1
ATOM 9498 O O . TYR E 1 208 ? 33.510 -1.028 106.506 1.00 18.49 205 TYR E O 1
ATOM 9507 N N . HIS E 1 209 ? 33.471 -0.413 104.332 1.00 16.97 206 HIS E N 1
ATOM 9508 C CA . HIS E 1 209 ? 32.418 -1.358 103.982 1.00 18.04 206 HIS E CA 1
ATOM 9509 C C . HIS E 1 209 ? 32.961 -2.547 103.183 1.00 18.84 206 HIS E C 1
ATOM 9510 O O . HIS E 1 209 ? 32.212 -3.498 102.935 1.00 20.15 206 HIS E O 1
ATOM 9517 N N . HIS E 1 210 ? 34.253 -2.551 102.859 1.00 18.99 207 HIS E N 1
ATOM 9518 C CA . HIS E 1 210 ? 34.863 -3.642 102.098 1.00 18.99 207 HIS E CA 1
ATOM 9519 C C . HIS E 1 210 ? 35.131 -4.798 103.049 1.00 18.64 207 HIS E C 1
ATOM 9520 O O . HIS E 1 210 ? 35.869 -4.633 104.017 1.00 18.17 207 HIS E O 1
ATOM 9527 N N . PRO E 1 211 ? 34.608 -5.976 102.764 1.00 19.17 208 PRO E N 1
ATOM 9528 C CA . PRO E 1 211 ? 34.777 -7.113 103.682 1.00 18.55 208 PRO E CA 1
ATOM 9529 C C . PRO E 1 211 ? 36.218 -7.528 104.022 1.00 18.11 208 PRO E C 1
ATOM 9530 O O . PRO E 1 211 ? 36.451 -7.958 105.166 1.00 17.23 208 PRO E O 1
ATOM 9534 N N . ASP E 1 212 ? 37.164 -7.459 103.072 1.00 16.67 209 ASP E N 1
ATOM 9535 C CA . ASP E 1 212 ? 38.526 -7.809 103.344 1.00 17.11 209 ASP E CA 1
ATOM 9536 C C . ASP E 1 212 ? 39.237 -6.763 104.237 1.00 16.41 209 ASP E C 1
ATOM 9537 O O . ASP E 1 212 ? 40.104 -7.110 105.036 1.00 15.48 209 ASP E O 1
ATOM 9542 N N . VAL E 1 213 ? 38.960 -5.475 104.024 1.00 16.58 210 VAL E N 1
ATOM 9543 C CA . VAL E 1 213 ? 39.496 -4.451 104.885 1.00 14.52 210 VAL E CA 1
ATOM 9544 C C . VAL E 1 213 ? 39.073 -4.736 106.326 1.00 14.61 210 VAL E C 1
ATOM 9545 O O . VAL E 1 213 ? 39.868 -4.682 107.225 1.00 14.33 210 VAL E O 1
ATOM 9549 N N . LEU E 1 214 ? 37.795 -4.984 106.533 1.00 14.89 211 LEU E N 1
ATOM 9550 C CA . LEU E 1 214 ? 37.275 -5.214 107.900 1.00 15.40 211 LEU E CA 1
ATOM 9551 C C . LEU E 1 214 ? 37.895 -6.487 108.501 1.00 15.74 211 LEU E C 1
ATOM 9552 O O . LEU E 1 214 ? 38.234 -6.551 109.696 1.00 15.14 211 LEU E O 1
ATOM 9557 N N . LYS E 1 215 ? 38.056 -7.519 107.659 1.00 15.94 212 LYS E N 1
ATOM 9558 C CA . LYS E 1 215 ? 38.647 -8.770 108.127 1.00 14.64 212 LYS E CA 1
ATOM 9559 C C . LYS E 1 215 ? 40.088 -8.547 108.582 1.00 14.56 212 LYS E C 1
ATOM 9560 O O . LYS E 1 215 ? 40.452 -9.077 109.612 1.00 13.77 212 LYS E O 1
ATOM 9570 N N . VAL E 1 216 ? 40.878 -7.675 107.895 1.00 12.43 213 VAL E N 1
ATOM 9571 C CA . VAL E 1 216 ? 42.247 -7.422 108.276 1.00 12.49 213 VAL E CA 1
ATOM 9572 C C . VAL E 1 216 ? 42.175 -6.729 109.639 1.00 12.63 213 VAL E C 1
ATOM 9573 O O . VAL E 1 216 ? 42.950 -7.058 110.520 1.00 12.22 213 VAL E O 1
ATOM 9577 N N . ILE E 1 217 ? 41.292 -5.762 109.775 1.00 13.52 214 ILE E N 1
ATOM 9578 C CA . ILE E 1 217 ? 41.245 -5.028 111.053 1.00 12.75 214 ILE E CA 1
ATOM 9579 C C . ILE E 1 217 ? 40.901 -6.007 112.203 1.00 13.79 214 ILE E C 1
ATOM 9580 O O . ILE E 1 217 ? 41.559 -5.946 113.259 1.00 14.12 214 ILE E O 1
ATOM 9585 N N . ALA E 1 218 ? 39.918 -6.885 112.005 1.00 13.68 215 ALA E N 1
ATOM 9586 C CA . ALA E 1 218 ? 39.555 -7.900 113.037 1.00 13.52 215 ALA E CA 1
ATOM 9587 C C . ALA E 1 218 ? 40.773 -8.788 113.358 1.00 14.01 215 ALA E C 1
ATOM 9588 O O . ALA E 1 218 ? 41.074 -9.125 114.534 1.00 15.40 215 ALA E O 1
ATOM 9590 N N . ASN E 1 219 ? 41.403 -9.329 112.305 1.00 13.09 216 ASN E N 1
ATOM 9591 C CA . ASN E 1 219 ? 42.593 -10.112 112.486 1.00 12.47 216 ASN E CA 1
ATOM 9592 C C . ASN E 1 219 ? 43.679 -9.371 113.319 1.00 13.41 216 ASN E C 1
ATOM 9593 O O . ASN E 1 219 ? 44.380 -9.960 114.144 1.00 13.37 216 ASN E O 1
ATOM 9598 N N . ALA E 1 220 ? 43.886 -8.080 113.004 1.00 11.38 217 ALA E N 1
ATOM 9599 C CA . ALA E 1 220 ? 44.934 -7.348 113.636 1.00 13.14 217 ALA E CA 1
ATOM 9600 C C . ALA E 1 220 ? 44.605 -7.095 115.118 1.00 14.15 217 ALA E C 1
ATOM 9601 O O . ALA E 1 220 ? 45.475 -7.032 115.938 1.00 15.15 217 ALA E O 1
ATOM 9603 N N . VAL E 1 221 ? 43.328 -6.954 115.404 1.00 15.03 218 VAL E N 1
ATOM 9604 C CA . VAL E 1 221 ? 42.866 -6.731 116.813 1.00 15.18 218 VAL E CA 1
ATOM 9605 C C . VAL E 1 221 ? 43.184 -7.992 117.599 1.00 15.29 218 VAL E C 1
ATOM 9606 O O . VAL E 1 221 ? 43.708 -7.933 118.697 1.00 16.07 218 VAL E O 1
ATOM 9610 N N . ARG E 1 222 ? 42.959 -9.172 117.022 1.00 15.69 219 ARG E N 1
ATOM 9611 C CA . ARG E 1 222 ? 43.301 -10.380 117.726 1.00 16.43 219 ARG E CA 1
ATOM 9612 C C . ARG E 1 222 ? 44.805 -10.504 117.922 1.00 15.65 219 ARG E C 1
ATOM 9613 O O . ARG E 1 222 ? 45.294 -10.899 118.972 1.00 15.52 219 ARG E O 1
ATOM 9621 N N . TRP E 1 223 ? 45.560 -10.167 116.865 1.00 15.86 220 TRP E N 1
ATOM 9622 C CA . TRP E 1 223 ? 46.995 -10.188 116.878 1.00 14.94 220 TRP E CA 1
ATOM 9623 C C . TRP E 1 223 ? 47.591 -9.260 117.945 1.00 14.89 220 TRP E C 1
ATOM 9624 O O . TRP E 1 223 ? 48.573 -9.615 118.592 1.00 15.77 220 TRP E O 1
ATOM 9635 N N . ALA E 1 224 ? 46.969 -8.112 118.119 1.00 15.95 221 ALA E N 1
ATOM 9636 C CA . ALA E 1 224 ? 47.539 -7.042 118.933 1.00 15.47 221 ALA E CA 1
ATOM 9637 C C . ALA E 1 224 ? 47.107 -7.184 120.372 1.00 17.15 221 ALA E C 1
ATOM 9638 O O . ALA E 1 224 ? 47.524 -6.407 121.225 1.00 15.53 221 ALA E O 1
ATOM 9640 N N . ALA E 1 225 ? 46.369 -8.212 120.696 1.00 18.76 222 ALA E N 1
ATOM 9641 C CA . ALA E 1 225 ? 45.871 -8.302 122.092 1.00 18.68 222 ALA E CA 1
ATOM 9642 C C . ALA E 1 225 ? 47.048 -8.502 123.085 1.00 19.28 222 ALA E C 1
ATOM 9643 O O . ALA E 1 225 ? 48.047 -9.147 122.790 1.00 18.67 222 ALA E O 1
ATOM 9645 N N . PRO E 1 226 ? 46.961 -7.919 124.265 1.00 17.33 223 PRO E N 1
ATOM 9646 C CA . PRO E 1 226 ? 48.060 -7.942 125.199 1.00 18.74 223 PRO E CA 1
ATOM 9647 C C . PRO E 1 226 ? 48.470 -9.295 125.664 1.00 20.69 223 PRO E C 1
ATOM 9648 O O . PRO E 1 226 ? 47.625 -10.150 125.848 1.00 19.31 223 PRO E O 1
ATOM 9652 N N . VAL E 1 227 ? 49.763 -9.422 125.915 1.00 23.33 224 VAL E N 1
ATOM 9653 C CA . VAL E 1 227 ? 50.306 -10.484 126.715 1.00 26.20 224 VAL E CA 1
ATOM 9654 C C . VAL E 1 227 ? 51.160 -9.874 127.822 1.00 25.76 224 VAL E C 1
ATOM 9655 O O . VAL E 1 227 ? 51.872 -8.838 127.636 1.00 27.35 224 VAL E O 1
ATOM 9659 N N . ASN E 1 228 ? 51.065 -10.487 128.971 1.00 25.96 225 ASN E N 1
ATOM 9660 C CA . ASN E 1 228 ? 51.788 -10.009 130.168 1.00 26.92 225 ASN E CA 1
ATOM 9661 C C . ASN E 1 228 ? 51.577 -8.535 130.414 1.00 27.31 225 ASN E C 1
ATOM 9662 O O . ASN E 1 228 ? 52.501 -7.841 130.870 1.00 27.67 225 ASN E O 1
ATOM 9667 N N . ARG E 1 229 ? 50.350 -8.070 130.203 1.00 28.71 226 ARG E N 1
ATOM 9668 C CA . ARG E 1 229 ? 50.070 -6.615 130.346 1.00 30.00 226 ARG E CA 1
ATOM 9669 C C . ARG E 1 229 ? 50.357 -6.148 131.767 1.00 30.91 226 ARG E C 1
ATOM 9670 O O . ARG E 1 229 ? 49.999 -6.828 132.749 1.00 29.47 226 ARG E O 1
ATOM 9678 N N . GLY E 1 230 ? 50.981 -4.972 131.860 1.00 31.52 227 GLY E N 1
ATOM 9679 C CA . GLY E 1 230 ? 51.261 -4.357 133.158 1.00 32.87 227 GLY E CA 1
ATOM 9680 C C . GLY E 1 230 ? 52.609 -3.671 133.096 1.00 33.81 227 GLY E C 1
ATOM 9681 O O . GLY E 1 230 ? 53.308 -3.779 132.083 1.00 33.00 227 GLY E O 1
ATOM 9682 N N . GLU E 1 231 ? 52.937 -2.962 134.192 1.00 36.05 228 GLU E N 1
ATOM 9683 C CA . GLU E 1 231 ? 54.282 -2.374 134.472 1.00 36.66 228 GLU E CA 1
ATOM 9684 C C . GLU E 1 231 ? 55.466 -3.338 134.382 1.00 36.27 228 GLU E C 1
ATOM 9685 O O . GLU E 1 231 ? 55.430 -4.451 134.969 1.00 36.72 228 GLU E O 1
ATOM 9691 N N . ILE E 1 232 ? 56.510 -2.924 133.640 1.00 34.56 229 ILE E N 1
ATOM 9692 C CA . ILE E 1 232 ? 57.791 -3.648 133.684 1.00 33.71 229 ILE E CA 1
ATOM 9693 C C . ILE E 1 232 ? 58.585 -3.037 134.826 1.00 31.67 229 ILE E C 1
ATOM 9694 O O . ILE E 1 232 ? 58.516 -1.801 135.041 1.00 31.36 229 ILE E O 1
ATOM 9699 N N . VAL E 1 233 ? 59.317 -3.895 135.532 1.00 29.57 230 VAL E N 1
ATOM 9700 C CA . VAL E 1 233 ? 60.272 -3.482 136.566 1.00 28.16 230 VAL E CA 1
ATOM 9701 C C . VAL E 1 233 ? 61.594 -2.956 135.968 1.00 25.90 230 VAL E C 1
ATOM 9702 O O . VAL E 1 233 ? 62.236 -3.602 135.110 1.00 26.93 230 VAL E O 1
ATOM 9706 N N . PHE E 1 234 ? 61.952 -1.752 136.357 1.00 21.83 231 PHE E N 1
ATOM 9707 C CA . PHE E 1 234 ? 63.194 -1.110 135.959 1.00 20.61 231 PHE E CA 1
ATOM 9708 C C . PHE E 1 234 ? 63.944 -0.627 137.191 1.00 20.14 231 PHE E C 1
ATOM 9709 O O . PHE E 1 234 ? 63.478 -0.803 138.336 1.00 21.37 231 PHE E O 1
ATOM 9717 N N . GLY E 1 235 ? 65.093 -0.009 137.010 1.00 19.41 232 GLY E N 1
ATOM 9718 C CA . GLY E 1 235 ? 65.815 0.595 138.114 1.00 18.85 232 GLY E CA 1
ATOM 9719 C C . GLY E 1 235 ? 66.881 -0.267 138.796 1.00 18.29 232 GLY E C 1
ATOM 9720 O O . GLY E 1 235 ? 67.387 -1.235 138.235 1.00 14.88 232 GLY E O 1
ATOM 9721 N N . ASN E 1 236 ? 67.269 0.133 140.001 1.00 15.53 233 ASN E N 1
ATOM 9722 C CA . ASN E 1 236 ? 68.442 -0.401 140.636 1.00 16.62 233 ASN E CA 1
ATOM 9723 C C . ASN E 1 236 ? 68.157 -1.813 141.117 1.00 17.58 233 ASN E C 1
ATOM 9724 O O . ASN E 1 236 ? 67.160 -2.007 141.836 1.00 17.73 233 ASN E O 1
ATOM 9729 N N . VAL E 1 237 ? 69.048 -2.763 140.818 1.00 15.76 234 VAL E N 1
ATOM 9730 C CA . VAL E 1 237 ? 68.871 -4.196 141.241 1.00 15.98 234 VAL E CA 1
ATOM 9731 C C . VAL E 1 237 ? 70.121 -4.781 141.850 1.00 14.97 234 VAL E C 1
ATOM 9732 O O . VAL E 1 237 ? 71.227 -4.472 141.459 1.00 16.16 234 VAL E O 1
ATOM 9736 N N . LYS E 1 238 ? 69.946 -5.612 142.877 1.00 14.59 235 LYS E N 1
ATOM 9737 C CA . LYS E 1 238 ? 71.007 -6.334 143.478 1.00 14.98 235 LYS E CA 1
ATOM 9738 C C . LYS E 1 238 ? 71.473 -7.455 142.550 1.00 13.35 235 LYS E C 1
ATOM 9739 O O . LYS E 1 238 ? 70.719 -7.965 141.763 1.00 13.85 235 LYS E O 1
ATOM 9745 N N . PRO E 1 239 ? 72.719 -7.839 142.680 1.00 14.30 236 PRO E N 1
ATOM 9746 C CA . PRO E 1 239 ? 73.264 -8.875 141.843 1.00 15.52 236 PRO E CA 1
ATOM 9747 C C . PRO E 1 239 ? 72.712 -10.250 142.130 1.00 16.00 236 PRO E C 1
ATOM 9748 O O . PRO E 1 239 ? 72.380 -10.582 143.298 1.00 15.34 236 PRO E O 1
ATOM 9752 N N . LEU E 1 240 ? 72.647 -11.060 141.092 1.00 17.17 237 LEU E N 1
ATOM 9753 C CA . LEU E 1 240 ? 72.211 -12.450 141.201 1.00 18.23 237 LEU E CA 1
ATOM 9754 C C . LEU E 1 240 ? 73.382 -13.396 141.360 1.00 19.35 237 LEU E C 1
ATOM 9755 O O . LEU E 1 240 ? 73.199 -14.535 141.755 1.00 21.10 237 LEU E O 1
ATOM 9760 N N . GLU E 1 241 ? 74.583 -12.949 141.037 1.00 18.23 238 GLU E N 1
ATOM 9761 C CA . GLU E 1 241 ? 75.770 -13.793 141.044 1.00 18.47 238 GLU E CA 1
ATOM 9762 C C . GLU E 1 241 ? 76.874 -12.960 141.631 1.00 17.63 238 GLU E C 1
ATOM 9763 O O . GLU E 1 241 ? 76.706 -11.733 141.668 1.00 17.96 238 GLU E O 1
ATOM 9769 N N . PRO E 1 242 ? 77.969 -13.577 142.098 1.00 19.20 239 PRO E N 1
ATOM 9770 C CA . PRO E 1 242 ? 79.059 -12.865 142.773 1.00 19.02 239 PRO E CA 1
ATOM 9771 C C . PRO E 1 242 ? 79.805 -11.886 141.874 1.00 20.13 239 PRO E C 1
ATOM 9772 O O . PRO E 1 242 ? 80.122 -12.222 140.744 1.00 17.17 239 PRO E O 1
ATOM 9776 N N . ILE E 1 243 ? 80.104 -10.715 142.422 1.00 19.54 240 ILE E N 1
ATOM 9777 C CA . ILE E 1 243 ? 80.965 -9.748 141.788 1.00 21.01 240 ILE E CA 1
ATOM 9778 C C . ILE E 1 243 ? 82.300 -9.848 142.497 1.00 21.01 240 ILE E C 1
ATOM 9779 O O . ILE E 1 243 ? 82.434 -9.478 143.684 1.00 20.61 240 ILE E O 1
ATOM 9784 N N . LYS E 1 244 ? 83.264 -10.399 141.774 1.00 21.67 241 LYS E N 1
ATOM 9785 C CA . LYS E 1 244 ? 84.498 -10.895 142.371 1.00 22.89 241 LYS E CA 1
ATOM 9786 C C . LYS E 1 244 ? 85.548 -9.830 142.563 1.00 22.33 241 LYS E C 1
ATOM 9787 O O . LYS E 1 244 ? 85.572 -8.804 141.863 1.00 21.46 241 LYS E O 1
ATOM 9793 N N . ALA E 1 245 ? 86.425 -10.096 143.533 1.00 22.44 242 ALA E N 1
ATOM 9794 C CA . ALA E 1 245 ? 87.599 -9.278 143.742 1.00 22.74 242 ALA E CA 1
ATOM 9795 C C . ALA E 1 245 ? 88.526 -9.333 142.551 1.00 23.88 242 ALA E C 1
ATOM 9796 O O . ALA E 1 245 ? 88.816 -8.299 141.920 1.00 26.50 242 ALA E O 1
ATOM 9798 N N . THR F 1 6 ? 39.566 -28.648 116.462 1.00 37.91 3 THR F N 1
ATOM 9799 C CA . THR F 1 6 ? 40.204 -27.350 116.844 1.00 37.05 3 THR F CA 1
ATOM 9800 C C . THR F 1 6 ? 41.535 -27.433 117.574 1.00 35.75 3 THR F C 1
ATOM 9801 O O . THR F 1 6 ? 42.232 -26.421 117.539 1.00 35.78 3 THR F O 1
ATOM 9805 N N . PRO F 1 7 ? 41.900 -28.513 118.295 1.00 33.08 4 PRO F N 1
ATOM 9806 C CA . PRO F 1 7 ? 43.202 -28.458 118.965 1.00 30.87 4 PRO F CA 1
ATOM 9807 C C . PRO F 1 7 ? 44.308 -28.379 117.905 1.00 28.05 4 PRO F C 1
ATOM 9808 O O . PRO F 1 7 ? 44.230 -29.035 116.860 1.00 28.19 4 PRO F O 1
ATOM 9812 N N . ILE F 1 8 ? 45.337 -27.611 118.176 1.00 24.87 5 ILE F N 1
ATOM 9813 C CA . ILE F 1 8 ? 46.518 -27.625 117.329 1.00 23.52 5 ILE F CA 1
ATOM 9814 C C . ILE F 1 8 ? 47.197 -29.000 117.402 1.00 20.66 5 ILE F C 1
ATOM 9815 O O . ILE F 1 8 ? 47.410 -29.551 118.480 1.00 21.14 5 ILE F O 1
ATOM 9820 N N . ARG F 1 9 ? 47.527 -29.528 116.237 1.00 18.24 6 ARG F N 1
ATOM 9821 C CA . ARG F 1 9 ? 48.178 -30.830 116.075 1.00 17.74 6 ARG F CA 1
ATOM 9822 C C . ARG F 1 9 ? 49.715 -30.733 115.996 1.00 18.33 6 ARG F C 1
ATOM 9823 O O . ARG F 1 9 ? 50.274 -30.138 115.060 1.00 18.91 6 ARG F O 1
ATOM 9831 N N . VAL F 1 10 ? 50.386 -31.270 117.004 1.00 15.84 7 VAL F N 1
ATOM 9832 C CA . VAL F 1 10 ? 51.809 -31.133 117.145 1.00 16.21 7 VAL F CA 1
ATOM 9833 C C . VAL F 1 10 ? 52.470 -32.500 117.096 1.00 16.53 7 VAL F C 1
ATOM 9834 O O . VAL F 1 10 ? 51.981 -33.479 117.709 1.00 16.22 7 VAL F O 1
ATOM 9838 N N . VAL F 1 11 ? 53.575 -32.593 116.359 1.00 15.26 8 VAL F N 1
ATOM 9839 C CA . VAL F 1 11 ? 54.403 -33.784 116.369 1.00 14.34 8 VAL F CA 1
ATOM 9840 C C . VAL F 1 11 ? 55.744 -33.457 116.984 1.00 13.76 8 VAL F C 1
ATOM 9841 O O . VAL F 1 11 ? 56.425 -32.502 116.581 1.00 12.84 8 VAL F O 1
ATOM 9845 N N . VAL F 1 12 ? 56.084 -34.161 118.056 1.00 10.75 9 VAL F N 1
ATOM 9846 C CA . VAL F 1 12 ? 57.356 -34.081 118.703 1.00 12.73 9 VAL F CA 1
ATOM 9847 C C . VAL F 1 12 ? 58.345 -35.106 118.149 1.00 13.15 9 VAL F C 1
ATOM 9848 O O . VAL F 1 12 ? 58.216 -36.316 118.364 1.00 14.97 9 VAL F O 1
ATOM 9852 N N . TRP F 1 13 ? 59.298 -34.614 117.350 1.00 12.08 10 TRP F N 1
ATOM 9853 C CA . TRP F 1 13 ? 60.336 -35.442 116.758 1.00 13.53 10 TRP F CA 1
ATOM 9854 C C . TRP F 1 13 ? 61.614 -35.410 117.568 1.00 14.75 10 TRP F C 1
ATOM 9855 O O . TRP F 1 13 ? 62.140 -34.330 117.960 1.00 14.22 10 TRP F O 1
ATOM 9866 N N . ASN F 1 14 ? 62.101 -36.599 117.828 1.00 12.70 11 ASN F N 1
ATOM 9867 C CA . ASN F 1 14 ? 63.329 -36.806 118.564 1.00 13.38 11 ASN F CA 1
ATOM 9868 C C . ASN F 1 14 ? 64.178 -37.919 117.991 1.00 13.86 11 ASN F C 1
ATOM 9869 O O . ASN F 1 14 ? 63.693 -38.978 117.590 1.00 13.40 11 ASN F O 1
ATOM 9874 N N . GLU F 1 15 ? 65.479 -37.666 117.986 1.00 14.23 12 GLU F N 1
ATOM 9875 C CA . GLU F 1 15 ? 66.460 -38.598 117.464 1.00 14.80 12 GLU F CA 1
ATOM 9876 C C . GLU F 1 15 ? 66.353 -39.882 118.265 1.00 14.23 12 GLU F C 1
ATOM 9877 O O . GLU F 1 15 ? 66.348 -40.974 117.703 1.00 14.22 12 GLU F O 1
ATOM 9883 N N . PHE F 1 16 ? 66.193 -39.755 119.592 1.00 12.48 13 PHE F N 1
ATOM 9884 C CA . PHE F 1 16 ? 65.961 -40.934 120.457 1.00 14.10 13 PHE F CA 1
ATOM 9885 C C . PHE F 1 16 ? 67.061 -42.015 120.382 1.00 15.16 13 PHE F C 1
ATOM 9886 O O . PHE F 1 16 ? 66.778 -43.250 120.330 1.00 15.99 13 PHE F O 1
ATOM 9894 N N . ARG F 1 17 ? 68.306 -41.555 120.416 1.00 15.74 14 ARG F N 1
ATOM 9895 C CA . ARG F 1 17 ? 69.493 -42.402 120.555 1.00 16.87 14 ARG F CA 1
ATOM 9896 C C . ARG F 1 17 ? 70.094 -42.333 121.966 1.00 18.38 14 ARG F C 1
ATOM 9897 O O . ARG F 1 17 ? 70.266 -43.364 122.616 1.00 20.19 14 ARG F O 1
ATOM 9905 N N . HIS F 1 18 ? 70.386 -41.152 122.467 1.00 18.06 15 HIS F N 1
ATOM 9906 C CA . HIS F 1 18 ? 71.002 -41.025 123.793 1.00 19.19 15 HIS F CA 1
ATOM 9907 C C . HIS F 1 18 ? 70.208 -41.772 124.830 1.00 19.81 15 HIS F C 1
ATOM 9908 O O . HIS F 1 18 ? 70.792 -42.415 125.708 1.00 21.45 15 HIS F O 1
ATOM 9915 N N . GLU F 1 19 ? 68.888 -41.749 124.732 1.00 19.19 16 GLU F N 1
ATOM 9916 C CA . GLU F 1 19 ? 68.087 -42.273 125.852 1.00 20.38 16 GLU F CA 1
ATOM 9917 C C . GLU F 1 19 ? 68.134 -43.779 125.865 1.00 21.76 16 GLU F C 1
ATOM 9918 O O . GLU F 1 19 ? 67.819 -44.373 126.881 1.00 22.89 16 GLU F O 1
ATOM 9924 N N . LYS F 1 20 ? 68.506 -44.393 124.738 1.00 22.81 17 LYS F N 1
ATOM 9925 C CA . LYS F 1 20 ? 68.576 -45.873 124.626 1.00 25.42 17 LYS F CA 1
ATOM 9926 C C . LYS F 1 20 ? 69.907 -46.451 125.200 1.00 27.03 17 LYS F C 1
ATOM 9927 O O . LYS F 1 20 ? 69.977 -47.622 125.634 1.00 29.05 17 LYS F O 1
ATOM 9933 N N . LYS F 1 21 ? 70.917 -45.603 125.211 1.00 28.63 18 LYS F N 1
ATOM 9934 C CA . LYS F 1 21 ? 72.352 -45.947 125.282 1.00 29.24 18 LYS F CA 1
ATOM 9935 C C . LYS F 1 21 ? 73.047 -45.511 126.541 1.00 29.50 18 LYS F C 1
ATOM 9936 O O . LYS F 1 21 ? 73.796 -46.271 127.190 1.00 31.12 18 LYS F O 1
ATOM 9942 N N . ASP F 1 22 ? 72.819 -44.259 126.868 1.00 27.29 19 ASP F N 1
ATOM 9943 C CA . ASP F 1 22 ? 73.529 -43.592 127.908 1.00 27.04 19 ASP F CA 1
ATOM 9944 C C . ASP F 1 22 ? 72.696 -43.774 129.152 1.00 26.10 19 ASP F C 1
ATOM 9945 O O . ASP F 1 22 ? 71.561 -43.281 129.244 1.00 25.50 19 ASP F O 1
ATOM 9950 N N . GLU F 1 23 ? 73.242 -44.505 130.114 1.00 26.86 20 GLU F N 1
ATOM 9951 C CA . GLU F 1 23 ? 72.546 -44.754 131.392 1.00 26.97 20 GLU F CA 1
ATOM 9952 C C . GLU F 1 23 ? 72.132 -43.491 132.126 1.00 27.96 20 GLU F C 1
ATOM 9953 O O . GLU F 1 23 ? 71.093 -43.448 132.828 1.00 28.53 20 GLU F O 1
ATOM 9959 N N . GLN F 1 24 ? 72.964 -42.463 132.045 1.00 28.69 21 GLN F N 1
ATOM 9960 C CA . GLN F 1 24 ? 72.694 -41.261 132.831 1.00 27.84 21 GLN F CA 1
ATOM 9961 C C . GLN F 1 24 ? 71.516 -40.496 132.220 1.00 26.79 21 GLN F C 1
ATOM 9962 O O . GLN F 1 24 ? 70.677 -39.940 132.938 1.00 26.05 21 GLN F O 1
ATOM 9968 N N . VAL F 1 25 ? 71.429 -40.527 130.883 1.00 25.06 22 VAL F N 1
ATOM 9969 C CA . VAL F 1 25 ? 70.292 -39.924 130.191 1.00 23.20 22 VAL F CA 1
ATOM 9970 C C . VAL F 1 25 ? 69.003 -40.734 130.378 1.00 21.65 22 VAL F C 1
ATOM 9971 O O . VAL F 1 25 ? 67.943 -40.197 130.615 1.00 19.54 22 VAL F O 1
ATOM 9975 N N . ARG F 1 26 ? 69.090 -42.049 130.250 1.00 22.98 23 ARG F N 1
ATOM 9976 C CA . ARG F 1 26 ? 67.933 -42.904 130.468 1.00 23.24 23 ARG F CA 1
ATOM 9977 C C . ARG F 1 26 ? 67.284 -42.729 131.850 1.00 23.62 23 ARG F C 1
ATOM 9978 O O . ARG F 1 26 ? 66.068 -42.842 132.010 1.00 23.09 23 ARG F O 1
ATOM 9986 N N . ALA F 1 27 ? 68.090 -42.442 132.854 1.00 23.07 24 ALA F N 1
ATOM 9987 C CA . ALA F 1 27 ? 67.569 -42.244 134.178 1.00 23.52 24 ALA F CA 1
ATOM 9988 C C . ALA F 1 27 ? 66.675 -41.018 134.251 1.00 22.63 24 ALA F C 1
ATOM 9989 O O . ALA F 1 27 ? 65.711 -41.012 134.997 1.00 24.68 24 ALA F O 1
ATOM 9991 N N . ILE F 1 28 ? 66.990 -39.973 133.474 1.00 21.07 25 ILE F N 1
ATOM 9992 C CA . ILE F 1 28 ? 66.198 -38.738 133.450 1.00 20.12 25 ILE F CA 1
ATOM 9993 C C . ILE F 1 28 ? 65.006 -38.848 132.518 1.00 18.13 25 ILE F C 1
ATOM 9994 O O . ILE F 1 28 ? 63.941 -38.319 132.807 1.00 17.93 25 ILE F O 1
ATOM 9999 N N . TYR F 1 29 ? 65.219 -39.512 131.367 1.00 16.01 26 TYR F N 1
ATOM 10000 C CA . TYR F 1 29 ? 64.234 -39.593 130.340 1.00 15.83 26 TYR F CA 1
ATOM 10001 C C . TYR F 1 29 ? 64.058 -41.021 129.871 1.00 16.66 26 TYR F C 1
ATOM 10002 O O . TYR F 1 29 ? 64.404 -41.367 128.757 1.00 16.44 26 TYR F O 1
ATOM 10011 N N . PRO F 1 30 ? 63.474 -41.845 130.702 1.00 18.48 27 PRO F N 1
ATOM 10012 C CA . PRO F 1 30 ? 63.444 -43.263 130.419 1.00 19.47 27 PRO F CA 1
ATOM 10013 C C . PRO F 1 30 ? 62.589 -43.630 129.226 1.00 20.08 27 PRO F C 1
ATOM 10014 O O . PRO F 1 30 ? 62.793 -44.733 128.709 1.00 21.26 27 PRO F O 1
ATOM 10018 N N . GLU F 1 31 ? 61.635 -42.776 128.828 1.00 18.70 28 GLU F N 1
ATOM 10019 C CA . GLU F 1 31 ? 60.799 -43.030 127.646 1.00 18.65 28 GLU F CA 1
ATOM 10020 C C . GLU F 1 31 ? 61.144 -42.106 126.496 1.00 18.58 28 GLU F C 1
ATOM 10021 O O . GLU F 1 31 ? 60.389 -42.052 125.543 1.00 21.30 28 GLU F O 1
ATOM 10027 N N . GLY F 1 32 ? 62.225 -41.356 126.625 1.00 16.03 29 GLY F N 1
ATOM 10028 C CA . GLY F 1 32 ? 62.644 -40.381 125.594 1.00 16.32 29 GLY F CA 1
ATOM 10029 C C . GLY F 1 32 ? 62.200 -39.000 126.010 1.00 15.09 29 GLY F C 1
ATOM 10030 O O . GLY F 1 32 ? 61.168 -38.813 126.706 1.00 14.96 29 GLY F O 1
ATOM 10031 N N . MET F 1 33 ? 62.937 -38.005 125.566 1.00 15.72 30 MET F N 1
ATOM 10032 C CA . MET F 1 33 ? 62.551 -36.645 125.804 1.00 16.14 30 MET F CA 1
ATOM 10033 C C . MET F 1 33 ? 61.263 -36.291 125.098 1.00 15.97 30 MET F C 1
ATOM 10034 O O . MET F 1 33 ? 60.502 -35.454 125.545 1.00 16.56 30 MET F O 1
ATOM 10039 N N . HIS F 1 34 ? 61.021 -36.908 123.945 1.00 15.07 31 HIS F N 1
ATOM 10040 C CA . HIS F 1 34 ? 59.793 -36.686 123.193 1.00 13.90 31 HIS F CA 1
ATOM 10041 C C . HIS F 1 34 ? 58.542 -37.025 123.976 1.00 14.24 31 HIS F C 1
ATOM 10042 O O . HIS F 1 34 ? 57.526 -36.354 123.862 1.00 15.03 31 HIS F O 1
ATOM 10049 N N . THR F 1 35 ? 58.590 -38.101 124.750 1.00 15.46 32 THR F N 1
ATOM 10050 C CA . THR F 1 35 ? 57.464 -38.499 125.527 1.00 14.88 32 THR F CA 1
ATOM 10051 C C . THR F 1 35 ? 57.135 -37.455 126.579 1.00 15.60 32 THR F C 1
ATOM 10052 O O . THR F 1 35 ? 55.970 -37.150 126.782 1.00 16.15 32 THR F O 1
ATOM 10056 N N . VAL F 1 36 ? 58.163 -36.907 127.186 1.00 15.34 33 VAL F N 1
ATOM 10057 C CA . VAL F 1 36 ? 58.019 -35.876 128.240 1.00 15.78 33 VAL F CA 1
ATOM 10058 C C . VAL F 1 36 ? 57.354 -34.613 127.683 1.00 15.29 33 VAL F C 1
ATOM 10059 O O . VAL F 1 36 ? 56.379 -34.054 128.234 1.00 14.27 33 VAL F O 1
ATOM 10063 N N . ILE F 1 37 ? 57.838 -34.173 126.528 1.00 14.87 34 ILE F N 1
ATOM 10064 C CA . ILE F 1 37 ? 57.329 -32.975 125.913 1.00 15.00 34 ILE F CA 1
ATOM 10065 C C . ILE F 1 37 ? 55.936 -33.192 125.388 1.00 14.02 34 ILE F C 1
ATOM 10066 O O . ILE F 1 37 ? 55.078 -32.429 125.647 1.00 12.59 34 ILE F O 1
ATOM 10071 N N . ALA F 1 38 ? 55.676 -34.311 124.684 1.00 14.02 35 ALA F N 1
ATOM 10072 C CA . ALA F 1 38 ? 54.330 -34.524 124.142 1.00 15.09 35 ALA F CA 1
ATOM 10073 C C . ALA F 1 38 ? 53.293 -34.678 125.243 1.00 15.60 35 ALA F C 1
ATOM 10074 O O . ALA F 1 38 ? 52.162 -34.245 125.083 1.00 16.59 35 ALA F O 1
ATOM 10076 N N . SER F 1 39 ? 53.683 -35.293 126.341 1.00 16.85 36 SER F N 1
ATOM 10077 C CA . SER F 1 39 ? 52.784 -35.493 127.473 1.00 17.47 36 SER F CA 1
ATOM 10078 C C . SER F 1 39 ? 52.336 -34.157 128.054 1.00 17.76 36 SER F C 1
ATOM 10079 O O . SER F 1 39 ? 51.162 -33.959 128.344 1.00 19.07 36 SER F O 1
ATOM 10084 N N . TYR F 1 40 ? 53.269 -33.237 128.216 1.00 18.78 37 TYR F N 1
ATOM 10085 C CA . TYR F 1 40 ? 52.950 -31.893 128.681 1.00 17.63 37 TYR F CA 1
ATOM 10086 C C . TYR F 1 40 ? 52.019 -31.198 127.701 1.00 17.62 37 TYR F C 1
ATOM 10087 O O . TYR F 1 40 ? 51.011 -30.579 128.071 1.00 18.03 37 TYR F O 1
ATOM 10096 N N . LEU F 1 41 ? 52.343 -31.279 126.415 1.00 17.04 38 LEU F N 1
ATOM 10097 C CA . LEU F 1 41 ? 51.497 -30.702 125.392 1.00 17.19 38 LEU F CA 1
ATOM 10098 C C . LEU F 1 41 ? 50.094 -31.278 125.378 1.00 16.83 38 LEU F C 1
ATOM 10099 O O . LEU F 1 41 ? 49.124 -30.544 125.242 1.00 18.69 38 LEU F O 1
ATOM 10104 N N . ALA F 1 42 ? 49.951 -32.570 125.582 1.00 16.79 39 ALA F N 1
ATOM 10105 C CA . ALA F 1 42 ? 48.627 -33.162 125.559 1.00 19.13 39 ALA F CA 1
ATOM 10106 C C . ALA F 1 42 ? 47.833 -32.581 126.754 1.00 20.71 39 ALA F C 1
ATOM 10107 O O . ALA F 1 42 ? 46.675 -32.190 126.626 1.00 20.57 39 ALA F O 1
ATOM 10109 N N . GLU F 1 43 ? 48.491 -32.517 127.890 1.00 22.25 40 GLU F N 1
ATOM 10110 C CA . GLU F 1 43 ? 47.857 -31.975 129.103 1.00 24.92 40 GLU F CA 1
ATOM 10111 C C . GLU F 1 43 ? 47.460 -30.533 128.937 1.00 25.59 40 GLU F C 1
ATOM 10112 O O . GLU F 1 43 ? 46.467 -30.084 129.545 1.00 28.69 40 GLU F O 1
ATOM 10118 N N . ALA F 1 44 ? 48.220 -29.801 128.139 1.00 26.19 41 ALA F N 1
ATOM 10119 C CA . ALA F 1 44 ? 47.974 -28.398 127.863 1.00 25.21 41 ALA F CA 1
ATOM 10120 C C . ALA F 1 44 ? 46.896 -28.172 126.796 1.00 25.21 41 ALA F C 1
ATOM 10121 O O . ALA F 1 44 ? 46.590 -27.023 126.464 1.00 27.17 41 ALA F O 1
ATOM 10123 N N . GLY F 1 45 ? 46.317 -29.229 126.253 1.00 23.20 42 GLY F N 1
ATOM 10124 C CA . GLY F 1 45 ? 45.230 -29.077 125.276 1.00 22.57 42 GLY F CA 1
ATOM 10125 C C . GLY F 1 45 ? 45.545 -29.411 123.816 1.00 21.48 42 GLY F C 1
ATOM 10126 O O . GLY F 1 45 ? 44.641 -29.506 122.982 1.00 23.72 42 GLY F O 1
ATOM 10127 N N . PHE F 1 46 ? 46.794 -29.681 123.501 1.00 20.05 43 PHE F N 1
ATOM 10128 C CA . PHE F 1 46 ? 47.186 -29.923 122.125 1.00 18.21 43 PHE F CA 1
ATOM 10129 C C . PHE F 1 46 ? 46.925 -31.359 121.729 1.00 17.86 43 PHE F C 1
ATOM 10130 O O . PHE F 1 46 ? 46.827 -32.206 122.580 1.00 16.59 43 PHE F O 1
ATOM 10138 N N . ASP F 1 47 ? 46.791 -31.600 120.445 1.00 16.46 44 ASP F N 1
ATOM 10139 C CA . ASP F 1 47 ? 46.669 -33.008 119.936 1.00 17.70 44 ASP F CA 1
ATOM 10140 C C . ASP F 1 47 ? 48.100 -33.406 119.619 1.00 18.00 44 ASP F C 1
ATOM 10141 O O . ASP F 1 47 ? 48.611 -33.059 118.559 1.00 18.73 44 ASP F O 1
ATOM 10146 N N . ALA F 1 48 ? 48.747 -34.112 120.532 1.00 17.85 45 ALA F N 1
ATOM 10147 C CA . ALA F 1 48 ? 50.183 -34.286 120.461 1.00 17.65 45 ALA F CA 1
ATOM 10148 C C . ALA F 1 48 ? 50.557 -35.677 120.103 1.00 18.28 45 ALA F C 1
ATOM 10149 O O . ALA F 1 48 ? 49.957 -36.633 120.614 1.00 17.61 45 ALA F O 1
ATOM 10151 N N . ALA F 1 49 ? 51.528 -35.820 119.223 1.00 16.49 46 ALA F N 1
ATOM 10152 C CA . ALA F 1 49 ? 52.022 -37.156 118.803 1.00 16.81 46 ALA F CA 1
ATOM 10153 C C . ALA F 1 49 ? 53.541 -37.115 118.808 1.00 16.38 46 ALA F C 1
ATOM 10154 O O . ALA F 1 49 ? 54.148 -36.049 118.972 1.00 16.04 46 ALA F O 1
ATOM 10156 N N . THR F 1 50 ? 54.186 -38.261 118.662 1.00 14.71 47 THR F N 1
ATOM 10157 C CA . THR F 1 50 ? 55.638 -38.270 118.626 1.00 14.05 47 THR F CA 1
ATOM 10158 C C . THR F 1 50 ? 56.109 -38.982 117.360 1.00 14.61 47 THR F C 1
ATOM 10159 O O . THR F 1 50 ? 55.377 -39.802 116.768 1.00 14.63 47 THR F O 1
ATOM 10163 N N . ALA F 1 51 ? 57.368 -38.751 117.041 1.00 14.52 48 ALA F N 1
ATOM 10164 C CA . ALA F 1 51 ? 58.055 -39.385 115.884 1.00 13.20 48 ALA F CA 1
ATOM 10165 C C . ALA F 1 51 ? 59.523 -39.478 116.210 1.00 13.73 48 ALA F C 1
ATOM 10166 O O . ALA F 1 51 ? 60.055 -38.637 116.920 1.00 11.93 48 ALA F O 1
ATOM 10168 N N . VAL F 1 52 ? 60.180 -40.561 115.799 1.00 12.75 49 VAL F N 1
ATOM 10169 C CA . VAL F 1 52 ? 61.606 -40.752 116.079 1.00 12.31 49 VAL F CA 1
ATOM 10170 C C . VAL F 1 52 ? 62.389 -41.182 114.826 1.00 13.97 49 VAL F C 1
ATOM 10171 O O . VAL F 1 52 ? 61.793 -41.675 113.870 1.00 13.54 49 VAL F O 1
ATOM 10175 N N . LEU F 1 53 ? 63.707 -41.077 114.910 1.00 14.47 50 LEU F N 1
ATOM 10176 C CA . LEU F 1 53 ? 64.590 -41.254 113.739 1.00 14.14 50 LEU F CA 1
ATOM 10177 C C . LEU F 1 53 ? 64.437 -42.674 113.210 1.00 16.06 50 LEU F C 1
ATOM 10178 O O . LEU F 1 53 ? 64.318 -42.896 112.002 1.00 17.71 50 LEU F O 1
ATOM 10183 N N . ASP F 1 54 ? 64.385 -43.630 114.111 1.00 16.00 51 ASP F N 1
ATOM 10184 C CA . ASP F 1 54 ? 64.442 -45.057 113.641 1.00 17.93 51 ASP F CA 1
ATOM 10185 C C . ASP F 1 54 ? 63.078 -45.647 113.200 1.00 18.20 51 ASP F C 1
ATOM 10186 O O . ASP F 1 54 ? 62.976 -46.834 112.897 1.00 21.03 51 ASP F O 1
ATOM 10191 N N . GLU F 1 55 ? 62.015 -44.854 113.158 1.00 18.44 52 GLU F N 1
ATOM 10192 C CA . GLU F 1 55 ? 60.722 -45.245 112.551 1.00 19.44 52 GLU F CA 1
ATOM 10193 C C . GLU F 1 55 ? 60.895 -45.169 111.018 1.00 18.67 52 GLU F C 1
ATOM 10194 O O . GLU F 1 55 ? 61.748 -44.370 110.561 1.00 17.42 52 GLU F O 1
ATOM 10200 N N . PRO F 1 56 ? 60.092 -45.902 110.228 1.00 17.74 53 PRO F N 1
ATOM 10201 C CA . PRO F 1 56 ? 60.101 -45.709 108.771 1.00 17.93 53 PRO F CA 1
ATOM 10202 C C . PRO F 1 56 ? 59.850 -44.234 108.412 1.00 16.52 53 PRO F C 1
ATOM 10203 O O . PRO F 1 56 ? 58.911 -43.602 108.921 1.00 16.63 53 PRO F O 1
ATOM 10207 N N . GLU F 1 57 ? 60.687 -43.716 107.519 1.00 15.39 54 GLU F N 1
ATOM 10208 C CA . GLU F 1 57 ? 60.689 -42.320 107.078 1.00 16.20 54 GLU F CA 1
ATOM 10209 C C . GLU F 1 57 ? 60.840 -41.400 108.300 1.00 14.36 54 GLU F C 1
ATOM 10210 O O . GLU F 1 57 ? 60.401 -40.226 108.258 1.00 14.77 54 GLU F O 1
ATOM 10216 N N . HIS F 1 58 ? 61.475 -41.935 109.337 1.00 13.40 55 HIS F N 1
ATOM 10217 C CA . HIS F 1 58 ? 61.684 -41.194 110.613 1.00 14.80 55 HIS F CA 1
ATOM 10218 C C . HIS F 1 58 ? 60.371 -40.703 111.218 1.00 15.07 55 HIS F C 1
ATOM 10219 O O . HIS F 1 58 ? 60.337 -39.679 111.931 1.00 13.51 55 HIS F O 1
ATOM 10226 N N . GLY F 1 59 ? 59.316 -41.433 110.947 1.00 15.78 56 GLY F N 1
ATOM 10227 C CA . GLY F 1 59 ? 57.982 -41.100 111.405 1.00 16.87 56 GLY F CA 1
ATOM 10228 C C . GLY F 1 59 ? 57.358 -39.931 110.696 1.00 17.20 56 GLY F C 1
ATOM 10229 O O . GLY F 1 59 ? 56.286 -39.468 111.121 1.00 18.38 56 GLY F O 1
ATOM 10230 N N . LEU F 1 60 ? 58.006 -39.421 109.622 1.00 15.56 57 LEU F N 1
ATOM 10231 C CA . LEU F 1 60 ? 57.531 -38.218 109.006 1.00 16.54 57 LEU F CA 1
ATOM 10232 C C . LEU F 1 60 ? 57.081 -38.501 107.545 1.00 16.60 57 LEU F C 1
ATOM 10233 O O . LEU F 1 60 ? 57.578 -37.897 106.571 1.00 15.70 57 LEU F O 1
ATOM 10238 N N . THR F 1 61 ? 56.100 -39.376 107.443 1.00 17.93 58 THR F N 1
ATOM 10239 C CA . THR F 1 61 ? 55.464 -39.696 106.170 1.00 17.39 58 THR F CA 1
ATOM 10240 C C . THR F 1 61 ? 54.678 -38.502 105.694 1.00 18.40 58 THR F C 1
ATOM 10241 O O . THR F 1 61 ? 54.370 -37.561 106.448 1.00 15.30 58 THR F O 1
ATOM 10245 N N . ASP F 1 62 ? 54.372 -38.480 104.387 1.00 17.11 59 ASP F N 1
ATOM 10246 C CA . ASP F 1 62 ? 53.473 -37.463 103.889 1.00 18.06 59 ASP F CA 1
ATOM 10247 C C . ASP F 1 62 ? 52.164 -37.403 104.682 1.00 17.80 59 ASP F C 1
ATOM 10248 O O . ASP F 1 62 ? 51.653 -36.337 104.926 1.00 18.99 59 ASP F O 1
ATOM 10253 N N . GLU F 1 63 ? 51.617 -38.555 105.091 1.00 17.20 60 GLU F N 1
ATOM 10254 C CA . GLU F 1 63 ? 50.337 -38.557 105.756 1.00 17.73 60 GLU F CA 1
ATOM 10255 C C . GLU F 1 63 ? 50.488 -37.909 107.124 1.00 17.46 60 GLU F C 1
ATOM 10256 O O . GLU F 1 63 ? 49.614 -37.188 107.553 1.00 20.97 60 GLU F O 1
ATOM 10262 N N . VAL F 1 64 ? 51.586 -38.161 107.815 1.00 16.61 61 VAL F N 1
ATOM 10263 C CA . VAL F 1 64 ? 51.775 -37.579 109.164 1.00 15.71 61 VAL F CA 1
ATOM 10264 C C . VAL F 1 64 ? 51.935 -36.086 109.042 1.00 16.90 61 VAL F C 1
ATOM 10265 O O . VAL F 1 64 ? 51.368 -35.301 109.809 1.00 16.65 61 VAL F O 1
ATOM 10269 N N . LEU F 1 65 ? 52.741 -35.693 108.077 1.00 16.68 62 LEU F N 1
ATOM 10270 C CA . LEU F 1 65 ? 53.111 -34.255 107.992 1.00 18.85 62 LEU F CA 1
ATOM 10271 C C . LEU F 1 65 ? 51.916 -33.437 107.568 1.00 19.50 62 LEU F C 1
ATOM 10272 O O . LEU F 1 65 ? 51.752 -32.272 107.977 1.00 20.52 62 LEU F O 1
ATOM 10277 N N . ASP F 1 66 ? 51.072 -34.035 106.725 1.00 20.91 63 ASP F N 1
ATOM 10278 C CA . ASP F 1 66 ? 49.885 -33.358 106.269 1.00 22.25 63 ASP F CA 1
ATOM 10279 C C . ASP F 1 66 ? 48.856 -33.093 107.370 1.00 23.30 63 ASP F C 1
ATOM 10280 O O . ASP F 1 66 ? 48.062 -32.168 107.238 1.00 25.53 63 ASP F O 1
ATOM 10285 N N . ARG F 1 67 ? 48.894 -33.823 108.475 1.00 22.41 64 ARG F N 1
ATOM 10286 C CA . ARG F 1 67 ? 48.055 -33.484 109.623 1.00 22.71 64 ARG F CA 1
ATOM 10287 C C . ARG F 1 67 ? 48.879 -32.937 110.769 1.00 21.51 64 ARG F C 1
ATOM 10288 O O . ARG F 1 67 ? 48.482 -33.032 111.922 1.00 24.89 64 ARG F O 1
ATOM 10296 N N . CYS F 1 68 ? 50.041 -32.388 110.480 1.00 19.45 65 CYS F N 1
ATOM 10297 C CA . CYS F 1 68 ? 50.878 -31.825 111.512 1.00 17.73 65 CYS F CA 1
ATOM 10298 C C . CYS F 1 68 ? 50.837 -30.319 111.339 1.00 17.80 65 CYS F C 1
ATOM 10299 O O . CYS F 1 68 ? 51.235 -29.841 110.302 1.00 17.20 65 CYS F O 1
ATOM 10302 N N . ASP F 1 69 ? 50.410 -29.589 112.362 1.00 15.64 66 ASP F N 1
ATOM 10303 C CA . ASP F 1 69 ? 50.368 -28.147 112.270 1.00 16.98 66 ASP F CA 1
ATOM 10304 C C . ASP F 1 69 ? 51.723 -27.552 112.678 1.00 14.38 66 ASP F C 1
ATOM 10305 O O . ASP F 1 69 ? 52.160 -26.492 112.150 1.00 14.70 66 ASP F O 1
ATOM 10310 N N . VAL F 1 70 ? 52.333 -28.164 113.713 1.00 14.38 67 VAL F N 1
ATOM 10311 C CA . VAL F 1 70 ? 53.633 -27.764 114.254 1.00 14.35 67 VAL F CA 1
ATOM 10312 C C . VAL F 1 70 ? 54.512 -28.952 114.552 1.00 14.03 67 VAL F C 1
ATOM 10313 O O . VAL F 1 70 ? 54.049 -29.967 115.191 1.00 14.57 67 VAL F O 1
ATOM 10317 N N . LEU F 1 71 ? 55.745 -28.894 114.033 1.00 12.89 68 LEU F N 1
ATOM 10318 C CA . LEU F 1 71 ? 56.761 -29.883 114.275 1.00 14.29 68 LEU F CA 1
ATOM 10319 C C . LEU F 1 71 ? 57.797 -29.393 115.238 1.00 15.08 68 LEU F C 1
ATOM 10320 O O . LEU F 1 71 ? 58.361 -28.296 115.073 1.00 14.34 68 LEU F O 1
ATOM 10325 N N . VAL F 1 72 ? 58.031 -30.194 116.279 1.00 13.78 69 VAL F N 1
ATOM 10326 C CA . VAL F 1 72 ? 59.068 -29.936 117.270 1.00 13.87 69 VAL F CA 1
ATOM 10327 C C . VAL F 1 72 ? 60.243 -30.872 117.016 1.00 14.22 69 VAL F C 1
ATOM 10328 O O . VAL F 1 72 ? 60.036 -32.094 116.734 1.00 14.68 69 VAL F O 1
ATOM 10332 N N . TRP F 1 73 ? 61.460 -30.337 116.998 1.00 13.99 70 TRP F N 1
ATOM 10333 C CA . TRP F 1 73 ? 62.650 -31.092 116.562 1.00 13.01 70 TRP F CA 1
ATOM 10334 C C . TRP F 1 73 ? 63.813 -31.095 117.544 1.00 15.29 70 TRP F C 1
ATOM 10335 O O . TRP F 1 73 ? 64.311 -30.017 117.908 1.00 14.74 70 TRP F O 1
ATOM 10346 N N . TRP F 1 74 ? 64.177 -32.282 118.069 1.00 13.07 71 TRP F N 1
ATOM 10347 C CA . TRP F 1 74 ? 65.396 -32.425 118.863 1.00 13.07 71 TRP F CA 1
ATOM 10348 C C . TRP F 1 74 ? 66.322 -33.473 118.213 1.00 14.08 71 TRP F C 1
ATOM 10349 O O . TRP F 1 74 ? 65.900 -34.620 117.960 1.00 14.13 71 TRP F O 1
ATOM 10360 N N . GLY F 1 75 ? 67.591 -33.112 117.972 1.00 14.84 72 GLY F N 1
ATOM 10361 C CA . GLY F 1 75 ? 68.630 -34.020 117.503 1.00 14.26 72 GLY F CA 1
ATOM 10362 C C . GLY F 1 75 ? 69.986 -33.661 118.016 1.00 15.66 72 GLY F C 1
ATOM 10363 O O . GLY F 1 75 ? 70.158 -32.540 118.548 1.00 14.92 72 GLY F O 1
ATOM 10364 N N . HIS F 1 76 ? 70.965 -34.559 117.867 1.00 14.52 73 HIS F N 1
ATOM 10365 C CA . HIS F 1 76 ? 72.308 -34.323 118.373 1.00 14.77 73 HIS F CA 1
ATOM 10366 C C . HIS F 1 76 ? 73.386 -35.112 117.684 1.00 17.16 73 HIS F C 1
ATOM 10367 O O . HIS F 1 76 ? 74.263 -34.526 116.996 1.00 17.63 73 HIS F O 1
ATOM 10374 N N . ILE F 1 77 ? 73.331 -36.435 117.828 1.00 15.80 74 ILE F N 1
ATOM 10375 C CA . ILE F 1 77 ? 74.465 -37.259 117.413 1.00 17.92 74 ILE F CA 1
ATOM 10376 C C . ILE F 1 77 ? 74.195 -38.018 116.125 1.00 17.76 74 ILE F C 1
ATOM 10377 O O . ILE F 1 77 ? 75.047 -38.839 115.747 1.00 18.98 74 ILE F O 1
ATOM 10382 N N . ALA F 1 78 ? 73.017 -37.810 115.531 1.00 15.13 75 ALA F N 1
ATOM 10383 C CA . ALA F 1 78 ? 72.661 -38.529 114.281 1.00 16.78 75 ALA F CA 1
ATOM 10384 C C . ALA F 1 78 ? 72.025 -37.618 113.287 1.00 15.17 75 ALA F C 1
ATOM 10385 O O . ALA F 1 78 ? 71.148 -38.009 112.547 1.00 14.79 75 ALA F O 1
ATOM 10387 N N . HIS F 1 79 ? 72.405 -36.319 113.244 1.00 13.86 76 HIS F N 1
ATOM 10388 C CA . HIS F 1 79 ? 71.774 -35.451 112.334 1.00 13.57 76 HIS F CA 1
ATOM 10389 C C . HIS F 1 79 ? 71.908 -35.919 110.873 1.00 12.66 76 HIS F C 1
ATOM 10390 O O . HIS F 1 79 ? 71.046 -35.688 110.072 1.00 13.72 76 HIS F O 1
ATOM 10397 N N . ASP F 1 80 ? 73.016 -36.525 110.586 1.00 15.12 77 ASP F N 1
ATOM 10398 C CA . ASP F 1 80 ? 73.342 -36.915 109.196 1.00 15.18 77 ASP F CA 1
ATOM 10399 C C . ASP F 1 80 ? 72.548 -38.103 108.742 1.00 16.22 77 ASP F C 1
ATOM 10400 O O . ASP F 1 80 ? 72.439 -38.376 107.523 1.00 16.28 77 ASP F O 1
ATOM 10405 N N . GLU F 1 81 ? 71.914 -38.801 109.683 1.00 14.75 78 GLU F N 1
ATOM 10406 C CA . GLU F 1 81 ? 71.070 -39.962 109.329 1.00 15.68 78 GLU F CA 1
ATOM 10407 C C . GLU F 1 81 ? 69.644 -39.676 108.939 1.00 14.50 78 GLU F C 1
ATOM 10408 O O . GLU F 1 81 ? 68.897 -40.590 108.538 1.00 13.54 78 GLU F O 1
ATOM 10414 N N . VAL F 1 82 ? 69.249 -38.431 109.033 1.00 14.40 79 VAL F N 1
ATOM 10415 C CA . VAL F 1 82 ? 67.950 -38.024 108.579 1.00 13.57 79 VAL F CA 1
ATOM 10416 C C . VAL F 1 82 ? 68.050 -37.939 107.054 1.00 15.74 79 VAL F C 1
ATOM 10417 O O . VAL F 1 82 ? 68.729 -37.043 106.526 1.00 16.26 79 VAL F O 1
ATOM 10421 N N . LYS F 1 83 ? 67.342 -38.804 106.341 1.00 15.50 80 LYS F N 1
ATOM 10422 C CA . LYS F 1 83 ? 67.425 -38.797 104.894 1.00 17.08 80 LYS F CA 1
ATOM 10423 C C . LYS F 1 83 ? 67.079 -37.460 104.233 1.00 16.97 80 LYS F C 1
ATOM 10424 O O . LYS F 1 83 ? 66.132 -36.781 104.586 1.00 15.56 80 LYS F O 1
ATOM 10430 N N . ASP F 1 84 ? 67.800 -37.103 103.197 1.00 17.39 81 ASP F N 1
ATOM 10431 C CA . ASP F 1 84 ? 67.515 -35.860 102.473 1.00 17.17 81 ASP F CA 1
ATOM 10432 C C . ASP F 1 84 ? 66.104 -35.775 101.932 1.00 16.47 81 ASP F C 1
ATOM 10433 O O . ASP F 1 84 ? 65.530 -34.713 101.902 1.00 15.67 81 ASP F O 1
ATOM 10438 N N . GLU F 1 85 ? 65.512 -36.892 101.483 1.00 16.02 82 GLU F N 1
ATOM 10439 C CA . GLU F 1 85 ? 64.115 -36.913 101.035 1.00 16.33 82 GLU F CA 1
ATOM 10440 C C . GLU F 1 85 ? 63.146 -36.416 102.118 1.00 15.52 82 GLU F C 1
ATOM 10441 O O . GLU F 1 85 ? 62.205 -35.661 101.837 1.00 15.71 82 GLU F O 1
ATOM 10447 N N . VAL F 1 86 ? 63.377 -36.820 103.356 1.00 15.19 83 VAL F N 1
ATOM 10448 C CA . VAL F 1 86 ? 62.526 -36.418 104.434 1.00 14.65 83 VAL F CA 1
ATOM 10449 C C . VAL F 1 86 ? 62.786 -34.962 104.820 1.00 14.73 83 VAL F C 1
ATOM 10450 O O . VAL F 1 86 ? 61.833 -34.235 105.107 1.00 14.78 83 VAL F O 1
ATOM 10454 N N . VAL F 1 87 ? 64.045 -34.558 104.797 1.00 13.60 84 VAL F N 1
ATOM 10455 C CA . VAL F 1 87 ? 64.389 -33.100 105.068 1.00 14.19 84 VAL F CA 1
ATOM 10456 C C . VAL F 1 87 ? 63.693 -32.218 104.022 1.00 14.77 84 VAL F C 1
ATOM 10457 O O . VAL F 1 87 ? 63.068 -31.220 104.317 1.00 14.34 84 VAL F O 1
ATOM 10461 N N . GLU F 1 88 ? 63.767 -32.594 102.753 1.00 14.45 85 GLU F N 1
ATOM 10462 C CA . GLU F 1 88 ? 63.065 -31.825 101.731 1.00 15.47 85 GLU F CA 1
ATOM 10463 C C . GLU F 1 88 ? 61.557 -31.803 101.893 1.00 14.91 85 GLU F C 1
ATOM 10464 O O . GLU F 1 88 ? 60.914 -30.798 101.669 1.00 14.50 85 GLU F O 1
ATOM 10470 N N . ARG F 1 89 ? 60.947 -32.919 102.308 1.00 13.96 86 ARG F N 1
ATOM 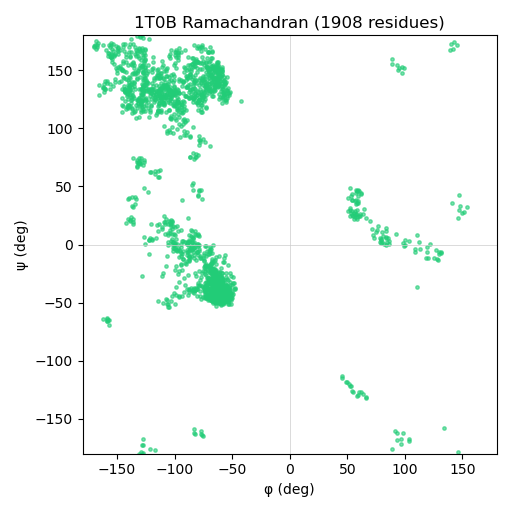10471 C CA . ARG F 1 89 ? 59.552 -32.916 102.594 1.00 13.53 86 ARG F CA 1
ATOM 10472 C C . ARG F 1 89 ? 59.128 -31.939 103.735 1.00 11.73 86 ARG F C 1
ATOM 10473 O O . ARG F 1 89 ? 58.116 -31.252 103.626 1.00 12.46 86 ARG F O 1
ATOM 10481 N N . VAL F 1 90 ? 59.899 -31.937 104.803 1.00 12.47 87 VAL F N 1
ATOM 10482 C CA . VAL F 1 90 ? 59.639 -31.106 105.944 1.00 12.36 87 VAL F CA 1
ATOM 10483 C C . VAL F 1 90 ? 59.852 -29.658 105.516 1.00 13.07 87 VAL F C 1
ATOM 10484 O O . VAL F 1 90 ? 59.064 -28.797 105.876 1.00 14.85 87 VAL F O 1
ATOM 10488 N N . HIS F 1 91 ? 60.886 -29.412 104.747 1.00 12.95 88 HIS F N 1
ATOM 10489 C CA . HIS F 1 91 ? 61.193 -28.031 104.301 1.00 13.60 88 HIS F CA 1
ATOM 10490 C C . HIS F 1 91 ? 59.985 -27.531 103.507 1.00 14.02 88 HIS F C 1
ATOM 10491 O O . HIS F 1 91 ? 59.495 -26.449 103.741 1.00 15.30 88 HIS F O 1
ATOM 10498 N N . ARG F 1 92 ? 59.513 -28.302 102.501 1.00 15.00 89 ARG F N 1
ATOM 10499 C CA . ARG F 1 92 ? 58.307 -27.925 101.776 1.00 15.59 89 ARG F CA 1
ATOM 10500 C C . ARG F 1 92 ? 57.107 -27.613 102.643 1.00 15.94 89 ARG F C 1
ATOM 10501 O O . ARG F 1 92 ? 56.388 -26.661 102.391 1.00 16.57 89 ARG F O 1
ATOM 10509 N N . ARG F 1 93 ? 56.872 -28.395 103.683 1.00 13.77 90 ARG F N 1
ATOM 10510 C CA . ARG F 1 93 ? 55.708 -28.206 104.506 1.00 13.44 90 ARG F CA 1
ATOM 10511 C C . ARG F 1 93 ? 55.869 -26.869 105.322 1.00 12.15 90 ARG F C 1
ATOM 10512 O O . ARG F 1 93 ? 54.888 -26.150 105.521 1.00 12.97 90 ARG F O 1
ATOM 10520 N N . VAL F 1 94 ? 57.073 -26.620 105.792 1.00 13.55 91 VAL F N 1
ATOM 10521 C CA . VAL F 1 94 ? 57.362 -25.352 106.531 1.00 13.23 91 VAL F CA 1
ATOM 10522 C C . VAL F 1 94 ? 57.046 -24.183 105.622 1.00 13.26 91 VAL F C 1
ATOM 10523 O O . VAL F 1 94 ? 56.388 -23.205 106.015 1.00 14.86 91 VAL F O 1
ATOM 10527 N N . LEU F 1 95 ? 57.544 -24.221 104.391 1.00 12.96 92 LEU F N 1
ATOM 10528 C CA . LEU F 1 95 ? 57.276 -23.077 103.524 1.00 15.55 92 LEU F CA 1
ATOM 10529 C C . LEU F 1 95 ? 55.782 -22.893 103.225 1.00 15.41 92 LEU F C 1
ATOM 10530 O O . LEU F 1 95 ? 55.331 -21.781 103.030 1.00 17.72 92 LEU F O 1
ATOM 10535 N N . GLU F 1 96 ? 55.010 -23.997 103.199 1.00 15.61 93 GLU F N 1
ATOM 10536 C CA . GLU F 1 96 ? 53.555 -23.967 103.033 1.00 16.16 93 GLU F CA 1
ATOM 10537 C C . GLU F 1 96 ? 52.797 -23.539 104.234 1.00 14.94 93 GLU F C 1
ATOM 10538 O O . GLU F 1 96 ? 51.599 -23.370 104.165 1.00 16.63 93 GLU F O 1
ATOM 10544 N N . GLY F 1 97 ? 53.467 -23.472 105.357 1.00 14.47 94 GLY F N 1
ATOM 10545 C CA . GLY F 1 97 ? 52.890 -22.923 106.576 1.00 15.32 94 GLY F CA 1
ATOM 10546 C C . GLY F 1 97 ? 53.039 -23.734 107.828 1.00 15.22 94 GLY F C 1
ATOM 10547 O O . GLY F 1 97 ? 52.661 -23.227 108.927 1.00 13.03 94 GLY F O 1
ATOM 10548 N N . MET F 1 98 ? 53.570 -24.960 107.746 1.00 13.93 95 MET F N 1
ATOM 10549 C CA . MET F 1 98 ? 53.717 -25.734 109.007 1.00 14.01 95 MET F CA 1
ATOM 10550 C C . MET F 1 98 ? 54.717 -25.038 109.946 1.00 13.89 95 MET F C 1
ATOM 10551 O O . MET F 1 98 ? 55.754 -24.578 109.536 1.00 15.57 95 MET F O 1
ATOM 10556 N N . GLY F 1 99 ? 54.381 -24.939 111.226 1.00 14.40 96 GLY F N 1
ATOM 10557 C CA . GLY F 1 99 ? 55.270 -24.382 112.204 1.00 12.89 96 GLY F CA 1
ATOM 10558 C C . GLY F 1 99 ? 56.391 -25.338 112.553 1.00 13.46 96 GLY F C 1
ATOM 10559 O O . GLY F 1 99 ? 56.296 -26.623 112.462 1.00 13.18 96 GLY F O 1
ATOM 10560 N N . LEU F 1 100 ? 57.481 -24.759 112.997 1.00 11.83 97 LEU F N 1
ATOM 10561 C CA . LEU F 1 100 ? 58.651 -25.544 113.362 1.00 11.19 97 LEU F CA 1
ATOM 10562 C C . LEU F 1 100 ? 59.308 -25.044 114.643 1.00 13.06 97 LEU F C 1
ATOM 10563 O O . LEU F 1 100 ? 59.672 -23.875 114.712 1.00 13.80 97 LEU F O 1
ATOM 10568 N N . ILE F 1 101 ? 59.434 -25.869 115.667 1.00 13.66 98 ILE F N 1
ATOM 10569 C CA . ILE F 1 101 ? 60.137 -25.459 116.908 1.00 12.72 98 ILE F CA 1
ATOM 10570 C C . ILE F 1 101 ? 61.410 -26.298 117.002 1.00 13.68 98 ILE F C 1
ATOM 10571 O O . ILE F 1 101 ? 61.342 -27.535 117.097 1.00 13.74 98 ILE F O 1
ATOM 10579 N N . VAL F 1 102 ? 62.570 -25.675 116.919 1.00 11.59 99 VAL F N 1
ATOM 10580 C CA . VAL F 1 102 ? 63.827 -26.351 116.952 1.00 12.09 99 VAL F CA 1
ATOM 10581 C C . VAL F 1 102 ? 64.464 -26.195 118.313 1.00 11.82 99 VAL F C 1
ATOM 10582 O O . VAL F 1 102 ? 64.646 -25.038 118.836 1.00 11.87 99 VAL F O 1
ATOM 10586 N N . LEU F 1 103 ? 64.838 -27.318 118.907 1.00 12.29 100 LEU F N 1
ATOM 10587 C CA . LEU F 1 103 ? 65.337 -27.343 120.292 1.00 12.01 100 LEU F CA 1
ATOM 10588 C C . LEU F 1 103 ? 66.795 -27.691 120.385 1.00 11.33 100 LEU F C 1
ATOM 10589 O O . LEU F 1 103 ? 67.288 -28.684 119.827 1.00 13.38 100 LEU F O 1
ATOM 10594 N N . HIS F 1 104 ? 67.504 -26.931 121.203 1.00 11.03 101 HIS F N 1
ATOM 10595 C CA . HIS F 1 104 ? 68.837 -27.193 121.661 1.00 11.46 101 HIS F CA 1
ATOM 10596 C C . HIS F 1 104 ? 69.758 -27.637 120.506 1.00 13.33 101 HIS F C 1
ATOM 10597 O O . HIS F 1 104 ? 70.000 -26.821 119.592 1.00 13.30 101 HIS F O 1
ATOM 10604 N N . SER F 1 105 ? 70.253 -28.881 120.543 1.00 12.07 102 SER F N 1
ATOM 10605 C CA . SER F 1 105 ? 71.202 -29.389 119.550 1.00 13.32 102 SER F CA 1
ATOM 10606 C C . SER F 1 105 ? 70.569 -29.565 118.166 1.00 11.48 102 SER F C 1
ATOM 10607 O O . SER F 1 105 ? 71.272 -29.901 117.174 1.00 12.77 102 SER F O 1
ATOM 10610 N N . GLY F 1 106 ? 69.275 -29.330 118.072 1.00 11.05 103 GLY F N 1
ATOM 10611 C CA . GLY F 1 106 ? 68.517 -29.154 116.831 1.00 12.67 103 GLY F CA 1
ATOM 10612 C C . GLY F 1 106 ? 69.056 -28.028 115.961 1.00 13.57 103 GLY F C 1
ATOM 10613 O O . GLY F 1 106 ? 68.790 -28.024 114.743 1.00 14.36 103 GLY F O 1
ATOM 10614 N N . HIS F 1 107 ? 69.908 -27.177 116.555 1.00 12.71 104 HIS F N 1
ATOM 10615 C CA . HIS F 1 107 ? 70.560 -26.089 115.732 1.00 13.89 104 HIS F CA 1
ATOM 10616 C C . HIS F 1 107 ? 71.429 -26.638 114.626 1.00 15.18 104 HIS F C 1
ATOM 10617 O O . HIS F 1 107 ? 71.625 -25.954 113.622 1.00 15.31 104 HIS F O 1
ATOM 10624 N N . PHE F 1 108 ? 71.940 -27.876 114.763 1.00 14.73 105 PHE F N 1
ATOM 10625 C CA . PHE F 1 108 ? 72.756 -28.523 113.704 1.00 15.48 105 PHE F CA 1
ATOM 10626 C C . PHE F 1 108 ? 72.013 -29.554 112.924 1.00 15.07 105 PHE F C 1
ATOM 10627 O O . PHE F 1 108 ? 72.660 -30.240 112.144 1.00 15.93 105 PHE F O 1
ATOM 10635 N N . SER F 1 109 ? 70.686 -29.564 113.011 1.00 14.37 106 SER F N 1
ATOM 10636 C CA . SER F 1 109 ? 69.834 -30.451 112.232 1.00 14.36 106 SER F CA 1
ATOM 10637 C C . SER F 1 109 ? 69.906 -30.031 110.766 1.00 13.72 106 SER F C 1
ATOM 10638 O O . SER F 1 109 ? 70.088 -28.861 110.450 1.00 11.59 106 SER F O 1
ATOM 10641 N N . LYS F 1 110 ? 69.830 -31.000 109.883 1.00 12.96 107 LYS F N 1
ATOM 10642 C CA . LYS F 1 110 ? 69.730 -30.678 108.457 1.00 12.71 107 LYS F CA 1
ATOM 10643 C C . LYS F 1 110 ? 68.593 -29.706 108.132 1.00 12.51 107 LYS F C 1
ATOM 10644 O O . LYS F 1 110 ? 68.786 -28.751 107.343 1.00 13.79 107 LYS F O 1
ATOM 10650 N N . ILE F 1 111 ? 67.423 -29.874 108.733 1.00 11.41 108 ILE F N 1
ATOM 10651 C CA . ILE F 1 111 ? 66.282 -29.027 108.451 1.00 12.37 108 ILE F CA 1
ATOM 10652 C C . ILE F 1 111 ? 66.555 -27.584 108.894 1.00 11.47 108 ILE F C 1
ATOM 10653 O O . ILE F 1 111 ? 66.290 -26.645 108.148 1.00 13.90 108 ILE F O 1
ATOM 10658 N N . PHE F 1 112 ? 67.021 -27.417 110.125 1.00 12.81 109 PHE F N 1
ATOM 10659 C CA . PHE F 1 112 ? 67.293 -26.016 110.596 1.00 12.54 109 PHE F CA 1
ATOM 10660 C C . PHE F 1 112 ? 68.375 -25.345 109.746 1.00 14.13 109 PHE F C 1
ATOM 10661 O O . PHE F 1 112 ? 68.188 -24.192 109.260 1.00 13.67 109 PHE F O 1
ATOM 10669 N N . LYS F 1 113 ? 69.479 -26.041 109.499 1.00 14.17 110 LYS F N 1
ATOM 10670 C CA . LYS F 1 113 ? 70.562 -25.525 108.632 1.00 15.66 110 LYS F CA 1
ATOM 10671 C C . LYS F 1 113 ? 70.082 -25.136 107.229 1.00 15.04 110 LYS F C 1
ATOM 10672 O O . LYS F 1 113 ? 70.432 -24.044 106.705 1.00 13.83 110 LYS F O 1
ATOM 10678 N N . LYS F 1 114 ? 69.203 -25.967 106.666 1.00 15.84 111 LYS F N 1
ATOM 10679 C CA . LYS F 1 114 ? 68.630 -25.694 105.331 1.00 15.14 111 LYS F CA 1
ATOM 10680 C C . LYS F 1 114 ? 67.769 -24.428 105.316 1.00 15.64 111 LYS F C 1
ATOM 10681 O O . LYS F 1 114 ? 67.951 -23.555 104.455 1.00 15.29 111 LYS F O 1
ATOM 10687 N N . LEU F 1 115 ? 66.927 -24.242 106.328 1.00 13.37 112 LEU F N 1
ATOM 10688 C CA . LEU F 1 115 ? 66.115 -23.048 106.490 1.00 13.15 112 LEU F CA 1
ATOM 10689 C C . LEU F 1 115 ? 66.881 -21.791 106.761 1.00 13.27 112 LEU F C 1
ATOM 10690 O O . LEU F 1 115 ? 66.439 -20.721 106.288 1.00 15.23 112 LEU F O 1
ATOM 10695 N N . MET F 1 116 ? 67.993 -21.899 107.491 1.00 13.37 113 MET F N 1
ATOM 10696 C CA . MET F 1 116 ? 68.754 -20.742 107.921 1.00 13.98 113 MET F CA 1
ATOM 10697 C C . MET F 1 116 ? 69.674 -20.333 106.796 1.00 15.44 113 MET F C 1
ATOM 10698 O O . MET F 1 116 ? 69.967 -19.166 106.681 1.00 14.49 113 MET F O 1
ATOM 10703 N N . GLY F 1 117 ? 70.230 -21.293 106.068 1.00 15.42 114 GLY F N 1
ATOM 10704 C CA . GLY F 1 117 ? 71.237 -20.949 105.018 1.00 15.43 114 GLY F CA 1
ATOM 10705 C C . GLY F 1 117 ? 72.639 -20.587 105.495 1.00 16.61 114 GLY F C 1
ATOM 10706 O O . GLY F 1 117 ? 73.475 -20.107 104.741 1.00 16.48 114 GLY F O 1
ATOM 10707 N N . THR F 1 118 ? 72.939 -20.854 106.781 1.00 15.43 115 THR F N 1
ATOM 10708 C CA . THR F 1 118 ? 74.217 -20.637 107.391 1.00 15.10 115 THR F CA 1
ATOM 10709 C C . THR F 1 118 ? 74.665 -21.953 108.090 1.00 16.45 115 THR F C 1
ATOM 10710 O O . THR F 1 118 ? 73.955 -22.977 108.063 1.00 18.13 115 THR F O 1
ATOM 10714 N N . THR F 1 119 ? 75.836 -21.949 108.714 1.00 15.89 116 THR F N 1
ATOM 10715 C CA . THR F 1 119 ? 76.316 -23.208 109.315 1.00 15.14 116 THR F CA 1
ATOM 10716 C C . THR F 1 119 ? 75.613 -23.535 110.608 1.00 14.73 116 THR F C 1
ATOM 10717 O O . THR F 1 119 ? 75.612 -24.655 111.009 1.00 16.10 116 THR F O 1
ATOM 10721 N N . CYS F 1 120 ? 75.099 -22.505 111.253 1.00 14.25 117 CYS F N 1
ATOM 10722 C CA . CYS F 1 120 ? 74.472 -22.647 112.581 1.00 15.27 117 CYS F CA 1
ATOM 10723 C C . CYS F 1 120 ? 75.451 -23.159 113.606 1.00 14.84 117 CYS F C 1
ATOM 10724 O O . CYS F 1 120 ? 75.039 -23.702 114.658 1.00 16.80 117 CYS F O 1
ATOM 10727 N N . ASN F 1 121 ? 76.725 -22.929 113.377 1.00 14.67 118 ASN F N 1
ATOM 10728 C CA . ASN F 1 121 ? 77.761 -23.282 114.293 1.00 14.84 118 ASN F CA 1
ATOM 10729 C C . ASN F 1 121 ? 77.768 -22.280 115.444 1.00 14.38 118 ASN F C 1
ATOM 10730 O O . ASN F 1 121 ? 77.088 -21.283 115.382 1.00 13.45 118 ASN F O 1
ATOM 10735 N N . LEU F 1 122 ? 78.532 -22.612 116.454 1.00 14.62 119 LEU F N 1
ATOM 10736 C CA . LEU F 1 122 ? 78.515 -21.864 117.736 1.00 14.33 119 LEU F CA 1
ATOM 10737 C C . LEU F 1 122 ? 79.671 -22.330 118.620 1.00 15.81 119 LEU F C 1
ATOM 10738 O O . LEU F 1 122 ? 80.317 -23.320 118.316 1.00 15.76 119 LEU F O 1
ATOM 10743 N N . LYS F 1 123 ? 79.917 -21.637 119.739 1.00 15.05 120 LYS F N 1
ATOM 10744 C CA . LYS F 1 123 ? 80.837 -22.120 120.759 1.00 16.05 120 LYS F CA 1
ATOM 10745 C C . LYS F 1 123 ? 80.014 -22.941 121.750 1.00 14.25 120 LYS F C 1
ATOM 10746 O O . LYS F 1 123 ? 78.839 -22.708 121.905 1.00 14.09 120 LYS F O 1
ATOM 10752 N N . TRP F 1 124 ? 80.628 -23.902 122.389 1.00 14.88 121 TRP F N 1
ATOM 10753 C CA . TRP F 1 124 ? 79.935 -24.756 123.361 1.00 15.90 121 TRP F CA 1
ATOM 10754 C C . TRP F 1 124 ? 80.863 -25.328 124.436 1.00 15.32 121 TRP F C 1
ATOM 10755 O O . TRP F 1 124 ? 82.079 -25.331 124.313 1.00 15.70 121 TRP F O 1
ATOM 10766 N N . ARG F 1 125 ? 80.284 -25.824 125.534 1.00 16.20 122 ARG F N 1
ATOM 10767 C CA . ARG F 1 125 ? 81.081 -26.416 126.557 1.00 17.17 122 ARG F CA 1
ATOM 10768 C C . ARG F 1 125 ? 80.126 -27.158 127.426 1.00 17.41 122 ARG F C 1
ATOM 10769 O O . ARG F 1 125 ? 79.076 -26.634 127.720 1.00 18.64 122 ARG F O 1
ATOM 10777 N N . GLU F 1 126 ? 80.479 -28.361 127.840 1.00 19.57 123 GLU F N 1
ATOM 10778 C CA . GLU F 1 126 ? 79.648 -29.168 128.748 1.00 20.36 123 GLU F CA 1
ATOM 10779 C C . GLU F 1 126 ? 80.346 -29.134 130.095 1.00 20.47 123 GLU F C 1
ATOM 10780 O O . GLU F 1 126 ? 81.301 -29.858 130.320 1.00 21.23 123 GLU F O 1
ATOM 10786 N N . ALA F 1 127 ? 79.918 -28.227 130.974 1.00 19.85 124 ALA F N 1
ATOM 10787 C CA . ALA F 1 127 ? 80.552 -28.037 132.282 1.00 19.85 124 ALA F CA 1
ATOM 10788 C C . ALA F 1 127 ? 79.575 -27.890 133.446 1.00 20.50 124 ALA F C 1
ATOM 10789 O O . ALA F 1 127 ? 79.968 -27.338 134.493 1.00 20.26 124 ALA F O 1
ATOM 10791 N N . ASP F 1 128 ? 78.343 -28.373 133.282 1.00 20.64 125 ASP F N 1
ATOM 10792 C CA . ASP F 1 128 ? 77.293 -28.287 134.283 1.00 20.69 125 ASP F CA 1
ATOM 10793 C C . ASP F 1 128 ? 77.112 -26.852 134.777 1.00 20.13 125 ASP F C 1
ATOM 10794 O O . ASP F 1 128 ? 77.067 -26.633 135.966 1.00 21.67 125 ASP F O 1
ATOM 10799 N N . GLU F 1 129 ? 77.014 -25.864 133.905 1.00 19.20 126 GLU F N 1
ATOM 10800 C CA . GLU F 1 129 ? 77.051 -24.478 134.424 1.00 17.75 126 GLU F CA 1
ATOM 10801 C C . GLU F 1 129 ? 75.691 -23.833 134.433 1.00 16.63 126 GLU F C 1
ATOM 10802 O O . GLU F 1 129 ? 74.787 -24.306 133.789 1.00 15.62 126 GLU F O 1
ATOM 10808 N N . LYS F 1 130 ? 75.533 -22.746 135.192 1.00 15.17 127 LYS F N 1
ATOM 10809 C CA . LYS F 1 130 ? 74.276 -22.032 135.299 1.00 16.88 127 LYS F CA 1
ATOM 10810 C C . LYS F 1 130 ? 73.956 -21.230 134.085 1.00 15.47 127 LYS F C 1
ATOM 10811 O O . LYS F 1 130 ? 74.838 -20.623 133.519 1.00 15.61 127 LYS F O 1
ATOM 10817 N N . GLU F 1 131 ? 72.701 -21.261 133.666 1.00 15.96 128 GLU F N 1
ATOM 10818 C CA . GLU F 1 131 ? 72.191 -20.457 132.506 1.00 15.29 128 GLU F CA 1
ATOM 10819 C C . GLU F 1 131 ? 71.008 -19.642 133.007 1.00 15.94 128 GLU F C 1
ATOM 10820 O O . GLU F 1 131 ? 70.128 -20.147 133.722 1.00 16.75 128 GLU F O 1
ATOM 10826 N N . ARG F 1 132 ? 70.965 -18.351 132.701 1.00 14.88 129 ARG F N 1
ATOM 10827 C CA . ARG F 1 132 ? 69.795 -17.570 132.983 1.00 14.37 129 ARG F CA 1
ATOM 10828 C C . ARG F 1 132 ? 69.290 -17.012 131.653 1.00 12.95 129 ARG F C 1
ATOM 10829 O O . ARG F 1 132 ? 70.027 -16.286 131.013 1.00 13.20 129 ARG F O 1
ATOM 10837 N N . LEU F 1 133 ? 68.071 -17.338 131.250 1.00 14.01 130 LEU F N 1
ATOM 10838 C CA . LEU F 1 133 ? 67.491 -16.937 129.947 1.00 13.43 130 LEU F CA 1
ATOM 10839 C C . LEU F 1 133 ? 66.668 -15.683 130.211 1.00 13.69 130 LEU F C 1
ATOM 10840 O O . LEU F 1 133 ? 65.604 -15.728 130.871 1.00 14.49 130 LEU F O 1
ATOM 10845 N N . TRP F 1 134 ? 67.212 -14.536 129.821 1.00 11.37 131 TRP F N 1
ATOM 10846 C CA . TRP F 1 134 ? 66.521 -13.301 130.048 1.00 13.95 131 TRP F CA 1
ATOM 10847 C C . TRP F 1 134 ? 65.532 -12.997 128.946 1.00 15.13 131 TRP F C 1
ATOM 10848 O O . TRP F 1 134 ? 65.879 -13.060 127.729 1.00 13.86 131 TRP F O 1
ATOM 10859 N N . VAL F 1 135 ? 64.325 -12.593 129.318 1.00 14.39 132 VAL F N 1
ATOM 10860 C CA . VAL F 1 135 ? 63.324 -12.127 128.339 1.00 14.64 132 VAL F CA 1
ATOM 10861 C C . VAL F 1 135 ? 63.647 -10.743 127.777 1.00 15.12 132 VAL F C 1
ATOM 10862 O O . VAL F 1 135 ? 63.820 -9.791 128.550 1.00 13.62 132 VAL F O 1
ATOM 10866 N N . VAL F 1 136 ? 63.707 -10.657 126.471 1.00 14.82 133 VAL F N 1
ATOM 10867 C CA . VAL F 1 136 ? 63.942 -9.385 125.804 1.00 15.97 133 VAL F CA 1
ATOM 10868 C C . VAL F 1 136 ? 62.807 -8.925 124.847 1.00 16.65 133 VAL F C 1
ATOM 10869 O O . VAL F 1 136 ? 62.907 -7.909 124.156 1.00 17.48 133 VAL F O 1
ATOM 10873 N N . ALA F 1 137 ? 61.716 -9.666 124.781 1.00 14.86 134 ALA F N 1
ATOM 10874 C CA . ALA F 1 137 ? 60.534 -9.348 123.995 1.00 15.43 134 ALA F CA 1
ATOM 10875 C C . ALA F 1 137 ? 59.384 -9.650 124.945 1.00 16.90 134 ALA F C 1
ATOM 10876 O O . ALA F 1 137 ? 58.709 -10.650 124.853 1.00 16.69 134 ALA F O 1
ATOM 10878 N N . PRO F 1 138 ? 59.167 -8.791 125.936 1.00 16.05 135 PRO F N 1
ATOM 10879 C CA . PRO F 1 138 ? 58.263 -9.127 127.040 1.00 16.20 135 PRO F CA 1
ATOM 10880 C C . PRO F 1 138 ? 56.757 -9.092 126.698 1.00 15.92 135 PRO F C 1
ATOM 10881 O O . PRO F 1 138 ? 55.939 -9.525 127.508 1.00 18.39 135 PRO F O 1
ATOM 10885 N N . GLY F 1 139 ? 56.427 -8.625 125.517 1.00 15.54 136 GLY F N 1
ATOM 10886 C CA . GLY F 1 139 ? 55.060 -8.639 125.026 1.00 16.90 136 GLY F CA 1
ATOM 10887 C C . GLY F 1 139 ? 54.761 -9.803 124.058 1.00 18.11 136 GLY F C 1
ATOM 10888 O O . GLY F 1 139 ? 53.617 -9.939 123.593 1.00 20.37 136 GLY F O 1
ATOM 10889 N N . HIS F 1 140 ? 55.745 -10.649 123.810 1.00 17.68 137 HIS F N 1
ATOM 10890 C CA . HIS F 1 140 ? 55.611 -11.661 122.781 1.00 16.24 137 HIS F CA 1
ATOM 10891 C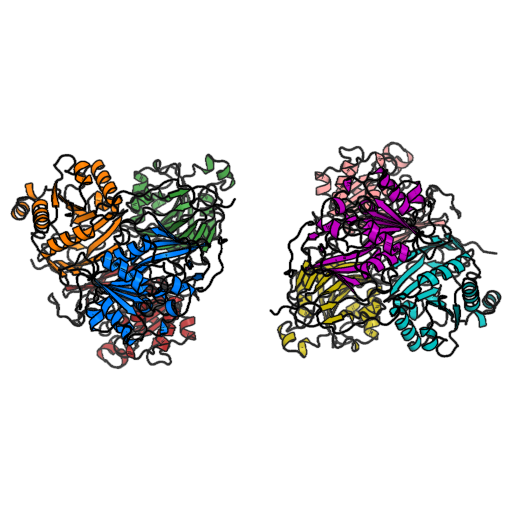 C . HIS F 1 140 ? 54.791 -12.807 123.319 1.00 16.07 137 HIS F C 1
ATOM 10892 O O . HIS F 1 140 ? 54.983 -13.189 124.474 1.00 15.46 137 HIS F O 1
ATOM 10899 N N . PRO F 1 141 ? 53.854 -13.345 122.530 1.00 16.80 138 PRO F N 1
ATOM 10900 C CA . PRO F 1 141 ? 53.073 -14.523 122.979 1.00 16.78 138 PRO F CA 1
ATOM 10901 C C . PRO F 1 141 ? 53.906 -15.721 123.504 1.00 15.32 138 PRO F C 1
ATOM 10902 O O . PRO F 1 141 ? 53.424 -16.500 124.382 1.00 15.08 138 PRO F O 1
ATOM 10906 N N . ILE F 1 142 ? 55.154 -15.896 123.047 1.00 14.89 139 ILE F N 1
ATOM 10907 C CA . ILE F 1 142 ? 55.982 -17.027 123.472 1.00 14.78 139 ILE F CA 1
ATOM 10908 C C . ILE F 1 142 ? 56.335 -16.931 124.986 1.00 15.20 139 ILE F C 1
ATOM 10909 O O . ILE F 1 142 ? 56.486 -17.927 125.655 1.00 13.53 139 ILE F O 1
ATOM 10914 N N . VAL F 1 143 ? 56.361 -15.701 125.518 1.00 15.25 140 VAL F N 1
ATOM 10915 C CA . VAL F 1 143 ? 56.673 -15.540 126.940 1.00 16.19 140 VAL F CA 1
ATOM 10916 C C . VAL F 1 143 ? 55.452 -15.263 127.802 1.00 16.64 140 VAL F C 1
ATOM 10917 O O . VAL F 1 143 ? 55.611 -14.828 128.979 1.00 16.66 140 VAL F O 1
ATOM 10921 N N . GLU F 1 144 ? 54.249 -15.607 127.318 1.00 17.30 141 GLU F N 1
ATOM 10922 C CA . GLU F 1 144 ? 53.052 -15.536 128.173 1.00 18.64 141 GLU F CA 1
ATOM 10923 C C . GLU F 1 144 ? 53.279 -16.370 129.419 1.00 18.75 141 GLU F C 1
ATOM 10924 O O . GLU F 1 144 ? 53.549 -17.560 129.355 1.00 18.67 141 GLU F O 1
ATOM 10930 N N . GLY F 1 145 ? 53.132 -15.739 130.596 1.00 19.83 142 GLY F N 1
ATOM 10931 C CA . GLY F 1 145 ? 53.258 -16.495 131.833 1.00 20.35 142 GLY F CA 1
ATOM 10932 C C . GLY F 1 145 ? 54.677 -16.683 132.332 1.00 21.91 142 GLY F C 1
ATOM 10933 O O . GLY F 1 145 ? 54.917 -17.361 133.333 1.00 23.38 142 GLY F O 1
ATOM 10934 N N . ILE F 1 146 ? 55.640 -16.110 131.634 1.00 20.45 143 ILE F N 1
ATOM 10935 C CA . ILE F 1 146 ? 57.018 -16.275 132.005 1.00 20.89 143 ILE F CA 1
ATOM 10936 C C . ILE F 1 146 ? 57.437 -15.017 132.746 1.00 21.77 143 ILE F C 1
ATOM 10937 O O . ILE F 1 146 ? 56.991 -13.949 132.386 1.00 23.72 143 ILE F O 1
ATOM 10942 N N . GLY F 1 147 ? 58.295 -15.115 133.744 1.00 21.87 144 GLY F N 1
ATOM 10943 C CA . GLY F 1 147 ? 58.730 -13.899 134.499 1.00 21.14 144 GLY F CA 1
ATOM 10944 C C . GLY F 1 147 ? 59.853 -13.254 133.716 1.00 21.17 144 GLY F C 1
ATOM 10945 O O . GLY F 1 147 ? 59.975 -13.526 132.500 1.00 21.25 144 GLY F O 1
ATOM 10946 N N . PRO F 1 148 ? 60.680 -12.430 134.357 1.00 19.72 145 PRO F N 1
ATOM 10947 C CA . PRO F 1 148 ? 61.761 -11.726 133.662 1.00 19.06 145 PRO F CA 1
ATOM 10948 C C . PRO F 1 148 ? 62.899 -12.633 133.106 1.00 17.66 145 PRO F C 1
ATOM 10949 O O . PRO F 1 148 ? 63.559 -12.274 132.118 1.00 16.01 145 PRO F O 1
ATOM 10953 N N . TYR F 1 149 ? 63.061 -13.833 133.692 1.00 16.18 146 TYR F N 1
ATOM 10954 C CA . TYR F 1 149 ? 64.044 -14.789 133.246 1.00 14.66 146 TYR F CA 1
ATOM 10955 C C . TYR F 1 149 ? 63.633 -16.197 133.659 1.00 15.31 146 TYR F C 1
ATOM 10956 O O . TYR F 1 149 ? 62.820 -16.355 134.581 1.00 13.66 146 TYR F O 1
ATOM 10965 N N . ILE F 1 150 ? 64.240 -17.163 133.009 1.00 14.87 147 ILE F N 1
ATOM 10966 C CA . ILE F 1 150 ? 64.203 -18.589 133.409 1.00 15.21 147 ILE F CA 1
ATOM 10967 C C . ILE F 1 150 ? 65.620 -18.943 133.865 1.00 15.73 147 ILE F C 1
ATOM 10968 O O . ILE F 1 150 ? 66.588 -18.681 133.173 1.00 17.94 147 ILE F O 1
ATOM 10973 N N . GLU F 1 151 ? 65.759 -19.565 135.012 1.00 15.60 148 GLU F N 1
ATOM 10974 C CA . GLU F 1 151 ? 67.046 -19.946 135.521 1.00 16.22 148 GLU F CA 1
ATOM 10975 C C . GLU F 1 151 ? 67.125 -21.446 135.512 1.00 18.46 148 GLU F C 1
ATOM 10976 O O . GLU F 1 151 ? 66.220 -22.188 136.035 1.00 18.71 148 GLU F O 1
ATOM 10982 N N . LEU F 1 152 ? 68.199 -21.905 134.893 1.00 16.43 149 LEU F N 1
ATOM 10983 C CA . LEU F 1 152 ? 68.530 -23.309 134.833 1.00 16.47 149 LEU F CA 1
ATOM 10984 C C . LEU F 1 152 ? 69.805 -23.573 135.623 1.00 17.02 149 LEU F C 1
ATOM 10985 O O . LEU F 1 152 ? 70.870 -23.015 135.368 1.00 17.25 149 LEU F O 1
ATOM 10990 N N . GLU F 1 153 ? 69.696 -24.425 136.648 1.00 17.06 150 GLU F N 1
ATOM 10991 C CA . GLU F 1 153 ? 70.837 -24.647 137.498 1.00 18.49 150 GLU F CA 1
ATOM 10992 C C . GLU F 1 153 ? 72.021 -25.270 136.836 1.00 18.26 150 GLU F C 1
ATOM 10993 O O . GLU F 1 153 ? 73.151 -24.979 137.232 1.00 17.11 150 GLU F O 1
ATOM 10999 N N . GLN F 1 154 ? 71.797 -26.139 135.844 1.00 17.19 151 GLN F N 1
ATOM 11000 C CA . GLN F 1 154 ? 72.892 -26.737 135.123 1.00 19.10 151 GLN F CA 1
ATOM 11001 C C . GLN F 1 154 ? 72.459 -26.891 133.673 1.00 17.44 151 GLN F C 1
ATOM 11002 O O . GLN F 1 154 ? 71.331 -27.314 133.417 1.00 17.96 151 GLN F O 1
ATOM 11008 N N . GLU F 1 155 ? 73.319 -26.491 132.752 1.00 17.11 152 GLU F N 1
ATOM 11009 C CA . GLU F 1 155 ? 73.064 -26.722 131.304 1.00 17.22 152 GLU F CA 1
ATOM 11010 C C . GLU F 1 155 ? 74.401 -26.742 130.558 1.00 17.47 152 GLU F C 1
ATOM 11011 O O . GLU F 1 155 ? 75.470 -26.519 131.129 1.00 18.13 152 GLU F O 1
ATOM 11017 N N . GLU F 1 156 ? 74.338 -27.080 129.269 1.00 17.63 153 GLU F N 1
ATOM 11018 C CA . GLU F 1 156 ? 75.487 -27.002 128.398 1.00 17.76 153 GLU F CA 1
ATOM 11019 C C . GLU F 1 156 ? 75.508 -25.599 127.848 1.00 17.27 153 GLU F C 1
ATOM 11020 O O . GLU F 1 156 ? 74.497 -25.123 127.385 1.00 20.12 153 GLU F O 1
ATOM 11026 N N . MET F 1 157 ? 76.647 -24.945 127.895 1.00 16.19 154 MET F N 1
ATOM 11027 C CA . MET F 1 157 ? 76.779 -23.608 127.361 1.00 14.89 154 MET F CA 1
ATOM 11028 C C . MET F 1 157 ? 76.779 -23.689 125.825 1.00 14.38 154 MET F C 1
ATOM 11029 O O . MET F 1 157 ? 77.474 -24.521 125.288 1.00 15.06 154 MET F O 1
ATOM 11034 N N . TYR F 1 158 ? 76.029 -22.787 125.187 1.00 14.10 155 TYR F N 1
ATOM 11035 C CA . TYR F 1 158 ? 76.271 -22.438 123.762 1.00 12.09 155 TYR F CA 1
ATOM 11036 C C . TYR F 1 158 ? 76.590 -20.935 123.845 1.00 13.24 155 TYR F C 1
ATOM 11037 O O . TYR F 1 158 ? 75.990 -20.223 124.688 1.00 12.59 155 TYR F O 1
ATOM 11046 N N . GLY F 1 159 ? 77.430 -20.445 122.968 1.00 13.76 156 GLY F N 1
ATOM 11047 C CA . GLY F 1 159 ? 77.829 -19.043 123.049 1.00 12.83 156 GLY F CA 1
ATOM 11048 C C . GLY F 1 159 ? 77.923 -18.419 121.703 1.00 13.75 156 GLY F C 1
ATOM 11049 O O . GLY F 1 159 ? 78.224 -19.069 120.727 1.00 13.65 156 GLY F O 1
ATOM 11050 N N . GLU F 1 160 ? 77.749 -17.106 121.678 1.00 12.73 157 GLU F N 1
ATOM 11051 C CA . GLU F 1 160 ? 77.996 -16.335 120.453 1.00 13.02 157 GLU F CA 1
ATOM 11052 C C . GLU F 1 160 ? 79.460 -16.360 120.040 1.00 14.09 157 GLU F C 1
ATOM 11053 O O . GLU F 1 160 ? 80.362 -16.447 120.899 1.00 15.16 157 GLU F O 1
ATOM 11059 N N . PHE F 1 161 ? 79.772 -16.205 118.738 1.00 14.45 158 PHE F N 1
ATOM 11060 C CA . PHE F 1 161 ? 78.818 -16.005 117.689 1.00 14.30 158 PHE F CA 1
ATOM 11061 C C . PHE F 1 161 ? 78.137 -17.297 117.230 1.00 14.03 158 PHE F C 1
ATOM 11062 O O . PHE F 1 161 ? 78.834 -18.253 116.859 1.00 15.64 158 PHE F O 1
ATOM 11070 N N . PHE F 1 162 ? 76.822 -17.205 117.165 1.00 13.76 159 PHE F N 1
ATOM 11071 C CA . PHE F 1 162 ? 75.891 -18.280 116.682 1.00 14.94 159 PHE F CA 1
ATOM 11072 C C . PHE F 1 162 ? 75.628 -17.900 115.202 1.00 14.89 159 PHE F C 1
ATOM 11073 O O . PHE F 1 162 ? 75.091 -16.805 114.894 1.00 13.25 159 PHE F O 1
ATOM 11081 N N . ASP F 1 163 ? 76.068 -18.759 114.304 1.00 14.28 160 ASP F N 1
ATOM 11082 C CA . ASP F 1 163 ? 76.048 -18.410 112.870 1.00 14.41 160 ASP F CA 1
ATOM 11083 C C . ASP F 1 163 ? 74.640 -18.649 112.319 1.00 15.21 160 ASP F C 1
ATOM 11084 O O . ASP F 1 163 ? 74.402 -19.645 111.583 1.00 15.23 160 ASP F O 1
ATOM 11089 N N . ILE F 1 164 ? 73.722 -17.765 112.646 1.00 14.09 161 ILE F N 1
ATOM 11090 C CA . ILE F 1 164 ? 72.368 -17.718 112.135 1.00 15.02 161 ILE F CA 1
ATOM 11091 C C . ILE F 1 164 ? 72.134 -16.387 111.402 1.00 15.51 161 ILE F C 1
ATOM 11092 O O . ILE F 1 164 ? 72.729 -15.358 111.767 1.00 14.83 161 ILE F O 1
ATOM 11097 N N . PRO F 1 165 ? 71.161 -16.355 110.493 1.00 15.88 162 PRO F N 1
ATOM 11098 C CA . PRO F 1 165 ? 70.651 -15.080 110.038 1.00 16.90 162 PRO F CA 1
ATOM 11099 C C . PRO F 1 165 ? 70.054 -14.327 111.236 1.00 18.02 162 PRO F C 1
ATOM 11100 O O . PRO F 1 165 ? 69.570 -14.928 112.208 1.00 17.24 162 PRO F O 1
ATOM 11104 N N . GLU F 1 166 ? 70.096 -13.004 111.173 1.00 18.40 163 GLU F N 1
ATOM 11105 C CA . GLU F 1 166 ? 69.495 -12.221 112.261 1.00 18.46 163 GLU F CA 1
ATOM 11106 C C . GLU F 1 166 ? 68.012 -12.612 112.388 1.00 19.07 163 GLU F C 1
ATOM 11107 O O . GLU F 1 166 ? 67.293 -12.766 111.425 1.00 18.54 163 GLU F O 1
ATOM 11113 N N . PRO F 1 167 ? 67.575 -12.987 113.588 1.00 19.23 164 PRO F N 1
ATOM 11114 C CA . PRO F 1 167 ? 66.196 -13.454 113.750 1.00 18.85 164 PRO F CA 1
ATOM 11115 C C . PRO F 1 167 ? 65.188 -12.383 113.419 1.00 18.89 164 PRO F C 1
ATOM 11116 O O . PRO F 1 167 ? 65.500 -11.161 113.644 1.00 18.38 164 PRO F O 1
ATOM 11120 N N . ASP F 1 168 ? 63.979 -12.792 113.072 1.00 17.78 165 ASP F N 1
ATOM 11121 C CA . ASP F 1 168 ? 62.872 -11.879 113.005 1.00 20.07 165 ASP F CA 1
ATOM 11122 C C . ASP F 1 168 ? 62.743 -11.180 114.338 1.00 19.67 165 ASP F C 1
ATOM 11123 O O . ASP F 1 168 ? 62.569 -10.015 114.408 1.00 16.99 165 ASP F O 1
ATOM 11128 N N . GLU F 1 169 ? 62.763 -11.947 115.420 1.00 17.69 166 GLU F N 1
ATOM 11129 C CA . GLU F 1 169 ? 62.736 -11.358 116.765 1.00 19.29 166 GLU F CA 1
ATOM 11130 C C . GLU F 1 169 ? 63.576 -12.202 117.689 1.00 17.82 166 GLU F C 1
ATOM 11131 O O . GLU F 1 169 ? 63.581 -13.425 117.573 1.00 15.60 166 GLU F O 1
ATOM 11142 N N . THR F 1 170 ? 64.266 -11.560 118.631 1.00 17.21 167 THR F N 1
ATOM 11143 C CA . THR F 1 170 ? 65.024 -12.225 119.663 1.00 16.63 167 THR F CA 1
ATOM 11144 C C . THR F 1 170 ? 64.115 -12.110 120.895 1.00 17.40 167 THR F C 1
ATOM 11145 O O . THR F 1 170 ? 63.650 -11.017 121.280 1.00 14.84 167 THR F O 1
ATOM 11149 N N . ILE F 1 171 ? 63.822 -13.259 121.442 1.00 15.38 168 ILE F N 1
ATOM 11150 C CA . ILE F 1 171 ? 62.932 -13.394 122.575 1.00 15.63 168 ILE F CA 1
ATOM 11151 C C . ILE F 1 171 ? 63.656 -13.570 123.916 1.00 14.18 168 ILE F C 1
ATOM 11152 O O . ILE F 1 171 ? 63.205 -13.042 124.951 1.00 15.14 168 ILE F O 1
ATOM 11157 N N . PHE F 1 172 ? 64.713 -14.367 123.946 1.00 14.90 169 PHE F N 1
ATOM 11158 C CA . PHE F 1 172 ? 65.534 -14.603 125.097 1.00 14.67 169 PHE F CA 1
ATOM 11159 C C . PHE F 1 172 ? 67.000 -14.428 124.738 1.00 15.15 169 PHE F C 1
ATOM 11160 O O . PHE F 1 172 ? 67.451 -14.813 123.621 1.00 13.71 169 PHE F O 1
ATOM 11168 N N . ILE F 1 173 ? 67.747 -13.906 125.685 1.00 12.57 170 ILE F N 1
ATOM 11169 C CA . ILE F 1 173 ? 69.183 -13.871 125.658 1.00 13.56 170 ILE F CA 1
ATOM 11170 C C . ILE F 1 173 ? 69.672 -14.525 126.914 1.00 13.08 170 ILE F C 1
ATOM 11171 O O . ILE F 1 173 ? 69.281 -14.121 128.051 1.00 11.04 170 ILE F O 1
ATOM 11176 N N . SER F 1 174 ? 70.535 -15.528 126.764 1.00 13.31 171 SER F N 1
ATOM 11177 C CA . SER F 1 174 ? 71.080 -16.298 127.898 1.00 13.93 171 SER F CA 1
ATOM 11178 C C . SER F 1 174 ? 72.383 -15.718 128.391 1.00 12.45 171 SER F C 1
ATOM 11179 O O . SER F 1 174 ? 73.232 -15.255 127.608 1.00 12.67 171 SER F O 1
ATOM 11182 N N . TRP F 1 175 ? 72.515 -15.702 129.701 1.00 11.61 172 TRP F N 1
ATOM 11183 C CA . TRP F 1 175 ? 73.766 -15.484 130.424 1.00 12.30 172 TRP F CA 1
ATOM 11184 C C . TRP F 1 175 ? 74.302 -16.855 130.917 1.00 13.81 172 TRP F C 1
ATOM 11185 O O . TRP F 1 175 ? 73.552 -17.606 131.511 1.00 13.24 172 TRP F O 1
ATOM 11196 N N . PHE F 1 176 ? 75.571 -17.167 130.653 1.00 13.76 173 PHE F N 1
ATOM 11197 C CA . PHE F 1 176 ? 76.172 -18.364 131.223 1.00 13.55 173 PHE F CA 1
ATOM 11198 C C . PHE F 1 176 ? 77.226 -18.043 132.279 1.00 12.99 173 PHE F C 1
ATOM 11199 O O . PHE F 1 176 ? 77.962 -17.079 132.191 1.00 13.76 173 PHE F O 1
ATOM 11207 N N . GLU F 1 177 ? 77.278 -18.873 133.315 1.00 13.91 174 GLU F N 1
ATOM 11208 C CA . GLU F 1 177 ? 78.277 -18.772 134.355 1.00 13.11 174 GLU F CA 1
ATOM 11209 C C . GLU F 1 177 ? 79.702 -18.611 133.873 1.00 13.99 174 GLU F C 1
ATOM 11210 O O . GLU F 1 177 ? 80.480 -17.883 134.473 1.00 13.50 174 GLU F O 1
ATOM 11216 N N . GLY F 1 178 ? 80.088 -19.287 132.771 1.00 14.05 175 GLY F N 1
ATOM 11217 C CA . GLY F 1 178 ? 81.481 -19.187 132.303 1.00 13.82 175 GLY F CA 1
ATOM 11218 C C . GLY F 1 178 ? 81.836 -18.016 131.422 1.00 13.51 175 GLY F C 1
ATOM 11219 O O . GLY F 1 178 ? 82.956 -17.936 130.988 1.00 13.76 175 GLY F O 1
ATOM 11220 N N . GLY F 1 179 ? 80.909 -17.080 131.233 1.00 13.75 176 GLY F N 1
ATOM 11221 C CA . GLY F 1 179 ? 81.228 -15.747 130.690 1.00 13.03 176 GLY F CA 1
ATOM 11222 C C . GLY F 1 179 ? 80.661 -15.442 129.317 1.00 13.46 176 GLY F C 1
ATOM 11223 O O . GLY F 1 179 ? 80.843 -14.333 128.817 1.00 13.95 176 GLY F O 1
ATOM 11224 N N . GLU F 1 180 ? 79.993 -16.410 128.685 1.00 13.30 177 GLU F N 1
ATOM 11225 C CA . GLU F 1 180 ? 79.375 -16.268 127.391 1.00 13.50 177 GLU F CA 1
ATOM 11226 C C . GLU F 1 180 ? 77.892 -15.808 127.428 1.00 11.91 177 GLU F C 1
ATOM 11227 O O . GLU F 1 180 ? 77.204 -15.795 128.471 1.00 13.89 177 GLU F O 1
ATOM 11233 N N . VAL F 1 181 ? 77.376 -15.428 126.284 1.00 12.46 178 VAL F N 1
ATOM 11234 C CA . VAL F 1 181 ? 75.979 -15.114 126.134 1.00 12.11 178 VAL F CA 1
ATOM 11235 C C . VAL F 1 181 ? 75.460 -15.805 124.876 1.00 13.45 178 VAL F C 1
ATOM 11236 O O . VAL F 1 181 ? 76.249 -16.276 124.072 1.00 12.65 178 VAL F O 1
ATOM 11240 N N . PHE F 1 182 ? 74.151 -15.843 124.724 1.00 12.52 179 PHE F N 1
ATOM 11241 C CA . PHE F 1 182 ? 73.548 -16.523 123.567 1.00 11.65 179 PHE F CA 1
ATOM 11242 C C . PHE F 1 182 ? 72.160 -16.044 123.292 1.00 11.93 179 PHE F C 1
ATOM 11243 O O . PHE F 1 182 ? 71.354 -15.829 124.209 1.00 13.02 179 PHE F O 1
ATOM 11251 N N . ARG F 1 183 ? 71.871 -15.914 122.001 1.00 10.50 180 ARG F N 1
ATOM 11252 C CA . ARG F 1 183 ? 70.521 -15.617 121.522 1.00 12.62 180 ARG F CA 1
ATOM 11253 C C . ARG F 1 183 ? 69.712 -16.903 121.551 1.00 12.70 180 ARG F C 1
ATOM 11254 O O . ARG F 1 183 ? 69.653 -17.626 120.565 1.00 13.29 180 ARG F O 1
ATOM 11262 N N . SER F 1 184 ? 69.142 -17.180 122.724 1.00 12.81 181 SER F N 1
ATOM 11263 C CA . SER F 1 184 ? 68.545 -18.491 123.056 1.00 12.96 181 SER F CA 1
ATOM 11264 C C . SER F 1 184 ? 67.104 -18.698 122.705 1.00 13.81 181 SER F C 1
ATOM 11265 O O . SER F 1 184 ? 66.594 -19.842 122.892 1.00 14.89 181 SER F O 1
ATOM 11270 N N . GLY F 1 185 ? 66.421 -17.664 122.249 1.00 12.46 182 GLY F N 1
ATOM 11271 C CA . GLY F 1 185 ? 65.057 -17.769 121.776 1.00 12.47 182 GLY F CA 1
ATOM 11272 C C . GLY F 1 185 ? 64.993 -16.847 120.602 1.00 15.11 182 GLY F C 1
ATOM 11273 O O . GLY F 1 185 ? 65.128 -15.664 120.768 1.00 14.10 182 GLY F O 1
ATOM 11274 N N . CYS F 1 186 ? 64.744 -17.403 119.426 1.00 14.10 183 CYS F N 1
ATOM 11275 C CA . CYS F 1 186 ? 64.812 -16.651 118.161 1.00 15.04 183 CYS F CA 1
ATOM 11276 C C . CYS F 1 186 ? 63.693 -17.074 117.247 1.00 15.68 183 CYS F C 1
ATOM 11277 O O . CYS F 1 186 ? 63.495 -18.300 117.054 1.00 14.95 183 CYS F O 1
ATOM 11280 N N . THR F 1 187 ? 62.989 -16.118 116.637 1.00 14.94 184 THR F N 1
ATOM 11281 C CA . THR F 1 187 ? 61.907 -16.439 115.683 1.00 13.78 184 THR F CA 1
ATOM 11282 C C . THR F 1 187 ? 62.387 -16.114 114.309 1.00 14.28 184 THR F C 1
ATOM 11283 O O . THR F 1 187 ? 63.194 -15.149 114.081 1.00 14.41 184 THR F O 1
ATOM 11287 N N . PHE F 1 188 ? 61.861 -16.889 113.373 1.00 14.58 185 PHE F N 1
ATOM 11288 C CA . PHE F 1 188 ? 62.096 -16.697 111.934 1.00 14.92 185 PHE F CA 1
ATOM 11289 C C . PHE F 1 188 ? 60.818 -16.997 111.188 1.00 18.13 185 PHE F C 1
ATOM 11290 O O . PHE F 1 188 ? 59.977 -17.804 111.649 1.00 16.99 185 PHE F O 1
ATOM 11298 N N . THR F 1 189 ? 60.677 -16.448 109.965 1.00 17.29 186 THR F N 1
ATOM 11299 C CA . THR F 1 189 ? 59.558 -16.885 109.114 1.00 18.13 186 THR F CA 1
ATOM 11300 C C . THR F 1 189 ? 60.188 -17.323 107.806 1.00 17.03 186 THR F C 1
ATOM 11301 O O . THR F 1 189 ? 61.055 -16.634 107.305 1.00 15.74 186 THR F O 1
ATOM 11305 N N . ARG F 1 190 ? 59.718 -18.446 107.270 1.00 16.16 187 ARG F N 1
ATOM 11306 C CA . ARG F 1 190 ? 60.211 -18.925 105.986 1.00 16.60 187 ARG F CA 1
ATOM 11307 C C . ARG F 1 190 ? 59.042 -19.389 105.193 1.00 16.69 187 ARG F C 1
ATOM 11308 O O . ARG F 1 190 ? 58.314 -20.238 105.638 1.00 14.23 187 ARG F O 1
ATOM 11316 N N . GLY F 1 191 ? 58.803 -18.743 104.058 1.00 14.90 188 GLY F N 1
ATOM 11317 C CA . GLY F 1 191 ? 57.541 -18.836 103.389 1.00 17.03 188 GLY F CA 1
ATOM 11318 C C . GLY F 1 191 ? 56.399 -18.449 104.308 1.00 17.46 188 GLY F C 1
ATOM 11319 O O . GLY F 1 191 ? 56.447 -17.368 104.926 1.00 16.40 188 GLY F O 1
ATOM 11320 N N . LYS F 1 192 ? 55.399 -19.324 104.426 1.00 15.29 189 LYS F N 1
ATOM 11321 C CA . LYS F 1 192 ? 54.280 -19.098 105.358 1.00 16.01 189 LYS F CA 1
ATOM 11322 C C . LYS F 1 192 ? 54.582 -19.640 106.770 1.00 15.82 189 LYS F C 1
ATOM 11323 O O . LYS F 1 192 ? 53.827 -19.297 107.731 1.00 16.78 189 LYS F O 1
ATOM 11329 N N . GLY F 1 193 ? 55.666 -20.399 106.923 1.00 14.36 190 GLY F N 1
ATOM 11330 C CA . GLY F 1 193 ? 55.952 -21.142 108.174 1.00 15.87 190 GLY F CA 1
ATOM 11331 C C . GLY F 1 193 ? 56.709 -20.309 109.220 1.00 15.60 190 GLY F C 1
ATOM 11332 O O . GLY F 1 193 ? 57.532 -19.474 108.885 1.00 16.47 190 GLY F O 1
ATOM 11333 N N . LYS F 1 194 ? 56.301 -20.448 110.450 1.00 13.93 191 LYS F N 1
ATOM 11334 C CA . LYS F 1 194 ? 56.864 -19.742 111.559 1.00 15.33 191 LYS F CA 1
ATOM 11335 C C . LYS F 1 194 ? 57.815 -20.717 112.265 1.00 16.59 191 LYS F C 1
ATOM 11336 O O . LYS F 1 194 ? 57.455 -21.897 112.574 1.00 14.16 191 LYS F O 1
ATOM 11342 N N . ILE F 1 195 ? 58.983 -20.230 112.623 1.00 14.29 192 ILE F N 1
ATOM 11343 C CA . ILE F 1 195 ? 60.020 -21.076 113.210 1.00 13.95 192 ILE F CA 1
ATOM 11344 C C . ILE F 1 195 ? 60.492 -20.406 114.516 1.00 14.68 192 ILE F C 1
ATOM 11345 O O . ILE F 1 195 ? 60.704 -19.153 114.551 1.00 14.71 192 ILE F O 1
ATOM 11350 N N . PHE F 1 196 ? 60.597 -21.218 115.551 1.00 13.70 193 PHE F N 1
ATOM 11351 C CA . PHE F 1 196 ? 61.193 -20.758 116.836 1.00 13.78 193 PHE F CA 1
ATOM 11352 C C . PHE F 1 196 ? 62.333 -21.706 117.242 1.00 13.35 193 PHE F C 1
ATOM 11353 O O . PHE F 1 196 ? 62.118 -22.938 117.312 1.00 13.37 193 PHE F O 1
ATOM 11361 N N . TYR F 1 197 ? 63.517 -21.137 117.440 1.00 12.32 194 TYR F N 1
ATOM 11362 C CA . TYR F 1 197 ? 64.687 -21.802 117.934 1.00 12.19 194 TYR F CA 1
ATOM 11363 C C . TYR F 1 197 ? 64.748 -21.529 119.428 1.00 13.21 194 TYR F C 1
ATOM 11364 O O . TYR F 1 197 ? 64.717 -20.349 119.846 1.00 12.82 194 TYR F O 1
ATOM 11373 N N . PHE F 1 198 ? 64.772 -22.596 120.224 1.00 11.13 195 PHE F N 1
ATOM 11374 C CA . PHE F 1 198 ? 64.828 -22.462 121.715 1.00 12.00 195 PHE F CA 1
ATOM 11375 C C . PHE F 1 198 ? 65.962 -23.328 122.240 1.00 13.04 195 PHE F C 1
ATOM 11376 O O . PHE F 1 198 ? 66.012 -24.587 121.987 1.00 13.12 195 PHE F O 1
ATOM 11384 N N . ARG F 1 199 ? 66.883 -22.687 122.919 1.00 12.10 196 ARG F N 1
ATOM 11385 C CA . ARG F 1 199 ? 68.189 -23.262 123.238 1.00 13.08 196 ARG F CA 1
ATOM 11386 C C . ARG F 1 199 ? 68.208 -24.433 124.240 1.00 14.29 196 ARG F C 1
ATOM 11387 O O . ARG F 1 199 ? 68.965 -25.409 124.036 1.00 14.50 196 ARG F O 1
ATOM 11395 N N . PRO F 1 200 ? 67.521 -24.308 125.358 1.00 15.22 197 PRO F N 1
ATOM 11396 C CA . PRO F 1 200 ? 67.714 -25.304 126.388 1.00 15.83 197 PRO F CA 1
ATOM 11397 C C . PRO F 1 200 ? 67.326 -26.708 126.010 1.00 16.93 197 PRO F C 1
ATOM 11398 O O . PRO F 1 200 ? 66.337 -26.891 125.294 1.00 18.42 197 PRO F O 1
ATOM 11402 N N . GLY F 1 201 ? 68.054 -27.702 126.544 1.00 16.06 198 GLY F N 1
ATOM 11403 C CA . GLY F 1 201 ? 67.569 -29.086 126.526 1.00 17.47 198 GLY F CA 1
ATOM 11404 C C . GLY F 1 201 ? 68.628 -30.143 126.405 1.00 16.79 198 GLY F C 1
ATOM 11405 O O . GLY F 1 201 ? 68.465 -31.124 125.681 1.00 17.27 198 GLY F O 1
ATOM 11406 N N . HIS F 1 202 ? 69.729 -29.995 127.118 1.00 16.32 199 HIS F N 1
ATOM 11407 C CA . HIS F 1 202 ? 70.795 -30.951 126.995 1.00 16.23 199 HIS F CA 1
ATOM 11408 C C . HIS F 1 202 ? 70.361 -32.240 127.617 1.00 15.31 199 HIS F C 1
ATOM 11409 O O . HIS F 1 202 ? 69.790 -32.238 128.647 1.00 16.68 199 HIS F O 1
ATOM 11416 N N . GLU F 1 203 ? 70.674 -33.349 126.955 1.00 14.15 200 GLU F N 1
ATOM 11417 C CA . GLU F 1 203 ? 70.175 -34.644 127.348 1.00 15.40 200 GLU F CA 1
ATOM 11418 C C . GLU F 1 203 ? 70.564 -35.138 128.737 1.00 16.15 200 GLU F C 1
ATOM 11419 O O . GLU F 1 203 ? 69.861 -35.970 129.279 1.00 16.30 200 GLU F O 1
ATOM 11425 N N . THR F 1 204 ? 71.677 -34.664 129.287 1.00 16.82 201 THR F N 1
ATOM 11426 C CA . THR F 1 204 ? 72.157 -35.118 130.609 1.00 17.74 201 THR F CA 1
ATOM 11427 C C . THR F 1 204 ? 71.572 -34.357 131.751 1.00 18.60 201 THR F C 1
ATOM 11428 O O . THR F 1 204 ? 71.840 -34.695 132.935 1.00 19.62 201 THR F O 1
ATOM 11432 N N . TYR F 1 205 ? 70.770 -33.331 131.463 1.00 18.53 202 TYR F N 1
ATOM 11433 C CA . TYR F 1 205 ? 70.063 -32.554 132.508 1.00 18.60 202 TYR F CA 1
ATOM 11434 C C . TYR F 1 205 ? 68.540 -32.632 132.339 1.00 18.68 202 TYR F C 1
ATOM 11435 O O . TYR F 1 205 ? 68.021 -32.677 131.203 1.00 17.98 202 TYR F O 1
ATOM 11444 N N . PRO F 1 206 ? 67.795 -32.519 133.435 1.00 17.92 203 PRO F N 1
ATOM 11445 C CA . PRO F 1 206 ? 66.311 -32.602 133.404 1.00 17.19 203 PRO F CA 1
ATOM 11446 C C . PRO F 1 206 ? 65.618 -31.282 132.950 1.00 16.85 203 PRO F C 1
ATOM 11447 O O . PRO F 1 206 ? 64.614 -30.822 133.507 1.00 16.63 203 PRO F O 1
ATOM 11451 N N . THR F 1 207 ? 66.162 -30.642 131.913 1.00 16.50 204 THR F N 1
ATOM 11452 C CA . THR F 1 207 ? 65.651 -29.409 131.455 1.00 15.68 204 THR F CA 1
ATOM 11453 C C . THR F 1 207 ? 64.205 -29.464 131.027 1.00 14.46 204 THR F C 1
ATOM 11454 O O . THR F 1 207 ? 63.487 -28.508 131.248 1.00 16.18 204 THR F O 1
ATOM 11458 N N . TYR F 1 208 ? 63.770 -30.549 130.351 1.00 14.22 205 TYR F N 1
ATOM 11459 C CA . TYR F 1 208 ? 62.410 -30.650 129.886 1.00 14.46 205 TYR F CA 1
ATOM 11460 C C . TYR F 1 208 ? 61.430 -31.125 130.987 1.00 16.64 205 TYR F C 1
ATOM 11461 O O . TYR F 1 208 ? 60.263 -31.425 130.714 1.00 18.33 205 TYR F O 1
ATOM 11470 N N . HIS F 1 209 ? 61.892 -31.148 132.215 1.00 17.16 206 HIS F N 1
ATOM 11471 C CA . HIS F 1 209 ? 61.016 -31.240 133.365 1.00 16.94 206 HIS F CA 1
ATOM 11472 C C . HIS F 1 209 ? 60.813 -29.860 134.033 1.00 17.68 206 HIS F C 1
ATOM 11473 O O . HIS F 1 209 ? 60.109 -29.749 135.055 1.00 18.54 206 HIS F O 1
ATOM 11480 N N . HIS F 1 210 ? 61.473 -28.840 133.539 1.00 16.61 207 HIS F N 1
ATOM 11481 C CA . HIS F 1 210 ? 61.353 -27.490 134.121 1.00 17.03 207 HIS F CA 1
ATOM 11482 C C . HIS F 1 210 ? 60.050 -26.896 133.615 1.00 16.58 207 HIS F C 1
ATOM 11483 O O . HIS F 1 210 ? 59.827 -26.742 132.405 1.00 14.67 207 HIS F O 1
ATOM 11490 N N . PRO F 1 211 ? 59.193 -26.454 134.523 1.00 17.14 208 PRO F N 1
ATOM 11491 C CA . PRO F 1 211 ? 57.855 -25.997 134.120 1.00 16.89 208 PRO F CA 1
ATOM 11492 C C . PRO F 1 211 ? 57.901 -24.738 133.203 1.00 17.54 208 PRO F C 1
ATOM 11493 O O . PRO F 1 211 ? 57.047 -24.573 132.343 1.00 16.31 208 PRO F O 1
ATOM 11497 N N . ASP F 1 212 ? 58.894 -23.894 133.354 1.00 16.55 209 ASP F N 1
ATOM 11498 C CA . ASP F 1 212 ? 58.959 -22.707 132.498 1.00 16.42 209 ASP F CA 1
ATOM 11499 C C . ASP F 1 212 ? 59.406 -23.052 131.085 1.00 15.55 209 ASP F C 1
ATOM 11500 O O . ASP F 1 212 ? 58.947 -22.425 130.111 1.00 15.95 209 ASP F O 1
ATOM 11505 N N . VAL F 1 213 ? 60.341 -23.998 130.988 1.00 15.98 210 VAL F N 1
ATOM 11506 C CA . VAL F 1 213 ? 60.843 -24.458 129.673 1.00 15.48 210 VAL F CA 1
ATOM 11507 C C . VAL F 1 213 ? 59.640 -25.054 128.920 1.00 16.39 210 VAL F C 1
ATOM 11508 O O . VAL F 1 213 ? 59.404 -24.780 127.758 1.00 14.16 210 VAL F O 1
ATOM 11512 N N . LEU F 1 214 ? 58.899 -25.955 129.590 1.00 16.00 211 LEU F N 1
ATOM 11513 C CA . LEU F 1 214 ? 57.745 -26.559 128.980 1.00 16.12 211 LEU F CA 1
ATOM 11514 C C . LEU F 1 214 ? 56.664 -25.528 128.577 1.00 16.73 211 LEU F C 1
ATOM 11515 O O . LEU F 1 214 ? 56.085 -25.635 127.489 1.00 14.93 211 LEU F O 1
ATOM 11520 N N . LYS F 1 215 ? 56.465 -24.483 129.403 1.00 15.18 212 LYS F N 1
ATOM 11521 C CA . LYS F 1 215 ? 55.467 -23.450 129.150 1.00 14.86 212 LYS F CA 1
ATOM 11522 C C . LYS F 1 215 ? 55.858 -22.703 127.881 1.00 14.53 212 LYS F C 1
ATOM 11523 O O . LYS F 1 215 ? 55.004 -22.407 127.040 1.00 14.73 212 LYS F O 1
ATOM 11529 N N . VAL F 1 216 ? 57.137 -22.364 127.773 1.00 13.85 213 VAL F N 1
ATOM 11530 C CA . VAL F 1 216 ? 57.659 -21.697 126.541 1.00 12.89 213 VAL F CA 1
ATOM 11531 C C . VAL F 1 216 ? 57.404 -22.547 125.323 1.00 13.23 213 VAL F C 1
ATOM 11532 O O . VAL F 1 216 ? 56.973 -22.026 124.280 1.00 12.98 213 VAL F O 1
ATOM 11536 N N . ILE F 1 217 ? 57.687 -23.829 125.416 1.00 13.81 214 ILE F N 1
ATOM 11537 C CA . ILE F 1 217 ? 57.443 -24.667 124.227 1.00 15.08 214 ILE F CA 1
ATOM 11538 C C . ILE F 1 217 ? 55.965 -24.645 123.857 1.00 13.74 214 ILE F C 1
ATOM 11539 O O . ILE F 1 217 ? 55.630 -24.515 122.694 1.00 14.75 214 ILE F O 1
ATOM 11544 N N . ALA F 1 218 ? 55.064 -24.845 124.815 1.00 15.30 215 ALA F N 1
ATOM 11545 C CA . ALA F 1 218 ? 53.603 -24.777 124.565 1.00 14.81 215 ALA F CA 1
ATOM 11546 C C . ALA F 1 218 ? 53.200 -23.430 123.958 1.00 14.98 215 ALA F C 1
ATOM 11547 O O . ALA F 1 218 ? 52.407 -23.363 123.014 1.00 15.57 215 ALA F O 1
ATOM 11549 N N . ASN F 1 219 ? 53.708 -22.329 124.508 1.00 13.92 216 ASN F N 1
ATOM 11550 C CA . ASN F 1 219 ? 53.350 -21.037 123.978 1.00 14.01 216 ASN F CA 1
ATOM 11551 C C . ASN F 1 219 ? 53.811 -20.946 122.523 1.00 13.38 216 ASN F C 1
ATOM 11552 O O . ASN F 1 219 ? 53.175 -20.331 121.669 1.00 14.56 216 ASN F O 1
ATOM 11557 N N . ALA F 1 220 ? 54.987 -21.476 122.276 1.00 12.67 217 ALA F N 1
ATOM 11558 C CA . ALA F 1 220 ? 55.574 -21.394 120.896 1.00 12.84 217 ALA F CA 1
ATOM 11559 C C . ALA F 1 220 ? 54.820 -22.211 119.895 1.00 14.31 217 ALA F C 1
ATOM 11560 O O . ALA F 1 220 ? 54.701 -21.869 118.720 1.00 14.28 217 ALA F O 1
ATOM 11562 N N . VAL F 1 221 ? 54.328 -23.371 120.320 1.00 14.27 218 VAL F N 1
ATOM 11563 C CA . VAL F 1 221 ? 53.457 -24.172 119.453 1.00 15.26 218 VAL F CA 1
ATOM 11564 C C . VAL F 1 221 ? 52.207 -23.412 119.022 1.00 16.25 218 VAL F C 1
ATOM 11565 O O . VAL F 1 221 ? 51.831 -23.409 117.861 1.00 15.52 218 VAL F O 1
ATOM 11569 N N . ARG F 1 222 ? 51.583 -22.682 119.940 1.00 16.27 219 ARG F N 1
ATOM 11570 C CA . ARG F 1 222 ? 50.399 -21.953 119.645 1.00 17.94 219 ARG F CA 1
ATOM 11571 C C . ARG F 1 222 ? 50.769 -20.812 118.721 1.00 17.52 219 ARG F C 1
ATOM 11572 O O . ARG F 1 222 ? 50.075 -20.541 117.738 1.00 19.05 219 ARG F O 1
ATOM 11580 N N . TRP F 1 223 ? 51.892 -20.182 118.998 1.00 16.98 220 TRP F N 1
ATOM 11581 C CA . TRP F 1 223 ? 52.360 -19.038 118.184 1.00 16.44 220 TRP F CA 1
ATOM 11582 C C . TRP F 1 223 ? 52.663 -19.473 116.769 1.00 16.88 220 TRP F C 1
ATOM 11583 O O . TRP F 1 223 ? 52.304 -18.763 115.805 1.00 16.26 220 TRP F O 1
ATOM 11594 N N . ALA F 1 224 ? 53.245 -20.646 116.625 1.00 16.73 221 ALA F N 1
ATOM 11595 C CA . ALA F 1 224 ? 53.699 -21.162 115.322 1.00 17.31 221 ALA F CA 1
ATOM 11596 C C . ALA F 1 224 ? 52.613 -21.824 114.468 1.00 17.21 221 ALA F C 1
ATOM 11597 O O . ALA F 1 224 ? 52.872 -22.262 113.325 1.00 15.53 221 ALA F O 1
ATOM 11599 N N . ALA F 1 225 ? 51.395 -21.910 114.992 1.00 19.27 222 ALA F N 1
ATOM 11600 C CA . ALA F 1 225 ? 50.294 -22.576 114.281 1.00 19.86 222 ALA F CA 1
ATOM 11601 C C . ALA F 1 225 ? 50.080 -21.941 112.890 1.00 19.38 222 ALA F C 1
ATOM 11602 O O . ALA F 1 225 ? 50.185 -20.706 112.688 1.00 20.37 222 ALA F O 1
ATOM 11604 N N . PRO F 1 226 ? 49.851 -22.773 111.892 1.00 18.65 223 PRO F N 1
ATOM 11605 C CA . PRO F 1 226 ? 49.687 -22.301 110.523 1.00 19.62 223 PRO F CA 1
ATOM 11606 C C . PRO F 1 226 ? 48.535 -21.347 110.335 1.00 21.19 223 PRO F C 1
ATOM 11607 O O . PRO F 1 226 ? 47.490 -21.499 110.973 1.00 21.86 223 PRO F O 1
ATOM 11611 N N . VAL F 1 227 ? 48.733 -20.376 109.435 1.00 23.66 224 VAL F N 1
ATOM 11612 C CA . VAL F 1 227 ? 47.655 -19.574 108.895 1.00 25.56 224 VAL F CA 1
ATOM 11613 C C . VAL F 1 227 ? 47.794 -19.670 107.362 1.00 27.02 224 VAL F C 1
ATOM 11614 O O . VAL F 1 227 ? 48.917 -19.647 106.816 1.00 29.08 224 VAL F O 1
ATOM 11618 N N . ASN F 1 228 ? 46.676 -19.756 106.683 1.00 27.07 225 ASN F N 1
ATOM 11619 C CA . ASN F 1 228 ? 46.656 -19.793 105.196 1.00 28.35 225 ASN F CA 1
ATOM 11620 C C . ASN F 1 228 ? 47.487 -20.983 104.680 1.00 28.67 225 ASN F C 1
ATOM 11621 O O . ASN F 1 228 ? 48.168 -20.920 103.654 1.00 28.08 225 ASN F O 1
ATOM 11626 N N . ARG F 1 229 ? 47.438 -22.083 105.410 1.00 29.92 226 ARG F N 1
ATOM 11627 C CA . ARG F 1 229 ? 48.317 -23.181 105.062 1.00 30.70 226 ARG F CA 1
ATOM 11628 C C . ARG F 1 229 ? 48.016 -23.612 103.637 1.00 31.67 226 ARG F C 1
ATOM 11629 O O . ARG F 1 229 ? 46.843 -23.667 103.222 1.00 31.82 226 ARG F O 1
ATOM 11637 N N . GLY F 1 230 ? 49.073 -23.895 102.878 1.00 32.52 227 GLY F N 1
ATOM 11638 C CA . GLY F 1 230 ? 48.920 -24.458 101.522 1.00 33.44 227 GLY F CA 1
ATOM 11639 C C . GLY F 1 230 ? 49.958 -23.846 100.602 1.00 34.40 227 GLY F C 1
ATOM 11640 O O . GLY F 1 230 ? 50.615 -22.856 100.965 1.00 33.34 227 GLY F O 1
ATOM 11641 N N . GLU F 1 231 ? 50.102 -24.424 99.409 1.00 35.76 228 GLU F N 1
ATOM 11642 C CA . GLU F 1 231 ? 51.095 -23.920 98.442 1.00 36.57 228 GLU F CA 1
ATOM 11643 C C . GLU F 1 231 ? 50.660 -22.533 97.868 1.00 36.38 228 GLU F C 1
ATOM 11644 O O . GLU F 1 231 ? 49.460 -22.281 97.704 1.00 37.26 228 GLU F O 1
ATOM 11650 N N . ILE F 1 232 ? 51.630 -21.615 97.685 1.00 35.53 229 ILE F N 1
ATOM 11651 C CA . ILE F 1 232 ? 51.411 -20.242 97.125 1.00 33.59 229 ILE F CA 1
ATOM 11652 C C . ILE F 1 232 ? 51.502 -20.325 95.612 1.00 31.40 229 ILE F C 1
ATOM 11653 O O . ILE F 1 232 ? 52.190 -21.207 95.128 1.00 30.96 229 ILE F O 1
ATOM 11658 N N . VAL F 1 233 ? 50.801 -19.440 94.908 1.00 29.30 230 VAL F N 1
ATOM 11659 C CA . VAL F 1 233 ? 50.861 -19.339 93.436 1.00 27.97 230 VAL F CA 1
ATOM 11660 C C . VAL F 1 233 ? 52.044 -18.493 92.927 1.00 26.26 230 VAL F C 1
ATOM 11661 O O . VAL F 1 233 ? 52.219 -17.301 93.323 1.00 25.88 230 VAL F O 1
ATOM 11665 N N . PHE F 1 234 ? 52.876 -19.115 92.085 1.00 21.36 231 PHE F N 1
ATOM 11666 C CA . PHE F 1 234 ? 54.052 -18.478 91.555 1.00 19.41 231 PHE F CA 1
ATOM 11667 C C . PHE F 1 234 ? 53.990 -18.680 90.043 1.00 18.84 231 PHE F C 1
ATOM 11668 O O . PHE F 1 234 ? 53.079 -19.365 89.559 1.00 19.03 231 PHE F O 1
ATOM 11676 N N . GLY F 1 235 ? 54.994 -18.198 89.337 1.00 16.21 232 GLY F N 1
ATOM 11677 C CA . GLY F 1 235 ? 55.084 -18.477 87.910 1.00 17.31 232 GLY F CA 1
ATOM 11678 C C . GLY F 1 235 ? 54.689 -17.362 86.987 1.00 16.23 232 GLY F C 1
ATOM 11679 O O . GLY F 1 235 ? 54.558 -16.223 87.369 1.00 14.06 232 GLY F O 1
ATOM 11680 N N . ASN F 1 236 ? 54.560 -17.723 85.706 1.00 15.23 233 ASN F N 1
ATOM 11681 C CA . ASN F 1 236 ? 54.361 -16.760 84.640 1.00 16.03 233 ASN F CA 1
ATOM 11682 C C . ASN F 1 236 ? 52.934 -16.299 84.753 1.00 15.76 233 ASN F C 1
ATOM 11683 O O . ASN F 1 236 ? 52.017 -17.130 84.731 1.00 18.13 233 ASN F O 1
ATOM 11688 N N . VAL F 1 237 ? 52.698 -14.989 84.890 1.00 12.66 234 VAL F N 1
ATOM 11689 C CA . VAL F 1 237 ? 51.345 -14.452 84.995 1.00 12.76 234 VAL F CA 1
ATOM 11690 C C . VAL F 1 237 ? 51.027 -13.369 83.990 1.00 12.93 234 VAL F C 1
ATOM 11691 O O . VAL F 1 237 ? 51.902 -12.635 83.599 1.00 14.92 234 VAL F O 1
ATOM 11695 N N . LYS F 1 238 ? 49.771 -13.258 83.601 1.00 11.56 235 LYS F N 1
ATOM 11696 C CA . LYS F 1 238 ? 49.345 -12.234 82.698 1.00 11.46 235 LYS F CA 1
ATOM 11697 C C . LYS F 1 238 ? 49.076 -10.963 83.499 1.00 10.38 235 LYS F C 1
ATOM 11698 O O . LYS F 1 238 ? 48.842 -11.013 84.733 1.00 10.83 235 LYS F O 1
ATOM 11704 N N . PRO F 1 239 ? 49.062 -9.823 82.817 1.00 10.27 236 PRO F N 1
ATOM 11705 C CA . PRO F 1 239 ? 48.876 -8.593 83.563 1.00 10.44 236 PRO F CA 1
ATOM 11706 C C . PRO F 1 239 ? 47.503 -8.373 84.129 1.00 11.32 236 PRO F C 1
ATOM 11707 O O . PRO F 1 239 ? 46.540 -8.857 83.611 1.00 10.75 236 PRO F O 1
ATOM 11711 N N . LEU F 1 240 ? 47.423 -7.601 85.237 1.00 10.72 237 LEU F N 1
ATOM 11712 C CA . LEU F 1 240 ? 46.150 -7.157 85.799 1.00 12.58 237 LEU F CA 1
ATOM 11713 C C . LEU F 1 240 ? 45.665 -5.799 85.305 1.00 13.58 237 LEU F C 1
ATOM 11714 O O . LEU F 1 240 ? 44.475 -5.470 85.461 1.00 16.20 237 LEU F O 1
ATOM 11719 N N . GLU F 1 241 ? 46.540 -5.039 84.625 1.00 14.09 238 GLU F N 1
ATOM 11720 C CA . GLU F 1 241 ? 46.288 -3.724 84.150 1.00 14.29 238 GLU F CA 1
ATOM 11721 C C . GLU F 1 241 ? 46.725 -3.715 82.673 1.00 14.93 238 GLU F C 1
ATOM 11722 O O . GLU F 1 241 ? 47.694 -4.426 82.339 1.00 14.89 238 GLU F O 1
ATOM 11728 N N . PRO F 1 242 ? 46.112 -2.879 81.862 1.00 15.84 239 PRO F N 1
ATOM 11729 C CA . PRO F 1 242 ? 46.568 -2.681 80.477 1.00 15.70 239 PRO F CA 1
ATOM 11730 C C . PRO F 1 242 ? 48.004 -2.196 80.426 1.00 17.00 239 PRO F C 1
ATOM 11731 O O . PRO F 1 242 ? 48.354 -1.152 81.013 1.00 16.15 239 PRO F O 1
ATOM 11735 N N . ILE F 1 243 ? 48.839 -2.893 79.670 1.00 15.99 240 ILE F N 1
ATOM 11736 C CA . ILE F 1 243 ? 50.208 -2.447 79.418 1.00 16.35 240 ILE F CA 1
ATOM 11737 C C . ILE F 1 243 ? 50.215 -1.719 78.116 1.00 17.47 240 ILE F C 1
ATOM 11738 O O . ILE F 1 243 ? 49.705 -2.239 77.129 1.00 13.38 240 ILE F O 1
ATOM 11743 N N . LYS F 1 244 ? 50.791 -0.517 78.077 1.00 19.44 241 LYS F N 1
ATOM 11744 C CA . LYS F 1 244 ? 50.742 0.298 76.857 1.00 21.89 241 LYS F CA 1
ATOM 11745 C C . LYS F 1 244 ? 51.864 -0.069 75.904 1.00 22.78 241 LYS F C 1
ATOM 11746 O O . LYS F 1 244 ? 52.971 -0.276 76.316 1.00 23.28 241 LYS F O 1
ATOM 11752 N N . ALA F 1 245 ? 51.587 -0.056 74.615 1.00 24.91 242 ALA F N 1
ATOM 11753 C CA . ALA F 1 245 ? 52.604 -0.378 73.630 1.00 27.41 242 ALA F CA 1
ATOM 11754 C C . ALA F 1 245 ? 53.573 0.782 73.553 1.00 29.43 242 ALA F C 1
ATOM 11755 O O . ALA F 1 245 ? 53.224 1.887 73.904 1.00 28.46 242 ALA F O 1
ATOM 11757 N N . LYS F 1 246 ? 54.792 0.528 73.095 1.00 33.29 243 LYS F N 1
ATOM 11758 C CA . LYS F 1 246 ? 55.734 1.631 72.828 1.00 34.57 243 LYS F CA 1
ATOM 11759 C C . LYS F 1 246 ? 55.449 2.283 71.475 1.00 36.86 243 LYS F C 1
ATOM 11760 O O . LYS F 1 246 ? 55.756 3.478 71.296 1.00 39.79 243 LYS F O 1
ATOM 11766 N N . THR G 1 6 ? 94.718 -0.962 97.673 1.00 35.37 3 THR G N 1
ATOM 11767 C CA . THR G 1 6 ? 93.412 -0.830 98.339 1.00 33.99 3 THR G CA 1
ATOM 11768 C C . THR G 1 6 ? 92.144 -0.997 97.520 1.00 32.29 3 THR G C 1
ATOM 11769 O O . THR G 1 6 ? 91.114 -1.041 98.150 1.00 32.52 3 THR G O 1
ATOM 11773 N N . PRO G 1 7 ? 92.118 -1.014 96.179 1.00 29.53 4 PRO G N 1
ATOM 11774 C CA . PRO G 1 7 ? 90.807 -1.012 95.526 1.00 27.52 4 PRO G CA 1
ATOM 11775 C C . PRO G 1 7 ? 90.050 -2.262 95.879 1.00 24.72 4 PRO G C 1
ATOM 11776 O O . PRO G 1 7 ? 90.677 -3.284 96.085 1.00 25.21 4 PRO G O 1
ATOM 11780 N N . ILE G 1 8 ? 88.730 -2.183 95.936 1.00 22.19 5 ILE G N 1
ATOM 11781 C CA . ILE G 1 8 ? 87.938 -3.380 96.228 1.00 20.68 5 ILE G CA 1
ATOM 11782 C C . ILE G 1 8 ? 87.988 -4.250 94.968 1.00 19.08 5 ILE G C 1
ATOM 11783 O O . ILE G 1 8 ? 87.925 -3.713 93.856 1.00 19.71 5 ILE G O 1
ATOM 11788 N N . ARG G 1 9 ? 88.153 -5.552 95.177 1.00 17.34 6 ARG G N 1
ATOM 11789 C CA . ARG G 1 9 ? 88.303 -6.526 94.097 1.00 17.11 6 ARG G CA 1
ATOM 11790 C C . ARG G 1 9 ? 86.960 -7.215 93.899 1.00 17.77 6 ARG G C 1
ATOM 11791 O O . ARG G 1 9 ? 86.393 -7.811 94.846 1.00 17.56 6 ARG G O 1
ATOM 11799 N N . VAL G 1 10 ? 86.438 -7.082 92.690 1.00 15.66 7 VAL G N 1
ATOM 11800 C CA . VAL G 1 10 ? 85.099 -7.542 92.371 1.00 14.71 7 VAL G CA 1
ATOM 11801 C C . VAL G 1 10 ? 85.195 -8.520 91.230 1.00 13.68 7 VAL G C 1
ATOM 11802 O O . VAL G 1 10 ? 85.871 -8.245 90.272 1.00 14.91 7 VAL G O 1
ATOM 11806 N N . VAL G 1 11 ? 84.507 -9.634 91.356 1.00 12.29 8 VAL G N 1
ATOM 11807 C CA . VAL G 1 11 ? 84.370 -10.606 90.222 1.00 11.45 8 VAL G CA 1
ATOM 11808 C C . VAL G 1 11 ? 82.906 -10.564 89.787 1.00 10.07 8 VAL G C 1
ATOM 11809 O O . VAL G 1 11 ? 82.001 -10.790 90.579 1.00 11.70 8 VAL G O 1
ATOM 11813 N N . VAL G 1 12 ? 82.653 -10.331 88.507 1.00 8.80 9 VAL G N 1
ATOM 11814 C CA . VAL G 1 12 ? 81.317 -10.202 87.954 1.00 8.36 9 VAL G CA 1
ATOM 11815 C C . VAL G 1 12 ? 81.078 -11.540 87.250 1.00 10.57 9 VAL G C 1
ATOM 11816 O O . VAL G 1 12 ? 81.726 -11.810 86.232 1.00 11.92 9 VAL G O 1
ATOM 11820 N N . TRP G 1 13 ? 80.226 -12.357 87.838 1.00 9.97 10 TRP G N 1
ATOM 11821 C CA . TRP G 1 13 ? 79.937 -13.720 87.274 1.00 10.32 10 TRP G CA 1
ATOM 11822 C C . TRP G 1 13 ? 78.687 -13.694 86.439 1.00 10.63 10 TRP G C 1
ATOM 11823 O O . TRP G 1 13 ? 77.642 -13.234 86.898 1.00 12.60 10 TRP G O 1
ATOM 11834 N N . ASN G 1 14 ? 78.712 -14.271 85.229 1.00 10.47 11 ASN G N 1
ATOM 11835 C CA . ASN G 1 14 ? 77.579 -14.269 84.350 1.00 10.01 11 ASN G CA 1
ATOM 11836 C C . ASN G 1 14 ? 77.549 -15.659 83.608 1.00 10.71 11 ASN G C 1
ATOM 11837 O O . ASN G 1 14 ? 78.571 -16.197 83.236 1.00 11.05 11 ASN G O 1
ATOM 11842 N N . GLU G 1 15 ? 76.380 -16.230 83.576 1.00 11.92 12 GLU G N 1
ATOM 11843 C CA . GLU G 1 15 ? 76.136 -17.534 82.966 1.00 11.41 12 GLU G CA 1
ATOM 11844 C C . GLU G 1 15 ? 76.683 -17.481 81.550 1.00 11.93 12 GLU G C 1
ATOM 11845 O O . GLU G 1 15 ? 77.298 -18.426 81.087 1.00 14.09 12 GLU G O 1
ATOM 11851 N N . PHE G 1 16 ? 76.334 -16.436 80.850 1.00 12.25 13 PHE G N 1
ATOM 11852 C CA . PHE G 1 16 ? 76.810 -16.159 79.478 1.00 13.99 13 PHE G CA 1
ATOM 11853 C C . PHE G 1 16 ? 76.394 -17.227 78.509 1.00 16.74 13 PHE G C 1
ATOM 11854 O O . PHE G 1 16 ? 77.183 -17.602 77.630 1.00 18.05 13 PHE G O 1
ATOM 11862 N N . ARG G 1 17 ? 75.143 -17.648 78.613 1.00 16.34 14 ARG G N 1
ATOM 11863 C CA . ARG G 1 17 ? 74.532 -18.537 77.609 1.00 18.14 14 ARG G CA 1
ATOM 11864 C C . ARG G 1 17 ? 73.657 -17.747 76.609 1.00 20.46 14 ARG G C 1
ATOM 11865 O O . ARG G 1 17 ? 73.856 -17.844 75.375 1.00 21.77 14 ARG G O 1
ATOM 11873 N N . HIS G 1 18 ? 72.742 -16.915 77.098 1.00 20.56 15 HIS G N 1
ATOM 11874 C CA . HIS G 1 18 ? 71.839 -16.115 76.216 1.00 21.80 15 HIS G CA 1
ATOM 11875 C C . HIS G 1 18 ? 72.559 -15.325 75.156 1.00 23.16 15 HIS G C 1
ATOM 11876 O O . HIS G 1 18 ? 72.146 -15.300 73.966 1.00 23.78 15 HIS G O 1
ATOM 11883 N N . GLU G 1 19 ? 73.631 -14.661 75.567 1.00 24.08 16 GLU G N 1
ATOM 11884 C CA . GLU G 1 19 ? 74.269 -13.683 74.677 1.00 25.92 16 GLU G CA 1
ATOM 11885 C C . GLU G 1 19 ? 74.941 -14.367 73.515 1.00 27.72 16 GLU G C 1
ATOM 11886 O O . GLU G 1 19 ? 75.412 -13.687 72.611 1.00 29.73 16 GLU G O 1
ATOM 11892 N N . LYS G 1 20 ? 74.996 -15.689 73.536 1.00 28.89 17 LYS G N 1
ATOM 11893 C CA . LYS G 1 20 ? 75.504 -16.451 72.406 1.00 30.66 17 LYS G CA 1
ATOM 11894 C C . LYS G 1 20 ? 74.432 -17.197 71.624 1.00 31.26 17 LYS G C 1
ATOM 11895 O O . LYS G 1 20 ? 74.680 -17.608 70.491 1.00 32.92 17 LYS G O 1
ATOM 11901 N N . LYS G 1 21 ? 73.256 -17.413 72.201 1.00 31.83 18 LYS G N 1
ATOM 11902 C CA . LYS G 1 21 ? 72.223 -18.150 71.478 1.00 31.83 18 LYS G CA 1
ATOM 11903 C C . LYS G 1 21 ? 71.059 -17.264 70.967 1.00 32.24 18 LYS G C 1
ATOM 11904 O O . LYS G 1 21 ? 70.284 -17.721 70.118 1.00 32.43 18 LYS G O 1
ATOM 11910 N N . ASP G 1 22 ? 71.001 -15.997 71.402 1.00 29.91 19 ASP G N 1
ATOM 11911 C CA . ASP G 1 22 ? 69.929 -15.087 71.021 1.00 29.03 19 ASP G CA 1
ATOM 11912 C C . ASP G 1 22 ? 70.457 -13.829 70.347 1.00 28.22 19 ASP G C 1
ATOM 11913 O O . ASP G 1 22 ? 71.009 -12.959 71.004 1.00 26.71 19 ASP G O 1
ATOM 11918 N N . GLU G 1 23 ? 70.232 -13.666 69.035 1.00 26.93 20 GLU G N 1
ATOM 11919 C CA . GLU G 1 23 ? 70.766 -12.481 68.372 1.00 27.01 20 GLU G CA 1
ATOM 11920 C C . GLU G 1 23 ? 70.246 -11.141 68.937 1.00 26.68 20 GLU G C 1
ATOM 11921 O O . GLU G 1 23 ? 70.969 -10.121 68.971 1.00 26.25 20 GLU G O 1
ATOM 11927 N N . GLN G 1 24 ? 68.994 -11.114 69.364 1.00 27.22 21 GLN G N 1
ATOM 11928 C CA . GLN G 1 24 ? 68.454 -9.892 69.975 1.00 26.85 21 GLN G CA 1
ATOM 11929 C C . GLN G 1 24 ? 69.194 -9.532 71.281 1.00 26.39 21 GLN G C 1
ATOM 11930 O O . GLN G 1 24 ? 69.401 -8.354 71.562 1.00 26.15 21 GLN G O 1
ATOM 11936 N N . VAL G 1 25 ? 69.578 -10.544 72.064 1.00 25.01 22 VAL G N 1
ATOM 11937 C CA . VAL G 1 25 ? 70.385 -10.320 73.264 1.00 23.92 22 VAL G CA 1
ATOM 11938 C C . VAL G 1 25 ? 71.817 -9.909 72.905 1.00 23.53 22 VAL G C 1
ATOM 11939 O O . VAL G 1 25 ? 72.353 -8.899 73.392 1.00 21.11 22 VAL G O 1
ATOM 11943 N N . ARG G 1 26 ? 72.411 -10.620 71.940 1.00 23.31 23 ARG G N 1
ATOM 11944 C CA . ARG G 1 26 ? 73.783 -10.354 71.585 1.00 23.11 23 ARG G CA 1
ATOM 11945 C C . ARG G 1 26 ? 73.919 -8.946 71.085 1.00 23.05 23 ARG G C 1
ATOM 11946 O O . ARG G 1 26 ? 74.958 -8.331 71.270 1.00 23.43 23 ARG G O 1
ATOM 11954 N N . ALA G 1 27 ? 72.892 -8.433 70.414 1.00 22.98 24 ALA G N 1
ATOM 11955 C CA . ALA G 1 27 ? 72.932 -7.061 69.885 1.00 22.76 24 ALA G CA 1
ATOM 11956 C C . ALA G 1 27 ? 73.051 -6.008 70.957 1.00 23.02 24 ALA G C 1
ATOM 11957 O O . ALA G 1 27 ? 73.705 -4.998 70.756 1.00 23.62 24 ALA G O 1
ATOM 11959 N N . ILE G 1 28 ? 72.455 -6.256 72.119 1.00 21.43 25 ILE G N 1
ATOM 11960 C CA . ILE G 1 28 ? 72.509 -5.275 73.261 1.00 21.03 25 ILE G CA 1
ATOM 11961 C C . ILE G 1 28 ? 73.804 -5.400 74.037 1.00 19.62 25 ILE G C 1
ATOM 11962 O O . ILE G 1 28 ? 74.359 -4.419 74.471 1.00 20.49 25 ILE G O 1
ATOM 11967 N N . TYR G 1 29 ? 74.254 -6.637 74.214 1.00 18.29 26 TYR G N 1
ATOM 11968 C CA . TYR G 1 29 ? 75.400 -7.028 74.970 1.00 17.52 26 TYR G CA 1
ATOM 11969 C C . TYR G 1 29 ? 76.306 -7.925 74.154 1.00 18.24 26 TYR G C 1
ATOM 11970 O O . TYR G 1 29 ? 76.326 -9.157 74.357 1.00 17.29 26 TYR G O 1
ATOM 11979 N N . PRO G 1 30 ? 77.023 -7.335 73.201 1.00 17.89 27 PRO G N 1
ATOM 11980 C CA . PRO G 1 30 ? 77.835 -8.109 72.239 1.00 19.21 27 PRO G CA 1
ATOM 11981 C C . PRO G 1 30 ? 79.039 -8.811 72.858 1.00 20.32 27 PRO G C 1
ATOM 11982 O O . PRO G 1 30 ? 79.571 -9.738 72.265 1.00 19.45 27 PRO G O 1
ATOM 11986 N N . GLU G 1 31 ? 79.439 -8.398 74.061 1.00 20.18 28 GLU G N 1
ATOM 11987 C CA . GLU G 1 31 ? 80.525 -9.033 74.811 1.00 20.05 28 GLU G CA 1
ATOM 11988 C C . GLU G 1 31 ? 80.007 -9.545 76.171 1.00 19.47 28 GLU G C 1
ATOM 11989 O O . GLU G 1 31 ? 80.789 -9.846 77.048 1.00 19.61 28 GLU G O 1
ATOM 11995 N N . GLY G 1 32 ? 78.694 -9.681 76.298 1.00 18.35 29 GLY G N 1
ATOM 11996 C CA . GLY G 1 32 ? 78.062 -10.221 77.513 1.00 17.84 29 GLY G CA 1
ATOM 11997 C C . GLY G 1 32 ? 77.785 -9.083 78.484 1.00 17.01 29 GLY G C 1
ATOM 11998 O O . GLY G 1 32 ? 78.460 -8.016 78.448 1.00 17.25 29 GLY G O 1
ATOM 11999 N N . MET G 1 33 ? 76.791 -9.317 79.351 1.00 17.09 30 MET G N 1
ATOM 12000 C CA . MET G 1 33 ? 76.455 -8.346 80.408 1.00 17.66 30 MET G CA 1
ATOM 12001 C C . MET G 1 33 ? 77.607 -8.187 81.415 1.00 17.57 30 MET G C 1
ATOM 12002 O O . MET G 1 33 ? 77.809 -7.086 81.955 1.00 17.79 30 MET G O 1
ATOM 12007 N N . HIS G 1 34 ? 78.407 -9.234 81.652 1.00 15.67 31 HIS G N 1
ATOM 12008 C CA . HIS G 1 34 ? 79.570 -9.134 82.517 1.00 15.84 31 HIS G CA 1
ATOM 12009 C C . HIS G 1 34 ? 80.554 -8.078 82.107 1.00 16.48 31 HIS G C 1
ATOM 12010 O O . HIS G 1 34 ? 81.131 -7.375 82.949 1.00 15.46 31 HIS G O 1
ATOM 12017 N N . THR G 1 35 ? 80.742 -7.931 80.806 1.00 15.18 32 THR G N 1
ATOM 12018 C CA . THR G 1 35 ? 81.672 -6.928 80.359 1.00 15.51 32 THR G CA 1
ATOM 12019 C C . THR G 1 35 ? 81.180 -5.538 80.639 1.00 15.58 32 THR G C 1
ATOM 12020 O O . THR G 1 35 ? 81.974 -4.661 81.005 1.00 16.35 32 THR G O 1
ATOM 12024 N N . VAL G 1 36 ? 79.892 -5.304 80.433 1.00 15.93 33 VAL G N 1
ATOM 12025 C CA . VAL G 1 36 ? 79.317 -3.983 80.630 1.00 15.47 33 VAL G CA 1
ATOM 12026 C C . VAL G 1 36 ? 79.453 -3.596 82.090 1.00 15.83 33 VAL G C 1
ATOM 12027 O O . VAL G 1 36 ? 79.896 -2.509 82.439 1.00 15.22 33 VAL G O 1
ATOM 12031 N N . ILE G 1 37 ? 79.130 -4.535 82.966 1.00 14.94 34 ILE G N 1
ATOM 12032 C CA . ILE G 1 37 ? 79.161 -4.187 84.422 1.00 15.18 34 ILE G CA 1
ATOM 12033 C C . ILE G 1 37 ? 80.593 -4.012 84.917 1.00 14.85 34 ILE G C 1
ATOM 12034 O O . ILE G 1 37 ? 80.908 -3.063 85.627 1.00 16.50 34 ILE G O 1
ATOM 12039 N N . ALA G 1 38 ? 81.482 -4.915 84.512 1.00 15.68 35 ALA G N 1
ATOM 12040 C CA . ALA G 1 38 ? 82.848 -4.922 84.976 1.00 15.32 35 ALA G CA 1
ATOM 12041 C C . ALA G 1 38 ? 83.561 -3.693 84.438 1.00 16.93 35 ALA G C 1
ATOM 12042 O O . ALA G 1 38 ? 84.362 -3.097 85.134 1.00 17.10 35 ALA G O 1
ATOM 12044 N N . SER G 1 39 ? 83.225 -3.288 83.223 1.00 17.52 36 SER G N 1
ATOM 12045 C CA . SER G 1 39 ? 83.804 -2.019 82.675 1.00 17.32 36 SER G CA 1
ATOM 12046 C C . SER G 1 39 ? 83.429 -0.780 83.485 1.00 17.50 36 SER G C 1
ATOM 12047 O O . SER G 1 39 ? 84.283 0.101 83.761 1.00 17.76 36 SER G O 1
ATOM 12050 N N . TYR G 1 40 ? 82.159 -0.681 83.843 1.00 16.54 37 TYR G N 1
ATOM 12051 C CA . TYR G 1 40 ? 81.676 0.419 84.662 1.00 16.65 37 TYR G CA 1
ATOM 12052 C C . TYR G 1 40 ? 82.374 0.394 85.998 1.00 17.09 37 TYR G C 1
ATOM 12053 O O . TYR G 1 40 ? 82.828 1.435 86.476 1.00 15.96 37 TYR G O 1
ATOM 12062 N N . LEU G 1 41 ? 82.442 -0.781 86.633 1.00 15.30 38 LEU G N 1
ATOM 12063 C CA . LEU G 1 41 ? 83.105 -0.910 87.948 1.00 15.72 38 LEU G CA 1
ATOM 12064 C C . LEU G 1 41 ? 84.603 -0.562 87.873 1.00 17.57 38 LEU G C 1
ATOM 12065 O O . LEU G 1 41 ? 85.129 0.152 88.721 1.00 17.26 38 LEU G O 1
ATOM 12070 N N . ALA G 1 42 ? 85.286 -0.974 86.793 1.00 17.90 39 ALA G N 1
ATOM 12071 C CA . ALA G 1 42 ? 86.648 -0.545 86.557 1.00 19.35 39 ALA G CA 1
ATOM 12072 C C . ALA G 1 42 ? 86.770 0.990 86.468 1.00 21.38 39 ALA G C 1
ATOM 12073 O O . ALA G 1 42 ? 87.656 1.567 87.076 1.00 22.48 39 ALA G O 1
ATOM 12075 N N . GLU G 1 43 ? 85.911 1.658 85.704 1.00 23.42 40 GLU G N 1
ATOM 12076 C CA . GLU G 1 43 ? 85.978 3.124 85.616 1.00 25.04 40 GLU G CA 1
ATOM 12077 C C . GLU G 1 43 ? 85.704 3.761 86.953 1.00 25.65 40 GLU G C 1
ATOM 12078 O O . GLU G 1 43 ? 86.140 4.892 87.210 1.00 28.00 40 GLU G O 1
ATOM 12084 N N . ALA G 1 44 ? 84.951 3.077 87.795 1.00 25.36 41 ALA G N 1
ATOM 12085 C CA . ALA G 1 44 ? 84.595 3.602 89.088 1.00 25.80 41 ALA G CA 1
ATOM 12086 C C . ALA G 1 44 ? 85.718 3.351 90.100 1.00 26.03 41 ALA G C 1
ATOM 12087 O O . ALA G 1 44 ? 85.571 3.668 91.280 1.00 27.07 41 ALA G O 1
ATOM 12089 N N . GLY G 1 45 ? 86.818 2.764 89.647 1.00 25.06 42 GLY G N 1
ATOM 12090 C CA . GLY G 1 45 ? 87.993 2.543 90.488 1.00 24.39 42 GLY G CA 1
ATOM 12091 C C . GLY G 1 45 ? 88.056 1.200 91.206 1.00 24.49 42 GLY G C 1
ATOM 12092 O O . GLY G 1 45 ? 88.955 0.995 92.027 1.00 25.06 42 GLY G O 1
ATOM 12093 N N . PHE G 1 46 ? 87.154 0.253 90.890 1.00 21.35 43 PHE G N 1
ATOM 12094 C CA . PHE G 1 46 ? 87.260 -1.076 91.462 1.00 21.13 43 PHE G CA 1
ATOM 12095 C C . PHE G 1 46 ? 88.254 -1.913 90.647 1.00 20.70 43 PHE G C 1
ATOM 12096 O O . PHE G 1 46 ? 88.508 -1.621 89.457 1.00 20.01 43 PHE G O 1
ATOM 12104 N N . ASP G 1 47 ? 88.810 -2.938 91.287 1.00 19.81 44 ASP G N 1
ATOM 12105 C CA . ASP G 1 47 ? 89.605 -3.932 90.599 1.00 20.06 44 ASP G CA 1
ATOM 12106 C C . ASP G 1 47 ? 88.642 -5.022 90.129 1.00 19.58 44 ASP G C 1
ATOM 12107 O O . ASP G 1 47 ? 88.339 -5.944 90.887 1.00 19.86 44 ASP G O 1
ATOM 12112 N N . ALA G 1 48 ? 88.213 -4.945 88.853 1.00 19.15 45 ALA G N 1
ATOM 12113 C CA . ALA G 1 48 ? 87.114 -5.769 88.361 1.00 17.69 45 ALA G CA 1
ATOM 12114 C C . ALA G 1 48 ? 87.590 -6.858 87.417 1.00 17.99 45 ALA G C 1
ATOM 12115 O O . ALA G 1 48 ? 88.396 -6.615 86.558 1.00 18.17 45 ALA G O 1
ATOM 12117 N N . ALA G 1 49 ? 87.075 -8.050 87.614 1.00 15.31 46 ALA G N 1
ATOM 12118 C CA . ALA G 1 49 ? 87.323 -9.208 86.738 1.00 15.62 46 ALA G CA 1
ATOM 12119 C C . ALA G 1 49 ? 85.978 -9.866 86.428 1.00 14.53 46 ALA G C 1
ATOM 12120 O O . ALA G 1 49 ? 84.948 -9.519 87.006 1.00 12.29 46 ALA G O 1
ATOM 12122 N N . THR G 1 50 ? 85.968 -10.758 85.427 1.00 13.05 47 THR G N 1
ATOM 12123 C CA . THR G 1 50 ? 84.735 -11.387 85.061 1.00 13.68 47 THR G CA 1
ATOM 12124 C C . THR G 1 50 ? 84.970 -12.908 85.090 1.00 12.91 47 THR G C 1
ATOM 12125 O O . THR G 1 50 ? 86.135 -13.376 85.054 1.00 14.59 47 THR G O 1
ATOM 12129 N N . ALA G 1 51 ? 83.875 -13.641 85.236 1.00 11.75 48 ALA G N 1
ATOM 12130 C CA . ALA G 1 51 ? 83.891 -15.120 85.261 1.00 12.50 48 ALA G CA 1
ATOM 12131 C C . ALA G 1 51 ? 82.630 -15.619 84.625 1.00 11.03 48 ALA G C 1
ATOM 12132 O O . ALA G 1 51 ? 81.611 -14.927 84.645 1.00 12.43 48 ALA G O 1
ATOM 12134 N N . VAL G 1 52 ? 82.629 -16.809 83.976 1.00 12.14 49 VAL G N 1
ATOM 12135 C CA . VAL G 1 52 ? 81.432 -17.274 83.421 1.00 11.42 49 VAL G CA 1
ATOM 12136 C C . VAL G 1 52 ? 81.300 -18.812 83.651 1.00 11.80 49 VAL G C 1
ATOM 12137 O O . VAL G 1 52 ? 82.250 -19.474 83.986 1.00 12.64 49 VAL G O 1
ATOM 12141 N N . LEU G 1 53 ? 80.109 -19.286 83.430 1.00 12.08 50 LEU G N 1
ATOM 12142 C CA . LEU G 1 53 ? 79.768 -20.715 83.668 1.00 12.15 50 LEU G CA 1
ATOM 12143 C C . LEU G 1 53 ? 80.736 -21.665 83.053 1.00 12.71 50 LEU G C 1
ATOM 12144 O O . LEU G 1 53 ? 81.084 -22.692 83.658 1.00 12.82 50 LEU G O 1
ATOM 12149 N N . ASP G 1 54 ? 81.166 -21.403 81.817 1.00 11.93 51 ASP G N 1
ATOM 12150 C CA . ASP G 1 54 ? 81.916 -22.435 81.087 1.00 13.00 51 ASP G CA 1
ATOM 12151 C C . ASP G 1 54 ? 83.433 -22.446 81.320 1.00 11.32 51 ASP G C 1
ATOM 12152 O O . ASP G 1 54 ? 84.152 -23.275 80.807 1.00 14.16 51 ASP G O 1
ATOM 12157 N N . GLU G 1 55 ? 83.931 -21.495 82.121 1.00 10.78 52 GLU G N 1
ATOM 12158 C CA . GLU G 1 55 ? 85.279 -21.552 82.576 1.00 12.01 52 GLU G CA 1
ATOM 12159 C C . GLU G 1 55 ? 85.416 -22.779 83.543 1.00 11.99 52 GLU G C 1
ATOM 12160 O O . GLU G 1 55 ? 84.416 -23.268 84.077 1.00 11.70 52 GLU G O 1
ATOM 12166 N N . PRO G 1 56 ? 86.624 -23.246 83.754 1.00 13.77 53 PRO G N 1
ATOM 12167 C CA . PRO G 1 56 ? 86.847 -24.344 84.685 1.00 13.88 53 PRO G CA 1
ATOM 12168 C C . PRO G 1 56 ? 86.448 -23.887 86.053 1.00 14.34 53 PRO G C 1
ATOM 12169 O O . PRO G 1 56 ? 86.743 -22.730 86.416 1.00 13.92 53 PRO G O 1
ATOM 12173 N N . GLU G 1 57 ? 85.796 -24.773 86.800 1.00 14.39 54 GLU G N 1
ATOM 12174 C CA . GLU G 1 57 ? 85.208 -24.369 88.113 1.00 15.14 54 GLU G CA 1
ATOM 12175 C C . GLU G 1 57 ? 84.321 -23.136 88.017 1.00 15.31 54 GLU G C 1
ATOM 12176 O O . GLU G 1 57 ? 84.114 -22.416 88.989 1.00 15.32 54 GLU G O 1
ATOM 12182 N N . HIS G 1 58 ? 83.763 -22.880 86.823 1.00 14.52 55 HIS G N 1
ATOM 12183 C CA . HIS G 1 58 ? 82.916 -21.723 86.546 1.00 13.92 55 HIS G CA 1
ATOM 12184 C C . HIS G 1 58 ? 83.657 -20.446 86.831 1.00 13.55 55 HIS G C 1
ATOM 12185 O O . HIS G 1 58 ? 83.048 -19.448 87.105 1.00 15.00 55 HIS G O 1
ATOM 12192 N N . GLY G 1 59 ? 84.959 -20.483 86.829 1.00 12.80 56 GLY G N 1
ATOM 12193 C CA . GLY G 1 59 ? 85.777 -19.303 87.004 1.00 13.98 56 GLY G CA 1
ATOM 12194 C C . GLY G 1 59 ? 86.031 -18.985 88.437 1.00 15.20 56 GLY G C 1
ATOM 12195 O O . GLY G 1 59 ? 86.704 -17.998 88.737 1.00 16.27 56 GLY G O 1
ATOM 12196 N N . LEU G 1 60 ? 85.529 -19.854 89.312 1.00 14.94 57 LEU G N 1
ATOM 12197 C CA . LEU G 1 60 ? 85.531 -19.582 90.766 1.00 15.77 57 LEU G CA 1
ATOM 12198 C C . LEU G 1 60 ? 86.309 -20.643 91.507 1.00 17.43 57 LEU G C 1
ATOM 12199 O O . LEU G 1 60 ? 85.776 -21.386 92.379 1.00 17.50 57 LEU G O 1
ATOM 12204 N N . THR G 1 61 ? 87.585 -20.692 91.173 1.00 18.49 58 THR G N 1
ATOM 12205 C CA . THR G 1 61 ? 88.547 -21.501 91.881 1.00 20.28 58 THR G CA 1
ATOM 12206 C C . THR G 1 61 ? 88.802 -20.901 93.262 1.00 20.63 58 THR G C 1
ATOM 12207 O O . THR G 1 61 ? 88.451 -19.738 93.508 1.00 19.71 58 THR G O 1
ATOM 12211 N N . ASP G 1 62 ? 89.433 -21.671 94.143 1.00 21.50 59 ASP G N 1
ATOM 12212 C CA . ASP G 1 62 ? 89.827 -21.131 95.456 1.00 22.37 59 ASP G CA 1
ATOM 12213 C C . ASP G 1 62 ? 90.710 -19.911 95.277 1.00 22.55 59 ASP G C 1
ATOM 12214 O O . ASP G 1 62 ? 90.583 -18.954 96.018 1.00 22.19 59 ASP G O 1
ATOM 12219 N N . GLU G 1 63 ? 91.624 -19.977 94.309 1.00 23.44 60 GLU G N 1
ATOM 12220 C CA . GLU G 1 63 ? 92.554 -18.914 94.032 1.00 23.87 60 GLU G CA 1
ATOM 12221 C C . GLU G 1 63 ? 91.793 -17.616 93.735 1.00 23.84 60 GLU G C 1
ATOM 12222 O O . GLU G 1 63 ? 92.113 -16.560 94.272 1.00 25.31 60 GLU G O 1
ATOM 12228 N N . VAL G 1 64 ? 90.819 -17.699 92.830 1.00 22.57 61 VAL G N 1
ATOM 12229 C CA . VAL G 1 64 ? 90.045 -16.535 92.429 1.00 21.43 61 VAL G CA 1
ATOM 12230 C C . VAL G 1 64 ? 89.227 -16.022 93.608 1.00 20.40 61 VAL G C 1
ATOM 12231 O O . VAL G 1 64 ? 89.231 -14.838 93.911 1.00 20.04 61 VAL G O 1
ATOM 12235 N N . LEU G 1 65 ? 88.543 -16.927 94.283 1.00 20.02 62 LEU G N 1
ATOM 12236 C CA . LEU G 1 65 ? 87.689 -16.496 95.398 1.00 21.24 62 LEU G CA 1
ATOM 12237 C C . LEU G 1 65 ? 88.435 -15.909 96.580 1.00 22.65 62 LEU G C 1
ATOM 12238 O O . LEU G 1 65 ? 87.901 -15.028 97.280 1.00 23.15 62 LEU G O 1
ATOM 12243 N N . ASP G 1 66 ? 89.652 -16.373 96.830 1.00 24.11 63 ASP G N 1
ATOM 12244 C CA . ASP G 1 66 ? 90.402 -15.850 97.970 1.00 25.69 63 ASP G CA 1
ATOM 12245 C C . ASP G 1 66 ? 90.860 -14.441 97.697 1.00 25.45 63 ASP G C 1
ATOM 12246 O O . ASP G 1 66 ? 91.106 -13.694 98.617 1.00 27.41 63 ASP G O 1
ATOM 12251 N N . ARG G 1 67 ? 90.879 -14.026 96.443 1.00 24.48 64 ARG G N 1
ATOM 12252 C CA . ARG G 1 67 ? 91.193 -12.642 96.132 1.00 24.72 64 ARG G CA 1
ATOM 12253 C C . ARG G 1 67 ? 89.957 -11.831 95.648 1.00 24.11 64 ARG G C 1
ATOM 12254 O O . ARG G 1 67 ? 90.096 -10.753 95.051 1.00 26.86 64 ARG G O 1
ATOM 12262 N N . CYS G 1 68 ? 88.757 -12.343 95.904 1.00 20.13 65 CYS G N 1
ATOM 12263 C CA . CYS G 1 68 ? 87.531 -11.692 95.528 1.00 19.01 65 CYS G CA 1
ATOM 12264 C C . CYS G 1 68 ? 86.931 -11.090 96.787 1.00 18.32 65 CYS G C 1
ATOM 12265 O O . CYS G 1 68 ? 86.557 -11.809 97.700 1.00 18.35 65 CYS G O 1
ATOM 12268 N N . ASP G 1 69 ? 86.826 -9.775 96.844 1.00 17.04 66 ASP G N 1
ATOM 12269 C CA . ASP G 1 69 ? 86.084 -9.142 97.941 1.00 16.25 66 ASP G CA 1
ATOM 12270 C C . ASP G 1 69 ? 84.565 -9.196 97.792 1.00 14.00 66 ASP G C 1
ATOM 12271 O O . ASP G 1 69 ? 83.861 -9.324 98.796 1.00 13.14 66 ASP G O 1
ATOM 12276 N N . VAL G 1 70 ? 84.065 -8.999 96.549 1.00 12.02 67 VAL G N 1
ATOM 12277 C CA . VAL G 1 70 ? 82.651 -8.981 96.248 1.00 12.03 67 VAL G CA 1
ATOM 12278 C C . VAL G 1 70 ? 82.430 -9.785 94.973 1.00 11.38 67 VAL G C 1
ATOM 12279 O O . VAL G 1 70 ? 83.043 -9.473 93.958 1.00 11.61 67 VAL G O 1
ATOM 12283 N N . LEU G 1 71 ? 81.510 -10.727 95.052 1.00 12.36 68 LEU G N 1
ATOM 12284 C CA . LEU G 1 71 ? 81.075 -11.491 93.853 1.00 11.86 68 LEU G CA 1
ATOM 12285 C C . LEU G 1 71 ? 79.730 -10.950 93.400 1.00 12.49 68 LEU G C 1
ATOM 12286 O O . LEU G 1 71 ? 78.847 -10.768 94.203 1.00 12.98 68 LEU G O 1
ATOM 12291 N N . VAL G 1 72 ? 79.580 -10.677 92.108 1.00 10.87 69 VAL G N 1
ATOM 12292 C CA . VAL G 1 72 ? 78.332 -10.292 91.510 1.00 10.87 69 VAL G CA 1
ATOM 12293 C C . VAL G 1 72 ? 77.819 -11.499 90.723 1.00 12.45 69 VAL G C 1
ATOM 12294 O O . VAL G 1 72 ? 78.629 -12.122 89.936 1.00 13.85 69 VAL G O 1
ATOM 12298 N N . TRP G 1 73 ? 76.525 -11.779 90.794 1.00 11.96 70 TRP G N 1
ATOM 12299 C CA . TRP G 1 73 ? 76.020 -13.066 90.135 1.00 11.13 70 TRP G CA 1
ATOM 12300 C C . TRP G 1 73 ? 74.813 -12.804 89.254 1.00 12.36 70 TRP G C 1
ATOM 12301 O O . TRP G 1 73 ? 73.805 -12.309 89.759 1.00 13.32 70 TRP G O 1
ATOM 12312 N N . TRP G 1 74 ? 74.855 -13.185 87.965 1.00 10.61 71 TRP G N 1
ATOM 12313 C CA . TRP G 1 74 ? 73.696 -13.213 87.077 1.00 10.33 71 TRP G CA 1
ATOM 12314 C C . TRP G 1 74 ? 73.585 -14.595 86.414 1.00 11.42 71 TRP G C 1
ATOM 12315 O O . TRP G 1 74 ? 74.540 -15.069 85.822 1.00 11.31 71 TRP G O 1
ATOM 12326 N N . GLY G 1 75 ? 72.430 -15.235 86.561 1.00 12.17 72 GLY G N 1
ATOM 12327 C CA . GLY G 1 75 ? 72.173 -16.507 85.851 1.00 11.25 72 GLY G CA 1
ATOM 12328 C C . GLY G 1 75 ? 70.734 -16.589 85.464 1.00 11.92 72 GLY G C 1
ATOM 12329 O O . GLY G 1 75 ? 69.947 -15.796 85.936 1.00 14.31 72 GLY G O 1
ATOM 12330 N N . HIS G 1 76 ? 70.348 -17.596 84.619 1.00 11.37 73 HIS G N 1
ATOM 12331 C CA . HIS G 1 76 ? 68.971 -17.705 84.217 1.00 12.74 73 HIS G CA 1
ATOM 12332 C C . HIS G 1 76 ? 68.585 -19.086 83.725 1.00 13.93 73 HIS G C 1
ATOM 12333 O O . HIS G 1 76 ? 67.715 -19.731 84.326 1.00 14.79 73 HIS G O 1
ATOM 12340 N N . ILE G 1 77 ? 69.183 -19.484 82.643 1.00 13.04 74 ILE G N 1
ATOM 12341 C CA . ILE G 1 77 ? 68.777 -20.764 81.960 1.00 13.88 74 ILE G CA 1
ATOM 12342 C C . ILE G 1 77 ? 69.634 -21.980 82.286 1.00 15.04 74 ILE G C 1
ATOM 12343 O O . ILE G 1 77 ? 69.325 -23.114 81.802 1.00 14.19 74 ILE G O 1
ATOM 12348 N N . ALA G 1 78 ? 70.707 -21.811 83.041 1.00 13.05 75 ALA G N 1
ATOM 12349 C CA . ALA G 1 78 ? 71.599 -22.922 83.419 1.00 14.74 75 ALA G CA 1
ATOM 12350 C C . ALA G 1 78 ? 72.029 -22.892 84.878 1.00 12.83 75 ALA G C 1
ATOM 12351 O O . ALA G 1 78 ? 73.171 -23.234 85.217 1.00 13.64 75 ALA G O 1
ATOM 12353 N N . HIS G 1 79 ? 71.099 -22.573 85.760 1.00 14.72 76 HIS G N 1
ATOM 12354 C CA . HIS G 1 79 ? 71.401 -22.501 87.149 1.00 14.81 76 HIS G CA 1
ATOM 12355 C C . HIS G 1 79 ? 71.900 -23.888 87.633 1.00 16.03 76 HIS G C 1
ATOM 12356 O O . HIS G 1 79 ? 72.754 -24.027 88.496 1.00 16.40 76 HIS G O 1
ATOM 12363 N N . ASP G 1 80 ? 71.297 -24.907 87.049 1.00 15.78 77 ASP G N 1
ATOM 12364 C CA . ASP G 1 80 ? 71.507 -26.303 87.413 1.00 17.32 77 ASP G CA 1
ATOM 12365 C C . ASP G 1 80 ? 72.912 -26.796 87.077 1.00 17.82 77 ASP G C 1
ATOM 12366 O O . ASP G 1 80 ? 73.413 -27.774 87.663 1.00 20.01 77 ASP G O 1
ATOM 12371 N N . GLU G 1 81 ? 73.564 -26.162 86.094 1.00 17.75 78 GLU G N 1
ATOM 12372 C CA . GLU G 1 81 ? 74.928 -26.541 85.703 1.00 17.38 78 GLU G CA 1
ATOM 12373 C C . GLU G 1 81 ? 76.030 -26.053 86.554 1.00 15.54 78 GLU G C 1
ATOM 12374 O O . GLU G 1 81 ? 77.188 -26.423 86.330 1.00 14.04 78 GLU G O 1
ATOM 12380 N N . VAL G 1 82 ? 75.729 -25.206 87.563 1.00 13.42 79 VAL G N 1
ATOM 12381 C CA . VAL G 1 82 ? 76.718 -24.779 88.465 1.00 15.94 79 VAL G CA 1
ATOM 12382 C C . VAL G 1 82 ? 76.919 -25.888 89.470 1.00 16.22 79 VAL G C 1
ATOM 12383 O O . VAL G 1 82 ? 76.015 -26.200 90.246 1.00 17.58 79 VAL G O 1
ATOM 12387 N N . LYS G 1 83 ? 78.101 -26.471 89.473 1.00 15.36 80 LYS G N 1
ATOM 12388 C CA . LYS G 1 83 ? 78.400 -27.684 90.290 1.00 15.87 80 LYS G CA 1
ATOM 12389 C C . LYS G 1 83 ? 78.292 -27.401 91.787 1.00 15.42 80 LYS G C 1
ATOM 12390 O O . LYS G 1 83 ? 78.690 -26.368 92.267 1.00 12.87 80 LYS G O 1
ATOM 12400 N N . ASP G 1 84 ? 77.721 -28.329 92.505 1.00 15.20 81 ASP G N 1
ATOM 12401 C CA . ASP G 1 84 ? 77.549 -28.153 93.944 1.00 16.57 81 ASP G CA 1
ATOM 12402 C C . ASP G 1 84 ? 78.828 -27.875 94.722 1.00 18.16 81 ASP G C 1
ATOM 12403 O O . ASP G 1 84 ? 78.796 -27.102 95.730 1.00 18.21 81 ASP G O 1
ATOM 12408 N N . GLU G 1 85 ? 79.932 -28.482 94.318 1.00 17.44 82 GLU G N 1
ATOM 12409 C CA . GLU G 1 85 ? 81.202 -28.216 94.966 1.00 18.79 82 GLU G CA 1
ATOM 12410 C C . GLU G 1 85 ? 81.541 -26.724 94.910 1.00 16.97 82 GLU G C 1
ATOM 12411 O O . GLU G 1 85 ? 82.052 -26.177 95.867 1.00 18.29 82 GLU G O 1
ATOM 12417 N N . VAL G 1 86 ? 81.251 -26.081 93.790 1.00 16.39 83 VAL G N 1
ATOM 12418 C CA . VAL G 1 86 ? 81.534 -24.644 93.615 1.00 15.90 83 VAL G CA 1
ATOM 12419 C C . VAL G 1 86 ? 80.545 -23.796 94.413 1.00 15.50 83 VAL G C 1
ATOM 12420 O O . VAL G 1 86 ? 80.922 -22.784 95.044 1.00 16.44 83 VAL G O 1
ATOM 12424 N N . VAL G 1 87 ? 79.273 -24.195 94.430 1.00 15.11 84 VAL G N 1
ATOM 12425 C CA . VAL G 1 87 ? 78.247 -23.495 95.241 1.00 15.70 84 VAL G CA 1
ATOM 12426 C C . VAL G 1 87 ? 78.690 -23.490 96.711 1.00 15.92 84 VAL G C 1
ATOM 12427 O O . VAL G 1 87 ? 78.645 -22.442 97.402 1.00 15.50 84 VAL G O 1
ATOM 12431 N N . GLU G 1 88 ? 79.127 -24.653 97.169 1.00 15.99 85 GLU G N 1
ATOM 12432 C CA . GLU G 1 88 ? 79.582 -24.856 98.580 1.00 16.56 85 GLU G CA 1
ATOM 12433 C C . GLU G 1 88 ? 80.792 -23.998 98.898 1.00 16.19 85 GLU G C 1
ATOM 12434 O O . GLU G 1 88 ? 80.848 -23.327 99.941 1.00 16.73 85 GLU G O 1
ATOM 12440 N N . ARG G 1 89 ? 81.704 -23.861 97.935 1.00 14.67 86 ARG G N 1
ATOM 12441 C CA . ARG G 1 89 ? 82.905 -23.031 98.057 1.00 14.92 86 ARG G CA 1
ATOM 12442 C C . ARG G 1 89 ? 82.546 -21.588 98.160 1.00 14.68 86 ARG G C 1
ATOM 12443 O O . ARG G 1 89 ? 83.052 -20.898 99.070 1.00 16.09 86 ARG G O 1
ATOM 12451 N N . VAL G 1 90 ? 81.673 -21.102 97.277 1.00 13.28 87 VAL G N 1
ATOM 12452 C CA . VAL G 1 90 ? 81.187 -19.712 97.334 1.00 13.61 87 VAL G CA 1
ATOM 12453 C C . VAL G 1 90 ? 80.453 -19.444 98.664 1.00 13.29 87 VAL G C 1
ATOM 12454 O O . VAL G 1 90 ? 80.651 -18.388 99.351 1.00 13.09 87 VAL G O 1
ATOM 12458 N N . HIS G 1 91 ? 79.600 -20.393 99.043 1.00 13.71 88 HIS G N 1
ATOM 12459 C CA . HIS G 1 91 ? 78.823 -20.264 100.311 1.00 14.34 88 HIS G CA 1
ATOM 12460 C C . HIS G 1 91 ? 79.749 -20.055 101.498 1.00 14.62 88 HIS G C 1
ATOM 12461 O O . HIS G 1 91 ? 79.522 -19.145 102.331 1.00 14.97 88 HIS G O 1
ATOM 12468 N N . ARG G 1 92 ? 80.820 -20.846 101.595 1.00 14.69 89 ARG G N 1
ATOM 12469 C CA . ARG G 1 92 ? 81.808 -20.704 102.700 1.00 16.06 89 ARG G CA 1
ATOM 12470 C C . ARG G 1 92 ? 82.495 -19.338 102.663 1.00 16.00 89 ARG G C 1
ATOM 12471 O O . ARG G 1 92 ? 82.663 -18.682 103.693 1.00 15.85 89 ARG G O 1
ATOM 12479 N N . ARG G 1 93 ? 82.846 -18.869 101.456 1.00 13.24 90 ARG G N 1
ATOM 12480 C CA . ARG G 1 93 ? 83.478 -17.546 101.326 1.00 14.23 90 ARG G CA 1
ATOM 12481 C C . ARG G 1 93 ? 82.535 -16.461 101.794 1.00 13.27 90 ARG G C 1
ATOM 12482 O O . ARG G 1 93 ? 82.983 -15.462 102.461 1.00 15.01 90 ARG G O 1
ATOM 12490 N N . VAL G 1 94 ? 81.262 -16.544 101.442 1.00 13.16 91 VAL G N 1
ATOM 12491 C CA . VAL G 1 94 ? 80.303 -15.524 101.883 1.00 15.35 91 VAL G CA 1
ATOM 12492 C C . VAL G 1 94 ? 80.243 -15.496 103.381 1.00 14.34 91 VAL G C 1
ATOM 12493 O O . VAL G 1 94 ? 80.341 -14.442 103.993 1.00 14.06 91 VAL G O 1
ATOM 12497 N N . LEU G 1 95 ? 80.068 -16.654 103.976 1.00 14.36 92 LEU G N 1
ATOM 12498 C CA . LEU G 1 95 ? 79.997 -16.696 105.451 1.00 15.58 92 LEU G CA 1
ATOM 12499 C C . LEU G 1 95 ? 81.236 -16.174 106.155 1.00 16.29 92 LEU G C 1
ATOM 12500 O O . LEU G 1 95 ? 81.144 -15.641 107.265 1.00 17.52 92 LEU G O 1
ATOM 12505 N N . GLU G 1 96 ? 82.389 -16.267 105.507 1.00 15.80 93 GLU G N 1
ATOM 12506 C CA . GLU G 1 96 ? 83.659 -15.734 106.001 1.00 16.71 93 GLU G CA 1
ATOM 12507 C C . GLU G 1 96 ? 83.813 -14.217 105.768 1.00 16.11 93 GLU G C 1
ATOM 12508 O O . GLU G 1 96 ? 84.751 -13.624 106.268 1.00 18.13 93 GLU G O 1
ATOM 12514 N N . GLY G 1 97 ? 82.929 -13.586 105.017 1.00 15.28 94 GLY G N 1
ATOM 12515 C CA . GLY G 1 97 ? 82.993 -12.118 104.815 1.00 15.01 94 GLY G CA 1
ATOM 12516 C C . GLY G 1 97 ? 82.928 -11.667 103.360 1.00 15.39 94 GLY G C 1
ATOM 12517 O O . GLY G 1 97 ? 82.707 -10.518 103.113 1.00 16.02 94 GLY G O 1
ATOM 12518 N N . MET G 1 98 ? 82.988 -12.577 102.380 1.00 14.46 95 MET G N 1
ATOM 12519 C CA . MET G 1 98 ? 82.957 -12.128 100.975 1.00 12.90 95 MET G CA 1
ATOM 12520 C C . MET G 1 98 ? 81.571 -11.556 100.670 1.00 11.89 95 MET G C 1
ATOM 12521 O O . MET G 1 98 ? 80.567 -12.127 101.029 1.00 14.09 95 MET G O 1
ATOM 12526 N N . GLY G 1 99 ? 81.489 -10.379 100.055 1.00 12.26 96 GLY G N 1
ATOM 12527 C CA . GLY G 1 99 ? 80.218 -9.842 99.671 1.00 12.42 96 GLY G CA 1
ATOM 12528 C C . GLY G 1 99 ? 79.648 -10.535 98.431 1.00 13.07 96 GLY G C 1
ATOM 12529 O O . GLY G 1 99 ? 80.398 -11.065 97.617 1.00 14.99 96 GLY G O 1
ATOM 12530 N N . LEU G 1 100 ? 78.342 -10.434 98.291 1.00 13.08 97 LEU G N 1
ATOM 12531 C CA . LEU G 1 100 ? 77.570 -11.088 97.216 1.00 13.01 97 LEU G CA 1
ATOM 12532 C C . LEU G 1 100 ? 76.488 -10.131 96.729 1.00 13.04 97 LEU G C 1
ATOM 12533 O O . LEU G 1 100 ? 75.618 -9.679 97.468 1.00 13.47 97 LEU G O 1
ATOM 12538 N N . ILE G 1 101 ? 76.527 -9.780 95.433 1.00 11.35 98 ILE G N 1
ATOM 12539 C CA . ILE G 1 101 ? 75.440 -9.040 94.837 1.00 11.59 98 ILE G CA 1
ATOM 12540 C C . ILE G 1 101 ? 74.753 -10.018 93.870 1.00 12.55 98 ILE G C 1
ATOM 12541 O O . ILE G 1 101 ? 75.413 -10.399 92.884 1.00 11.54 98 ILE G O 1
ATOM 12548 N N . VAL G 1 102 ? 73.460 -10.284 94.042 1.00 13.63 99 VAL G N 1
ATOM 12549 C CA . VAL G 1 102 ? 72.712 -11.227 93.182 1.00 12.78 99 VAL G CA 1
ATOM 12550 C C . VAL G 1 102 ? 71.769 -10.371 92.341 1.00 13.00 99 VAL G C 1
ATOM 12551 O O . VAL G 1 102 ? 71.044 -9.495 92.853 1.00 11.35 99 VAL G O 1
ATOM 12555 N N . LEU G 1 103 ? 71.870 -10.519 91.015 1.00 11.33 100 LEU G N 1
ATOM 12556 C CA . LEU G 1 103 ? 71.106 -9.717 90.109 1.00 11.90 100 LEU G CA 1
ATOM 12557 C C . LEU G 1 103 ? 69.980 -10.440 89.396 1.00 11.46 100 LEU G C 1
ATOM 12558 O O . LEU G 1 103 ? 70.212 -11.559 88.912 1.00 11.63 100 LEU G O 1
ATOM 12563 N N . HIS G 1 104 ? 68.795 -9.833 89.309 1.00 11.48 101 HIS G N 1
ATOM 12564 C CA . HIS G 1 104 ? 67.745 -10.292 88.431 1.00 11.00 101 HIS G CA 1
ATOM 12565 C C . HIS G 1 104 ? 67.496 -11.819 88.562 1.00 11.27 101 HIS G C 1
ATOM 12566 O O . HIS G 1 104 ? 67.136 -12.295 89.630 1.00 11.56 101 HIS G O 1
ATOM 12573 N N . SER G 1 105 ? 67.697 -12.571 87.477 1.00 10.78 102 SER G N 1
ATOM 12574 C CA . SER G 1 105 ? 67.384 -14.023 87.504 1.00 11.87 102 SER G CA 1
ATOM 12575 C C . SER G 1 105 ? 68.314 -14.868 88.377 1.00 12.69 102 SER G C 1
ATOM 12576 O O . SER G 1 105 ? 68.110 -16.095 88.523 1.00 15.11 102 SER G O 1
ATOM 12579 N N . GLY G 1 106 ? 69.313 -14.264 88.974 1.00 11.99 103 GLY G N 1
ATOM 12580 C CA . GLY G 1 106 ? 70.163 -14.881 89.947 1.00 12.49 103 GLY G CA 1
ATOM 12581 C C . GLY G 1 106 ? 69.362 -15.180 91.217 1.00 12.47 103 GLY G C 1
ATOM 12582 O O . GLY G 1 106 ? 69.835 -15.878 92.056 1.00 13.91 103 GLY G O 1
ATOM 12583 N N . HIS G 1 107 ? 68.126 -14.727 91.314 1.00 12.96 104 HIS G N 1
ATOM 12584 C CA . HIS G 1 107 ? 67.260 -15.116 92.495 1.00 12.43 104 HIS G CA 1
ATOM 12585 C C . HIS G 1 107 ? 67.098 -16.614 92.476 1.00 12.87 104 HIS G C 1
ATOM 12586 O O . HIS G 1 107 ? 66.792 -17.183 93.448 1.00 13.39 104 HIS G O 1
ATOM 12593 N N . PHE G 1 108 ? 67.163 -17.238 91.295 1.00 11.75 105 PHE G N 1
ATOM 12594 C CA . PHE G 1 108 ? 67.026 -18.701 91.264 1.00 13.33 105 PHE G CA 1
ATOM 12595 C C . PHE G 1 108 ? 68.329 -19.468 91.220 1.00 14.36 105 PHE G C 1
ATOM 12596 O O . PHE G 1 108 ? 68.332 -20.739 90.947 1.00 14.09 105 PHE G O 1
ATOM 12604 N N . SER G 1 109 ? 69.451 -18.804 91.445 1.00 12.65 106 SER G N 1
ATOM 12605 C CA . SER G 1 109 ? 70.767 -19.437 91.497 1.00 12.66 106 SER G CA 1
ATOM 12606 C C . SER G 1 109 ? 70.849 -20.366 92.650 1.00 13.82 106 SER G C 1
ATOM 12607 O O . SER G 1 109 ? 70.136 -20.113 93.668 1.00 12.58 106 SER G O 1
ATOM 12610 N N . LYS G 1 110 ? 71.638 -21.452 92.515 1.00 13.35 107 LYS G N 1
ATOM 12611 C CA . LYS G 1 110 ? 71.850 -22.362 93.659 1.00 13.17 107 LYS G CA 1
ATOM 12612 C C . LYS G 1 110 ? 72.430 -21.623 94.855 1.00 13.68 107 LYS G C 1
ATOM 12613 O O . LYS G 1 110 ? 71.983 -21.830 95.999 1.00 13.40 107 LYS G O 1
ATOM 12619 N N . ILE G 1 111 ? 73.354 -20.677 94.613 1.00 13.04 108 ILE G N 1
ATOM 12620 C CA . ILE G 1 111 ? 73.932 -19.905 95.744 1.00 13.72 108 ILE G CA 1
ATOM 12621 C C . ILE G 1 111 ? 72.918 -19.018 96.439 1.00 14.11 108 ILE G C 1
ATOM 12622 O O . ILE G 1 111 ? 72.902 -19.020 97.731 1.00 14.50 108 ILE G O 1
ATOM 12627 N N . PHE G 1 112 ? 72.086 -18.259 95.715 1.00 12.50 109 PHE G N 1
ATOM 12628 C CA . PHE G 1 112 ? 71.093 -17.393 96.403 1.00 12.96 109 PHE G CA 1
ATOM 12629 C C . PHE G 1 112 ? 70.074 -18.277 97.179 1.00 13.68 109 PHE G C 1
ATOM 12630 O O . PHE G 1 112 ? 69.745 -18.041 98.372 1.00 13.00 109 PHE G O 1
ATOM 12638 N N . LYS G 1 113 ? 69.619 -19.372 96.562 1.00 13.55 110 LYS G N 1
ATOM 12639 C CA . LYS G 1 113 ? 68.637 -20.229 97.241 1.00 14.15 110 LYS G CA 1
ATOM 12640 C C . LYS G 1 113 ? 69.211 -20.863 98.483 1.00 13.79 110 LYS G C 1
ATOM 12641 O O . LYS G 1 113 ? 68.513 -20.977 99.520 1.00 14.50 110 LYS G O 1
ATOM 12647 N N . LYS G 1 114 ? 70.467 -21.226 98.447 1.00 13.56 111 LYS G N 1
ATOM 12648 C CA . LYS G 1 114 ? 71.125 -21.849 99.562 1.00 14.70 111 LYS G CA 1
ATOM 12649 C C . LYS G 1 114 ? 71.278 -20.880 100.727 1.00 13.97 111 LYS G C 1
ATOM 12650 O O . LYS G 1 114 ? 70.993 -21.212 101.883 1.00 13.21 111 LYS G O 1
ATOM 12656 N N . LEU G 1 115 ? 71.706 -19.669 100.410 1.00 10.43 112 LEU G N 1
ATOM 12657 C CA . LEU G 1 115 ? 71.774 -18.657 101.503 1.00 13.03 112 LEU G CA 1
ATOM 12658 C C . LEU G 1 115 ? 70.450 -18.201 102.063 1.00 13.02 112 LEU G C 1
ATOM 12659 O O . LEU G 1 115 ? 70.365 -17.822 103.241 1.00 13.69 112 LEU G O 1
ATOM 12664 N N . MET G 1 116 ? 69.401 -18.203 101.266 1.00 13.00 113 MET G N 1
ATOM 12665 C CA . MET G 1 116 ? 68.082 -17.771 101.662 1.00 14.67 113 MET G CA 1
ATOM 12666 C C . MET G 1 116 ? 67.317 -18.832 102.438 1.00 15.18 113 MET G C 1
ATOM 12667 O O . MET G 1 116 ? 66.595 -18.507 103.345 1.00 14.66 113 MET G O 1
ATOM 12672 N N . GLY G 1 117 ? 67.467 -20.084 102.046 1.00 14.40 114 GLY G N 1
ATOM 12673 C CA . GLY G 1 117 ? 66.773 -21.148 102.781 1.00 14.46 114 GLY G CA 1
ATOM 12674 C C . GLY G 1 117 ? 65.314 -21.349 102.336 1.00 14.69 114 GLY G C 1
ATOM 12675 O O . GLY G 1 117 ? 64.561 -22.152 102.931 1.00 15.09 114 GLY G O 1
ATOM 12676 N N . THR G 1 118 ? 64.942 -20.770 101.187 1.00 13.37 115 THR G N 1
ATOM 12677 C CA . THR G 1 118 ? 63.595 -20.732 100.676 1.00 14.32 115 THR G CA 1
ATOM 12678 C C . THR G 1 118 ? 63.688 -20.998 99.197 1.00 15.08 115 THR G C 1
ATOM 12679 O O . THR G 1 118 ? 64.777 -21.111 98.681 1.00 16.52 115 THR G O 1
ATOM 12683 N N . THR G 1 119 ? 62.559 -21.067 98.531 1.00 15.22 116 THR G N 1
ATOM 12684 C CA . THR G 1 119 ? 62.566 -21.391 97.077 1.00 15.20 116 THR G CA 1
ATOM 12685 C C . THR G 1 119 ? 63.016 -20.237 96.215 1.00 14.29 116 THR G C 1
ATOM 12686 O O . THR G 1 119 ? 63.366 -20.451 95.037 1.00 15.58 116 THR G O 1
ATOM 12690 N N . CYS G 1 120 ? 62.882 -19.024 96.753 1.00 14.24 117 CYS G N 1
ATOM 12691 C CA . CYS G 1 120 ? 63.150 -17.808 95.953 1.00 15.10 117 CYS G CA 1
ATOM 12692 C C . CYS G 1 120 ? 62.281 -17.700 94.695 1.00 14.93 117 CYS G C 1
ATOM 12693 O O . CYS G 1 120 ? 62.592 -16.916 93.766 1.00 16.35 117 CYS G O 1
ATOM 12696 N N . ASN G 1 121 ? 61.127 -18.365 94.733 1.00 13.58 118 ASN G N 1
ATOM 12697 C CA . ASN G 1 121 ? 60.154 -18.296 93.620 1.00 15.39 118 ASN G CA 1
ATOM 12698 C C . ASN G 1 121 ? 59.385 -16.964 93.687 1.00 15.19 118 ASN G C 1
ATOM 12699 O O . ASN G 1 121 ? 59.445 -16.229 94.686 1.00 12.24 118 ASN G O 1
ATOM 12704 N N . LEU G 1 122 ? 58.679 -16.646 92.613 1.00 14.42 119 LEU G N 1
ATOM 12705 C CA . LEU G 1 122 ? 58.017 -15.346 92.462 1.00 14.34 119 LEU G CA 1
ATOM 12706 C C . LEU G 1 122 ? 57.076 -15.438 91.242 1.00 14.03 119 LEU G C 1
ATOM 12707 O O . LEU G 1 122 ? 57.079 -16.461 90.506 1.00 14.61 119 LEU G O 1
ATOM 12712 N N . LYS G 1 123 ? 56.260 -14.426 91.020 1.00 14.32 120 LYS G N 1
ATOM 12713 C CA . LYS G 1 123 ? 55.493 -14.257 89.768 1.00 15.35 120 LYS G CA 1
ATOM 12714 C C . LYS G 1 123 ? 56.349 -13.538 88.774 1.00 14.36 120 LYS G C 1
ATOM 12715 O O . LYS G 1 123 ? 57.141 -12.652 89.140 1.00 13.64 120 LYS G O 1
ATOM 12724 N N . TRP G 1 124 ? 56.202 -13.841 87.484 1.00 14.06 121 TRP G N 1
ATOM 12725 C CA . TRP G 1 124 ? 56.947 -13.074 86.505 1.00 14.97 121 TRP G CA 1
ATOM 12726 C C . TRP G 1 124 ? 56.216 -12.942 85.151 1.00 14.97 121 TRP G C 1
ATOM 12727 O O . TRP G 1 124 ? 55.261 -13.675 84.840 1.00 13.02 121 TRP G O 1
ATOM 12738 N N . ARG G 1 125 ? 56.687 -11.994 84.354 1.00 14.50 122 ARG G N 1
ATOM 12739 C CA . ARG G 1 125 ? 56.124 -11.782 83.050 1.00 15.05 122 ARG G CA 1
ATOM 12740 C C . ARG G 1 125 ? 57.116 -11.007 82.209 1.00 14.93 122 ARG G C 1
ATOM 12741 O O . ARG G 1 125 ? 57.652 -10.000 82.651 1.00 15.25 122 ARG G O 1
ATOM 12749 N N . GLU G 1 126 ? 57.325 -11.465 80.974 1.00 15.99 123 GLU G N 1
ATOM 12750 C CA . GLU G 1 126 ? 58.111 -10.654 80.040 1.00 17.49 123 GLU G CA 1
ATOM 12751 C C . GLU G 1 126 ? 57.163 -9.958 79.073 1.00 17.71 123 GLU G C 1
ATOM 12752 O O . GLU G 1 126 ? 56.697 -10.547 78.085 1.00 15.99 123 GLU G O 1
ATOM 12758 N N . ALA G 1 127 ? 56.890 -8.677 79.320 1.00 16.59 124 ALA G N 1
ATOM 12759 C CA . ALA G 1 127 ? 55.997 -7.880 78.487 1.00 17.83 124 ALA G CA 1
ATOM 12760 C C . ALA G 1 127 ? 56.476 -6.442 78.197 1.00 19.01 124 ALA G C 1
ATOM 12761 O O . ALA G 1 127 ? 55.637 -5.580 77.868 1.00 21.28 124 ALA G O 1
ATOM 12763 N N . ASP G 1 128 ? 57.787 -6.201 78.285 1.00 18.23 125 ASP G N 1
ATOM 12764 C CA . ASP G 1 128 ? 58.404 -4.924 77.916 1.00 18.51 125 ASP G CA 1
ATOM 12765 C C . ASP G 1 128 ? 57.740 -3.796 78.661 1.00 19.12 125 ASP G C 1
ATOM 12766 O O . ASP G 1 128 ? 57.588 -2.709 78.110 1.00 21.41 125 ASP G O 1
ATOM 12771 N N . GLU G 1 129 ? 57.387 -4.004 79.928 1.00 16.42 126 GLU G N 1
ATOM 12772 C CA . GLU G 1 129 ? 56.559 -2.987 80.639 1.00 15.49 126 GLU G CA 1
ATOM 12773 C C . GLU G 1 129 ? 57.429 -2.109 81.527 1.00 15.20 126 GLU G C 1
ATOM 12774 O O . GLU G 1 129 ? 58.548 -2.448 81.805 1.00 14.94 126 GLU G O 1
ATOM 12780 N N . LYS G 1 130 ? 56.858 -1.011 81.967 1.00 14.78 127 LYS G N 1
ATOM 12781 C CA . LYS G 1 130 ? 57.570 -0.014 82.763 1.00 16.06 127 LYS G CA 1
ATOM 12782 C C . LYS G 1 130 ? 57.753 -0.496 84.172 1.00 15.53 127 LYS G C 1
ATOM 12783 O O . LYS G 1 130 ? 56.852 -1.158 84.696 1.00 15.64 127 LYS G O 1
ATOM 12789 N N . GLU G 1 131 ? 58.918 -0.207 84.764 1.00 15.40 128 GLU G N 1
ATOM 12790 C CA . GLU G 1 131 ? 59.210 -0.449 86.215 1.00 14.38 128 GLU G CA 1
ATOM 12791 C C . GLU G 1 131 ? 59.672 0.831 86.871 1.00 14.59 128 GLU G C 1
ATOM 12792 O O . GLU G 1 131 ? 60.457 1.530 86.295 1.00 14.84 128 GLU G O 1
ATOM 12798 N N . ARG G 1 132 ? 59.198 1.131 88.078 1.00 13.75 129 ARG G N 1
ATOM 12799 C CA . ARG G 1 132 ? 59.679 2.324 88.788 1.00 14.11 129 ARG G CA 1
ATOM 12800 C C . ARG G 1 132 ? 60.086 1.776 90.126 1.00 14.05 129 ARG G C 1
ATOM 12801 O O . ARG G 1 132 ? 59.230 1.217 90.831 1.00 13.96 129 ARG G O 1
ATOM 12809 N N . LEU G 1 133 ? 61.390 1.861 90.405 1.00 13.92 130 LEU G N 1
ATOM 12810 C CA . LEU G 1 133 ? 62.003 1.374 91.599 1.00 14.28 130 LEU G CA 1
ATOM 12811 C C . LEU G 1 133 ? 62.043 2.497 92.586 1.00 13.91 130 LEU G C 1
ATOM 12812 O O . LEU G 1 133 ? 62.875 3.411 92.437 1.00 13.40 130 LEU G O 1
ATOM 12817 N N . TRP G 1 134 ? 61.159 2.440 93.553 1.00 14.11 131 TRP G N 1
ATOM 12818 C CA . TRP G 1 134 ? 61.061 3.508 94.565 1.00 14.53 131 TRP G CA 1
ATOM 12819 C C . TRP G 1 134 ? 62.033 3.248 95.711 1.00 15.65 131 TRP G C 1
ATOM 12820 O O . TRP G 1 134 ? 62.105 2.120 96.281 1.00 14.25 131 TRP G O 1
ATOM 12831 N N . VAL G 1 135 ? 62.778 4.292 96.129 1.00 14.69 132 VAL G N 1
ATOM 12832 C CA . VAL G 1 135 ? 63.662 4.204 97.238 1.00 14.50 132 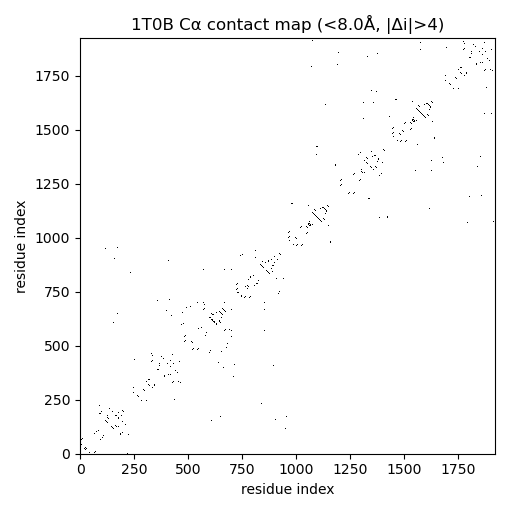VAL G CA 1
ATOM 12833 C C . VAL G 1 135 ? 62.877 4.253 98.547 1.00 14.59 132 VAL G C 1
ATOM 12834 O O . VAL G 1 135 ? 62.079 5.207 98.810 1.00 13.55 132 VAL G O 1
ATOM 12838 N N . VAL G 1 136 ? 63.050 3.215 99.355 1.00 14.08 133 VAL G N 1
ATOM 12839 C CA . VAL G 1 136 ? 62.429 3.214 100.669 1.00 15.96 133 VAL G CA 1
ATOM 12840 C C . VAL G 1 136 ? 63.421 3.203 101.828 1.00 16.81 133 VAL G C 1
ATOM 12841 O O . VAL G 1 136 ? 63.012 3.114 103.023 1.00 18.61 133 VAL G O 1
ATOM 12845 N N . ALA G 1 137 ? 64.733 3.316 101.551 1.00 17.26 134 ALA G N 1
ATOM 12846 C CA . ALA G 1 137 ? 65.779 3.442 102.556 1.00 16.60 134 ALA G CA 1
ATOM 12847 C C . ALA G 1 137 ? 66.629 4.618 102.134 1.00 17.30 134 ALA G C 1
ATOM 12848 O O . ALA G 1 137 ? 67.725 4.425 101.607 1.00 17.28 134 ALA G O 1
ATOM 12850 N N . PRO G 1 138 ? 66.104 5.836 102.271 1.00 17.65 135 PRO G N 1
ATOM 12851 C CA . PRO G 1 138 ? 66.731 6.998 101.580 1.00 17.56 135 PRO G CA 1
ATOM 12852 C C . PRO G 1 138 ? 68.114 7.432 102.066 1.00 17.16 135 PRO G C 1
ATOM 12853 O O . PRO G 1 138 ? 68.807 8.250 101.348 1.00 17.24 135 PRO G O 1
ATOM 12857 N N . GLY G 1 139 ? 68.493 6.968 103.259 1.00 16.08 136 GLY G N 1
ATOM 12858 C CA . GLY G 1 139 ? 69.828 7.233 103.781 1.00 18.26 136 GLY G CA 1
ATOM 12859 C C . GLY G 1 139 ? 70.826 6.102 103.596 1.00 18.61 136 GLY G C 1
ATOM 12860 O O . GLY G 1 139 ? 71.953 6.155 104.068 1.00 19.33 136 GLY G O 1
ATOM 12861 N N . HIS G 1 140 ? 70.430 5.033 102.909 1.00 17.54 137 HIS G N 1
ATOM 12862 C CA . HIS G 1 140 ? 71.314 3.870 102.814 1.00 16.34 137 HIS G CA 1
ATOM 12863 C C . HIS G 1 140 ? 72.438 4.109 101.819 1.00 14.82 137 HIS G C 1
ATOM 12864 O O . HIS G 1 140 ? 72.195 4.670 100.789 1.00 16.13 137 HIS G O 1
ATOM 12871 N N . PRO G 1 141 ? 73.657 3.649 102.088 1.00 16.19 138 PRO G N 1
ATOM 12872 C CA . PRO G 1 141 ? 74.759 3.867 101.171 1.00 15.83 138 PRO G CA 1
ATOM 12873 C C . PRO G 1 141 ? 74.496 3.368 99.768 1.00 15.83 138 PRO G C 1
ATOM 12874 O O . PRO G 1 141 ? 75.045 3.905 98.832 1.00 15.61 138 PRO G O 1
ATOM 12878 N N . ILE G 1 142 ? 73.660 2.365 99.620 1.00 13.46 139 ILE G N 1
ATOM 12879 C CA . ILE G 1 142 ? 73.371 1.814 98.285 1.00 15.07 139 ILE G CA 1
ATOM 12880 C C . ILE G 1 142 ? 72.665 2.806 97.404 1.00 15.15 139 ILE G C 1
ATOM 12881 O O . ILE G 1 142 ? 72.817 2.775 96.192 1.00 15.09 139 ILE G O 1
ATOM 12886 N N . VAL G 1 143 ? 71.968 3.777 97.985 1.00 13.93 140 VAL G N 1
ATOM 12887 C CA . VAL G 1 143 ? 71.269 4.770 97.212 1.00 15.96 140 VAL G CA 1
ATOM 12888 C C . VAL G 1 143 ? 71.961 6.141 97.145 1.00 16.69 140 VAL G C 1
ATOM 12889 O O . VAL G 1 143 ? 71.334 7.092 96.716 1.00 16.78 140 VAL G O 1
ATOM 12893 N N . GLU G 1 144 ? 73.238 6.197 97.463 1.00 18.78 141 GLU G N 1
ATOM 12894 C CA . GLU G 1 144 ? 73.996 7.442 97.331 1.00 20.45 141 GLU G CA 1
ATOM 12895 C C . GLU G 1 144 ? 73.926 7.891 95.915 1.00 19.26 141 GLU G C 1
ATOM 12896 O O . GLU G 1 144 ? 74.233 7.134 94.995 1.00 18.23 141 GLU G O 1
ATOM 12902 N N . GLY G 1 145 ? 73.472 9.127 95.718 1.00 20.63 142 GLY G N 1
ATOM 12903 C CA . GLY G 1 145 ? 73.380 9.690 94.377 1.00 20.54 142 GLY G CA 1
ATOM 12904 C C . GLY G 1 145 ? 72.161 9.362 93.548 1.00 21.79 142 GLY G C 1
ATOM 12905 O O . GLY G 1 145 ? 72.072 9.776 92.364 1.00 21.92 142 GLY G O 1
ATOM 12906 N N . ILE G 1 146 ? 71.254 8.558 94.121 1.00 21.23 143 ILE G N 1
ATOM 12907 C CA . ILE G 1 146 ? 70.037 8.127 93.480 1.00 21.07 143 ILE G CA 1
ATOM 12908 C C . ILE G 1 146 ? 68.910 9.037 93.909 1.00 22.81 143 ILE G C 1
ATOM 12909 O O . ILE G 1 146 ? 68.854 9.458 95.078 1.00 23.04 143 ILE G O 1
ATOM 12914 N N . GLY G 1 147 ? 68.012 9.342 92.966 1.00 22.24 144 GLY G N 1
ATOM 12915 C CA . GLY G 1 147 ? 66.829 10.196 93.217 1.00 20.77 144 GLY G CA 1
ATOM 12916 C C . GLY G 1 147 ? 65.759 9.394 93.971 1.00 19.71 144 GLY G C 1
ATOM 12917 O O . GLY G 1 147 ? 66.077 8.300 94.485 1.00 20.17 144 GLY G O 1
ATOM 12918 N N . PRO G 1 148 ? 64.510 9.877 94.008 1.00 18.34 145 PRO G N 1
ATOM 12919 C CA . PRO G 1 148 ? 63.469 9.150 94.718 1.00 16.74 145 PRO G CA 1
ATOM 12920 C C . PRO G 1 148 ? 63.134 7.803 94.092 1.00 15.69 145 PRO G C 1
ATOM 12921 O O . PRO G 1 148 ? 62.622 6.958 94.799 1.00 14.96 145 PRO G O 1
ATOM 12925 N N . TYR G 1 149 ? 63.383 7.664 92.795 1.00 13.36 146 TYR G N 1
ATOM 12926 C CA . TYR G 1 149 ? 63.102 6.380 92.082 1.00 14.88 146 TYR G CA 1
ATOM 12927 C C . TYR G 1 149 ? 64.007 6.269 90.888 1.00 15.11 146 TYR G C 1
ATOM 12928 O O . TYR G 1 149 ? 64.482 7.300 90.398 1.00 13.38 146 TYR G O 1
ATOM 12937 N N . ILE G 1 150 ? 64.219 5.047 90.434 1.00 15.01 147 ILE G N 1
ATOM 12938 C CA . ILE G 1 150 ? 64.794 4.753 89.111 1.00 16.20 147 ILE G CA 1
ATOM 12939 C C . ILE G 1 150 ? 63.641 4.291 88.227 1.00 17.10 147 ILE G C 1
ATOM 12940 O O . ILE G 1 150 ? 62.801 3.457 88.623 1.00 15.34 147 ILE G O 1
ATOM 12945 N N . GLU G 1 151 ? 63.554 4.835 87.010 1.00 16.75 148 GLU G N 1
ATOM 12946 C CA . GLU G 1 151 ? 62.532 4.418 86.149 1.00 17.92 148 GLU G CA 1
ATOM 12947 C C . GLU G 1 151 ? 63.146 3.757 84.920 1.00 17.52 148 GLU G C 1
ATOM 12948 O O . GLU G 1 151 ? 64.000 4.347 84.248 1.00 15.34 148 GLU G O 1
ATOM 12954 N N . LEU G 1 152 ? 62.682 2.556 84.655 1.00 15.73 149 LEU G N 1
ATOM 12955 C CA . LEU G 1 152 ? 63.086 1.734 83.513 1.00 16.61 149 LEU G CA 1
ATOM 12956 C C . LEU G 1 152 ? 61.928 1.601 82.521 1.00 16.70 149 LEU G C 1
ATOM 12957 O O . LEU G 1 152 ? 60.887 1.132 82.870 1.00 15.71 149 LEU G O 1
ATOM 12962 N N . GLU G 1 153 ? 62.117 2.026 81.269 1.00 15.13 150 GLU G N 1
ATOM 12963 C CA . GLU G 1 153 ? 61.034 2.060 80.332 1.00 16.12 150 GLU G CA 1
ATOM 12964 C C . GLU G 1 153 ? 60.526 0.688 80.006 1.00 16.17 150 GLU G C 1
ATOM 12965 O O . GLU G 1 153 ? 59.367 0.539 79.707 1.00 17.08 150 GLU G O 1
ATOM 12971 N N . GLN G 1 154 ? 61.419 -0.292 79.977 1.00 17.49 151 GLN G N 1
ATOM 12972 C CA . GLN G 1 154 ? 61.042 -1.714 79.696 1.00 16.81 151 GLN G CA 1
ATOM 12973 C C . GLN G 1 154 ? 61.773 -2.621 80.647 1.00 16.08 151 GLN G C 1
ATOM 12974 O O . GLN G 1 154 ? 62.986 -2.495 80.829 1.00 15.90 151 GLN G O 1
ATOM 12985 N N . GLU G 1 155 ? 61.066 -3.610 81.220 1.00 15.08 152 GLU G N 1
ATOM 12986 C CA . GLU G 1 155 ? 61.716 -4.649 81.961 1.00 15.12 152 GLU G CA 1
ATOM 12987 C C . GLU G 1 155 ? 60.725 -5.821 82.079 1.00 15.35 152 GLU G C 1
ATOM 12988 O O . GLU G 1 155 ? 59.545 -5.684 81.753 1.00 16.06 152 GLU G O 1
ATOM 12994 N N . GLU G 1 156 ? 61.227 -6.924 82.594 1.00 16.17 153 GLU G N 1
ATOM 12995 C CA . GLU G 1 156 ? 60.472 -8.118 82.895 1.00 14.45 153 GLU G CA 1
ATOM 12996 C C . GLU G 1 156 ? 59.940 -7.922 84.302 1.00 15.45 153 GLU G C 1
ATOM 12997 O O . GLU G 1 156 ? 60.701 -7.562 85.178 1.00 17.39 153 GLU G O 1
ATOM 13003 N N . MET G 1 157 ? 58.640 -8.063 84.471 1.00 13.56 154 MET G N 1
ATOM 13004 C CA . MET G 1 157 ? 58.035 -7.964 85.797 1.00 11.30 154 MET G CA 1
ATOM 13005 C C . MET G 1 157 ? 58.436 -9.172 86.640 1.00 11.51 154 MET G C 1
ATOM 13006 O O . MET G 1 157 ? 58.315 -10.314 86.174 1.00 12.24 154 MET G O 1
ATOM 13011 N N . TYR G 1 158 ? 58.871 -8.931 87.882 1.00 11.40 155 TYR G N 1
ATOM 13012 C CA . TYR G 1 158 ? 58.796 -9.947 88.931 1.00 10.89 155 TYR G CA 1
ATOM 13013 C C . TYR G 1 158 ? 57.788 -9.383 89.982 1.00 12.73 155 TYR G C 1
ATOM 13014 O O . TYR G 1 158 ? 57.682 -8.139 90.183 1.00 11.02 155 TYR G O 1
ATOM 13023 N N . GLY G 1 159 ? 57.016 -10.260 90.627 1.00 12.83 156 GLY G N 1
ATOM 13024 C CA . GLY G 1 159 ? 55.903 -9.831 91.475 1.00 12.55 156 GLY G CA 1
ATOM 13025 C C . GLY G 1 159 ? 55.809 -10.625 92.761 1.00 12.20 156 GLY G C 1
ATOM 13026 O O . GLY G 1 159 ? 56.202 -11.775 92.847 1.00 12.90 156 GLY G O 1
ATOM 13027 N N . GLU G 1 160 ? 55.439 -9.937 93.843 1.00 12.64 157 GLU G N 1
ATOM 13028 C CA . GLU G 1 160 ? 55.206 -10.624 95.113 1.00 13.37 157 GLU G CA 1
ATOM 13029 C C . GLU G 1 160 ? 54.066 -11.597 94.988 1.00 14.52 157 GLU G C 1
ATOM 13030 O O . GLU G 1 160 ? 53.176 -11.398 94.165 1.00 14.32 157 GLU G O 1
ATOM 13036 N N . PHE G 1 161 ? 54.003 -12.645 95.843 1.00 15.55 158 PHE G N 1
ATOM 13037 C CA . PHE G 1 161 ? 54.988 -12.935 96.900 1.00 15.09 158 PHE G CA 1
ATOM 13038 C C . PHE G 1 161 ? 56.289 -13.532 96.371 1.00 16.23 158 PHE G C 1
ATOM 13039 O O . PHE G 1 161 ? 56.286 -14.506 95.579 1.00 14.39 158 PHE G O 1
ATOM 13047 N N . PHE G 1 162 ? 57.400 -12.915 96.740 1.00 13.73 159 PHE G N 1
ATOM 13048 C CA . PHE G 1 162 ? 58.733 -13.352 96.460 1.00 14.02 159 PHE G CA 1
ATOM 13049 C C . PHE G 1 162 ? 59.162 -14.171 97.649 1.00 14.81 159 PHE G C 1
ATOM 13050 O O . PHE G 1 162 ? 59.189 -13.641 98.783 1.00 13.78 159 PHE G O 1
ATOM 13058 N N . ASP G 1 163 ? 59.409 -15.476 97.452 1.00 14.18 160 ASP G N 1
ATOM 13059 C CA . ASP G 1 163 ? 59.668 -16.399 98.591 1.00 13.97 160 ASP G CA 1
ATOM 13060 C C . ASP G 1 163 ? 61.099 -16.296 99.117 1.00 13.52 160 ASP G C 1
ATOM 13061 O O . ASP G 1 163 ? 61.910 -17.139 98.871 1.00 13.51 160 ASP G O 1
ATOM 13066 N N . ILE G 1 164 ? 61.374 -15.217 99.895 1.00 13.45 161 ILE G N 1
ATOM 13067 C CA . ILE G 1 164 ? 62.675 -14.986 100.470 1.00 13.62 161 ILE G CA 1
ATOM 13068 C C . ILE G 1 164 ? 62.395 -14.733 101.981 1.00 13.48 161 ILE G C 1
ATOM 13069 O O . ILE G 1 164 ? 61.296 -14.354 102.378 1.00 14.02 161 ILE G O 1
ATOM 13074 N N . PRO G 1 165 ? 63.393 -14.924 102.787 1.00 14.22 162 PRO G N 1
ATOM 13075 C CA . PRO G 1 165 ? 63.304 -14.481 104.175 1.00 14.63 162 PRO G CA 1
ATOM 13076 C C . PRO G 1 165 ? 63.142 -12.982 104.181 1.00 15.06 162 PRO G C 1
ATOM 13077 O O . PRO G 1 165 ? 63.560 -12.321 103.246 1.00 14.69 162 PRO G O 1
ATOM 13081 N N . GLU G 1 166 ? 62.537 -12.438 105.221 1.00 18.39 163 GLU G N 1
ATOM 13082 C CA . GLU G 1 166 ? 62.437 -10.972 105.313 1.00 18.73 163 GLU G CA 1
ATOM 13083 C C . GLU G 1 166 ? 63.800 -10.378 105.247 1.00 17.36 163 GLU G C 1
ATOM 13084 O O . GLU G 1 166 ? 64.678 -10.801 105.954 1.00 17.38 163 GLU G O 1
ATOM 13090 N N . PRO G 1 167 ? 64.038 -9.391 104.378 1.00 18.27 164 PRO G N 1
ATOM 13091 C CA . PRO G 1 167 ? 65.326 -8.783 104.276 1.00 18.50 164 PRO G CA 1
ATOM 13092 C C . PRO G 1 167 ? 65.777 -8.079 105.553 1.00 18.15 164 PRO G C 1
ATOM 13093 O O . PRO G 1 167 ? 64.942 -7.594 106.332 1.00 17.73 164 PRO G O 1
ATOM 13097 N N . ASP G 1 168 ? 67.057 -8.004 105.754 1.00 17.10 165 ASP G N 1
ATOM 13098 C CA . ASP G 1 168 ? 67.528 -7.082 106.813 1.00 18.09 165 ASP G CA 1
ATOM 13099 C C . ASP G 1 168 ? 67.077 -5.665 106.558 1.00 18.28 165 ASP G C 1
ATOM 13100 O O . ASP G 1 168 ? 66.760 -4.915 107.466 1.00 14.91 165 ASP G O 1
ATOM 13105 N N . GLU G 1 169 ? 67.226 -5.163 105.336 1.00 13.56 166 GLU G N 1
ATOM 13106 C CA . GLU G 1 169 ? 66.676 -3.905 104.932 1.00 16.62 166 GLU G CA 1
ATOM 13107 C C . GLU G 1 169 ? 66.117 -3.972 103.491 1.00 16.38 166 GLU G C 1
ATOM 13108 O O . GLU G 1 169 ? 66.689 -4.663 102.656 1.00 16.85 166 GLU G O 1
ATOM 13114 N N . THR G 1 170 ? 64.941 -3.379 103.273 1.00 16.30 167 THR G N 1
ATOM 13115 C CA . THR G 1 170 ? 64.387 -3.171 101.957 1.00 15.57 167 THR G CA 1
ATOM 13116 C C . THR G 1 170 ? 64.786 -1.823 101.487 1.00 15.92 167 THR G C 1
ATOM 13117 O O . THR G 1 170 ? 64.462 -0.850 102.165 1.00 14.82 167 THR G O 1
ATOM 13121 N N . ILE G 1 171 ? 65.503 -1.810 100.374 1.00 14.25 168 ILE G N 1
ATOM 13122 C CA . ILE G 1 171 ? 66.076 -0.556 99.833 1.00 15.58 168 ILE G CA 1
ATOM 13123 C C . ILE G 1 171 ? 65.153 0.025 98.748 1.00 15.55 168 ILE G C 1
ATOM 13124 O O . ILE G 1 171 ? 64.942 1.203 98.666 1.00 14.28 168 ILE G O 1
ATOM 13129 N N . PHE G 1 172 ? 64.659 -0.828 97.834 1.00 14.07 169 PHE G N 1
ATOM 13130 C CA . PHE G 1 172 ? 63.775 -0.447 96.761 1.00 14.41 169 PHE G CA 1
ATOM 13131 C C . PHE G 1 172 ? 62.539 -1.304 96.805 1.00 14.96 169 PHE G C 1
ATOM 13132 O O . PHE G 1 172 ? 62.637 -2.533 97.041 1.00 13.44 169 PHE G O 1
ATOM 13140 N N . ILE G 1 173 ? 61.409 -0.689 96.483 1.00 14.25 170 ILE G N 1
ATOM 13141 C CA . ILE G 1 173 ? 60.182 -1.387 96.087 1.00 14.50 170 ILE G CA 1
ATOM 13142 C C . ILE G 1 173 ? 59.770 -0.948 94.689 1.00 14.00 170 ILE G C 1
ATOM 13143 O O . ILE G 1 173 ? 59.638 0.272 94.391 1.00 13.69 170 ILE G O 1
ATOM 13148 N N . SER G 1 174 ? 59.594 -1.924 93.787 1.00 12.35 171 SER G N 1
ATOM 13149 C CA . SER G 1 174 ? 59.219 -1.634 92.448 1.00 12.33 171 SER G CA 1
ATOM 13150 C C . SER G 1 174 ? 57.683 -1.605 92.248 1.00 12.90 171 SER G C 1
ATOM 13151 O O . SER G 1 174 ? 56.922 -2.444 92.816 1.00 13.70 171 SER G O 1
ATOM 13154 N N . TRP G 1 175 ? 57.245 -0.672 91.433 1.00 13.23 172 TRP G N 1
ATOM 13155 C CA . TRP G 1 175 ? 55.912 -0.593 90.837 1.00 12.04 172 TRP G CA 1
ATOM 13156 C C . TRP G 1 175 ? 56.011 -1.053 89.407 1.00 13.74 172 TRP G C 1
ATOM 13157 O O . TRP G 1 175 ? 56.928 -0.636 88.728 1.00 12.92 172 TRP G O 1
ATOM 13168 N N . PHE G 1 176 ? 55.129 -1.977 89.006 1.00 13.62 173 PHE G N 1
ATOM 13169 C CA . PHE G 1 176 ? 55.082 -2.387 87.571 1.00 11.62 173 PHE G CA 1
ATOM 13170 C C . PHE G 1 176 ? 53.815 -1.938 86.910 1.00 11.73 173 PHE G C 1
ATOM 13171 O O . PHE G 1 176 ? 52.740 -1.965 87.488 1.00 11.57 173 PHE G O 1
ATOM 13179 N N . GLU G 1 177 ? 53.933 -1.581 85.620 1.00 11.51 174 GLU G N 1
ATOM 13180 C CA . GLU G 1 177 ? 52.797 -1.189 84.833 1.00 12.02 174 GLU G CA 1
ATOM 13181 C C . GLU G 1 177 ? 51.601 -2.144 84.921 1.00 11.86 174 GLU G C 1
ATOM 13182 O O . GLU G 1 177 ? 50.460 -1.695 84.982 1.00 12.36 174 GLU G O 1
ATOM 13188 N N . GLY G 1 178 ? 51.843 -3.455 84.980 1.00 13.06 175 GLY G N 1
ATOM 13189 C CA . GLY G 1 178 ? 50.777 -4.439 84.887 1.00 12.51 175 GLY G CA 1
ATOM 13190 C C . GLY G 1 178 ? 50.110 -4.748 86.199 1.00 13.24 175 GLY G C 1
ATOM 13191 O O . GLY G 1 178 ? 49.251 -5.601 86.261 1.00 12.31 175 GLY G O 1
ATOM 13192 N N . GLY G 1 179 ? 50.450 -4.007 87.241 1.00 12.43 176 GLY G N 1
ATOM 13193 C CA . GLY G 1 179 ? 49.750 -4.128 88.512 1.00 13.89 176 GLY G CA 1
ATOM 13194 C C . GLY G 1 179 ? 50.419 -4.769 89.735 1.00 14.21 176 GLY G C 1
ATOM 13195 O O . GLY G 1 179 ? 49.807 -4.811 90.828 1.00 13.45 176 GLY G O 1
ATOM 13196 N N . GLU G 1 180 ? 51.622 -5.291 89.592 1.00 14.37 177 GLU G N 1
ATOM 13197 C CA . GLU G 1 180 ? 52.355 -5.964 90.638 1.00 14.26 177 GLU G CA 1
ATOM 13198 C C . GLU G 1 180 ? 53.416 -5.027 91.291 1.00 13.44 177 GLU G C 1
ATOM 13199 O O . GLU G 1 180 ? 53.689 -3.960 90.780 1.00 14.45 177 GLU G O 1
ATOM 13205 N N . VAL G 1 181 ? 53.889 -5.425 92.462 1.00 13.96 178 VAL G N 1
ATOM 13206 C CA . VAL G 1 181 ? 54.990 -4.817 93.135 1.00 13.22 178 VAL G CA 1
ATOM 13207 C C . VAL G 1 181 ? 56.030 -5.857 93.471 1.00 13.84 178 VAL G C 1
ATOM 13208 O O . VAL G 1 181 ? 55.751 -7.091 93.446 1.00 13.30 178 VAL G O 1
ATOM 13212 N N . PHE G 1 182 ? 57.199 -5.380 93.867 1.00 11.97 179 PHE G N 1
ATOM 13213 C CA . PHE G 1 182 ? 58.324 -6.207 94.210 1.00 12.66 179 PHE G CA 1
ATOM 13214 C C . PHE G 1 182 ? 59.311 -5.544 95.129 1.00 12.90 179 PHE G C 1
ATOM 13215 O O . PHE G 1 182 ? 59.657 -4.376 94.938 1.00 15.35 179 PHE G O 1
ATOM 13223 N N . ARG G 1 183 ? 59.744 -6.270 96.163 1.00 13.30 180 ARG G N 1
ATOM 13224 C CA . ARG G 1 183 ? 60.936 -5.959 96.940 1.00 13.42 180 ARG G CA 1
ATOM 13225 C C . ARG G 1 183 ? 62.248 -6.164 96.126 1.00 13.96 180 ARG G C 1
ATOM 13226 O O . ARG G 1 183 ? 62.915 -7.195 96.196 1.00 13.78 180 ARG G O 1
ATOM 13234 N N . SER G 1 184 ? 62.603 -5.107 95.376 1.00 14.64 181 SER G N 1
ATOM 13235 C CA . SER G 1 184 ? 63.563 -5.126 94.303 1.00 14.60 181 SER G CA 1
ATOM 13236 C C . SER G 1 184 ? 64.998 -4.777 94.708 1.00 15.62 181 SER G C 1
ATOM 13237 O O . SER G 1 184 ? 65.900 -4.900 93.875 1.00 13.39 181 SER G O 1
ATOM 13242 N N . GLY G 1 185 ? 65.233 -4.236 95.920 1.00 12.89 182 GLY G N 1
ATOM 13243 C CA . GLY G 1 185 ? 66.567 -4.108 96.475 1.00 12.17 182 GLY G CA 1
ATOM 13244 C C . GLY G 1 185 ? 66.440 -4.521 97.946 1.00 16.00 182 GLY G C 1
ATOM 13245 O O . GLY G 1 185 ? 65.711 -3.857 98.692 1.00 15.44 182 GLY G O 1
ATOM 13246 N N . CYS G 1 186 ? 67.071 -5.644 98.288 1.00 14.25 183 CYS G N 1
ATOM 13247 C CA . CYS G 1 186 ? 67.004 -6.304 99.601 1.00 13.96 183 CYS G CA 1
ATOM 13248 C C . CYS G 1 186 ? 68.377 -6.582 100.104 1.00 13.83 183 CYS G C 1
ATOM 13249 O O . CYS G 1 186 ? 69.169 -7.168 99.410 1.00 14.67 183 CYS G O 1
ATOM 13252 N N . THR G 1 187 ? 68.678 -6.289 101.365 1.00 12.54 184 THR G N 1
ATOM 13253 C CA . THR G 1 187 ? 69.996 -6.639 101.875 1.00 12.18 184 THR G CA 1
ATOM 13254 C C . THR G 1 187 ? 69.780 -7.803 102.885 1.00 13.97 184 THR G C 1
ATOM 13255 O O . THR G 1 187 ? 68.725 -7.897 103.510 1.00 15.76 184 THR G O 1
ATOM 13259 N N . PHE G 1 188 ? 70.811 -8.597 103.053 1.00 12.89 185 PHE G N 1
ATOM 13260 C CA . PHE G 1 188 ? 70.890 -9.688 104.013 1.00 13.93 185 PHE G CA 1
ATOM 13261 C C . PHE G 1 188 ? 72.296 -9.806 104.528 1.00 15.28 185 PHE G C 1
ATOM 13262 O O . PHE G 1 188 ? 73.269 -9.496 103.840 1.00 17.85 185 PHE G O 1
ATOM 13270 N N . THR G 1 189 ? 72.458 -10.273 105.747 1.00 14.95 186 THR G N 1
ATOM 13271 C CA . THR G 1 189 ? 73.751 -10.615 106.238 1.00 15.36 186 THR G CA 1
ATOM 13272 C C . THR G 1 189 ? 73.740 -12.118 106.544 1.00 15.58 186 THR G C 1
ATOM 13273 O O . THR G 1 189 ? 72.779 -12.648 107.171 1.00 14.87 186 THR G O 1
ATOM 13277 N N . ARG G 1 190 ? 74.780 -12.807 106.099 1.00 15.25 187 ARG G N 1
ATOM 13278 C CA . ARG G 1 190 ? 74.916 -14.276 106.287 1.00 14.97 187 ARG G CA 1
ATOM 13279 C C . ARG G 1 190 ? 76.331 -14.496 106.763 1.00 15.33 187 ARG G C 1
ATOM 13280 O O . ARG G 1 190 ? 77.315 -14.281 106.014 1.00 16.23 187 ARG G O 1
ATOM 13288 N N . GLY G 1 191 ? 76.471 -14.853 108.046 1.00 15.36 188 GLY G N 1
ATOM 13289 C CA . GLY G 1 191 ? 77.782 -14.922 108.684 1.00 14.38 188 GLY G CA 1
ATOM 13290 C C . GLY G 1 191 ? 78.377 -13.535 108.708 1.00 15.74 188 GLY G C 1
ATOM 13291 O O . GLY G 1 191 ? 77.726 -12.611 109.187 1.00 16.89 188 GLY G O 1
ATOM 13292 N N . LYS G 1 192 ? 79.613 -13.385 108.231 1.00 14.76 189 LYS G N 1
ATOM 13293 C CA . LYS G 1 192 ? 80.181 -12.032 108.076 1.00 15.19 189 LYS G CA 1
ATOM 13294 C C . LYS G 1 192 ? 79.886 -11.412 106.738 1.00 15.41 189 LYS G C 1
ATOM 13295 O O . LYS G 1 192 ? 80.178 -10.214 106.556 1.00 17.12 189 LYS G O 1
ATOM 13301 N N . GLY G 1 193 ? 79.340 -12.172 105.792 1.00 15.56 190 GLY G N 1
ATOM 13302 C CA . GLY G 1 193 ? 79.121 -11.649 104.414 1.00 14.47 190 GLY G CA 1
ATOM 13303 C C . GLY G 1 193 ? 77.838 -10.832 104.263 1.00 14.53 190 GLY G C 1
ATOM 13304 O O . GLY G 1 193 ? 76.789 -11.098 104.865 1.00 16.80 190 GLY G O 1
ATOM 13305 N N . LYS G 1 194 ? 77.920 -9.748 103.513 1.00 13.95 191 LYS G N 1
ATOM 13306 C CA . LYS G 1 194 ? 76.814 -8.936 103.172 1.00 13.39 191 LYS G CA 1
ATOM 13307 C C . LYS G 1 194 ? 76.336 -9.264 101.746 1.00 13.55 191 LYS G C 1
ATOM 13308 O O . LYS G 1 194 ? 77.164 -9.357 100.831 1.00 13.56 191 LYS G O 1
ATOM 13314 N N . ILE G 1 195 ? 75.019 -9.355 101.593 1.00 14.65 192 ILE G N 1
ATOM 13315 C CA . ILE G 1 195 ? 74.375 -9.763 100.304 1.00 13.78 192 ILE G CA 1
ATOM 13316 C C . ILE G 1 195 ? 73.359 -8.721 99.940 1.00 13.48 192 ILE G C 1
ATOM 13317 O O . ILE G 1 195 ? 72.621 -8.239 100.800 1.00 12.53 192 ILE G O 1
ATOM 13322 N N . PHE G 1 196 ? 73.360 -8.271 98.690 1.00 12.28 193 PHE G N 1
ATOM 13323 C CA . PHE G 1 196 ? 72.372 -7.384 98.198 1.00 11.21 193 PHE G CA 1
ATOM 13324 C C . PHE G 1 196 ? 71.720 -8.045 96.965 1.00 12.78 193 PHE G C 1
ATOM 13325 O O . PHE G 1 196 ? 72.464 -8.435 96.056 1.00 13.16 193 PHE G O 1
ATOM 13333 N N . TYR G 1 197 ? 70.414 -8.228 97.010 1.00 12.99 194 TYR G N 1
ATOM 13334 C CA . TYR G 1 197 ? 69.624 -8.655 95.834 1.00 12.48 194 TYR G CA 1
ATOM 13335 C C . TYR G 1 197 ? 69.046 -7.445 95.130 1.00 13.25 194 TYR G C 1
ATOM 13336 O O . TYR G 1 197 ? 68.376 -6.609 95.741 1.00 11.47 194 TYR G O 1
ATOM 13345 N N . PHE G 1 198 ? 69.360 -7.299 93.841 1.00 11.47 195 PHE G N 1
ATOM 13346 C CA . PHE G 1 198 ? 68.922 -6.194 93.006 1.00 13.44 195 PHE G CA 1
ATOM 13347 C C . PHE G 1 198 ? 68.253 -6.724 91.751 1.00 12.98 195 PHE G C 1
ATOM 13348 O O . PHE G 1 198 ? 68.836 -7.505 90.991 1.00 13.11 195 PHE G O 1
ATOM 13356 N N . ARG G 1 199 ? 67.001 -6.366 91.603 1.00 12.44 196 ARG G N 1
ATOM 13357 C CA . ARG G 1 199 ? 66.093 -7.007 90.676 1.00 13.84 196 ARG G CA 1
ATOM 13358 C C . ARG G 1 199 ? 66.369 -6.776 89.195 1.00 13.54 196 ARG G C 1
ATOM 13359 O O . ARG G 1 199 ? 66.248 -7.713 88.420 1.00 13.50 196 ARG G O 1
ATOM 13367 N N . PRO G 1 200 ? 66.601 -5.543 88.766 1.00 13.61 197 PRO G N 1
ATOM 13368 C CA . PRO G 1 200 ? 66.697 -5.287 87.324 1.00 14.51 197 PRO G CA 1
ATOM 13369 C C . PRO G 1 200 ? 67.774 -6.058 86.603 1.00 13.50 197 PRO G C 1
ATOM 13370 O O . PRO G 1 200 ? 68.865 -6.267 87.149 1.00 13.18 197 PRO G O 1
ATOM 13374 N N . GLY G 1 201 ? 67.525 -6.433 85.325 1.00 14.01 198 GLY G N 1
ATOM 13375 C CA . GLY G 1 201 ? 68.559 -6.968 84.516 1.00 15.70 198 GLY G CA 1
ATOM 13376 C C . GLY G 1 201 ? 68.171 -7.960 83.414 1.00 16.14 198 GLY G C 1
ATOM 13377 O O . GLY G 1 201 ? 68.961 -8.839 83.075 1.00 17.38 198 GLY G O 1
ATOM 13378 N N . HIS G 1 202 ? 66.955 -7.884 82.860 1.00 16.03 199 HIS G N 1
ATOM 13379 C CA . HIS G 1 202 ? 66.516 -8.986 81.967 1.00 15.05 199 HIS G CA 1
ATOM 13380 C C . HIS G 1 202 ? 67.344 -8.871 80.709 1.00 15.47 199 HIS G C 1
ATOM 13381 O O . HIS G 1 202 ? 67.612 -7.786 80.280 1.00 15.00 199 HIS G O 1
ATOM 13388 N N . GLU G 1 203 ? 67.692 -10.007 80.121 1.00 14.33 200 GLU G N 1
ATOM 13389 C CA . GLU G 1 203 ? 68.733 -10.040 79.069 1.00 16.54 200 GLU G CA 1
ATOM 13390 C C . GLU G 1 203 ? 68.293 -9.405 77.771 1.00 15.88 200 GLU G C 1
ATOM 13391 O O . GLU G 1 203 ? 69.139 -9.056 76.948 1.00 16.36 200 GLU G O 1
ATOM 13397 N N . THR G 1 204 ? 66.983 -9.238 77.559 1.00 17.11 201 THR G N 1
ATOM 13398 C CA . THR G 1 204 ? 66.474 -8.688 76.274 1.00 17.90 201 THR G CA 1
ATOM 13399 C C . THR G 1 204 ? 66.376 -7.174 76.318 1.00 18.06 201 THR G C 1
ATOM 13400 O O . THR G 1 204 ? 65.976 -6.562 75.327 1.00 17.35 201 THR G O 1
ATOM 13404 N N . TYR G 1 205 ? 66.659 -6.569 77.487 1.00 16.56 202 TYR G N 1
ATOM 13405 C CA . TYR G 1 205 ? 66.626 -5.086 77.587 1.00 17.63 202 TYR G CA 1
ATOM 13406 C C . TYR G 1 205 ? 68.003 -4.522 77.977 1.00 17.71 202 TYR G C 1
ATOM 13407 O O . TYR G 1 205 ? 68.782 -5.158 78.695 1.00 16.57 202 TYR G O 1
ATOM 13416 N N . PRO G 1 206 ? 68.307 -3.284 77.576 1.00 16.53 203 PRO G N 1
ATOM 13417 C CA . PRO G 1 206 ? 69.579 -2.677 77.901 1.00 16.17 203 PRO G CA 1
ATOM 13418 C C . PRO G 1 206 ? 69.676 -2.136 79.310 1.00 16.06 203 PRO G C 1
ATOM 13419 O O . PRO G 1 206 ? 70.160 -1.043 79.539 1.00 17.99 203 PRO G O 1
ATOM 13423 N N . THR G 1 207 ? 69.241 -2.924 80.282 1.00 14.75 204 THR G N 1
ATOM 13424 C CA . THR G 1 207 ? 69.135 -2.409 81.670 1.00 14.56 204 THR G CA 1
ATOM 13425 C C . THR G 1 207 ? 70.478 -2.048 82.274 1.00 15.25 204 THR G C 1
ATOM 13426 O O . THR G 1 207 ? 70.601 -1.067 83.030 1.00 16.00 204 THR G O 1
ATOM 13430 N N . TYR G 1 208 ? 71.519 -2.766 81.870 1.00 15.43 205 TYR G N 1
ATOM 13431 C CA . TYR G 1 208 ? 72.836 -2.572 82.455 1.00 16.17 205 TYR G CA 1
ATOM 13432 C C . TYR G 1 208 ? 73.616 -1.453 81.714 1.00 17.31 205 TYR G C 1
ATOM 13433 O O . TYR G 1 208 ? 74.794 -1.207 81.988 1.00 19.01 205 TYR G O 1
ATOM 13442 N N . HIS G 1 209 ? 72.921 -0.780 80.823 1.00 16.93 206 HIS G N 1
ATOM 13443 C CA . HIS G 1 209 ? 73.407 0.479 80.251 1.00 17.97 206 HIS G CA 1
ATOM 13444 C C . HIS G 1 209 ? 72.775 1.672 80.899 1.00 18.01 206 HIS G C 1
ATOM 13445 O O . HIS G 1 209 ? 73.103 2.806 80.518 1.00 17.26 206 HIS G O 1
ATOM 13452 N N . HIS G 1 210 ? 71.877 1.464 81.874 1.00 17.29 207 HIS G N 1
ATOM 13453 C CA . HIS G 1 210 ? 71.201 2.574 82.529 1.00 17.38 207 HIS G CA 1
ATOM 13454 C C . HIS G 1 210 ? 72.133 3.110 83.653 1.00 17.44 207 HIS G C 1
ATOM 13455 O O . HIS G 1 210 ? 72.578 2.363 84.528 1.00 14.73 207 HIS G O 1
ATOM 13462 N N . PRO G 1 211 ? 72.444 4.403 83.641 1.00 17.68 208 PRO G N 1
ATOM 13463 C CA . PRO G 1 211 ? 73.395 4.939 84.568 1.00 17.55 208 PRO G CA 1
ATOM 13464 C C . PRO G 1 211 ? 73.018 4.748 86.020 1.00 16.81 208 PRO G C 1
ATOM 13465 O O . PRO G 1 211 ? 73.910 4.579 86.856 1.00 17.45 208 PRO G O 1
ATOM 13469 N N . ASP G 1 212 ? 71.745 4.852 86.363 1.00 17.20 209 ASP G N 1
ATOM 13470 C CA . ASP G 1 212 ? 71.390 4.709 87.817 1.00 16.83 209 ASP G CA 1
ATOM 13471 C C . ASP G 1 212 ? 71.503 3.235 88.257 1.00 15.43 209 ASP G C 1
ATOM 13472 O O . ASP G 1 212 ? 71.825 2.906 89.378 1.00 15.15 209 ASP G O 1
ATOM 13477 N N . VAL G 1 213 ? 71.206 2.332 87.362 1.00 16.42 210 VAL G N 1
ATOM 13478 C CA . VAL G 1 213 ? 71.293 0.875 87.700 1.00 14.60 210 VAL G CA 1
ATOM 13479 C C . VAL G 1 213 ? 72.760 0.566 88.017 1.00 14.57 210 VAL G C 1
ATOM 13480 O O . VAL G 1 213 ? 73.095 -0.127 88.954 1.00 13.61 210 VAL G O 1
ATOM 13484 N N . LEU G 1 214 ? 73.651 1.035 87.136 1.00 13.75 211 LEU G N 1
ATOM 13485 C CA . LEU G 1 214 ? 75.099 0.821 87.319 1.00 14.53 211 LEU G CA 1
ATOM 13486 C C . LEU G 1 214 ? 75.572 1.482 88.612 1.00 14.88 211 LEU G C 1
ATOM 13487 O O . LEU G 1 214 ? 76.450 0.936 89.328 1.00 14.47 211 LEU G O 1
ATOM 13492 N N . LYS G 1 215 ? 75.061 2.671 88.868 1.00 15.36 212 LYS G N 1
ATOM 13493 C CA . LYS G 1 215 ? 75.469 3.379 90.095 1.00 15.66 212 LYS G CA 1
ATOM 13494 C C . LYS G 1 215 ? 75.088 2.574 91.349 1.00 15.47 212 LYS G C 1
ATOM 13495 O O . LYS G 1 215 ? 75.880 2.479 92.305 1.00 15.92 212 LYS G O 1
ATOM 13501 N N . VAL G 1 216 ? 73.880 2.035 91.366 1.00 14.13 213 VAL G N 1
ATOM 13502 C CA . VAL G 1 216 ? 73.411 1.196 92.500 1.00 14.05 213 VAL G CA 1
ATOM 13503 C C . VAL G 1 216 ? 74.366 0.063 92.655 1.00 13.71 213 VAL G C 1
ATOM 13504 O O . VAL G 1 216 ? 74.790 -0.291 93.739 1.00 12.53 213 VAL G O 1
ATOM 13508 N N . ILE G 1 217 ? 74.710 -0.606 91.549 1.00 13.32 214 ILE G N 1
ATOM 13509 C CA . ILE G 1 217 ? 75.597 -1.745 91.679 1.00 13.83 214 ILE G CA 1
ATOM 13510 C C . ILE G 1 217 ? 76.964 -1.366 92.220 1.00 13.35 214 ILE G C 1
ATOM 13511 O O . ILE G 1 217 ? 77.433 -2.048 93.118 1.00 14.59 214 ILE G O 1
ATOM 13516 N N . ALA G 1 218 ? 77.536 -0.225 91.807 1.00 12.49 215 ALA G N 1
ATOM 13517 C CA . ALA G 1 218 ? 78.800 0.213 92.293 1.00 12.96 215 ALA G CA 1
ATOM 13518 C C . ALA G 1 218 ? 78.654 0.518 93.824 1.00 13.07 215 ALA G C 1
ATOM 13519 O O . ALA G 1 218 ? 79.547 0.190 94.591 1.00 15.98 215 ALA G O 1
ATOM 13521 N N . ASN G 1 219 ? 77.608 1.235 94.192 1.00 13.74 216 ASN G N 1
ATOM 13522 C CA . ASN G 1 219 ? 77.363 1.578 95.605 1.00 12.44 216 ASN G CA 1
ATOM 13523 C C . ASN G 1 219 ? 77.275 0.318 96.453 1.00 12.62 216 ASN G C 1
ATOM 13524 O O . ASN G 1 219 ? 77.769 0.261 97.583 1.00 13.90 216 ASN G O 1
ATOM 13529 N N . ALA G 1 220 ? 76.603 -0.679 95.918 1.00 11.81 217 ALA G N 1
ATOM 13530 C CA . ALA G 1 220 ? 76.382 -1.945 96.621 1.00 13.80 217 ALA G CA 1
ATOM 13531 C C . ALA G 1 220 ? 77.700 -2.697 96.774 1.00 13.94 217 ALA G C 1
ATOM 13532 O O . ALA G 1 220 ? 77.953 -3.363 97.778 1.00 13.81 217 ALA G O 1
ATOM 13534 N N . VAL G 1 221 ? 78.534 -2.712 95.718 1.00 13.46 218 VAL G N 1
ATOM 13535 C CA . VAL G 1 221 ? 79.855 -3.285 95.860 1.00 15.70 218 VAL G CA 1
ATOM 13536 C C . VAL G 1 221 ? 80.659 -2.672 97.009 1.00 16.49 218 VAL G C 1
ATOM 13537 O O . VAL G 1 221 ? 81.275 -3.387 97.812 1.00 17.69 218 VAL G O 1
ATOM 13541 N N . ARG G 1 222 ? 80.661 -1.342 97.120 1.00 16.64 219 ARG G N 1
ATOM 13542 C CA . ARG G 1 222 ? 81.363 -0.716 98.182 1.00 19.08 219 ARG G CA 1
ATOM 13543 C C . ARG G 1 222 ? 80.740 -1.080 99.511 1.00 18.74 219 ARG G C 1
ATOM 13544 O O . ARG G 1 222 ? 81.461 -1.376 100.454 1.00 21.12 219 ARG G O 1
ATOM 13552 N N . TRP G 1 223 ? 79.421 -1.110 99.577 1.00 17.49 220 TRP G N 1
ATOM 13553 C CA . TRP G 1 223 ? 78.710 -1.439 100.846 1.00 16.65 220 TRP G CA 1
ATOM 13554 C C . TRP G 1 223 ? 79.029 -2.877 101.278 1.00 16.69 220 TRP G C 1
ATOM 13555 O O . TRP G 1 223 ? 79.131 -3.204 102.486 1.00 15.07 220 TRP G O 1
ATOM 13566 N N . ALA G 1 224 ? 79.121 -3.786 100.315 1.00 14.46 221 ALA G N 1
ATOM 13567 C CA . ALA G 1 224 ? 79.234 -5.240 100.602 1.00 16.01 221 ALA G CA 1
ATOM 13568 C C . ALA G 1 224 ? 80.692 -5.710 100.849 1.00 15.99 221 ALA G C 1
ATOM 13569 O O . ALA G 1 224 ? 80.948 -6.844 101.106 1.00 17.65 221 ALA G O 1
ATOM 13571 N N . ALA G 1 225 ? 81.661 -4.804 100.746 1.00 17.61 222 ALA G N 1
ATOM 13572 C CA . ALA G 1 225 ? 83.074 -5.144 100.934 1.00 18.51 222 ALA G CA 1
ATOM 13573 C C . ALA G 1 225 ? 83.305 -5.784 102.315 1.00 18.87 222 ALA G C 1
ATOM 13574 O O . ALA G 1 225 ? 82.699 -5.311 103.297 1.00 19.43 222 ALA G O 1
ATOM 13576 N N . PRO G 1 226 ? 84.163 -6.796 102.420 1.00 18.94 223 PRO G N 1
ATOM 13577 C CA . PRO G 1 226 ? 84.393 -7.484 103.693 1.00 19.71 223 PRO G CA 1
ATOM 13578 C C . PRO G 1 226 ? 84.940 -6.604 104.789 1.00 22.59 223 PRO G C 1
ATOM 13579 O O . PRO G 1 226 ? 85.746 -5.735 104.508 1.00 21.21 223 PRO G O 1
ATOM 13583 N N . VAL G 1 227 ? 84.522 -6.925 106.007 1.00 23.32 224 VAL G N 1
ATOM 13584 C CA . VAL G 1 227 ? 85.060 -6.378 107.249 1.00 25.39 224 VAL G CA 1
ATOM 13585 C C . VAL G 1 227 ? 85.454 -7.616 108.033 1.00 25.86 224 VAL G C 1
ATOM 13586 O O . VAL G 1 227 ? 84.655 -8.580 108.110 1.00 27.61 224 VAL G O 1
ATOM 13590 N N . ASN G 1 228 ? 86.640 -7.642 108.586 1.00 27.11 225 ASN G N 1
ATOM 13591 C CA . ASN G 1 228 ? 86.985 -8.751 109.508 1.00 28.06 225 ASN G CA 1
ATOM 13592 C C . ASN G 1 228 ? 86.991 -10.103 108.753 1.00 28.54 225 ASN G C 1
ATOM 13593 O O . ASN G 1 228 ? 86.681 -11.173 109.310 1.00 28.58 225 ASN G O 1
ATOM 13598 N N . ARG G 1 229 ? 87.330 -10.065 107.472 1.00 29.72 226 ARG G N 1
ATOM 13599 C CA . ARG G 1 229 ? 87.186 -11.285 106.660 1.00 30.38 226 ARG G CA 1
ATOM 13600 C C . ARG G 1 229 ? 88.079 -12.387 107.204 1.00 31.85 226 ARG G C 1
ATOM 13601 O O . ARG G 1 229 ? 89.246 -12.129 107.554 1.00 31.46 226 ARG G O 1
ATOM 13609 N N . GLY G 1 230 ? 87.532 -13.605 107.272 1.00 33.00 227 GLY G N 1
ATOM 13610 C CA . GLY G 1 230 ? 88.287 -14.776 107.677 1.00 33.66 227 GLY G CA 1
ATOM 13611 C C . GLY G 1 230 ? 87.400 -15.716 108.458 1.00 35.04 227 GLY G C 1
ATOM 13612 O O . GLY G 1 230 ? 86.280 -15.360 108.794 1.00 34.23 227 GLY G O 1
ATOM 13613 N N . GLU G 1 231 ? 87.923 -16.909 108.735 1.00 37.03 228 GLU G N 1
ATOM 13614 C CA . GLU G 1 231 ? 87.226 -17.951 109.538 1.00 38.47 228 GLU G CA 1
ATOM 13615 C C . GLU G 1 231 ? 86.854 -17.395 110.921 1.00 38.55 228 GLU G C 1
ATOM 13616 O O . GLU G 1 231 ? 87.658 -16.666 111.539 1.00 41.21 228 GLU G O 1
ATOM 13622 N N . ILE G 1 232 ? 85.642 -17.707 111.399 1.00 38.21 229 ILE G N 1
ATOM 13623 C CA . ILE G 1 232 ? 85.244 -17.403 112.808 1.00 36.82 229 ILE G CA 1
ATOM 13624 C C . ILE G 1 232 ? 85.572 -18.625 113.676 1.00 34.66 229 ILE G C 1
ATOM 13625 O O . ILE G 1 232 ? 85.518 -19.746 113.198 1.00 35.36 229 ILE G O 1
ATOM 13630 N N . VAL G 1 233 ? 85.901 -18.391 114.932 1.00 32.57 230 VAL G N 1
ATOM 13631 C CA . VAL G 1 233 ? 86.122 -19.471 115.910 1.00 31.01 230 VAL G CA 1
ATOM 13632 C C . VAL G 1 233 ? 84.808 -20.071 116.462 1.00 29.07 230 VAL G C 1
ATOM 13633 O O . VAL G 1 233 ? 83.989 -19.357 117.060 1.00 28.44 230 VAL G O 1
ATOM 13637 N N . PHE G 1 234 ? 84.657 -21.387 116.334 1.00 24.71 231 PHE G N 1
ATOM 13638 C CA . PHE G 1 234 ? 83.516 -22.079 116.886 1.00 22.68 231 PHE G CA 1
ATOM 13639 C C . PHE G 1 234 ? 84.044 -23.273 117.695 1.00 21.45 231 PHE G C 1
ATOM 13640 O O . PHE G 1 234 ? 85.236 -23.527 117.737 1.00 23.26 231 PHE G O 1
ATOM 13648 N N . GLY G 1 235 ? 83.167 -24.033 118.306 1.00 19.41 232 GLY G N 1
ATOM 13649 C CA . GLY G 1 235 ? 83.570 -25.287 118.860 1.00 18.94 232 GLY G CA 1
ATOM 13650 C C . GLY G 1 235 ? 83.718 -25.236 120.351 1.00 19.05 232 GLY G C 1
ATOM 13651 O O . GLY G 1 235 ? 83.256 -24.270 120.974 1.00 15.33 232 GLY G O 1
ATOM 13652 N N . ASN G 1 236 ? 84.337 -26.282 120.903 1.00 18.61 233 ASN G N 1
ATOM 13653 C CA . ASN G 1 236 ? 84.499 -26.468 122.378 1.00 18.71 233 ASN G CA 1
ATOM 13654 C C . ASN G 1 236 ? 85.427 -25.379 122.890 1.00 19.07 233 ASN G C 1
ATOM 13655 O O . ASN G 1 236 ? 86.514 -25.172 122.342 1.00 19.29 233 ASN G O 1
ATOM 13660 N N . VAL G 1 237 ? 85.009 -24.648 123.923 1.00 18.19 234 VAL G N 1
ATOM 13661 C CA . VAL G 1 237 ? 85.818 -23.556 124.445 1.00 17.31 234 VAL G CA 1
ATOM 13662 C C . VAL G 1 237 ? 85.924 -23.641 125.956 1.00 17.89 234 VAL G C 1
ATOM 13663 O O . VAL G 1 237 ? 85.035 -24.149 126.603 1.00 17.80 234 VAL G O 1
ATOM 13667 N N . LYS G 1 238 ? 87.057 -23.176 126.467 1.00 17.26 235 LYS G N 1
ATOM 13668 C CA . LYS G 1 238 ? 87.336 -23.146 127.891 1.00 17.48 235 LYS G CA 1
ATOM 13669 C C . LYS G 1 238 ? 86.643 -21.950 128.471 1.00 17.09 235 LYS G C 1
ATOM 13670 O O . LYS G 1 238 ? 86.530 -20.935 127.810 1.00 16.06 235 LYS G O 1
ATOM 13676 N N . PRO G 1 239 ? 86.200 -22.030 129.722 1.00 16.53 236 PRO G N 1
ATOM 13677 C CA . PRO G 1 239 ? 85.452 -20.923 130.256 1.00 16.23 236 PRO G CA 1
ATOM 13678 C C . PRO G 1 239 ? 86.347 -19.741 130.525 1.00 16.61 236 PRO G C 1
ATOM 13679 O O . PRO G 1 239 ? 87.571 -19.901 130.713 1.00 17.15 236 PRO G O 1
ATOM 13683 N N . LEU G 1 240 ? 85.725 -18.565 130.535 1.00 15.72 237 LEU G N 1
ATOM 13684 C CA . LEU G 1 240 ? 86.434 -17.337 130.835 1.00 15.54 237 LEU G CA 1
ATOM 13685 C C . LEU G 1 240 ? 86.286 -16.950 132.302 1.00 15.75 237 LEU G C 1
ATOM 13686 O O . LEU G 1 240 ? 87.008 -16.059 132.787 1.00 16.61 237 LEU G O 1
ATOM 13691 N N . GLU G 1 241 ? 85.388 -17.620 133.015 1.00 15.04 238 GLU G N 1
ATOM 13692 C CA . GLU G 1 241 ? 85.155 -17.348 134.432 1.00 15.51 238 GLU G CA 1
ATOM 13693 C C . GLU G 1 241 ? 85.057 -18.684 135.132 1.00 16.48 238 GLU G C 1
ATOM 13694 O O . GLU G 1 241 ? 84.742 -19.672 134.498 1.00 17.24 238 GLU G O 1
ATOM 13700 N N . PRO G 1 242 ? 85.309 -18.718 136.430 1.00 16.66 239 PRO G N 1
ATOM 13701 C CA . PRO G 1 242 ? 85.159 -19.957 137.180 1.00 17.23 239 PRO G CA 1
ATOM 13702 C C . PRO G 1 242 ? 83.719 -20.465 137.192 1.00 17.74 239 PRO G C 1
ATOM 13703 O O . PRO G 1 242 ? 82.749 -19.678 137.283 1.00 17.90 239 PRO G O 1
ATOM 13707 N N . ILE G 1 243 ? 83.594 -21.784 137.115 1.00 17.37 240 ILE G N 1
ATOM 13708 C CA . ILE G 1 243 ? 82.310 -22.455 137.175 1.00 17.70 240 ILE G CA 1
ATOM 13709 C C . ILE G 1 243 ? 82.367 -23.372 138.419 1.00 16.88 240 ILE G C 1
ATOM 13710 O O . ILE G 1 243 ? 83.281 -24.171 138.579 1.00 16.47 240 ILE G O 1
ATOM 13715 N N . LYS G 1 244 ? 81.361 -23.250 139.243 1.00 18.63 241 LYS G N 1
ATOM 13716 C CA . LYS G 1 244 ? 81.306 -23.924 140.505 1.00 20.69 241 LYS G CA 1
ATOM 13717 C C . LYS G 1 244 ? 80.906 -25.378 140.312 1.00 21.55 241 LYS G C 1
ATOM 13718 O O . LYS G 1 244 ? 80.073 -25.678 139.491 1.00 20.33 241 LYS G O 1
ATOM 13724 N N . ALA G 1 245 ? 81.495 -26.294 141.079 1.00 22.93 242 ALA G N 1
ATOM 13725 C CA . ALA G 1 245 ? 81.004 -27.688 141.069 1.00 25.14 242 ALA G CA 1
ATOM 13726 C C . ALA G 1 245 ? 79.550 -27.686 141.546 1.00 26.34 242 ALA G C 1
ATOM 13727 O O . ALA G 1 245 ? 79.185 -26.925 142.435 1.00 27.22 242 ALA G O 1
ATOM 13729 N N . LYS G 1 246 ? 78.708 -28.517 140.944 1.00 29.50 243 LYS G N 1
ATOM 13730 C CA . LYS G 1 246 ? 77.294 -28.491 141.245 1.00 30.82 243 LYS G CA 1
ATOM 13731 C C . LYS G 1 246 ? 77.015 -29.793 141.982 1.00 33.59 243 LYS G C 1
ATOM 13732 O O . LYS G 1 246 ? 77.728 -30.775 141.771 1.00 35.87 243 LYS G O 1
ATOM 13738 N N . GLN G 1 247 ? 75.996 -29.789 142.834 1.00 35.66 244 GLN G N 1
ATOM 13739 C CA . GLN G 1 247 ? 75.558 -31.013 143.523 1.00 35.59 244 GLN G CA 1
ATOM 13740 C C . GLN G 1 247 ? 74.478 -31.687 142.700 1.00 38.02 244 GLN G C 1
ATOM 13741 O O . GLN G 1 247 ? 74.793 -32.423 141.738 1.00 40.11 244 GLN G O 1
ATOM 13747 N N . THR H 1 6 ? 86.356 16.922 103.110 1.00 34.93 3 THR H N 1
ATOM 13748 C CA . THR H 1 6 ? 86.603 15.459 102.939 1.00 33.89 3 THR H CA 1
ATOM 13749 C C . THR H 1 6 ? 86.503 14.687 104.259 1.00 32.36 3 THR H C 1
ATOM 13750 O O . THR H 1 6 ? 85.871 13.641 104.266 1.00 33.85 3 THR H O 1
ATOM 13754 N N . PRO H 1 7 ? 87.174 15.098 105.336 1.00 30.21 4 PRO H N 1
ATOM 13755 C CA . PRO H 1 7 ? 86.996 14.372 106.581 1.00 29.41 4 PRO H CA 1
ATOM 13756 C C . PRO H 1 7 ? 85.581 14.512 107.108 1.00 26.75 4 PRO H C 1
ATOM 13757 O O . PRO H 1 7 ? 84.948 15.548 106.982 1.00 26.36 4 PRO H O 1
ATOM 13761 N N . ILE H 1 8 ? 85.121 13.474 107.790 1.00 23.50 5 ILE H N 1
ATOM 13762 C CA . ILE H 1 8 ? 83.821 13.530 108.385 1.00 20.87 5 ILE H CA 1
ATOM 13763 C C . ILE H 1 8 ? 83.941 14.438 109.589 1.00 19.19 5 ILE H C 1
ATOM 13764 O O . ILE H 1 8 ? 84.877 14.319 110.345 1.00 18.64 5 ILE H O 1
ATOM 13769 N N . ARG H 1 9 ? 82.939 15.264 109.796 1.00 17.22 6 ARG H N 1
ATOM 13770 C CA . ARG H 1 9 ? 82.952 16.268 110.815 1.00 16.88 6 ARG H CA 1
ATOM 13771 C C . ARG H 1 9 ? 82.085 15.757 111.953 1.00 15.11 6 ARG H C 1
ATOM 13772 O O . ARG H 1 9 ? 80.918 15.557 111.713 1.00 15.99 6 ARG H O 1
ATOM 13780 N N . VAL H 1 10 ? 82.629 15.714 113.158 1.00 13.78 7 VAL H N 1
ATOM 13781 C CA . VAL H 1 10 ? 81.962 15.110 114.308 1.00 14.16 7 VAL H CA 1
ATOM 13782 C C . VAL H 1 10 ? 81.953 16.106 115.428 1.00 14.37 7 VAL H C 1
ATOM 13783 O O . VAL H 1 10 ? 82.956 16.823 115.617 1.00 13.89 7 VAL H O 1
ATOM 13787 N N . VAL H 1 11 ? 80.822 16.239 116.090 1.00 12.53 8 VAL H N 1
ATOM 13788 C CA . VAL H 1 11 ? 80.721 17.072 117.295 1.00 11.93 8 VAL H CA 1
ATOM 13789 C C . VAL H 1 11 ? 80.481 16.111 118.462 1.00 11.90 8 VAL H C 1
ATOM 13790 O O . VAL H 1 11 ? 79.526 15.354 118.407 1.00 13.58 8 VAL H O 1
ATOM 13794 N N . VAL H 1 12 ? 81.304 16.192 119.511 1.00 11.06 9 VAL H N 1
ATOM 13795 C CA . VAL H 1 12 ? 81.141 15.380 120.720 1.00 11.42 9 VAL H CA 1
ATOM 13796 C C . VAL H 1 12 ? 80.483 16.250 121.763 1.00 12.90 9 VAL H C 1
ATOM 13797 O O . VAL H 1 12 ? 81.095 17.250 122.213 1.00 12.67 9 VAL H O 1
ATOM 13801 N N . TRP H 1 13 ? 79.240 15.924 122.115 1.00 13.07 10 TRP H N 1
ATOM 13802 C CA . TRP H 1 13 ? 78.446 16.705 123.075 1.00 12.00 10 TRP H CA 1
ATOM 13803 C C . TRP H 1 13 ? 78.490 16.002 124.412 1.00 13.13 10 TRP H C 1
ATOM 13804 O O . TRP H 1 13 ? 78.273 14.777 124.471 1.00 12.29 10 TRP H O 1
ATOM 13815 N N . ASN H 1 14 ? 78.765 16.734 125.485 1.00 12.47 11 ASN H N 1
ATOM 13816 C CA . ASN H 1 14 ? 78.789 16.154 126.786 1.00 12.03 11 ASN H CA 1
ATOM 13817 C C . ASN H 1 14 ? 78.151 17.136 127.740 1.00 12.79 11 ASN H C 1
ATOM 13818 O O . ASN H 1 14 ? 78.387 18.344 127.671 1.00 12.86 11 ASN H O 1
ATOM 13823 N N . GLU H 1 15 ? 77.431 16.587 128.702 1.00 11.87 12 GLU H N 1
ATOM 13824 C CA . GLU H 1 15 ? 76.801 17.384 129.748 1.00 13.75 12 GLU H CA 1
ATOM 13825 C C . GLU H 1 15 ? 77.834 18.181 130.542 1.00 13.66 12 GLU H C 1
ATOM 13826 O O . GLU H 1 15 ? 77.665 19.411 130.885 1.00 16.21 12 GLU H O 1
ATOM 13832 N N . PHE H 1 16 ? 78.946 17.534 130.869 1.00 14.20 13 PHE H N 1
ATOM 13833 C CA . PHE H 1 16 ? 80.110 18.169 131.522 1.00 15.28 13 PHE H CA 1
ATOM 13834 C C . PHE H 1 16 ? 79.769 18.806 132.840 1.00 15.21 13 PHE H C 1
ATOM 13835 O O . PHE H 1 16 ? 80.235 19.884 133.142 1.00 14.78 13 PHE H O 1
ATOM 13843 N N . ARG H 1 17 ? 79.024 18.059 133.646 1.00 15.83 14 ARG H N 1
ATOM 13844 C CA . ARG H 1 17 ? 78.739 18.477 135.017 1.00 16.36 14 ARG H CA 1
ATOM 13845 C C . ARG H 1 17 ? 79.555 17.634 136.019 1.00 17.79 14 ARG H C 1
ATOM 13846 O O . ARG H 1 17 ? 80.230 18.167 136.893 1.00 16.52 14 ARG H O 1
ATOM 13854 N N . HIS H 1 18 ? 79.550 16.310 135.858 1.00 17.58 15 HIS H N 1
ATOM 13855 C CA . HIS H 1 18 ? 80.324 15.456 136.769 1.00 18.07 15 HIS H CA 1
ATOM 13856 C C . HIS H 1 18 ? 81.770 15.834 136.884 1.00 19.56 15 HIS H C 1
ATOM 13857 O O . HIS H 1 18 ? 82.317 15.894 137.985 1.00 20.39 15 HIS H O 1
ATOM 13864 N N . GLU H 1 19 ? 82.408 16.140 135.752 1.00 19.93 16 GLU H N 1
ATOM 13865 C CA . GLU H 1 19 ? 83.841 16.284 135.758 1.00 22.03 16 GLU H CA 1
ATOM 13866 C C . GLU H 1 19 ? 84.226 17.515 136.521 1.00 23.34 16 GLU H C 1
ATOM 13867 O O . GLU H 1 19 ? 85.373 17.680 136.903 1.00 26.15 16 GLU H O 1
ATOM 13873 N N . LYS H 1 20 ? 83.279 18.404 136.718 1.00 23.89 17 LYS H N 1
ATOM 13874 C CA . LYS H 1 20 ? 83.565 19.643 137.464 1.00 25.17 17 LYS H CA 1
ATOM 13875 C C . LYS H 1 20 ? 83.256 19.568 138.941 1.00 25.20 17 LYS H C 1
ATOM 13876 O O . LYS H 1 20 ? 83.757 20.391 139.728 1.00 25.68 17 LYS H O 1
ATOM 13882 N N . LYS H 1 21 ? 82.401 18.648 139.334 1.00 25.60 18 LYS H N 1
ATOM 13883 C CA . LYS H 1 21 ? 81.873 18.639 140.694 1.00 26.86 18 LYS H CA 1
ATOM 13884 C C . LYS H 1 21 ? 82.394 17.453 141.489 1.00 26.86 18 LYS H C 1
ATOM 13885 O O . LYS H 1 21 ? 82.480 17.526 142.709 1.00 26.52 18 LYS H O 1
ATOM 13891 N N . ASP H 1 22 ? 82.733 16.361 140.810 1.00 26.02 19 ASP H N 1
ATOM 13892 C CA . ASP H 1 22 ? 83.177 15.134 141.468 1.00 26.04 19 ASP H CA 1
ATOM 13893 C C . ASP H 1 22 ? 84.675 14.915 141.281 1.00 26.29 19 ASP H C 1
ATOM 13894 O O . ASP H 1 22 ? 85.139 14.699 140.174 1.00 25.18 19 ASP H O 1
ATOM 13899 N N . GLU H 1 23 ? 85.444 14.971 142.380 1.00 25.70 20 GLU H N 1
ATOM 13900 C CA . GLU H 1 23 ? 86.895 14.807 142.289 1.00 25.33 20 GLU H CA 1
ATOM 13901 C C . GLU H 1 23 ? 87.341 13.445 141.737 1.00 24.76 20 GLU H C 1
ATOM 13902 O O . GLU H 1 23 ? 88.403 13.331 141.097 1.00 24.34 20 GLU H O 1
ATOM 13908 N N . GLN H 1 24 ? 86.551 12.408 141.974 1.00 25.27 21 GLN H N 1
ATOM 13909 C CA . GLN H 1 24 ? 86.967 11.101 141.520 1.00 24.74 21 GLN H CA 1
ATOM 13910 C C . GLN H 1 24 ? 86.824 11.049 140.019 1.00 23.88 21 GLN H C 1
ATOM 13911 O O . GLN H 1 24 ? 87.654 10.448 139.357 1.00 24.71 21 GLN H O 1
ATOM 13917 N N . VAL H 1 25 ? 85.791 11.706 139.493 1.00 22.89 22 VAL H N 1
ATOM 13918 C CA . VAL H 1 25 ? 85.588 11.787 138.029 1.00 22.17 22 VAL H CA 1
ATOM 13919 C C . VAL H 1 25 ? 86.603 12.743 137.381 1.00 22.33 22 VAL H C 1
ATOM 13920 O O . VAL H 1 25 ? 87.196 12.446 136.323 1.00 20.82 22 VAL H O 1
ATOM 13924 N N . ARG H 1 26 ? 86.799 13.894 138.018 1.00 22.27 23 ARG H N 1
ATOM 13925 C CA . ARG H 1 26 ? 87.760 14.857 137.539 1.00 22.61 23 ARG H CA 1
ATOM 13926 C C . ARG H 1 26 ? 89.140 14.243 137.388 1.00 22.27 23 ARG H C 1
ATOM 13927 O O . ARG H 1 26 ? 89.835 14.522 136.425 1.00 22.90 23 ARG H O 1
ATOM 13935 N N . ALA H 1 27 ? 89.496 13.337 138.287 1.00 22.23 24 ALA H N 1
ATOM 13936 C CA . ALA H 1 27 ? 90.796 12.664 138.262 1.00 22.21 24 ALA H CA 1
ATOM 13937 C C . ALA H 1 27 ? 90.963 11.806 137.015 1.00 22.26 24 ALA H C 1
ATOM 13938 O O . ALA H 1 27 ? 92.035 11.738 136.441 1.00 24.45 24 ALA H O 1
ATOM 13940 N N . ILE H 1 28 ? 89.890 11.154 136.587 1.00 20.98 25 ILE H N 1
ATOM 13941 C CA . ILE H 1 28 ? 89.915 10.340 135.348 1.00 19.94 25 ILE H CA 1
ATOM 13942 C C . ILE H 1 28 ? 89.833 11.176 134.089 1.00 19.63 25 ILE H C 1
ATOM 13943 O O . ILE H 1 28 ? 90.500 10.850 133.077 1.00 20.76 25 ILE H O 1
ATOM 13948 N N . TYR H 1 29 ? 88.936 12.163 134.102 1.00 18.43 26 TYR H N 1
ATOM 13949 C CA . TYR H 1 29 ? 88.641 12.991 132.936 1.00 17.46 26 TYR H CA 1
ATOM 13950 C C . TYR H 1 29 ? 88.789 14.493 133.311 1.00 17.61 26 TYR H C 1
ATOM 13951 O O . TYR H 1 29 ? 87.793 15.215 133.427 1.00 16.18 26 TYR H O 1
ATOM 13960 N N . PRO H 1 30 ? 90.005 14.948 133.489 1.00 18.94 27 PRO H N 1
ATOM 13961 C CA . PRO H 1 30 ? 90.233 16.323 134.016 1.00 20.64 27 PRO H CA 1
ATOM 13962 C C . PRO H 1 30 ? 89.797 17.438 133.061 1.00 20.73 27 PRO H C 1
ATOM 13963 O O . PRO H 1 30 ? 89.501 18.526 133.514 1.00 21.57 27 PRO H O 1
ATOM 13967 N N . GLU H 1 31 ? 89.759 17.167 131.759 1.00 21.75 28 GLU H N 1
ATOM 13968 C CA . GLU H 1 31 ? 89.213 18.115 130.779 1.00 21.55 28 GLU H CA 1
ATOM 13969 C C . GLU H 1 31 ? 87.827 17.701 130.243 1.00 20.90 28 GLU H C 1
ATOM 13970 O O . GLU H 1 31 ? 87.330 18.300 129.266 1.00 21.20 28 GLU H O 1
ATOM 13976 N N . GLY H 1 32 ? 87.195 16.685 130.835 1.00 18.29 29 GLY H N 1
ATOM 13977 C CA . GLY H 1 32 ? 85.897 16.248 130.391 1.00 17.98 29 GLY H CA 1
ATOM 13978 C C . GLY H 1 32 ? 86.019 15.060 129.464 1.00 16.63 29 GLY H C 1
ATOM 13979 O O . GLY H 1 32 ? 87.044 14.925 128.752 1.00 16.37 29 GLY H O 1
ATOM 13980 N N . MET H 1 33 ? 85.033 14.173 129.488 1.00 15.62 30 MET H N 1
ATOM 13981 C CA . MET H 1 33 ? 85.033 12.983 128.578 1.00 16.49 30 MET H CA 1
ATOM 13982 C C . MET H 1 33 ? 85.037 13.386 127.130 1.00 17.61 30 MET H C 1
ATOM 13983 O O . MET H 1 33 ? 85.569 12.633 126.287 1.00 18.77 30 MET H O 1
ATOM 13988 N N . HIS H 1 34 ? 84.404 14.518 126.814 1.00 16.24 31 HIS H N 1
ATOM 13989 C CA . HIS H 1 34 ? 84.318 14.971 125.430 1.00 16.45 31 HIS H CA 1
ATOM 13990 C C . HIS H 1 34 ? 85.677 15.244 124.813 1.00 16.51 31 HIS H C 1
ATOM 13991 O O . HIS H 1 34 ? 85.892 14.982 123.592 1.00 17.33 31 HIS H O 1
ATOM 13998 N N . THR H 1 35 ? 86.600 15.785 125.604 1.00 16.41 32 THR H N 1
ATOM 13999 C CA . THR H 1 35 ? 87.965 16.090 125.147 1.00 17.46 32 THR H CA 1
ATOM 14000 C C . THR H 1 35 ? 88.755 14.835 124.792 1.00 17.08 32 THR H C 1
ATOM 14001 O O . THR H 1 35 ? 89.427 14.773 123.758 1.00 16.27 32 THR H O 1
ATOM 14005 N N . VAL H 1 36 ? 88.600 13.806 125.623 1.00 16.54 33 VAL H N 1
ATOM 14006 C CA . VAL H 1 36 ? 89.224 12.507 125.389 1.00 16.64 33 VAL H CA 1
ATOM 14007 C C . VAL H 1 36 ? 88.676 11.891 124.121 1.00 16.25 33 VAL H C 1
ATOM 14008 O O . VAL H 1 36 ? 89.472 11.557 123.256 1.00 17.52 33 VAL H O 1
ATOM 14012 N N . ILE H 1 37 ? 87.350 11.778 123.993 1.00 14.82 34 ILE H N 1
ATOM 14013 C CA . ILE H 1 37 ? 86.758 11.191 122.794 1.00 14.81 34 ILE H CA 1
ATOM 14014 C C . ILE H 1 37 ? 87.108 12.034 121.550 1.00 14.83 34 ILE H C 1
ATOM 14015 O O . ILE H 1 37 ? 87.547 11.499 120.539 1.00 14.98 34 ILE H O 1
ATOM 14020 N N . ALA H 1 38 ? 86.953 13.345 121.619 1.00 13.98 35 ALA H N 1
ATOM 14021 C CA . ALA H 1 38 ? 87.241 14.184 120.431 1.00 15.11 35 ALA H CA 1
ATOM 14022 C C . ALA H 1 38 ? 88.716 14.116 120.062 1.00 15.97 35 ALA H C 1
ATOM 14023 O O . ALA H 1 38 ? 89.027 14.148 118.879 1.00 16.96 35 ALA H O 1
ATOM 14025 N N . SER H 1 39 ? 89.627 14.051 121.023 1.00 17.24 36 SER H N 1
ATOM 14026 C CA . SER H 1 39 ? 91.060 13.887 120.740 1.00 18.34 36 SER H CA 1
ATOM 14027 C C . SER H 1 39 ? 91.370 12.602 119.973 1.00 17.82 36 SER H C 1
ATOM 14028 O O . SER H 1 39 ? 92.115 12.584 118.965 1.00 16.55 36 SER H O 1
ATOM 14031 N N . TYR H 1 40 ? 90.756 11.522 120.414 1.00 16.91 37 TYR H N 1
ATOM 14032 C CA . TYR H 1 40 ? 90.956 10.281 119.709 1.00 17.22 37 TYR H CA 1
ATOM 14033 C C . TYR H 1 40 ? 90.433 10.375 118.307 1.00 17.00 37 TYR H C 1
ATOM 14034 O O . TYR H 1 40 ? 91.048 9.872 117.344 1.00 19.18 37 TYR H O 1
ATOM 14043 N N . LEU H 1 41 ? 89.257 10.967 118.161 1.00 16.75 38 LEU H N 1
ATOM 14044 C CA . LEU H 1 41 ? 88.658 11.093 116.837 1.00 16.60 38 LEU H CA 1
ATOM 14045 C C . LEU H 1 41 ? 89.509 11.944 115.929 1.00 17.39 38 LEU H C 1
ATOM 14046 O O . LEU H 1 41 ? 89.691 11.630 114.734 1.00 16.67 38 LEU H O 1
ATOM 14051 N N . ALA H 1 42 ? 90.109 12.965 116.487 1.00 16.78 39 ALA H N 1
ATOM 14052 C CA . ALA H 1 42 ? 91.081 13.764 115.673 1.00 19.25 39 ALA H CA 1
ATOM 14053 C C . ALA H 1 42 ? 92.299 12.929 115.170 1.00 20.45 39 ALA H C 1
ATOM 14054 O O . ALA H 1 42 ? 92.669 12.962 113.962 1.00 21.01 39 ALA H O 1
ATOM 14056 N N . GLU H 1 43 ? 92.880 12.144 116.075 1.00 20.93 40 GLU H N 1
ATOM 14057 C CA . GLU H 1 43 ? 93.943 11.160 115.777 1.00 21.41 40 GLU H CA 1
ATOM 14058 C C . GLU H 1 43 ? 93.520 10.141 114.747 1.00 21.32 40 GLU H C 1
ATOM 14059 O O . GLU H 1 43 ? 94.352 9.651 113.965 1.00 22.72 40 GLU H O 1
ATOM 14065 N N . ALA H 1 44 ? 92.233 9.842 114.710 1.00 21.25 41 ALA H N 1
ATOM 14066 C CA . ALA H 1 44 ? 91.660 8.887 113.744 1.00 21.37 41 ALA H CA 1
ATOM 14067 C C . ALA H 1 44 ? 91.324 9.525 112.386 1.00 21.51 41 ALA H C 1
ATOM 14068 O O . ALA H 1 44 ? 90.757 8.868 111.527 1.00 23.70 41 ALA H O 1
ATOM 14070 N N . GLY H 1 45 ? 91.613 10.792 112.201 1.00 19.75 42 GLY H N 1
ATOM 14071 C CA . GLY H 1 45 ? 91.371 11.451 110.920 1.00 19.21 42 GLY H CA 1
ATOM 14072 C C . GLY H 1 45 ? 90.110 12.289 110.777 1.00 19.17 42 GLY H C 1
ATOM 14073 O O . GLY H 1 45 ? 89.908 12.926 109.741 1.00 19.62 42 GLY H O 1
ATOM 14074 N N . PHE H 1 46 ? 89.274 12.360 111.819 1.00 16.23 43 PHE H N 1
ATOM 14075 C CA . PHE H 1 46 ? 88.050 13.095 111.736 1.00 15.46 43 PHE H CA 1
ATOM 14076 C C . PHE H 1 46 ? 88.315 14.572 112.053 1.00 15.47 43 PHE H C 1
ATOM 14077 O O . PHE H 1 46 ? 89.262 14.880 112.719 1.00 15.91 43 PHE H O 1
ATOM 14085 N N . ASP H 1 47 ? 87.394 15.401 111.636 1.00 15.60 44 ASP H N 1
ATOM 14086 C CA . ASP H 1 47 ? 87.371 16.844 111.969 1.00 16.21 44 ASP H CA 1
ATOM 14087 C C . ASP H 1 47 ? 86.454 16.948 113.171 1.00 15.79 44 ASP H C 1
ATOM 14088 O O . ASP H 1 47 ? 85.238 17.039 113.016 1.00 17.67 44 ASP H O 1
ATOM 14093 N N . ALA H 1 48 ? 87.041 16.883 114.341 1.00 15.64 45 ALA H N 1
ATOM 14094 C CA . ALA H 1 48 ? 86.302 16.739 115.579 1.00 14.37 45 ALA H CA 1
ATOM 14095 C C . ALA H 1 48 ? 86.218 18.055 116.348 1.00 14.32 45 ALA H C 1
ATOM 14096 O O . ALA H 1 48 ? 87.196 18.836 116.374 1.00 15.14 45 ALA H O 1
ATOM 14098 N N . ALA H 1 49 ? 85.064 18.306 116.957 1.00 13.95 46 ALA H N 1
ATOM 14099 C CA . ALA H 1 49 ? 84.847 19.463 117.842 1.00 14.13 46 ALA H CA 1
ATOM 14100 C C . ALA H 1 49 ? 84.046 18.997 119.008 1.00 13.30 46 ALA H C 1
ATOM 14101 O O . ALA H 1 49 ? 83.552 17.872 119.019 1.00 13.64 46 ALA H O 1
ATOM 14103 N N . THR H 1 50 ? 83.880 19.866 119.975 1.00 13.62 47 THR H N 1
ATOM 14104 C CA . THR H 1 50 ? 83.073 19.480 121.120 1.00 14.20 47 THR H CA 1
ATOM 14105 C C . THR H 1 50 ? 82.020 20.526 121.423 1.00 16.17 47 THR H C 1
ATOM 14106 O O . THR H 1 50 ? 82.122 21.696 120.976 1.00 15.47 47 THR H O 1
ATOM 14110 N N . ALA H 1 51 ? 81.035 20.136 122.251 1.00 14.64 48 ALA H N 1
ATOM 14111 C CA . ALA H 1 51 ? 80.007 21.031 122.670 1.00 14.50 48 ALA H CA 1
ATOM 14112 C C . ALA H 1 51 ? 79.574 20.577 124.051 1.00 14.41 48 ALA H C 1
ATOM 14113 O O . ALA H 1 51 ? 79.590 19.377 124.325 1.00 14.41 48 ALA H O 1
ATOM 14115 N N . VAL H 1 52 ? 79.163 21.537 124.890 1.00 12.48 49 VAL H N 1
ATOM 14116 C CA . VAL H 1 52 ? 78.696 21.187 126.243 1.00 14.14 49 VAL H CA 1
ATOM 14117 C C . VAL H 1 52 ? 77.387 21.850 126.682 1.00 15.30 49 VAL H C 1
ATOM 14118 O O . VAL H 1 52 ? 76.945 22.846 126.124 1.00 13.98 49 VAL H O 1
ATOM 14122 N N . LEU H 1 53 ? 76.755 21.293 127.720 1.00 13.29 50 LEU H N 1
ATOM 14123 C CA . LEU H 1 53 ? 75.476 21.798 128.121 1.00 14.05 50 LEU H CA 1
ATOM 14124 C C . LEU H 1 53 ? 75.545 23.303 128.404 1.00 15.41 50 LEU H C 1
ATOM 14125 O O . LEU H 1 53 ? 74.675 24.048 128.032 1.00 16.10 50 LEU H O 1
ATOM 14130 N N . ASP H 1 54 ? 76.584 23.719 129.082 1.00 15.46 51 ASP H N 1
ATOM 14131 C CA . ASP H 1 54 ? 76.613 25.078 129.665 1.00 16.45 51 ASP H CA 1
ATOM 14132 C C . ASP H 1 54 ? 77.086 26.148 128.690 1.00 17.36 51 ASP H C 1
ATOM 14133 O O . ASP H 1 54 ? 77.350 27.233 129.084 1.00 19.74 51 ASP H O 1
ATOM 14138 N N . GLU H 1 55 ? 77.196 25.839 127.408 1.00 19.08 52 GLU H N 1
ATOM 14139 C CA . GLU H 1 55 ? 77.473 26.847 126.347 1.00 19.19 52 GLU H CA 1
ATOM 14140 C C . GLU H 1 55 ? 76.123 27.408 125.859 1.00 19.60 52 GLU H C 1
ATOM 14141 O O . GLU H 1 55 ? 75.094 26.767 126.034 1.00 18.36 52 GLU H O 1
ATOM 14147 N N . PRO H 1 56 ? 76.114 28.569 125.194 1.00 19.30 53 PRO H N 1
ATOM 14148 C CA . PRO H 1 56 ? 74.915 29.047 124.492 1.00 19.73 53 PRO H CA 1
ATOM 14149 C C . PRO H 1 56 ? 74.316 28.019 123.546 1.00 19.10 53 PRO H C 1
ATOM 14150 O O . PRO H 1 56 ? 75.049 27.431 122.772 1.00 19.50 53 PRO H O 1
ATOM 14154 N N . GLU H 1 57 ? 73.007 27.806 123.646 1.00 19.31 54 GLU H N 1
ATOM 14155 C CA . GLU H 1 57 ? 72.264 26.764 122.888 1.00 20.28 54 GLU H CA 1
ATOM 14156 C C . GLU H 1 57 ? 72.877 25.388 123.063 1.00 18.97 54 GLU H C 1
ATOM 14157 O O . GLU H 1 57 ? 72.722 24.481 122.192 1.00 19.50 54 GLU H O 1
ATOM 14163 N N . HIS H 1 58 ? 73.542 25.200 124.199 1.00 17.60 55 HIS H N 1
ATOM 14164 C CA . HIS H 1 58 ? 74.253 23.964 124.523 1.00 17.71 55 HIS H CA 1
ATOM 14165 C C . HIS H 1 58 ? 75.316 23.623 123.474 1.00 16.68 55 HIS H C 1
ATOM 14166 O O . HIS H 1 58 ? 75.629 22.477 123.261 1.00 16.75 55 HIS H O 1
ATOM 14173 N N . GLY H 1 59 ? 75.823 24.638 122.784 1.00 15.15 56 GLY H N 1
ATOM 14174 C CA . GLY H 1 59 ? 76.785 24.459 121.737 1.00 16.56 56 GLY H CA 1
ATOM 14175 C C . GLY H 1 59 ? 76.197 24.014 120.409 1.00 16.21 56 GLY H C 1
ATOM 14176 O O . GLY H 1 59 ? 76.930 23.799 119.450 1.00 17.34 56 GLY H O 1
ATOM 14177 N N . LEU H 1 60 ? 74.879 23.870 120.331 1.00 15.61 57 LEU H N 1
ATOM 14178 C CA . LEU H 1 60 ? 74.246 23.284 119.147 1.00 16.04 57 LEU H CA 1
ATOM 14179 C C . LEU H 1 60 ? 73.395 24.300 118.434 1.00 15.15 57 LEU H C 1
ATOM 14180 O O . LEU H 1 60 ? 72.184 24.182 118.311 1.00 17.86 57 LEU H O 1
ATOM 14185 N N . THR H 1 61 ? 74.054 25.360 117.940 1.00 16.94 58 THR H N 1
ATOM 14186 C CA . THR H 1 61 ? 73.352 26.289 117.109 1.00 18.03 58 THR H CA 1
ATOM 14187 C C . THR H 1 61 ? 73.056 25.650 115.766 1.00 18.36 58 THR H C 1
ATOM 14188 O O . THR H 1 61 ? 73.675 24.666 115.376 1.00 18.32 58 THR H O 1
ATOM 14192 N N . ASP H 1 62 ? 72.167 26.273 115.013 1.00 19.75 59 ASP H N 1
ATOM 14193 C CA . ASP H 1 62 ? 71.908 25.841 113.630 1.00 20.27 59 ASP H CA 1
ATOM 14194 C C . ASP H 1 62 ? 73.201 25.781 112.852 1.00 20.43 59 ASP H C 1
ATOM 14195 O O . ASP H 1 62 ? 73.393 24.859 112.059 1.00 18.78 59 ASP H O 1
ATOM 14200 N N . GLU H 1 63 ? 74.087 26.790 113.054 1.00 20.02 60 GLU H N 1
ATOM 14201 C CA . GLU H 1 63 ? 75.339 26.832 112.270 1.00 19.95 60 GLU H CA 1
ATOM 14202 C C . GLU H 1 63 ? 76.267 25.620 112.595 1.00 19.69 60 GLU H C 1
ATOM 14203 O O . GLU H 1 63 ? 76.827 24.991 111.707 1.00 18.86 60 GLU H O 1
ATOM 14209 N N . VAL H 1 64 ? 76.360 25.268 113.873 1.00 17.49 61 VAL H N 1
ATOM 14210 C CA . VAL H 1 64 ? 77.146 24.134 114.285 1.00 17.25 61 VAL H CA 1
ATOM 14211 C C . VAL H 1 64 ? 76.549 22.844 113.709 1.00 17.70 61 VAL H C 1
ATOM 14212 O O . VAL H 1 64 ? 77.275 22.044 113.138 1.00 18.10 61 VAL H O 1
ATOM 14216 N N . LEU H 1 65 ? 75.249 22.666 113.849 1.00 16.59 62 LEU H N 1
ATOM 14217 C CA . LEU H 1 65 ? 74.602 21.385 113.413 1.00 18.29 62 LEU H CA 1
ATOM 14218 C C . LEU H 1 65 ? 74.603 21.291 111.913 1.00 17.44 62 LEU H C 1
ATOM 14219 O O . LEU H 1 65 ? 74.761 20.208 111.358 1.00 18.12 62 LEU H O 1
ATOM 14224 N N . ASP H 1 66 ? 74.525 22.418 111.220 1.00 19.23 63 ASP H N 1
ATOM 14225 C CA . ASP H 1 66 ? 74.614 22.358 109.745 1.00 20.88 63 ASP H CA 1
ATOM 14226 C C . ASP H 1 66 ? 75.982 21.873 109.234 1.00 21.19 63 ASP H C 1
ATOM 14227 O O . ASP H 1 66 ? 76.098 21.389 108.089 1.00 22.65 63 ASP H O 1
ATOM 14232 N N . ARG H 1 67 ? 77.036 21.999 110.038 1.00 19.66 64 ARG H N 1
ATOM 14233 C CA . ARG H 1 67 ? 78.315 21.473 109.631 1.00 20.84 64 ARG H CA 1
ATOM 14234 C C . ARG H 1 67 ? 78.719 20.258 110.413 1.00 20.66 64 ARG H C 1
ATOM 14235 O O . ARG H 1 67 ? 79.886 19.891 110.381 1.00 22.07 64 ARG H O 1
ATOM 14243 N N . CYS H 1 68 ? 77.739 19.604 111.046 1.00 18.96 65 CYS H N 1
ATOM 14244 C CA . CYS H 1 68 ? 77.986 18.420 111.824 1.00 18.04 65 CYS H CA 1
ATOM 14245 C C . CYS H 1 68 ? 77.489 17.252 111.010 1.00 16.82 65 CYS H C 1
ATOM 14246 O O . CYS H 1 68 ? 76.331 17.220 110.690 1.00 19.04 65 CYS H O 1
ATOM 14249 N N . ASP H 1 69 ? 78.367 16.349 110.598 1.00 16.83 66 ASP H N 1
ATOM 14250 C CA . ASP H 1 69 ? 77.962 15.111 109.945 1.00 14.73 66 ASP H CA 1
ATOM 14251 C C . ASP H 1 69 ? 77.471 14.088 110.975 1.00 13.70 66 ASP H C 1
ATOM 14252 O O . ASP H 1 69 ? 76.588 13.289 110.644 1.00 13.99 66 ASP H O 1
ATOM 14257 N N . VAL H 1 70 ? 78.074 14.054 112.168 1.00 12.50 67 VAL H N 1
ATOM 14258 C CA . VAL H 1 70 ? 77.703 13.029 113.185 1.00 11.74 67 VAL H CA 1
ATOM 14259 C C . VAL H 1 70 ? 77.851 13.726 114.552 1.00 11.88 67 VAL H C 1
ATOM 14260 O O . VAL H 1 70 ? 78.863 14.400 114.837 1.00 12.34 67 VAL H O 1
ATOM 14264 N N . LEU H 1 71 ? 76.834 13.520 115.361 1.00 11.96 68 LEU H N 1
ATOM 14265 C CA . LEU H 1 71 ? 76.785 14.094 116.716 1.00 11.73 68 LEU H CA 1
ATOM 14266 C C . LEU H 1 71 ? 76.897 12.932 117.691 1.00 13.26 68 LEU H C 1
ATOM 14267 O O . LEU H 1 71 ? 76.218 11.910 117.506 1.00 14.14 68 LEU H O 1
ATOM 14272 N N . VAL H 1 72 ? 77.763 13.079 118.704 1.00 12.36 69 VAL H N 1
ATOM 14273 C CA . VAL H 1 72 ? 77.927 12.068 119.716 1.00 11.94 69 VAL H CA 1
ATOM 14274 C C . VAL H 1 72 ? 77.384 12.676 120.999 1.00 13.17 69 VAL H C 1
ATOM 14275 O O . VAL H 1 72 ? 77.648 13.874 121.255 1.00 13.69 69 VAL H O 1
ATOM 14279 N N . TRP H 1 73 ? 76.654 11.884 121.794 1.00 12.48 70 TRP H N 1
ATOM 14280 C CA . TRP H 1 73 ? 75.934 12.452 122.959 1.00 12.62 70 TRP H CA 1
ATOM 14281 C C . TRP H 1 73 ? 76.171 11.644 124.229 1.00 13.42 70 TRP H C 1
ATOM 14282 O O . TRP H 1 73 ? 75.836 10.472 124.224 1.00 11.94 70 TRP H O 1
ATOM 14293 N N . TRP H 1 74 ? 76.646 12.291 125.307 1.00 11.55 71 TRP H N 1
ATOM 14294 C CA . TRP H 1 74 ? 76.750 11.683 126.639 1.00 12.07 71 TRP H CA 1
ATOM 14295 C C . TRP H 1 74 ? 76.038 12.693 127.592 1.00 11.37 71 TRP H C 1
ATOM 14296 O O . TRP H 1 74 ? 76.354 13.866 127.602 1.00 13.41 71 TRP H O 1
ATOM 14307 N N . GLY H 1 75 ? 75.109 12.212 128.404 1.00 11.94 72 GLY H N 1
ATOM 14308 C CA . GLY H 1 75 ? 74.455 12.998 129.459 1.00 11.47 72 GLY H CA 1
ATOM 14309 C C . GLY H 1 75 ? 74.103 12.066 130.583 1.00 11.63 72 GLY H C 1
ATOM 14310 O O . GLY H 1 75 ? 74.174 10.828 130.435 1.00 13.12 72 GLY H O 1
ATOM 14311 N N . HIS H 1 76 ? 73.712 12.641 131.716 1.00 12.46 73 HIS H N 1
ATOM 14312 C CA . HIS H 1 76 ? 73.365 11.800 132.831 1.00 12.65 73 HIS H CA 1
ATOM 14313 C C . HIS H 1 76 ? 72.474 12.496 133.866 1.00 13.85 73 HIS H C 1
ATOM 14314 O O . HIS H 1 76 ? 71.306 12.148 134.042 1.00 15.14 73 HIS H O 1
ATOM 14321 N N . ILE H 1 77 ? 73.033 13.494 134.511 1.00 13.82 74 ILE H N 1
ATOM 14322 C CA . ILE H 1 77 ? 72.321 14.039 135.687 1.00 13.34 74 ILE H CA 1
ATOM 14323 C C . ILE H 1 77 ? 71.509 15.302 135.372 1.00 13.46 74 ILE H C 1
ATOM 14324 O O . ILE H 1 77 ? 70.973 15.942 136.311 1.00 13.55 74 ILE H O 1
ATOM 14329 N N . ALA H 1 78 ? 71.626 15.824 134.151 1.00 12.29 75 ALA H N 1
ATOM 14330 C CA . ALA H 1 78 ? 70.918 17.013 133.702 1.00 12.87 75 ALA H CA 1
ATOM 14331 C C . ALA H 1 78 ? 70.270 16.927 132.318 1.00 12.79 75 ALA H C 1
ATOM 14332 O O . ALA H 1 78 ? 70.252 17.898 131.546 1.00 12.29 75 ALA H O 1
ATOM 14334 N N . HIS H 1 79 ? 69.662 15.786 132.020 1.00 13.31 76 HIS H N 1
ATOM 14335 C CA . HIS H 1 79 ? 68.985 15.576 130.758 1.00 14.04 76 HIS H CA 1
ATOM 14336 C C . HIS H 1 79 ? 67.858 16.612 130.605 1.00 15.40 76 HIS H C 1
ATOM 14337 O O . HIS H 1 79 ? 67.627 17.087 129.510 1.00 14.81 76 HIS H O 1
ATOM 14344 N N . ASP H 1 80 ? 67.188 16.987 131.709 1.00 14.45 77 ASP H N 1
ATOM 14345 C CA . ASP H 1 80 ? 66.041 17.880 131.622 1.00 15.36 77 ASP H CA 1
ATOM 14346 C C . ASP H 1 80 ? 66.442 19.324 131.283 1.00 14.91 77 ASP H C 1
ATOM 14347 O O . ASP H 1 80 ? 65.602 20.140 130.859 1.00 16.76 77 ASP H O 1
ATOM 14352 N N . GLU H 1 81 ? 67.684 19.687 131.543 1.00 15.77 78 GLU H N 1
ATOM 14353 C CA . GLU H 1 81 ? 68.150 21.087 131.306 1.00 15.26 78 GLU H CA 1
ATOM 14354 C C . GLU H 1 81 ? 68.427 21.366 129.830 1.00 14.43 78 GLU H C 1
ATOM 14355 O O . GLU H 1 81 ? 68.652 22.480 129.410 1.00 14.24 78 GLU H O 1
ATOM 14361 N N . VAL H 1 82 ? 68.462 20.326 129.026 1.00 14.58 79 VAL H N 1
ATOM 14362 C CA . VAL H 1 82 ? 68.573 20.525 127.582 1.00 15.22 79 VAL H CA 1
ATOM 14363 C C . VAL H 1 82 ? 67.254 21.051 127.032 1.00 15.83 79 VAL H C 1
ATOM 14364 O O . VAL H 1 82 ? 66.232 20.370 127.045 1.00 17.31 79 VAL H O 1
ATOM 14368 N N . LYS H 1 83 ? 67.275 22.254 126.472 1.00 15.47 80 LYS H N 1
ATOM 14369 C CA . LYS H 1 83 ? 66.044 22.901 126.052 1.00 15.94 80 LYS H CA 1
ATOM 14370 C C . LYS H 1 83 ? 65.395 22.187 124.911 1.00 17.39 80 LYS H C 1
ATOM 14371 O O . LYS H 1 83 ? 66.076 21.721 124.003 1.00 16.95 80 LYS H O 1
ATOM 14377 N N . ASP H 1 84 ? 64.076 22.136 124.967 1.00 17.44 81 ASP H N 1
ATOM 14378 C CA . ASP H 1 84 ? 63.297 21.452 123.954 1.00 19.10 81 ASP H CA 1
ATOM 14379 C C . ASP H 1 84 ? 63.554 22.038 122.591 1.00 18.74 81 ASP H C 1
ATOM 14380 O O . ASP H 1 84 ? 63.542 21.307 121.619 1.00 18.25 81 ASP H O 1
ATOM 14385 N N . GLU H 1 85 ? 63.812 23.345 122.485 1.00 17.97 82 GLU H N 1
ATOM 14386 C CA . GLU H 1 85 ? 64.079 23.877 121.138 1.00 18.32 82 GLU H CA 1
ATOM 14387 C C . GLU H 1 85 ? 65.323 23.229 120.503 1.00 16.98 82 GLU H C 1
ATOM 14388 O O . GLU H 1 85 ? 65.357 22.957 119.251 1.00 16.50 82 GLU H O 1
ATOM 14394 N N . VAL H 1 86 ? 66.342 22.969 121.326 1.00 16.10 83 VAL H N 1
ATOM 14395 C CA . VAL H 1 86 ? 67.591 22.378 120.854 1.00 16.85 83 VAL H CA 1
ATOM 14396 C C . VAL H 1 86 ? 67.311 20.901 120.522 1.00 14.66 83 VAL H C 1
ATOM 14397 O O . VAL H 1 86 ? 67.745 20.399 119.491 1.00 15.45 83 VAL H O 1
ATOM 14401 N N . VAL H 1 87 ? 66.618 20.206 121.395 1.00 15.32 84 VAL H N 1
ATOM 14402 C CA . VAL H 1 87 ? 66.218 18.788 121.067 1.00 15.26 84 VAL H CA 1
ATOM 14403 C C . VAL H 1 87 ? 65.533 18.696 119.681 1.00 15.71 84 VAL H C 1
ATOM 14404 O O . VAL H 1 87 ? 65.887 17.885 118.824 1.00 14.94 84 VAL H O 1
ATOM 14408 N N . GLU H 1 88 ? 64.536 19.527 119.463 1.00 17.08 85 GLU H N 1
ATOM 14409 C CA . GLU H 1 88 ? 63.835 19.619 118.194 1.00 16.27 85 GLU H CA 1
ATOM 14410 C C . GLU H 1 88 ? 64.737 19.855 117.018 1.00 16.44 85 GLU H C 1
ATOM 14411 O O . GLU H 1 88 ? 64.583 19.233 115.974 1.00 14.78 85 GLU H O 1
ATOM 14417 N N . ARG H 1 89 ? 65.670 20.777 117.167 1.00 16.24 86 ARG H N 1
ATOM 14418 C CA . ARG H 1 89 ? 66.640 21.085 116.140 1.00 16.75 86 ARG H CA 1
ATOM 14419 C C . ARG H 1 89 ? 67.541 19.898 115.793 1.00 16.11 86 ARG H C 1
ATOM 14420 O O . ARG H 1 89 ? 67.769 19.562 114.604 1.00 16.37 86 ARG H O 1
ATOM 14428 N N . VAL H 1 90 ? 67.978 19.187 116.816 1.00 13.81 87 VAL H N 1
ATOM 14429 C CA . VAL H 1 90 ? 68.759 18.005 116.617 1.00 14.18 87 VAL H CA 1
ATOM 14430 C C . VAL H 1 90 ? 67.946 16.908 115.947 1.00 15.25 87 VAL H C 1
ATOM 14431 O O . VAL H 1 90 ? 68.453 16.241 115.003 1.00 14.71 87 VAL H O 1
ATOM 14435 N N . HIS H 1 91 ? 66.712 16.728 116.400 1.00 15.09 88 HIS H N 1
ATOM 14436 C CA . HIS H 1 91 ? 65.823 15.694 115.848 1.00 15.55 88 HIS H CA 1
ATOM 14437 C C . HIS H 1 91 ? 65.600 15.931 114.342 1.00 15.75 88 HIS H C 1
ATOM 14438 O O . HIS H 1 91 ? 65.723 14.994 113.546 1.00 15.82 88 HIS H O 1
ATOM 14445 N N . ARG H 1 92 ? 65.319 17.154 113.938 1.00 14.97 89 ARG H N 1
ATOM 14446 C CA . ARG H 1 92 ? 65.204 17.516 112.534 1.00 17.45 89 ARG H CA 1
ATOM 14447 C C . ARG H 1 92 ? 66.442 17.154 111.747 1.00 16.59 89 ARG H C 1
ATOM 14448 O O . ARG H 1 92 ? 66.333 16.639 110.603 1.00 18.69 89 ARG H O 1
ATOM 14456 N N . ARG H 1 93 ? 67.616 17.446 112.296 1.00 15.79 90 ARG H N 1
ATOM 14457 C CA . ARG H 1 93 ? 68.877 17.208 111.615 1.00 14.86 90 ARG H CA 1
ATOM 14458 C C . ARG H 1 93 ? 69.086 15.716 111.443 1.00 13.95 90 ARG H C 1
ATOM 14459 O O . ARG H 1 93 ? 69.460 15.264 110.377 1.00 13.24 90 ARG H O 1
ATOM 14467 N N . VAL H 1 94 ? 68.804 14.943 112.469 1.00 12.90 91 VAL H N 1
ATOM 14468 C CA . VAL H 1 94 ? 68.932 13.464 112.276 1.00 13.48 91 VAL H CA 1
ATOM 14469 C C . VAL H 1 94 ? 68.013 12.937 111.198 1.00 13.55 91 VAL H C 1
ATOM 14470 O O . VAL H 1 94 ? 68.423 12.128 110.297 1.00 14.59 91 VAL H O 1
ATOM 14474 N N . LEU H 1 95 ? 66.775 13.392 111.180 1.00 13.86 92 LEU H N 1
ATOM 14475 C CA . LEU H 1 95 ? 65.838 12.855 110.144 1.00 14.65 92 LEU H CA 1
ATOM 14476 C C . LEU H 1 95 ? 66.293 13.230 108.781 1.00 15.53 92 LEU H C 1
ATOM 14477 O O . LEU H 1 95 ? 66.054 12.480 107.857 1.00 16.31 92 LEU H O 1
ATOM 14482 N N . GLU H 1 96 ? 66.962 14.353 108.669 1.00 16.01 93 GLU H N 1
ATOM 14483 C CA . GLU H 1 96 ? 67.581 14.776 107.408 1.00 17.07 93 GLU H CA 1
ATOM 14484 C C . GLU H 1 96 ? 68.862 14.052 106.981 1.00 16.47 93 GLU H C 1
ATOM 14485 O O . GLU H 1 96 ? 69.421 14.327 105.887 1.00 16.20 93 GLU H O 1
ATOM 14491 N N . GLY H 1 97 ? 69.428 13.233 107.852 1.00 15.05 94 GLY H N 1
ATOM 14492 C CA . GLY H 1 97 ? 70.682 12.569 107.580 1.00 15.54 94 GLY H CA 1
ATOM 14493 C C . GLY H 1 97 ? 71.810 12.623 108.548 1.00 15.75 94 GLY H C 1
ATOM 14494 O O . GLY H 1 97 ? 72.786 11.903 108.371 1.00 14.79 94 GLY H O 1
ATOM 14495 N N . MET H 1 98 ? 71.754 13.511 109.560 1.00 15.73 95 MET H N 1
ATOM 14496 C CA . MET H 1 98 ? 72.874 13.622 110.460 1.00 13.66 95 MET H CA 1
ATOM 14497 C C . MET H 1 98 ? 72.974 12.370 111.316 1.00 13.83 95 MET H C 1
ATOM 14498 O O . MET H 1 98 ? 71.966 11.876 111.760 1.00 16.07 95 MET H O 1
ATOM 14503 N N . GLY H 1 99 ? 74.154 11.802 111.478 1.00 13.88 96 GLY H N 1
ATOM 14504 C CA . GLY H 1 99 ? 74.308 10.603 112.299 1.00 13.45 96 GLY H CA 1
ATOM 14505 C C . GLY H 1 99 ? 74.265 10.976 113.775 1.00 12.40 96 GLY H C 1
ATOM 14506 O O . GLY H 1 99 ? 74.505 12.133 114.165 1.00 12.29 96 GLY H O 1
ATOM 14507 N N . LEU H 1 100 ? 74.012 9.989 114.614 1.00 11.82 97 LEU H N 1
ATOM 14508 C CA . LEU H 1 100 ? 73.872 10.234 116.062 1.00 11.80 97 LEU H CA 1
ATOM 14509 C C . LEU H 1 100 ? 74.443 9.046 116.792 1.00 12.72 97 LEU H C 1
ATOM 14510 O O . LEU H 1 100 ? 73.966 7.917 116.520 1.00 13.56 97 LEU H O 1
ATOM 14515 N N . ILE H 1 101 ? 75.487 9.230 117.626 1.00 11.91 98 ILE H N 1
ATOM 14516 C CA . ILE H 1 101 ? 76.020 8.165 118.480 1.00 11.91 98 ILE H CA 1
ATOM 14517 C C . ILE H 1 101 ? 75.635 8.533 119.907 1.00 13.06 98 ILE H C 1
ATOM 14518 O O . ILE H 1 101 ? 76.082 9.560 120.402 1.00 11.88 98 ILE H O 1
ATOM 14523 N N . VAL H 1 102 ? 74.908 7.659 120.520 1.00 12.02 99 VAL H N 1
ATOM 14524 C CA . VAL H 1 102 ? 74.415 7.907 121.896 1.00 12.58 99 VAL H CA 1
ATOM 14525 C C . VAL H 1 102 ? 75.163 6.987 122.821 1.00 14.35 99 VAL H C 1
ATOM 14526 O O . VAL H 1 102 ? 75.156 5.764 122.629 1.00 11.59 99 VAL H O 1
ATOM 14530 N N . LEU H 1 103 ? 75.728 7.558 123.910 1.00 13.31 100 LEU H N 1
ATOM 14531 C CA . LEU H 1 103 ? 76.628 6.835 124.761 1.00 12.36 100 LEU H CA 1
ATOM 14532 C C . LEU H 1 103 ? 76.071 6.665 126.154 1.00 12.20 100 LEU H C 1
ATOM 14533 O O . LEU H 1 103 ? 75.584 7.603 126.720 1.00 11.62 100 LEU H O 1
ATOM 14538 N N . HIS H 1 104 ? 76.092 5.442 126.646 1.00 11.36 101 HIS H N 1
ATOM 14539 C CA . HIS H 1 104 ? 75.898 5.208 128.087 1.00 12.09 101 HIS H CA 1
ATOM 14540 C C . HIS H 1 104 ? 74.634 5.852 128.576 1.00 12.14 101 HIS H C 1
ATOM 14541 O O . HIS H 1 104 ? 73.559 5.537 128.045 1.00 12.41 101 HIS H O 1
ATOM 14548 N N . SER H 1 105 ? 74.670 6.705 129.616 1.00 12.70 102 SER H N 1
ATOM 14549 C CA . SER H 1 105 ? 73.476 7.313 130.160 1.00 13.56 102 SER H CA 1
ATOM 14550 C C . SER H 1 105 ? 72.749 8.301 129.224 1.00 12.30 102 SER H C 1
ATOM 14551 O O . SER H 1 105 ? 71.676 8.846 129.530 1.00 12.84 102 SER H O 1
ATOM 14554 N N . GLY H 1 106 ? 73.294 8.505 128.029 1.00 12.87 103 GLY H N 1
ATOM 14555 C CA . GLY H 1 106 ? 72.530 9.114 126.988 1.00 14.03 103 GLY H CA 1
ATOM 14556 C C . GLY H 1 106 ? 71.295 8.355 126.565 1.00 13.95 103 GLY H C 1
ATOM 14557 O O . GLY H 1 106 ? 70.426 8.872 125.898 1.00 13.94 103 GLY H O 1
ATOM 14558 N N . HIS H 1 107 ? 71.143 7.105 127.047 1.00 13.86 104 HIS H N 1
ATOM 14559 C CA . HIS H 1 107 ? 69.908 6.380 126.801 1.00 13.81 104 HIS H CA 1
ATOM 14560 C C . HIS H 1 107 ? 68.701 7.116 127.360 1.00 13.16 104 HIS H C 1
ATOM 14561 O O . HIS H 1 107 ? 67.602 6.944 126.866 1.00 12.79 104 HIS H O 1
ATOM 14568 N N . PHE H 1 108 ? 68.897 7.986 128.387 1.00 13.32 105 PHE H N 1
ATOM 14569 C CA . PHE H 1 108 ? 67.811 8.740 128.945 1.00 14.62 105 PHE H CA 1
ATOM 14570 C C . PHE H 1 108 ? 67.809 10.222 128.499 1.00 15.26 105 PHE H C 1
ATOM 14571 O O . PHE H 1 108 ? 67.055 11.006 129.028 1.00 15.69 105 PHE H O 1
ATOM 14586 N N . SER H 1 109 ? 68.526 10.548 127.438 1.00 15.55 106 SER H N 1
ATOM 14587 C CA . SER H 1 109 ? 68.528 11.898 126.906 1.00 15.54 106 SER H CA 1
ATOM 14588 C C . SER H 1 109 ? 67.190 12.149 126.235 1.00 14.69 106 SER H C 1
ATOM 14589 O O . SER H 1 109 ? 66.512 11.216 125.736 1.00 14.13 106 SER H O 1
ATOM 14592 N N . LYS H 1 110 ? 66.798 13.426 126.204 1.00 11.50 107 LYS H N 1
ATOM 14593 C CA . LYS H 1 110 ? 65.587 13.798 125.542 1.00 10.80 107 LYS H CA 1
ATOM 14594 C C . LYS H 1 110 ? 65.658 13.376 124.058 1.00 11.33 107 LYS H C 1
ATOM 14595 O O . LYS H 1 110 ? 64.672 12.907 123.486 1.00 12.64 107 LYS H O 1
ATOM 14601 N N . ILE H 1 111 ? 66.804 13.528 123.478 1.00 11.01 108 ILE H N 1
ATOM 14602 C CA . ILE H 1 111 ? 66.874 13.298 122.001 1.00 12.12 108 ILE H CA 1
ATOM 14603 C C . ILE H 1 111 ? 66.709 11.802 121.751 1.00 12.13 108 ILE H C 1
ATOM 14604 O O . ILE H 1 111 ? 65.965 11.381 120.811 1.00 14.63 108 ILE H O 1
ATOM 14609 N N . PHE H 1 112 ? 67.428 10.982 122.510 1.00 11.78 109 PHE H N 1
ATOM 14610 C CA . PHE H 1 112 ? 67.318 9.495 122.283 1.00 12.20 109 PHE H CA 1
ATOM 14611 C C . PHE H 1 112 ? 65.880 9.020 122.541 1.00 14.22 109 PHE H C 1
ATOM 14612 O O . PHE H 1 112 ? 65.296 8.246 121.723 1.00 12.78 109 PHE H O 1
ATOM 14620 N N . LYS H 1 113 ? 65.275 9.400 123.681 1.00 13.05 110 LYS H N 1
ATOM 14621 C CA . LYS H 1 113 ? 63.882 9.074 123.935 1.00 14.04 110 LYS H CA 1
ATOM 14622 C C . LYS H 1 113 ? 62.895 9.522 122.856 1.00 13.76 110 LYS H C 1
ATOM 14623 O O . LYS H 1 113 ? 61.996 8.806 122.475 1.00 13.97 110 LYS H O 1
ATOM 14629 N N . LYS H 1 114 ? 63.140 10.691 122.232 1.00 13.09 111 LYS H N 1
ATOM 14630 C CA . LYS H 1 114 ? 62.229 11.187 121.247 1.00 13.27 111 LYS H CA 1
ATOM 14631 C C . LYS H 1 114 ? 62.370 10.364 119.986 1.00 12.86 111 LYS H C 1
ATOM 14632 O O . LYS H 1 114 ? 61.351 9.968 119.401 1.00 14.24 111 LYS H O 1
ATOM 14638 N N . LEU H 1 115 ? 63.585 10.004 119.625 1.00 11.87 112 LEU H N 1
ATOM 14639 C CA . LEU H 1 115 ? 63.775 9.182 118.385 1.00 12.34 112 LEU H CA 1
ATOM 14640 C C . LEU H 1 115 ? 63.277 7.767 118.559 1.00 12.17 112 LEU H C 1
ATOM 14641 O O . LEU H 1 115 ? 62.837 7.096 117.578 1.00 14.82 112 LEU H O 1
ATOM 14646 N N . MET H 1 116 ? 63.322 7.314 119.779 1.00 12.04 113 MET H N 1
ATOM 14647 C CA . MET H 1 116 ? 62.949 5.873 120.078 1.00 12.84 113 MET H CA 1
ATOM 14648 C C . MET H 1 116 ? 61.427 5.699 120.233 1.00 14.09 113 MET H C 1
ATOM 14649 O O . MET H 1 116 ? 60.857 4.636 119.847 1.00 14.79 113 MET H O 1
ATOM 14654 N N . GLY H 1 117 ? 60.764 6.640 120.898 1.00 12.96 114 GLY H N 1
ATOM 14655 C CA . GLY H 1 117 ? 59.336 6.588 121.119 1.00 13.72 114 GLY H CA 1
ATOM 14656 C C . GLY H 1 117 ? 58.920 5.731 122.335 1.00 14.84 114 GLY H C 1
ATOM 14657 O O . GLY H 1 117 ? 57.757 5.357 122.489 1.00 15.88 114 GLY H O 1
ATOM 14658 N N . THR H 1 118 ? 59.906 5.364 123.130 1.00 15.60 115 THR H N 1
ATOM 14659 C CA . THR H 1 118 ? 59.714 4.464 124.307 1.00 15.79 115 THR H CA 1
ATOM 14660 C C . THR H 1 118 ? 60.379 5.136 125.486 1.00 17.19 115 THR H C 1
ATOM 14661 O O . THR H 1 118 ? 60.990 6.154 125.337 1.00 17.02 115 THR H O 1
ATOM 14665 N N . THR H 1 119 ? 60.336 4.520 126.658 1.00 16.96 116 THR H N 1
ATOM 14666 C CA . THR H 1 119 ? 60.931 5.174 127.853 1.00 16.15 116 THR H CA 1
ATOM 14667 C C . THR H 1 119 ? 62.419 5.060 127.912 1.00 15.33 116 THR H C 1
ATOM 14668 O O . THR H 1 119 ? 63.070 5.884 128.599 1.00 15.36 116 THR H O 1
ATOM 14672 N N . CYS H 1 120 ? 62.976 4.044 127.227 1.00 13.79 117 CYS H N 1
ATOM 14673 C CA . CYS H 1 120 ? 64.403 3.793 127.238 1.00 13.82 117 CYS H CA 1
ATOM 14674 C C . CYS H 1 120 ? 64.885 3.482 128.690 1.00 15.01 117 CYS H C 1
ATOM 14675 O O . CYS H 1 120 ? 66.070 3.631 128.987 1.00 14.60 117 CYS H O 1
ATOM 14678 N N . ASN H 1 121 ? 63.997 2.974 129.544 1.00 14.09 118 ASN H N 1
ATOM 14679 C CA . ASN H 1 121 ? 64.381 2.665 130.897 1.00 15.28 118 ASN H CA 1
ATOM 14680 C C . ASN H 1 121 ? 65.034 1.265 130.893 1.00 16.03 118 ASN H C 1
ATOM 14681 O O . ASN H 1 121 ? 65.033 0.600 129.826 1.00 14.49 118 ASN H O 1
ATOM 14686 N N . LEU H 1 122 ? 65.629 0.840 132.011 1.00 13.90 119 LEU H N 1
ATOM 14687 C CA . LEU H 1 122 ? 66.454 -0.378 132.082 1.00 14.63 119 LEU H CA 1
ATOM 14688 C C . LEU H 1 122 ? 66.690 -0.655 133.544 1.00 14.64 119 LEU H C 1
ATOM 14689 O O . LEU H 1 122 ? 66.296 0.157 134.391 1.00 15.31 119 LEU H O 1
ATOM 14694 N N . LYS H 1 123 ? 67.213 -1.850 133.832 1.00 15.06 120 LYS H N 1
ATOM 14695 C CA . LYS H 1 123 ? 67.756 -2.171 135.118 1.00 14.99 120 LYS H CA 1
ATOM 14696 C C . LYS H 1 123 ? 69.215 -1.744 135.223 1.00 14.40 120 LYS H C 1
ATOM 14697 O O . LYS H 1 123 ? 69.958 -1.641 134.231 1.00 14.23 120 LYS H O 1
ATOM 14703 N N . TRP H 1 124 ? 69.653 -1.382 136.431 1.00 14.06 121 TRP H N 1
ATOM 14704 C CA . TRP H 1 124 ? 71.032 -0.929 136.580 1.00 14.60 121 TRP H CA 1
ATOM 14705 C C . TRP H 1 124 ? 71.635 -1.158 137.961 1.00 14.58 121 TRP H C 1
ATOM 14706 O O . TRP H 1 124 ? 70.928 -1.470 138.929 1.00 15.43 121 TRP H O 1
ATOM 14717 N N . ARG H 1 125 ? 72.950 -1.108 138.023 1.00 15.31 122 ARG H N 1
ATOM 14718 C CA . ARG H 1 125 ? 73.690 -1.263 139.266 1.00 16.46 122 ARG H CA 1
ATOM 14719 C C . ARG H 1 125 ? 75.076 -0.709 139.136 1.00 18.17 122 ARG H C 1
ATOM 14720 O O . ARG H 1 125 ? 75.768 -0.999 138.166 1.00 17.76 122 ARG H O 1
ATOM 14728 N N . GLU H 1 126 ? 75.521 0.071 140.129 1.00 17.18 123 GLU H N 1
ATOM 14729 C CA . GLU H 1 126 ? 76.945 0.519 140.133 1.00 18.90 123 GLU H CA 1
ATOM 14730 C C . GLU H 1 126 ? 77.717 -0.270 141.151 1.00 20.59 123 GLU H C 1
ATOM 14731 O O . GLU H 1 126 ? 77.615 0.013 142.353 1.00 20.27 123 GLU H O 1
ATOM 14737 N N . ALA H 1 127 ? 78.410 -1.322 140.703 1.00 19.30 124 ALA H N 1
ATOM 14738 C CA . ALA H 1 127 ? 79.106 -2.213 141.610 1.00 20.04 124 ALA H CA 1
ATOM 14739 C C . ALA H 1 127 ? 80.493 -2.572 141.133 1.00 19.60 124 ALA H C 1
ATOM 14740 O O . ALA H 1 127 ? 81.085 -3.542 141.627 1.00 22.72 124 ALA H O 1
ATOM 14742 N N . ASP H 1 128 ? 81.045 -1.800 140.208 1.00 21.27 125 ASP H N 1
ATOM 14743 C CA . ASP H 1 128 ? 82.426 -2.008 139.745 1.00 21.01 125 ASP H CA 1
ATOM 14744 C C . ASP H 1 128 ? 82.646 -3.374 139.164 1.00 20.46 125 ASP H C 1
ATOM 14745 O O . ASP H 1 128 ? 83.682 -3.973 139.425 1.00 22.05 125 ASP H O 1
ATOM 14750 N N . GLU H 1 129 ? 81.712 -3.868 138.378 1.00 20.09 126 GLU H N 1
ATOM 14751 C CA . GLU H 1 129 ? 81.755 -5.269 137.976 1.00 18.70 126 GLU H CA 1
ATOM 14752 C C . GLU H 1 129 ? 82.226 -5.383 136.573 1.00 18.40 126 GLU H C 1
ATOM 14753 O O . GLU H 1 129 ? 82.198 -4.393 135.845 1.00 17.53 126 GLU H O 1
ATOM 14759 N N . LYS H 1 130 ? 82.683 -6.569 136.210 1.00 18.03 127 LYS H N 1
ATOM 14760 C CA . LYS H 1 130 ? 83.196 -6.788 134.848 1.00 17.82 127 LYS H CA 1
ATOM 14761 C C . LYS H 1 130 ? 82.057 -6.844 133.810 1.00 16.14 127 LYS H C 1
ATOM 14762 O O . LYS H 1 130 ? 80.987 -7.357 134.081 1.00 14.63 127 LYS H O 1
ATOM 14768 N N . GLU H 1 131 ? 82.316 -6.317 132.585 1.00 15.61 128 GLU H N 1
ATOM 14769 C CA . GLU H 1 131 ? 81.383 -6.353 131.464 1.00 15.60 128 GLU H CA 1
ATOM 14770 C C . GLU H 1 131 ? 82.198 -6.959 130.322 1.00 14.76 128 GLU H C 1
ATOM 14771 O O . GLU H 1 131 ? 83.354 -6.601 130.138 1.00 13.99 128 GLU H O 1
ATOM 14777 N N . ARG H 1 132 ? 81.614 -7.929 129.628 1.00 13.68 129 ARG H N 1
ATOM 14778 C CA . ARG H 1 132 ? 82.184 -8.443 128.419 1.00 13.86 129 ARG H CA 1
ATOM 14779 C C . ARG H 1 132 ? 81.183 -8.217 127.330 1.00 13.19 129 ARG H C 1
ATOM 14780 O O . ARG H 1 132 ? 80.082 -8.784 127.292 1.00 14.29 129 ARG H O 1
ATOM 14788 N N . LEU H 1 133 ? 81.567 -7.437 126.308 1.00 14.18 130 LEU H N 1
ATOM 14789 C CA . LEU H 1 133 ? 80.673 -7.071 125.230 1.00 13.44 130 LEU H CA 1
ATOM 14790 C C . LEU H 1 133 ? 80.949 -7.979 124.098 1.00 13.95 130 LEU H C 1
ATOM 14791 O O . LEU H 1 133 ? 81.981 -7.875 123.467 1.00 13.78 130 LEU H O 1
ATOM 14796 N N . TRP H 1 134 ? 80.051 -8.909 123.843 1.00 12.60 131 TRP H N 1
ATOM 14797 C CA . TRP H 1 134 ? 80.307 -9.874 122.805 1.00 13.23 131 TRP H CA 1
ATOM 14798 C C . TRP H 1 134 ? 79.823 -9.361 121.467 1.00 12.64 131 TRP H C 1
ATOM 14799 O O . TRP H 1 134 ? 78.711 -8.907 121.340 1.00 12.67 131 TRP H O 1
ATOM 14810 N N . VAL H 1 135 ? 80.598 -9.552 120.422 1.00 14.67 132 VAL H N 1
ATOM 14811 C CA . VAL H 1 135 ? 80.171 -9.186 119.114 1.00 14.57 132 VAL H CA 1
ATOM 14812 C C . VAL H 1 135 ? 79.164 -10.206 118.548 1.00 15.76 132 VAL H C 1
ATOM 14813 O O . VAL H 1 135 ? 79.417 -11.418 118.566 1.00 14.21 132 VAL H O 1
ATOM 14817 N N . VAL H 1 136 ? 78.014 -9.750 118.104 1.00 15.91 133 VAL H N 1
ATOM 14818 C CA . VAL H 1 136 ? 77.021 -10.622 117.461 1.00 16.89 133 VAL H CA 1
ATOM 14819 C C . VAL H 1 136 ? 76.694 -10.225 116.023 1.00 16.94 133 VAL H C 1
ATOM 14820 O O . VAL H 1 136 ? 75.831 -10.799 115.391 1.00 19.55 133 VAL H O 1
ATOM 14824 N N . ALA H 1 137 ? 77.390 -9.234 115.495 1.00 17.10 134 ALA H N 1
ATOM 14825 C CA . ALA H 1 137 ? 77.293 -8.871 114.097 1.00 16.85 134 ALA H CA 1
ATOM 14826 C C . ALA H 1 137 ? 78.744 -8.770 113.567 1.00 17.03 134 ALA H C 1
ATOM 14827 O O . ALA H 1 137 ? 79.281 -7.654 113.352 1.00 16.99 134 ALA H O 1
ATOM 14829 N N . PRO H 1 138 ? 79.403 -9.912 113.363 1.00 16.99 135 PRO H N 1
ATOM 14830 C CA . PRO H 1 138 ? 80.840 -9.925 113.152 1.00 15.71 135 PRO H CA 1
ATOM 14831 C C . PRO H 1 138 ? 81.328 -9.338 111.806 1.00 15.68 135 PRO H C 1
ATOM 14832 O O . PRO H 1 138 ? 82.509 -9.088 111.693 1.00 17.57 135 PRO H O 1
ATOM 14836 N N . GLY H 1 139 ? 80.419 -9.038 110.904 1.00 15.14 136 GLY H N 1
ATOM 14837 C CA . GLY H 1 139 ? 80.757 -8.455 109.597 1.00 15.88 136 GLY H CA 1
ATOM 14838 C C . GLY H 1 139 ? 80.455 -6.969 109.590 1.00 16.89 136 GLY H C 1
ATOM 14839 O O . GLY H 1 139 ? 80.612 -6.301 108.574 1.00 19.65 136 GLY H O 1
ATOM 14840 N N . HIS H 1 140 ? 80.006 -6.407 110.708 1.00 15.80 137 HIS H N 1
ATOM 14841 C CA . HIS H 1 140 ? 79.447 -5.054 110.635 1.00 15.60 137 HIS H CA 1
ATOM 14842 C C . HIS H 1 140 ? 80.608 -4.037 110.686 1.00 14.68 137 HIS H C 1
ATOM 14843 O O . HIS H 1 140 ? 81.565 -4.264 111.361 1.00 16.00 137 HIS H O 1
ATOM 14850 N N . PRO H 1 141 ? 80.582 -2.963 109.897 1.00 16.10 138 PRO H N 1
ATOM 14851 C CA . PRO H 1 141 ? 81.635 -1.959 109.949 1.00 16.34 138 PRO H CA 1
ATOM 14852 C C . PRO H 1 141 ? 81.998 -1.476 111.355 1.00 15.84 138 PRO H C 1
ATOM 14853 O O . PRO H 1 141 ? 83.166 -1.147 111.627 1.00 17.37 138 PRO H O 1
ATOM 14857 N N . ILE H 1 142 ? 81.009 -1.428 112.217 1.00 15.31 139 ILE H N 1
ATOM 14858 C CA . ILE H 1 142 ? 81.228 -0.908 113.583 1.00 14.87 139 ILE H CA 1
ATOM 14859 C C . ILE H 1 142 ? 82.250 -1.757 114.341 1.00 15.52 139 ILE H C 1
ATOM 14860 O O . ILE H 1 142 ? 82.983 -1.266 115.200 1.00 12.99 139 ILE H O 1
ATOM 14865 N N . VAL H 1 143 ? 82.374 -3.038 114.015 1.00 13.74 140 VAL H N 1
ATOM 14866 C CA . VAL H 1 143 ? 83.315 -3.889 114.718 1.00 16.52 140 VAL H CA 1
ATOM 14867 C C . VAL H 1 143 ? 84.591 -4.190 113.930 1.00 16.72 140 VAL H C 1
ATOM 14868 O O . VAL H 1 143 ? 85.312 -5.133 114.256 1.00 16.91 140 VAL H O 1
ATOM 14872 N N . GLU H 1 144 ? 84.899 -3.370 112.915 1.00 17.46 141 GLU H N 1
ATOM 14873 C CA . GLU H 1 144 ? 86.190 -3.460 112.227 1.00 18.53 141 GLU H CA 1
ATOM 14874 C C . GLU H 1 144 ? 87.352 -3.338 113.222 1.00 18.43 141 GLU H C 1
ATOM 14875 O O . GLU H 1 144 ? 87.421 -2.429 114.031 1.00 19.88 141 GLU H O 1
ATOM 14881 N N . GLY H 1 145 ? 88.211 -4.339 113.237 1.00 19.85 142 GLY H N 1
ATOM 14882 C CA . GLY H 1 145 ? 89.339 -4.320 114.120 1.00 20.31 142 GLY H CA 1
ATOM 14883 C C . GLY H 1 145 ? 89.063 -4.724 115.562 1.00 21.59 142 GLY H C 1
ATOM 14884 O O . GLY H 1 145 ? 89.907 -4.539 116.414 1.00 22.88 142 GLY H O 1
ATOM 14885 N N . ILE H 1 146 ? 87.876 -5.265 115.832 1.00 20.65 143 ILE H N 1
ATOM 14886 C CA . ILE H 1 146 ? 87.502 -5.626 117.201 1.00 20.36 143 ILE H CA 1
ATOM 14887 C C . ILE H 1 146 ? 87.513 -7.148 117.195 1.00 21.62 143 ILE H C 1
ATOM 14888 O O . ILE H 1 146 ? 87.112 -7.744 116.190 1.00 23.10 143 ILE H O 1
ATOM 14893 N N . GLY H 1 147 ? 87.976 -7.735 118.295 1.00 21.85 144 GLY H N 1
ATOM 14894 C CA . GLY H 1 147 ? 88.015 -9.188 118.479 1.00 21.03 144 GLY H CA 1
ATOM 14895 C C . GLY H 1 147 ? 86.630 -9.717 118.804 1.00 20.11 144 GLY H C 1
ATOM 14896 O O . GLY H 1 147 ? 85.623 -9.045 118.581 1.00 19.89 144 GLY H O 1
ATOM 14897 N N . PRO H 1 148 ? 86.565 -10.927 119.330 1.00 18.48 145 PRO H N 1
ATOM 14898 C CA . PRO H 1 148 ? 85.278 -11.543 119.599 1.00 18.04 145 PRO H CA 1
ATOM 14899 C C . PRO H 1 148 ? 84.478 -10.849 120.692 1.00 15.79 145 PRO H C 1
ATOM 14900 O O . PRO H 1 148 ? 83.254 -10.911 120.677 1.00 13.11 145 PRO H O 1
ATOM 14904 N N . TYR H 1 149 ? 85.195 -10.141 121.541 1.00 15.31 146 TYR H N 1
ATOM 14905 C CA . TYR H 1 149 ? 84.567 -9.386 122.598 1.00 15.48 146 TYR H CA 1
ATOM 14906 C C . TYR H 1 149 ? 85.494 -8.268 123.066 1.00 15.35 146 TYR H C 1
ATOM 14907 O O . TYR H 1 149 ? 86.716 -8.331 122.833 1.00 15.69 146 TYR H O 1
ATOM 14916 N N . ILE H 1 150 ? 84.908 -7.317 123.807 1.00 15.96 147 ILE H N 1
ATOM 14917 C CA . ILE H 1 150 ? 85.634 -6.279 124.488 1.00 15.86 147 ILE H CA 1
ATOM 14918 C C . ILE H 1 150 ? 85.388 -6.547 125.960 1.00 16.55 147 ILE H C 1
ATOM 14919 O O . ILE H 1 150 ? 84.250 -6.706 126.324 1.00 16.73 147 ILE H O 1
ATOM 14924 N N . GLU H 1 151 ? 86.417 -6.556 126.763 1.00 17.09 148 GLU H N 1
ATOM 14925 C CA . GLU H 1 151 ? 86.253 -6.753 128.235 1.00 18.35 148 GLU H CA 1
ATOM 14926 C C . GLU H 1 151 ? 86.611 -5.492 128.948 1.00 18.02 148 GLU H C 1
ATOM 14927 O O . GLU H 1 151 ? 87.710 -4.964 128.759 1.00 19.67 148 GLU H O 1
ATOM 14933 N N . LEU H 1 152 ? 85.709 -5.013 129.791 1.00 17.59 149 LEU H N 1
ATOM 14934 C CA . LEU H 1 152 ? 85.956 -3.866 130.666 1.00 16.86 149 LEU H CA 1
ATOM 14935 C C . LEU H 1 152 ? 86.001 -4.401 132.101 1.00 17.75 149 LEU H C 1
ATOM 14936 O O . LEU H 1 152 ? 85.034 -5.009 132.560 1.00 16.70 149 LEU H O 1
ATOM 14941 N N . GLU H 1 153 ? 87.105 -4.173 132.805 1.00 17.34 150 GLU H N 1
ATOM 14942 C CA . GLU H 1 153 ? 87.279 -4.728 134.174 1.00 18.20 150 GLU H CA 1
ATOM 14943 C C . GLU H 1 153 ? 86.272 -4.207 135.170 1.00 18.65 150 GLU H C 1
ATOM 14944 O O . GLU H 1 153 ? 85.884 -4.931 136.126 1.00 20.33 150 GLU H O 1
ATOM 14950 N N . GLN H 1 154 ? 85.865 -2.958 135.001 1.00 18.52 151 GLN H N 1
ATOM 14951 C CA . GLN H 1 154 ? 84.892 -2.291 135.850 1.00 17.92 151 GLN H CA 1
ATOM 14952 C C . GLN H 1 154 ? 83.977 -1.413 135.035 1.00 18.14 151 GLN H C 1
ATOM 14953 O O . GLN H 1 154 ? 84.440 -0.629 134.198 1.00 19.47 151 GLN H O 1
ATOM 14959 N N . GLU H 1 155 ? 82.682 -1.590 135.247 1.00 17.44 152 GLU H N 1
ATOM 14960 C CA . GLU H 1 155 ? 81.642 -0.757 134.654 1.00 17.05 152 GLU H CA 1
ATOM 14961 C C . GLU H 1 155 ? 80.404 -0.814 135.493 1.00 17.08 152 GLU H C 1
ATOM 14962 O O . GLU H 1 155 ? 80.300 -1.627 136.459 1.00 17.59 152 GLU H O 1
ATOM 14968 N N . GLU H 1 156 ? 79.465 0.061 135.165 1.00 15.93 153 GLU H N 1
ATOM 14969 C CA . GLU H 1 156 ? 78.123 0.039 135.697 1.00 16.31 153 GLU H CA 1
ATOM 14970 C C . GLU H 1 156 ? 77.233 -0.860 134.879 1.00 16.13 153 GLU H C 1
ATOM 14971 O O . GLU H 1 156 ? 77.103 -0.697 133.681 1.00 16.05 153 GLU H O 1
ATOM 14977 N N . MET H 1 157 ? 76.577 -1.778 135.563 1.00 14.90 154 MET H N 1
ATOM 14978 C CA . MET H 1 157 ? 75.664 -2.660 134.899 1.00 13.47 154 MET H CA 1
ATOM 14979 C C . MET H 1 157 ? 74.439 -1.930 134.405 1.00 14.06 154 MET H C 1
ATOM 14980 O O . MET H 1 157 ? 73.847 -1.167 135.158 1.00 15.15 154 MET H O 1
ATOM 14985 N N . TYR H 1 158 ? 74.045 -2.184 133.138 1.00 11.75 155 TYR H N 1
ATOM 14986 C CA . TYR H 1 158 ? 72.672 -1.951 132.663 1.00 10.96 155 TYR H CA 1
ATOM 14987 C C . TYR H 1 158 ? 72.137 -3.345 132.283 1.00 11.77 155 TYR H C 1
ATOM 14988 O O . TYR H 1 158 ? 72.927 -4.160 131.760 1.00 13.39 155 TYR H O 1
ATOM 14997 N N . GLY H 1 159 ? 70.866 -3.566 132.526 1.00 11.64 156 GLY H N 1
ATOM 14998 C CA . GLY H 1 159 ? 70.268 -4.940 132.334 1.00 12.19 156 GLY H CA 1
ATOM 14999 C C . GLY H 1 159 ? 68.980 -4.900 131.582 1.00 12.65 156 GLY H C 1
ATOM 15000 O O . GLY H 1 159 ? 68.229 -3.965 131.651 1.00 13.25 156 GLY H O 1
ATOM 15001 N N . GLU H 1 160 ? 68.679 -5.938 130.785 1.00 12.56 157 GLU H N 1
ATOM 15002 C CA . GLU H 1 160 ? 67.386 -6.073 130.157 1.00 13.35 157 GLU H CA 1
ATOM 15003 C C . GLU H 1 160 ? 66.292 -6.259 131.211 1.00 14.34 157 GLU H C 1
ATOM 15004 O O . GLU H 1 160 ? 66.601 -6.739 132.276 1.00 16.25 157 GLU H O 1
ATOM 15010 N N . PHE H 1 161 ? 65.042 -5.903 130.929 1.00 15.04 158 PHE H N 1
ATOM 15011 C CA . PHE H 1 161 ? 64.624 -5.385 129.606 1.00 15.24 158 PHE H CA 1
ATOM 15012 C C . PHE H 1 161 ? 64.927 -3.907 129.501 1.00 15.64 158 PHE H C 1
ATOM 15013 O O . PHE H 1 161 ? 64.571 -3.123 130.411 1.00 13.69 158 PHE H O 1
ATOM 15021 N N . PHE H 1 162 ? 65.506 -3.580 128.372 1.00 13.97 159 PHE H N 1
ATOM 15022 C CA . PHE H 1 162 ? 65.884 -2.203 127.929 1.00 13.88 159 PHE H CA 1
ATOM 15023 C C . PHE H 1 162 ? 64.726 -1.793 127.013 1.00 13.52 159 PHE H C 1
ATOM 15024 O O . PHE H 1 162 ? 64.454 -2.443 125.977 1.00 13.45 159 PHE H O 1
ATOM 15032 N N . ASP H 1 163 ? 63.995 -0.761 127.421 1.00 11.83 160 ASP H N 1
ATOM 15033 C CA . ASP H 1 163 ? 62.744 -0.374 126.757 1.00 11.83 160 ASP H CA 1
ATOM 15034 C C . ASP H 1 163 ? 63.020 0.479 125.538 1.00 13.04 160 ASP H C 1
ATOM 15035 O O . ASP H 1 163 ? 62.771 1.686 125.558 1.00 14.02 160 ASP H O 1
ATOM 15040 N N . ILE H 1 164 ? 63.475 -0.189 124.476 1.00 13.89 161 ILE H N 1
ATOM 15041 C CA . ILE H 1 164 ? 63.785 0.437 123.203 1.00 14.11 161 ILE H CA 1
ATOM 15042 C C . ILE H 1 164 ? 62.984 -0.353 122.145 1.00 14.09 161 ILE H C 1
ATOM 15043 O O . ILE H 1 164 ? 62.661 -1.547 122.338 1.00 13.18 161 ILE H O 1
ATOM 15048 N N . PRO H 1 165 ? 62.702 0.266 121.021 1.00 15.07 162 PRO H N 1
ATOM 15049 C CA . PRO H 1 165 ? 62.261 -0.499 119.841 1.00 15.69 162 PRO H CA 1
ATOM 15050 C C . PRO H 1 165 ? 63.332 -1.484 119.463 1.00 17.57 162 PRO H C 1
ATOM 15051 O O . PRO H 1 165 ? 64.497 -1.261 119.749 1.00 17.01 162 PRO H O 1
ATOM 15055 N N . GLU H 1 166 ? 62.957 -2.640 118.853 1.00 18.49 163 GLU H N 1
ATOM 15056 C CA . GLU H 1 166 ? 63.935 -3.628 118.460 1.00 18.44 163 GLU H CA 1
ATOM 15057 C C . GLU H 1 166 ? 64.940 -2.901 117.508 1.00 18.19 163 GLU H C 1
ATOM 15058 O O . GLU H 1 166 ? 64.517 -2.191 116.635 1.00 18.19 163 GLU H O 1
ATOM 15064 N N . PRO H 1 167 ? 66.231 -3.027 117.729 1.00 17.48 164 PRO H N 1
ATOM 15065 C CA . PRO H 1 167 ? 67.205 -2.351 116.855 1.00 16.85 164 PRO H CA 1
ATOM 15066 C C . PRO H 1 167 ? 67.132 -2.837 115.427 1.00 16.27 164 PRO H C 1
ATOM 15067 O O . PRO H 1 167 ? 66.701 -3.980 115.181 1.00 15.41 164 PRO H O 1
ATOM 15071 N N . ASP H 1 168 ? 67.529 -2.001 114.481 1.00 16.45 165 ASP H N 1
ATOM 15072 C CA . ASP H 1 168 ? 67.764 -2.520 113.157 1.00 18.42 165 ASP H CA 1
ATOM 15073 C C . ASP H 1 168 ? 68.778 -3.650 113.174 1.00 17.96 165 ASP H C 1
ATOM 15074 O O . ASP H 1 168 ? 68.577 -4.695 112.530 1.00 17.13 165 ASP H O 1
ATOM 15079 N N . GLU H 1 169 ? 69.897 -3.462 113.850 1.00 16.23 166 GLU H N 1
ATOM 15080 C CA . GLU H 1 169 ? 70.886 -4.504 114.088 1.00 18.55 166 GLU H CA 1
ATOM 15081 C C . GLU H 1 169 ? 71.378 -4.439 115.533 1.00 17.81 166 GLU H C 1
ATOM 15082 O O . GLU H 1 169 ? 71.617 -3.355 116.036 1.00 18.09 166 GLU H O 1
ATOM 15088 N N . THR H 1 170 ? 71.572 -5.595 116.162 1.00 17.50 167 THR H N 1
ATOM 15089 C CA . THR H 1 170 ? 72.261 -5.670 117.463 1.00 16.27 167 THR H CA 1
ATOM 15090 C C . THR H 1 170 ? 73.699 -6.067 117.150 1.00 16.61 167 THR H C 1
ATOM 15091 O O . THR H 1 170 ? 73.962 -7.112 116.466 1.00 16.39 167 THR H O 1
ATOM 15095 N N . ILE H 1 171 ? 74.608 -5.205 117.520 1.00 15.05 168 ILE H N 1
ATOM 15096 C CA . ILE H 1 171 ? 76.006 -5.347 117.294 1.00 14.73 168 ILE H CA 1
ATOM 15097 C C . ILE H 1 171 ? 76.743 -6.027 118.439 1.00 14.80 168 ILE H C 1
ATOM 15098 O O . ILE H 1 171 ? 77.611 -6.880 118.201 1.00 14.03 168 ILE H O 1
ATOM 15103 N N . PHE H 1 172 ? 76.382 -5.682 119.703 1.00 14.17 169 PHE H N 1
ATOM 15104 C CA . PHE H 1 172 ? 77.052 -6.225 120.860 1.00 13.48 169 PHE H CA 1
ATOM 15105 C C . PHE H 1 172 ? 75.980 -6.618 121.853 1.00 12.79 169 PHE H C 1
ATOM 15106 O O . PHE H 1 172 ? 74.954 -5.899 121.947 1.00 12.04 169 PHE H O 1
ATOM 15114 N N . ILE H 1 173 ? 76.222 -7.753 122.470 1.00 12.32 170 ILE H N 1
ATOM 15115 C CA . ILE H 1 173 ? 75.458 -8.175 123.685 1.00 12.88 170 ILE H CA 1
ATOM 15116 C C . ILE H 1 173 ? 76.430 -8.276 124.818 1.00 12.82 170 ILE H C 1
ATOM 15117 O O . ILE H 1 173 ? 77.422 -9.002 124.750 1.00 12.70 170 ILE H O 1
ATOM 15122 N N . SER H 1 174 ? 76.153 -7.585 125.937 1.00 14.36 171 SER H N 1
ATOM 15123 C CA . SER H 1 174 ? 77.028 -7.591 127.072 1.00 13.36 171 SER H CA 1
ATOM 15124 C C . SER H 1 174 ? 76.637 -8.698 128.097 1.00 12.16 171 SER H C 1
ATOM 15125 O O . SER H 1 174 ? 75.481 -8.916 128.308 1.00 13.04 171 SER H O 1
ATOM 15128 N N . TRP H 1 175 ? 77.629 -9.346 128.648 1.00 13.21 172 TRP H N 1
ATOM 15129 C CA . TRP H 1 175 ? 77.549 -10.218 129.849 1.00 12.70 172 TRP H CA 1
ATOM 15130 C C . TRP H 1 175 ? 78.069 -9.377 131.022 1.00 13.47 172 TRP H C 1
ATOM 15131 O O . TRP H 1 175 ? 79.154 -8.818 130.959 1.00 15.45 172 TRP H O 1
ATOM 15142 N N . PHE H 1 176 ? 77.319 -9.326 132.113 1.00 13.76 173 PHE H N 1
ATOM 15143 C CA . PHE H 1 176 ? 77.786 -8.696 133.306 1.00 13.34 173 PHE H CA 1
ATOM 15144 C C . PHE H 1 176 ? 77.999 -9.737 134.385 1.00 15.00 173 PHE H C 1
ATOM 15145 O O . PHE H 1 176 ? 77.230 -10.681 134.511 1.00 13.97 173 PHE H O 1
ATOM 15153 N N . GLU H 1 177 ? 79.035 -9.515 135.177 1.00 14.30 174 GLU H N 1
ATOM 15154 C CA . GLU H 1 177 ? 79.399 -10.347 136.278 1.00 15.49 174 GLU H CA 1
ATOM 15155 C C . GLU H 1 177 ? 78.244 -10.738 137.225 1.00 14.66 174 GLU H C 1
ATOM 15156 O O . GLU H 1 177 ? 78.138 -11.882 137.675 1.00 15.60 174 GLU H O 1
ATOM 15162 N N . GLY H 1 178 ? 77.358 -9.798 137.462 1.00 15.21 175 GLY H N 1
ATOM 15163 C CA . GLY H 1 178 ? 76.249 -9.977 138.398 1.00 13.59 175 GLY H CA 1
ATOM 15164 C C . GLY H 1 178 ? 75.055 -10.754 137.943 1.00 13.72 175 GLY H C 1
ATOM 15165 O O . GLY H 1 178 ? 74.178 -10.984 138.707 1.00 14.70 175 GLY H O 1
ATOM 15166 N N . GLY H 1 179 ? 75.030 -11.171 136.681 1.00 12.48 176 GLY H N 1
ATOM 15167 C CA . GLY H 1 179 ? 74.069 -12.119 136.181 1.00 13.46 176 GLY H CA 1
ATOM 15168 C C . GLY H 1 179 ? 73.171 -11.615 135.077 1.00 14.26 176 GLY H C 1
ATOM 15169 O O . GLY H 1 179 ? 72.398 -12.379 134.550 1.00 13.59 176 GLY H O 1
ATOM 15170 N N . GLU H 1 180 ? 73.297 -10.327 134.663 1.00 13.44 177 GLU H N 1
ATOM 15171 C CA . GLU H 1 180 ? 72.471 -9.711 133.664 1.00 12.76 177 GLU H CA 1
ATOM 15172 C C . GLU H 1 180 ? 73.160 -9.688 132.262 1.00 10.62 177 GLU H C 1
ATOM 15173 O O . GLU H 1 180 ? 74.362 -9.968 132.160 1.00 12.15 177 GLU H O 1
ATOM 15179 N N . VAL H 1 181 ? 72.360 -9.410 131.281 1.00 11.76 178 VAL H N 1
ATOM 15180 C CA . VAL H 1 181 ? 72.803 -9.192 129.892 1.00 10.91 178 VAL H CA 1
ATOM 15181 C C . VAL H 1 181 ? 72.216 -7.845 129.396 1.00 11.45 178 VAL H C 1
ATOM 15182 O O . VAL H 1 181 ? 71.247 -7.288 129.967 1.00 12.03 178 VAL H O 1
ATOM 15186 N N . PHE H 1 182 ? 72.701 -7.327 128.251 1.00 12.18 179 PHE H N 1
ATOM 15187 C CA . PHE H 1 182 ? 72.197 -6.076 127.724 1.00 11.04 179 PHE H CA 1
ATOM 15188 C C . PHE H 1 182 ? 72.542 -5.992 126.261 1.00 10.98 179 PHE H C 1
ATOM 15189 O O . PHE H 1 182 ? 73.632 -6.361 125.929 1.00 13.27 179 PHE H O 1
ATOM 15197 N N . ARG H 1 183 ? 71.641 -5.494 125.475 1.00 11.80 180 ARG H N 1
ATOM 15198 C CA . ARG H 1 183 ? 71.872 -5.175 124.040 1.00 11.27 180 ARG H CA 1
ATOM 15199 C C . ARG H 1 183 ? 72.650 -3.851 124.012 1.00 12.35 180 ARG H C 1
ATOM 15200 O O . ARG H 1 183 ? 72.048 -2.806 123.972 1.00 13.83 180 ARG H O 1
ATOM 15208 N N . SER H 1 184 ? 73.963 -3.932 124.077 1.00 12.71 181 SER H N 1
ATOM 15209 C CA . SER H 1 184 ? 74.881 -2.817 124.387 1.00 12.69 181 SER H CA 1
ATOM 15210 C C . SER H 1 184 ? 75.388 -2.127 123.185 1.00 13.80 181 SER H C 1
ATOM 15211 O O . SER H 1 184 ? 76.029 -1.085 123.322 1.00 13.73 181 SER H O 1
ATOM 15216 N N . GLY H 1 185 ? 75.126 -2.654 121.999 1.00 13.32 182 GLY H N 1
ATOM 15217 C CA . GLY H 1 185 ? 75.386 -1.885 120.776 1.00 13.41 182 GLY H CA 1
ATOM 15218 C C . GLY H 1 185 ? 74.243 -2.145 119.821 1.00 14.35 182 GLY H C 1
ATOM 15219 O O . GLY H 1 185 ? 74.016 -3.294 119.441 1.00 15.36 182 GLY H O 1
ATOM 15220 N N . CYS H 1 186 ? 73.517 -1.110 119.476 1.00 13.21 183 CYS H N 1
ATOM 15221 C CA . CYS H 1 186 ? 72.231 -1.168 118.765 1.00 14.46 183 CYS H CA 1
ATOM 15222 C C . CYS H 1 186 ? 72.250 -0.125 117.666 1.00 14.35 183 CYS H C 1
ATOM 15223 O O . CYS H 1 186 ? 72.497 1.036 117.957 1.00 13.49 183 CYS H O 1
ATOM 15226 N N . THR H 1 187 ? 71.976 -0.507 116.425 1.00 13.22 184 THR H N 1
ATOM 15227 C CA . THR H 1 187 ? 71.742 0.485 115.378 1.00 13.07 184 THR H CA 1
ATOM 15228 C C . THR H 1 187 ? 70.249 0.714 115.119 1.00 13.39 184 THR H C 1
ATOM 15229 O O . THR H 1 187 ? 69.377 -0.197 115.219 1.00 13.90 184 THR H O 1
ATOM 15233 N N . PHE H 1 188 ? 69.947 1.928 114.657 1.00 12.50 185 PHE H N 1
ATOM 15234 C CA . PHE H 1 188 ? 68.617 2.339 114.260 1.00 13.24 185 PHE H CA 1
ATOM 15235 C C . PHE H 1 188 ? 68.732 3.308 113.078 1.00 16.29 185 PHE H C 1
ATOM 15236 O O . PHE H 1 188 ? 69.726 3.984 112.982 1.00 16.43 185 PHE H O 1
ATOM 15244 N N . THR H 1 189 ? 67.734 3.356 112.189 1.00 17.32 186 THR H N 1
ATOM 15245 C CA . THR H 1 189 ? 67.660 4.474 111.193 1.00 15.66 186 THR H CA 1
ATOM 15246 C C . THR H 1 189 ? 66.354 5.228 111.429 1.00 14.83 186 THR H C 1
ATOM 15247 O O . THR H 1 189 ? 65.329 4.609 111.697 1.00 14.08 186 THR H O 1
ATOM 15251 N N . ARG H 1 190 ? 66.402 6.554 111.479 1.00 12.98 187 ARG H N 1
ATOM 15252 C CA . ARG H 1 190 ? 65.230 7.377 111.594 1.00 14.24 187 ARG H CA 1
ATOM 15253 C C . ARG H 1 190 ? 65.319 8.433 110.523 1.00 15.08 187 ARG H C 1
ATOM 15254 O O . ARG H 1 190 ? 66.321 9.146 110.495 1.00 15.31 187 ARG H O 1
ATOM 15262 N N . GLY H 1 191 ? 64.337 8.459 109.612 1.00 15.22 188 GLY H N 1
ATOM 15263 C CA . GLY H 1 191 ? 64.443 9.248 108.372 1.00 15.34 188 GLY H CA 1
ATOM 15264 C C . GLY H 1 191 ? 65.661 8.765 107.612 1.00 16.37 188 GLY H C 1
ATOM 15265 O O . GLY H 1 191 ? 65.817 7.557 107.342 1.00 17.21 188 GLY H O 1
ATOM 15266 N N . LYS H 1 192 ? 66.512 9.711 107.183 1.00 14.37 189 LYS H N 1
ATOM 15267 C CA . LYS H 1 192 ? 67.820 9.396 106.608 1.00 15.10 189 LYS H CA 1
ATOM 15268 C C . LYS H 1 192 ? 68.931 9.150 107.626 1.00 16.88 189 LYS H C 1
ATOM 15269 O O . LYS H 1 192 ? 70.018 8.690 107.259 1.00 17.77 189 LYS H O 1
ATOM 15275 N N . GLY H 1 193 ? 68.725 9.455 108.913 1.00 15.06 190 GLY H N 1
ATOM 15276 C CA . GLY H 1 193 ? 69.820 9.403 109.875 1.00 14.68 190 GLY H CA 1
ATOM 15277 C C . GLY H 1 193 ? 70.097 8.042 110.450 1.00 15.74 190 GLY H C 1
ATOM 15278 O O . GLY H 1 193 ? 69.182 7.279 110.684 1.00 18.12 190 GLY H O 1
ATOM 15279 N N . LYS H 1 194 ? 71.353 7.764 110.671 1.00 13.46 191 LYS H N 1
ATOM 15280 C CA . LYS H 1 194 ? 71.792 6.522 111.252 1.00 15.17 191 LYS H CA 1
ATOM 15281 C C . LYS H 1 194 ? 72.171 6.826 112.705 1.00 14.30 191 LYS H C 1
ATOM 15282 O O . LYS H 1 194 ? 72.864 7.791 112.984 1.00 13.54 191 LYS H O 1
ATOM 15288 N N . ILE H 1 195 ? 71.729 5.955 113.611 1.00 12.18 192 ILE H N 1
ATOM 15289 C CA . ILE H 1 195 ? 71.919 6.150 115.045 1.00 12.99 192 ILE H CA 1
ATOM 15290 C C . ILE H 1 195 ? 72.562 4.888 115.628 1.00 13.97 192 ILE H C 1
ATOM 15291 O O . ILE H 1 195 ? 72.150 3.753 115.211 1.00 13.12 192 ILE H O 1
ATOM 15296 N N . PHE H 1 196 ? 73.641 5.016 116.408 1.00 12.10 193 PHE H N 1
ATOM 15297 C CA . PHE H 1 196 ? 74.181 3.857 117.140 1.00 10.88 193 PHE H CA 1
ATOM 15298 C C . PHE H 1 196 ? 74.103 4.180 118.616 1.00 12.55 193 PHE H C 1
ATOM 15299 O O . PHE H 1 196 ? 74.567 5.225 118.986 1.00 13.04 193 PHE H O 1
ATOM 15307 N N . TYR H 1 197 ? 73.542 3.274 119.376 1.00 12.70 194 TYR H N 1
ATOM 15308 C CA . TYR H 1 197 ? 73.580 3.372 120.817 1.00 12.91 194 TYR H CA 1
ATOM 15309 C C . TYR H 1 197 ? 74.689 2.443 121.297 1.00 14.52 194 TYR H C 1
ATOM 15310 O O . TYR H 1 197 ? 74.707 1.235 120.971 1.00 12.27 194 TYR H O 1
ATOM 15319 N N . PHE H 1 198 ? 75.579 2.972 122.117 1.00 12.32 195 PHE H N 1
ATOM 15320 C CA . PHE H 1 198 ? 76.713 2.227 122.635 1.00 12.86 195 PHE H CA 1
ATOM 15321 C C . PHE H 1 198 ? 76.800 2.361 124.146 1.00 13.86 195 PHE H C 1
ATOM 15322 O O . PHE H 1 198 ? 76.951 3.433 124.663 1.00 12.87 195 PHE H O 1
ATOM 15330 N N . ARG H 1 199 ? 76.635 1.259 124.834 1.00 13.41 196 ARG H N 1
ATOM 15331 C CA . ARG H 1 199 ? 76.423 1.302 126.284 1.00 13.26 196 ARG H CA 1
ATOM 15332 C C . ARG H 1 199 ? 77.574 1.809 127.164 1.00 14.07 196 ARG H C 1
ATOM 15333 O O . ARG H 1 199 ? 77.290 2.478 128.201 1.00 15.45 196 ARG H O 1
ATOM 15341 N N . PRO H 1 200 ? 78.815 1.398 126.939 1.00 14.12 197 PRO H N 1
ATOM 15342 C CA . PRO H 1 200 ? 79.851 1.754 127.908 1.00 15.40 197 PRO H CA 1
ATOM 15343 C C . PRO H 1 200 ? 80.106 3.240 128.142 1.00 15.22 197 PRO H C 1
ATOM 15344 O O . PRO H 1 200 ? 80.073 4.082 127.180 1.00 15.89 197 PRO H O 1
ATOM 15348 N N . GLY H 1 201 ? 80.420 3.596 129.393 1.00 14.89 198 GLY H N 1
ATOM 15349 C CA . GLY H 1 201 ? 80.844 4.968 129.636 1.00 14.87 198 GLY H CA 1
ATOM 15350 C C . GLY H 1 201 ? 80.488 5.609 130.961 1.00 15.64 198 GLY H C 1
ATOM 15351 O O . GLY H 1 201 ? 80.249 6.815 131.013 1.00 14.21 198 GLY H O 1
ATOM 15352 N N . HIS H 1 202 ? 80.372 4.816 132.009 1.00 15.49 199 HIS H N 1
ATOM 15353 C CA . HIS H 1 202 ? 80.086 5.427 133.300 1.00 15.85 199 HIS H CA 1
ATOM 15354 C C . HIS H 1 202 ? 81.201 6.371 133.738 1.00 15.81 199 HIS H C 1
ATOM 15355 O O . HIS H 1 202 ? 82.372 6.057 133.630 1.00 16.26 199 HIS H O 1
ATOM 15362 N N . GLU H 1 203 ? 80.829 7.517 134.333 1.00 16.80 200 GLU H N 1
ATOM 15363 C CA . GLU H 1 203 ? 81.776 8.595 134.546 1.00 16.93 200 GLU H CA 1
ATOM 15364 C C . GLU H 1 203 ? 82.840 8.262 135.585 1.00 17.47 200 GLU H C 1
ATOM 15365 O O . GLU H 1 203 ? 83.885 8.870 135.621 1.00 18.64 200 GLU H O 1
ATOM 15371 N N . THR H 1 204 ? 82.558 7.324 136.487 1.00 18.07 201 THR H N 1
ATOM 15372 C CA . THR H 1 204 ? 83.560 6.998 137.513 1.00 18.94 201 THR H CA 1
ATOM 15373 C C . THR H 1 204 ? 84.642 6.008 137.090 1.00 19.79 201 THR H C 1
ATOM 15374 O O . THR H 1 204 ? 85.523 5.688 137.888 1.00 20.18 201 THR H O 1
ATOM 15378 N N . TYR H 1 205 ? 84.608 5.531 135.835 1.00 19.47 202 TYR H N 1
ATOM 15379 C CA . TYR H 1 205 ? 85.531 4.513 135.377 1.00 19.27 202 TYR H CA 1
ATOM 15380 C C . TYR H 1 205 ? 86.192 5.038 134.090 1.00 19.64 202 TYR H C 1
ATOM 15381 O O . TYR H 1 205 ? 85.561 5.795 133.369 1.00 18.64 202 TYR H O 1
ATOM 15390 N N . PRO H 1 206 ? 87.445 4.686 133.800 1.00 19.96 203 PRO H N 1
ATOM 15391 C CA . PRO H 1 206 ? 88.149 5.261 132.641 1.00 19.01 203 PRO H CA 1
ATOM 15392 C C . PRO H 1 206 ? 87.812 4.508 131.351 1.00 17.48 203 PRO H C 1
ATOM 15393 O O . PRO H 1 206 ? 88.706 4.130 130.577 1.00 18.11 203 PRO H O 1
ATOM 15397 N N . THR H 1 207 ? 86.531 4.369 131.089 1.00 16.00 204 THR H N 1
ATOM 15398 C CA . THR H 1 207 ? 86.066 3.513 129.951 1.00 16.65 204 THR H CA 1
ATOM 15399 C C . THR H 1 207 ? 86.508 4.151 128.635 1.00 16.55 204 THR H C 1
ATOM 15400 O O . THR H 1 207 ? 86.834 3.434 127.658 1.00 16.97 204 THR H O 1
ATOM 15404 N N . TYR H 1 208 ? 86.488 5.483 128.585 1.00 16.57 205 TYR H N 1
ATOM 15405 C CA . TYR H 1 208 ? 86.874 6.179 127.326 1.00 17.70 205 TYR H CA 1
ATOM 15406 C C . TYR H 1 208 ? 88.375 6.344 127.136 1.00 18.36 205 TYR H C 1
ATOM 15407 O O . TYR H 1 208 ? 88.813 7.023 126.189 1.00 20.55 205 TYR H O 1
ATOM 15416 N N . HIS H 1 209 ? 89.159 5.693 128.000 1.00 19.46 206 HIS H N 1
ATOM 15417 C CA . HIS H 1 209 ? 90.564 5.462 127.783 1.00 19.59 206 HIS H CA 1
ATOM 15418 C C . HIS H 1 209 ? 90.832 4.062 127.161 1.00 20.76 206 HIS H C 1
ATOM 15419 O O . HIS H 1 209 ? 91.950 3.772 126.773 1.00 21.50 206 HIS H O 1
ATOM 15426 N N . HIS H 1 210 ? 89.805 3.237 127.026 1.00 19.91 207 HIS H N 1
ATOM 15427 C CA . HIS H 1 210 ? 89.999 1.881 126.593 1.00 19.15 207 HIS H CA 1
ATOM 15428 C C . HIS H 1 210 ? 90.059 1.919 125.067 1.00 19.06 207 HIS H C 1
ATOM 15429 O O . HIS H 1 210 ? 89.136 2.425 124.427 1.00 16.68 207 HIS H O 1
ATOM 15436 N N . PRO H 1 211 ? 91.112 1.378 124.486 1.00 20.27 208 PRO H N 1
ATOM 15437 C CA . PRO H 1 211 ? 91.304 1.539 123.048 1.00 20.30 208 PRO H CA 1
ATOM 15438 C C . PRO H 1 211 ? 90.205 0.927 122.222 1.00 19.35 208 PRO H C 1
ATOM 15439 O O . PRO H 1 211 ? 89.928 1.425 121.142 1.00 19.18 208 PRO H O 1
ATOM 15443 N N . ASP H 1 212 ? 89.607 -0.160 122.694 1.00 18.90 209 ASP H N 1
ATOM 15444 C CA . ASP H 1 212 ? 88.581 -0.846 121.897 1.00 18.90 209 ASP H CA 1
ATOM 15445 C C . ASP H 1 212 ? 87.298 -0.055 121.935 1.00 17.93 209 ASP H C 1
ATOM 15446 O O . ASP H 1 212 ? 86.568 -0.015 120.954 1.00 15.27 209 ASP H O 1
ATOM 15451 N N . VAL H 1 213 ? 86.984 0.564 123.093 1.00 15.56 210 VAL H N 1
ATOM 15452 C CA . VAL H 1 213 ? 85.778 1.372 123.182 1.00 14.98 210 VAL H CA 1
ATOM 15453 C C . VAL H 1 213 ? 85.891 2.538 122.213 1.00 14.07 210 VAL H C 1
ATOM 15454 O O . VAL H 1 213 ? 84.971 2.848 121.475 1.00 15.20 210 VAL H O 1
ATOM 15458 N N . LEU H 1 214 ? 87.044 3.183 122.244 1.00 14.98 211 LEU H N 1
ATOM 15459 C CA . LEU H 1 214 ? 87.334 4.319 121.359 1.00 13.48 211 LEU H CA 1
ATOM 15460 C C . LEU H 1 214 ? 87.333 3.909 119.880 1.00 14.02 211 LEU H C 1
ATOM 15461 O O . LEU H 1 214 ? 86.790 4.627 119.050 1.00 14.01 211 LEU H O 1
ATOM 15466 N N . LYS H 1 215 ? 87.886 2.747 119.578 1.00 15.29 212 LYS H N 1
ATOM 15467 C CA . LYS H 1 215 ? 87.871 2.278 118.176 1.00 14.58 212 LYS H CA 1
ATOM 15468 C C . LYS H 1 215 ? 86.422 2.067 117.708 1.00 13.08 212 LYS H C 1
ATOM 15469 O O . LYS H 1 215 ? 86.073 2.359 116.559 1.00 14.21 212 LYS H O 1
ATOM 15475 N N . VAL H 1 216 ? 85.585 1.414 118.524 1.00 12.78 213 VAL H N 1
ATOM 15476 C CA . VAL H 1 216 ? 84.169 1.265 118.204 1.00 12.84 213 VAL H CA 1
ATOM 15477 C C . VAL H 1 216 ? 83.515 2.599 117.917 1.00 13.87 213 VAL H C 1
ATOM 15478 O O . VAL H 1 216 ? 82.757 2.744 116.968 1.00 10.43 213 VAL H O 1
ATOM 15482 N N . ILE H 1 217 ? 83.744 3.613 118.747 1.00 12.45 214 ILE H N 1
ATOM 15483 C CA . ILE H 1 217 ? 83.124 4.915 118.480 1.00 13.16 214 ILE H CA 1
ATOM 15484 C C . ILE H 1 217 ? 83.570 5.506 117.130 1.00 14.04 214 ILE H C 1
ATOM 15485 O O . ILE H 1 217 ? 82.776 6.037 116.378 1.00 15.41 214 ILE H O 1
ATOM 15490 N N . ALA H 1 218 ? 84.844 5.412 116.843 1.00 14.93 215 ALA H N 1
ATOM 15491 C CA . ALA H 1 218 ? 85.350 5.914 115.547 1.00 13.92 215 ALA H CA 1
ATOM 15492 C C . ALA H 1 218 ? 84.758 5.151 114.415 1.00 14.26 215 ALA H C 1
ATOM 15493 O O . ALA H 1 218 ? 84.439 5.729 113.352 1.00 15.11 215 ALA H O 1
ATOM 15495 N N . ASN H 1 219 ? 84.675 3.838 114.561 1.00 13.41 216 ASN H N 1
ATOM 15496 C CA . ASN H 1 219 ? 84.046 3.050 113.496 1.00 13.18 216 ASN H CA 1
ATOM 15497 C C . ASN H 1 219 ? 82.604 3.459 113.269 1.00 12.58 216 ASN H C 1
ATOM 15498 O O . ASN H 1 219 ? 82.149 3.542 112.140 1.00 12.43 216 ASN H O 1
ATOM 15503 N N . ALA H 1 220 ? 81.883 3.709 114.368 1.00 12.29 217 ALA H N 1
ATOM 15504 C CA . ALA H 1 220 ? 80.497 4.117 114.339 1.00 12.84 217 ALA H CA 1
ATOM 15505 C C . ALA H 1 220 ? 80.295 5.488 113.680 1.00 13.90 217 ALA H C 1
ATOM 15506 O O . ALA H 1 220 ? 79.277 5.708 113.000 1.00 14.11 217 ALA H O 1
ATOM 15508 N N . VAL H 1 221 ? 81.215 6.406 113.968 1.00 15.03 218 VAL H N 1
ATOM 15509 C CA . VAL H 1 221 ? 81.192 7.724 113.374 1.00 15.26 218 VAL H CA 1
ATOM 15510 C C . VAL H 1 221 ? 81.262 7.561 111.839 1.00 15.53 218 VAL H C 1
ATOM 15511 O O . VAL H 1 221 ? 80.482 8.146 111.119 1.00 16.11 218 VAL H O 1
ATOM 15515 N N . ARG H 1 222 ? 82.148 6.724 111.368 1.00 16.17 219 ARG H N 1
ATOM 15516 C CA . ARG H 1 222 ? 82.306 6.536 109.923 1.00 16.99 219 ARG H CA 1
ATOM 15517 C C . ARG H 1 222 ? 81.081 5.869 109.319 1.00 18.00 219 ARG H C 1
ATOM 15518 O O . ARG H 1 222 ? 80.554 6.294 108.317 1.00 18.59 219 ARG H O 1
ATOM 15526 N N . TRP H 1 223 ? 80.570 4.855 109.981 1.00 15.57 220 TRP H N 1
ATOM 15527 C CA . TRP H 1 223 ? 79.339 4.184 109.578 1.00 16.23 220 TRP H CA 1
ATOM 15528 C C . TRP H 1 223 ? 78.138 5.134 109.528 1.00 16.53 220 TRP H C 1
ATOM 15529 O O . TRP H 1 223 ? 77.287 5.013 108.648 1.00 14.52 220 TRP H O 1
ATOM 15540 N N . ALA H 1 224 ? 78.038 6.094 110.470 1.00 15.37 221 ALA H N 1
ATOM 15541 C CA . ALA H 1 224 ? 76.857 6.920 110.606 1.00 16.27 221 ALA H CA 1
ATOM 15542 C C . ALA H 1 224 ? 76.898 8.198 109.738 1.00 17.14 221 ALA H C 1
ATOM 15543 O O . ALA H 1 224 ? 75.988 9.001 109.770 1.00 19.13 221 ALA H O 1
ATOM 15545 N N . ALA H 1 225 ? 77.949 8.369 108.966 1.00 18.37 222 ALA H N 1
ATOM 15546 C CA . ALA H 1 225 ? 78.091 9.595 108.195 1.00 18.32 222 ALA H CA 1
ATOM 15547 C C . ALA H 1 225 ? 76.916 9.695 107.182 1.00 19.04 222 ALA H C 1
ATOM 15548 O O . ALA H 1 225 ? 76.459 8.675 106.621 1.00 19.00 222 ALA H O 1
ATOM 15550 N N . PRO H 1 226 ? 76.422 10.897 106.953 1.00 18.27 223 PRO H N 1
ATOM 15551 C CA . PRO H 1 226 ? 75.248 11.113 106.145 1.00 18.21 223 PRO H CA 1
ATOM 15552 C C . PRO H 1 226 ? 75.443 10.667 104.729 1.00 21.20 223 PRO H C 1
ATOM 15553 O O . PRO H 1 226 ? 76.534 10.814 104.198 1.00 20.15 223 PRO H O 1
ATOM 15557 N N . VAL H 1 227 ? 74.385 10.111 104.173 1.00 22.43 224 VAL H N 1
ATOM 15558 C CA . VAL H 1 227 ? 74.283 9.952 102.738 1.00 24.35 224 VAL H CA 1
ATOM 15559 C C . VAL H 1 227 ? 72.984 10.641 102.326 1.00 24.70 224 VAL H C 1
ATOM 15560 O O . VAL H 1 227 ? 71.917 10.571 103.016 1.00 25.89 224 VAL H O 1
ATOM 15564 N N . ASN H 1 228 ? 73.069 11.323 101.209 1.00 23.79 225 ASN H N 1
ATOM 15565 C CA . ASN H 1 228 ? 71.915 11.994 100.637 1.00 25.28 225 ASN H CA 1
ATOM 15566 C C . ASN H 1 228 ? 71.352 13.010 101.625 1.00 25.00 225 ASN H C 1
ATOM 15567 O O . ASN H 1 228 ? 70.167 13.263 101.655 1.00 25.56 225 ASN H O 1
ATOM 15572 N N . ARG H 1 229 ? 72.224 13.650 102.381 1.00 27.53 226 ARG H N 1
ATOM 15573 C CA . ARG H 1 229 ? 71.727 14.473 103.483 1.00 28.09 226 ARG H CA 1
ATOM 15574 C C . ARG H 1 229 ? 70.839 15.569 102.907 1.00 29.28 226 ARG H C 1
ATOM 15575 O O . ARG H 1 229 ? 71.123 16.119 101.832 1.00 27.37 226 ARG H O 1
ATOM 15583 N N . GLY H 1 230 ? 69.768 15.909 103.633 1.00 30.24 227 GLY H N 1
ATOM 15584 C CA . GLY H 1 230 ? 68.918 17.032 103.215 1.00 32.00 227 GLY H CA 1
ATOM 15585 C C . GLY H 1 230 ? 67.448 16.742 103.426 1.00 33.31 227 GLY H C 1
ATOM 15586 O O . GLY H 1 230 ? 67.077 15.607 103.788 1.00 31.56 227 GLY H O 1
ATOM 15587 N N . GLU H 1 231 ? 66.635 17.790 103.210 1.00 34.93 228 GLU H N 1
ATOM 15588 C CA . GLU H 1 231 ? 65.164 17.698 103.342 1.00 35.98 228 GLU H CA 1
ATOM 15589 C C . GLU H 1 231 ? 64.587 16.662 102.385 1.00 35.30 228 GLU H C 1
ATOM 15590 O O . GLU H 1 231 ? 64.947 16.644 101.196 1.00 35.21 228 GLU H O 1
ATOM 15596 N N . ILE H 1 232 ? 63.722 15.790 102.925 1.00 34.68 229 ILE H N 1
ATOM 15597 C CA . ILE H 1 232 ? 62.955 14.832 102.111 1.00 33.21 229 ILE H CA 1
ATOM 15598 C C . ILE H 1 232 ? 61.697 15.531 101.583 1.00 31.49 229 ILE H C 1
ATOM 15599 O O . ILE H 1 232 ? 61.044 16.244 102.374 1.00 31.84 229 ILE H O 1
ATOM 15604 N N . VAL H 1 233 ? 61.373 15.327 100.296 1.00 28.47 230 VAL H N 1
ATOM 15605 C CA . VAL H 1 233 ? 60.098 15.769 99.683 1.00 27.50 230 VAL H CA 1
ATOM 15606 C C . VAL H 1 233 ? 58.867 14.913 100.023 1.00 25.90 230 VAL H C 1
ATOM 15607 O O . VAL H 1 233 ? 58.819 13.673 99.756 1.00 24.31 230 VAL H O 1
ATOM 15611 N N . PHE H 1 234 ? 57.860 15.592 100.557 1.00 22.65 231 PHE H N 1
ATOM 15612 C CA . PHE H 1 234 ? 56.598 14.981 100.905 1.00 21.81 231 PHE H CA 1
ATOM 15613 C C . PHE H 1 234 ? 55.455 15.773 100.284 1.00 22.02 231 PHE H C 1
ATOM 15614 O O . PHE H 1 234 ? 55.700 16.761 99.558 1.00 23.91 231 PHE H O 1
ATOM 15622 N N . GLY H 1 235 ? 54.228 15.427 100.643 1.00 19.11 232 GLY H N 1
ATOM 15623 C CA . GLY H 1 235 ? 53.060 16.207 100.358 1.00 19.55 232 GLY H CA 1
ATOM 15624 C C . GLY H 1 235 ? 52.384 15.839 99.061 1.00 18.56 232 GLY H C 1
ATOM 15625 O O . GLY H 1 235 ? 52.571 14.730 98.539 1.00 15.62 232 GLY H O 1
ATOM 15626 N N . ASN H 1 236 ? 51.570 16.754 98.560 1.00 18.73 233 ASN H N 1
ATOM 15627 C CA . ASN H 1 236 ? 50.664 16.460 97.461 1.00 18.52 233 ASN H CA 1
ATOM 15628 C C . ASN H 1 236 ? 51.465 16.367 96.177 1.00 19.09 233 ASN H C 1
ATOM 15629 O O . ASN H 1 236 ? 52.215 17.290 95.866 1.00 17.69 233 ASN H O 1
ATOM 15634 N N . VAL H 1 237 ? 51.250 15.303 95.395 1.00 17.65 234 VAL H N 1
ATOM 15635 C CA . VAL H 1 237 ? 51.997 15.104 94.146 1.00 18.14 234 VAL H CA 1
ATOM 15636 C C . VAL H 1 237 ? 51.066 14.700 92.993 1.00 17.50 234 VAL H C 1
ATOM 15637 O O . VAL H 1 237 ? 50.058 13.970 93.144 1.00 17.23 234 VAL H O 1
ATOM 15641 N N . LYS H 1 238 ? 51.433 15.127 91.802 1.00 17.21 235 LYS H N 1
ATOM 15642 C CA . LYS H 1 238 ? 50.671 14.779 90.612 1.00 16.98 235 LYS H CA 1
ATOM 15643 C C . LYS H 1 238 ? 51.031 13.354 90.238 1.00 16.98 235 LYS H C 1
ATOM 15644 O O . LYS H 1 238 ? 52.135 12.930 90.537 1.00 16.44 235 LYS H O 1
ATOM 15650 N N . PRO H 1 239 ? 50.150 12.677 89.522 1.00 17.32 236 PRO H N 1
ATOM 15651 C CA . PRO H 1 239 ? 50.363 11.284 89.152 1.00 17.99 236 PRO H CA 1
ATOM 15652 C C . PRO H 1 239 ? 51.411 11.123 88.081 1.00 19.11 236 PRO H C 1
ATOM 15653 O O . PRO H 1 239 ? 51.563 12.013 87.207 1.00 17.93 236 PRO H O 1
ATOM 15657 N N . LEU H 1 240 ? 52.127 10.007 88.130 1.00 18.22 237 LEU H N 1
ATOM 15658 C CA . LEU H 1 240 ? 53.121 9.713 87.094 1.00 19.26 237 LEU H CA 1
ATOM 15659 C C . LEU H 1 240 ? 52.514 8.943 85.935 1.00 20.55 237 LEU H C 1
ATOM 15660 O O . LEU H 1 240 ? 53.160 8.849 84.887 1.00 20.74 237 LEU H O 1
ATOM 15665 N N . GLU H 1 241 ? 51.305 8.396 86.133 1.00 20.42 238 GLU H N 1
ATOM 15666 C CA . GLU H 1 241 ? 50.557 7.635 85.145 1.00 21.09 238 GLU H CA 1
ATOM 15667 C C . GLU H 1 241 ? 49.140 8.173 85.109 1.00 22.20 238 GLU H C 1
ATOM 15668 O O . GLU H 1 241 ? 48.616 8.651 86.133 1.00 21.32 238 GLU H O 1
ATOM 15674 N N . PRO H 1 242 ? 48.492 8.090 83.957 1.00 23.19 239 PRO H N 1
ATOM 15675 C CA . PRO H 1 242 ? 47.094 8.506 83.854 1.00 24.41 239 PRO H CA 1
ATOM 15676 C C . PRO H 1 242 ? 46.198 7.737 84.818 1.00 25.16 239 PRO H C 1
ATOM 15677 O O . PRO H 1 242 ? 46.383 6.532 84.999 1.00 25.33 239 PRO H O 1
ATOM 15681 N N . ILE H 1 243 ? 45.236 8.433 85.410 1.00 26.27 240 ILE H N 1
ATOM 15682 C CA . ILE H 1 243 ? 44.250 7.799 86.268 1.00 27.53 240 ILE H CA 1
ATOM 15683 C C . ILE H 1 243 ? 42.933 7.777 85.515 1.00 29.22 240 ILE H C 1
ATOM 15684 O O . ILE H 1 243 ? 42.468 8.818 85.020 1.00 27.89 240 ILE H O 1
ATOM 15689 N N . LYS H 1 244 ? 42.324 6.600 85.410 1.00 31.69 241 LYS H N 1
ATOM 15690 C CA . LYS H 1 244 ? 41.059 6.516 84.681 1.00 34.87 241 LYS H CA 1
ATOM 15691 C C . LYS H 1 244 ? 39.905 7.138 85.467 1.00 36.63 241 LYS H C 1
ATOM 15692 O O . LYS H 1 244 ? 39.758 6.903 86.667 1.00 36.18 241 LYS H O 1
ATOM 15698 N N . ALA H 1 245 ? 39.103 7.943 84.763 1.00 39.51 242 ALA H N 1
ATOM 15699 C CA . ALA H 1 245 ? 37.922 8.606 85.327 1.00 41.66 242 ALA H CA 1
ATOM 15700 C C . ALA H 1 245 ? 36.810 7.609 85.659 1.00 43.71 242 ALA H C 1
ATOM 15701 O O . ALA H 1 245 ? 36.756 6.501 85.112 1.00 44.30 242 ALA H O 1
ATOM 15703 N N . LYS H 1 246 ? 35.936 8.040 86.567 1.00 46.05 243 LYS H N 1
ATOM 15704 C CA . LYS H 1 246 ? 34.811 7.247 87.120 1.00 46.99 243 LYS H CA 1
ATOM 15705 C C . LYS H 1 246 ? 34.561 7.710 88.555 1.00 47.94 243 LYS H C 1
ATOM 15706 O O . LYS H 1 246 ? 35.471 8.241 89.211 1.00 49.28 243 LYS H O 1
#

Organism: Geobacillus kaustophilus (strain HTA426) (NCBI:txid235909)

Solvent-accessible surface area: 65615 Å² total; per-residue (Å²): 172,75,40,87,1,9,2,4,2,2,36,53,22,2,110,138,56,133,72,0,136,78,36,0,85,114,0,1,12,39,33,2,9,61,59,0,54,156,51,52,17,75,29,51,62,3,22,7,81,66,117,77,10,9,0,28,67,107,35,0,94,137,0,20,0,0,0,4,5,0,59,72,2,24,105,76,5,135,86,119,5,8,82,21,0,18,132,10,0,18,57,2,0,0,0,0,0,0,0,5,0,6,72,2,62,1,0,81,90,0,0,4,5,50,0,40,2,24,94,12,97,31,72,0,41,0,3,0,5,10,8,13,6,3,12,43,0,0,74,57,8,35,79,65,1,54,6,120,86,0,9,0,6,0,1,18,0,2,8,3,64,8,37,40,32,0,0,2,0,6,0,25,0,0,2,0,0,16,0,0,0,4,1,40,6,8,15,0,16,0,0,0,0,0,0,0,2,8,26,10,76,6,0,89,51,93,43,0,15,58,0,0,2,2,0,0,116,51,0,12,22,70,43,84,23,159,46,99,56,20,98,33,178,57,74,21,119,41,160,133,172,73,40,86,1,10,2,2,1,2,40,50,13,3,96,139,49,136,106,3,108,82,35,0,86,115,0,0,11,41,31,2,10,51,63,0,42,145,56,52,22,76,28,50,55,1,15,5,86,69,115,84,14,12,0,35,64,118,30,0,91,135,0,18,0,0,0,3,5,0,61,87,1,27,109,74,5,132,99,120,5,7,73,18,0,14,132,14,0,20,72,2,0,0,0,0,0,0,0,4,0,7,68,1,53,1,0,79,73,0,0,4,5,56,0,41,2,25,95,14,99,35,77,0,40,0,2,0,8,10,8,15,11,6,12,41,0,1,60,53,9,48,77,62,1,52,8,116,88,0,11,0,5,0,2,19,0,2,7,3,64,8,34,43,32,0,0,2,0,5,0,28,0,0,3,0,0,15,0,0,0,4,2,34,5,7,8,0,13,0,0,0,0,0,0,0,2,7,25,12,76,6,0,87,53,89,41,0,13,78,0,0,4,2,0,0,112,50,0,20,30,39,18,62,47,111,55,96,57,20,102,31,175,55,71,18,124,46,154,149,182,77,36,88,2,10,2,3,2,3,40,60,11,6,127,121,45,103,144,1,101,62,43,0,80,114,0,1,15,39,30,3,10,54,63,1,54,154,46,52,12,80,31,52,57,3,21,4,95,65,110,80,14,13,0,27,66,119,29,0,92,135,0,18,0,0,1,4,5,1,60,77,2,28,110,75,4,132,87,116,6,6,81,17,0,16,126,18,0,11,59,1,0,0,0,0,0,0,0,5,0,8,69,1,56,1,0,76,85,0,0,3,5,56,0,40,2,21,90,12,94,35,74,0,40,0,2,0,8,10,7,11,16,4,15,47,0,1,96,47,15,41,78,60,1,53,7,118,88,0,9,0,5,0,1,13,0,5,7,1,66,10,45,36,31,0,0,1,0,5,0,23,0,0,2,0,0,15,0,0,0,3,1,37,5,5,18,0,15,0,0,0,0,0,0,1,2,7,45,9,71,6,0,92,51,93,43,0,15,78,0,1,7,16,0,0,133,52,0,23,33,21,45,69,22,134,36,88,46,21,102,33,184,58,72,18,123,35,167,146,171,78,40,88,1,10,2,2,1,2,44,42,24,3,145,137,57,110,88,0,107,86,35,0,70,112,1,0,12,53,32,2,10,55,67,0,56,149,49,50,18,73,30,52,59,2,16,6,95,71,119,82,16,14,0,36,71,111,34,0,92,136,0,17,0,0,0,5,6,0,62,90,1,29,111,77,5,135,98,122,5,8,67,23,0,15,130,18,0,10,61,1,0,0,0,0,0,0,0,4,0,8,74,1,61,1,0,81,74,0,0,4,5,50,0,39,3,23,93,13,96,36,74,0,43,0,2,0,6,11,7,10,16,4,16,48,0,0,71,47,14,40,78,61,1,53,8,119,87,0,11,0,5,0,1,18,0,4,7,3,69,9,45,35,29,0,0,1,0,5,0,30,0,0,2,0,0,16,0,0,0,5,1,38,5,5,19,0,15,0,0,0,0,0,0,0,3,8,28,10,77,5,0,90,49,92,43,0,15,69,0,1,5,4,0,0,121,50,1,22,34,20,47,72,25,137,30,87,46,21,90,36,170,57,71,18,86,39,144,150,179,76,40,90,1,11,2,3,1,3,37,52,22,2,98,136,56,120,86,0,116,86,35,0,85,117,0,0,11,40,34,2,9,54,61,1,54,158,54,52,17,79,29,51,58,1,15,5,85,70,119,80,12,12,0,42,84,113,28,0,95,120,1,19,0,0,0,3,5,0,61,77,1,28,111,75,4,136,90,119,5,7,83,21,0,18,127,14,0,19,55,1,0,0,0,0,0,1,0,4,0,7,71,1,56,1,0,83,88,0,0,4,5,51,0,39,2,25,93,13,96,33,63,0,39,0,3,0,7,11,7,10,8,3,16,46,0,0,87,50,14,40,84,67,1,55,8,120,64,0,10,0,5,0,1,20,0,1,7,3,68,10,50,34,22,0,0,1,0,5,0,24,0,0,3,0,0,16,0,0,0,4,0,36,5,8,14,0,15,0,0,0,0,0,0,0,2,7,28,10,76,6,0,91,50,92,42,0,14,83,0,1,5,8,0,0,116,52,0,21,34,17,48,71,27,158,48,103,54,18,91,34,161,53,70,22,100,51,88,157,182,78,37,88,1,10,2,3,1,2,34,53,14,3,116,151,56,140,86,1,122,81,35,0,79,110,0,1,12,40,30,2,10,55,61,1,56,155,55,51,19,76,28,51,58,2,20,6,99,72,116,84,11,13,0,34,69,124,29,0,93,139,0,18,0,0,0,5,4,1,61,103,5,21,125,83,4,136,87,116,5,8,86,20,0,17,132,17,0,19,42,0,0,0,0,0,0,0,0,4,0,7,69,1,51,1,0,80,86,0,0,4,5,50,0,39,3,23,91,13,96,33,59,0,37,0,1,0,8,10,8,9,8,2,15,46,0,0,83,50,12,40,77,62,1,57,7,107,51,0,9,0,6,0,1,19,0,4,6,3,59,8,47,35,32,0,0,1,0,6,0,25,0,0,2,0,0,15,0,0,0,4,2,33,6,8,15,0,12,0,0,0,0,0,0,0,2,9,29,11,76,6,0,88,48,96,45,0,15,68,0,0,4,2,0,0,111,52,0,22,32,18,46,69,27,150,55,112,54,21,98,36,172,54,74,19,125,46,156,83,140,175,84,37,88,1,7,2,2,1,3,42,61,13,4,106,134,48,115,94,0,90,69,36,0,90,118,0,1,15,43,30,3,9,57,62,1,55,154,46,51,15,79,30,44,57,2,20,4,96,69,108,80,12,11,0,35,82,125,25,0,92,108,0,19,0,0,0,3,5,1,62,80,2,25,105,79,4,117,94,112,3,8,70,37,0,14,124,15,0,19,50,1,0,0,0,0,0,0,0,4,0,7,73,2,56,1,0,84,71,0,0,4,5,51,0,38,2,20,94,10,92,34,66,0,47,0,3,0,7,11,7,10,18,2,17,46,0,0,84,54,15,40,77,64,1,67,7,115,54,0,7,0,6,0,1,13,0,4,7,3,62,10,42,40,30,0,0,1,0,4,0,21,0,0,4,0,0,14,0,0,0,5,1,34,4,7,16,0,12,0,0,0,0,0,0,0,3,8,19,9,56,6,0,89,49,94,46,0,15,66,0,1,8,4,0,0,128,53,0,21,33,19,49,69,26,158,39,100,56,20,98,31,177,55,71,9,99,41,160,97,53,229,183,70,42,91,2,10,2,3,1,2,33,62,14,2,114,152,51,119,100,0,100,76,35,0,84,115,0,1,12,37,30,2,9,57,53,0,57,150,46,54,17,74,30,52,57,2,17,6,92,73,114,78,17,13,0,33,72,119,30,0,95,137,0,17,0,0,0,4,4,1,64,86,8,22,124,85,5,131,95,101,1,7,67,27,0,15,127,18,0,11,55,1,0,0,0,0,0,0,0,6,0,15,75,2,58,1,0,73,72,0,0,4,5,46,0,44,3,22,96,9,86,36,71,0,30,0,3,0,5,11,7,12,9,2,18,47,0,0,80,50,14,39,80,61,1,55,8,120,88,0,13,0,6,0,1,18,0,4,7,3,66,9,43,37,31,0,0,2,0,3,0,9,0,0,3,0,0,15,0,0,0,5,1,36,5,5,19,0,13,0,0,0,0,0,0,0,5,10,19,9,74,6,0,91,50,89,42,0,15,72,0,0,5,3,0,0,114,51,0,21,31,14,47,68,22,138,32,87,48,20,99,35,176,57,70,17,124,42,135,89,199

Nearest PDB structures (foldseek):
  1t0b-assembly2_E  TM=1.002E+00  e=1.039E-51  Geobacillus stearothermophilus
  4jqs-assembly1_A  TM=7.152E-01  e=8.337E-09  Bacteroides uniformis ATCC 8492
  1qdl-assembly1_B-2  TM=6.637E-01  e=3.870E-06  Saccharolobus solfataricus
  4win-assembly2_B  TM=4.988E-01  e=5.011E-04  Plasmodium falciparum 3D7
  5xgq-assembly1_A  TM=2.437E-01  e=8.927E+00  Mycobacterium tuberculosis H37Ra

Secondary structure (DSSP, 8-state):
-PPEEEEEE---HHHH-HHHHHH-TT-HHHHHHHHHHHTT-EEEEEESSSGGGG--HHHHHT-SEEEEE-SS-GGGS-HHHHHHHHHHHHTT-EEEEEGGGGGSHHHHHHH-S----EEEEEEEEEEEEES-TTSGGGTT--SEEEEEEEEEEESPP-SPPPSEEEEEEEETTS-EEEEEEEEEETTEEEEEE----TTS-GGG-HHHHHHHHHHHHHH--SS-SPPP-EE---SS----/-PPEEEEEE---HHHH-HHHHHH-TT-HHHHHHHHHHHTT-EEEEEETTSGGGG--HHHHHT-SEEEEE-SS-GGGS-HHHHHHHHHHHHHT-EEEEEGGGGGSHHHHHHH-S----EEEEEEEEEEEEES-TTSGGGTT--SEEEEEEEEEEESPP-SPPPSEEEEEEEETTS-EEEEEEEEEETTEEEEEE----TTS-GGG-HHHHHHHHHHHHHT--SSTT----EE---SSPPP-/-PPEEEEEE--SHHHH-HHHHHH-TT-HHHHHHHHHHHTT-EEEEEETTSGGGG--HHHHHT-SEEEEE-SS-GGGS-HHHHHHHHHHHHTT-EEEEEGGGGGSHHHHHHH-S----EEEEEEEEEEEEES-TT-GGGTT--SEEEEEEEEEEESPP-SPPPSEEEEEEEETTS-EEEEEEEEEETTEEEEEE----TTS-GGG-HHHHHHHHHHHHHT--SS-SPPP-EE---SS----/-PPEEEEEE--SHHHH-HHHHTT-TT-HHHHHHHHHHHTT-EEEEEETTSGGGG--HHHHHT-SEEEEE-SS-GGGS-HHHHHHHHHHHHTT-EEEEEGGGGGSHHHHHHH-S----EEEEEEEEEEEEES-TTSGGGTT--SEEEEEEEEEEESPP-SPPPSEEEEEEEETTS-EEEEEEEEEETTEEEEEE----TTS-GGG-HHHHHHHHHHHHHT--SS-S----EE---SS----/-PPEEEEEE---HHHH-HHHHHH-TT-HHHHHHHHHHHTT-EEEEEETTSGGGG--HHHHHT-SEEEEE-SS-GGGS-HHHHHHHHHHHHTT-EEEEEGGGGGSHHHHHHH-S----EEEEEEEEEEEEES-TTSGGGTT--SEEEEEEEEEEESPP-SPPPSEEEEEEEETTS-EEEEEEEEEETTEEEEEE----TTS-GGG-HHHHHHHHHHHHHH--SS-SPPP-EE---SS----/---EEEEEE---HHHH-HHHHHH-TT-HHHHHHHHHHHTT-EEEEEETTSGGGG--HHHHHT-SEEEEE-SS-GGGS-HHHHHHHHHHHHTT-EEEEEGGGGGSHHHHHHH-S----EEEEEEEEEEEEES-TTSGGGTT--SEEEEEEEEEEES----PPPSEEEEEEEETTS-EEEEEEEEEETTEEEEEE----TTS-GGG-HHHHHHHHHHHHHH--SS-SPPP-EE---SSPPPP-/-PPEEEEEE---HHHH-HHHHHH-TT-HHHHHHHHHHHTT-EEEEEETTSGGGG--HHHHHT-SEEEEE-SS-GGGS-HHHHHHHHHHHHHT-EEEEEGGGGGSHHHHHHH-S----EEEEEEEEEEEEES-TTSGGGTT--SEEEEEEEEEEES---SPPPSEEEEEEEETTS-EEEEEEEEEETTEEEEEE----TTS-GGG-HHHHHHHHHHHHHH--SS-SPPP-EE---SS------/-PPEEEEEE---HHHH-HHHHHH-TT-HHHHHHHHHHHTT-EEEEEETTSGGGG--HHHHHT-SEEEEE--S-GGGS-HHHHHHHHHHHHTT-EEEEEGGGGGSHHHHHHH-S----EEEEEEEEEEEEES-TTSGGGTT--SEEEEEEEEEEESPP-SPPPSEEEEEEEETTS-EEEEEEEEEETTEEEEEE----TTS-GGG-HHHHHHHHHHHHHT--SS-SPPP-EE---SS-----

Radius of gyration: 48.81 Å; Cα contacts (8 Å, |Δi|>4): 4889; chains: 8; bounding box: 68×129×130 Å

InterPro domains:
  IPR009381 Trehalose catabolism protein, ThuA, prokaryote [PIRSF030013] (6-243)
  IPR029010 ThuA-like domain [PF06283] (6-221)
  IPR029062 Class I glutamine amidotransferase-like [G3DSA:3.40.50.880] (1-249)
  IPR029062 Class I glutamine amidotransferase-like [SSF52317] (4-240)

Foldseek 3Di:
DAAEEEEEEQPPCLVPPPLLCVLVVPDLRCLLQVLLVVVPHNYHYFHLPDVLSRQDPVNLVRHQEYEYDYADPLVSNDPVSLVSNLVQQLQQREYEQEANSLQHPNNCVQFVWRQDFDWAQDQWKKKKAFDPVPDLLQVPHDRIDIDHGFIDTAPPGTGDQAPDQGIKMDIPVGGIGSAWGWHHHNNFIYIYHHTDDSSDNRSVDVSSSSSVSSVSVVGGGDNGDDDDDDDDDDPDDDDD/DAAEEEEEEQPDCLVPPVLLCVLVVPDLSCLLQVLLVVVPHNYHYFHCPDVLSRQDVVNLVSHQEYEDDDADPLVSNDPVSLVVVLVQQLLQREYEYEANSLQHPNNCVQFVWRQDFDKAQDQWKKKWAFPPVVDLLCVPAPRIDIDHGFIDTAPPGTGPAAPDQTTKMDIPVGGIGSAWGWHGHNNFIYIYHHTDDSSDNQSVPVSSSSSVSSSSVVGGGDRGDDDDDDDDDDPDDDDD/DAAEEEEEEQPPCLVVPVLLCVLVVPDLQVLLQVLLVVVPHNYHYFHCPDVLSRQDVVVLVRHQEYEDDYADPLVSNDPVSLVSVLVQQLLQREYEYEARSLQHPNNCVQFVWRQDWDKAADQWKKKKAFPPCPDLLCVPPPRIDIDHGFIDTAPPGTGDAAPDQGIKMDIPVGGIGSAWGWHHRNQFIYIYHHTDDSSDNRSVDVSSSSSVSSSSVVGGGDSGDDDDDDDDDDPDDDDD/DAAEEEEEEQPPCLVPPVLLCVLVVPDLSVLLQVLLVVVPHNYHYFYLPDVLRRQDLVNLVSHQEYEDDDADPLVSNDPVSLVSVLVQQLLQREYEYEANSLQHPNNCVQFVWRQDFDKAQDQWKKKKAFDPCPDLLQVVPDRIDIDRGFIDTAPPGTGDQAPDQGIKMDIPVGGIGSAWGWHHRNQFIYIYHHTDDSSGNRSVDVSSSSSVSSSSVVGGGDSGDDDDDDDDDDPDDDDD/DAAEEEEEEQPDCLVVPVLLCVLVVPHLRVLLQVLLVVVPHNYHYFHLVDVLSRQDPVNLVSHQEYEYDYADPLVSNDPVSLVVNLVQQLLQREYEYEANSLQHPNNCVQFVWRQDFDKAQDQWKKKKAFDPCVDLLCVPPPRTDIDHGFIDTAPPGTGDQAPDQGIWMDIPVGGIHSQWGWHGRNQFIYIYHHTDDSSDNRSVDVSSSSSVSSVSVVGGGDNGDDDDDDDDDDPDDDDD/DAAAEEEEDQPDCLVPPVLLCVLVVPDLSVLLQVLLVVVRHNYYYFHLPDVLSRQDPVSLVSHQEYEDDDADCLVSNDPVSLVVNLVQQLLQREYEQEANSLQHPNNCVQFVWRQDFDKAQDQWKKKWAFDPCPDLLCVPPPRIDIDRGFIDTAPPGTGDQAPDQTTKMDIPVGGIDSAWGWHGHNQFIYIHHHTDDSSDNPSVDVSSSSSVSSSSVVGGGDSRDDDDDDDDDDPDDDDDD/DAAEEEEEEQPPCLVPPVLLCVLVVPDLLVLLQVLLVVVPHNYHYFHLPDVLSRQDVVSLVRHQEYEDDYADPLVSNDPVSLVVVLVQQLLFREYEYEARSLQHPNVCVQFVWRQDFDKAQDQWKKKWAFPPCPDLLCVPPDRTDIDRGFIDTAPPGTGPQAPDQGTKMDIPVGGIDSAWGWHHRNQFIYIYHHTDDSSDNRSPDVSSSSSVSSSSVVGGGDNGDDDDDDDDDDPDDDDDDD/DAAEEEEEEQPPCLVPPPLLCVLVVPDLSCLLQVVLVVVPHNYHYFYCPDVLSRQDPVSLVRHQEYEYDYADPLVSNDPVSLVSVLVQQLLFREYEYEARSLQHPNNCVQFVWRQDFDKDQDQWKKKKAFPPCPDLLCVPPPRIDIDSGFIDTAPPGTGPQAPDQGIWMDIPVGGIDSQWGWHHRNQFIYIYHHTDDSSGNRSVRVSSSSSVSSSSVVGGGDNGDDDDDDDDDDPDDDDDD

Sequence (1924 aa):
TPIRVVVWNEFRHEKKDEQVRAIYPEGMHTVIASYLAEAGFDAATAVLDEPEHGLTDEVLDRCDVLVWWGHIAHDEVKDEVVERVHRRVLEGMGLIVLHSGHFSKIFKKLMGTTCNLKWREADEKERLWVVAPGHPIVEGIGPYIELEQEEMYGEFFDIPEPDETIFISWFEGGEVFRSGCTFTRGKGKIFYFRPGHETYPTYHHPDVLKVIANAVRWAAPVNRGEIVFGNVKPLEPIKATPIRVVVWNEFRHEKKDEQVRAIYPEGMHTVIASYLAEAGFDAATAVLDEPEHGLTDEVLDRCDVLVWWGHIAHDEVKDEVVERVHRRVLEGMGLIVLHSGHFSKIFKKLMGTTCNLKWREADEKERLWVVAPGHPIVEGIGPYIELEQEEMYGEFFDIPEPDETIFISWFEGGEVFRSGCTFTRGKGKIFYFRPGHETYPTYHHPDVLKVIANAVRWAAPVNRGEIVFGNVKPLEPIKATPIRVVVWNEFRHEKKDEQVRAIYPEGMHTVIASYLAEAGFDAATAVLDEPEHGLTDEVLDRCDVLVWWGHIAHDEVKDEVVERVHRRVLEGMGLIVLHSGHFSKIFKKLMGTTCNLKWREADEKERLWVVAPGHPIVEGIGPYIELEQEEMYGEFFDIPEPDETIFISWFEGGEVFRSGCTFTRGKGKIFYFRPGHETYPTYHHPDVLKVIANAVRWAAPVNRGEIVFGNVKPLEPIKATPIRVVVWNEFRHEKKDEQVRAIYPEGMHTVIASYLAEAGFDAATAVLDEPEHGLTDEVLDRCDVLVWWGHIAHDEVKDEVVERVHRRVLEGMGLIVLHSGHFSKIFKKLMGTTCNLKWREADEKERLWVVAPGHPIVEGIGPYIELEQEEMYGEFFDIPEPDETIFISWFEGGEVFRSGCTFTRGKGKIFYFRPGHETYPTYHHPDVLKVIANAVRWAAPVNRGEIVFGNVKPLEPIKATPIRVVVWNEFRHEKKDEQVRAIYPEGMHTVIASYLAEAGFDAATAVLDEPEHGLTDEVLDRCDVLVWWGHIAHDEVKDEVVERVHRRVLEGMGLIVLHSGHFSKIFKKLMGTTCNLKWREADEKERLWVVAPGHPIVEGIGPYIELEQEEMYGEFFDIPEPDETIFISWFEGGEVFRSGCTFTRGKGKIFYFRPGHETYPTYHHPDVLKVIANAVRWAAPVNRGEIVFGNVKPLEPIKATPIRVVVWNEFRHEKKDEQVRAIYPEGMHTVIASYLAEAGFDAATAVLDEPEHGLTDEVLDRCDVLVWWGHIAHDEVKDEVVERVHRRVLEGMGLIVLHSGHFSKIFKKLMGTTCNLKWREADEKERLWVVAPGHPIVEGIGPYIELEQEEMYGEFFDIPEPDETIFISWFEGGEVFRSGCTFTRGKGKIFYFRPGHETYPTYHHPDVLKVIANAVRWAAPVNRGEIVFGNVKPLEPIKAKTPIRVVVWNEFRHEKKDEQVRAIYPEGMHTVIASYLAEAGFDAATAVLDEPEHGLTDEVLDRCDVLVWWGHIAHDEVKDEVVERVHRRVLEGMGLIVLHSGHFSKIFKKLMGTTCNLKWREADEKERLWVVAPGHPIVEGIGPYIELEQEEMYGEFFDIPEPDETIFISWFEGGEVFRSGCTFTRGKGKIFYFRPGHETYPTYHHPDVLKVIANAVRWAAPVNRGEIVFGNVKPLEPIKAKQTPIRVVVWNEFRHEKKDEQVRAIYPEGMHTVIASYLAEAGFDAATAVLDEPEHGLTDEVLDRCDVLVWWGHIAHDEVKDEVVERVHRRVLEGMGLIVLHSGHFSKIFKKLMGTTCNLKWREADEKERLWVVAPGHPIVEGIGPYIELEQEEMYGEFFDIPEPDETIFISWFEGGEVFRSGCTFTRGKGKIFYFRPGHETYPTYHHPDVLKVIANAVRWAAPVNRGEIVFGNVKPLEPIKAK

CATH classification: 3.40.50.880